Protein AF-0000000084647298 (afdb_homodimer)

Sequence (2130 aa):
MEESSQKPVLPVHSSIVDPEFYLCLYPDLKLNGVRTLEAAEHHYREYGEKEGRYPSLRMWAARNLLPFEVLPHQFSLRDVLRRCAAKGVEIEPEGVLRTLRGTEVSALALGATPEATHAAYLRLGQHYMGCQQRREGRALLEASLLFTPNPQALELLGNSYLDEGHYGIALTYYNAALELPKSPKWLFFNRANCLLALQRHTEALLTLSEGIAVNPTFRQQHDKLEEVAEQCWQATQAALMGWVDANEREKLVAAAKQFATTLYRAYLPMFGGPGPERDLRGQGNPSLLELPPLGKINTDRILIVGDYHVAQCERYRINQKIEQLEAVGKQATAIDWTELEQHSNALALHDIVIFYRVPAVPKVIKAIAQVNATGKLGLYEIDDLIFDPAYPPGIESYGGYVSLETYRGLTRGMALFNAAASLCRQGIASTEPLRKYLAKLVRDGQCLVHRNGLDHLNQFRPQPERQKDTIDIFYGSGTQAHNSDFIDLALPAVERILEHNPKARLVVVGYLRLPKAFLNRFGDQFKQLPPVKSVQGYWSLLEQADINIAVLHDDEINACKSELKWFEAACFALPSVVSDTANYRDVIRHGEDAYIAATTSDWYTALSELVGSPTKRRAIGQAAMQRVKDEYSLETLGSHLVSQLEASALPSHASSTTTAAETRTRRKIALVNVFFPPQSIGGATRVLADNFKALRKHYGEDIDICVFTADVECRTPHEMMVYNHDGVRVYRATTLWREHMDWHPKDPEMYNLFGEFLELEKPDLIHFHCVQRLTASIVEAARDSQIPYLVTVHDAWWISDFQFLVDHNGKVYPDGHPDPYQNIELPPNIDLAASIERRRDLKSLLGSAQEVLTVSEAFAAIYRKNGIHNIRVIRNGISDDMPWAPKDTSYTDKVVGGHIGGMSEHKGYQLLKQSVMATQPDNMEFLIVDHSREDGYVSHEHWGKVPVTFIGRVSQDKIVDLYRRIDVLFAPSTWPESYGLVTREAAACGCWVVASNMGGIGEDVQDGVGGYVIEPDQPALEGVIRKVNSSVRAYKAPVPIQNISFAKTQTDTLASEYLSTCQNSMEESSQKPVLPVHSSIVDPEFYLCLYPDLKLNGVRTLEAAEHHYREYGEKEGRYPSLRMWAARNLLPFEVLPHQFSLRDVLRRCAAKGVEIEPEGVLRTLRGTEVSALALGATPEATHAAYLRLGQHYMGCQQRREGRALLEASLLFTPNPQALELLGNSYLDEGHYGIALTYYNAALELPKSPKWLFFNRANCLLALQRHTEALLTLSEGIAVNPTFRQQHDKLEEVAEQCWQATQAALMGWVDANEREKLVAAAKQFATTLYRAYLPMFGGPGPERDLRGQGNPSLLELPPLGKINTDRILIVGDYHVAQCERYRINQKIEQLEAVGKQATAIDWTELEQHSNALALHDIVIFYRVPAVPKVIKAIAQVNATGKLGLYEIDDLIFDPAYPPGIESYGGYVSLETYRGLTRGMALFNAAASLCRQGIASTEPLRKYLAKLVRDGQCLVHRNGLDHLNQFRPQPERQKDTIDIFYGSGTQAHNSDFIDLALPAVERILEHNPKARLVVVGYLRLPKAFLNRFGDQFKQLPPVKSVQGYWSLLEQADINIAVLHDDEINACKSELKWFEAACFALPSVVSDTANYRDVIRHGEDAYIAATTSDWYTALSELVGSPTKRRAIGQAAMQRVKDEYSLETLGSHLVSQLEASALPSHASSTTTAAETRTRRKIALVNVFFPPQSIGGATRVLADNFKALRKHYGEDIDICVFTADVECRTPHEMMVYNHDGVRVYRATTLWREHMDWHPKDPEMYNLFGEFLELEKPDLIHFHCVQRLTASIVEAARDSQIPYLVTVHDAWWISDFQFLVDHNGKVYPDGHPDPYQNIELPPNIDLAASIERRRDLKSLLGSAQEVLTVSEAFAAIYRKNGIHNIRVIRNGISDDMPWAPKDTSYTDKVVGGHIGGMSEHKGYQLLKQSVMATQPDNMEFLIVDHSREDGYVSHEHWGKVPVTFIGRVSQDKIVDLYRRIDVLFAPSTWPESYGLVTREAAACGCWVVASNMGGIGEDVQDGVGGYVIEPDQPALEGVIRKVNSSVRAYKAPVPIQNISFAKTQTDTLASEYLSTCQNS

Structure (mmCIF, N/CA/C/O backbone):
data_AF-0000000084647298-model_v1
#
loop_
_entity.id
_entity.type
_entity.pdbx_description
1 polymer 'Uncharacterized protein'
#
loop_
_atom_site.group_PDB
_atom_site.id
_atom_site.type_symbol
_atom_site.label_atom_id
_atom_site.label_alt_id
_atom_site.label_comp_id
_atom_site.label_asym_id
_atom_site.label_entity_id
_atom_site.label_seq_id
_atom_site.pdbx_PDB_ins_code
_atom_site.Cartn_x
_atom_site.Cartn_y
_atom_site.Cartn_z
_atom_site.occupancy
_atom_site.B_iso_or_equiv
_atom_site.auth_seq_id
_atom_site.auth_comp_id
_atom_site.auth_asym_id
_atom_site.auth_atom_id
_atom_site.pdbx_PDB_model_num
ATOM 1 N N . MET A 1 1 ? 41.75 -87.75 3.672 1 23.48 1 MET A N 1
ATOM 2 C CA . MET A 1 1 ? 41.906 -86.812 2.566 1 23.48 1 MET A CA 1
ATOM 3 C C . MET A 1 1 ? 41.25 -85.438 2.904 1 23.48 1 MET A C 1
ATOM 5 O O . MET A 1 1 ? 40.031 -85.375 3.088 1 23.48 1 MET A O 1
ATOM 9 N N . GLU A 1 2 ? 41.969 -84.625 3.764 1 26.05 2 GLU A N 1
ATOM 10 C CA . GLU A 1 2 ? 41.812 -83.375 4.523 1 26.05 2 GLU A CA 1
ATOM 11 C C . GLU A 1 2 ? 41.5 -82.188 3.602 1 26.05 2 GLU A C 1
ATOM 13 O O . GLU A 1 2 ? 42.25 -81.938 2.672 1 26.05 2 GLU A O 1
ATOM 18 N N . GLU A 1 3 ? 40.188 -82.125 3.258 1 25.52 3 GLU A N 1
ATOM 19 C CA . GLU A 1 3 ? 39.531 -81.188 2.34 1 25.52 3 GLU A CA 1
ATOM 20 C C . GLU A 1 3 ? 39.938 -79.75 2.613 1 25.52 3 GLU A C 1
ATOM 22 O O . GLU A 1 3 ? 39.781 -79.25 3.73 1 25.52 3 GLU A O 1
ATOM 27 N N . SER A 1 4 ? 41.094 -79.375 2.01 1 26.88 4 SER A N 1
ATOM 28 C CA . SER A 1 4 ? 41.781 -78.062 1.864 1 26.88 4 SER A CA 1
ATOM 29 C C . SER A 1 4 ? 40.844 -76.938 1.433 1 26.88 4 SER A C 1
ATOM 31 O O . SER A 1 4 ? 40.312 -77 0.324 1 26.88 4 SER A O 1
ATOM 33 N N . SER A 1 5 ? 39.906 -76.625 2.299 1 28.14 5 SER A N 1
ATOM 34 C CA . SER A 1 5 ? 38.844 -75.688 2.146 1 28.14 5 SER A CA 1
ATOM 35 C C . SER A 1 5 ? 39.375 -74.312 1.706 1 28.14 5 SER A C 1
ATOM 37 O O . SER A 1 5 ? 40.094 -73.625 2.449 1 28.14 5 SER A O 1
ATOM 39 N N . GLN A 1 6 ? 39.844 -74.188 0.465 1 24.56 6 GLN A N 1
ATOM 40 C CA . GLN A 1 6 ? 40.438 -73 -0.107 1 24.56 6 GLN A CA 1
ATOM 41 C C . GLN A 1 6 ? 39.531 -71.812 0.126 1 24.56 6 GLN A C 1
ATOM 43 O O . GLN A 1 6 ? 38.344 -71.812 -0.184 1 24.56 6 GLN A O 1
ATOM 48 N N . LYS A 1 7 ? 39.938 -71.062 1.068 1 33.81 7 LYS A N 1
ATOM 49 C CA . LYS A 1 7 ? 39.375 -69.75 1.496 1 33.81 7 LYS A CA 1
ATOM 50 C C . LYS A 1 7 ? 39.094 -68.875 0.3 1 33.81 7 LYS A C 1
ATOM 52 O O . LYS A 1 7 ? 39.969 -68.688 -0.552 1 33.81 7 LYS A O 1
ATOM 57 N N . PRO A 1 8 ? 37.875 -68.562 -0.074 1 30.84 8 PRO A N 1
ATOM 58 C CA . PRO A 1 8 ? 37.5 -67.75 -1.229 1 30.84 8 PRO A CA 1
ATOM 59 C C . PRO A 1 8 ? 38.312 -66.438 -1.293 1 30.84 8 PRO A C 1
ATOM 61 O O . PRO A 1 8 ? 38.656 -65.875 -0.255 1 30.84 8 PRO A O 1
ATOM 64 N N . VAL A 1 9 ? 39.219 -66.188 -2.385 1 32.72 9 VAL A N 1
ATOM 65 C CA . VAL A 1 9 ? 39.969 -65 -2.732 1 32.72 9 VAL A CA 1
ATOM 66 C C . VAL A 1 9 ? 39.062 -63.781 -2.715 1 32.72 9 VAL A C 1
ATOM 68 O O . VAL A 1 9 ? 37.969 -63.812 -3.293 1 32.72 9 VAL A O 1
ATOM 71 N N . LEU A 1 10 ? 39.25 -63 -1.666 1 30.38 10 LEU A N 1
ATOM 72 C CA . LEU A 1 10 ? 38.594 -61.719 -1.448 1 30.38 10 LEU A CA 1
ATOM 73 C C . LEU A 1 10 ? 38.5 -60.938 -2.748 1 30.38 10 LEU A C 1
ATOM 75 O O . LEU A 1 10 ? 39.375 -61.062 -3.611 1 30.38 10 LEU A O 1
ATOM 79 N N . PRO A 1 11 ? 37.344 -60.438 -3.055 1 32 11 PRO A N 1
ATOM 80 C CA . PRO A 1 11 ? 36.906 -59.531 -4.133 1 32 11 PRO A CA 1
ATOM 81 C C . PRO A 1 11 ? 37.969 -58.5 -4.5 1 32 11 PRO A C 1
ATOM 83 O O . PRO A 1 11 ? 38.875 -58.219 -3.715 1 32 11 PRO A O 1
ATOM 86 N N . VAL A 1 12 ? 38.125 -58.156 -5.828 1 34.19 12 VAL A N 1
ATOM 87 C CA . VAL A 1 12 ? 38.812 -57 -6.418 1 34.19 12 VAL A CA 1
ATOM 88 C C . VAL A 1 12 ? 38.688 -55.812 -5.473 1 34.19 12 VAL A C 1
ATOM 90 O O . VAL A 1 12 ? 37.594 -55.375 -5.125 1 34.19 12 VAL A O 1
ATOM 93 N N . HIS A 1 13 ? 39.531 -55.594 -4.59 1 36.53 13 HIS A N 1
ATOM 94 C CA . HIS A 1 13 ? 39.75 -54.5 -3.67 1 36.53 13 HIS A CA 1
ATOM 95 C C . HIS A 1 13 ? 39.562 -53.156 -4.383 1 36.53 13 HIS A C 1
ATOM 97 O O . HIS A 1 13 ? 40.375 -52.781 -5.234 1 36.53 13 HIS A O 1
ATOM 103 N N . SER A 1 14 ? 38.438 -52.75 -4.91 1 45.72 14 SER A N 1
ATOM 104 C CA . SER A 1 14 ? 38.188 -51.375 -5.359 1 45.72 14 SER A CA 1
ATOM 105 C C . SER A 1 14 ? 39.062 -50.375 -4.582 1 45.72 14 SER A C 1
ATOM 107 O O . SER A 1 14 ? 39.031 -50.344 -3.352 1 45.72 14 SER A O 1
ATOM 109 N N . SER A 1 15 ? 40.219 -50.062 -5.035 1 60.28 15 SER A N 1
ATOM 110 C CA . SER A 1 15 ? 41.219 -49.188 -4.453 1 60.28 15 SER A CA 1
ATOM 111 C C . SER A 1 15 ? 40.562 -47.969 -3.814 1 60.28 15 SER A C 1
ATOM 113 O O . SER A 1 15 ? 39.656 -47.344 -4.402 1 60.28 15 SER A O 1
ATOM 115 N N . ILE A 1 16 ? 40.5 -47.844 -2.564 1 76.38 16 ILE A N 1
ATOM 116 C CA . ILE A 1 16 ? 39.969 -46.781 -1.718 1 76.38 16 ILE A CA 1
ATOM 117 C C . ILE A 1 16 ? 40.531 -45.438 -2.182 1 76.38 16 ILE A C 1
ATOM 119 O O . ILE A 1 16 ? 39.906 -44.406 -1.995 1 76.38 16 ILE A O 1
ATOM 123 N N . VAL A 1 17 ? 41.688 -45.531 -2.928 1 87.19 17 VAL A N 1
ATOM 124 C CA . VAL A 1 17 ? 42.344 -44.281 -3.303 1 87.19 17 VAL A CA 1
ATOM 125 C C . VAL A 1 17 ? 42 -43.938 -4.746 1 87.19 17 VAL A C 1
ATOM 127 O O . VAL A 1 17 ? 42.062 -44.781 -5.637 1 87.19 17 VAL A O 1
ATOM 130 N N . ASP A 1 18 ? 41.438 -42.812 -5.047 1 88.88 18 ASP A N 1
ATOM 131 C CA . ASP A 1 18 ? 41.344 -42.188 -6.359 1 88.88 18 ASP A CA 1
ATOM 132 C C . ASP A 1 18 ? 42.594 -41.375 -6.664 1 88.88 18 ASP A C 1
ATOM 134 O O . ASP A 1 18 ? 42.688 -40.219 -6.25 1 88.88 18 ASP A O 1
ATOM 138 N N . PRO A 1 19 ? 43.5 -41.969 -7.332 1 87.88 19 PRO A N 1
ATOM 139 C CA . PRO A 1 19 ? 44.812 -41.344 -7.488 1 87.88 19 PRO A CA 1
ATOM 140 C C . PRO A 1 19 ? 44.75 -39.938 -8.125 1 87.88 19 PRO A C 1
ATOM 142 O O . PRO A 1 19 ? 45.531 -39.062 -7.773 1 87.88 19 PRO A O 1
ATOM 145 N N . GLU A 1 20 ? 43.844 -39.75 -9.055 1 87.62 20 GLU A N 1
ATOM 146 C CA . GLU A 1 20 ? 43.719 -38.469 -9.688 1 87.62 20 GLU A CA 1
ATOM 147 C C . GLU A 1 20 ? 43.281 -37.375 -8.68 1 87.62 20 GLU A C 1
ATOM 149 O O . GLU A 1 20 ? 43.844 -36.281 -8.672 1 87.62 20 GLU A O 1
ATOM 154 N N . PHE A 1 21 ? 42.344 -37.688 -7.914 1 92.44 21 PHE A N 1
ATOM 155 C CA . PHE A 1 21 ? 41.906 -36.781 -6.875 1 92.44 21 PHE A CA 1
ATOM 156 C C . PHE A 1 21 ? 43 -36.5 -5.855 1 92.44 21 PHE A C 1
ATOM 158 O O . PHE A 1 21 ? 43.25 -35.375 -5.48 1 92.44 21 PHE A O 1
ATOM 165 N N . TYR A 1 22 ? 43.688 -37.562 -5.434 1 92.81 22 TYR A N 1
ATOM 166 C CA . TYR A 1 22 ? 44.688 -37.469 -4.398 1 92.81 22 TYR A CA 1
ATOM 167 C C . TYR A 1 22 ? 45.875 -36.625 -4.855 1 92.81 22 TYR A C 1
ATOM 169 O O . TYR A 1 22 ? 46.344 -35.75 -4.109 1 92.81 22 TYR A O 1
ATOM 177 N N . LEU A 1 23 ? 46.281 -36.781 -6.078 1 90.69 23 LEU A N 1
ATOM 178 C CA . LEU A 1 23 ? 47.406 -36 -6.605 1 90.69 23 LEU A CA 1
ATOM 179 C C . LEU A 1 23 ? 47 -34.562 -6.844 1 90.69 23 LEU A C 1
ATOM 181 O O . LEU A 1 23 ? 47.844 -33.656 -6.723 1 90.69 23 LEU A O 1
ATOM 185 N N . CYS A 1 24 ? 45.781 -34.375 -7.16 1 90.69 24 CYS A N 1
ATOM 186 C CA . CYS A 1 24 ? 45.312 -33.031 -7.434 1 90.69 24 CYS A CA 1
ATOM 187 C C . CYS A 1 24 ? 45.125 -32.25 -6.141 1 90.69 24 CYS A C 1
ATOM 189 O O . CYS A 1 24 ? 45.438 -31.047 -6.082 1 90.69 24 CYS A O 1
ATOM 191 N N . LEU A 1 25 ? 44.562 -32.844 -5.164 1 92.38 25 LEU A N 1
ATOM 192 C CA . LEU A 1 25 ? 44.281 -32.188 -3.902 1 92.38 25 LEU A CA 1
ATOM 193 C C . LEU A 1 25 ? 45.531 -31.812 -3.156 1 92.38 25 LEU A C 1
ATOM 195 O O . LEU A 1 25 ? 45.594 -30.797 -2.451 1 92.38 25 LEU A O 1
ATOM 199 N N . TYR A 1 26 ? 46.5 -32.656 -3.309 1 91.5 26 TYR A N 1
ATOM 200 C CA . TYR A 1 26 ? 47.75 -32.438 -2.582 1 91.5 26 TYR A CA 1
ATOM 201 C C . TYR A 1 26 ? 48.906 -32.219 -3.543 1 91.5 26 TYR A C 1
ATOM 203 O O . TYR A 1 26 ? 49.719 -33.125 -3.805 1 91.5 26 TYR A O 1
ATOM 211 N N . PRO A 1 27 ? 49 -30.969 -3.959 1 84.06 27 PRO A N 1
ATOM 212 C CA . PRO A 1 27 ? 50.031 -30.641 -4.953 1 84.06 27 PRO A CA 1
ATOM 213 C C . PRO A 1 27 ? 51.469 -30.891 -4.434 1 84.06 27 PRO A C 1
ATOM 215 O O . PRO A 1 27 ? 52.406 -31.016 -5.227 1 84.06 27 PRO A O 1
ATOM 218 N N . ASP A 1 28 ? 51.656 -30.953 -3.178 1 85.19 28 ASP A N 1
ATOM 219 C CA . ASP A 1 28 ? 52.969 -31.188 -2.588 1 85.19 28 ASP A CA 1
ATOM 220 C C . ASP A 1 28 ? 53.5 -32.562 -2.977 1 85.19 28 ASP A C 1
ATOM 222 O O . ASP A 1 28 ? 54.719 -32.781 -3.008 1 85.19 28 ASP A O 1
ATOM 226 N N . LEU A 1 29 ? 52.656 -33.531 -3.297 1 88.56 29 LEU A N 1
ATOM 227 C CA . LEU A 1 29 ? 53.031 -34.875 -3.654 1 88.56 29 LEU A CA 1
ATOM 228 C C . LEU A 1 29 ? 53.844 -34.875 -4.957 1 88.56 29 LEU A C 1
ATOM 230 O O . LEU A 1 29 ? 54.875 -35.562 -5.055 1 88.56 29 LEU A O 1
ATOM 234 N N . LYS A 1 30 ? 53.312 -34.125 -5.895 1 82.12 30 LYS A N 1
ATOM 235 C CA . LYS A 1 30 ? 54 -34.062 -7.172 1 82.12 30 LYS A CA 1
ATOM 236 C C . LYS A 1 30 ? 55.375 -33.438 -6.996 1 82.12 30 LYS A C 1
ATOM 238 O O . LYS A 1 30 ? 56.344 -33.844 -7.641 1 82.12 30 LYS A O 1
ATOM 243 N N . LEU A 1 31 ? 55.438 -32.5 -6.109 1 83.5 31 LEU A N 1
ATOM 244 C CA . LEU A 1 31 ? 56.719 -31.812 -5.844 1 83.5 31 LEU A CA 1
ATOM 245 C C . LEU A 1 31 ? 57.719 -32.75 -5.195 1 83.5 31 LEU A C 1
ATOM 247 O O . LEU A 1 31 ? 58.938 -32.594 -5.375 1 83.5 31 LEU A O 1
ATOM 251 N N . ASN A 1 32 ? 57.188 -33.75 -4.527 1 82.94 32 ASN A N 1
ATOM 252 C CA . ASN A 1 32 ? 58.062 -34.688 -3.826 1 82.94 32 ASN A CA 1
ATOM 253 C C . ASN A 1 32 ? 58.219 -36 -4.594 1 82.94 32 ASN A C 1
ATOM 255 O O . ASN A 1 32 ? 58.5 -37.062 -4.004 1 82.94 32 ASN A O 1
ATOM 259 N N . GLY A 1 33 ? 57.812 -35.938 -5.926 1 80.25 33 GLY A N 1
ATOM 260 C CA . GLY A 1 33 ? 58.156 -37.031 -6.828 1 80.25 33 GLY A CA 1
ATOM 261 C C . GLY A 1 33 ? 57.031 -38.062 -6.973 1 80.25 33 GLY A C 1
ATOM 262 O O . GLY A 1 33 ? 57.188 -39.062 -7.656 1 80.25 33 GLY A O 1
ATOM 263 N N . VAL A 1 34 ? 55.969 -38 -6.254 1 86.38 34 VAL A N 1
ATOM 264 C CA . VAL A 1 34 ? 54.844 -38.906 -6.414 1 86.38 34 VAL A CA 1
ATOM 265 C C . VAL A 1 34 ? 54.031 -38.5 -7.645 1 86.38 34 VAL A C 1
ATOM 267 O O . VAL A 1 34 ? 53.188 -37.594 -7.578 1 86.38 34 VAL A O 1
ATOM 270 N N . ARG A 1 35 ? 54.25 -39.062 -8.797 1 82.31 35 ARG A N 1
ATOM 271 C CA . ARG A 1 35 ? 53.656 -38.562 -10.031 1 82.31 35 ARG A CA 1
ATOM 272 C C . ARG A 1 35 ? 52.812 -39.625 -10.695 1 82.31 35 ARG A C 1
ATOM 274 O O . ARG A 1 35 ? 51.969 -39.312 -11.57 1 82.31 35 ARG A O 1
ATOM 281 N N . THR A 1 36 ? 52.969 -40.875 -10.305 1 82.12 36 THR A N 1
ATOM 282 C CA . THR A 1 36 ? 52.219 -41.938 -10.961 1 82.12 36 THR A CA 1
ATOM 283 C C . THR A 1 36 ? 51.031 -42.406 -10.086 1 82.12 36 THR A C 1
ATOM 285 O O . THR A 1 36 ? 51.031 -42.156 -8.875 1 82.12 36 THR A O 1
ATOM 288 N N . LEU A 1 37 ? 50.031 -43.031 -10.672 1 82.69 37 LEU A N 1
ATOM 289 C CA . LEU A 1 37 ? 48.844 -43.5 -9.977 1 82.69 37 LEU A CA 1
ATOM 290 C C . LEU A 1 37 ? 49.219 -44.562 -8.938 1 82.69 37 LEU A C 1
ATOM 292 O O . LEU A 1 37 ? 48.656 -44.562 -7.836 1 82.69 37 LEU A O 1
ATOM 296 N N . GLU A 1 38 ? 50.219 -45.375 -9.312 1 82.44 38 GLU A N 1
ATOM 297 C CA . GLU A 1 38 ? 50.656 -46.406 -8.391 1 82.44 38 GLU A CA 1
ATOM 298 C C . GLU A 1 38 ? 51.406 -45.812 -7.199 1 82.44 38 GLU A C 1
ATOM 300 O O . GLU A 1 38 ? 51.219 -46.281 -6.062 1 82.44 38 GLU A O 1
ATOM 305 N N . ALA A 1 39 ? 52.156 -44.781 -7.543 1 89.19 39 ALA A N 1
ATOM 306 C CA . ALA A 1 39 ? 52.906 -44.125 -6.48 1 89.19 39 ALA A CA 1
ATOM 307 C C . ALA A 1 39 ? 51.969 -43.406 -5.516 1 89.19 39 ALA A C 1
ATOM 309 O O . ALA A 1 39 ? 52.25 -43.312 -4.32 1 89.19 39 ALA A O 1
ATOM 310 N N . ALA A 1 40 ? 50.844 -42.906 -6.035 1 91 40 ALA A N 1
ATOM 311 C CA . ALA A 1 40 ? 49.875 -42.219 -5.215 1 91 40 ALA A CA 1
ATOM 312 C C . ALA A 1 40 ? 49.219 -43.156 -4.223 1 91 40 ALA A C 1
ATOM 314 O O . ALA A 1 40 ? 49.031 -42.844 -3.049 1 91 40 ALA A O 1
ATOM 315 N N . GLU A 1 41 ? 48.812 -44.344 -4.715 1 89.06 41 GLU A N 1
ATOM 316 C CA . GLU A 1 41 ? 48.219 -45.344 -3.852 1 89.06 41 GLU A CA 1
ATOM 317 C C . GLU A 1 41 ? 49.188 -45.781 -2.758 1 89.06 41 GLU A C 1
ATOM 319 O O . GLU A 1 41 ? 48.781 -45.969 -1.603 1 89.06 41 GLU A O 1
ATOM 324 N N . HIS A 1 42 ? 50.438 -45.969 -3.195 1 87.62 42 HIS A N 1
ATOM 325 C CA . HIS A 1 42 ? 51.438 -46.375 -2.238 1 87.62 42 HIS A CA 1
ATOM 326 C C . HIS A 1 42 ? 51.688 -45.281 -1.186 1 87.62 42 HIS A C 1
ATOM 328 O O . HIS A 1 42 ? 51.781 -45.594 0.005 1 87.62 42 HIS A O 1
ATOM 334 N N . HIS A 1 43 ? 51.75 -44.062 -1.64 1 92.06 43 HIS A N 1
ATOM 335 C CA . HIS A 1 43 ? 52 -42.938 -0.725 1 92.06 43 HIS A CA 1
ATOM 336 C C . HIS A 1 43 ? 50.875 -42.844 0.317 1 92.06 43 HIS A C 1
ATOM 338 O O . HIS A 1 43 ? 51.156 -42.594 1.494 1 92.06 43 HIS A O 1
ATOM 344 N N . TYR A 1 44 ? 49.625 -42.938 -0.086 1 92.12 44 TYR A N 1
ATOM 345 C CA . TYR A 1 44 ? 48.5 -42.844 0.853 1 92.12 44 TYR A CA 1
ATOM 346 C C . TYR A 1 44 ? 48.594 -43.906 1.927 1 92.12 44 TYR A C 1
ATOM 348 O O . TYR A 1 44 ? 48.406 -43.625 3.113 1 92.12 44 TYR A O 1
ATOM 356 N N . ARG A 1 45 ? 48.906 -45.125 1.534 1 88.75 45 ARG A N 1
ATOM 357 C CA . ARG A 1 45 ? 48.938 -46.25 2.453 1 88.75 45 ARG A CA 1
ATOM 358 C C . ARG A 1 45 ? 50.062 -46.094 3.473 1 88.75 45 ARG A C 1
ATOM 360 O O . ARG A 1 45 ? 49.906 -46.438 4.641 1 88.75 45 ARG A O 1
ATOM 367 N N . GLU A 1 46 ? 51.094 -45.469 2.98 1 88.69 46 GLU A N 1
ATOM 368 C CA . GLU A 1 46 ? 52.281 -45.375 3.842 1 88.69 46 GLU A CA 1
ATOM 369 C C . GLU A 1 46 ? 52.219 -44.125 4.699 1 88.69 46 GLU A C 1
ATOM 371 O O . GLU A 1 46 ? 52.625 -44.125 5.871 1 88.69 46 GLU A O 1
ATOM 376 N N . TYR A 1 47 ? 51.75 -43.031 4.16 1 90.62 47 TYR A N 1
ATOM 377 C CA . TYR A 1 47 ? 51.844 -41.75 4.836 1 90.62 47 TYR A CA 1
ATOM 378 C C . TYR A 1 47 ? 50.5 -41.062 4.926 1 90.62 47 TYR A C 1
ATOM 380 O O . TYR A 1 47 ? 50.125 -40.562 5.988 1 90.62 47 TYR A O 1
ATOM 388 N N . GLY A 1 48 ? 49.781 -41.062 3.834 1 89.88 48 GLY A N 1
ATOM 389 C CA . GLY A 1 48 ? 48.562 -40.25 3.693 1 89.88 48 GLY A CA 1
ATOM 390 C C . GLY A 1 48 ? 47.531 -40.562 4.75 1 89.88 48 GLY A C 1
ATOM 391 O O . GLY A 1 48 ? 46.906 -39.656 5.316 1 89.88 48 GLY A O 1
ATOM 392 N N . GLU A 1 49 ? 47.344 -41.781 5.027 1 88 49 GLU A N 1
ATOM 393 C CA . GLU A 1 49 ? 46.344 -42.188 6.02 1 88 49 GLU A CA 1
ATOM 394 C C . GLU A 1 49 ? 46.719 -41.688 7.406 1 88 49 GLU A C 1
ATOM 396 O O . GLU A 1 49 ? 45.844 -41.188 8.133 1 88 49 GLU A O 1
ATOM 401 N N . LYS A 1 50 ? 48 -41.656 7.789 1 87.5 50 LYS A N 1
ATOM 402 C CA . LYS A 1 50 ? 48.469 -41.219 9.094 1 87.5 50 LYS A CA 1
ATOM 403 C C . LYS A 1 50 ? 48.375 -39.688 9.195 1 87.5 50 LYS A C 1
ATOM 405 O O . LYS A 1 50 ? 48.156 -39.156 10.281 1 87.5 50 LYS A O 1
ATOM 410 N N . GLU A 1 51 ? 48.5 -39.031 8.023 1 91.25 51 GLU A N 1
ATOM 411 C CA . GLU A 1 51 ? 48.5 -37.562 7.992 1 91.25 51 GLU A CA 1
ATOM 412 C C . GLU A 1 51 ? 47.062 -37.031 7.918 1 91.25 51 GLU A C 1
ATOM 414 O O . GLU A 1 51 ? 46.844 -35.812 7.988 1 91.25 51 GLU A O 1
ATOM 419 N N . GLY A 1 52 ? 46.125 -38 7.805 1 89.44 52 GLY A N 1
ATOM 420 C CA . GLY A 1 52 ? 44.719 -37.594 7.754 1 89.44 52 GLY A CA 1
ATOM 421 C C . GLY A 1 52 ? 44.281 -37.062 6.395 1 89.44 52 GLY A C 1
ATOM 422 O O . GLY A 1 52 ? 43.344 -36.312 6.285 1 89.44 52 GLY A O 1
ATOM 423 N N . ARG A 1 53 ? 45 -37.344 5.262 1 92.62 53 ARG A N 1
ATOM 424 C CA . ARG A 1 53 ? 44.688 -36.906 3.914 1 92.62 53 ARG A CA 1
ATOM 425 C C . ARG A 1 53 ? 43.5 -37.656 3.328 1 92.62 53 ARG A C 1
ATOM 427 O O . ARG A 1 53 ? 43.25 -38.812 3.719 1 92.62 53 ARG A O 1
ATOM 434 N N . TYR A 1 54 ? 42.812 -37 2.469 1 92.81 54 TYR A N 1
ATOM 435 C CA . TYR A 1 54 ? 41.656 -37.656 1.835 1 92.81 54 TYR A CA 1
ATOM 436 C C . TYR A 1 54 ? 42.094 -38.406 0.584 1 92.81 54 TYR A C 1
ATOM 438 O O . TYR A 1 54 ? 42.625 -37.812 -0.363 1 92.81 54 TYR A O 1
ATOM 446 N N . PRO A 1 55 ? 41.875 -39.688 0.564 1 91.06 55 PRO A N 1
ATOM 447 C CA . PRO A 1 55 ? 42.344 -40.5 -0.586 1 91.06 55 PRO A CA 1
ATOM 448 C C . PRO A 1 55 ? 41.438 -40.312 -1.805 1 91.06 55 PRO A C 1
ATOM 450 O O . PRO A 1 55 ? 41.844 -40.594 -2.932 1 91.06 55 PRO A O 1
ATOM 453 N N . SER A 1 56 ? 40.188 -40.062 -1.562 1 90.31 56 SER A N 1
ATOM 454 C CA . SER A 1 56 ? 39.188 -39.906 -2.639 1 90.31 56 SER A CA 1
ATOM 455 C C . SER A 1 56 ? 38.125 -38.875 -2.297 1 90.31 56 SER A C 1
ATOM 457 O O . SER A 1 56 ? 38 -38.5 -1.134 1 90.31 56 SER A O 1
ATOM 459 N N . LEU A 1 57 ? 37.469 -38.375 -3.408 1 90.88 57 LEU A N 1
ATOM 460 C CA . LEU A 1 57 ? 36.375 -37.406 -3.215 1 90.88 57 LEU A CA 1
ATOM 461 C C . LEU A 1 57 ? 35.25 -38.031 -2.375 1 90.88 57 LEU A C 1
ATOM 463 O O . LEU A 1 57 ? 34.625 -37.344 -1.572 1 90.88 57 LEU A O 1
ATOM 467 N N . ARG A 1 58 ? 35 -39.281 -2.572 1 88.62 58 ARG A N 1
ATOM 468 C CA . ARG A 1 58 ? 33.938 -39.969 -1.838 1 88.62 58 ARG A CA 1
ATOM 469 C C . ARG A 1 58 ? 34.25 -40 -0.341 1 88.62 58 ARG A C 1
ATOM 471 O O . ARG A 1 58 ? 33.344 -39.781 0.473 1 88.62 58 ARG A O 1
ATOM 478 N N . MET A 1 59 ? 35.469 -40.281 -0.005 1 91.31 59 MET A N 1
ATOM 479 C CA . MET A 1 59 ? 35.812 -40.281 1.408 1 91.31 59 MET A CA 1
ATOM 480 C C . MET A 1 59 ? 35.75 -38.875 1.995 1 91.31 59 MET A C 1
ATOM 482 O O . MET A 1 59 ? 35.406 -38.719 3.16 1 91.31 59 MET A O 1
ATOM 486 N N . TRP A 1 60 ? 36.188 -37.969 1.154 1 93.44 60 TRP A N 1
ATOM 487 C CA . TRP A 1 60 ? 36.062 -36.594 1.611 1 93.44 60 TRP A CA 1
ATOM 488 C C . TRP A 1 60 ? 34.625 -36.25 1.896 1 93.44 60 TRP A C 1
ATOM 490 O O . TRP A 1 60 ? 34.312 -35.656 2.939 1 93.44 60 TRP A O 1
ATOM 500 N N . ALA A 1 61 ? 33.719 -36.5 1.022 1 92.94 61 ALA A N 1
ATOM 501 C CA . ALA A 1 61 ? 32.281 -36.219 1.161 1 92.94 61 ALA A CA 1
ATOM 502 C C . ALA A 1 61 ? 31.703 -36.906 2.393 1 92.94 61 ALA A C 1
ATOM 504 O O . ALA A 1 61 ? 30.938 -36.281 3.143 1 92.94 61 ALA A O 1
ATOM 505 N N . ALA A 1 62 ? 32.094 -38.094 2.594 1 90.25 62 ALA A N 1
ATOM 506 C CA . ALA A 1 62 ? 31.594 -38.844 3.734 1 90.25 62 ALA A CA 1
ATOM 507 C C . ALA A 1 62 ? 32.031 -38.219 5.051 1 90.25 62 ALA A C 1
ATOM 509 O O . ALA A 1 62 ? 31.25 -38.125 5.992 1 90.25 62 ALA A O 1
ATOM 510 N N . ARG A 1 63 ? 33.219 -37.875 5.086 1 91.31 63 ARG A N 1
ATOM 511 C CA . ARG A 1 63 ? 33.75 -37.281 6.309 1 91.31 63 ARG A CA 1
ATOM 512 C C . ARG A 1 63 ? 33.062 -35.938 6.59 1 91.31 63 ARG A C 1
ATOM 514 O O . ARG A 1 63 ? 33.031 -35.5 7.742 1 91.31 63 ARG A O 1
ATOM 521 N N . ASN A 1 64 ? 32.719 -35.312 5.562 1 90.94 64 ASN A N 1
ATOM 522 C CA . ASN A 1 64 ? 32.062 -34 5.723 1 90.94 64 ASN A CA 1
ATOM 523 C C . ASN A 1 64 ? 30.547 -34.094 5.684 1 90.94 64 ASN A C 1
ATOM 525 O O . ASN A 1 64 ? 29.859 -33.094 5.535 1 90.94 64 ASN A O 1
ATOM 529 N N . LEU A 1 65 ? 30.016 -35.312 5.746 1 88.19 65 LEU A N 1
ATOM 530 C CA . LEU A 1 65 ? 28.594 -35.625 5.828 1 88.19 65 LEU A CA 1
ATOM 531 C C . LEU A 1 65 ? 27.844 -35.062 4.621 1 88.19 65 LEU A C 1
ATOM 533 O O . LEU A 1 65 ? 26.75 -34.5 4.762 1 88.19 65 LEU A O 1
ATOM 537 N N . LEU A 1 66 ? 28.5 -35.062 3.498 1 91.25 66 LEU A N 1
ATOM 538 C CA . LEU A 1 66 ? 27.906 -34.656 2.232 1 91.25 66 LEU A CA 1
ATOM 539 C C . LEU A 1 66 ? 27.562 -35.875 1.376 1 91.25 66 LEU A C 1
ATOM 541 O O . LEU A 1 66 ? 28.453 -36.625 0.992 1 91.25 66 LEU A O 1
ATOM 545 N N . PRO A 1 67 ? 26.281 -36.094 1.208 1 87.81 67 PRO A N 1
ATOM 546 C CA . PRO A 1 67 ? 25.953 -37.188 0.331 1 87.81 67 PRO A CA 1
ATOM 547 C C . PRO A 1 67 ? 26.578 -37.094 -1.054 1 87.81 67 PRO A C 1
ATOM 549 O O . PRO A 1 67 ? 26.562 -36 -1.649 1 87.81 67 PRO A O 1
ATOM 552 N N . PHE A 1 68 ? 27.172 -38.125 -1.476 1 85.56 68 PHE A N 1
ATOM 553 C CA . PHE A 1 68 ? 27.938 -38.094 -2.721 1 85.56 68 PHE A CA 1
ATOM 554 C C . PHE A 1 68 ? 27.031 -37.75 -3.898 1 85.56 68 PHE A C 1
ATOM 556 O O . PHE A 1 68 ? 27.484 -37.156 -4.875 1 85.56 68 PHE A O 1
ATOM 563 N N . GLU A 1 69 ? 25.688 -38.031 -3.723 1 78.31 69 GLU A N 1
ATOM 564 C CA . GLU A 1 69 ? 24.719 -37.781 -4.789 1 78.31 69 GLU A CA 1
ATOM 565 C C . GLU A 1 69 ? 24.469 -36.312 -5.004 1 78.31 69 GLU A C 1
ATOM 567 O O . GLU A 1 69 ? 23.984 -35.875 -6.059 1 78.31 69 GLU A O 1
ATOM 572 N N . VAL A 1 70 ? 24.859 -35.562 -4.059 1 87 70 VAL A N 1
ATOM 573 C CA . VAL A 1 70 ? 24.609 -34.125 -4.125 1 87 70 VAL A CA 1
ATOM 574 C C . VAL A 1 70 ? 25.719 -33.438 -4.941 1 87 70 VAL A C 1
ATOM 576 O O . VAL A 1 70 ? 25.531 -32.344 -5.457 1 87 70 VAL A O 1
ATOM 579 N N . LEU A 1 71 ? 26.781 -34.094 -5.062 1 86.19 71 LEU A N 1
ATOM 580 C CA . LEU A 1 71 ? 27.906 -33.531 -5.809 1 86.19 71 LEU A CA 1
ATOM 581 C C . LEU A 1 71 ? 27.625 -33.562 -7.309 1 86.19 71 LEU A C 1
ATOM 583 O O . LEU A 1 71 ? 26.812 -34.344 -7.777 1 86.19 71 LEU A O 1
ATOM 587 N N . PRO A 1 72 ? 28.297 -32.594 -8.016 1 80.25 72 PRO A N 1
ATOM 588 C CA . PRO A 1 72 ? 28.047 -32.594 -9.461 1 80.25 72 PRO A CA 1
ATOM 589 C C . PRO A 1 72 ? 28.391 -33.906 -10.125 1 80.25 72 PRO A C 1
ATOM 591 O O . PRO A 1 72 ? 29.328 -34.594 -9.703 1 80.25 72 PRO A O 1
ATOM 594 N N . HIS A 1 73 ? 27.672 -34.125 -11.148 1 66.31 73 HIS A N 1
ATOM 595 C CA . HIS A 1 73 ? 27.891 -35.375 -11.898 1 66.31 73 HIS A CA 1
ATOM 596 C C . HIS A 1 73 ? 29.266 -35.375 -12.555 1 66.31 73 HIS A C 1
ATOM 598 O O . HIS A 1 73 ? 29.672 -34.375 -13.164 1 66.31 73 HIS A O 1
ATOM 604 N N . GLN A 1 74 ? 29.953 -36.469 -12.5 1 71.06 74 GLN A N 1
ATOM 605 C CA . GLN A 1 74 ? 31.281 -36.625 -13.078 1 71.06 74 GLN A CA 1
ATOM 606 C C . GLN A 1 74 ? 32.219 -35.531 -12.594 1 71.06 74 GLN A C 1
ATOM 608 O O . GLN A 1 74 ? 32.938 -34.906 -13.406 1 71.06 74 GLN A O 1
ATOM 613 N N . PHE A 1 75 ? 32.062 -35.344 -11.391 1 85.25 75 PHE A N 1
ATOM 614 C CA . PHE A 1 75 ? 32.906 -34.312 -10.797 1 85.25 75 PHE A CA 1
ATOM 615 C C . PHE A 1 75 ? 34.375 -34.719 -10.859 1 85.25 75 PHE A C 1
ATOM 617 O O . PHE A 1 75 ? 34.719 -35.844 -10.5 1 85.25 75 PHE A O 1
ATOM 624 N N . SER A 1 76 ? 35.094 -33.938 -11.43 1 88.31 76 SER A N 1
ATOM 625 C CA . SER A 1 76 ? 36.562 -34.062 -11.438 1 88.31 76 SER A CA 1
ATOM 626 C C . SER A 1 76 ? 37.219 -32.781 -10.93 1 88.31 76 SER A C 1
ATOM 628 O O . SER A 1 76 ? 37.031 -31.703 -11.516 1 88.31 76 SER A O 1
ATOM 630 N N . LEU A 1 77 ? 37.938 -32.969 -9.812 1 92.62 77 LEU A N 1
ATOM 631 C CA . LEU A 1 77 ? 38.594 -31.797 -9.227 1 92.62 77 LEU A CA 1
ATOM 632 C C . LEU A 1 77 ? 39.531 -31.156 -10.242 1 92.62 77 LEU A C 1
ATOM 634 O O . LEU A 1 77 ? 39.594 -29.922 -10.336 1 92.62 77 LEU A O 1
ATOM 638 N N . ARG A 1 78 ? 40.188 -31.938 -10.984 1 89.25 78 ARG A N 1
ATOM 639 C CA . ARG A 1 78 ? 41.125 -31.453 -12 1 89.25 78 ARG A CA 1
ATOM 640 C C . ARG A 1 78 ? 40.375 -30.672 -13.086 1 89.25 78 ARG A C 1
ATOM 642 O O . ARG A 1 78 ? 40.844 -29.609 -13.5 1 89.25 78 ARG A O 1
ATOM 649 N N . ASP A 1 79 ? 39.281 -31.188 -13.477 1 90.44 79 ASP A N 1
ATOM 650 C CA . ASP A 1 79 ? 38.5 -30.547 -14.539 1 90.44 79 ASP A CA 1
ATOM 651 C C . ASP A 1 79 ? 37.969 -29.188 -14.07 1 90.44 79 ASP A C 1
ATOM 653 O O . ASP A 1 79 ? 37.938 -28.234 -14.844 1 90.44 79 ASP A O 1
ATOM 657 N N . VAL A 1 80 ? 37.531 -29.125 -12.867 1 92.88 80 VAL A N 1
ATOM 658 C CA . VAL A 1 80 ? 37.031 -27.875 -12.328 1 92.88 80 VAL A CA 1
ATOM 659 C C . VAL A 1 80 ? 38.125 -26.828 -12.273 1 92.88 80 VAL A C 1
ATOM 661 O O . VAL A 1 80 ? 37.906 -25.688 -12.664 1 92.88 80 VAL A O 1
ATOM 664 N N . LEU A 1 81 ? 39.281 -27.234 -11.797 1 91 81 LEU A N 1
ATOM 665 C CA . LEU A 1 81 ? 40.438 -26.328 -11.727 1 91 81 LEU A CA 1
ATOM 666 C C . LEU A 1 81 ? 40.812 -25.828 -13.117 1 91 81 LEU A C 1
ATOM 668 O O . LEU A 1 81 ? 41.125 -24.656 -13.297 1 91 81 LEU A O 1
ATOM 672 N N . ARG A 1 82 ? 40.781 -26.688 -14.016 1 88.38 82 ARG A N 1
ATOM 673 C CA . ARG A 1 82 ? 41.125 -26.328 -15.391 1 88.38 82 ARG A CA 1
ATOM 674 C C . ARG A 1 82 ? 40.094 -25.344 -15.961 1 88.38 82 ARG A C 1
ATOM 676 O O . ARG A 1 82 ? 40.469 -24.359 -16.609 1 88.38 82 ARG A O 1
ATOM 683 N N . ARG A 1 83 ? 38.844 -25.625 -15.781 1 88.75 83 ARG A N 1
ATOM 684 C CA . ARG A 1 83 ? 37.812 -24.75 -16.281 1 88.75 83 ARG A CA 1
ATOM 685 C C . ARG A 1 83 ? 37.906 -23.359 -15.664 1 88.75 83 ARG A C 1
ATOM 687 O O . ARG A 1 83 ? 37.719 -22.359 -16.344 1 88.75 83 ARG A O 1
ATOM 694 N N . CYS A 1 84 ? 38.156 -23.328 -14.398 1 87.5 84 CYS A N 1
ATOM 695 C CA . CYS A 1 84 ? 38.25 -22.047 -13.703 1 87.5 84 CYS A CA 1
ATOM 696 C C . CYS A 1 84 ? 39.469 -21.281 -14.172 1 87.5 84 CYS A C 1
ATOM 698 O O . CYS A 1 84 ? 39.406 -20.062 -14.383 1 87.5 84 CYS A O 1
ATOM 700 N N . ALA A 1 85 ? 40.5 -22.016 -14.359 1 81 85 ALA A N 1
ATOM 701 C CA . ALA A 1 85 ? 41.719 -21.391 -14.859 1 81 85 ALA A CA 1
ATOM 702 C C . ALA A 1 85 ? 41.5 -20.812 -16.266 1 81 85 ALA A C 1
ATOM 704 O O . ALA A 1 85 ? 42.031 -19.75 -16.594 1 81 85 ALA A O 1
ATOM 705 N N . ALA A 1 86 ? 40.812 -21.547 -16.953 1 78.88 86 ALA A N 1
ATOM 706 C CA . ALA A 1 86 ? 40.531 -21.109 -18.312 1 78.88 86 ALA A CA 1
ATOM 707 C C . ALA A 1 86 ? 39.719 -19.812 -18.328 1 78.88 86 ALA A C 1
ATOM 709 O O . ALA A 1 86 ? 39.812 -19.031 -19.281 1 78.88 86 ALA A O 1
ATOM 710 N N . LYS A 1 87 ? 39.062 -19.625 -17.281 1 77.62 87 LYS A N 1
ATOM 711 C CA . LYS A 1 87 ? 38.25 -18.406 -17.172 1 77.62 87 LYS A CA 1
ATOM 712 C C . LYS A 1 87 ? 39 -17.328 -16.375 1 77.62 87 LYS A C 1
ATOM 714 O O . LYS A 1 87 ? 38.406 -16.328 -15.977 1 77.62 87 LYS A O 1
ATOM 719 N N . GLY A 1 88 ? 40.219 -17.672 -15.961 1 70.62 88 GLY A N 1
ATOM 720 C CA . GLY A 1 88 ? 41.062 -16.688 -15.312 1 70.62 88 GLY A CA 1
ATOM 721 C C . GLY A 1 88 ? 40.969 -16.719 -13.805 1 70.62 88 GLY A C 1
ATOM 722 O O . GLY A 1 88 ? 41.375 -15.766 -13.133 1 70.62 88 GLY A O 1
ATOM 723 N N . VAL A 1 89 ? 40.281 -17.734 -13.289 1 77.56 89 VAL A N 1
ATOM 724 C CA . VAL A 1 89 ? 40.125 -17.844 -11.844 1 77.56 89 VAL A CA 1
ATOM 725 C C . VAL A 1 89 ? 41.062 -18.938 -11.32 1 77.56 89 VAL A C 1
ATOM 727 O O . VAL A 1 89 ? 40.938 -20.109 -11.656 1 77.56 89 VAL A O 1
ATOM 730 N N . GLU A 1 90 ? 42.062 -18.5 -10.602 1 74.31 90 GLU A N 1
ATOM 731 C CA . GLU A 1 90 ? 42.938 -19.484 -10 1 74.31 90 GLU A CA 1
ATOM 732 C C . GLU A 1 90 ? 42.531 -19.781 -8.555 1 74.31 90 GLU A C 1
ATOM 734 O O . GLU A 1 90 ? 42.531 -18.875 -7.719 1 74.31 90 GLU A O 1
ATOM 739 N N . ILE A 1 91 ? 42.188 -20.938 -8.352 1 82.56 91 ILE A N 1
ATOM 740 C CA . ILE A 1 91 ? 41.75 -21.359 -7.027 1 82.56 91 ILE A CA 1
ATOM 741 C C . ILE A 1 91 ? 42.5 -22.625 -6.609 1 82.56 91 ILE A C 1
ATOM 743 O O . ILE A 1 91 ? 42.812 -23.453 -7.453 1 82.56 91 ILE A O 1
ATOM 747 N N . GLU A 1 92 ? 42.844 -22.609 -5.355 1 86.62 92 GLU A N 1
ATOM 748 C CA . GLU A 1 92 ? 43.469 -23.812 -4.805 1 86.62 92 GLU A CA 1
ATOM 749 C C . GLU A 1 92 ? 42.469 -24.953 -4.719 1 86.62 92 GLU A C 1
ATOM 751 O O . GLU A 1 92 ? 41.25 -24.719 -4.562 1 86.62 92 GLU A O 1
ATOM 756 N N . PRO A 1 93 ? 42.938 -26.172 -4.926 1 91.56 93 PRO A N 1
ATOM 757 C CA . PRO A 1 93 ? 42.031 -27.312 -4.859 1 91.56 93 PRO A CA 1
ATOM 758 C C . PRO A 1 93 ? 41.188 -27.328 -3.582 1 91.56 93 PRO A C 1
ATOM 760 O O . PRO A 1 93 ? 40 -27.672 -3.619 1 91.56 93 PRO A O 1
ATOM 763 N N . GLU A 1 94 ? 41.781 -26.922 -2.533 1 90.69 94 GLU A N 1
ATOM 764 C CA . GLU A 1 94 ? 41.031 -26.875 -1.282 1 90.69 94 GLU A CA 1
ATOM 765 C C . GLU A 1 94 ? 39.875 -25.859 -1.356 1 90.69 94 GLU A C 1
ATOM 767 O O . GLU A 1 94 ? 38.875 -26.016 -0.675 1 90.69 94 GLU A O 1
ATOM 772 N N . GLY A 1 95 ? 40.125 -24.812 -2.115 1 90.75 95 GLY A N 1
ATOM 773 C CA . GLY A 1 95 ? 39.094 -23.812 -2.293 1 90.75 95 GLY A CA 1
ATOM 774 C C . GLY A 1 95 ? 37.844 -24.359 -2.943 1 90.75 95 GLY A C 1
ATOM 775 O O . GLY A 1 95 ? 36.719 -23.938 -2.607 1 90.75 95 GLY A O 1
ATOM 776 N N . VAL A 1 96 ? 38.031 -25.266 -3.832 1 93.12 96 VAL A N 1
ATOM 777 C CA . VAL A 1 96 ? 36.875 -25.922 -4.484 1 93.12 96 VAL A CA 1
ATOM 778 C C . VAL A 1 96 ? 36.094 -26.719 -3.455 1 93.12 96 VAL A C 1
ATOM 780 O O . VAL A 1 96 ? 34.844 -26.672 -3.439 1 93.12 96 VAL A O 1
ATOM 783 N N . LEU A 1 97 ? 36.844 -27.391 -2.604 1 93.88 97 LEU A N 1
ATOM 784 C CA . LEU A 1 97 ? 36.188 -28.219 -1.6 1 93.88 97 LEU A CA 1
ATOM 785 C C . LEU A 1 97 ? 35.438 -27.359 -0.578 1 93.88 97 LEU A C 1
ATOM 787 O O . LEU A 1 97 ? 34.375 -27.719 -0.113 1 93.88 97 LEU A O 1
ATOM 791 N N . ARG A 1 98 ? 36.031 -26.25 -0.242 1 93 98 ARG A N 1
ATOM 792 C CA . ARG A 1 98 ? 35.344 -25.312 0.661 1 93 98 ARG A CA 1
ATOM 793 C C . ARG A 1 98 ? 34.062 -24.781 0.036 1 93 98 ARG A C 1
ATOM 795 O O . ARG A 1 98 ? 33.062 -24.547 0.735 1 93 98 ARG A O 1
ATOM 802 N N . THR A 1 99 ? 34.094 -24.547 -1.241 1 93.19 99 THR A N 1
ATOM 803 C CA . THR A 1 99 ? 32.906 -24.109 -1.963 1 93.19 99 THR A CA 1
ATOM 804 C C . THR A 1 99 ? 31.812 -25.156 -1.905 1 93.19 99 THR A C 1
ATOM 806 O O . THR A 1 99 ? 30.641 -24.844 -1.676 1 93.19 99 THR A O 1
ATOM 809 N N . LEU A 1 100 ? 32.219 -26.359 -2.061 1 94.06 100 LEU A N 1
ATOM 810 C CA . LEU A 1 100 ? 31.25 -27.438 -2.018 1 94.06 100 LEU A CA 1
ATOM 811 C C . LEU A 1 100 ? 30.625 -27.562 -0.628 1 94.06 100 LEU A C 1
ATOM 813 O O . LEU A 1 100 ? 29.484 -28.016 -0.488 1 94.06 100 LEU A O 1
ATOM 817 N N . ARG A 1 101 ? 31.359 -27.109 0.35 1 92.81 101 ARG A N 1
ATOM 818 C CA . ARG A 1 101 ? 30.875 -27.172 1.724 1 92.81 101 ARG A CA 1
ATOM 819 C C . ARG A 1 101 ? 30.062 -25.922 2.066 1 92.81 101 ARG A C 1
ATOM 821 O O . ARG A 1 101 ? 29.406 -25.875 3.115 1 92.81 101 ARG A O 1
ATOM 828 N N . GLY A 1 102 ? 30.078 -24.938 1.204 1 90.12 102 GLY A N 1
ATOM 829 C CA . GLY A 1 102 ? 29.297 -23.734 1.426 1 90.12 102 GLY A CA 1
ATOM 830 C C . GLY A 1 102 ? 29.938 -22.781 2.426 1 90.12 102 GLY A C 1
ATOM 831 O O . GLY A 1 102 ? 29.344 -21.781 2.812 1 90.12 102 GLY A O 1
ATOM 832 N N . THR A 1 103 ? 31.094 -23.016 2.994 1 88.38 103 THR A N 1
ATOM 833 C CA . THR A 1 103 ? 31.719 -22.219 4.035 1 88.38 103 THR A CA 1
ATOM 834 C C . THR A 1 103 ? 32.406 -21 3.436 1 88.38 103 THR A C 1
ATOM 836 O O . THR A 1 103 ? 32.344 -19.906 4.004 1 88.38 103 THR A O 1
ATOM 839 N N . GLU A 1 104 ? 33.062 -21.141 2.398 1 89.06 104 GLU A N 1
ATOM 840 C CA . GLU A 1 104 ? 33.656 -20.078 1.604 1 89.06 104 GLU A CA 1
ATOM 841 C C . GLU A 1 104 ? 33.375 -20.281 0.115 1 89.06 104 GLU A C 1
ATOM 843 O O . GLU A 1 104 ? 34.25 -20.797 -0.603 1 89.06 104 GLU A O 1
ATOM 848 N N . VAL A 1 105 ? 32.312 -19.719 -0.205 1 90.88 105 VAL A N 1
ATOM 849 C CA . VAL A 1 105 ? 31.812 -20.031 -1.54 1 90.88 105 VAL A CA 1
ATOM 850 C C . VAL A 1 105 ? 32.406 -19.062 -2.555 1 90.88 105 VAL A C 1
ATOM 852 O O . VAL A 1 105 ? 32.312 -17.844 -2.369 1 90.88 105 VAL A O 1
ATOM 855 N N . SER A 1 106 ? 33.062 -19.609 -3.492 1 89.12 106 SER A N 1
ATOM 856 C CA . SER A 1 106 ? 33.5 -18.859 -4.66 1 89.12 106 SER A CA 1
ATOM 857 C C . SER A 1 106 ? 32.719 -19.234 -5.902 1 89.12 106 SER A C 1
ATOM 859 O O . SER A 1 106 ? 32.156 -20.328 -5.992 1 89.12 106 SER A O 1
ATOM 861 N N . ALA A 1 107 ? 32.562 -18.312 -6.727 1 88.31 107 ALA A N 1
ATOM 862 C CA . ALA A 1 107 ? 31.812 -18.562 -7.953 1 88.31 107 ALA A CA 1
ATOM 863 C C . ALA A 1 107 ? 32.625 -19.359 -8.953 1 88.31 107 ALA A C 1
ATOM 865 O O . ALA A 1 107 ? 33.25 -18.781 -9.852 1 88.31 107 ALA A O 1
ATOM 866 N N . LEU A 1 108 ? 32.562 -20.625 -8.805 1 91.94 108 LEU A N 1
ATOM 867 C CA . LEU A 1 108 ? 33.375 -21.516 -9.617 1 91.94 108 LEU A CA 1
ATOM 868 C C . LEU A 1 108 ? 32.562 -22.203 -10.695 1 91.94 108 LEU A C 1
ATOM 870 O O . LEU A 1 108 ? 31.359 -22.453 -10.492 1 91.94 108 LEU A O 1
ATOM 874 N N . ALA A 1 109 ? 33.156 -22.438 -11.836 1 90.06 109 ALA A N 1
ATOM 875 C CA . ALA A 1 109 ? 32.5 -23.234 -12.867 1 90.06 109 ALA A CA 1
ATOM 876 C C . ALA A 1 109 ? 32.531 -24.719 -12.516 1 90.06 109 ALA A C 1
ATOM 878 O O . ALA A 1 109 ? 33.406 -25.469 -13 1 90.06 109 ALA A O 1
ATOM 879 N N . LEU A 1 110 ? 31.625 -25.172 -11.781 1 91.62 110 LEU A N 1
ATOM 880 C CA . LEU A 1 110 ? 31.562 -26.547 -11.297 1 91.62 110 LEU A CA 1
ATOM 881 C C . LEU A 1 110 ? 31.172 -27.5 -12.422 1 91.62 110 LEU A C 1
ATOM 883 O O . LEU A 1 110 ? 31.469 -28.703 -12.352 1 91.62 110 LEU A O 1
ATOM 887 N N . GLY A 1 111 ? 30.453 -26.969 -13.383 1 87.06 111 GLY A N 1
ATOM 888 C CA . GLY A 1 111 ? 30.062 -27.75 -14.531 1 87.06 111 GLY A CA 1
ATOM 889 C C . GLY A 1 111 ? 30.609 -27.203 -15.844 1 87.06 111 GLY A C 1
ATOM 890 O O . GLY A 1 111 ? 31.297 -26.188 -15.859 1 87.06 111 GLY A O 1
ATOM 891 N N . ALA A 1 112 ? 30.266 -27.969 -16.938 1 83.81 112 ALA A N 1
ATOM 892 C CA . ALA A 1 112 ? 30.781 -27.625 -18.266 1 83.81 112 ALA A CA 1
ATOM 893 C C . ALA A 1 112 ? 30.047 -26.406 -18.828 1 83.81 112 ALA A C 1
ATOM 895 O O . ALA A 1 112 ? 30.594 -25.672 -19.656 1 83.81 112 ALA A O 1
ATOM 896 N N . THR A 1 113 ? 28.797 -26.312 -18.453 1 85.94 113 THR A N 1
ATOM 897 C CA . THR A 1 113 ? 27.969 -25.188 -18.891 1 85.94 113 THR A CA 1
ATOM 898 C C . THR A 1 113 ? 27.469 -24.391 -17.688 1 85.94 113 THR A C 1
ATOM 900 O O . THR A 1 113 ? 27.5 -24.875 -16.562 1 85.94 113 THR A O 1
ATOM 903 N N . PRO A 1 114 ? 27.109 -23.156 -17.953 1 87.94 114 PRO A N 1
ATOM 904 C CA . PRO A 1 114 ? 26.516 -22.391 -16.859 1 87.94 114 PRO A CA 1
ATOM 905 C C . PRO A 1 114 ? 25.297 -23.062 -16.234 1 87.94 114 PRO A C 1
ATOM 907 O O . PRO A 1 114 ? 25.094 -22.984 -15.023 1 87.94 114 PRO A O 1
ATOM 910 N N . GLU A 1 115 ? 24.531 -23.719 -17.031 1 86.06 115 GLU A N 1
ATOM 911 C CA . GLU A 1 115 ? 23.344 -24.422 -16.531 1 86.06 115 GLU A CA 1
ATOM 912 C C . GLU A 1 115 ? 23.734 -25.594 -15.625 1 86.06 115 GLU A C 1
ATOM 914 O O . GLU A 1 115 ? 23.094 -25.812 -14.594 1 86.06 115 GLU A O 1
ATOM 919 N N . ALA A 1 116 ? 24.734 -26.266 -16.094 1 86.5 116 ALA A N 1
ATOM 920 C CA . ALA A 1 116 ? 25.203 -27.391 -15.289 1 86.5 116 ALA A CA 1
ATOM 921 C C . ALA A 1 116 ? 25.797 -26.891 -13.969 1 86.5 116 ALA A C 1
ATOM 923 O O . ALA A 1 116 ? 25.625 -27.531 -12.93 1 86.5 116 ALA A O 1
ATOM 924 N N . THR A 1 117 ? 26.516 -25.812 -14.094 1 91.5 117 THR A N 1
ATOM 925 C CA . THR A 1 117 ? 27.078 -25.219 -12.883 1 91.5 117 THR A CA 1
ATOM 926 C C . THR A 1 117 ? 25.969 -24.781 -11.93 1 91.5 117 THR A C 1
ATOM 928 O O . THR A 1 117 ? 26.047 -25.047 -10.727 1 91.5 117 THR A O 1
ATOM 931 N N . HIS A 1 118 ? 25.016 -24.125 -12.469 1 91.62 118 HIS A N 1
ATOM 932 C CA . HIS A 1 118 ? 23.875 -23.703 -11.664 1 91.62 118 HIS A CA 1
ATOM 933 C C . HIS A 1 118 ? 23.219 -24.906 -10.969 1 91.62 118 HIS A C 1
ATOM 935 O O . HIS A 1 118 ? 22.938 -24.844 -9.773 1 91.62 118 HIS A O 1
ATOM 941 N N . ALA A 1 119 ? 22.984 -25.922 -11.719 1 88.75 119 ALA A N 1
ATOM 942 C CA . ALA A 1 119 ? 22.328 -27.109 -11.188 1 88.75 119 ALA A CA 1
ATOM 943 C C . ALA A 1 119 ? 23.125 -27.703 -10.023 1 88.75 119 ALA A C 1
ATOM 945 O O . ALA A 1 119 ? 22.547 -28.188 -9.047 1 88.75 119 ALA A O 1
ATOM 946 N N . ALA A 1 120 ? 24.391 -27.703 -10.188 1 91.94 120 ALA A N 1
ATOM 947 C CA . ALA A 1 120 ? 25.25 -28.219 -9.133 1 91.94 120 ALA A CA 1
ATOM 948 C C . ALA A 1 120 ? 25.109 -27.406 -7.855 1 91.94 120 ALA A C 1
ATOM 950 O O . ALA A 1 120 ? 24.906 -27.969 -6.773 1 91.94 120 ALA A O 1
ATOM 951 N N . TYR A 1 121 ? 25.234 -26.094 -8.047 1 94.38 121 TYR A N 1
ATOM 952 C CA . TYR A 1 121 ? 25.094 -25.219 -6.898 1 94.38 121 TYR A CA 1
ATOM 953 C C . TYR A 1 121 ? 23.703 -25.375 -6.266 1 94.38 121 TYR A C 1
ATOM 955 O O . TYR A 1 121 ? 23.578 -25.359 -5.039 1 94.38 121 TYR A O 1
ATOM 963 N N . LEU A 1 122 ? 22.688 -25.406 -7.059 1 93.56 122 LEU A N 1
ATOM 964 C CA . LEU A 1 122 ? 21.312 -25.516 -6.578 1 93.56 122 LEU A CA 1
ATOM 965 C C . LEU A 1 122 ? 21.141 -26.766 -5.73 1 93.56 122 LEU A C 1
ATOM 967 O O . LEU A 1 122 ? 20.531 -26.719 -4.652 1 93.56 122 LEU A O 1
ATOM 971 N N . ARG A 1 123 ? 21.641 -27.891 -6.191 1 91.38 123 ARG A N 1
ATOM 972 C CA . ARG A 1 123 ? 21.547 -29.141 -5.461 1 91.38 123 ARG A CA 1
ATOM 973 C C . ARG A 1 123 ? 22.25 -29.062 -4.113 1 91.38 123 ARG A C 1
ATOM 975 O O . ARG A 1 123 ? 21.734 -29.531 -3.1 1 91.38 123 ARG A O 1
ATOM 982 N N . LEU A 1 124 ? 23.422 -28.516 -4.18 1 94.31 124 LEU A N 1
ATOM 983 C CA . LEU A 1 124 ? 24.156 -28.312 -2.941 1 94.31 124 LEU A CA 1
ATOM 984 C C . LEU A 1 124 ? 23.406 -27.422 -1.979 1 94.31 124 LEU A C 1
ATOM 986 O O . LEU A 1 124 ? 23.281 -27.719 -0.791 1 94.31 124 LEU A O 1
ATOM 990 N N . GLY A 1 125 ? 22.922 -26.281 -2.545 1 94.56 125 GLY A N 1
ATOM 991 C CA . GLY A 1 125 ? 22.156 -25.359 -1.727 1 94.56 125 GLY A CA 1
ATOM 992 C C . GLY A 1 125 ? 20.922 -26.016 -1.103 1 94.56 125 GLY A C 1
ATOM 993 O O . GLY A 1 125 ? 20.641 -25.812 0.081 1 94.56 125 GLY A O 1
ATOM 994 N N . GLN A 1 126 ? 20.188 -26.812 -1.866 1 92.69 126 GLN A N 1
ATOM 995 C CA . GLN A 1 126 ? 19 -27.516 -1.39 1 92.69 126 GLN A CA 1
ATOM 996 C C . GLN A 1 126 ? 19.344 -28.453 -0.244 1 92.69 126 GLN A C 1
ATOM 998 O O . GLN A 1 126 ? 18.609 -28.562 0.732 1 92.69 126 GLN A O 1
ATOM 1003 N N . HIS A 1 127 ? 20.438 -29.125 -0.427 1 92.19 127 HIS A N 1
ATOM 1004 C CA . HIS A 1 127 ? 20.891 -30.062 0.6 1 92.19 127 HIS A CA 1
ATOM 1005 C C . HIS A 1 127 ? 21.141 -29.344 1.925 1 92.19 127 HIS A C 1
ATOM 1007 O O . HIS A 1 127 ? 20.594 -29.75 2.961 1 92.19 127 HIS A O 1
ATOM 1013 N N . TYR A 1 128 ? 21.891 -28.328 1.836 1 94.19 128 TYR A N 1
ATOM 1014 C CA . TYR A 1 128 ? 22.234 -27.625 3.068 1 94.19 128 TYR A CA 1
ATOM 1015 C C . TYR A 1 128 ? 21.016 -26.938 3.668 1 94.19 128 TYR A C 1
ATOM 1017 O O . TYR A 1 128 ? 20.875 -26.859 4.891 1 94.19 128 TYR A O 1
ATOM 1025 N N . MET A 1 129 ? 20.156 -26.422 2.811 1 93.31 129 MET A N 1
ATOM 1026 C CA . MET A 1 129 ? 18.906 -25.844 3.309 1 93.31 129 MET A CA 1
ATOM 1027 C C . MET A 1 129 ? 18.094 -26.891 4.043 1 93.31 129 MET A C 1
ATOM 1029 O O . MET A 1 129 ? 17.5 -26.609 5.086 1 93.31 129 MET A O 1
ATOM 1033 N N . GLY A 1 130 ? 18.062 -28.094 3.529 1 90.12 130 GLY A N 1
ATOM 1034 C CA . GLY A 1 130 ? 17.344 -29.203 4.152 1 90.12 130 GLY A CA 1
ATOM 1035 C C . GLY A 1 130 ? 17.906 -29.578 5.504 1 90.12 130 GLY A C 1
ATOM 1036 O O . GLY A 1 130 ? 17.172 -29.984 6.402 1 90.12 130 GLY A O 1
ATOM 1037 N N . CYS A 1 131 ? 19.219 -29.375 5.648 1 91.75 131 CYS A N 1
ATOM 1038 C CA . CYS A 1 131 ? 19.891 -29.703 6.902 1 91.75 131 CYS A CA 1
ATOM 1039 C C . CYS A 1 131 ? 19.828 -28.516 7.867 1 91.75 131 CYS A C 1
ATOM 1041 O O . CYS A 1 131 ? 20.5 -28.531 8.906 1 91.75 131 CYS A O 1
ATOM 1043 N N . GLN A 1 132 ? 19.188 -27.438 7.551 1 90 132 GLN A N 1
ATOM 1044 C CA . GLN A 1 132 ? 18.969 -26.25 8.359 1 90 132 GLN A CA 1
ATOM 1045 C C . GLN A 1 132 ? 20.266 -25.469 8.539 1 90 132 GLN A C 1
ATOM 1047 O O . GLN A 1 132 ? 20.484 -24.828 9.57 1 90 132 GLN A O 1
ATOM 1052 N N . GLN A 1 133 ? 21.188 -25.781 7.668 1 92.94 133 GLN A N 1
ATOM 1053 C CA . GLN A 1 133 ? 22.375 -24.938 7.59 1 92.94 133 GLN A CA 1
ATOM 1054 C C . GLN A 1 133 ? 22.156 -23.781 6.598 1 92.94 133 GLN A C 1
ATOM 1056 O O . GLN A 1 133 ? 22.656 -23.844 5.469 1 92.94 133 GLN A O 1
ATOM 1061 N N . ARG A 1 134 ? 21.531 -22.781 7.059 1 92.25 134 ARG A N 1
ATOM 1062 C CA . ARG A 1 134 ? 20.969 -21.734 6.215 1 92.25 134 ARG A CA 1
ATOM 1063 C C . ARG A 1 134 ? 22.078 -20.844 5.645 1 92.25 134 ARG A C 1
ATOM 1065 O O . ARG A 1 134 ? 21.984 -20.375 4.508 1 92.25 134 ARG A O 1
ATOM 1072 N N . ARG A 1 135 ? 23.109 -20.594 6.41 1 91.94 135 ARG A N 1
ATOM 1073 C CA . ARG A 1 135 ? 24.188 -19.734 5.934 1 91.94 135 ARG A CA 1
ATOM 1074 C C . ARG A 1 135 ? 24.875 -20.344 4.719 1 91.94 135 ARG A C 1
ATOM 1076 O O . ARG A 1 135 ? 25.062 -19.672 3.703 1 91.94 135 ARG A O 1
ATOM 1083 N N . GLU A 1 136 ? 25.234 -21.609 4.812 1 93.88 136 GLU A N 1
ATOM 1084 C CA . GLU A 1 136 ? 25.875 -22.328 3.715 1 93.88 136 GLU A CA 1
ATOM 1085 C C . GLU A 1 136 ? 24.922 -22.469 2.52 1 93.88 136 GLU A C 1
ATOM 1087 O O . GLU A 1 136 ? 25.328 -22.25 1.376 1 93.88 136 GLU A O 1
ATOM 1092 N N . GLY A 1 137 ? 23.703 -22.812 2.871 1 95.06 137 GLY A N 1
ATOM 1093 C CA . GLY A 1 137 ? 22.734 -22.953 1.808 1 95.06 137 GLY A CA 1
ATOM 1094 C C . GLY A 1 137 ? 22.5 -21.672 1.024 1 95.06 137 GLY A C 1
ATOM 1095 O O . GLY A 1 137 ? 22.453 -21.703 -0.207 1 95.06 137 GLY A O 1
ATOM 1096 N N . ARG A 1 138 ? 22.359 -20.562 1.767 1 94.06 138 ARG A N 1
ATOM 1097 C CA . ARG A 1 138 ? 22.141 -19.266 1.12 1 94.06 138 ARG A CA 1
ATOM 1098 C C . ARG A 1 138 ? 23.312 -18.906 0.205 1 94.06 138 ARG A C 1
ATOM 1100 O O . ARG A 1 138 ? 23.109 -18.484 -0.933 1 94.06 138 ARG A O 1
ATOM 1107 N N . ALA A 1 139 ? 24.516 -19.062 0.703 1 93.5 139 ALA A N 1
ATOM 1108 C CA . ALA A 1 139 ? 25.703 -18.719 -0.076 1 93.5 139 ALA A CA 1
ATOM 1109 C C . ALA A 1 139 ? 25.75 -19.5 -1.385 1 93.5 139 ALA A C 1
ATOM 1111 O O . ALA A 1 139 ? 26.094 -18.953 -2.434 1 93.5 139 ALA A O 1
ATOM 1112 N N . LEU A 1 140 ? 25.453 -20.719 -1.285 1 95.38 140 LEU A N 1
ATOM 1113 C CA . LEU A 1 140 ? 25.469 -21.594 -2.461 1 95.38 140 LEU A CA 1
ATOM 1114 C C . LEU A 1 140 ? 24.359 -21.219 -3.432 1 95.38 140 LEU A C 1
ATOM 1116 O O . LEU A 1 140 ? 24.562 -21.203 -4.648 1 95.38 140 LEU A O 1
ATOM 1120 N N . LEU A 1 141 ? 23.188 -20.953 -2.904 1 95.19 141 LEU A N 1
ATOM 1121 C CA . LEU A 1 141 ? 22.078 -20.547 -3.756 1 95.19 141 LEU A CA 1
ATOM 1122 C C . LEU A 1 141 ? 22.375 -19.203 -4.438 1 95.19 141 LEU A C 1
ATOM 1124 O O . LEU A 1 141 ? 22.047 -19.031 -5.613 1 95.19 141 LEU A O 1
ATOM 1128 N N . GLU A 1 142 ? 22.969 -18.359 -3.701 1 92.88 142 GLU A N 1
ATOM 1129 C CA . GLU A 1 142 ? 23.359 -17.078 -4.273 1 92.88 142 GLU A CA 1
ATOM 1130 C C . GLU A 1 142 ? 24.344 -17.266 -5.418 1 92.88 142 GLU A C 1
ATOM 1132 O O . GLU A 1 142 ? 24.25 -16.594 -6.449 1 92.88 142 GLU A O 1
ATOM 1137 N N . ALA A 1 143 ? 25.312 -18.109 -5.254 1 92.75 143 ALA A N 1
ATOM 1138 C CA . ALA A 1 143 ? 26.281 -18.406 -6.301 1 92.75 143 ALA A CA 1
ATOM 1139 C C . ALA A 1 143 ? 25.594 -19 -7.531 1 92.75 143 ALA A C 1
ATOM 1141 O O . ALA A 1 143 ? 25.984 -18.703 -8.664 1 92.75 143 ALA A O 1
ATOM 1142 N N . SER A 1 144 ? 24.625 -19.859 -7.254 1 93.31 144 SER A N 1
ATOM 1143 C CA . SER A 1 144 ? 23.906 -20.484 -8.359 1 93.31 144 SER A CA 1
ATOM 1144 C C . SER A 1 144 ? 23.281 -19.422 -9.273 1 93.31 144 SER A C 1
ATOM 1146 O O . SER A 1 144 ? 23.266 -19.594 -10.492 1 93.31 144 SER A O 1
ATOM 1148 N N . LEU A 1 145 ? 22.781 -18.406 -8.719 1 92 145 LEU A N 1
ATOM 1149 C CA . LEU A 1 145 ? 22.016 -17.391 -9.438 1 92 145 LEU A CA 1
ATOM 1150 C C . LEU A 1 145 ? 22.938 -16.547 -10.297 1 92 145 LEU A C 1
ATOM 1152 O O . LEU A 1 145 ? 22.484 -15.852 -11.211 1 92 145 LEU A O 1
ATOM 1156 N N . LEU A 1 146 ? 24.25 -16.547 -10.039 1 88.88 146 LEU A N 1
ATOM 1157 C CA . LEU A 1 146 ? 25.203 -15.82 -10.859 1 88.88 146 LEU A CA 1
ATOM 1158 C C . LEU A 1 146 ? 25.328 -16.453 -12.242 1 88.88 146 LEU A C 1
ATOM 1160 O O . LEU A 1 146 ? 25.672 -15.766 -13.211 1 88.88 146 LEU A O 1
ATOM 1164 N N . PHE A 1 147 ? 25.047 -17.719 -12.227 1 89.69 147 PHE A N 1
ATOM 1165 C CA . PHE A 1 147 ? 25.25 -18.453 -13.469 1 89.69 147 PHE A CA 1
ATOM 1166 C C . PHE A 1 147 ? 23.953 -18.5 -14.281 1 89.69 147 PHE A C 1
ATOM 1168 O O . PHE A 1 147 ? 23.984 -18.391 -15.508 1 89.69 147 PHE A O 1
ATOM 1175 N N . THR A 1 148 ? 22.797 -18.734 -13.617 1 88.38 148 THR A N 1
ATOM 1176 C CA . THR A 1 148 ? 21.5 -18.734 -14.289 1 88.38 148 THR A CA 1
ATOM 1177 C C . THR A 1 148 ? 20.406 -18.25 -13.344 1 88.38 148 THR A C 1
ATOM 1179 O O . THR A 1 148 ? 20.266 -18.766 -12.234 1 88.38 148 THR A O 1
ATOM 1182 N N . PRO A 1 149 ? 19.609 -17.297 -13.891 1 88 149 PRO A N 1
ATOM 1183 C CA . PRO A 1 149 ? 18.438 -16.984 -13.086 1 88 149 PRO A CA 1
ATOM 1184 C C . PRO A 1 149 ? 17.484 -18.172 -12.961 1 88 149 PRO A C 1
ATOM 1186 O O . PRO A 1 149 ? 17.297 -18.938 -13.922 1 88 149 PRO A O 1
ATOM 1189 N N . ASN A 1 150 ? 17 -18.469 -11.844 1 90.94 150 ASN A N 1
ATOM 1190 C CA . ASN A 1 150 ? 16.156 -19.641 -11.586 1 90.94 150 ASN A CA 1
ATOM 1191 C C . ASN A 1 150 ? 15.125 -19.344 -10.492 1 90.94 150 ASN A C 1
ATOM 1193 O O . ASN A 1 150 ? 15.492 -18.984 -9.375 1 90.94 150 ASN A O 1
ATOM 1197 N N . PRO A 1 151 ? 13.867 -19.484 -10.742 1 91.06 151 PRO A N 1
ATOM 1198 C CA . PRO A 1 151 ? 12.836 -19.172 -9.75 1 91.06 151 PRO A CA 1
ATOM 1199 C C . PRO A 1 151 ? 12.891 -20.078 -8.531 1 91.06 151 PRO A C 1
ATOM 1201 O O . PRO A 1 151 ? 12.555 -19.656 -7.422 1 91.06 151 PRO A O 1
ATOM 1204 N N . GLN A 1 152 ? 13.32 -21.266 -8.695 1 91.81 152 GLN A N 1
ATOM 1205 C CA . GLN A 1 152 ? 13.391 -22.188 -7.562 1 91.81 152 GLN A CA 1
ATOM 1206 C C . GLN A 1 152 ? 14.453 -21.734 -6.555 1 91.81 152 GLN A C 1
ATOM 1208 O O . GLN A 1 152 ? 14.219 -21.797 -5.344 1 91.81 152 GLN A O 1
ATOM 1213 N N . ALA A 1 153 ? 15.625 -21.406 -7.098 1 94.12 153 ALA A N 1
ATOM 1214 C CA . ALA A 1 153 ? 16.672 -20.891 -6.219 1 94.12 153 ALA A CA 1
ATOM 1215 C C . ALA A 1 153 ? 16.203 -19.672 -5.453 1 94.12 153 ALA A C 1
ATOM 1217 O O . ALA A 1 153 ? 16.438 -19.547 -4.25 1 94.12 153 ALA A O 1
ATOM 1218 N N . LEU A 1 154 ? 15.523 -18.766 -6.113 1 94.25 154 LEU A N 1
ATOM 1219 C CA . LEU A 1 154 ? 14.992 -17.547 -5.488 1 94.25 154 LEU A CA 1
ATOM 1220 C C . LEU A 1 154 ? 13.938 -17.891 -4.445 1 94.25 154 LEU A C 1
ATOM 1222 O O . LEU A 1 154 ? 13.898 -17.281 -3.373 1 94.25 154 LEU A O 1
ATOM 1226 N N . GLU A 1 155 ? 13.078 -18.844 -4.75 1 94.62 155 GLU A N 1
ATOM 1227 C CA . GLU A 1 155 ? 12.062 -19.281 -3.793 1 94.62 155 GLU A CA 1
ATOM 1228 C C . GLU A 1 155 ? 12.711 -19.844 -2.531 1 94.62 155 GLU A C 1
ATOM 1230 O O . GLU A 1 155 ? 12.273 -19.547 -1.417 1 94.62 155 GLU A O 1
ATOM 1235 N N . LEU A 1 156 ? 13.719 -20.656 -2.734 1 94.62 156 LEU A N 1
ATOM 1236 C CA . LEU A 1 156 ? 14.391 -21.281 -1.596 1 94.62 156 LEU A CA 1
ATOM 1237 C C . LEU A 1 156 ? 15.055 -20.219 -0.716 1 94.62 156 LEU A C 1
ATOM 1239 O O . LEU A 1 156 ? 15.031 -20.328 0.512 1 94.62 156 LEU A O 1
ATOM 1243 N N . LEU A 1 157 ? 15.656 -19.25 -1.386 1 95.06 157 LEU A N 1
ATOM 1244 C CA . LEU A 1 157 ? 16.203 -18.141 -0.619 1 95.06 157 LEU A CA 1
ATOM 1245 C C . LEU A 1 157 ? 15.102 -17.422 0.169 1 95.06 157 LEU A C 1
ATOM 1247 O O . LEU A 1 157 ? 15.266 -17.156 1.361 1 95.06 157 LEU A O 1
ATOM 1251 N N . GLY A 1 158 ? 13.969 -17.109 -0.466 1 94.69 158 GLY A N 1
ATOM 1252 C CA . GLY A 1 158 ? 12.836 -16.516 0.226 1 94.69 158 GLY A CA 1
ATOM 1253 C C . GLY A 1 158 ? 12.352 -17.359 1.399 1 94.69 158 GLY A C 1
ATOM 1254 O O . GLY A 1 158 ? 12.094 -16.812 2.479 1 94.69 158 GLY A O 1
ATOM 1255 N N . ASN A 1 159 ? 12.297 -18.688 1.187 1 95.12 159 ASN A N 1
ATOM 1256 C CA . ASN A 1 159 ? 11.859 -19.594 2.242 1 95.12 159 ASN A CA 1
ATOM 1257 C C . ASN A 1 159 ? 12.766 -19.516 3.465 1 95.12 159 ASN A C 1
ATOM 1259 O O . ASN A 1 159 ? 12.297 -19.578 4.602 1 95.12 159 ASN A O 1
ATOM 1263 N N . SER A 1 160 ? 14.07 -19.453 3.221 1 94.69 160 SER A N 1
ATOM 1264 C CA . SER A 1 160 ? 15.031 -19.406 4.316 1 94.69 160 SER A CA 1
ATOM 1265 C C . SER A 1 160 ? 14.805 -18.172 5.191 1 94.69 160 SER A C 1
ATOM 1267 O O . SER A 1 160 ? 14.93 -18.25 6.414 1 94.69 160 SER A O 1
ATOM 1269 N N . TYR A 1 161 ? 14.453 -17.047 4.582 1 93.19 161 TYR A N 1
ATOM 1270 C CA . TYR A 1 161 ? 14.195 -15.828 5.336 1 93.19 161 TYR A CA 1
ATOM 1271 C C . TYR A 1 161 ? 12.805 -15.859 5.961 1 93.19 161 TYR A C 1
ATOM 1273 O O . TYR A 1 161 ? 12.602 -15.344 7.062 1 93.19 161 TYR A O 1
ATOM 1281 N N . LEU A 1 162 ? 11.797 -16.438 5.254 1 94.12 162 LEU A N 1
ATOM 1282 C CA . LEU A 1 162 ? 10.453 -16.625 5.801 1 94.12 162 LEU A CA 1
ATOM 1283 C C . LEU A 1 162 ? 10.5 -17.406 7.109 1 94.12 162 LEU A C 1
ATOM 1285 O O . LEU A 1 162 ? 9.867 -17.016 8.094 1 94.12 162 LEU A O 1
ATOM 1289 N N . ASP A 1 163 ? 11.273 -18.469 7.141 1 92.62 163 ASP A N 1
ATOM 1290 C CA . ASP A 1 163 ? 11.391 -19.328 8.305 1 92.62 163 ASP A CA 1
ATOM 1291 C C . ASP A 1 163 ? 11.977 -18.578 9.5 1 92.62 163 ASP A C 1
ATOM 1293 O O . ASP A 1 163 ? 11.695 -18.922 10.656 1 92.62 163 ASP A O 1
ATOM 1297 N N . GLU A 1 164 ? 12.781 -17.578 9.227 1 92.25 164 GLU A N 1
ATOM 1298 C CA . GLU A 1 164 ? 13.414 -16.797 10.289 1 92.25 164 GLU A CA 1
ATOM 1299 C C . GLU A 1 164 ? 12.578 -15.578 10.641 1 92.25 164 GLU A C 1
ATOM 1301 O O . GLU A 1 164 ? 12.977 -14.766 11.484 1 92.25 164 GLU A O 1
ATOM 1306 N N . GLY A 1 165 ? 11.484 -15.367 9.984 1 90.44 165 GLY A N 1
ATOM 1307 C CA . GLY A 1 165 ? 10.57 -14.281 10.305 1 90.44 165 GLY A CA 1
ATOM 1308 C C . GLY A 1 165 ? 10.93 -12.977 9.609 1 90.44 165 GLY A C 1
ATOM 1309 O O . GLY A 1 165 ? 10.414 -11.922 9.969 1 90.44 165 GLY A O 1
ATOM 1310 N N . HIS A 1 166 ? 11.914 -12.977 8.672 1 89.88 166 HIS A N 1
ATOM 1311 C CA . HIS A 1 166 ? 12.25 -11.781 7.898 1 89.88 166 HIS A CA 1
ATOM 1312 C C . HIS A 1 166 ? 11.359 -11.664 6.664 1 89.88 166 HIS A C 1
ATOM 1314 O O . HIS A 1 166 ? 11.828 -11.844 5.539 1 89.88 166 HIS A O 1
ATOM 1320 N N . TYR A 1 167 ? 10.109 -11.281 6.844 1 92.31 167 TYR A N 1
ATOM 1321 C CA . TYR A 1 167 ? 9.055 -11.344 5.84 1 92.31 167 TYR A CA 1
ATOM 1322 C C . TYR A 1 167 ? 9.328 -10.367 4.703 1 92.31 167 TYR A C 1
ATOM 1324 O O . TYR A 1 167 ? 9.062 -10.672 3.537 1 92.31 167 TYR A O 1
ATOM 1332 N N . GLY A 1 168 ? 9.875 -9.25 4.996 1 87 168 GLY A N 1
ATOM 1333 C CA . GLY A 1 168 ? 10.172 -8.273 3.965 1 87 168 GLY A CA 1
ATOM 1334 C C . GLY A 1 168 ? 11.219 -8.75 2.975 1 87 168 GLY A C 1
ATOM 1335 O O . GLY A 1 168 ? 11.055 -8.578 1.764 1 87 168 GLY A O 1
ATOM 1336 N N . ILE A 1 169 ? 12.273 -9.359 3.475 1 89.19 169 ILE A N 1
ATOM 1337 C CA . ILE A 1 169 ? 13.336 -9.875 2.623 1 89.19 169 ILE A CA 1
ATOM 1338 C C . ILE A 1 169 ? 12.82 -11.055 1.804 1 89.19 169 ILE A C 1
ATOM 1340 O O . ILE A 1 169 ? 13.078 -11.141 0.601 1 89.19 169 ILE A O 1
ATOM 1344 N N . ALA A 1 170 ? 12.133 -11.906 2.518 1 94.62 170 ALA A N 1
ATOM 1345 C CA . ALA A 1 170 ? 11.539 -13.047 1.822 1 94.62 170 ALA A CA 1
ATOM 1346 C C . ALA A 1 170 ? 10.672 -12.586 0.656 1 94.62 170 ALA A C 1
ATOM 1348 O O . ALA A 1 170 ? 10.742 -13.148 -0.439 1 94.62 170 ALA A O 1
ATOM 1349 N N . LEU A 1 171 ? 9.875 -11.586 0.951 1 92.75 171 LEU A N 1
ATOM 1350 C CA . LEU A 1 171 ? 8.977 -11.047 -0.064 1 92.75 171 LEU A CA 1
ATOM 1351 C C . LEU A 1 171 ? 9.758 -10.578 -1.289 1 92.75 171 LEU A C 1
ATOM 1353 O O . LEU A 1 171 ? 9.312 -10.758 -2.422 1 92.75 171 LEU A O 1
ATOM 1357 N N . THR A 1 172 ? 10.891 -10.023 -1.146 1 89.56 172 THR A N 1
ATOM 1358 C CA . THR A 1 172 ? 11.711 -9.555 -2.254 1 89.56 172 THR A CA 1
ATOM 1359 C C . THR A 1 172 ? 12.141 -10.711 -3.146 1 89.56 172 THR A C 1
ATOM 1361 O O . THR A 1 172 ? 12.109 -10.602 -4.375 1 89.56 172 THR A O 1
ATOM 1364 N N . TYR A 1 173 ? 12.547 -11.766 -2.535 1 94.12 173 TYR A N 1
ATOM 1365 C CA . TYR A 1 173 ? 12.945 -12.938 -3.301 1 94.12 173 TYR A CA 1
ATOM 1366 C C . TYR A 1 173 ? 11.75 -13.547 -4.031 1 94.12 173 TYR A C 1
ATOM 1368 O O . TYR A 1 173 ? 11.867 -13.961 -5.184 1 94.12 173 TYR A O 1
ATOM 1376 N N . TYR A 1 174 ? 10.602 -13.617 -3.363 1 95.12 174 TYR A N 1
ATOM 1377 C CA . TYR A 1 174 ? 9.414 -14.141 -4.02 1 95.12 174 TYR A CA 1
ATOM 1378 C C . TYR A 1 174 ? 9.008 -13.266 -5.199 1 95.12 174 TYR A C 1
ATOM 1380 O O . TYR A 1 174 ? 8.609 -13.773 -6.246 1 95.12 174 TYR A O 1
ATOM 1388 N N . ASN A 1 175 ? 9.086 -11.969 -5.004 1 90.69 175 ASN A N 1
ATOM 1389 C CA . ASN A 1 175 ? 8.773 -11.055 -6.094 1 90.69 175 ASN A CA 1
ATOM 1390 C C . ASN A 1 175 ? 9.703 -11.266 -7.289 1 90.69 175 ASN A C 1
ATOM 1392 O O . ASN A 1 175 ? 9.258 -11.234 -8.438 1 90.69 175 ASN A O 1
ATOM 1396 N N . ALA A 1 176 ? 11 -11.453 -7.039 1 90.19 176 ALA A N 1
ATOM 1397 C CA . ALA A 1 176 ? 11.969 -11.711 -8.109 1 90.19 176 ALA A CA 1
ATOM 1398 C C . ALA A 1 176 ? 11.664 -13.023 -8.82 1 90.19 176 ALA A C 1
ATOM 1400 O O . ALA A 1 176 ? 11.773 -13.117 -10.039 1 90.19 176 ALA A O 1
ATOM 1401 N N . ALA A 1 177 ? 11.297 -14.023 -8.039 1 92.44 177 ALA A N 1
ATOM 1402 C CA . ALA A 1 177 ? 10.969 -15.328 -8.609 1 92.44 177 ALA A CA 1
ATOM 1403 C C . ALA A 1 177 ? 9.758 -15.234 -9.531 1 92.44 177 ALA A C 1
ATOM 1405 O O . ALA A 1 177 ? 9.711 -15.898 -10.57 1 92.44 177 ALA A O 1
ATOM 1406 N N . LEU A 1 178 ? 8.812 -14.43 -9.211 1 88.44 178 LEU A N 1
ATOM 1407 C CA . LEU A 1 178 ? 7.574 -14.281 -9.969 1 88.44 178 LEU A CA 1
ATOM 1408 C C . LEU A 1 178 ? 7.848 -13.672 -11.336 1 88.44 178 LEU A C 1
ATOM 1410 O O . LEU A 1 178 ? 7.043 -13.82 -12.258 1 88.44 178 LEU A O 1
ATOM 1414 N N . GLU A 1 179 ? 8.953 -13.008 -11.508 1 83.75 179 GLU A N 1
ATOM 1415 C CA . GLU A 1 179 ? 9.289 -12.367 -12.773 1 83.75 179 GLU A CA 1
ATOM 1416 C C . GLU A 1 179 ? 9.852 -13.375 -13.766 1 83.75 179 GLU A C 1
ATOM 1418 O O . GLU A 1 179 ? 9.961 -13.086 -14.961 1 83.75 179 GLU A O 1
ATOM 1423 N N . LEU A 1 180 ? 10.18 -14.477 -13.25 1 85.62 180 LEU A N 1
ATOM 1424 C CA . LEU A 1 180 ? 10.734 -15.523 -14.102 1 85.62 180 LEU A CA 1
ATOM 1425 C C . LEU A 1 180 ? 9.648 -16.516 -14.508 1 85.62 180 LEU A C 1
ATOM 1427 O O . LEU A 1 180 ? 8.656 -16.688 -13.797 1 85.62 180 LEU A O 1
ATOM 1431 N N . PRO A 1 181 ? 9.766 -17.094 -15.594 1 82.06 181 PRO A N 1
ATOM 1432 C CA . PRO A 1 181 ? 8.781 -18.078 -16.031 1 82.06 181 PRO A CA 1
ATOM 1433 C C . PRO A 1 181 ? 8.797 -19.344 -15.18 1 82.06 181 PRO A C 1
ATOM 1435 O O . PRO A 1 181 ? 9.805 -19.641 -14.531 1 82.06 181 PRO A O 1
ATOM 1438 N N . LYS A 1 182 ? 7.664 -20.047 -15.078 1 77.81 182 LYS A N 1
ATOM 1439 C CA . LYS A 1 182 ? 7.488 -21.344 -14.43 1 77.81 182 LYS A CA 1
ATOM 1440 C C . LYS A 1 182 ? 7.734 -21.25 -12.93 1 77.81 182 LYS A C 1
ATOM 1442 O O . LYS A 1 182 ? 8.531 -22.016 -12.375 1 77.81 182 LYS A O 1
ATOM 1447 N N . SER A 1 183 ? 6.969 -20.484 -12.328 1 81.38 183 SER A N 1
ATOM 1448 C CA . SER A 1 183 ? 7.086 -20.297 -10.891 1 81.38 183 SER A CA 1
ATOM 1449 C C . SER A 1 183 ? 6.586 -21.516 -10.125 1 81.38 183 SER A C 1
ATOM 1451 O O . SER A 1 183 ? 5.59 -22.141 -10.516 1 81.38 183 SER A O 1
ATOM 1453 N N . PRO A 1 184 ? 7.312 -21.891 -9.078 1 84.19 184 PRO A N 1
ATOM 1454 C CA . PRO A 1 184 ? 6.863 -23.016 -8.258 1 84.19 184 PRO A CA 1
ATOM 1455 C C . PRO A 1 184 ? 5.492 -22.781 -7.625 1 84.19 184 PRO A C 1
ATOM 1457 O O . PRO A 1 184 ? 5.105 -21.641 -7.387 1 84.19 184 PRO A O 1
ATOM 1460 N N . LYS A 1 185 ? 4.766 -23.828 -7.332 1 83.75 185 LYS A N 1
ATOM 1461 C CA . LYS A 1 185 ? 3.381 -23.734 -6.879 1 83.75 185 LYS A CA 1
ATOM 1462 C C . LYS A 1 185 ? 3.299 -23.109 -5.488 1 83.75 185 LYS A C 1
ATOM 1464 O O . LYS A 1 185 ? 2.318 -22.438 -5.156 1 83.75 185 LYS A O 1
ATOM 1469 N N . TRP A 1 186 ? 4.363 -23.359 -4.668 1 92.25 186 TRP A N 1
ATOM 1470 C CA . TRP A 1 186 ? 4.309 -22.875 -3.291 1 92.25 186 TRP A CA 1
ATOM 1471 C C . TRP A 1 186 ? 4.652 -21.391 -3.217 1 92.25 186 TRP A C 1
ATOM 1473 O O . TRP A 1 186 ? 4.473 -20.75 -2.176 1 92.25 186 TRP A O 1
ATOM 1483 N N . LEU A 1 187 ? 5.184 -20.906 -4.301 1 93.56 187 LEU A N 1
ATOM 1484 C CA . LEU A 1 187 ? 5.652 -19.531 -4.328 1 93.56 187 LEU A CA 1
ATOM 1485 C C . LEU A 1 187 ? 4.539 -18.562 -3.93 1 93.56 187 LEU A C 1
ATOM 1487 O O . LEU A 1 187 ? 4.723 -17.719 -3.047 1 93.56 187 LEU A O 1
ATOM 1491 N N . PHE A 1 188 ? 3.334 -18.688 -4.48 1 94 188 PHE A N 1
ATOM 1492 C CA . PHE A 1 188 ? 2.207 -17.797 -4.219 1 94 188 PHE A CA 1
ATOM 1493 C C . PHE A 1 188 ? 1.719 -17.953 -2.785 1 94 188 PHE A C 1
ATOM 1495 O O . PHE A 1 188 ? 1.4 -16.953 -2.127 1 94 188 PHE A O 1
ATOM 1502 N N . PHE A 1 189 ? 1.699 -19.172 -2.371 1 95.69 189 PHE A N 1
ATOM 1503 C CA . PHE A 1 189 ? 1.26 -19.469 -1.014 1 95.69 189 PHE A CA 1
ATOM 1504 C C . PHE A 1 189 ? 2.178 -18.812 0.009 1 95.69 189 PHE A C 1
ATOM 1506 O O . PHE A 1 189 ? 1.709 -18.141 0.927 1 95.69 189 PHE A O 1
ATOM 1513 N N . ASN A 1 190 ? 3.475 -18.953 -0.183 1 95.88 190 ASN A N 1
ATOM 1514 C CA . ASN A 1 190 ? 4.457 -18.391 0.741 1 95.88 190 ASN A CA 1
ATOM 1515 C C . ASN A 1 190 ? 4.508 -16.859 0.651 1 95.88 190 ASN A C 1
ATOM 1517 O O . ASN A 1 190 ? 4.676 -16.188 1.665 1 95.88 190 ASN A O 1
ATOM 1521 N N . ARG A 1 191 ? 4.43 -16.375 -0.535 1 95.31 191 ARG A N 1
ATOM 1522 C CA . ARG A 1 191 ? 4.359 -14.922 -0.706 1 95.31 191 ARG A CA 1
ATOM 1523 C C . ARG A 1 191 ? 3.178 -14.336 0.058 1 95.31 191 ARG A C 1
ATOM 1525 O O . ARG A 1 191 ? 3.314 -13.32 0.74 1 95.31 191 ARG A O 1
ATOM 1532 N N . ALA A 1 192 ? 1.996 -14.961 -0.041 1 95.5 192 ALA A N 1
ATOM 1533 C CA . ALA A 1 192 ? 0.802 -14.508 0.666 1 95.5 192 ALA A CA 1
ATOM 1534 C C . ALA A 1 192 ? 1.019 -14.523 2.176 1 95.5 192 ALA A C 1
ATOM 1536 O O . ALA A 1 192 ? 0.59 -13.609 2.881 1 95.5 192 ALA A O 1
ATOM 1537 N N . ASN A 1 193 ? 1.682 -15.508 2.635 1 95.38 193 ASN A N 1
ATOM 1538 C CA . ASN A 1 193 ? 1.973 -15.594 4.062 1 95.38 193 ASN A CA 1
ATOM 1539 C C . ASN A 1 193 ? 2.84 -14.43 4.531 1 95.38 193 ASN A C 1
ATOM 1541 O O . ASN A 1 193 ? 2.623 -13.883 5.613 1 95.38 193 ASN A O 1
ATOM 1545 N N . CYS A 1 194 ? 3.861 -14.094 3.729 1 94.44 194 CYS A N 1
ATOM 1546 C CA . CYS A 1 194 ? 4.699 -12.945 4.051 1 94.44 194 CYS A CA 1
ATOM 1547 C C . CYS A 1 194 ? 3.869 -11.664 4.105 1 94.44 194 CYS A C 1
ATOM 1549 O O . CYS A 1 194 ? 3.994 -10.875 5.047 1 94.44 194 CYS A O 1
ATOM 1551 N N . LEU A 1 195 ? 3.037 -11.5 3.17 1 92.44 195 LEU A N 1
ATOM 1552 C CA . LEU A 1 195 ? 2.203 -10.305 3.078 1 92.44 195 LEU A CA 1
ATOM 1553 C C . LEU A 1 195 ? 1.254 -10.211 4.27 1 92.44 195 LEU A C 1
ATOM 1555 O O . LEU A 1 195 ? 1.035 -9.125 4.809 1 92.44 195 LEU A O 1
ATOM 1559 N N . LEU A 1 196 ? 0.694 -11.328 4.656 1 91.94 196 LEU A N 1
ATOM 1560 C CA . LEU A 1 196 ? -0.195 -11.352 5.812 1 91.94 196 LEU A CA 1
ATOM 1561 C C . LEU A 1 196 ? 0.547 -10.93 7.078 1 91.94 196 LEU A C 1
ATOM 1563 O O . LEU A 1 196 ? 0.018 -10.172 7.891 1 91.94 196 LEU A O 1
ATOM 1567 N N . ALA A 1 197 ? 1.776 -11.438 7.184 1 90.19 197 ALA A N 1
ATOM 1568 C CA . ALA A 1 197 ? 2.588 -11.062 8.336 1 90.19 197 ALA A CA 1
ATOM 1569 C C . ALA A 1 197 ? 2.891 -9.57 8.336 1 90.19 197 ALA A C 1
ATOM 1571 O O . ALA A 1 197 ? 3.023 -8.953 9.398 1 90.19 197 ALA A O 1
ATOM 1572 N N . LEU A 1 198 ? 2.973 -9.047 7.129 1 86 198 LEU A N 1
ATOM 1573 C CA . LEU A 1 198 ? 3.23 -7.621 6.98 1 86 198 LEU A CA 1
ATOM 1574 C C . LEU A 1 198 ? 1.927 -6.832 6.961 1 86 198 LEU A C 1
ATOM 1576 O O . LEU A 1 198 ? 1.92 -5.648 6.625 1 86 198 LEU A O 1
ATOM 1580 N N . GLN A 1 199 ? 0.714 -7.5 7.211 1 82.31 199 GLN A N 1
ATOM 1581 C CA . GLN A 1 199 ? -0.624 -6.926 7.324 1 82.31 199 GLN A CA 1
ATOM 1582 C C . GLN A 1 199 ? -1.06 -6.285 6.012 1 82.31 199 GLN A C 1
ATOM 1584 O O . GLN A 1 199 ? -1.705 -5.234 6.012 1 82.31 199 GLN A O 1
ATOM 1589 N N . ARG A 1 200 ? -0.517 -6.805 4.953 1 86.31 200 ARG A N 1
ATOM 1590 C CA . ARG A 1 200 ? -0.949 -6.41 3.617 1 86.31 200 ARG A CA 1
ATOM 1591 C C . ARG A 1 200 ? -1.953 -7.41 3.049 1 86.31 200 ARG A C 1
ATOM 1593 O O . ARG A 1 200 ? -1.658 -8.109 2.08 1 86.31 200 ARG A O 1
ATOM 1600 N N . HIS A 1 201 ? -3.16 -7.426 3.559 1 88.81 201 HIS A N 1
ATOM 1601 C CA . HIS A 1 201 ? -4.184 -8.438 3.346 1 88.81 201 HIS A CA 1
ATOM 1602 C C . HIS A 1 201 ? -4.676 -8.43 1.902 1 88.81 201 HIS A C 1
ATOM 1604 O O . HIS A 1 201 ? -4.855 -9.492 1.297 1 88.81 201 HIS A O 1
ATOM 1610 N N . THR A 1 202 ? -4.906 -7.25 1.321 1 87.69 202 THR A N 1
ATOM 1611 C CA . THR A 1 202 ? -5.441 -7.156 -0.034 1 87.69 202 THR A CA 1
ATOM 1612 C C . THR A 1 202 ? -4.461 -7.75 -1.041 1 87.69 202 THR A C 1
ATOM 1614 O O . THR A 1 202 ? -4.855 -8.516 -1.924 1 87.69 202 THR A O 1
ATOM 1617 N N . GLU A 1 203 ? -3.201 -7.43 -0.891 1 89 203 GLU A N 1
ATOM 1618 C CA . GLU A 1 203 ? -2.184 -7.984 -1.779 1 89 203 GLU A CA 1
ATOM 1619 C C . GLU A 1 203 ? -2.068 -9.5 -1.609 1 89 203 GLU A C 1
ATOM 1621 O O . GLU A 1 203 ? -1.816 -10.219 -2.576 1 89 203 GLU A O 1
ATOM 1626 N N . ALA A 1 204 ? -2.145 -9.961 -0.334 1 93.62 204 ALA A N 1
ATOM 1627 C CA . ALA A 1 204 ? -2.115 -11.398 -0.072 1 93.62 204 ALA A CA 1
ATOM 1628 C C . ALA A 1 204 ? -3.26 -12.109 -0.789 1 93.62 204 ALA A C 1
ATOM 1630 O O . ALA A 1 204 ? -3.057 -13.156 -1.406 1 93.62 204 ALA A O 1
ATOM 1631 N N . LEU A 1 205 ? -4.426 -11.492 -0.696 1 94.06 205 LEU A N 1
ATOM 1632 C CA . LEU A 1 205 ? -5.609 -12.039 -1.344 1 94.06 205 LEU A CA 1
ATOM 1633 C C . LEU A 1 205 ? -5.398 -12.164 -2.85 1 94.06 205 LEU A C 1
ATOM 1635 O O . LEU A 1 205 ? -5.68 -13.211 -3.436 1 94.06 205 LEU A O 1
ATOM 1639 N N . LEU A 1 206 ? -4.93 -11.18 -3.467 1 92.56 206 LEU A N 1
ATOM 1640 C CA . LEU A 1 206 ? -4.734 -11.164 -4.914 1 92.56 206 LEU A CA 1
ATOM 1641 C C . LEU A 1 206 ? -3.613 -12.109 -5.32 1 92.56 206 LEU A C 1
ATOM 1643 O O . LEU A 1 206 ? -3.666 -12.719 -6.395 1 92.56 206 LEU A O 1
ATOM 1647 N N . THR A 1 207 ? -2.566 -12.227 -4.434 1 93.44 207 THR A N 1
ATOM 1648 C CA . THR A 1 207 ? -1.49 -13.18 -4.68 1 93.44 207 THR A CA 1
ATOM 1649 C C . THR A 1 207 ? -2.033 -14.609 -4.738 1 93.44 207 THR A C 1
ATOM 1651 O O . THR A 1 207 ? -1.687 -15.375 -5.641 1 93.44 207 THR A O 1
ATOM 1654 N N . LEU A 1 208 ? -2.852 -14.969 -3.82 1 95.62 208 LEU A N 1
ATOM 1655 C CA . LEU A 1 208 ? -3.445 -16.297 -3.797 1 95.62 208 LEU A CA 1
ATOM 1656 C C . LEU A 1 208 ? -4.328 -16.516 -5.02 1 95.62 208 LEU A C 1
ATOM 1658 O O . LEU A 1 208 ? -4.32 -17.609 -5.609 1 95.62 208 LEU A O 1
ATOM 1662 N N . SER A 1 209 ? -5.105 -15.477 -5.348 1 95.25 209 SER A N 1
ATOM 1663 C CA . SER A 1 209 ? -5.949 -15.555 -6.539 1 95.25 209 SER A CA 1
ATOM 1664 C C . SER A 1 209 ? -5.117 -15.836 -7.785 1 95.25 209 SER A C 1
ATOM 1666 O O . SER A 1 209 ? -5.488 -16.672 -8.609 1 95.25 209 SER A O 1
ATOM 1668 N N . GLU A 1 210 ? -4.02 -15.156 -7.93 1 92.75 210 GLU A N 1
ATOM 1669 C CA . GLU A 1 210 ? -3.105 -15.398 -9.047 1 92.75 210 GLU A CA 1
ATOM 1670 C C . GLU A 1 210 ? -2.572 -16.828 -9.016 1 92.75 210 GLU A C 1
ATOM 1672 O O . GLU A 1 210 ? -2.463 -17.484 -10.055 1 92.75 210 GLU A O 1
ATOM 1677 N N . GLY A 1 211 ? -2.17 -17.25 -7.836 1 93.31 211 GLY A N 1
ATOM 1678 C CA . GLY A 1 211 ? -1.699 -18.609 -7.68 1 93.31 211 GLY A CA 1
ATOM 1679 C C . GLY A 1 211 ? -2.719 -19.641 -8.117 1 93.31 211 GLY A C 1
ATOM 1680 O O . GLY A 1 211 ? -2.363 -20.656 -8.734 1 93.31 211 GLY A O 1
ATOM 1681 N N . ILE A 1 212 ? -3.99 -19.391 -7.816 1 94.88 212 ILE A N 1
ATOM 1682 C CA . ILE A 1 212 ? -5.066 -20.297 -8.172 1 94.88 212 ILE A CA 1
ATOM 1683 C C . ILE A 1 212 ? -5.246 -20.312 -9.695 1 94.88 212 ILE A C 1
ATOM 1685 O O . ILE A 1 212 ? -5.488 -21.375 -10.281 1 94.88 212 ILE A O 1
ATOM 1689 N N . ALA A 1 213 ? -5.125 -19.203 -10.312 1 92.31 213 ALA A N 1
ATOM 1690 C CA . ALA A 1 213 ? -5.234 -19.125 -11.766 1 92.31 213 ALA A CA 1
ATOM 1691 C C . ALA A 1 213 ? -4.125 -19.922 -12.445 1 92.31 213 ALA A C 1
ATOM 1693 O O . ALA A 1 213 ? -4.363 -20.578 -13.461 1 92.31 213 ALA A O 1
ATOM 1694 N N . VAL A 1 214 ? -2.902 -19.875 -11.812 1 89.12 214 VAL A N 1
ATOM 1695 C CA . VAL A 1 214 ? -1.739 -20.531 -12.398 1 89.12 214 VAL A CA 1
ATOM 1696 C C . VAL A 1 214 ? -1.742 -22.016 -12.031 1 89.12 214 VAL A C 1
ATOM 1698 O O . VAL A 1 214 ? -1.384 -22.875 -12.852 1 89.12 214 VAL A O 1
ATOM 1701 N N . ASN A 1 215 ? -2.117 -22.312 -10.82 1 89.56 215 ASN A N 1
ATOM 1702 C CA . ASN A 1 215 ? -2.156 -23.688 -10.305 1 89.56 215 ASN A CA 1
ATOM 1703 C C . ASN A 1 215 ? -3.527 -24.016 -9.727 1 89.56 215 ASN A C 1
ATOM 1705 O O . ASN A 1 215 ? -3.664 -24.203 -8.516 1 89.56 215 ASN A O 1
ATOM 1709 N N . PRO A 1 216 ? -4.465 -24.234 -10.57 1 89.75 216 PRO A N 1
ATOM 1710 C CA . PRO A 1 216 ? -5.844 -24.406 -10.109 1 89.75 216 PRO A CA 1
ATOM 1711 C C . PRO A 1 216 ? -6.043 -25.672 -9.289 1 89.75 216 PRO A C 1
ATOM 1713 O O . PRO A 1 216 ? -7.02 -25.797 -8.539 1 89.75 216 PRO A O 1
ATOM 1716 N N . THR A 1 217 ? -5.168 -26.688 -9.352 1 88.25 217 THR A N 1
ATOM 1717 C CA . THR A 1 217 ? -5.359 -27.953 -8.664 1 88.25 217 THR A CA 1
ATOM 1718 C C . THR A 1 217 ? -4.719 -27.922 -7.281 1 88.25 217 THR A C 1
ATOM 1720 O O . THR A 1 217 ? -4.828 -28.891 -6.52 1 88.25 217 THR A O 1
ATOM 1723 N N . PHE A 1 218 ? -3.994 -26.859 -6.953 1 90.06 218 PHE A N 1
ATOM 1724 C CA . PHE A 1 218 ? -3.387 -26.734 -5.637 1 90.06 218 PHE A CA 1
ATOM 1725 C C . PHE A 1 218 ? -4.402 -26.219 -4.621 1 90.06 218 PHE A C 1
ATOM 1727 O O . PHE A 1 218 ? -4.457 -25.016 -4.348 1 90.06 218 PHE A O 1
ATOM 1734 N N . ARG A 1 219 ? -5.113 -27.078 -3.949 1 89.31 219 ARG A N 1
ATOM 1735 C CA . ARG A 1 219 ? -6.312 -26.766 -3.174 1 89.31 219 ARG A CA 1
ATOM 1736 C C . ARG A 1 219 ? -5.957 -26 -1.905 1 89.31 219 ARG A C 1
ATOM 1738 O O . ARG A 1 219 ? -6.797 -25.281 -1.347 1 89.31 219 ARG A O 1
ATOM 1745 N N . GLN A 1 220 ? -4.758 -26.172 -1.414 1 91.31 220 GLN A N 1
ATOM 1746 C CA . GLN A 1 220 ? -4.344 -25.438 -0.223 1 91.31 220 GLN A CA 1
ATOM 1747 C C . GLN A 1 220 ? -4.492 -23.938 -0.426 1 91.31 220 GLN A C 1
ATOM 1749 O O . GLN A 1 220 ? -4.797 -23.203 0.517 1 91.31 220 GLN A O 1
ATOM 1754 N N . GLN A 1 221 ? -4.309 -23.531 -1.626 1 93.44 221 GLN A N 1
ATOM 1755 C CA . GLN A 1 221 ? -4.449 -22.109 -1.925 1 93.44 221 GLN A CA 1
ATOM 1756 C C . GLN A 1 221 ? -5.906 -21.672 -1.836 1 93.44 221 GLN A C 1
ATOM 1758 O O . GLN A 1 221 ? -6.195 -20.516 -1.483 1 93.44 221 GLN A O 1
ATOM 1763 N N . HIS A 1 222 ? -6.844 -22.516 -2.152 1 93.19 222 HIS A N 1
ATOM 1764 C CA . HIS A 1 222 ? -8.266 -22.203 -2.057 1 93.19 222 HIS A CA 1
ATOM 1765 C C . HIS A 1 222 ? -8.688 -21.984 -0.608 1 93.19 222 HIS A C 1
ATOM 1767 O O . HIS A 1 222 ? -9.367 -21 -0.299 1 93.19 222 HIS A O 1
ATOM 1773 N N . ASP A 1 223 ? -8.211 -22.891 0.192 1 94.5 223 ASP A N 1
ATOM 1774 C CA . ASP A 1 223 ? -8.523 -22.797 1.614 1 94.5 223 ASP A CA 1
ATOM 1775 C C . ASP A 1 223 ? -7.941 -21.516 2.215 1 94.5 223 ASP A C 1
ATOM 1777 O O . ASP A 1 223 ? -8.609 -20.828 2.992 1 94.5 223 ASP A O 1
ATOM 1781 N N . LYS A 1 224 ? -6.707 -21.312 1.816 1 96 224 LYS A N 1
ATOM 1782 C CA . LYS A 1 224 ? -6.039 -20.109 2.34 1 96 224 LYS A CA 1
ATOM 1783 C C . LYS A 1 224 ? -6.746 -18.844 1.879 1 96 224 LYS A C 1
ATOM 1785 O O . LYS A 1 224 ? -6.832 -17.875 2.629 1 96 224 LYS A O 1
ATOM 1790 N N . LEU A 1 225 ? -7.172 -18.812 0.667 1 96.62 225 LEU A N 1
ATOM 1791 C CA . LEU A 1 225 ? -7.883 -17.656 0.141 1 96.62 225 LEU A CA 1
ATOM 1792 C C . LEU A 1 225 ? -9.133 -17.359 0.971 1 96.62 225 LEU A C 1
ATOM 1794 O O . LEU A 1 225 ? -9.414 -16.203 1.278 1 96.62 225 LEU A O 1
ATOM 1798 N N . GLU A 1 226 ? -9.859 -18.375 1.362 1 96.06 226 GLU A N 1
ATOM 1799 C CA . GLU A 1 226 ? -11.062 -18.219 2.178 1 96.06 226 GLU A CA 1
ATOM 1800 C C . GLU A 1 226 ? -10.719 -17.625 3.547 1 96.06 226 GLU A C 1
ATOM 1802 O O . GLU A 1 226 ? -11.422 -16.75 4.043 1 96.06 226 GLU A O 1
ATOM 1807 N N . GLU A 1 227 ? -9.695 -18.141 4.074 1 96.19 227 GLU A N 1
ATOM 1808 C CA . GLU A 1 227 ? -9.234 -17.641 5.367 1 96.19 227 GLU A CA 1
ATOM 1809 C C . GLU A 1 227 ? -8.883 -16.156 5.285 1 96.19 227 GLU A C 1
ATOM 1811 O O . GLU A 1 227 ? -9.289 -15.367 6.141 1 96.19 227 GLU A O 1
ATOM 1816 N N . VAL A 1 228 ? -8.086 -15.836 4.297 1 96.19 228 VAL A N 1
ATOM 1817 C CA . VAL A 1 228 ? -7.629 -14.461 4.125 1 96.19 228 VAL A CA 1
ATOM 1818 C C . VAL A 1 228 ? -8.82 -13.555 3.82 1 96.19 228 VAL A C 1
ATOM 1820 O O . VAL A 1 228 ? -8.859 -12.398 4.25 1 96.19 228 VAL A O 1
ATOM 1823 N N . ALA A 1 229 ? -9.805 -14.031 3.023 1 96.75 229 ALA A N 1
ATOM 1824 C CA . ALA A 1 229 ? -11.023 -13.273 2.734 1 96.75 229 ALA A CA 1
ATOM 1825 C C . ALA A 1 229 ? -11.734 -12.867 4.02 1 96.75 229 ALA A C 1
ATOM 1827 O O . ALA A 1 229 ? -12.172 -11.727 4.168 1 96.75 229 ALA A O 1
ATOM 1828 N N . GLU A 1 230 ? -11.828 -13.781 4.965 1 96.12 230 GLU A N 1
ATOM 1829 C CA . GLU A 1 230 ? -12.484 -13.492 6.238 1 96.12 230 GLU A CA 1
ATOM 1830 C C . GLU A 1 230 ? -11.695 -12.461 7.043 1 96.12 230 GLU A C 1
ATOM 1832 O O . GLU A 1 230 ? -12.281 -11.609 7.711 1 96.12 230 GLU A O 1
ATOM 1837 N N . GLN A 1 231 ? -10.406 -12.555 6.996 1 92.62 231 GLN A N 1
ATOM 1838 C CA . GLN A 1 231 ? -9.57 -11.57 7.68 1 92.62 231 GLN A CA 1
ATOM 1839 C C . GLN A 1 231 ? -9.75 -10.188 7.074 1 92.62 231 GLN A C 1
ATOM 1841 O O . GLN A 1 231 ? -9.82 -9.188 7.797 1 92.62 231 GLN A O 1
ATOM 1846 N N . CYS A 1 232 ? -9.766 -10.156 5.793 1 92.44 232 CYS A N 1
ATOM 1847 C CA . CYS A 1 232 ? -10.008 -8.898 5.102 1 92.44 232 CYS A CA 1
ATOM 1848 C C . CYS A 1 232 ? -11.352 -8.312 5.496 1 92.44 232 CYS A C 1
ATOM 1850 O O . CYS A 1 232 ? -11.469 -7.102 5.707 1 92.44 232 CYS A O 1
ATOM 1852 N N . TRP A 1 233 ? -12.328 -9.195 5.57 1 95.25 233 TRP A N 1
ATOM 1853 C CA . TRP A 1 233 ? -13.672 -8.75 5.938 1 95.25 233 TRP A CA 1
ATOM 1854 C C . TRP A 1 233 ? -13.68 -8.164 7.344 1 95.25 233 TRP A C 1
ATOM 1856 O O . TRP A 1 233 ? -14.266 -7.102 7.574 1 95.25 233 TRP A O 1
ATOM 1866 N N . GLN A 1 234 ? -13.078 -8.758 8.297 1 91.38 234 GLN A N 1
ATOM 1867 C CA . GLN A 1 234 ? -13.016 -8.266 9.664 1 91.38 234 GLN A CA 1
ATOM 1868 C C . GLN A 1 234 ? -12.367 -6.887 9.727 1 91.38 234 GLN A C 1
ATOM 1870 O O . GLN A 1 234 ? -12.859 -5.988 10.406 1 91.38 234 GLN A O 1
ATOM 1875 N N . ALA A 1 235 ? -11.297 -6.75 9.016 1 85.88 235 ALA A N 1
ATOM 1876 C CA . ALA A 1 235 ? -10.609 -5.461 8.969 1 85.88 235 ALA A CA 1
ATOM 1877 C C . ALA A 1 235 ? -11.477 -4.398 8.305 1 85.88 235 ALA A C 1
ATOM 1879 O O . ALA A 1 235 ? -11.539 -3.26 8.773 1 85.88 235 ALA A O 1
ATOM 1880 N N . THR A 1 236 ? -12.148 -4.754 7.246 1 89.38 236 THR A N 1
ATOM 1881 C CA . THR A 1 236 ? -12.977 -3.822 6.492 1 89.38 236 THR A CA 1
ATOM 1882 C C . THR A 1 236 ? -14.195 -3.396 7.312 1 89.38 236 THR A C 1
ATOM 1884 O O . THR A 1 236 ? -14.594 -2.23 7.281 1 89.38 236 THR A O 1
ATOM 1887 N N . GLN A 1 237 ? -14.797 -4.363 7.953 1 91.38 237 GLN A N 1
ATOM 1888 C CA . GLN A 1 237 ? -15.961 -4.055 8.773 1 91.38 237 GLN A CA 1
ATOM 1889 C C . GLN A 1 237 ? -15.648 -2.943 9.773 1 91.38 237 GLN A C 1
ATOM 1891 O O . GLN A 1 237 ? -16.438 -2.012 9.945 1 91.38 237 GLN A O 1
ATOM 1896 N N . ALA A 1 238 ? -14.562 -3.039 10.406 1 85.88 238 ALA A N 1
ATOM 1897 C CA . ALA A 1 238 ? -14.141 -2.037 11.375 1 85.88 238 ALA A CA 1
ATOM 1898 C C . ALA A 1 238 ? -13.852 -0.701 10.703 1 85.88 238 ALA A C 1
ATOM 1900 O O . ALA A 1 238 ? -14.227 0.356 11.219 1 85.88 238 ALA A O 1
ATOM 1901 N N . ALA A 1 239 ? -13.219 -0.766 9.586 1 85.69 239 ALA A N 1
ATOM 1902 C CA . ALA A 1 239 ? -12.875 0.447 8.852 1 85.69 239 ALA A CA 1
ATOM 1903 C C . ALA A 1 239 ? -14.133 1.171 8.375 1 85.69 239 ALA A C 1
ATOM 1905 O O . ALA A 1 239 ? -14.172 2.402 8.352 1 85.69 239 ALA A O 1
ATOM 1906 N N . LEU A 1 240 ? -15.102 0.437 7.953 1 92.94 240 LEU A N 1
ATOM 1907 C CA . LEU A 1 240 ? -16.344 1.028 7.484 1 92.94 240 LEU A CA 1
ATOM 1908 C C . LEU A 1 240 ? -17.016 1.831 8.594 1 92.94 240 LEU A C 1
ATOM 1910 O O . LEU A 1 240 ? -17.609 2.879 8.336 1 92.94 240 LEU A O 1
ATOM 1914 N N . MET A 1 241 ? -16.875 1.353 9.789 1 91.06 241 MET A N 1
ATOM 1915 C CA . MET A 1 241 ? -17.5 2.066 10.898 1 91.06 241 MET A CA 1
ATOM 1916 C C . MET A 1 241 ? -16.844 3.426 11.109 1 91.06 241 MET A C 1
ATOM 1918 O O . MET A 1 241 ? -17.484 4.379 11.539 1 91.06 241 MET A O 1
ATOM 1922 N N . GLY A 1 242 ? -15.586 3.484 10.805 1 86.88 242 GLY A N 1
ATOM 1923 C CA . GLY A 1 242 ? -14.938 4.785 10.859 1 86.88 242 GLY A CA 1
ATOM 1924 C C . GLY A 1 242 ? -15.578 5.805 9.93 1 86.88 242 GLY A C 1
ATOM 1925 O O . GLY A 1 242 ? -15.773 6.961 10.312 1 86.88 242 GLY A O 1
ATOM 1926 N N . TRP A 1 243 ? -15.914 5.375 8.781 1 90.56 243 TRP A N 1
ATOM 1927 C CA . TRP A 1 243 ? -16.547 6.266 7.816 1 90.56 243 TRP A CA 1
ATOM 1928 C C . TRP A 1 243 ? -17.984 6.59 8.234 1 90.56 243 TRP A C 1
ATOM 1930 O O . TRP A 1 243 ? -18.469 7.691 7.984 1 90.56 243 TRP A O 1
ATOM 1940 N N . VAL A 1 244 ? -18.609 5.578 8.828 1 93.06 244 VAL A N 1
ATOM 1941 C CA . VAL A 1 244 ? -19.938 5.801 9.359 1 93.06 244 VAL A CA 1
ATOM 1942 C C . VAL A 1 244 ? -19.906 6.93 10.391 1 93.06 244 VAL A C 1
ATOM 1944 O O . VAL A 1 244 ? -20.703 7.875 10.305 1 93.06 244 VAL A O 1
ATOM 1947 N N . ASP A 1 245 ? -18.969 6.797 11.211 1 88.31 245 ASP A N 1
ATOM 1948 C CA . ASP A 1 245 ? -18.859 7.77 12.297 1 88.31 245 ASP A CA 1
ATOM 1949 C C . ASP A 1 245 ? -18.453 9.141 11.766 1 88.31 245 ASP A C 1
ATOM 1951 O O . ASP A 1 245 ? -18.859 10.172 12.312 1 88.31 245 ASP A O 1
ATOM 1955 N N . ALA A 1 246 ? -17.734 9.148 10.711 1 85.88 246 ALA A N 1
ATOM 1956 C CA . ALA A 1 246 ? -17.297 10.406 10.102 1 85.88 246 ALA A CA 1
ATOM 1957 C C . ALA A 1 246 ? -18.406 11.008 9.25 1 85.88 246 ALA A C 1
ATOM 1959 O O . ALA A 1 246 ? -18.297 12.141 8.766 1 85.88 246 ALA A O 1
ATOM 1960 N N . ASN A 1 247 ? -19.453 10.297 9.07 1 87.56 247 ASN A N 1
ATOM 1961 C CA . ASN A 1 247 ? -20.594 10.695 8.258 1 87.56 247 ASN A CA 1
ATOM 1962 C C . ASN A 1 247 ? -20.188 11 6.82 1 87.56 247 ASN A C 1
ATOM 1964 O O . ASN A 1 247 ? -20.641 11.977 6.23 1 87.56 247 ASN A O 1
ATOM 1968 N N . GLU A 1 248 ? -19.188 10.258 6.348 1 89.06 248 GLU A N 1
ATOM 1969 C CA . GLU A 1 248 ? -18.766 10.312 4.953 1 89.06 248 GLU A CA 1
ATOM 1970 C C . GLU A 1 248 ? -19.359 9.164 4.148 1 89.06 248 GLU A C 1
ATOM 1972 O O . GLU A 1 248 ? -18.656 8.203 3.822 1 89.06 248 GLU A O 1
ATOM 1977 N N . ARG A 1 249 ? -20.578 9.383 3.732 1 93.12 249 ARG A N 1
ATOM 1978 C CA . ARG A 1 249 ? -21.375 8.281 3.184 1 93.12 249 ARG A CA 1
ATOM 1979 C C . ARG A 1 249 ? -20.859 7.879 1.805 1 93.12 249 ARG A C 1
ATOM 1981 O O . ARG A 1 249 ? -20.875 6.695 1.456 1 93.12 249 ARG A O 1
ATOM 1988 N N . GLU A 1 250 ? -20.438 8.859 0.975 1 93.31 250 GLU A N 1
ATOM 1989 C CA . GLU A 1 250 ? -19.906 8.539 -0.345 1 93.31 250 GLU A CA 1
ATOM 1990 C C . GLU A 1 250 ? -18.625 7.711 -0.235 1 93.31 250 GLU A C 1
ATOM 1992 O O . GLU A 1 250 ? -18.438 6.746 -0.983 1 93.31 250 GLU A O 1
ATOM 1997 N N . LYS A 1 251 ? -17.812 8.016 0.718 1 90.81 251 LYS A N 1
ATOM 1998 C CA . LYS A 1 251 ? -16.578 7.27 0.928 1 90.81 251 LYS A CA 1
ATOM 1999 C C . LYS A 1 251 ? -16.859 5.891 1.523 1 90.81 251 LYS A C 1
ATOM 2001 O O . LYS A 1 251 ? -16.141 4.93 1.245 1 90.81 251 LYS A O 1
ATOM 2006 N N . LEU A 1 252 ? -17.859 5.941 2.398 1 94.25 252 LEU A N 1
ATOM 2007 C CA . LEU A 1 252 ? -18.297 4.668 2.957 1 94.25 252 LEU A CA 1
ATOM 2008 C C . LEU A 1 252 ? -18.703 3.699 1.85 1 94.25 252 LEU A C 1
ATOM 2010 O O . LEU A 1 252 ? -18.234 2.555 1.822 1 94.25 252 LEU A O 1
ATOM 2014 N N . VAL A 1 253 ? -19.516 4.176 0.865 1 96.81 253 VAL A N 1
ATOM 2015 C CA . VAL A 1 253 ? -19.984 3.355 -0.249 1 96.81 253 VAL A CA 1
ATOM 2016 C C . VAL A 1 253 ? -18.797 2.953 -1.12 1 96.81 253 VAL A C 1
ATOM 2018 O O . VAL A 1 253 ? -18.672 1.792 -1.521 1 96.81 253 VAL A O 1
ATOM 2021 N N . ALA A 1 254 ? -17.938 3.871 -1.363 1 94.38 254 ALA A N 1
ATOM 2022 C CA . ALA A 1 254 ? -16.75 3.594 -2.182 1 94.38 254 ALA A CA 1
ATOM 2023 C C . ALA A 1 254 ? -15.883 2.523 -1.538 1 94.38 254 ALA A C 1
ATOM 2025 O O . ALA A 1 254 ? -15.367 1.637 -2.225 1 94.38 254 ALA A O 1
ATOM 2026 N N . ALA A 1 255 ? -15.711 2.576 -0.243 1 92.38 255 ALA A N 1
ATOM 2027 C CA . ALA A 1 255 ? -14.883 1.615 0.482 1 92.38 255 ALA A CA 1
ATOM 2028 C C . ALA A 1 255 ? -15.5 0.22 0.441 1 92.38 255 ALA A C 1
ATOM 2030 O O . ALA A 1 255 ? -14.797 -0.771 0.236 1 92.38 255 ALA A O 1
ATOM 2031 N N . ALA A 1 256 ? -16.766 0.167 0.669 1 96.25 256 ALA A N 1
ATOM 2032 C CA . ALA A 1 256 ? -17.469 -1.116 0.611 1 96.25 256 ALA A CA 1
ATOM 2033 C C . ALA A 1 256 ? -17.375 -1.73 -0.782 1 96.25 256 ALA A C 1
ATOM 2035 O O . ALA A 1 256 ? -17.125 -2.932 -0.922 1 96.25 256 ALA A O 1
ATOM 2036 N N . LYS A 1 257 ? -17.578 -0.894 -1.782 1 96 257 LYS A N 1
ATOM 2037 C CA . LYS A 1 257 ? -17.484 -1.355 -3.164 1 96 257 LYS A CA 1
ATOM 2038 C C . LYS A 1 257 ? -16.062 -1.841 -3.488 1 96 257 LYS A C 1
ATOM 2040 O O . LYS A 1 257 ? -15.898 -2.834 -4.199 1 96 257 LYS A O 1
ATOM 2045 N N . GLN A 1 258 ? -15.117 -1.146 -3.041 1 92.88 258 GLN A N 1
ATOM 2046 C CA . GLN A 1 258 ? -13.734 -1.54 -3.289 1 92.88 258 GLN A CA 1
ATOM 2047 C C . GLN A 1 258 ? -13.438 -2.914 -2.693 1 92.88 258 GLN A C 1
ATOM 2049 O O . GLN A 1 258 ? -12.82 -3.758 -3.344 1 92.88 258 GLN A O 1
ATOM 2054 N N . PHE A 1 259 ? -13.812 -3.035 -1.492 1 94.44 259 PHE A N 1
ATOM 2055 C CA . PHE A 1 259 ? -13.641 -4.332 -0.846 1 94.44 259 PHE A CA 1
ATOM 2056 C C . PHE A 1 259 ? -14.336 -5.43 -1.639 1 94.44 259 PHE A C 1
ATOM 2058 O O . PHE A 1 259 ? -13.734 -6.461 -1.943 1 94.44 259 PHE A O 1
ATOM 2065 N N . ALA A 1 260 ? -15.617 -5.215 -1.923 1 97.12 260 ALA A N 1
ATOM 2066 C CA . ALA A 1 260 ? -16.422 -6.219 -2.617 1 97.12 260 ALA A CA 1
ATOM 2067 C C . ALA A 1 260 ? -15.812 -6.555 -3.98 1 97.12 260 ALA A C 1
ATOM 2069 O O . ALA A 1 260 ? -15.719 -7.727 -4.352 1 97.12 260 ALA A O 1
ATOM 2070 N N . THR A 1 261 ? -15.445 -5.547 -4.719 1 95.56 261 THR A N 1
ATOM 2071 C CA . THR A 1 261 ? -14.867 -5.742 -6.043 1 95.56 261 THR A CA 1
ATOM 2072 C C . THR A 1 261 ? -13.57 -6.539 -5.953 1 95.56 261 THR A C 1
ATOM 2074 O O . THR A 1 261 ? -13.336 -7.441 -6.758 1 95.56 261 THR A O 1
ATOM 2077 N N . THR A 1 262 ? -12.734 -6.215 -4.992 1 94.06 262 THR A N 1
ATOM 2078 C CA . THR A 1 262 ? -11.461 -6.902 -4.82 1 94.06 262 THR A CA 1
ATOM 2079 C C . THR A 1 262 ? -11.68 -8.383 -4.52 1 94.06 262 THR A C 1
ATOM 2081 O O . THR A 1 262 ? -11.047 -9.242 -5.129 1 94.06 262 THR A O 1
ATOM 2084 N N . LEU A 1 263 ? -12.516 -8.633 -3.58 1 96 263 LEU A N 1
ATOM 2085 C CA . LEU A 1 263 ? -12.781 -10.016 -3.195 1 96 263 LEU A CA 1
ATOM 2086 C C . LEU A 1 263 ? -13.461 -10.773 -4.332 1 96 263 LEU A C 1
ATOM 2088 O O . LEU A 1 263 ? -13.148 -11.945 -4.578 1 96 263 LEU A O 1
ATOM 2092 N N . TYR A 1 264 ? -14.438 -10.102 -5.035 1 96.69 264 TYR A N 1
ATOM 2093 C CA . TYR A 1 264 ? -15.094 -10.672 -6.207 1 96.69 264 TYR A CA 1
ATOM 2094 C C . TYR A 1 264 ? -14.07 -11.102 -7.25 1 96.69 264 TYR A C 1
ATOM 2096 O O . TYR A 1 264 ? -14.117 -12.234 -7.75 1 96.69 264 TYR A O 1
ATOM 2104 N N . ARG A 1 265 ? -13.125 -10.281 -7.512 1 94.75 265 ARG A N 1
ATOM 2105 C CA . ARG A 1 265 ? -12.07 -10.57 -8.477 1 94.75 265 ARG A CA 1
ATOM 2106 C C . ARG A 1 265 ? -11.195 -11.727 -7.992 1 94.75 265 ARG A C 1
ATOM 2108 O O . ARG A 1 265 ? -10.719 -12.531 -8.797 1 94.75 265 ARG A O 1
ATOM 2115 N N . ALA A 1 266 ? -10.953 -11.719 -6.754 1 95.5 266 ALA A N 1
ATOM 2116 C CA . ALA A 1 266 ? -10.094 -12.75 -6.176 1 95.5 266 ALA A CA 1
ATOM 2117 C C . ALA A 1 266 ? -10.734 -14.133 -6.297 1 95.5 266 ALA A C 1
ATOM 2119 O O . ALA A 1 266 ? -10.031 -15.141 -6.441 1 95.5 266 ALA A O 1
ATOM 2120 N N . TYR A 1 267 ? -12.055 -14.195 -6.262 1 96.69 267 TYR A N 1
ATOM 2121 C CA . TYR A 1 267 ? -12.75 -15.477 -6.285 1 96.69 267 TYR A CA 1
ATOM 2122 C C . TYR A 1 267 ? -12.906 -15.992 -7.711 1 96.69 267 TYR A C 1
ATOM 2124 O O . TYR A 1 267 ? -13.156 -17.172 -7.926 1 96.69 267 TYR A O 1
ATOM 2132 N N . LEU A 1 268 ? -12.828 -15.203 -8.719 1 95.88 268 LEU A N 1
ATOM 2133 C CA . LEU A 1 268 ? -13.18 -15.539 -10.094 1 95.88 268 LEU A CA 1
ATOM 2134 C C . LEU A 1 268 ? -12.383 -16.75 -10.578 1 95.88 268 LEU A C 1
ATOM 2136 O O . LEU A 1 268 ? -12.953 -17.672 -11.156 1 95.88 268 LEU A O 1
ATOM 2140 N N . PRO A 1 269 ? -11.047 -16.797 -10.305 1 95.44 269 PRO A N 1
ATOM 2141 C CA . PRO A 1 269 ? -10.297 -17.938 -10.836 1 95.44 269 PRO A CA 1
ATOM 2142 C C . PRO A 1 269 ? -10.75 -19.266 -10.25 1 95.44 269 PRO A C 1
ATOM 2144 O O . PRO A 1 269 ? -10.586 -20.312 -10.883 1 95.44 269 PRO A O 1
ATOM 2147 N N . MET A 1 270 ? -11.344 -19.266 -9.125 1 94.88 270 MET A N 1
ATOM 2148 C CA . MET A 1 270 ? -11.859 -20.484 -8.5 1 94.88 270 MET A CA 1
ATOM 2149 C C . MET A 1 270 ? -12.961 -21.109 -9.352 1 94.88 270 MET A C 1
ATOM 2151 O O . MET A 1 270 ? -13.195 -22.312 -9.281 1 94.88 270 MET A O 1
ATOM 2155 N N . PHE A 1 271 ? -13.547 -20.234 -10.18 1 96.44 271 PHE A N 1
ATOM 2156 C CA . PHE A 1 271 ? -14.695 -20.688 -10.953 1 96.44 271 PHE A CA 1
ATOM 2157 C C . PHE A 1 271 ? -14.438 -20.562 -12.445 1 96.44 271 PHE A C 1
ATOM 2159 O O . PHE A 1 271 ? -15.367 -20.422 -13.234 1 96.44 271 PHE A O 1
ATOM 2166 N N . GLY A 1 272 ? -13.195 -20.562 -12.766 1 93.94 272 GLY A N 1
ATOM 2167 C CA . GLY A 1 272 ? -12.812 -20.562 -14.172 1 93.94 272 GLY A CA 1
ATOM 2168 C C . GLY A 1 272 ? -12.75 -19.188 -14.789 1 93.94 272 GLY A C 1
ATOM 2169 O O . GLY A 1 272 ? -12.617 -19.047 -16 1 93.94 272 GLY A O 1
ATOM 2170 N N . GLY A 1 273 ? -12.875 -18.156 -13.953 1 91.88 273 GLY A N 1
ATOM 2171 C CA . GLY A 1 273 ? -12.727 -16.781 -14.43 1 91.88 273 GLY A CA 1
ATOM 2172 C C . GLY A 1 273 ? -11.273 -16.344 -14.516 1 91.88 273 GLY A C 1
ATOM 2173 O O . GLY A 1 273 ? -10.367 -17.094 -14.172 1 91.88 273 GLY A O 1
ATOM 2174 N N . PRO A 1 274 ? -11.117 -15.164 -15.039 1 89.44 274 PRO A N 1
ATOM 2175 C CA . PRO A 1 274 ? -9.758 -14.656 -15.211 1 89.44 274 PRO A CA 1
ATOM 2176 C C . PRO A 1 274 ? -9.086 -14.305 -13.883 1 89.44 274 PRO A C 1
ATOM 2178 O O . PRO A 1 274 ? -9.758 -13.875 -12.945 1 89.44 274 PRO A O 1
ATOM 2181 N N . GLY A 1 275 ? -7.781 -14.5 -13.828 1 85.75 275 GLY A N 1
ATOM 2182 C CA . GLY A 1 275 ? -7.004 -14.078 -12.672 1 85.75 275 GLY A CA 1
ATOM 2183 C C . GLY A 1 275 ? -6.723 -12.586 -12.656 1 85.75 275 GLY A C 1
ATOM 2184 O O . GLY A 1 275 ? -6.973 -11.891 -13.641 1 85.75 275 GLY A O 1
ATOM 2185 N N . PRO A 1 276 ? -6.223 -12.188 -11.453 1 81.94 276 PRO A N 1
ATOM 2186 C CA . PRO A 1 276 ? -5.879 -10.766 -11.383 1 81.94 276 PRO A CA 1
ATOM 2187 C C . PRO A 1 276 ? -4.66 -10.406 -12.227 1 81.94 276 PRO A C 1
ATOM 2189 O O . PRO A 1 276 ? -3.766 -11.242 -12.406 1 81.94 276 PRO A O 1
ATOM 2192 N N . GLU A 1 277 ? -4.699 -9.211 -12.914 1 71.06 277 GLU A N 1
ATOM 2193 C CA . GLU A 1 277 ? -3.535 -8.727 -13.648 1 71.06 277 GLU A CA 1
ATOM 2194 C C . GLU A 1 277 ? -2.402 -8.352 -12.695 1 71.06 277 GLU A C 1
ATOM 2196 O O . GLU A 1 277 ? -2.648 -7.875 -11.586 1 71.06 277 GLU A O 1
ATOM 2201 N N . ARG A 1 278 ? -1.238 -8.734 -13.023 1 60.62 278 ARG A N 1
ATOM 2202 C CA . ARG A 1 278 ? -0.065 -8.523 -12.18 1 60.62 278 ARG A CA 1
ATOM 2203 C C . ARG A 1 278 ? 0.088 -7.055 -11.812 1 60.62 278 ARG A C 1
ATOM 2205 O O . ARG A 1 278 ? 0.531 -6.727 -10.703 1 60.62 278 ARG A O 1
ATOM 2212 N N . ASP A 1 279 ? -0.162 -6.215 -12.648 1 52.78 279 ASP A N 1
ATOM 2213 C CA . ASP A 1 279 ? 0.09 -4.801 -12.391 1 52.78 279 ASP A CA 1
ATOM 2214 C C . ASP A 1 279 ? -0.858 -4.262 -11.32 1 52.78 279 ASP A C 1
ATOM 2216 O O . ASP A 1 279 ? -0.698 -3.135 -10.852 1 52.78 279 ASP A O 1
ATOM 2220 N N . LEU A 1 280 ? -1.897 -5.043 -10.961 1 52.72 280 LEU A N 1
ATOM 2221 C CA . LEU A 1 280 ? -2.859 -4.562 -9.969 1 52.72 280 LEU A CA 1
ATOM 2222 C C . LEU A 1 280 ? -2.234 -4.516 -8.578 1 52.72 280 LEU A C 1
ATOM 2224 O O . LEU A 1 280 ? -2.773 -3.881 -7.672 1 52.72 280 LEU A O 1
ATOM 2228 N N . ARG A 1 281 ? -1.256 -5.363 -8.266 1 48.12 281 ARG A N 1
ATOM 2229 C CA . ARG A 1 281 ? -0.682 -5.5 -6.934 1 48.12 281 ARG A CA 1
ATOM 2230 C C . ARG A 1 281 ? -0.287 -4.145 -6.359 1 48.12 281 ARG A C 1
ATOM 2232 O O . ARG A 1 281 ? -0.343 -3.934 -5.148 1 48.12 281 ARG A O 1
ATOM 2239 N N . GLY A 1 282 ? 0.298 -3.35 -7.191 1 46.66 282 GLY A N 1
ATOM 2240 C CA . GLY A 1 282 ? 0.755 -2.062 -6.695 1 46.66 282 GLY A CA 1
ATOM 2241 C C . GLY A 1 282 ? -0.188 -0.923 -7.031 1 46.66 282 GLY A C 1
ATOM 2242 O O . GLY A 1 282 ? -0.039 0.187 -6.516 1 46.66 282 GLY A O 1
ATOM 2243 N N . GLN A 1 283 ? -0.992 -1.246 -8.117 1 47.03 283 GLN A N 1
ATOM 2244 C CA . GLN A 1 283 ? -1.78 -0.13 -8.625 1 47.03 283 GLN A CA 1
ATOM 2245 C C . GLN A 1 283 ? -3.209 -0.174 -8.086 1 47.03 283 GLN A C 1
ATOM 2247 O O . GLN A 1 283 ? -3.684 -1.228 -7.656 1 47.03 283 GLN A O 1
ATOM 2252 N N . GLY A 1 284 ? -3.93 1.059 -7.832 1 55.16 284 GLY A N 1
ATOM 2253 C CA . GLY A 1 284 ? -5.27 1.569 -7.59 1 55.16 284 GLY A CA 1
ATOM 2254 C C . GLY A 1 284 ? -6.297 0.473 -7.367 1 55.16 284 GLY A C 1
ATOM 2255 O O . GLY A 1 284 ? -5.941 -0.704 -7.273 1 55.16 284 GLY A O 1
ATOM 2256 N N . ASN A 1 285 ? -7.551 0.518 -7.121 1 61.22 285 ASN A N 1
ATOM 2257 C CA . ASN A 1 285 ? -8.773 -0.248 -6.918 1 61.22 285 ASN A CA 1
ATOM 2258 C C . ASN A 1 285 ? -9.133 -1.068 -8.156 1 61.22 285 ASN A C 1
ATOM 2260 O O . ASN A 1 285 ? -9.242 -0.525 -9.258 1 61.22 285 ASN A O 1
ATOM 2264 N N . PRO A 1 286 ? -8.938 -2.623 -7.988 1 68.88 286 PRO A N 1
ATOM 2265 C CA . PRO A 1 286 ? -9.359 -3.438 -9.133 1 68.88 286 PRO A CA 1
ATOM 2266 C C . PRO A 1 286 ? -10.695 -2.994 -9.711 1 68.88 286 PRO A C 1
ATOM 2268 O O . PRO A 1 286 ? -11.57 -2.531 -8.977 1 68.88 286 PRO A O 1
ATOM 2271 N N . SER A 1 287 ? -10.758 -2.977 -11.016 1 79 287 SER A N 1
ATOM 2272 C CA . SER A 1 287 ? -12 -2.686 -11.719 1 79 287 SER A CA 1
ATOM 2273 C C . SER A 1 287 ? -12.773 -3.963 -12.023 1 79 287 SER A C 1
ATOM 2275 O O . SER A 1 287 ? -12.203 -5.055 -12.031 1 79 287 SER A O 1
ATOM 2277 N N . LEU A 1 288 ? -14.016 -3.914 -12.117 1 87.44 288 LEU A N 1
ATOM 2278 C CA . LEU A 1 288 ? -14.859 -5.043 -12.492 1 87.44 288 LEU A CA 1
ATOM 2279 C C . LEU A 1 288 ? -14.656 -5.414 -13.961 1 87.44 288 LEU A C 1
ATOM 2281 O O . LEU A 1 288 ? -14.539 -4.531 -14.812 1 87.44 288 LEU A O 1
ATOM 2285 N N . LEU A 1 289 ? -14.531 -6.602 -14.25 1 85.69 289 LEU A N 1
ATOM 2286 C CA . LEU A 1 289 ? -14.367 -7.125 -15.602 1 85.69 289 LEU A CA 1
ATOM 2287 C C . LEU A 1 289 ? -15.719 -7.32 -16.281 1 85.69 289 LEU A C 1
ATOM 2289 O O . LEU A 1 289 ? -16.75 -7.348 -15.609 1 85.69 289 LEU A O 1
ATOM 2293 N N . GLU A 1 290 ? -15.617 -7.422 -17.594 1 90.5 290 GLU A N 1
ATOM 2294 C CA . GLU A 1 290 ? -16.828 -7.738 -18.344 1 90.5 290 GLU A CA 1
ATOM 2295 C C . GLU A 1 290 ? -17.375 -9.109 -17.969 1 90.5 290 GLU A C 1
ATOM 2297 O O . GLU A 1 290 ? -16.609 -10.039 -17.703 1 90.5 290 GLU A O 1
ATOM 2302 N N . LEU A 1 291 ? -18.672 -9.227 -17.938 1 92.81 291 LEU A N 1
ATOM 2303 C CA . LEU A 1 291 ? -19.312 -10.492 -17.594 1 92.81 291 LEU A CA 1
ATOM 2304 C C . LEU A 1 291 ? -19.312 -11.453 -18.781 1 92.81 291 LEU A C 1
ATOM 2306 O O . LEU A 1 291 ? -19.469 -11.023 -19.922 1 92.81 291 LEU A O 1
ATOM 2310 N N . PRO A 1 292 ? -19.109 -12.719 -18.516 1 92.5 292 PRO A N 1
ATOM 2311 C CA . PRO A 1 292 ? -19.25 -13.695 -19.594 1 92.5 292 PRO A CA 1
ATOM 2312 C C . PRO A 1 292 ? -20.688 -13.773 -20.125 1 92.5 292 PRO A C 1
ATOM 2314 O O . PRO A 1 292 ? -21.625 -13.406 -19.422 1 92.5 292 PRO A O 1
ATOM 2317 N N . PRO A 1 293 ? -20.844 -14.219 -21.344 1 91.38 293 PRO A N 1
ATOM 2318 C CA . PRO A 1 293 ? -22.203 -14.383 -21.859 1 91.38 293 PRO A CA 1
ATOM 2319 C C . PRO A 1 293 ? -23.016 -15.422 -21.094 1 91.38 293 PRO A C 1
ATOM 2321 O O . PRO A 1 293 ? -22.438 -16.359 -20.516 1 91.38 293 PRO A O 1
ATOM 2324 N N . LEU A 1 294 ? -24.266 -15.25 -21.125 1 93.31 294 LEU A N 1
ATOM 2325 C CA . LEU A 1 294 ? -25.141 -16.234 -20.484 1 93.31 294 LEU A CA 1
ATOM 2326 C C . LEU A 1 294 ? -25.172 -17.531 -21.281 1 93.31 294 LEU A C 1
ATOM 2328 O O . LEU A 1 294 ? -25.156 -17.516 -22.516 1 93.31 294 LEU A O 1
ATOM 2332 N N . GLY A 1 295 ? -25.125 -18.578 -20.578 1 87.88 295 GLY A N 1
ATOM 2333 C CA . GLY A 1 295 ? -25.375 -19.875 -21.219 1 87.88 295 GLY A CA 1
ATOM 2334 C C . GLY A 1 295 ? -26.859 -20.172 -21.375 1 87.88 295 GLY A C 1
ATOM 2335 O O . GLY A 1 295 ? -27.703 -19.266 -21.25 1 87.88 295 GLY A O 1
ATOM 2336 N N . LYS A 1 296 ? -27.141 -21.359 -21.766 1 88.94 296 LYS A N 1
ATOM 2337 C CA . LYS A 1 296 ? -28.547 -21.766 -21.766 1 88.94 296 LYS A CA 1
ATOM 2338 C C . LYS A 1 296 ? -29.109 -21.75 -20.344 1 88.94 296 LYS A C 1
ATOM 2340 O O . LYS A 1 296 ? -28.578 -22.391 -19.453 1 88.94 296 LYS A O 1
ATOM 2345 N N . ILE A 1 297 ? -30.188 -21.031 -20.219 1 94.5 297 ILE A N 1
ATOM 2346 C CA . ILE A 1 297 ? -30.719 -20.812 -18.875 1 94.5 297 ILE A CA 1
ATOM 2347 C C . ILE A 1 297 ? -32.031 -21.594 -18.703 1 94.5 297 ILE A C 1
ATOM 2349 O O . ILE A 1 297 ? -32.938 -21.484 -19.5 1 94.5 297 ILE A O 1
ATOM 2353 N N . ASN A 1 298 ? -32 -22.438 -17.703 1 94.56 298 ASN A N 1
ATOM 2354 C CA . ASN A 1 298 ? -33.219 -23.109 -17.281 1 94.56 298 ASN A CA 1
ATOM 2355 C C . ASN A 1 298 ? -34.094 -22.219 -16.422 1 94.56 298 ASN A C 1
ATOM 2357 O O . ASN A 1 298 ? -33.719 -21.828 -15.32 1 94.56 298 ASN A O 1
ATOM 2361 N N . THR A 1 299 ? -35.344 -21.906 -16.891 1 94.19 299 THR A N 1
ATOM 2362 C CA . THR A 1 299 ? -36.219 -20.984 -16.188 1 94.19 299 THR A CA 1
ATOM 2363 C C . THR A 1 299 ? -37.25 -21.734 -15.336 1 94.19 299 THR A C 1
ATOM 2365 O O . THR A 1 299 ? -38.125 -21.125 -14.75 1 94.19 299 THR A O 1
ATOM 2368 N N . ASP A 1 300 ? -37.094 -23.047 -15.273 1 94.5 300 ASP A N 1
ATOM 2369 C CA . ASP A 1 300 ? -38.094 -23.844 -14.547 1 94.5 300 ASP A CA 1
ATOM 2370 C C . ASP A 1 300 ? -37.781 -23.859 -13.055 1 94.5 300 ASP A C 1
ATOM 2372 O O . ASP A 1 300 ? -38.656 -24.156 -12.242 1 94.5 300 ASP A O 1
ATOM 2376 N N . ARG A 1 301 ? -36.625 -23.672 -12.727 1 94.69 301 ARG A N 1
ATOM 2377 C CA . ARG A 1 301 ? -36.219 -23.625 -11.328 1 94.69 301 ARG A CA 1
ATOM 2378 C C . ARG A 1 301 ? -35.5 -22.312 -11 1 94.69 301 ARG A C 1
ATOM 2380 O O . ARG A 1 301 ? -34.562 -21.922 -11.68 1 94.69 301 ARG A O 1
ATOM 2387 N N . ILE A 1 302 ? -35.969 -21.688 -9.977 1 97.44 302 ILE A N 1
ATOM 2388 C CA . ILE A 1 302 ? -35.406 -20.406 -9.57 1 97.44 302 ILE A CA 1
ATOM 2389 C C . ILE A 1 302 ? -34.969 -20.469 -8.117 1 97.44 302 ILE A C 1
ATOM 2391 O O . ILE A 1 302 ? -35.656 -21 -7.258 1 97.44 302 ILE A O 1
ATOM 2395 N N . LEU A 1 303 ? -33.75 -20.016 -7.844 1 98.06 303 LEU A N 1
ATOM 2396 C CA . LEU A 1 303 ? -33.219 -19.984 -6.484 1 98.06 303 LEU A CA 1
ATOM 2397 C C . LEU A 1 303 ? -33.312 -18.562 -5.918 1 98.06 303 LEU A C 1
ATOM 2399 O O . LEU A 1 303 ? -32.938 -17.594 -6.586 1 98.06 303 LEU A O 1
ATOM 2403 N N . ILE A 1 304 ? -33.812 -18.422 -4.734 1 98.31 304 ILE A N 1
ATOM 2404 C CA . ILE A 1 304 ? -33.844 -17.172 -4.008 1 98.31 304 ILE A CA 1
ATOM 2405 C C . ILE A 1 304 ? -32.938 -17.25 -2.795 1 98.31 304 ILE A C 1
ATOM 2407 O O . ILE A 1 304 ? -33.125 -18.078 -1.906 1 98.31 304 ILE A O 1
ATOM 2411 N N . VAL A 1 305 ? -31.875 -16.516 -2.797 1 98.19 305 VAL A N 1
ATOM 2412 C CA . VAL A 1 305 ? -31.016 -16.328 -1.633 1 98.19 305 VAL A CA 1
ATOM 2413 C C . VAL A 1 305 ? -31.375 -15.008 -0.94 1 98.19 305 VAL A C 1
ATOM 2415 O O . VAL A 1 305 ? -31.016 -13.93 -1.418 1 98.19 305 VAL A O 1
ATOM 2418 N N . GLY A 1 306 ? -32.031 -15.086 0.182 1 97.25 306 GLY A N 1
ATOM 2419 C CA . GLY A 1 306 ? -32.625 -13.867 0.715 1 97.25 306 GLY A CA 1
ATOM 2420 C C . GLY A 1 306 ? -32.312 -13.648 2.184 1 97.25 306 GLY A C 1
ATOM 2421 O O . GLY A 1 306 ? -31.688 -14.5 2.826 1 97.25 306 GLY A O 1
ATOM 2422 N N . ASP A 1 307 ? -32.625 -12.469 2.588 1 95.88 307 ASP A N 1
ATOM 2423 C CA . ASP A 1 307 ? -32.531 -12.078 3.99 1 95.88 307 ASP A CA 1
ATOM 2424 C C . ASP A 1 307 ? -33.812 -12.445 4.758 1 95.88 307 ASP A C 1
ATOM 2426 O O . ASP A 1 307 ? -34.906 -12.164 4.301 1 95.88 307 ASP A O 1
ATOM 2430 N N . TYR A 1 308 ? -33.688 -13.008 5.941 1 93.94 308 TYR A N 1
ATOM 2431 C CA . TYR A 1 308 ? -34.812 -13.5 6.707 1 93.94 308 TYR A CA 1
ATOM 2432 C C . TYR A 1 308 ? -34.969 -12.734 8.023 1 93.94 308 TYR A C 1
ATOM 2434 O O . TYR A 1 308 ? -35.688 -13.172 8.93 1 93.94 308 TYR A O 1
ATOM 2442 N N . HIS A 1 309 ? -34.406 -11.617 8.18 1 88.5 309 HIS A N 1
ATOM 2443 C CA . HIS A 1 309 ? -34.375 -10.898 9.445 1 88.5 309 HIS A CA 1
ATOM 2444 C C . HIS A 1 309 ? -35.656 -10.117 9.672 1 88.5 309 HIS A C 1
ATOM 2446 O O . HIS A 1 309 ? -36.031 -9.812 10.805 1 88.5 309 HIS A O 1
ATOM 2452 N N . VAL A 1 310 ? -36.344 -9.688 8.609 1 87.56 310 VAL A N 1
ATOM 2453 C CA . VAL A 1 310 ? -37.594 -8.914 8.695 1 87.56 310 VAL A CA 1
ATOM 2454 C C . VAL A 1 310 ? -38.75 -9.75 8.18 1 87.56 310 VAL A C 1
ATOM 2456 O O . VAL A 1 310 ? -38.844 -10.008 6.977 1 87.56 310 VAL A O 1
ATOM 2459 N N . ALA A 1 311 ? -39.594 -10.062 9 1 85.56 311 ALA A N 1
ATOM 2460 C CA . ALA A 1 311 ? -40.688 -10.984 8.703 1 85.56 311 ALA A CA 1
ATOM 2461 C C . ALA A 1 311 ? -41.562 -10.453 7.555 1 85.56 311 ALA A C 1
ATOM 2463 O O . ALA A 1 311 ? -42 -11.227 6.695 1 85.56 311 ALA A O 1
ATOM 2464 N N . GLN A 1 312 ? -41.875 -9.219 7.559 1 85.06 312 GLN A N 1
ATOM 2465 C CA . GLN A 1 312 ? -42.688 -8.633 6.508 1 85.06 312 GLN A CA 1
ATOM 2466 C C . GLN A 1 312 ? -42.031 -8.75 5.145 1 85.06 312 GLN A C 1
ATOM 2468 O O . GLN A 1 312 ? -42.688 -9.016 4.141 1 85.06 312 GLN A O 1
ATOM 2473 N N . CYS A 1 313 ? -40.781 -8.555 5.148 1 90.19 313 CYS A N 1
ATOM 2474 C CA . CYS A 1 313 ? -40 -8.664 3.906 1 90.19 313 CYS A CA 1
ATOM 2475 C C . CYS A 1 313 ? -39.938 -10.109 3.43 1 90.19 313 CYS A C 1
ATOM 2477 O O . CYS A 1 313 ? -40.031 -10.375 2.23 1 90.19 313 CYS A O 1
ATOM 2479 N N . GLU A 1 314 ? -39.781 -11.023 4.359 1 93.06 314 GLU A N 1
ATOM 2480 C CA . GLU A 1 314 ? -39.781 -12.438 4.008 1 93.06 314 GLU A CA 1
ATOM 2481 C C . GLU A 1 314 ? -41.094 -12.828 3.332 1 93.06 314 GLU A C 1
ATOM 2483 O O . GLU A 1 314 ? -41.094 -13.531 2.32 1 93.06 314 GLU A O 1
ATOM 2488 N N . ARG A 1 315 ? -42.156 -12.383 3.834 1 92.5 315 ARG A N 1
ATOM 2489 C CA . ARG A 1 315 ? -43.469 -12.727 3.295 1 92.5 315 ARG A CA 1
ATOM 2490 C C . ARG A 1 315 ? -43.625 -12.188 1.879 1 92.5 315 ARG A C 1
ATOM 2492 O O . ARG A 1 315 ? -43.906 -12.945 0.949 1 92.5 315 ARG A O 1
ATOM 2499 N N . TYR A 1 316 ? -43.406 -10.93 1.716 1 92.31 316 TYR A N 1
ATOM 2500 C CA . TYR A 1 316 ? -43.781 -10.266 0.472 1 92.31 316 TYR A CA 1
ATOM 2501 C C . TYR A 1 316 ? -42.75 -10.555 -0.625 1 92.31 316 TYR A C 1
ATOM 2503 O O . TYR A 1 316 ? -43.094 -10.617 -1.807 1 92.31 316 TYR A O 1
ATOM 2511 N N . ARG A 1 317 ? -41.5 -10.773 -0.232 1 96 317 ARG A N 1
ATOM 2512 C CA . ARG A 1 317 ? -40.469 -10.828 -1.279 1 96 317 ARG A CA 1
ATOM 2513 C C . ARG A 1 317 ? -39.938 -12.25 -1.463 1 96 317 ARG A C 1
ATOM 2515 O O . ARG A 1 317 ? -39.312 -12.555 -2.473 1 96 317 ARG A O 1
ATOM 2522 N N . ILE A 1 318 ? -40.188 -13.141 -0.544 1 96.94 318 ILE A N 1
ATOM 2523 C CA . ILE A 1 318 ? -39.719 -14.516 -0.669 1 96.94 318 ILE A CA 1
ATOM 2524 C C . ILE A 1 318 ? -40.906 -15.469 -0.764 1 96.94 318 ILE A C 1
ATOM 2526 O O . ILE A 1 318 ? -41.188 -16.016 -1.831 1 96.94 318 ILE A O 1
ATOM 2530 N N . ASN A 1 319 ? -41.75 -15.484 0.242 1 95.69 319 ASN A N 1
ATOM 2531 C CA . ASN A 1 319 ? -42.875 -16.438 0.28 1 95.69 319 ASN A CA 1
ATOM 2532 C C . ASN A 1 319 ? -43.875 -16.172 -0.844 1 95.69 319 ASN A C 1
ATOM 2534 O O . ASN A 1 319 ? -44.312 -17.109 -1.521 1 95.69 319 ASN A O 1
ATOM 2538 N N . GLN A 1 320 ? -44.281 -14.945 -0.931 1 95.44 320 GLN A N 1
ATOM 2539 C CA . GLN A 1 320 ? -45.188 -14.578 -1.99 1 95.44 320 GLN A CA 1
ATOM 2540 C C . GLN A 1 320 ? -44.656 -14.93 -3.365 1 95.44 320 GLN A C 1
ATOM 2542 O O . GLN A 1 320 ? -45.375 -15.414 -4.234 1 95.44 320 GLN A O 1
ATOM 2547 N N . LYS A 1 321 ? -43.438 -14.656 -3.578 1 96.25 321 LYS A N 1
ATOM 2548 C CA . LYS A 1 321 ? -42.781 -14.961 -4.852 1 96.25 321 LYS A CA 1
ATOM 2549 C C . LYS A 1 321 ? -42.781 -16.469 -5.117 1 96.25 321 LYS A C 1
ATOM 2551 O O . LYS A 1 321 ? -42.969 -16.906 -6.254 1 96.25 321 LYS A O 1
ATOM 2556 N N . ILE A 1 322 ? -42.5 -17.266 -4.094 1 97.12 322 ILE A N 1
ATOM 2557 C CA . ILE A 1 322 ? -42.531 -18.719 -4.219 1 97.12 322 ILE A CA 1
ATOM 2558 C C . ILE A 1 322 ? -43.938 -19.156 -4.672 1 97.12 322 ILE A C 1
ATOM 2560 O O . ILE A 1 322 ? -44.062 -19.938 -5.617 1 97.12 322 ILE A O 1
ATOM 2564 N N . GLU A 1 323 ? -44.938 -18.594 -4.059 1 96.75 323 GLU A N 1
ATOM 2565 C CA . GLU A 1 323 ? -46.312 -18.922 -4.41 1 96.75 323 GLU A CA 1
ATOM 2566 C C . GLU A 1 323 ? -46.625 -18.516 -5.844 1 96.75 323 GLU A C 1
ATOM 2568 O O . GLU A 1 323 ? -47.312 -19.25 -6.562 1 96.75 323 GLU A O 1
ATOM 2573 N N . GLN A 1 324 ? -46.219 -17.391 -6.211 1 96.88 324 GLN A N 1
ATOM 2574 C CA . GLN A 1 324 ? -46.438 -16.875 -7.559 1 96.88 324 GLN A CA 1
ATOM 2575 C C . GLN A 1 324 ? -45.781 -17.781 -8.609 1 96.88 324 GLN A C 1
ATOM 2577 O O . GLN A 1 324 ? -46.438 -18.141 -9.602 1 96.88 324 GLN A O 1
ATOM 2582 N N . LEU A 1 325 ? -44.594 -18.125 -8.406 1 97.25 325 LEU A N 1
ATOM 2583 C CA . LEU A 1 325 ? -43.844 -18.969 -9.344 1 97.25 325 LEU A CA 1
ATOM 2584 C C . LEU A 1 325 ? -44.5 -20.359 -9.422 1 97.25 325 LEU A C 1
ATOM 2586 O O . LEU A 1 325 ? -44.688 -20.891 -10.516 1 97.25 325 LEU A O 1
ATOM 2590 N N . GLU A 1 326 ? -44.844 -20.875 -8.266 1 96.62 326 GLU A N 1
ATOM 2591 C CA . GLU A 1 326 ? -45.5 -22.188 -8.234 1 96.62 326 GLU A CA 1
ATOM 2592 C C . GLU A 1 326 ? -46.844 -22.156 -8.93 1 96.62 326 GLU A C 1
ATOM 2594 O O . GLU A 1 326 ? -47.25 -23.141 -9.57 1 96.62 326 GLU A O 1
ATOM 2599 N N . ALA A 1 327 ? -47.531 -21.078 -8.82 1 96 327 ALA A N 1
ATOM 2600 C CA . ALA A 1 327 ? -48.844 -20.922 -9.43 1 96 327 ALA A CA 1
ATOM 2601 C C . ALA A 1 327 ? -48.75 -21.031 -10.953 1 96 327 ALA A C 1
ATOM 2603 O O . ALA A 1 327 ? -49.75 -21.375 -11.609 1 96 327 ALA A O 1
ATOM 2604 N N . VAL A 1 328 ? -47.656 -20.719 -11.469 1 96.38 328 VAL A N 1
ATOM 2605 C CA . VAL A 1 328 ? -47.5 -20.766 -12.922 1 96.38 328 VAL A CA 1
ATOM 2606 C C . VAL A 1 328 ? -46.625 -21.938 -13.32 1 96.38 328 VAL A C 1
ATOM 2608 O O . VAL A 1 328 ? -46 -21.906 -14.383 1 96.38 328 VAL A O 1
ATOM 2611 N N . GLY A 1 329 ? -46.375 -22.828 -12.445 1 95.38 329 GLY A N 1
ATOM 2612 C CA . GLY A 1 329 ? -45.75 -24.109 -12.766 1 95.38 329 GLY A CA 1
ATOM 2613 C C . GLY A 1 329 ? -44.25 -24.109 -12.617 1 95.38 329 GLY A C 1
ATOM 2614 O O . GLY A 1 329 ? -43.562 -24.984 -13.148 1 95.38 329 GLY A O 1
ATOM 2615 N N . LYS A 1 330 ? -43.688 -23.141 -12.047 1 96.94 330 LYS A N 1
ATOM 2616 C CA . LYS A 1 330 ? -42.25 -23.094 -11.836 1 96.94 330 LYS A CA 1
ATOM 2617 C C . LYS A 1 330 ? -41.875 -23.547 -10.422 1 96.94 330 LYS A C 1
ATOM 2619 O O . LYS A 1 330 ? -42.719 -23.531 -9.523 1 96.94 330 LYS A O 1
ATOM 2624 N N . GLN A 1 331 ? -40.688 -24.016 -10.281 1 96.06 331 GLN A N 1
ATOM 2625 C CA . GLN A 1 331 ? -40.188 -24.422 -8.969 1 96.06 331 GLN A CA 1
ATOM 2626 C C . GLN A 1 331 ? -39.281 -23.344 -8.375 1 96.06 331 GLN A C 1
ATOM 2628 O O . GLN 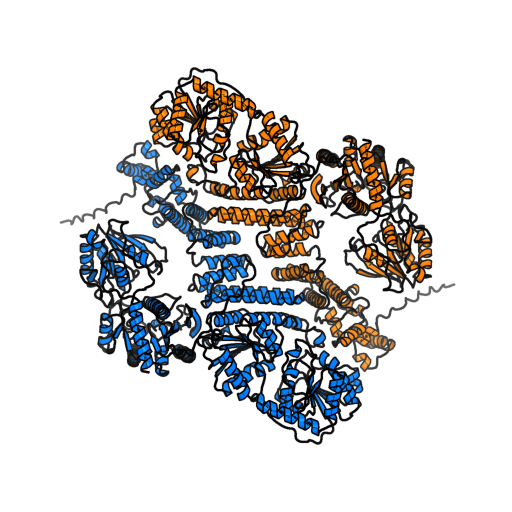A 1 331 ? -38.5 -22.734 -9.086 1 96.06 331 GLN A O 1
ATOM 2633 N N . ALA A 1 332 ? -39.5 -23.094 -7.094 1 96.44 332 ALA A N 1
ATOM 2634 C CA . ALA A 1 332 ? -38.688 -22.078 -6.418 1 96.44 332 ALA A CA 1
ATOM 2635 C C . ALA A 1 332 ? -38.031 -22.656 -5.156 1 96.44 332 ALA A C 1
ATOM 2637 O O . ALA A 1 332 ? -38.719 -23.359 -4.383 1 96.44 332 ALA A O 1
ATOM 2638 N N . THR A 1 333 ? -36.781 -22.531 -5.004 1 96.56 333 THR A N 1
ATOM 2639 C CA . THR A 1 333 ? -36 -22.844 -3.797 1 96.56 333 THR A CA 1
ATOM 2640 C C . THR A 1 333 ? -35.531 -21.578 -3.107 1 96.56 333 THR A C 1
ATOM 2642 O O . THR A 1 333 ? -35.094 -20.641 -3.77 1 96.56 333 THR A O 1
ATOM 2645 N N . ALA A 1 334 ? -35.719 -21.469 -1.761 1 97.19 334 ALA A N 1
ATOM 2646 C CA . ALA A 1 334 ? -35.281 -20.281 -1.027 1 97.19 334 ALA A CA 1
ATOM 2647 C C . ALA A 1 334 ? -34.312 -20.656 0.11 1 97.19 334 ALA A C 1
ATOM 2649 O O . ALA A 1 334 ? -34.562 -21.641 0.812 1 97.19 334 ALA A O 1
ATOM 2650 N N . ILE A 1 335 ? -33.25 -19.953 0.229 1 96.69 335 ILE A N 1
ATOM 2651 C CA . ILE A 1 335 ? -32.25 -20.188 1.265 1 96.69 335 ILE A CA 1
ATOM 2652 C C . ILE A 1 335 ? -31.922 -18.875 1.965 1 96.69 335 ILE A C 1
ATOM 2654 O O . ILE A 1 335 ? -31.906 -17.812 1.333 1 96.69 335 ILE A O 1
ATOM 2658 N N . ASP A 1 336 ? -31.688 -18.953 3.268 1 97 336 ASP A N 1
ATOM 2659 C CA . ASP A 1 336 ? -31.125 -17.828 4.012 1 97 336 ASP A CA 1
ATOM 2660 C C . ASP A 1 336 ? -29.672 -17.594 3.641 1 97 336 ASP A C 1
ATOM 2662 O O . ASP A 1 336 ? -28.859 -18.516 3.66 1 97 336 ASP A O 1
ATOM 2666 N N . TRP A 1 337 ? -29.328 -16.344 3.34 1 96.25 337 TRP A N 1
ATOM 2667 C CA . TRP A 1 337 ? -27.969 -16.078 2.895 1 96.25 337 TRP A CA 1
ATOM 2668 C C . TRP A 1 337 ? -26.969 -16.438 3.984 1 96.25 337 TRP A C 1
ATOM 2670 O O . TRP A 1 337 ? -25.812 -16.75 3.689 1 96.25 337 TRP A O 1
ATOM 2680 N N . THR A 1 338 ? -27.328 -16.438 5.246 1 95.69 338 THR A N 1
ATOM 2681 C CA . THR A 1 338 ? -26.438 -16.781 6.355 1 95.69 338 THR A CA 1
ATOM 2682 C C . THR A 1 338 ? -26.094 -18.266 6.324 1 95.69 338 THR A C 1
ATOM 2684 O O . THR A 1 338 ? -25.125 -18.688 6.965 1 95.69 338 THR A O 1
ATOM 2687 N N . GLU A 1 339 ? -26.844 -19.062 5.523 1 94.69 339 GLU A N 1
ATOM 2688 C CA . GLU A 1 339 ? -26.625 -20.5 5.453 1 94.69 339 GLU A CA 1
ATOM 2689 C C . GLU A 1 339 ? -26.125 -20.922 4.07 1 94.69 339 GLU A C 1
ATOM 2691 O O . GLU A 1 339 ? -26.203 -22.094 3.703 1 94.69 339 GLU A O 1
ATOM 2696 N N . LEU A 1 340 ? -25.719 -20.031 3.355 1 93.44 340 LEU A N 1
ATOM 2697 C CA . LEU A 1 340 ? -25.328 -20.266 1.974 1 93.44 340 LEU A CA 1
ATOM 2698 C C . LEU A 1 340 ? -24.266 -21.375 1.893 1 93.44 340 LEU A C 1
ATOM 2700 O O . LEU A 1 340 ? -24.281 -22.172 0.955 1 93.44 340 LEU A O 1
ATOM 2704 N N . GLU A 1 341 ? -23.375 -21.469 2.844 1 88.56 341 GLU A N 1
ATOM 2705 C CA . GLU A 1 341 ? -22.281 -22.438 2.832 1 88.56 341 GLU A CA 1
ATOM 2706 C C . GLU A 1 341 ? -22.797 -23.859 2.99 1 88.56 341 GLU A C 1
ATOM 2708 O O . GLU A 1 341 ? -22.188 -24.812 2.486 1 88.56 341 GLU A O 1
ATOM 2713 N N . GLN A 1 342 ? -23.984 -23.984 3.572 1 90.56 342 GLN A N 1
ATOM 2714 C CA . GLN A 1 342 ? -24.578 -25.297 3.795 1 90.56 342 GLN A CA 1
ATOM 2715 C C . GLN A 1 342 ? -25.422 -25.719 2.6 1 90.56 342 GLN A C 1
ATOM 2717 O O . GLN A 1 342 ? -25.844 -26.875 2.514 1 90.56 342 GLN A O 1
ATOM 2722 N N . HIS A 1 343 ? -25.578 -24.844 1.65 1 92.44 343 HIS A N 1
ATOM 2723 C CA . HIS A 1 343 ? -26.453 -25.141 0.518 1 92.44 343 HIS A CA 1
ATOM 2724 C C . HIS A 1 343 ? -25.734 -24.875 -0.806 1 92.44 343 HIS A C 1
ATOM 2726 O O . HIS A 1 343 ? -26.297 -24.25 -1.701 1 92.44 343 HIS A O 1
ATOM 2732 N N . SER A 1 344 ? -24.594 -25.297 -0.903 1 89.81 344 SER A N 1
ATOM 2733 C CA . SER A 1 344 ? -23.797 -25.062 -2.098 1 89.81 344 SER A CA 1
ATOM 2734 C C . SER A 1 344 ? -24.422 -25.719 -3.324 1 89.81 344 SER A C 1
ATOM 2736 O O . SER A 1 344 ? -24.328 -25.188 -4.434 1 89.81 344 SER A O 1
ATOM 2738 N N . ASN A 1 345 ? -25.047 -26.859 -3.201 1 95.62 345 ASN A N 1
ATOM 2739 C CA . ASN A 1 345 ? -25.672 -27.578 -4.309 1 95.62 345 ASN A CA 1
ATOM 2740 C C . ASN A 1 345 ? -26.781 -26.75 -4.961 1 95.62 345 ASN A C 1
ATOM 2742 O O . ASN A 1 345 ? -26.938 -26.797 -6.18 1 95.62 345 ASN A O 1
ATOM 2746 N N . ALA A 1 346 ? -27.484 -26.031 -4.109 1 95.38 346 ALA A N 1
ATOM 2747 C CA . ALA A 1 346 ? -28.562 -25.203 -4.645 1 95.38 346 ALA A CA 1
ATOM 2748 C C . ALA A 1 346 ? -28.016 -24.156 -5.609 1 95.38 346 ALA A C 1
ATOM 2750 O O . ALA A 1 346 ? -28.594 -23.906 -6.664 1 95.38 346 ALA A O 1
ATOM 2751 N N . LEU A 1 347 ? -26.953 -23.609 -5.246 1 93.94 347 LEU A N 1
ATOM 2752 C CA . LEU A 1 347 ? -26.328 -22.594 -6.082 1 93.94 347 LEU A CA 1
ATOM 2753 C C . LEU A 1 347 ? -25.859 -23.188 -7.406 1 93.94 347 LEU A C 1
ATOM 2755 O O . LEU A 1 347 ? -25.969 -22.547 -8.453 1 93.94 347 LEU A O 1
ATOM 2759 N N . ALA A 1 348 ? -25.312 -24.328 -7.32 1 94.75 348 ALA A N 1
ATOM 2760 C CA . ALA A 1 348 ? -24.781 -25.016 -8.508 1 94.75 348 ALA A CA 1
ATOM 2761 C C . ALA A 1 348 ? -25.922 -25.469 -9.414 1 94.75 348 ALA A C 1
ATOM 2763 O O . ALA A 1 348 ? -25.781 -25.484 -10.641 1 94.75 348 ALA A O 1
ATOM 2764 N N . LEU A 1 349 ? -27.062 -25.812 -8.82 1 96.06 349 LEU A N 1
ATOM 2765 C CA . LEU A 1 349 ? -28.094 -26.547 -9.555 1 96.06 349 LEU A CA 1
ATOM 2766 C C . LEU A 1 349 ? -29.266 -25.609 -9.914 1 96.06 349 LEU A C 1
ATOM 2768 O O . LEU A 1 349 ? -30.406 -26.062 -10.047 1 96.06 349 LEU A O 1
ATOM 2772 N N . HIS A 1 350 ? -29.062 -24.359 -9.953 1 97.5 350 HIS A N 1
ATOM 2773 C CA . HIS A 1 350 ? -30 -23.375 -10.453 1 97.5 350 HIS A CA 1
ATOM 2774 C C . HIS A 1 350 ? -29.312 -22.422 -11.438 1 97.5 350 HIS A C 1
ATOM 2776 O O . HIS A 1 350 ? -28.172 -22 -11.219 1 97.5 350 HIS A O 1
ATOM 2782 N N . ASP A 1 351 ? -30 -22.062 -12.5 1 97.06 351 ASP A N 1
ATOM 2783 C CA . ASP A 1 351 ? -29.422 -21.172 -13.5 1 97.06 351 ASP A CA 1
ATOM 2784 C C . ASP A 1 351 ? -29.859 -19.719 -13.25 1 97.06 351 ASP A C 1
ATOM 2786 O O . ASP A 1 351 ? -29.25 -18.797 -13.789 1 97.06 351 ASP A O 1
ATOM 2790 N N . ILE A 1 352 ? -30.938 -19.547 -12.555 1 97.75 352 ILE A N 1
ATOM 2791 C CA . ILE A 1 352 ? -31.391 -18.234 -12.141 1 97.75 352 ILE A CA 1
ATOM 2792 C C . ILE A 1 352 ? -31.297 -18.094 -10.625 1 97.75 352 ILE A C 1
ATOM 2794 O O . ILE A 1 352 ? -31.891 -18.891 -9.891 1 97.75 352 ILE A O 1
ATOM 2798 N N . VAL A 1 353 ? -30.578 -17.141 -10.195 1 98.25 353 VAL A N 1
ATOM 2799 C CA . VAL A 1 353 ? -30.406 -16.906 -8.766 1 98.25 353 VAL A CA 1
ATOM 2800 C C . VAL A 1 353 ? -30.797 -15.477 -8.422 1 98.25 353 VAL A C 1
ATOM 2802 O O . VAL A 1 353 ? -30.219 -14.523 -8.961 1 98.25 353 VAL A O 1
ATOM 2805 N N . ILE A 1 354 ? -31.75 -15.32 -7.574 1 98.56 354 ILE A N 1
ATOM 2806 C CA . ILE A 1 354 ? -32.156 -14.008 -7.078 1 98.56 354 ILE A CA 1
ATOM 2807 C C . ILE A 1 354 ? -31.562 -13.766 -5.695 1 98.56 354 ILE A C 1
ATOM 2809 O O . ILE A 1 354 ? -31.844 -14.5 -4.75 1 98.56 354 ILE A O 1
ATOM 2813 N N . PHE A 1 355 ? -30.734 -12.781 -5.594 1 98.69 355 PHE A N 1
ATOM 2814 C CA . PHE A 1 355 ? -30.188 -12.344 -4.312 1 98.69 355 PHE A CA 1
ATOM 2815 C C . PHE A 1 355 ? -31.031 -11.219 -3.719 1 98.69 355 PHE A C 1
ATOM 2817 O O . PHE A 1 355 ? -30.938 -10.07 -4.152 1 98.69 355 PHE A O 1
ATOM 2824 N N . TYR A 1 356 ? -31.812 -11.5 -2.729 1 98.25 356 TYR A N 1
ATOM 2825 C CA . TYR A 1 356 ? -32.719 -10.523 -2.168 1 98.25 356 TYR A CA 1
ATOM 2826 C C . TYR A 1 356 ? -32.156 -9.914 -0.89 1 98.25 356 TYR A C 1
ATOM 2828 O O . TYR A 1 356 ? -32.031 -10.602 0.123 1 98.25 356 TYR A O 1
ATOM 2836 N N . ARG A 1 357 ? -31.859 -8.656 -0.903 1 97.38 357 ARG A N 1
ATOM 2837 C CA . ARG A 1 357 ? -31.469 -7.859 0.254 1 97.38 357 ARG A CA 1
ATOM 2838 C C . ARG A 1 357 ? -30.281 -8.484 0.982 1 97.38 357 ARG A C 1
ATOM 2840 O O . ARG A 1 357 ? -30.328 -8.672 2.201 1 97.38 357 ARG A O 1
ATOM 2847 N N . VAL A 1 358 ? -29.312 -8.914 0.252 1 98.06 358 VAL A N 1
ATOM 2848 C CA . VAL A 1 358 ? -28.125 -9.539 0.836 1 98.06 358 VAL A CA 1
ATOM 2849 C C . VAL A 1 358 ? -26.984 -8.531 0.891 1 98.06 358 VAL A C 1
ATOM 2851 O O . VAL A 1 358 ? -26.828 -7.719 -0.02 1 98.06 358 VAL A O 1
ATOM 2854 N N . PRO A 1 359 ? -26.203 -8.531 1.955 1 97.88 359 PRO A N 1
ATOM 2855 C CA . PRO A 1 359 ? -25.047 -7.648 2.062 1 97.88 359 PRO A CA 1
ATOM 2856 C C . PRO A 1 359 ? -23.797 -8.227 1.396 1 97.88 359 PRO A C 1
ATOM 2858 O O . PRO A 1 359 ? -23.688 -9.445 1.223 1 97.88 359 PRO A O 1
ATOM 2861 N N . ALA A 1 360 ? -22.859 -7.395 0.956 1 98.12 360 ALA A N 1
ATOM 2862 C CA . ALA A 1 360 ? -21.594 -7.82 0.347 1 98.12 360 ALA A CA 1
ATOM 2863 C C . ALA A 1 360 ? -20.641 -8.367 1.398 1 98.12 360 ALA A C 1
ATOM 2865 O O . ALA A 1 360 ? -19.672 -7.703 1.775 1 98.12 360 ALA A O 1
ATOM 2866 N N . VAL A 1 361 ? -20.844 -9.539 1.853 1 97.44 361 VAL A N 1
ATOM 2867 C CA . VAL A 1 361 ? -19.953 -10.273 2.744 1 97.44 361 VAL A CA 1
ATOM 2868 C C . VAL A 1 361 ? -19.297 -11.422 1.983 1 97.44 361 VAL A C 1
ATOM 2870 O O . VAL A 1 361 ? -19.719 -11.773 0.882 1 97.44 361 VAL A O 1
ATOM 2873 N N . PRO A 1 362 ? -18.25 -12.039 2.457 1 97.38 362 PRO A N 1
ATOM 2874 C CA . PRO A 1 362 ? -17.438 -12.984 1.689 1 97.38 362 PRO A CA 1
ATOM 2875 C C . PRO A 1 362 ? -18.266 -14.117 1.076 1 97.38 362 PRO A C 1
ATOM 2877 O O . PRO A 1 362 ? -18.156 -14.383 -0.123 1 97.38 362 PRO A O 1
ATOM 2880 N N . LYS A 1 363 ? -19.109 -14.766 1.85 1 97.06 363 LYS A N 1
ATOM 2881 C CA . LYS A 1 363 ? -19.859 -15.906 1.332 1 97.06 363 LYS A CA 1
ATOM 2882 C C . LYS A 1 363 ? -20.812 -15.477 0.214 1 97.06 363 LYS A C 1
ATOM 2884 O O . LYS A 1 363 ? -21.016 -16.219 -0.75 1 97.06 363 LYS A O 1
ATOM 2889 N N . VAL A 1 364 ? -21.422 -14.281 0.338 1 98.25 364 VAL A N 1
ATOM 2890 C CA . VAL A 1 364 ? -22.328 -13.773 -0.678 1 98.25 364 VAL A CA 1
ATOM 2891 C C . VAL A 1 364 ? -21.547 -13.375 -1.929 1 98.25 364 VAL A C 1
ATOM 2893 O O . VAL A 1 364 ? -21.938 -13.719 -3.047 1 98.25 364 VAL A O 1
ATOM 2896 N N . ILE A 1 365 ? -20.453 -12.688 -1.717 1 98.12 365 ILE A N 1
ATOM 2897 C CA . ILE A 1 365 ? -19.609 -12.266 -2.834 1 98.12 365 ILE A CA 1
ATOM 2898 C C . ILE A 1 365 ? -19.125 -13.492 -3.605 1 98.12 365 ILE A C 1
ATOM 2900 O O . ILE A 1 365 ? -19.109 -13.492 -4.84 1 98.12 365 ILE A O 1
ATOM 2904 N N . LYS A 1 366 ? -18.719 -14.492 -2.873 1 97.5 366 LYS A N 1
ATOM 2905 C CA . LYS A 1 366 ? -18.281 -15.742 -3.49 1 97.5 366 LYS A CA 1
ATOM 2906 C C . LYS A 1 366 ? -19.391 -16.344 -4.355 1 97.5 366 LYS A C 1
ATOM 2908 O O . LYS A 1 366 ? -19.125 -16.766 -5.484 1 97.5 366 LYS A O 1
ATOM 2913 N N . ALA A 1 367 ? -20.578 -16.406 -3.844 1 98 367 ALA A N 1
ATOM 2914 C CA . ALA A 1 367 ? -21.719 -16.953 -4.574 1 98 367 ALA A CA 1
ATOM 2915 C C . ALA A 1 367 ? -21.984 -16.172 -5.855 1 98 367 ALA A C 1
ATOM 2917 O O . ALA A 1 367 ? -22.203 -16.75 -6.918 1 98 367 ALA A O 1
ATOM 2918 N N . ILE A 1 368 ? -21.969 -14.836 -5.73 1 98.25 368 ILE A N 1
ATOM 2919 C CA . ILE A 1 368 ? -22.203 -13.992 -6.895 1 98.25 368 ILE A CA 1
ATOM 2920 C C . ILE A 1 368 ? -21.109 -14.227 -7.938 1 98.25 368 ILE A C 1
ATOM 2922 O O . ILE A 1 368 ? -21.391 -14.297 -9.133 1 98.25 368 ILE A O 1
ATOM 2926 N N . ALA A 1 369 ? -19.891 -14.352 -7.473 1 97.31 369 ALA A N 1
ATOM 2927 C CA . ALA A 1 369 ? -18.781 -14.609 -8.375 1 97.31 369 ALA A CA 1
ATOM 2928 C C . ALA A 1 369 ? -18.984 -15.914 -9.141 1 97.31 369 ALA A C 1
ATOM 2930 O O . ALA A 1 369 ? -18.734 -15.977 -10.344 1 97.31 369 ALA A O 1
ATOM 2931 N N . GLN A 1 370 ? -19.375 -16.922 -8.453 1 97.19 370 GLN A N 1
ATOM 2932 C CA . GLN A 1 370 ? -19.625 -18.219 -9.094 1 97.19 370 GLN A CA 1
ATOM 2933 C C . GLN A 1 370 ? -20.703 -18.109 -10.164 1 97.19 370 GLN A C 1
ATOM 2935 O O . GLN A 1 370 ? -20.531 -18.594 -11.281 1 97.19 370 GLN A O 1
ATOM 2940 N N . VAL A 1 371 ? -21.797 -17.484 -9.797 1 97.56 371 VAL A N 1
ATOM 2941 C CA . VAL A 1 371 ? -22.938 -17.344 -10.695 1 97.56 371 VAL A CA 1
ATOM 2942 C C . VAL A 1 371 ? -22.516 -16.594 -11.953 1 97.56 371 VAL A C 1
ATOM 2944 O O . VAL A 1 371 ? -22.766 -17.047 -13.078 1 97.56 371 VAL A O 1
ATOM 2947 N N . ASN A 1 372 ? -21.812 -15.5 -11.75 1 96.75 372 ASN A N 1
ATOM 2948 C CA . ASN A 1 372 ? -21.375 -14.672 -12.875 1 96.75 372 ASN A CA 1
ATOM 2949 C C . ASN A 1 372 ? -20.359 -15.398 -13.742 1 96.75 372 ASN A C 1
ATOM 2951 O O . ASN A 1 372 ? -20.453 -15.391 -14.969 1 96.75 372 ASN A O 1
ATOM 2955 N N . ALA A 1 373 ? -19.422 -16.062 -13.125 1 95.94 373 ALA A N 1
ATOM 2956 C CA . ALA A 1 373 ? -18.328 -16.703 -13.844 1 95.94 373 ALA A CA 1
ATOM 2957 C C . ALA A 1 373 ? -18.828 -17.859 -14.703 1 95.94 373 ALA A C 1
ATOM 2959 O O . ALA A 1 373 ? -18.219 -18.203 -15.719 1 95.94 373 ALA A O 1
ATOM 2960 N N . THR A 1 374 ? -19.953 -18.453 -14.383 1 96.38 374 THR A N 1
ATOM 2961 C CA . THR A 1 374 ? -20.422 -19.656 -15.047 1 96.38 374 THR A CA 1
ATOM 2962 C C . THR A 1 374 ? -21.562 -19.328 -16.016 1 96.38 374 THR A C 1
ATOM 2964 O O . THR A 1 374 ? -22.266 -20.234 -16.484 1 96.38 374 THR A O 1
ATOM 2967 N N . GLY A 1 375 ? -21.812 -18.109 -16.219 1 94.44 375 GLY A N 1
ATOM 2968 C CA . GLY A 1 375 ? -22.781 -17.688 -17.203 1 94.44 375 GLY A CA 1
ATOM 2969 C C . GLY A 1 375 ? -24.219 -17.906 -16.75 1 94.44 375 GLY A C 1
ATOM 2970 O O . GLY A 1 375 ? -25.109 -18.141 -17.578 1 94.44 375 GLY A O 1
ATOM 2971 N N . LYS A 1 376 ? -24.484 -17.984 -15.523 1 96.31 376 LYS A N 1
ATOM 2972 C CA . LYS A 1 376 ? -25.828 -18.031 -14.953 1 96.31 376 LYS A CA 1
ATOM 2973 C C . LYS A 1 376 ? -26.391 -16.625 -14.719 1 96.31 376 LYS A C 1
ATOM 2975 O O . LYS A 1 376 ? -25.641 -15.648 -14.797 1 96.31 376 LYS A O 1
ATOM 2980 N N . LEU A 1 377 ? -27.656 -16.547 -14.531 1 97.06 377 LEU A N 1
ATOM 2981 C CA . LEU A 1 377 ? -28.281 -15.242 -14.383 1 97.06 377 LEU A CA 1
ATOM 2982 C C . LEU A 1 377 ? -28.453 -14.883 -12.906 1 97.06 377 LEU A C 1
ATOM 2984 O O . LEU A 1 377 ? -29.281 -15.477 -12.211 1 97.06 377 LEU A O 1
ATOM 2988 N N . GLY A 1 378 ? -27.656 -13.984 -12.438 1 97.62 378 GLY A N 1
ATOM 2989 C CA . GLY A 1 378 ? -27.766 -13.453 -11.094 1 97.62 378 GLY A CA 1
ATOM 2990 C C . GLY A 1 378 ? -28.469 -12.117 -11.031 1 97.62 378 GLY A C 1
ATOM 2991 O O . GLY A 1 378 ? -28.062 -11.164 -11.688 1 97.62 378 GLY A O 1
ATOM 2992 N N . LEU A 1 379 ? -29.531 -12.008 -10.203 1 98.44 379 LEU A N 1
ATOM 2993 C CA . LEU A 1 379 ? -30.297 -10.781 -10.047 1 98.44 379 LEU A CA 1
ATOM 2994 C C . LEU A 1 379 ? -30.281 -10.305 -8.602 1 98.44 379 LEU A C 1
ATOM 2996 O O . LEU A 1 379 ? -30.438 -11.102 -7.68 1 98.44 379 LEU A O 1
ATOM 3000 N N . TYR A 1 380 ? -30.047 -9.039 -8.406 1 98.69 380 TYR A N 1
ATOM 3001 C CA . TYR A 1 380 ? -30.156 -8.453 -7.07 1 98.69 380 TYR A CA 1
ATOM 3002 C C . TYR A 1 380 ? -31.531 -7.844 -6.855 1 98.69 380 TYR A C 1
ATOM 3004 O O . TYR A 1 380 ? -32 -7.035 -7.664 1 98.69 380 TYR A O 1
ATOM 3012 N N . GLU A 1 381 ? -32.156 -8.234 -5.805 1 98.44 381 GLU A N 1
ATOM 3013 C CA . GLU A 1 381 ? -33.469 -7.691 -5.488 1 98.44 381 GLU A CA 1
ATOM 3014 C C . GLU A 1 381 ? -33.469 -6.965 -4.148 1 98.44 381 GLU A C 1
ATOM 3016 O O . GLU A 1 381 ? -32.812 -7.402 -3.201 1 98.44 381 GLU A O 1
ATOM 3021 N N . ILE A 1 382 ? -34.188 -5.863 -4.129 1 95.69 382 ILE A N 1
ATOM 3022 C CA . ILE A 1 382 ? -34.344 -5.086 -2.906 1 95.69 382 ILE A CA 1
ATOM 3023 C C . ILE A 1 382 ? -35.688 -4.316 -2.951 1 95.69 382 ILE A C 1
ATOM 3025 O O . ILE A 1 382 ? -36.219 -4.051 -4.031 1 95.69 382 ILE A O 1
ATOM 3029 N N . ASP A 1 383 ? -36.281 -3.992 -1.807 1 93.88 383 ASP A N 1
ATOM 3030 C CA . ASP A 1 383 ? -37.656 -3.506 -1.801 1 93.88 383 ASP A CA 1
ATOM 3031 C C . ASP A 1 383 ? -37.719 -2.074 -1.273 1 93.88 383 ASP A C 1
ATOM 3033 O O . ASP A 1 383 ? -38.812 -1.494 -1.189 1 93.88 383 ASP A O 1
ATOM 3037 N N . ASP A 1 384 ? -36.625 -1.499 -0.86 1 94.06 384 ASP A N 1
ATOM 3038 C CA . ASP A 1 384 ? -36.562 -0.109 -0.421 1 94.06 384 ASP A CA 1
ATOM 3039 C C . ASP A 1 384 ? -35.25 0.542 -0.873 1 94.06 384 ASP A C 1
ATOM 3041 O O . ASP A 1 384 ? -34.312 -0.152 -1.257 1 94.06 384 ASP A O 1
ATOM 3045 N N . LEU A 1 385 ? -35.281 1.858 -0.897 1 95.94 385 LEU A N 1
ATOM 3046 C CA . LEU A 1 385 ? -34.031 2.564 -1.234 1 95.94 385 LEU A CA 1
ATOM 3047 C C . LEU A 1 385 ? -33.094 2.604 -0.04 1 95.94 385 LEU A C 1
ATOM 3049 O O . LEU A 1 385 ? -32.812 3.676 0.509 1 95.94 385 LEU A O 1
ATOM 3053 N N . ILE A 1 386 ? -32.594 1.516 0.35 1 96.12 386 ILE A N 1
ATOM 3054 C CA . ILE A 1 386 ? -31.734 1.411 1.526 1 96.12 386 ILE A CA 1
ATOM 3055 C C . ILE A 1 386 ? -30.297 1.137 1.096 1 96.12 386 ILE A C 1
ATOM 3057 O O . ILE A 1 386 ? -29.484 0.672 1.895 1 96.12 386 ILE A O 1
ATOM 3061 N N . PHE A 1 387 ? -29.938 1.286 -0.229 1 97.38 387 PHE A N 1
ATOM 3062 C CA . PHE A 1 387 ? -28.609 1.025 -0.746 1 97.38 387 PHE A CA 1
ATOM 3063 C C . PHE A 1 387 ? -27.984 2.299 -1.306 1 97.38 387 PHE A C 1
ATOM 3065 O O . PHE A 1 387 ? -26.906 2.26 -1.895 1 97.38 387 PHE A O 1
ATOM 3072 N N . ASP A 1 388 ? -28.656 3.393 -1.127 1 96.44 388 ASP A N 1
ATOM 3073 C CA . ASP A 1 388 ? -28.203 4.695 -1.606 1 96.44 388 ASP A CA 1
ATOM 3074 C C . ASP A 1 388 ? -27.734 5.574 -0.449 1 96.44 388 ASP A C 1
ATOM 3076 O O . ASP A 1 388 ? -28.281 5.512 0.649 1 96.44 388 ASP A O 1
ATOM 3080 N N . PRO A 1 389 ? -26.703 6.461 -0.7 1 94.44 389 PRO A N 1
ATOM 3081 C CA . PRO A 1 389 ? -26.141 7.297 0.368 1 94.44 389 PRO A CA 1
ATOM 3082 C C . PRO A 1 389 ? -27.188 8.195 1.017 1 94.44 389 PRO A C 1
ATOM 3084 O O . PRO A 1 389 ? -26.969 8.742 2.102 1 94.44 389 PRO A O 1
ATOM 3087 N N . ALA A 1 390 ? -28.328 8.375 0.386 1 93.25 390 ALA A N 1
ATOM 3088 C CA . ALA A 1 390 ? -29.391 9.164 0.985 1 93.25 390 ALA A CA 1
ATOM 3089 C C . ALA A 1 390 ? -29.984 8.453 2.205 1 93.25 390 ALA A C 1
ATOM 3091 O O . ALA A 1 390 ? -30.609 9.094 3.059 1 93.25 390 ALA A O 1
ATOM 3092 N N . TYR A 1 391 ? -29.844 7.168 2.27 1 94 391 TYR A N 1
ATOM 3093 C CA . TYR A 1 391 ? -30.344 6.359 3.379 1 94 391 TYR A CA 1
ATOM 3094 C C . TYR A 1 391 ? -29.25 6.117 4.406 1 94 391 TYR A C 1
ATOM 3096 O O . TYR A 1 391 ? -28.078 5.906 4.047 1 94 391 TYR A O 1
ATOM 3104 N N . PRO A 1 392 ? -29.547 6.137 5.707 1 92.38 392 PRO A N 1
ATOM 3105 C CA . PRO A 1 392 ? -30.828 6.465 6.32 1 92.38 392 PRO A CA 1
ATOM 3106 C C . PRO A 1 392 ? -31.047 7.969 6.484 1 92.38 392 PRO A C 1
ATOM 3108 O O . PRO A 1 392 ? -30.078 8.734 6.477 1 92.38 392 PRO A O 1
ATOM 3111 N N . PRO A 1 393 ? -32.25 8.336 6.535 1 89.38 393 PRO A N 1
ATOM 3112 C CA . PRO A 1 393 ? -32.5 9.75 6.836 1 89.38 393 PRO A CA 1
ATOM 3113 C C . PRO A 1 393 ? -32 10.148 8.227 1 89.38 393 PRO A C 1
ATOM 3115 O O . PRO A 1 393 ? -31.531 9.297 8.984 1 89.38 393 PRO A O 1
ATOM 3118 N N . GLY A 1 394 ? -32.062 11.43 8.477 1 84.19 394 GLY A N 1
ATOM 3119 C CA . GLY A 1 394 ? -31.578 11.898 9.766 1 84.19 394 GLY A CA 1
ATOM 3120 C C . GLY A 1 394 ? -32.188 11.156 10.938 1 84.19 394 GLY A C 1
ATOM 3121 O O . GLY A 1 394 ? -33.375 10.773 10.883 1 84.19 394 GLY A O 1
ATOM 3122 N N . ILE A 1 395 ? -31.453 10.883 11.922 1 83.81 395 ILE A N 1
ATOM 3123 C CA . ILE A 1 395 ? -31.875 10.039 13.031 1 83.81 395 ILE A CA 1
ATOM 3124 C C . ILE A 1 395 ? -33.125 10.641 13.695 1 83.81 395 ILE A C 1
ATOM 3126 O O . ILE A 1 395 ? -33.938 9.914 14.258 1 83.81 395 ILE A O 1
ATOM 3130 N N . GLU A 1 396 ? -33.312 11.969 13.602 1 76.88 396 GLU A N 1
ATOM 3131 C CA . GLU A 1 396 ? -34.438 12.664 14.211 1 76.88 396 GLU A CA 1
ATOM 3132 C C . GLU A 1 396 ? -35.781 12.234 13.562 1 76.88 396 GLU A C 1
ATOM 3134 O O . GLU A 1 396 ? -36.812 12.266 14.203 1 76.88 396 GLU A O 1
ATOM 3139 N N . SER A 1 397 ? -35.625 11.797 12.383 1 78.19 397 SER A N 1
ATOM 3140 C CA . SER A 1 397 ? -36.812 11.422 11.641 1 78.19 397 SER A CA 1
ATOM 3141 C C . SER A 1 397 ? -37.469 10.172 12.227 1 78.19 397 SER A C 1
ATOM 3143 O O . SER A 1 397 ? -38.625 9.875 11.945 1 78.19 397 SER A O 1
ATOM 3145 N N . TYR A 1 398 ? -36.719 9.5 13.062 1 79.5 398 TYR A N 1
ATOM 3146 C CA . TYR A 1 398 ? -37.219 8.25 13.625 1 79.5 398 TYR A CA 1
ATOM 3147 C C . TYR A 1 398 ? -37.938 8.484 14.945 1 79.5 398 TYR A C 1
ATOM 3149 O O . TYR A 1 398 ? -38.438 7.547 15.562 1 79.5 398 TYR A O 1
ATOM 3157 N N . GLY A 1 399 ? -38.031 9.664 15.328 1 71.75 399 GLY A N 1
ATOM 3158 C CA . GLY A 1 399 ? -38.812 10.039 16.5 1 71.75 399 GLY A CA 1
ATOM 3159 C C . GLY A 1 399 ? -38.312 9.414 17.781 1 71.75 399 GLY A C 1
ATOM 3160 O O . GLY A 1 399 ? -39.094 9.141 18.688 1 71.75 399 GLY A O 1
ATOM 3161 N N . GLY A 1 400 ? -36.969 8.984 17.734 1 74.06 400 GLY A N 1
ATOM 3162 C CA . GLY A 1 400 ? -36.375 8.422 18.938 1 74.06 400 GLY A CA 1
ATOM 3163 C C . GLY A 1 400 ? -36.5 6.914 19.031 1 74.06 400 GLY A C 1
ATOM 3164 O O . GLY A 1 400 ? -36 6.293 19.969 1 74.06 400 GLY A O 1
ATOM 3165 N N . TYR A 1 401 ? -37.156 6.273 18.094 1 75 401 TYR A N 1
ATOM 3166 C CA . TYR A 1 401 ? -37.375 4.832 18.109 1 75 401 TYR A CA 1
ATOM 3167 C C . TYR A 1 401 ? -36.094 4.074 17.75 1 75 401 TYR A C 1
ATOM 3169 O O . TYR A 1 401 ? -36 2.871 18.016 1 75 401 TYR A O 1
ATOM 3177 N N . VAL A 1 402 ? -35.156 4.719 17.141 1 83.75 402 VAL A N 1
ATOM 3178 C CA . VAL A 1 402 ? -33.938 4.055 16.672 1 83.75 402 VAL A CA 1
ATOM 3179 C C . VAL A 1 402 ? -32.75 4.5 17.531 1 83.75 402 VAL A C 1
ATOM 3181 O O . VAL A 1 402 ? -32.531 5.699 17.719 1 83.75 402 VAL A O 1
ATOM 3184 N N . SER A 1 403 ? -32.094 3.539 18.094 1 84.81 403 SER A N 1
ATOM 3185 C CA . SER A 1 403 ? -30.906 3.842 18.875 1 84.81 403 SER A CA 1
ATOM 3186 C C . SER A 1 403 ? -29.766 4.297 17.969 1 84.81 403 SER A C 1
ATOM 3188 O O . SER A 1 403 ? -29.812 4.117 16.766 1 84.81 403 SER A O 1
ATOM 3190 N N . LEU A 1 404 ? -28.812 4.926 18.547 1 85.19 404 LEU A N 1
ATOM 3191 C CA . LEU A 1 404 ? -27.641 5.355 17.797 1 85.19 404 LEU A CA 1
ATOM 3192 C C . LEU A 1 404 ? -26.922 4.164 17.172 1 85.19 404 LEU A C 1
ATOM 3194 O O . LEU A 1 404 ? -26.484 4.234 16.016 1 85.19 404 LEU A O 1
ATOM 3198 N N . GLU A 1 405 ? -26.766 3.119 17.891 1 86.69 405 GLU A N 1
ATOM 3199 C CA . GLU A 1 405 ? -26.109 1.912 17.406 1 86.69 405 GLU A CA 1
ATOM 3200 C C . GLU A 1 405 ? -26.828 1.34 16.188 1 86.69 405 GLU A C 1
ATOM 3202 O O . GLU A 1 405 ? -26.188 0.974 15.203 1 86.69 405 GLU A O 1
ATOM 3207 N N . THR A 1 406 ? -28.094 1.296 16.328 1 90.69 406 THR A N 1
ATOM 3208 C CA . THR A 1 406 ? -28.891 0.78 15.219 1 90.69 406 THR A CA 1
ATOM 3209 C C . THR A 1 406 ? -28.766 1.68 13.992 1 90.69 406 THR A C 1
ATOM 3211 O O . THR A 1 406 ? -28.672 1.191 12.867 1 90.69 406 THR A O 1
ATOM 3214 N N . TYR A 1 407 ? -28.781 2.92 14.266 1 91.75 407 TYR A N 1
ATOM 3215 C CA . TYR A 1 407 ? -28.656 3.881 13.18 1 91.75 407 TYR A CA 1
ATOM 3216 C C . TYR A 1 407 ? -27.328 3.707 12.445 1 91.75 407 TYR A C 1
ATOM 3218 O O . TYR A 1 407 ? -27.281 3.729 11.219 1 91.75 407 TYR A O 1
ATOM 3226 N N . ARG A 1 408 ? -26.281 3.521 13.172 1 91.94 408 ARG A N 1
ATOM 3227 C CA . ARG A 1 408 ? -24.953 3.283 12.617 1 91.94 408 ARG A CA 1
ATOM 3228 C C . ARG A 1 408 ? -24.938 1.997 11.797 1 91.94 408 ARG A C 1
ATOM 3230 O O . ARG A 1 408 ? -24.344 1.953 10.719 1 91.94 408 ARG A O 1
ATOM 3237 N N . GLY A 1 409 ? -25.609 0.996 12.273 1 93.69 409 GLY A N 1
ATOM 3238 C CA . GLY A 1 409 ? -25.703 -0.27 11.562 1 93.69 409 GLY A CA 1
ATOM 3239 C C . GLY A 1 409 ? -26.469 -0.159 10.25 1 93.69 409 GLY A C 1
ATOM 3240 O O . GLY A 1 409 ? -26.078 -0.784 9.258 1 93.69 409 GLY A O 1
ATOM 3241 N N . LEU A 1 410 ? -27.5 0.646 10.289 1 94.69 410 LEU A N 1
ATOM 3242 C CA . LEU A 1 410 ? -28.266 0.876 9.07 1 94.69 410 LEU A CA 1
ATOM 3243 C C . LEU A 1 410 ? -27.406 1.558 8.008 1 94.69 410 LEU A C 1
ATOM 3245 O O . LEU A 1 410 ? -27.484 1.207 6.824 1 94.69 410 LEU A O 1
ATOM 3249 N N . THR A 1 411 ? -26.594 2.457 8.461 1 95.56 411 THR A N 1
ATOM 3250 C CA . THR A 1 411 ? -25.75 3.197 7.539 1 95.56 411 THR A CA 1
ATOM 3251 C C . THR A 1 411 ? -24.719 2.271 6.898 1 95.56 411 THR A C 1
ATOM 3253 O O . THR A 1 411 ? -24.5 2.309 5.684 1 95.56 411 THR A O 1
ATOM 3256 N N . ARG A 1 412 ? -24.078 1.471 7.672 1 95.81 412 ARG A N 1
ATOM 3257 C CA . ARG A 1 412 ? -23.125 0.496 7.148 1 95.81 412 ARG A CA 1
ATOM 3258 C C . ARG A 1 412 ? -23.812 -0.469 6.184 1 95.81 412 ARG A C 1
ATOM 3260 O O . ARG A 1 412 ? -23.25 -0.785 5.125 1 95.81 412 ARG A O 1
ATOM 3267 N N . GLY A 1 413 ? -25.016 -0.965 6.613 1 97.19 413 GLY A N 1
ATOM 3268 C CA . GLY A 1 413 ? -25.766 -1.891 5.773 1 97.19 413 GLY A CA 1
ATOM 3269 C C . GLY A 1 413 ? -26.078 -1.33 4.398 1 97.19 413 GLY A C 1
ATOM 3270 O O . GLY A 1 413 ? -26 -2.045 3.398 1 97.19 413 GLY A O 1
ATOM 3271 N N . MET A 1 414 ? -26.391 -0.081 4.438 1 97.31 414 MET A N 1
ATOM 3272 C CA . MET A 1 414 ? -26.672 0.604 3.182 1 97.31 414 MET A CA 1
ATOM 3273 C C . MET A 1 414 ? -25.516 0.46 2.203 1 97.31 414 MET A C 1
ATOM 3275 O O . MET A 1 414 ? -25.719 0.125 1.034 1 97.31 414 MET A O 1
ATOM 3279 N N . ALA A 1 415 ? -24.297 0.647 2.643 1 97.88 415 ALA A N 1
ATOM 3280 C CA . ALA A 1 415 ? -23.109 0.555 1.79 1 97.88 415 ALA A CA 1
ATOM 3281 C C . ALA A 1 415 ? -22.891 -0.879 1.317 1 97.88 415 ALA A C 1
ATOM 3283 O O . ALA A 1 415 ? -22.484 -1.106 0.174 1 97.88 415 ALA A O 1
ATOM 3284 N N . LEU A 1 416 ? -23.156 -1.847 2.139 1 98.06 416 LEU A N 1
ATOM 3285 C CA . LEU A 1 416 ? -22.938 -3.252 1.808 1 98.06 416 LEU A CA 1
ATOM 3286 C C . LEU A 1 416 ? -23.969 -3.732 0.787 1 98.06 416 LEU A C 1
ATOM 3288 O O . LEU A 1 416 ? -23.656 -4.551 -0.078 1 98.06 416 LEU A O 1
ATOM 3292 N N . PHE A 1 417 ? -25.203 -3.254 0.919 1 98.44 417 PHE A N 1
ATOM 3293 C CA . PHE A 1 417 ? -26.219 -3.58 -0.075 1 98.44 417 PHE A CA 1
ATOM 3294 C C . PHE A 1 417 ? -25.859 -2.998 -1.435 1 98.44 417 PHE A C 1
ATOM 3296 O O . PHE A 1 417 ? -26 -3.664 -2.461 1 98.44 417 PHE A O 1
ATOM 3303 N N . ASN A 1 418 ? -25.391 -1.739 -1.345 1 98.38 418 ASN A N 1
ATOM 3304 C CA . ASN A 1 418 ? -24.953 -1.089 -2.572 1 98.38 418 ASN A CA 1
ATOM 3305 C C . ASN A 1 418 ? -23.875 -1.904 -3.279 1 98.38 418 ASN A C 1
ATOM 3307 O O . ASN A 1 418 ? -23.953 -2.148 -4.484 1 98.38 418 ASN A O 1
ATOM 3311 N N . ALA A 1 419 ? -22.906 -2.357 -2.535 1 98 419 ALA A N 1
ATOM 3312 C CA . ALA A 1 419 ? -21.781 -3.104 -3.072 1 98 419 ALA A CA 1
ATOM 3313 C C . ALA A 1 419 ? -22.234 -4.441 -3.656 1 98 419 ALA A C 1
ATOM 3315 O O . ALA A 1 419 ? -21.781 -4.836 -4.734 1 98 419 ALA A O 1
ATOM 3316 N N . ALA A 1 420 ? -23.078 -5.168 -2.992 1 98.5 420 ALA A N 1
ATOM 3317 C CA . ALA A 1 420 ? -23.562 -6.461 -3.467 1 98.5 420 ALA A CA 1
ATOM 3318 C C . ALA A 1 420 ? -24.328 -6.309 -4.773 1 98.5 420 ALA A C 1
ATOM 3320 O O . ALA A 1 420 ? -24.125 -7.074 -5.719 1 98.5 420 ALA A O 1
ATOM 3321 N N . ALA A 1 421 ? -25.188 -5.316 -4.797 1 98.38 421 ALA A N 1
ATOM 3322 C CA . ALA A 1 421 ? -25.984 -5.062 -5.992 1 98.38 421 ALA A CA 1
ATOM 3323 C C . ALA A 1 421 ? -25.094 -4.77 -7.199 1 98.38 421 ALA A C 1
ATOM 3325 O O . ALA A 1 421 ? -25.375 -5.223 -8.312 1 98.38 421 ALA A O 1
ATOM 3326 N N . SER A 1 422 ? -24.047 -4.082 -6.945 1 97.81 422 SER A N 1
ATOM 3327 C CA . SER A 1 422 ? -23.156 -3.658 -8.023 1 97.81 422 SER A CA 1
ATOM 3328 C C . SER A 1 422 ? -22.453 -4.852 -8.656 1 97.81 422 SER A C 1
ATOM 3330 O O . SER A 1 422 ? -21.891 -4.742 -9.75 1 97.81 422 SER A O 1
ATOM 3332 N N . LEU A 1 423 ? -22.453 -6.004 -8 1 97.88 423 LEU A N 1
ATOM 3333 C CA . LEU A 1 423 ? -21.781 -7.195 -8.508 1 97.88 423 LEU A CA 1
ATOM 3334 C C . LEU A 1 423 ? -22.719 -8.023 -9.375 1 97.88 423 LEU A C 1
ATOM 3336 O O . LEU A 1 423 ? -22.266 -8.859 -10.164 1 97.88 423 LEU A O 1
ATOM 3340 N N . CYS A 1 424 ? -23.984 -7.895 -9.188 1 98.19 424 CYS A N 1
ATOM 3341 C CA . CYS A 1 424 ? -24.953 -8.734 -9.867 1 98.19 424 CYS A CA 1
ATOM 3342 C C . CYS A 1 424 ? -25.203 -8.258 -11.289 1 98.19 424 CYS A C 1
ATOM 3344 O O . CYS A 1 424 ? -25.078 -7.066 -11.578 1 98.19 424 CYS A O 1
ATOM 3346 N N . ARG A 1 425 ? -25.609 -9.125 -12.141 1 96.94 425 ARG A N 1
ATOM 3347 C CA . ARG A 1 425 ? -25.797 -8.852 -13.562 1 96.94 425 ARG A CA 1
ATOM 3348 C C . ARG A 1 425 ? -26.984 -7.922 -13.789 1 96.94 425 ARG A C 1
ATOM 3350 O O . ARG A 1 425 ? -26.875 -6.914 -14.484 1 96.94 425 ARG A O 1
ATOM 3357 N N . GLN A 1 426 ? -28.141 -8.234 -13.164 1 97.75 426 GLN A N 1
ATOM 3358 C CA . GLN A 1 426 ? -29.375 -7.461 -13.297 1 97.75 426 GLN A CA 1
ATOM 3359 C C . GLN A 1 426 ? -30.062 -7.277 -11.938 1 97.75 426 GLN A C 1
ATOM 3361 O O . GLN A 1 426 ? -29.547 -7.738 -10.914 1 97.75 426 GLN A O 1
ATOM 3366 N N . GLY A 1 427 ? -31.219 -6.465 -11.969 1 98.06 427 GLY A N 1
ATOM 3367 C CA . GLY A 1 427 ? -31.906 -6.207 -10.711 1 98.06 427 GLY A CA 1
ATOM 3368 C C . GLY A 1 427 ? -33.406 -6.484 -10.781 1 98.06 427 GLY A C 1
ATOM 3369 O O . GLY A 1 427 ? -33.938 -6.691 -11.867 1 98.06 427 GLY A O 1
ATOM 3370 N N . ILE A 1 428 ? -34 -6.648 -9.672 1 98.31 428 ILE A N 1
ATOM 3371 C CA . ILE A 1 428 ? -35.469 -6.699 -9.484 1 98.31 428 ILE A CA 1
ATOM 3372 C C . ILE A 1 428 ? -35.875 -5.676 -8.43 1 98.31 428 ILE A C 1
ATOM 3374 O O . ILE A 1 428 ? -35.344 -5.66 -7.32 1 98.31 428 ILE A O 1
ATOM 3378 N N . ALA A 1 429 ? -36.75 -4.816 -8.781 1 97.56 429 ALA A N 1
ATOM 3379 C CA . ALA A 1 429 ? -37.25 -3.809 -7.848 1 97.56 429 ALA A CA 1
ATOM 3380 C C . ALA A 1 429 ? -38.75 -3.975 -7.617 1 97.56 429 ALA A C 1
ATOM 3382 O O . ALA A 1 429 ? -39.469 -4.504 -8.477 1 97.56 429 ALA A O 1
ATOM 3383 N N . SER A 1 430 ? -39.219 -3.492 -6.508 1 96 430 SER A N 1
ATOM 3384 C CA . SER A 1 430 ? -40.625 -3.617 -6.156 1 96 430 SER A CA 1
ATOM 3385 C C . SER A 1 430 ? -41.438 -2.479 -6.754 1 96 430 SER A C 1
ATOM 3387 O O . SER A 1 430 ? -42.688 -2.564 -6.832 1 96 430 SER A O 1
ATOM 3389 N N . THR A 1 431 ? -40.781 -1.318 -7.121 1 96.94 431 THR A N 1
ATOM 3390 C CA . THR A 1 431 ? -41.469 -0.144 -7.648 1 96.94 431 THR A CA 1
ATOM 3391 C C . THR A 1 431 ? -40.688 0.461 -8.812 1 96.94 431 THR A C 1
ATOM 3393 O O . THR A 1 431 ? -39.531 0.155 -9.008 1 96.94 431 THR A O 1
ATOM 3396 N N . GLU A 1 432 ? -41.344 1.256 -9.562 1 96.31 432 GLU A N 1
ATOM 3397 C CA . GLU A 1 432 ? -40.719 1.874 -10.727 1 96.31 432 GLU A CA 1
ATOM 3398 C C . GLU A 1 432 ? -39.625 2.865 -10.312 1 96.31 432 GLU A C 1
ATOM 3400 O O . GLU A 1 432 ? -38.562 2.895 -10.906 1 96.31 432 GLU A O 1
ATOM 3405 N N . PRO A 1 433 ? -39.875 3.699 -9.32 1 96.69 433 PRO A N 1
ATOM 3406 C CA . PRO A 1 433 ? -38.812 4.594 -8.898 1 96.69 433 PRO A CA 1
ATOM 3407 C C . PRO A 1 433 ? -37.562 3.836 -8.406 1 96.69 433 PRO A C 1
ATOM 3409 O O . PRO A 1 433 ? -36.438 4.25 -8.68 1 96.69 433 PRO A O 1
ATOM 3412 N N . LEU A 1 434 ? -37.812 2.803 -7.711 1 97.25 434 LEU A N 1
ATOM 3413 C CA . LEU A 1 434 ? -36.688 1.991 -7.199 1 97.25 434 LEU A CA 1
ATOM 3414 C C . LEU A 1 434 ? -35.938 1.333 -8.344 1 97.25 434 LEU A C 1
ATOM 3416 O O . LEU A 1 434 ? -34.719 1.18 -8.273 1 97.25 434 LEU A O 1
ATOM 3420 N N . ARG A 1 435 ? -36.594 0.897 -9.367 1 97.38 435 ARG A N 1
ATOM 3421 C CA . ARG A 1 435 ? -36 0.281 -10.539 1 97.38 435 ARG A CA 1
ATOM 3422 C C . ARG A 1 435 ? -34.938 1.195 -11.156 1 97.38 435 ARG A C 1
ATOM 3424 O O . ARG A 1 435 ? -33.875 0.73 -11.594 1 97.38 435 ARG A O 1
ATOM 3431 N N . LYS A 1 436 ? -35.188 2.486 -11.195 1 96.62 436 LYS A N 1
ATOM 3432 C CA . LYS A 1 436 ? -34.281 3.447 -11.805 1 96.62 436 LYS A CA 1
ATOM 3433 C C . LYS A 1 436 ? -32.938 3.512 -11.039 1 96.62 436 LYS A C 1
ATOM 3435 O O . LYS A 1 436 ? -31.875 3.572 -11.648 1 96.62 436 LYS A O 1
ATOM 3440 N N . TYR A 1 437 ? -33.062 3.482 -9.727 1 97 437 TYR A N 1
ATOM 3441 C CA . TYR A 1 437 ? -31.859 3.508 -8.906 1 97 437 TYR A CA 1
ATOM 3442 C C . TYR A 1 437 ? -31.078 2.215 -9.062 1 97 437 TYR A C 1
ATOM 3444 O O . TYR A 1 437 ? -29.859 2.244 -9.242 1 97 437 TYR A O 1
ATOM 3452 N N . LEU A 1 438 ? -31.75 1.08 -9.023 1 97.56 438 LEU A N 1
ATOM 3453 C CA . LEU A 1 438 ? -31.094 -0.224 -9.062 1 97.56 438 LEU A CA 1
ATOM 3454 C C . LEU A 1 438 ? -30.516 -0.504 -10.445 1 97.56 438 LEU A C 1
ATOM 3456 O O . LEU A 1 438 ? -29.453 -1.114 -10.562 1 97.56 438 LEU A O 1
ATOM 3460 N N . ALA A 1 439 ? -31.188 -0.063 -11.5 1 97.69 439 ALA A N 1
ATOM 3461 C CA . ALA A 1 439 ? -30.719 -0.255 -12.875 1 97.69 439 ALA A CA 1
ATOM 3462 C C . ALA A 1 439 ? -29.359 0.4 -13.094 1 97.69 439 ALA A C 1
ATOM 3464 O O . ALA A 1 439 ? -28.516 -0.141 -13.805 1 97.69 439 ALA A O 1
ATOM 3465 N N . LYS A 1 440 ? -29.156 1.524 -12.453 1 96.31 440 LYS A N 1
ATOM 3466 C CA . LYS A 1 440 ? -27.891 2.248 -12.586 1 96.31 440 LYS A CA 1
ATOM 3467 C C . LYS A 1 440 ? -26.766 1.534 -11.852 1 96.31 440 LYS A C 1
ATOM 3469 O O . LYS A 1 440 ? -25.578 1.732 -12.164 1 96.31 440 LYS A O 1
ATOM 3474 N N . LEU A 1 441 ? -27.141 0.765 -10.922 1 96.62 441 LEU A N 1
ATOM 3475 C CA . LEU A 1 441 ? -26.156 0.177 -10.031 1 96.62 441 LEU A CA 1
ATOM 3476 C C . LEU A 1 441 ? -25.703 -1.186 -10.539 1 96.62 441 LEU A C 1
ATOM 3478 O O . LEU A 1 441 ? -24.516 -1.525 -10.453 1 96.62 441 LEU A O 1
ATOM 3482 N N . VAL A 1 442 ? -26.547 -2.062 -11.102 1 97.56 442 VAL A N 1
ATOM 3483 C CA . VAL A 1 442 ? -26.219 -3.424 -11.523 1 97.56 442 VAL A CA 1
ATOM 3484 C C . VAL A 1 442 ? -25.391 -3.393 -12.805 1 97.56 442 VAL A C 1
ATOM 3486 O O . VAL A 1 442 ? -25.297 -2.352 -13.461 1 97.56 442 VAL A O 1
ATOM 3489 N N . ARG A 1 443 ? -24.891 -4.438 -13.227 1 95.69 443 ARG A N 1
ATOM 3490 C CA . ARG A 1 443 ? -23.828 -4.52 -14.234 1 95.69 443 ARG A CA 1
ATOM 3491 C C . ARG A 1 443 ? -24.375 -4.242 -15.625 1 95.69 443 ARG A C 1
ATOM 3493 O O . ARG A 1 443 ? -23.766 -3.514 -16.406 1 95.69 443 ARG A O 1
ATOM 3500 N N . ASP A 1 444 ? -25.609 -4.73 -15.969 1 94.06 444 ASP A N 1
ATOM 3501 C CA . ASP A 1 444 ? -26.172 -4.621 -17.312 1 94.06 444 ASP A CA 1
ATOM 3502 C C . ASP A 1 444 ? -27.016 -3.354 -17.469 1 94.06 444 ASP A C 1
ATOM 3504 O O . ASP A 1 444 ? -27.531 -3.068 -18.547 1 94.06 444 ASP A O 1
ATOM 3508 N N . GLY A 1 445 ? -27.234 -2.699 -16.344 1 94.44 445 GLY A N 1
ATOM 3509 C CA . GLY A 1 445 ? -28.094 -1.525 -16.391 1 94.44 445 GLY A CA 1
ATOM 3510 C C . GLY A 1 445 ? -29.562 -1.864 -16.578 1 94.44 445 GLY A C 1
ATOM 3511 O O . GLY A 1 445 ? -30.344 -1.016 -16.984 1 94.44 445 GLY A O 1
ATOM 3512 N N . GLN A 1 446 ? -29.891 -3.1 -16.344 1 94.88 446 GLN A N 1
ATOM 3513 C CA . GLN A 1 446 ? -31.266 -3.562 -16.5 1 94.88 446 GLN A CA 1
ATOM 3514 C C . GLN A 1 446 ? -31.844 -4.023 -15.164 1 94.88 446 GLN A C 1
ATOM 3516 O O . GLN A 1 446 ? -31.172 -4.711 -14.398 1 94.88 446 GLN A O 1
ATOM 3521 N N . CYS A 1 447 ? -33.031 -3.633 -14.898 1 97.62 447 CYS A N 1
ATOM 3522 C CA . CYS A 1 447 ? -33.75 -3.979 -13.672 1 97.62 447 CYS A CA 1
ATOM 3523 C C . CYS A 1 447 ? -35.219 -4.23 -13.938 1 97.62 447 CYS A C 1
ATOM 3525 O O . CYS A 1 447 ? -35.875 -3.438 -14.609 1 97.62 447 CYS A O 1
ATOM 3527 N N . LEU A 1 448 ? -35.719 -5.312 -13.461 1 97.31 448 LEU A N 1
ATOM 3528 C CA . LEU A 1 448 ? -37.125 -5.684 -13.586 1 97.31 448 LEU A CA 1
ATOM 3529 C C . LEU A 1 448 ? -37.938 -5.059 -12.469 1 97.31 448 LEU A C 1
ATOM 3531 O O . LEU A 1 448 ? -37.406 -4.723 -11.406 1 97.31 448 LEU A O 1
ATOM 3535 N N . VAL A 1 449 ? -39.188 -4.871 -12.773 1 97 449 VAL A N 1
ATOM 3536 C CA . VAL A 1 449 ? -40.125 -4.449 -11.727 1 97 449 VAL A CA 1
ATOM 3537 C C . VAL A 1 449 ? -41.062 -5.598 -11.383 1 97 449 VAL A C 1
ATOM 3539 O O . VAL A 1 449 ? -41.719 -6.137 -12.266 1 97 449 VAL A O 1
ATOM 3542 N N . HIS A 1 450 ? -41 -5.996 -10.258 1 97.06 450 HIS A N 1
ATOM 3543 C CA . HIS A 1 450 ? -41.938 -6.996 -9.734 1 97.06 450 HIS A CA 1
ATOM 3544 C C . HIS A 1 450 ? -42.594 -6.508 -8.461 1 97.06 450 HIS A C 1
ATOM 3546 O O . HIS A 1 450 ? -42 -6.57 -7.375 1 97.06 450 HIS A O 1
ATOM 3552 N N . ARG A 1 451 ? -43.812 -6.141 -8.531 1 95.88 451 ARG A N 1
ATOM 3553 C CA . ARG A 1 451 ? -44.562 -5.527 -7.426 1 95.88 451 ARG A CA 1
ATOM 3554 C C . ARG A 1 451 ? -45.031 -6.578 -6.426 1 95.88 451 ARG A C 1
ATOM 3556 O O . ARG A 1 451 ? -45.094 -7.766 -6.746 1 95.88 451 ARG A O 1
ATOM 3563 N N . ASN A 1 452 ? -45.312 -6.109 -5.18 1 94.75 452 ASN A N 1
ATOM 3564 C CA . ASN A 1 452 ? -45.938 -6.984 -4.195 1 94.75 452 ASN A CA 1
ATOM 3565 C C . ASN A 1 452 ? -47.375 -7.328 -4.594 1 94.75 452 ASN A C 1
ATOM 3567 O O . ASN A 1 452 ? -48 -6.598 -5.359 1 94.75 452 ASN A O 1
ATOM 3571 N N . GLY A 1 453 ? -47.938 -8.453 -4.105 1 93.06 453 GLY A N 1
ATOM 3572 C CA . GLY A 1 453 ? -49.25 -8.867 -4.516 1 93.06 453 GLY A CA 1
ATOM 3573 C C . GLY A 1 453 ? -49.969 -9.695 -3.469 1 93.06 453 GLY A C 1
ATOM 3574 O O . GLY A 1 453 ? -49.688 -9.594 -2.277 1 93.06 453 GLY A O 1
ATOM 3575 N N . LEU A 1 454 ? -50.938 -10.391 -4.035 1 92.5 454 LEU A N 1
ATOM 3576 C CA . LEU A 1 454 ? -51.781 -11.234 -3.182 1 92.5 454 LEU A CA 1
ATOM 3577 C C . LEU A 1 454 ? -51.062 -12.547 -2.857 1 92.5 454 LEU A C 1
ATOM 3579 O O . LEU A 1 454 ? -50.188 -12.984 -3.611 1 92.5 454 LEU A O 1
ATOM 3583 N N . ASP A 1 455 ? -51.344 -13.109 -1.73 1 91.69 455 ASP A N 1
ATOM 3584 C CA . ASP A 1 455 ? -50.906 -14.445 -1.36 1 91.69 455 ASP A CA 1
ATOM 3585 C C . ASP A 1 455 ? -52 -15.242 -0.697 1 91.69 455 ASP A C 1
ATOM 3587 O O . ASP A 1 455 ? -53.188 -14.852 -0.763 1 91.69 455 ASP A O 1
ATOM 3591 N N . HIS A 1 456 ? -51.656 -16.359 -0.127 1 90 456 HIS A N 1
ATOM 3592 C CA . HIS A 1 456 ? -52.656 -17.266 0.382 1 90 456 HIS A CA 1
ATOM 3593 C C . HIS A 1 456 ? -53.375 -16.688 1.607 1 90 456 HIS A C 1
ATOM 3595 O O . HIS A 1 456 ? -54.438 -17.141 1.987 1 90 456 HIS A O 1
ATOM 3601 N N . LEU A 1 457 ? -52.781 -15.648 2.221 1 87.75 457 LEU A N 1
ATOM 3602 C CA . LEU A 1 457 ? -53.344 -15.086 3.445 1 87.75 457 LEU A CA 1
ATOM 3603 C C . LEU A 1 457 ? -54.438 -14.055 3.125 1 87.75 457 LEU A C 1
ATOM 3605 O O . LEU A 1 457 ? -55.281 -13.766 3.965 1 87.75 457 LEU A O 1
ATOM 3609 N N . ASN A 1 458 ? -54.375 -13.516 1.939 1 89.88 458 ASN A N 1
ATOM 3610 C CA . ASN A 1 458 ? -55.281 -12.43 1.597 1 89.88 458 ASN A CA 1
ATOM 3611 C C . ASN A 1 458 ? -56.719 -12.945 1.389 1 89.88 458 ASN A C 1
ATOM 3613 O O . ASN A 1 458 ? -56.906 -14.016 0.806 1 89.88 458 ASN A O 1
ATOM 3617 N N . GLN A 1 459 ? -57.656 -12.195 1.981 1 87.81 459 GLN A N 1
ATOM 3618 C CA . GLN A 1 459 ? -59.094 -12.461 1.796 1 87.81 459 GLN A CA 1
ATOM 3619 C C . GLN A 1 459 ? -59.844 -11.188 1.415 1 87.81 459 GLN A C 1
ATOM 3621 O O . GLN A 1 459 ? -59.5 -10.102 1.894 1 87.81 459 GLN A O 1
ATOM 3626 N N . PHE A 1 460 ? -60.781 -11.375 0.508 1 92 460 PHE A N 1
ATOM 3627 C CA . PHE A 1 460 ? -61.625 -10.25 0.128 1 92 460 PHE A CA 1
ATOM 3628 C C . PHE A 1 460 ? -62.906 -10.25 0.939 1 92 460 PHE A C 1
ATOM 3630 O O . PHE A 1 460 ? -63.719 -11.188 0.855 1 92 460 PHE A O 1
ATOM 3637 N N . ARG A 1 461 ? -63.031 -9.211 1.77 1 88.75 461 ARG A N 1
ATOM 3638 C CA . ARG A 1 461 ? -64.188 -9.078 2.621 1 88.75 461 ARG A CA 1
ATOM 3639 C C . ARG A 1 461 ? -64.75 -7.66 2.572 1 88.75 461 ARG A C 1
ATOM 3641 O O . ARG A 1 461 ? -64.438 -6.828 3.416 1 88.75 461 ARG A O 1
ATOM 3648 N N . PRO A 1 462 ? -65.625 -7.465 1.535 1 83.25 462 PRO A N 1
ATOM 3649 C CA . PRO A 1 462 ? -66.188 -6.133 1.503 1 83.25 462 PRO A CA 1
ATOM 3650 C C . PRO A 1 462 ? -67.125 -5.883 2.686 1 83.25 462 PRO A C 1
ATOM 3652 O O . PRO A 1 462 ? -67.812 -6.797 3.133 1 83.25 462 PRO A O 1
ATOM 3655 N N . GLN A 1 463 ? -67 -4.871 3.525 1 72.31 463 GLN A N 1
ATOM 3656 C CA . GLN A 1 463 ? -67.75 -4.621 4.734 1 72.31 463 GLN A CA 1
ATOM 3657 C C . GLN A 1 463 ? -69.188 -4.254 4.402 1 72.31 463 GLN A C 1
ATOM 3659 O O . GLN A 1 463 ? -69.438 -3.395 3.551 1 72.31 463 GLN A O 1
ATOM 3664 N N . PRO A 1 464 ? -70.062 -5.098 4.945 1 66.62 464 PRO A N 1
ATOM 3665 C CA . PRO A 1 464 ? -71.438 -4.672 4.801 1 66.62 464 PRO A CA 1
ATOM 3666 C C . PRO A 1 464 ? -71.75 -3.344 5.504 1 66.62 464 PRO A C 1
ATOM 3668 O O . PRO A 1 464 ? -71 -2.922 6.367 1 66.62 464 PRO A O 1
ATOM 3671 N N . GLU A 1 465 ? -72.75 -2.539 5.051 1 63.81 465 GLU A N 1
ATOM 3672 C CA . GLU A 1 465 ? -73.125 -1.288 5.68 1 63.81 465 GLU A CA 1
ATOM 3673 C C . GLU A 1 465 ? -73.438 -1.483 7.168 1 63.81 465 GLU A C 1
ATOM 3675 O O . GLU A 1 465 ? -74.375 -2.191 7.543 1 63.81 465 GLU A O 1
ATOM 3680 N N . ARG A 1 466 ? -72.438 -1.508 7.98 1 58.38 466 ARG A N 1
ATOM 3681 C CA . ARG A 1 466 ? -72.688 -1.615 9.422 1 58.38 466 ARG A CA 1
ATOM 3682 C C . ARG A 1 466 ? -73.125 -0.268 10.016 1 58.38 466 ARG A C 1
ATOM 3684 O O . ARG A 1 466 ? -72.625 0.779 9.562 1 58.38 466 ARG A O 1
ATOM 3691 N N . GLN A 1 467 ? -74.062 -0.173 10.773 1 66.12 467 GLN A N 1
ATOM 3692 C CA . GLN A 1 467 ? -74.5 1.002 11.516 1 66.12 467 GLN A CA 1
ATOM 3693 C C . GLN A 1 467 ? -73.562 1.309 12.672 1 66.12 467 GLN A C 1
ATOM 3695 O O . GLN A 1 467 ? -73.625 0.653 13.711 1 66.12 467 GLN A O 1
ATOM 3700 N N . LYS A 1 468 ? -72.25 2.014 12.383 1 78.06 468 LYS A N 1
ATOM 3701 C CA . LYS A 1 468 ? -71.312 2.465 13.406 1 78.06 468 LYS A CA 1
ATOM 3702 C C . LYS A 1 468 ? -71.625 3.912 13.797 1 78.06 468 LYS A C 1
ATOM 3704 O O . LYS A 1 468 ? -72.125 4.691 13 1 78.06 468 LYS A O 1
ATOM 3709 N N . ASP A 1 469 ? -71.312 4.125 15.055 1 85.44 469 ASP A N 1
ATOM 3710 C CA . ASP A 1 469 ? -71.5 5.473 15.594 1 85.44 469 ASP A CA 1
ATOM 3711 C C . ASP A 1 469 ? -70.375 6.387 15.188 1 85.44 469 ASP A C 1
ATOM 3713 O O . ASP A 1 469 ? -70.5 7.613 15.234 1 85.44 469 ASP A O 1
ATOM 3717 N N . THR A 1 470 ? -69.188 5.742 14.719 1 92.56 470 THR A N 1
ATOM 3718 C CA . THR A 1 470 ? -68 6.543 14.406 1 92.56 470 THR A CA 1
ATOM 3719 C C . THR A 1 470 ? -67.562 6.309 12.969 1 92.56 470 THR A C 1
ATOM 3721 O O . THR A 1 470 ? -67.938 5.293 12.367 1 92.56 470 THR A O 1
ATOM 3724 N N . ILE A 1 471 ? -66.938 7.281 12.359 1 94.69 471 ILE A N 1
ATOM 3725 C CA . ILE A 1 471 ? -66.188 7.168 11.109 1 94.69 471 ILE A CA 1
ATOM 3726 C C . ILE A 1 471 ? -64.688 7.102 11.398 1 94.69 471 ILE A C 1
ATOM 3728 O O . ILE A 1 471 ? -64.062 8.117 11.719 1 94.69 471 ILE A O 1
ATOM 3732 N N . ASP A 1 472 ? -64.125 5.949 11.281 1 95 472 ASP A N 1
ATOM 3733 C CA . ASP A 1 472 ? -62.781 5.684 11.719 1 95 472 ASP A CA 1
ATOM 3734 C C . ASP A 1 472 ? -61.781 5.938 10.602 1 95 472 ASP A C 1
ATOM 3736 O O . ASP A 1 472 ? -61.812 5.273 9.562 1 95 472 ASP A O 1
ATOM 3740 N N . ILE A 1 473 ? -60.906 6.906 10.773 1 96.06 473 ILE A N 1
ATOM 3741 C CA . ILE A 1 473 ? -59.75 7.133 9.93 1 96.06 473 ILE A CA 1
ATOM 3742 C C . ILE A 1 473 ? -58.562 6.316 10.445 1 96.06 473 ILE A C 1
ATOM 3744 O O . ILE A 1 473 ? -58.062 6.562 11.547 1 96.06 473 ILE A O 1
ATOM 3748 N N . PHE A 1 474 ? -58.094 5.422 9.656 1 95.31 474 PHE A N 1
ATOM 3749 C CA . PHE A 1 474 ? -57.156 4.398 10.102 1 95.31 474 PHE A CA 1
ATOM 3750 C C . PHE A 1 474 ? -55.75 4.68 9.586 1 95.31 474 PHE A C 1
ATOM 3752 O O . PHE A 1 474 ? -55.562 4.898 8.383 1 95.31 474 PHE A O 1
ATOM 3759 N N . TYR A 1 475 ? -54.75 4.66 10.43 1 94 475 TYR A N 1
ATOM 3760 C CA . TYR A 1 475 ? -53.344 4.754 10.086 1 94 475 TYR A CA 1
ATOM 3761 C C . TYR A 1 475 ? -52.562 3.584 10.664 1 94 475 TYR A C 1
ATOM 3763 O O . TYR A 1 475 ? -52.375 3.506 11.875 1 94 475 TYR A O 1
ATOM 3771 N N . GLY A 1 476 ? -52.125 2.727 9.805 1 89.56 476 GLY A N 1
ATOM 3772 C CA . GLY A 1 476 ? -51.281 1.605 10.211 1 89.56 476 GLY A CA 1
ATOM 3773 C C . GLY A 1 476 ? -49.812 1.859 10.023 1 89.56 476 GLY A C 1
ATOM 3774 O O . GLY A 1 476 ? -49.344 2.131 8.906 1 89.56 476 GLY A O 1
ATOM 3775 N N . SER A 1 477 ? -49 1.821 11.086 1 81 477 SER A N 1
ATOM 3776 C CA . SER A 1 477 ? -47.562 2.061 10.984 1 81 477 SER A CA 1
ATOM 3777 C C . SER A 1 477 ? -46.781 0.856 11.477 1 81 477 SER A C 1
ATOM 3779 O O . SER A 1 477 ? -46.781 0.545 12.672 1 81 477 SER A O 1
ATOM 3781 N N . GLY A 1 478 ? -46.125 0.193 10.609 1 69.19 478 GLY A N 1
ATOM 3782 C CA . GLY A 1 478 ? -45.312 -0.963 10.961 1 69.19 478 GLY A CA 1
ATOM 3783 C C . GLY A 1 478 ? -43.844 -0.627 11.164 1 69.19 478 GLY A C 1
ATOM 3784 O O . GLY A 1 478 ? -43.062 -1.461 11.641 1 69.19 478 GLY A O 1
ATOM 3785 N N . THR A 1 479 ? -43.438 0.561 10.758 1 70.38 479 THR A N 1
ATOM 3786 C CA . THR A 1 479 ? -42.031 0.939 10.883 1 70.38 479 THR A CA 1
ATOM 3787 C C . THR A 1 479 ? -41.906 2.197 11.734 1 70.38 479 THR A C 1
ATOM 3789 O O . THR A 1 479 ? -42.844 2.969 11.883 1 70.38 479 THR A O 1
ATOM 3792 N N . GLN A 1 480 ? -40.719 2.365 12.195 1 73.19 480 GLN A N 1
ATOM 3793 C CA . GLN A 1 480 ? -40.406 3.461 13.117 1 73.19 480 GLN A CA 1
ATOM 3794 C C . GLN A 1 480 ? -40 4.715 12.359 1 73.19 480 GLN A C 1
ATOM 3796 O O . GLN A 1 480 ? -39.781 5.77 12.961 1 73.19 480 GLN A O 1
ATOM 3801 N N . ALA A 1 481 ? -39.875 4.828 11.031 1 70.44 481 ALA A N 1
ATOM 3802 C CA . ALA A 1 481 ? -39.125 5.828 10.266 1 70.44 481 ALA A CA 1
ATOM 3803 C C . ALA A 1 481 ? -40.062 6.977 9.844 1 70.44 481 ALA A C 1
ATOM 3805 O O . ALA A 1 481 ? -39.562 8.016 9.383 1 70.44 481 ALA A O 1
ATOM 3806 N N . HIS A 1 482 ? -41.469 7.098 10.141 1 76.31 482 HIS A N 1
ATOM 3807 C CA . HIS A 1 482 ? -42.375 8.031 9.461 1 76.31 482 HIS A CA 1
ATOM 3808 C C . HIS A 1 482 ? -43.156 8.883 10.461 1 76.31 482 HIS A C 1
ATOM 3810 O O . HIS A 1 482 ? -44.25 9.32 10.172 1 76.31 482 HIS A O 1
ATOM 3816 N N . ASN A 1 483 ? -42.531 9.141 11.453 1 78.31 483 ASN A N 1
ATOM 3817 C CA . ASN A 1 483 ? -43.25 9.945 12.445 1 78.31 483 ASN A CA 1
ATOM 3818 C C . ASN A 1 483 ? -43.406 11.391 12 1 78.31 483 ASN A C 1
ATOM 3820 O O . ASN A 1 483 ? -44.5 11.945 12.023 1 78.31 483 ASN A O 1
ATOM 3824 N N . SER A 1 484 ? -42.344 11.977 11.492 1 79.31 484 SER A N 1
ATOM 3825 C CA . SER A 1 484 ? -42.344 13.367 11.078 1 79.31 484 SER A CA 1
ATOM 3826 C C . SER A 1 484 ? -43.281 13.578 9.867 1 79.31 484 SER A C 1
ATOM 3828 O O . SER A 1 484 ? -43.906 14.633 9.727 1 79.31 484 SER A O 1
ATOM 3830 N N . ASP A 1 485 ? -43.406 12.609 9.102 1 86.31 485 ASP A N 1
ATOM 3831 C CA . ASP A 1 485 ? -44.25 12.703 7.926 1 86.31 485 ASP A CA 1
ATOM 3832 C C . ASP A 1 485 ? -45.719 12.945 8.32 1 86.31 485 ASP A C 1
ATOM 3834 O O . ASP A 1 485 ? -46.375 13.836 7.781 1 86.31 485 ASP A O 1
ATOM 3838 N N . PHE A 1 486 ? -46.125 12.164 9.219 1 88.94 486 PHE A N 1
ATOM 3839 C CA . PHE A 1 486 ? -47.5 12.242 9.656 1 88.94 486 PHE A CA 1
ATOM 3840 C C . PHE A 1 486 ? -47.781 13.594 10.32 1 88.94 486 PHE A C 1
ATOM 3842 O O . PHE A 1 486 ? -48.812 14.234 10.023 1 88.94 486 PHE A O 1
ATOM 3849 N N . ILE A 1 487 ? -46.875 14.031 11.172 1 84.94 487 ILE A N 1
ATOM 3850 C CA . ILE A 1 487 ? -47.062 15.234 11.961 1 84.94 487 ILE A CA 1
ATOM 3851 C C . ILE A 1 487 ? -47.094 16.453 11.047 1 84.94 487 ILE A C 1
ATOM 3853 O O . ILE A 1 487 ? -47.906 17.359 11.234 1 84.94 487 ILE A O 1
ATOM 3857 N N . ASP A 1 488 ? -46.344 16.406 10.039 1 84.94 488 ASP A N 1
ATOM 3858 C CA . ASP A 1 488 ? -46.188 17.578 9.188 1 84.94 488 ASP A CA 1
ATOM 3859 C C . ASP A 1 488 ? -47.281 17.641 8.125 1 84.94 488 ASP A C 1
ATOM 3861 O O . ASP A 1 488 ? -47.812 18.719 7.812 1 84.94 488 ASP A O 1
ATOM 3865 N N . LEU A 1 489 ? -47.656 16.484 7.668 1 89.75 489 LEU A N 1
ATOM 3866 C CA . LEU A 1 489 ? -48.469 16.484 6.461 1 89.75 489 LEU A CA 1
ATOM 3867 C C . LEU A 1 489 ? -49.938 16.234 6.793 1 89.75 489 LEU A C 1
ATOM 3869 O O . LEU A 1 489 ? -50.844 16.906 6.27 1 89.75 489 LEU A O 1
ATOM 3873 N N . ALA A 1 490 ? -50.188 15.273 7.625 1 92.06 490 ALA A N 1
ATOM 3874 C CA . ALA A 1 490 ? -51.562 14.781 7.773 1 92.06 490 ALA A CA 1
ATOM 3875 C C . ALA A 1 490 ? -52.188 15.305 9.055 1 92.06 490 ALA A C 1
ATOM 3877 O O . ALA A 1 490 ? -53.406 15.547 9.102 1 92.06 490 ALA A O 1
ATOM 3878 N N . LEU A 1 491 ? -51.406 15.5 10.055 1 91.44 491 LEU A N 1
ATOM 3879 C CA . LEU A 1 491 ? -51.938 15.789 11.375 1 91.44 491 LEU A CA 1
ATOM 3880 C C . LEU A 1 491 ? -52.75 17.078 11.359 1 91.44 491 LEU A C 1
ATOM 3882 O O . LEU A 1 491 ? -53.875 17.141 11.898 1 91.44 491 LEU A O 1
ATOM 3886 N N . PRO A 1 492 ? -52.25 18.141 10.719 1 92.19 492 PRO A N 1
ATOM 3887 C CA . PRO A 1 492 ? -53.031 19.359 10.703 1 92.19 492 PRO A CA 1
ATOM 3888 C C . PRO A 1 492 ? -54.406 19.172 10.055 1 92.19 492 PRO A C 1
ATOM 3890 O O . PRO A 1 492 ? -55.406 19.734 10.508 1 92.19 492 PRO A O 1
ATOM 3893 N N . ALA A 1 493 ? -54.469 18.438 9.016 1 94.5 493 ALA A N 1
ATOM 3894 C CA . ALA A 1 493 ? -55.75 18.141 8.336 1 94.5 493 ALA A CA 1
ATOM 3895 C C . ALA A 1 493 ? -56.656 17.297 9.219 1 94.5 493 ALA A C 1
ATOM 3897 O O . ALA A 1 493 ? -57.844 17.547 9.297 1 94.5 493 ALA A O 1
ATOM 3898 N N . VAL A 1 494 ? -56.094 16.281 9.82 1 95.25 494 VAL A N 1
ATOM 3899 C CA . VAL A 1 494 ? -56.844 15.406 10.703 1 95.25 494 VAL A CA 1
ATOM 3900 C C . VAL A 1 494 ? -57.438 16.203 11.852 1 95.25 494 VAL A C 1
ATOM 3902 O O . VAL A 1 494 ? -58.594 15.984 12.234 1 95.25 494 VAL A O 1
ATOM 3905 N N . GLU A 1 495 ? -56.656 17.094 12.406 1 94.38 495 GLU A N 1
ATOM 3906 C CA . GLU A 1 495 ? -57.156 17.953 13.484 1 94.38 495 GLU A CA 1
ATOM 3907 C C . GLU A 1 495 ? -58.375 18.75 13.047 1 94.38 495 GLU A C 1
ATOM 3909 O O . GLU A 1 495 ? -59.344 18.828 13.781 1 94.38 495 GLU A O 1
ATOM 3914 N N . ARG A 1 496 ? -58.312 19.297 11.883 1 94.38 496 ARG A N 1
ATOM 3915 C CA . ARG A 1 496 ? -59.438 20.062 11.352 1 94.38 496 ARG A CA 1
ATOM 3916 C C . ARG A 1 496 ? -60.656 19.188 11.133 1 94.38 496 ARG A C 1
ATOM 3918 O O . ARG A 1 496 ? -61.781 19.609 11.406 1 94.38 496 ARG A O 1
ATOM 3925 N N . ILE A 1 497 ? -60.5 18.031 10.633 1 96.25 497 ILE A N 1
ATOM 3926 C CA . ILE A 1 497 ? -61.594 17.078 10.398 1 96.25 497 ILE A CA 1
ATOM 3927 C C . ILE A 1 497 ? -62.25 16.719 11.727 1 96.25 497 ILE A C 1
ATOM 3929 O O . ILE A 1 497 ? -63.469 16.688 11.82 1 96.25 497 ILE A O 1
ATOM 3933 N N . LEU A 1 498 ? -61.438 16.359 12.711 1 95.75 498 LEU A N 1
ATOM 3934 C CA . LEU A 1 498 ? -61.938 15.953 14.016 1 95.75 498 LEU A CA 1
ATOM 3935 C C . LEU A 1 498 ? -62.688 17.109 14.68 1 95.75 498 LEU A C 1
ATOM 3937 O O . LEU A 1 498 ? -63.656 16.891 15.422 1 95.75 498 LEU A O 1
ATOM 3941 N N . GLU A 1 499 ? -62.219 18.312 14.438 1 93.94 499 GLU A N 1
ATOM 3942 C CA . GLU A 1 499 ? -62.875 19.484 14.992 1 93.94 499 GLU A CA 1
ATOM 3943 C C . GLU A 1 499 ? -64.25 19.688 14.398 1 93.94 499 GLU A C 1
ATOM 3945 O O . GLU A 1 499 ? -65.188 20.016 15.109 1 93.94 499 GLU A O 1
ATOM 3950 N N . HIS A 1 500 ? -64.5 19.406 13.109 1 94.31 500 HIS A N 1
ATOM 3951 C CA . HIS A 1 500 ? -65.688 19.719 12.398 1 94.31 500 HIS A CA 1
ATOM 3952 C C . HIS A 1 500 ? -66.625 18.516 12.391 1 94.31 500 HIS A C 1
ATOM 3954 O O . HIS A 1 500 ? -67.812 18.656 12.102 1 94.31 500 HIS A O 1
ATOM 3960 N N . ASN A 1 501 ? -66.125 17.391 12.703 1 94.44 501 ASN A N 1
ATOM 3961 C CA . ASN A 1 501 ? -66.938 16.172 12.664 1 94.44 501 ASN A CA 1
ATOM 3962 C C . ASN A 1 501 ? -66.812 15.375 13.961 1 94.44 501 ASN A C 1
ATOM 3964 O O . ASN A 1 501 ? -65.938 14.5 14.078 1 94.44 501 ASN A O 1
ATOM 3968 N N . PRO A 1 502 ? -67.75 15.445 14.82 1 91.5 502 PRO A N 1
ATOM 3969 C CA . PRO A 1 502 ? -67.688 14.797 16.125 1 91.5 502 PRO A CA 1
ATOM 3970 C C . PRO A 1 502 ? -67.688 13.273 16.031 1 91.5 502 PRO A C 1
ATOM 3972 O O . PRO A 1 502 ? -67.25 12.578 16.953 1 91.5 502 PRO A O 1
ATOM 3975 N N . LYS A 1 503 ? -68.125 12.781 14.922 1 92.94 503 LYS A N 1
ATOM 3976 C CA . LYS A 1 503 ? -68.25 11.328 14.773 1 92.94 503 LYS A CA 1
ATOM 3977 C C . LYS A 1 503 ? -66.938 10.758 14.195 1 92.94 503 LYS A C 1
ATOM 3979 O O . LYS A 1 503 ? -66.75 9.539 14.18 1 92.94 503 LYS A O 1
ATOM 3984 N N . ALA A 1 504 ? -66.125 11.602 13.711 1 95.25 504 ALA A N 1
ATOM 3985 C CA . ALA A 1 504 ? -64.875 11.148 13.125 1 95.25 504 ALA A CA 1
ATOM 3986 C C . ALA A 1 504 ? -63.875 10.797 14.203 1 95.25 504 ALA A C 1
ATOM 3988 O O . ALA A 1 504 ? -63.781 11.492 15.227 1 95.25 504 ALA A O 1
ATOM 3989 N N . ARG A 1 505 ? -63.094 9.695 14.031 1 95.38 505 ARG A N 1
ATOM 3990 C CA . ARG A 1 505 ? -62.094 9.227 14.984 1 95.38 505 ARG A CA 1
ATOM 3991 C C . ARG A 1 505 ? -60.812 8.789 14.258 1 95.38 505 ARG A C 1
ATOM 3993 O O . ARG A 1 505 ? -60.875 8.141 13.211 1 95.38 505 ARG A O 1
ATOM 4000 N N . LEU A 1 506 ? -59.656 9.188 14.805 1 95.19 506 LEU A N 1
ATOM 4001 C CA . LEU A 1 506 ? -58.375 8.711 14.305 1 95.19 506 LEU A CA 1
ATOM 4002 C C . LEU A 1 506 ? -57.938 7.438 15.031 1 95.19 506 LEU A C 1
ATOM 4004 O O . LEU A 1 506 ? -57.875 7.414 16.266 1 95.19 506 LEU A O 1
ATOM 4008 N N . VAL A 1 507 ? -57.719 6.406 14.344 1 94 507 VAL A N 1
ATOM 4009 C CA . VAL A 1 507 ? -57.281 5.133 14.891 1 94 507 VAL A CA 1
ATOM 4010 C C . VAL A 1 507 ? -55.875 4.812 14.375 1 94 507 VAL A C 1
ATOM 4012 O O . VAL A 1 507 ? -55.656 4.684 13.164 1 94 507 VAL A O 1
ATOM 4015 N N . VAL A 1 508 ? -54.938 4.73 15.258 1 92.69 508 VAL A N 1
ATOM 4016 C CA . VAL A 1 508 ? -53.562 4.426 14.898 1 92.69 508 VAL A CA 1
ATOM 4017 C C . VAL A 1 508 ? -53.188 3.039 15.414 1 92.69 508 VAL A C 1
ATOM 4019 O O . VAL A 1 508 ? -53.406 2.727 16.594 1 92.69 508 VAL A O 1
ATOM 4022 N N . VAL A 1 509 ? -52.688 2.275 14.617 1 90.75 509 VAL A N 1
ATOM 4023 C CA . VAL A 1 509 ? -52.188 0.972 15.016 1 90.75 509 VAL A CA 1
ATOM 4024 C C . VAL A 1 509 ? -50.688 0.92 14.75 1 90.75 509 VAL A C 1
ATOM 4026 O O . VAL A 1 509 ? -50.25 0.885 13.602 1 90.75 509 VAL A O 1
ATOM 4029 N N . GLY A 1 510 ? -49.906 0.838 15.781 1 87.75 510 GLY A N 1
ATOM 4030 C CA . GLY A 1 510 ? -48.469 0.793 15.641 1 87.75 510 GLY A CA 1
ATOM 4031 C C . GLY A 1 510 ? -47.781 2.043 16.141 1 87.75 510 GLY A C 1
ATOM 4032 O O . GLY A 1 510 ? -48.156 2.59 17.188 1 87.75 510 GLY A O 1
ATOM 4033 N N . TYR A 1 511 ? -46.719 2.422 15.367 1 81.69 511 TYR A N 1
ATOM 4034 C CA . TYR A 1 511 ? -45.844 3.451 15.867 1 81.69 511 TYR A CA 1
ATOM 4035 C C . TYR A 1 511 ? -46.219 4.828 15.352 1 81.69 511 TYR A C 1
ATOM 4037 O O . TYR A 1 511 ? -46.188 5.09 14.148 1 81.69 511 TYR A O 1
ATOM 4045 N N . LEU A 1 512 ? -46.625 5.715 16.156 1 84.88 512 LEU A N 1
ATOM 4046 C CA . LEU A 1 512 ? -46.875 7.125 15.883 1 84.88 512 LEU A CA 1
ATOM 4047 C C . LEU A 1 512 ? -46.938 7.934 17.172 1 84.88 512 LEU A C 1
ATOM 4049 O O . LEU A 1 512 ? -47.75 7.668 18.047 1 84.88 512 LEU A O 1
ATOM 4053 N N . ARG A 1 513 ? -46.031 8.742 17.281 1 78.88 513 ARG A N 1
ATOM 4054 C CA . ARG A 1 513 ? -46 9.609 18.453 1 78.88 513 ARG A CA 1
ATOM 4055 C C . ARG A 1 513 ? -46.594 10.984 18.125 1 78.88 513 ARG A C 1
ATOM 4057 O O . ARG A 1 513 ? -45.969 11.766 17.406 1 78.88 513 ARG A O 1
ATOM 4064 N N . LEU A 1 514 ? -47.719 11.242 18.75 1 85.25 514 LEU A N 1
ATOM 4065 C CA . LEU A 1 514 ? -48.406 12.5 18.484 1 85.25 514 LEU A CA 1
ATOM 4066 C C . LEU A 1 514 ? -48.094 13.539 19.547 1 85.25 514 LEU A C 1
ATOM 4068 O O . LEU A 1 514 ? -47.75 13.188 20.672 1 85.25 514 LEU A O 1
ATOM 4072 N N . PRO A 1 515 ? -48.188 14.859 19.203 1 78.38 515 PRO A N 1
ATOM 4073 C CA . PRO A 1 515 ? -47.969 15.93 20.172 1 78.38 515 PRO A CA 1
ATOM 4074 C C . PRO A 1 515 ? -48.969 15.891 21.328 1 78.38 515 PRO A C 1
ATOM 4076 O O . PRO A 1 515 ? -50.125 15.555 21.125 1 78.38 515 PRO A O 1
ATOM 4079 N N . LYS A 1 516 ? -48.531 16.25 22.5 1 77.94 516 LYS A N 1
ATOM 4080 C CA . LYS A 1 516 ? -49.375 16.266 23.688 1 77.94 516 LYS A CA 1
ATOM 4081 C C . LYS A 1 516 ? -50.562 17.188 23.5 1 77.94 516 LYS A C 1
ATOM 4083 O O . LYS A 1 516 ? -51.656 16.906 23.984 1 77.94 516 LYS A O 1
ATOM 4088 N N . ALA A 1 517 ? -50.406 18.234 22.828 1 79.81 517 ALA A N 1
ATOM 4089 C CA . ALA A 1 517 ? -51.469 19.188 22.562 1 79.81 517 ALA A CA 1
ATOM 4090 C C . ALA A 1 517 ? -52.625 18.516 21.812 1 79.81 517 ALA A C 1
ATOM 4092 O O . ALA A 1 517 ? -53.812 18.797 22.094 1 79.81 517 ALA A O 1
ATOM 4093 N N . PHE A 1 518 ? -52.344 17.672 20.922 1 87.06 518 PHE A N 1
ATOM 4094 C CA . PHE A 1 518 ? -53.344 16.922 20.188 1 87.06 518 PHE A CA 1
ATOM 4095 C C . PHE A 1 518 ? -54.125 15.961 21.094 1 87.06 518 PHE A C 1
ATOM 4097 O O . PHE A 1 518 ? -55.344 15.883 21.047 1 87.06 518 PHE A O 1
ATOM 4104 N N . LEU A 1 519 ? -53.375 15.297 21.906 1 86.62 519 LEU A N 1
ATOM 4105 C CA . LEU A 1 519 ? -53.969 14.305 22.781 1 86.62 519 LEU A CA 1
ATOM 4106 C C . LEU A 1 519 ? -54.906 14.961 23.781 1 86.62 519 LEU A C 1
ATOM 4108 O O . LEU A 1 519 ? -55.938 14.391 24.141 1 86.62 519 LEU A O 1
ATOM 4112 N N . ASN A 1 520 ? -54.531 16.141 24.188 1 84.81 520 ASN A N 1
ATOM 4113 C CA . ASN A 1 520 ? -55.375 16.859 25.141 1 84.81 520 ASN A CA 1
ATOM 4114 C C . ASN A 1 520 ? -56.656 17.344 24.5 1 84.81 520 ASN A C 1
ATOM 4116 O O . ASN A 1 520 ? -57.719 17.328 25.125 1 84.81 520 ASN A O 1
ATOM 4120 N N . ARG A 1 521 ? -56.656 17.688 23.328 1 89.81 521 ARG A N 1
ATOM 4121 C CA . ARG A 1 521 ? -57.781 18.297 22.641 1 89.81 521 ARG A CA 1
ATOM 4122 C C . ARG A 1 521 ? -58.688 17.219 22.047 1 89.81 521 ARG A C 1
ATOM 4124 O O . ARG A 1 521 ? -59.938 17.375 22.078 1 89.81 521 ARG A O 1
ATOM 4131 N N . PHE A 1 522 ? -58.125 16.156 21.531 1 92.5 522 PHE A N 1
ATOM 4132 C CA . PHE A 1 522 ? -58.906 15.211 20.766 1 92.5 522 PHE A CA 1
ATOM 4133 C C . PHE A 1 522 ? -58.812 13.812 21.375 1 92.5 522 PHE A C 1
ATOM 4135 O O . PHE A 1 522 ? -58.969 12.812 20.672 1 92.5 522 PHE A O 1
ATOM 4142 N N . GLY A 1 523 ? -58.531 13.664 22.578 1 89.25 523 GLY A N 1
ATOM 4143 C CA . GLY A 1 523 ? -58.375 12.398 23.281 1 89.25 523 GLY A CA 1
ATOM 4144 C C . GLY A 1 523 ? -59.562 11.461 23.094 1 89.25 523 GLY A C 1
ATOM 4145 O O . GLY A 1 523 ? -59.375 10.25 22.953 1 89.25 523 GLY A O 1
ATOM 4146 N N . ASP A 1 524 ? -60.781 11.984 22.969 1 89.12 524 ASP A N 1
ATOM 4147 C CA . ASP A 1 524 ? -61.969 11.18 22.844 1 89.12 524 ASP A CA 1
ATOM 4148 C C . ASP A 1 524 ? -62.156 10.68 21.406 1 89.12 524 ASP A C 1
ATOM 4150 O O . ASP A 1 524 ? -62.875 9.711 21.156 1 89.12 524 ASP A O 1
ATOM 4154 N N . GLN A 1 525 ? -61.562 11.336 20.484 1 94.56 525 GLN A N 1
ATOM 4155 C CA . GLN A 1 525 ? -61.688 10.977 19.078 1 94.56 525 GLN A CA 1
ATOM 4156 C C . GLN A 1 525 ? -60.406 10.305 18.578 1 94.56 525 GLN A C 1
ATOM 4158 O O . GLN A 1 525 ? -60.094 10.328 17.391 1 94.56 525 GLN A O 1
ATOM 4163 N N . PHE A 1 526 ? -59.562 9.789 19.469 1 92.5 526 PHE A N 1
ATOM 4164 C CA . PHE A 1 526 ? -58.281 9.188 19.109 1 92.5 526 PHE A CA 1
ATOM 4165 C C . PHE A 1 526 ? -58.094 7.855 19.812 1 92.5 526 PHE A C 1
ATOM 4167 O O . PHE A 1 526 ? -58.375 7.734 21 1 92.5 526 PHE A O 1
ATOM 4174 N N . LYS A 1 527 ? -57.656 6.84 19.125 1 92.12 527 LYS A N 1
ATOM 4175 C CA . LYS A 1 527 ? -57.312 5.535 19.656 1 92.12 527 LYS A CA 1
ATOM 4176 C C . LYS A 1 527 ? -56 5.035 19.062 1 92.12 527 LYS A C 1
ATOM 4178 O O . LYS A 1 527 ? -55.781 5.102 17.844 1 92.12 527 LYS A O 1
ATOM 4183 N N . GLN A 1 528 ? -55.156 4.629 19.844 1 90.94 528 GLN A N 1
ATOM 4184 C CA . GLN A 1 528 ? -53.906 4.047 19.359 1 90.94 528 GLN A CA 1
ATOM 4185 C C . GLN A 1 528 ? -53.688 2.652 19.938 1 90.94 528 GLN A C 1
ATOM 4187 O O . GLN A 1 528 ? -53.781 2.455 21.156 1 90.94 528 GLN A O 1
ATOM 4192 N N . LEU A 1 529 ? -53.469 1.759 19.109 1 88.62 529 LEU A N 1
ATOM 4193 C CA . LEU A 1 529 ? -53.156 0.386 19.5 1 88.62 529 LEU A CA 1
ATOM 4194 C C . LEU A 1 529 ? -51.688 0.064 19.234 1 88.62 529 LEU A C 1
ATOM 4196 O O . LEU A 1 529 ? -51.062 0.663 18.359 1 88.62 529 LEU A O 1
ATOM 4200 N N . PRO A 1 530 ? -51.156 -0.775 20.047 1 85.81 530 PRO A N 1
ATOM 4201 C CA . PRO A 1 530 ? -49.75 -1.177 19.812 1 85.81 530 PRO A CA 1
ATOM 4202 C C . PRO A 1 530 ? -49.562 -1.925 18.5 1 85.81 530 PRO A C 1
ATOM 4204 O O . PRO A 1 530 ? -50.562 -2.363 17.891 1 85.81 530 PRO A O 1
ATOM 4207 N N . PRO A 1 531 ? -48.375 -1.972 18.078 1 84.19 531 PRO A N 1
ATOM 4208 C CA . PRO A 1 531 ? -48.125 -2.709 16.844 1 84.19 531 PRO A CA 1
ATOM 4209 C C . PRO A 1 531 ? -48.562 -4.172 16.922 1 84.19 531 PRO A C 1
ATOM 4211 O O . PRO A 1 531 ? -48.375 -4.812 17.969 1 84.19 531 PRO A O 1
ATOM 4214 N N . VAL A 1 532 ? -49.156 -4.586 15.922 1 80.44 532 VAL A N 1
ATOM 4215 C CA . VAL A 1 532 ? -49.656 -5.965 15.844 1 80.44 532 VAL A CA 1
ATOM 4216 C C . VAL A 1 532 ? -48.719 -6.781 14.945 1 80.44 532 VAL A C 1
ATOM 4218 O O . VAL A 1 532 ? -48.562 -6.477 13.758 1 80.44 532 VAL A O 1
ATOM 4221 N N . LYS A 1 533 ? -48.125 -7.781 15.562 1 77.38 533 LYS A N 1
ATOM 4222 C CA . LYS A 1 533 ? -47.156 -8.586 14.844 1 77.38 533 LYS A CA 1
ATOM 4223 C C . LYS A 1 533 ? -47.844 -9.539 13.859 1 77.38 533 LYS A C 1
ATOM 4225 O O . LYS A 1 533 ? -47.312 -9.805 12.773 1 77.38 533 LYS A O 1
ATOM 4230 N N . SER A 1 534 ? -49.062 -9.914 14.227 1 82.25 534 SER A N 1
ATOM 4231 C CA . SER A 1 534 ? -49.812 -10.844 13.359 1 82.25 534 SER A CA 1
ATOM 4232 C C . SER A 1 534 ? -50.5 -10.102 12.227 1 82.25 534 SER A C 1
ATOM 4234 O O . SER A 1 534 ? -51.219 -9.125 12.469 1 82.25 534 SER A O 1
ATOM 4236 N N . VAL A 1 535 ? -50.281 -10.594 11.039 1 85.5 535 VAL A N 1
ATOM 4237 C CA . VAL A 1 535 ? -50.875 -9.961 9.859 1 85.5 535 VAL A CA 1
ATOM 4238 C C . VAL A 1 535 ? -52.375 -10.047 9.914 1 85.5 535 VAL A C 1
ATOM 4240 O O . VAL A 1 535 ? -53.094 -9.07 9.625 1 85.5 535 VAL A O 1
ATOM 4243 N N . GLN A 1 536 ? -52.875 -11.141 10.32 1 85 536 GLN A N 1
ATOM 4244 C CA . GLN A 1 536 ? -54.312 -11.312 10.414 1 85 536 GLN A CA 1
ATOM 4245 C C . GLN A 1 536 ? -54.906 -10.406 11.492 1 85 536 GLN A C 1
ATOM 4247 O O . GLN A 1 536 ? -56 -9.859 11.32 1 85 536 GLN A O 1
ATOM 4252 N N . GLY A 1 537 ? -54.156 -10.398 12.562 1 84.38 537 GLY A N 1
ATOM 4253 C CA . GLY A 1 537 ? -54.594 -9.484 13.602 1 84.38 537 GLY A CA 1
ATOM 4254 C C . GLY A 1 537 ? -54.656 -8.039 13.148 1 84.38 537 GLY A C 1
ATOM 4255 O O . GLY A 1 537 ? -55.625 -7.332 13.422 1 84.38 537 GLY A O 1
ATOM 4256 N N . TYR A 1 538 ? -53.625 -7.664 12.43 1 89.56 538 TYR A N 1
ATOM 4257 C CA . TYR A 1 538 ? -53.562 -6.305 11.898 1 89.56 538 TYR A CA 1
ATOM 4258 C C . TYR A 1 538 ? -54.719 -6.051 10.938 1 89.56 538 TYR A C 1
ATOM 4260 O O . TYR A 1 538 ? -55.375 -5.008 11 1 89.56 538 TYR A O 1
ATOM 4268 N N . TRP A 1 539 ? -55.062 -6.973 10.055 1 89.81 539 TRP A N 1
ATOM 4269 C CA . TRP A 1 539 ? -56.094 -6.836 9.055 1 89.81 539 TRP A CA 1
ATOM 4270 C C . TRP A 1 539 ? -57.469 -6.816 9.711 1 89.81 539 TRP A C 1
ATOM 4272 O O . TRP A 1 539 ? -58.406 -6.156 9.219 1 89.81 539 TRP A O 1
ATOM 4282 N N . SER A 1 540 ? -57.562 -7.531 10.805 1 87.56 540 SER A N 1
ATOM 4283 C CA . SER A 1 540 ? -58.812 -7.531 11.523 1 87.56 540 SER A CA 1
ATOM 4284 C C . SER A 1 540 ? -59.156 -6.141 12.055 1 87.56 540 SER A C 1
ATOM 4286 O O . SER A 1 540 ? -60.344 -5.773 12.156 1 87.56 540 SER A O 1
ATOM 4288 N N . LEU A 1 541 ? -58.156 -5.457 12.336 1 89.75 541 LEU A N 1
ATOM 4289 C CA . LEU A 1 541 ? -58.344 -4.082 12.789 1 89.75 541 LEU A CA 1
ATOM 4290 C C . LEU A 1 541 ? -58.625 -3.156 11.602 1 89.75 541 LEU A C 1
ATOM 4292 O O . LEU A 1 541 ? -59.5 -2.291 11.672 1 89.75 541 LEU A O 1
ATOM 4296 N N . LEU A 1 542 ? -57.906 -3.398 10.586 1 92.25 542 LEU A N 1
ATOM 4297 C CA . LEU A 1 542 ? -58.031 -2.598 9.375 1 92.25 542 LEU A CA 1
ATOM 4298 C C . LEU A 1 542 ? -59.469 -2.729 8.805 1 92.25 542 LEU A C 1
ATOM 4300 O O . LEU A 1 542 ? -60.031 -1.739 8.359 1 92.25 542 LEU A O 1
ATOM 4304 N N . GLU A 1 543 ? -59.938 -3.871 8.883 1 90.12 543 GLU A N 1
ATOM 4305 C CA . GLU A 1 543 ? -61.25 -4.164 8.328 1 90.12 543 GLU A CA 1
ATOM 4306 C C . GLU A 1 543 ? -62.344 -3.34 9.016 1 90.12 543 GLU A C 1
ATOM 4308 O O . GLU A 1 543 ? -63.375 -3.084 8.43 1 90.12 543 GLU A O 1
ATOM 4313 N N . GLN A 1 544 ? -62.031 -2.938 10.172 1 88.56 544 GLN A N 1
ATOM 4314 C CA . GLN A 1 544 ? -63.031 -2.191 10.945 1 88.56 544 GLN A CA 1
ATOM 4315 C C . GLN A 1 544 ? -63 -0.708 10.586 1 88.56 544 GLN A C 1
ATOM 4317 O O . GLN A 1 544 ? -63.875 0.046 10.961 1 88.56 544 GLN A O 1
ATOM 4322 N N . ALA A 1 545 ? -62.094 -0.298 9.812 1 93.81 545 ALA A N 1
ATOM 4323 C CA . ALA A 1 545 ? -61.906 1.115 9.492 1 93.81 545 ALA A CA 1
ATOM 4324 C C . ALA A 1 545 ? -62.875 1.553 8.391 1 93.81 545 ALA A C 1
ATOM 4326 O O . ALA A 1 545 ? -63.562 0.723 7.801 1 93.81 545 ALA A O 1
ATOM 4327 N N . ASP A 1 546 ? -63 2.834 8.25 1 94.31 546 ASP A N 1
ATOM 4328 C CA . ASP A 1 546 ? -63.844 3.385 7.195 1 94.31 546 ASP A CA 1
ATOM 4329 C C . ASP A 1 546 ? -63 4.051 6.113 1 94.31 546 ASP A C 1
ATOM 4331 O O . ASP A 1 546 ? -63.406 4.117 4.949 1 94.31 546 ASP A O 1
ATOM 4335 N N . ILE A 1 547 ? -62 4.625 6.5 1 96.38 547 ILE A N 1
ATOM 4336 C CA . ILE A 1 547 ? -61.062 5.293 5.609 1 96.38 547 ILE A CA 1
ATOM 4337 C C . ILE A 1 547 ? -59.625 4.914 5.996 1 96.38 547 ILE A C 1
ATOM 4339 O O . ILE A 1 547 ? -59.25 4.977 7.172 1 96.38 547 ILE A O 1
ATOM 4343 N N . ASN A 1 548 ? -58.844 4.445 5.07 1 97 548 ASN A N 1
ATOM 4344 C CA . ASN A 1 548 ? -57.438 4.156 5.281 1 97 548 ASN A CA 1
ATOM 4345 C C . ASN A 1 548 ? -56.531 5.305 4.805 1 97 548 ASN A C 1
ATOM 4347 O O . ASN A 1 548 ? -56.812 5.906 3.762 1 97 548 ASN A O 1
ATOM 4351 N N . ILE A 1 549 ? -55.469 5.621 5.543 1 96.06 549 ILE A N 1
ATOM 4352 C CA . ILE A 1 549 ? -54.562 6.676 5.078 1 96.06 549 ILE A CA 1
ATOM 4353 C C . ILE A 1 549 ? -53.125 6.164 5.066 1 96.06 549 ILE A C 1
ATOM 4355 O O . ILE A 1 549 ? -52.781 5.316 5.883 1 96.06 549 ILE A O 1
ATOM 4359 N N . ALA A 1 550 ? -52.312 6.555 4.195 1 95.12 550 ALA A N 1
ATOM 4360 C CA . ALA A 1 550 ? -50.875 6.32 4.07 1 95.12 550 ALA A CA 1
ATOM 4361 C C . ALA A 1 550 ? -50.125 7.629 3.873 1 95.12 550 ALA A C 1
ATOM 4363 O O . ALA A 1 550 ? -50.188 8.242 2.805 1 95.12 550 ALA A O 1
ATOM 4364 N N . VAL A 1 551 ? -49.312 8.008 4.859 1 93.88 551 VAL A N 1
ATOM 4365 C CA . VAL A 1 551 ? -48.719 9.336 4.895 1 93.88 551 VAL A CA 1
ATOM 4366 C C . VAL A 1 551 ? -47.219 9.234 4.738 1 93.88 551 VAL A C 1
ATOM 4368 O O . VAL A 1 551 ? -46.531 8.641 5.582 1 93.88 551 VAL A O 1
ATOM 4371 N N . LEU A 1 552 ? -46.688 9.82 3.715 1 92.38 552 LEU A N 1
ATOM 4372 C CA . LEU A 1 552 ? -45.25 9.852 3.424 1 92.38 552 LEU A CA 1
ATOM 4373 C C . LEU A 1 552 ? -44.844 11.203 2.834 1 92.38 552 LEU A C 1
ATOM 4375 O O . LEU A 1 552 ? -45.562 11.766 2.008 1 92.38 552 LEU A O 1
ATOM 4379 N N . HIS A 1 553 ? -43.688 11.734 3.268 1 89.88 553 HIS A N 1
ATOM 4380 C CA . HIS A 1 553 ? -43.125 12.898 2.594 1 89.88 553 HIS A CA 1
ATOM 4381 C C . HIS A 1 553 ? -42.688 12.555 1.179 1 89.88 553 HIS A C 1
ATOM 4383 O O . HIS A 1 553 ? -42.281 11.422 0.911 1 89.88 553 HIS A O 1
ATOM 4389 N N . ASP A 1 554 ? -42.812 13.5 0.329 1 91.19 554 ASP A N 1
ATOM 4390 C CA . ASP A 1 554 ? -42.344 13.266 -1.034 1 91.19 554 ASP A CA 1
ATOM 4391 C C . ASP A 1 554 ? -40.844 13.43 -1.132 1 91.19 554 ASP A C 1
ATOM 4393 O O . ASP A 1 554 ? -40.344 14.484 -1.544 1 91.19 554 ASP A O 1
ATOM 4397 N N . ASP A 1 555 ? -40.062 12.508 -0.746 1 90.5 555 ASP A N 1
ATOM 4398 C CA . ASP A 1 555 ? -38.625 12.5 -0.879 1 90.5 555 ASP A CA 1
ATOM 4399 C C . ASP A 1 555 ? -38.125 11.266 -1.642 1 90.5 555 ASP A C 1
ATOM 4401 O O . ASP A 1 555 ? -38.938 10.453 -2.078 1 90.5 555 ASP A O 1
ATOM 4405 N N . GLU A 1 556 ? -36.875 11.133 -1.849 1 91.69 556 GLU A N 1
ATOM 4406 C CA . GLU A 1 556 ? -36.281 10.086 -2.682 1 91.69 556 GLU A CA 1
ATOM 4407 C C . GLU A 1 556 ? -36.5 8.711 -2.064 1 91.69 556 GLU A C 1
ATOM 4409 O O . GLU A 1 556 ? -36.75 7.738 -2.777 1 91.69 556 GLU A O 1
ATOM 4414 N N . ILE A 1 557 ? -36.438 8.586 -0.809 1 92.38 557 ILE A N 1
ATOM 4415 C CA . ILE A 1 557 ? -36.562 7.316 -0.108 1 92.38 557 ILE A CA 1
ATOM 4416 C C . ILE A 1 557 ? -38 6.859 -0.124 1 92.38 557 ILE A C 1
ATOM 4418 O O . ILE A 1 557 ? -38.312 5.723 -0.497 1 92.38 557 ILE A O 1
ATOM 4422 N N . ASN A 1 558 ? -38.906 7.746 0.208 1 93 558 ASN A N 1
ATOM 4423 C CA . ASN A 1 558 ? -40.344 7.426 0.289 1 93 558 ASN A CA 1
ATOM 4424 C C . ASN A 1 558 ? -40.938 7.234 -1.097 1 93 558 ASN A C 1
ATOM 4426 O O . ASN A 1 558 ? -41.969 6.535 -1.244 1 93 558 ASN A O 1
ATOM 4430 N N . ALA A 1 559 ? -40.344 7.863 -2.033 1 94.19 559 ALA A N 1
ATOM 4431 C CA . ALA A 1 559 ? -40.812 7.699 -3.412 1 94.19 559 ALA A CA 1
ATOM 4432 C C . ALA A 1 559 ? -40.75 6.238 -3.84 1 94.19 559 ALA A C 1
ATOM 4434 O O . ALA A 1 559 ? -41.5 5.805 -4.707 1 94.19 559 ALA A O 1
ATOM 4435 N N . CYS A 1 560 ? -39.844 5.508 -3.219 1 94.75 560 CYS A N 1
ATOM 4436 C CA . CYS A 1 560 ? -39.562 4.137 -3.641 1 94.75 560 CYS A CA 1
ATOM 4437 C C . CYS A 1 560 ? -40.375 3.143 -2.828 1 94.75 560 CYS A C 1
ATOM 4439 O O . CYS A 1 560 ? -40.344 1.94 -3.096 1 94.75 560 CYS A O 1
ATOM 4441 N N . LYS A 1 561 ? -41.094 3.564 -1.873 1 93.69 561 LYS A N 1
ATOM 4442 C CA . LYS A 1 561 ? -41.906 2.66 -1.05 1 93.69 561 LYS A CA 1
ATOM 4443 C C . LYS A 1 561 ? -43.094 2.141 -1.819 1 93.69 561 LYS A C 1
ATOM 4445 O O . LYS A 1 561 ? -43.688 2.869 -2.613 1 93.69 561 LYS A O 1
ATOM 4450 N N . SER A 1 562 ? -43.5 0.958 -1.523 1 94 562 SER A N 1
ATOM 4451 C CA . SER A 1 562 ? -44.562 0.277 -2.273 1 94 562 SER A CA 1
ATOM 4452 C C . SER A 1 562 ? -45.938 0.706 -1.801 1 94 562 SER A C 1
ATOM 4454 O O . SER A 1 562 ? -46.062 1.483 -0.852 1 94 562 SER A O 1
ATOM 4456 N N . GLU A 1 563 ? -46.969 0.255 -2.525 1 94.5 563 GLU A N 1
ATOM 4457 C CA . GLU A 1 563 ? -48.344 0.63 -2.273 1 94.5 563 GLU A CA 1
ATOM 4458 C C . GLU A 1 563 ? -49.062 -0.411 -1.409 1 94.5 563 GLU A C 1
ATOM 4460 O O . GLU A 1 563 ? -50.25 -0.644 -1.564 1 94.5 563 GLU A O 1
ATOM 4465 N N . LEU A 1 564 ? -48.344 -1.003 -0.506 1 92.38 564 LEU A N 1
ATOM 4466 C CA . LEU A 1 564 ? -48.875 -2.086 0.318 1 92.38 564 LEU A CA 1
ATOM 4467 C C . LEU A 1 564 ? -50.094 -1.618 1.124 1 92.38 564 LEU A C 1
ATOM 4469 O O . LEU A 1 564 ? -51.062 -2.348 1.251 1 92.38 564 LEU A O 1
ATOM 4473 N N . LYS A 1 565 ? -50.031 -0.41 1.718 1 93.31 565 LYS A N 1
ATOM 4474 C CA . LYS A 1 565 ? -51.094 0.091 2.553 1 93.31 565 LYS A CA 1
ATOM 4475 C C . LYS A 1 565 ? -52.406 0.251 1.746 1 93.31 565 LYS A C 1
ATOM 4477 O O . LYS A 1 565 ? -53.5 -0.03 2.244 1 93.31 565 LYS A O 1
ATOM 4482 N N . TRP A 1 566 ? -52.281 0.731 0.557 1 95.12 566 TRP A N 1
ATOM 4483 C CA . TRP A 1 566 ? -53.406 0.849 -0.333 1 95.12 566 TRP A CA 1
ATOM 4484 C C . TRP A 1 566 ? -53.969 -0.526 -0.712 1 95.12 566 TRP A C 1
ATOM 4486 O O . TRP A 1 566 ? -55.156 -0.761 -0.666 1 95.12 566 TRP A O 1
ATOM 4496 N N . PHE A 1 567 ? -53.031 -1.385 -1.061 1 93.12 567 PHE A N 1
ATOM 4497 C CA . PHE A 1 567 ? -53.312 -2.75 -1.483 1 93.12 567 PHE A CA 1
ATOM 4498 C C . PHE A 1 567 ? -54.062 -3.508 -0.389 1 93.12 567 PHE A C 1
ATOM 4500 O O . PHE A 1 567 ? -55.062 -4.16 -0.655 1 93.12 567 PHE A O 1
ATOM 4507 N N . GLU A 1 568 ? -53.656 -3.455 0.757 1 92.38 568 GLU A N 1
ATOM 4508 C CA . GLU A 1 568 ? -54.25 -4.176 1.879 1 92.38 568 GLU A CA 1
ATOM 4509 C C . GLU A 1 568 ? -55.656 -3.637 2.201 1 92.38 568 GLU A C 1
ATOM 4511 O O . GLU A 1 568 ? -56.562 -4.41 2.488 1 92.38 568 GLU A O 1
ATOM 4516 N N . ALA A 1 569 ? -55.75 -2.359 2.166 1 95.19 569 ALA A N 1
ATOM 4517 C CA . ALA A 1 569 ? -57.062 -1.742 2.396 1 95.19 569 ALA A CA 1
ATOM 4518 C C . ALA A 1 569 ? -58.062 -2.125 1.302 1 95.19 569 ALA A C 1
ATOM 4520 O O . ALA A 1 569 ? -59.25 -2.34 1.573 1 95.19 569 ALA A O 1
ATOM 4521 N N . ALA A 1 570 ? -57.562 -2.178 0.109 1 95.69 570 ALA A N 1
ATOM 4522 C CA . ALA A 1 570 ? -58.406 -2.516 -1.043 1 95.69 570 ALA A CA 1
ATOM 4523 C C . ALA A 1 570 ? -59 -3.906 -0.891 1 95.69 570 ALA A C 1
ATOM 4525 O O . ALA A 1 570 ? -60.094 -4.164 -1.383 1 95.69 570 ALA A O 1
ATOM 4526 N N . CYS A 1 571 ? -58.375 -4.805 -0.234 1 94.62 571 CYS A N 1
ATOM 4527 C CA . CYS A 1 571 ? -58.875 -6.156 -0.018 1 94.62 571 CYS A CA 1
ATOM 4528 C C . CYS A 1 571 ? -60.188 -6.133 0.769 1 94.62 571 CYS A C 1
ATOM 4530 O O . CYS A 1 571 ? -60.969 -7.059 0.668 1 94.62 571 CYS A O 1
ATOM 4532 N N . PHE A 1 572 ? -60.406 -5.059 1.488 1 93.81 572 PHE A N 1
ATOM 4533 C CA . PHE A 1 572 ? -61.625 -4.93 2.303 1 93.81 572 PHE A CA 1
ATOM 4534 C C . PHE A 1 572 ? -62.531 -3.842 1.754 1 93.81 572 PHE A C 1
ATOM 4536 O O . PHE A 1 572 ? -63.406 -3.348 2.461 1 93.81 572 PHE A O 1
ATOM 4543 N N . ALA A 1 573 ? -62.25 -3.391 0.624 1 95.06 573 ALA A N 1
ATOM 4544 C CA . ALA A 1 573 ? -63 -2.355 -0.076 1 95.06 573 ALA A CA 1
ATOM 4545 C C . ALA A 1 573 ? -63.031 -1.058 0.726 1 95.06 573 ALA A C 1
ATOM 4547 O O . ALA A 1 573 ? -64.062 -0.392 0.809 1 95.06 573 ALA A O 1
ATOM 4548 N N . LEU A 1 574 ? -61.938 -0.769 1.331 1 95.25 574 LEU A N 1
ATOM 4549 C CA . LEU A 1 574 ? -61.781 0.484 2.061 1 95.25 574 LEU A CA 1
ATOM 4550 C C . LEU A 1 574 ? -61.156 1.547 1.179 1 95.25 574 LEU A C 1
ATOM 4552 O O . LEU A 1 574 ? -60.125 1.282 0.516 1 95.25 574 LEU A O 1
ATOM 4556 N N . PRO A 1 575 ? -61.75 2.725 1.122 1 96.44 575 PRO A N 1
ATOM 4557 C CA . PRO A 1 575 ? -61.062 3.797 0.402 1 96.44 575 PRO A CA 1
ATOM 4558 C C . PRO A 1 575 ? -59.781 4.273 1.117 1 96.44 575 PRO A C 1
ATOM 4560 O O . PRO A 1 575 ? -59.75 4.262 2.35 1 96.44 575 PRO A O 1
ATOM 4563 N N . SER A 1 576 ? -58.844 4.691 0.348 1 97.94 576 SER A N 1
ATOM 4564 C CA . SER A 1 576 ? -57.594 5.172 0.913 1 97.94 576 SER A CA 1
ATOM 4565 C C . SER A 1 576 ? -57.312 6.602 0.468 1 97.94 576 SER A C 1
ATOM 4567 O O . SER A 1 576 ? -57.688 7.008 -0.628 1 97.94 576 SER A O 1
ATOM 4569 N N . VAL A 1 577 ? -56.75 7.355 1.343 1 97.62 577 VAL A N 1
ATOM 4570 C CA . VAL A 1 577 ? -56.062 8.602 1.01 1 97.62 577 VAL A CA 1
ATOM 4571 C C . VAL A 1 577 ? -54.531 8.422 1.19 1 97.62 577 VAL A C 1
ATOM 4573 O O . VAL A 1 577 ? -54.094 8.086 2.281 1 97.62 577 VAL A O 1
ATOM 4576 N N . VAL A 1 578 ? -53.812 8.602 0.148 1 97.12 578 VAL A N 1
ATOM 4577 C CA . VAL A 1 578 ? -52.375 8.336 0.193 1 97.12 578 VAL A CA 1
ATOM 4578 C C . VAL A 1 578 ? -51.594 9.602 -0.187 1 97.12 578 VAL A C 1
ATOM 4580 O O . VAL A 1 578 ? -52.156 10.508 -0.807 1 97.12 578 VAL A O 1
ATOM 4583 N N . SER A 1 579 ? -50.344 9.688 0.177 1 95.56 579 SER A N 1
ATOM 4584 C CA . SER A 1 579 ? -49.5 10.828 -0.102 1 95.56 579 SER A CA 1
ATOM 4585 C C . SER A 1 579 ? -49.125 10.898 -1.582 1 95.56 579 SER A C 1
ATOM 4587 O O . SER A 1 579 ? -49.281 9.914 -2.309 1 95.56 579 SER A O 1
ATOM 4589 N N . ASP A 1 580 ? -48.656 12.023 -1.979 1 95.44 580 ASP A N 1
ATOM 4590 C CA . ASP A 1 580 ? -48.25 12.273 -3.361 1 95.44 580 ASP A CA 1
ATOM 4591 C C . ASP A 1 580 ? -46.812 11.891 -3.596 1 95.44 580 ASP A C 1
ATOM 4593 O O . ASP A 1 580 ? -46 12.727 -3.996 1 95.44 580 ASP A O 1
ATOM 4597 N N . THR A 1 581 ? -46.438 10.68 -3.424 1 95.56 581 THR A N 1
ATOM 4598 C CA . THR A 1 581 ? -45.125 10.172 -3.725 1 95.56 581 THR A CA 1
ATOM 4599 C C . THR A 1 581 ? -45.062 9.609 -5.145 1 95.56 581 THR A C 1
ATOM 4601 O O . THR A 1 581 ? -46.094 9.328 -5.75 1 95.56 581 THR A O 1
ATOM 4604 N N . ALA A 1 582 ? -43.875 9.453 -5.672 1 95.38 582 ALA A N 1
ATOM 4605 C CA . ALA A 1 582 ? -43.688 9.023 -7.051 1 95.38 582 ALA A CA 1
ATOM 4606 C C . ALA A 1 582 ? -44.375 7.676 -7.301 1 95.38 582 ALA A C 1
ATOM 4608 O O . ALA A 1 582 ? -45 7.48 -8.336 1 95.38 582 ALA A O 1
ATOM 4609 N N . ASN A 1 583 ? -44.25 6.711 -6.434 1 96.5 583 ASN A N 1
ATOM 4610 C CA . ASN A 1 583 ? -44.844 5.395 -6.633 1 96.5 583 ASN A CA 1
ATOM 4611 C C . ASN A 1 583 ? -46.375 5.465 -6.609 1 96.5 583 ASN A C 1
ATOM 4613 O O . ASN A 1 583 ? -47.031 4.809 -7.414 1 96.5 583 ASN A O 1
ATOM 4617 N N . TYR A 1 584 ? -46.969 6.164 -5.695 1 96.25 584 TYR A N 1
ATOM 4618 C CA . TYR A 1 584 ? -48.406 6.289 -5.645 1 96.25 584 TYR A CA 1
ATOM 4619 C C . TYR A 1 584 ? -48.938 6.953 -6.906 1 96.25 584 TYR A C 1
ATOM 4621 O O . TYR A 1 584 ? -50.031 6.586 -7.398 1 96.25 584 TYR A O 1
ATOM 4629 N N . ARG A 1 585 ? -48.156 7.906 -7.426 1 96 585 ARG A N 1
ATOM 4630 C CA . ARG A 1 585 ? -48.562 8.531 -8.688 1 96 585 ARG A CA 1
ATOM 4631 C C . ARG A 1 585 ? -48.562 7.512 -9.82 1 96 585 ARG A C 1
ATOM 4633 O O . ARG A 1 585 ? -49.375 7.598 -10.742 1 96 585 ARG A O 1
ATOM 4640 N N . ASP A 1 586 ? -47.625 6.633 -9.719 1 95.44 586 ASP A N 1
ATOM 4641 C CA . ASP A 1 586 ? -47.5 5.613 -10.75 1 95.44 586 ASP A CA 1
ATOM 4642 C C . ASP A 1 586 ? -48.625 4.609 -10.695 1 95.44 586 ASP A C 1
ATOM 4644 O O . ASP A 1 586 ? -49.031 4.043 -11.719 1 95.44 586 ASP A O 1
ATOM 4648 N N . VAL A 1 587 ? -49.219 4.281 -9.516 1 96.31 587 VAL A N 1
ATOM 4649 C CA . VAL A 1 587 ? -50.094 3.143 -9.312 1 96.31 587 VAL A CA 1
ATOM 4650 C C . VAL A 1 587 ? -51.531 3.629 -9.195 1 96.31 587 VAL A C 1
ATOM 4652 O O . VAL A 1 587 ? -52.469 3.043 -9.789 1 96.31 587 VAL A O 1
ATOM 4655 N N . ILE A 1 588 ? -51.781 4.719 -8.422 1 96.88 588 ILE A N 1
ATOM 4656 C CA . ILE A 1 588 ? -53.094 5.113 -7.992 1 96.88 588 ILE A CA 1
ATOM 4657 C C . ILE A 1 588 ? -53.781 5.922 -9.094 1 96.88 588 ILE A C 1
ATOM 4659 O O . ILE A 1 588 ? -53.156 6.77 -9.727 1 96.88 588 ILE A O 1
ATOM 4663 N N . ARG A 1 589 ? -55 5.602 -9.297 1 96.38 589 ARG A N 1
ATOM 4664 C CA . ARG A 1 589 ? -55.875 6.43 -10.109 1 96.38 589 ARG A CA 1
ATOM 4665 C C . ARG A 1 589 ? -56.688 7.375 -9.234 1 96.38 589 ARG A C 1
ATOM 4667 O O . ARG A 1 589 ? -57.75 6.988 -8.703 1 96.38 589 ARG A O 1
ATOM 4674 N N . HIS A 1 590 ? -56.25 8.562 -9.188 1 96.5 590 HIS A N 1
ATOM 4675 C CA . HIS A 1 590 ? -56.781 9.555 -8.273 1 96.5 590 HIS A CA 1
ATOM 4676 C C . HIS A 1 590 ? -58.281 9.742 -8.492 1 96.5 590 HIS A C 1
ATOM 4678 O O . HIS A 1 590 ? -58.75 9.969 -9.617 1 96.5 590 HIS A O 1
ATOM 4684 N N . GLY A 1 591 ? -59.031 9.609 -7.473 1 94.81 591 GLY A N 1
ATOM 4685 C CA . GLY A 1 591 ? -60.469 9.836 -7.52 1 94.81 591 GLY A CA 1
ATOM 4686 C C . GLY A 1 591 ? -61.25 8.586 -7.859 1 94.81 591 GLY A C 1
ATOM 4687 O O . GLY A 1 591 ? -62.469 8.539 -7.648 1 94.81 591 GLY A O 1
ATOM 4688 N N . GLU A 1 592 ? -60.625 7.637 -8.305 1 95.88 592 GLU A N 1
ATOM 4689 C CA . GLU A 1 592 ? -61.312 6.402 -8.711 1 95.88 592 GLU A CA 1
ATOM 4690 C C . GLU A 1 592 ? -61.094 5.297 -7.68 1 95.88 592 GLU A C 1
ATOM 4692 O O . GLU A 1 592 ? -62.062 4.734 -7.152 1 95.88 592 GLU A O 1
ATOM 4697 N N . ASP A 1 593 ? -59.875 5 -7.387 1 96.5 593 ASP A N 1
ATOM 4698 C CA . ASP A 1 593 ? -59.625 3.885 -6.477 1 96.5 593 ASP A CA 1
ATOM 4699 C C . ASP A 1 593 ? -58.938 4.355 -5.211 1 96.5 593 ASP A C 1
ATOM 4701 O O . ASP A 1 593 ? -58.688 3.568 -4.293 1 96.5 593 ASP A O 1
ATOM 4705 N N . ALA A 1 594 ? -58.531 5.594 -5.102 1 97.62 594 ALA A N 1
ATOM 4706 C CA . ALA A 1 594 ? -58 6.262 -3.918 1 97.62 594 ALA A CA 1
ATOM 4707 C C . ALA A 1 594 ? -57.812 7.762 -4.164 1 97.62 594 ALA A C 1
ATOM 4709 O O . ALA A 1 594 ? -58.031 8.234 -5.285 1 97.62 594 ALA A O 1
ATOM 4710 N N . TYR A 1 595 ? -57.562 8.508 -3.154 1 97.62 595 TYR A N 1
ATOM 4711 C CA . TYR A 1 595 ? -57.188 9.914 -3.291 1 97.62 595 TYR A CA 1
ATOM 4712 C C . TYR A 1 595 ? -55.688 10.109 -3.027 1 97.62 595 TYR A C 1
ATOM 4714 O O . TYR A 1 595 ? -55.125 9.492 -2.121 1 97.62 595 TYR A O 1
ATOM 4722 N N . ILE A 1 596 ? -55.094 10.898 -3.859 1 97.5 596 ILE A N 1
ATOM 4723 C CA . ILE A 1 596 ? -53.688 11.312 -3.646 1 97.5 596 ILE A CA 1
ATOM 4724 C C . ILE A 1 596 ? -53.656 12.727 -3.07 1 97.5 596 ILE A C 1
ATOM 4726 O O . ILE A 1 596 ? -54.312 13.633 -3.596 1 97.5 596 ILE A O 1
ATOM 4730 N N . ALA A 1 597 ? -52.969 12.93 -1.962 1 97.12 597 ALA A N 1
ATOM 4731 C CA . ALA A 1 597 ? -52.875 14.227 -1.3 1 97.12 597 ALA A CA 1
ATOM 4732 C C . ALA A 1 597 ? -51.438 14.695 -1.204 1 97.12 597 ALA A C 1
ATOM 4734 O O . ALA A 1 597 ? -50.562 14 -0.646 1 97.12 597 ALA A O 1
ATOM 4735 N N . ALA A 1 598 ? -51.094 15.906 -1.716 1 93.69 598 ALA A N 1
ATOM 4736 C CA . ALA A 1 598 ? -49.719 16.453 -1.724 1 93.69 598 ALA A CA 1
ATOM 4737 C C . ALA A 1 598 ? -49.531 17.438 -0.575 1 93.69 598 ALA A C 1
ATOM 4739 O O . ALA A 1 598 ? -48.438 17.516 -0.003 1 93.69 598 ALA A O 1
ATOM 4740 N N . THR A 1 599 ? -50.594 18.172 -0.288 1 93.62 599 THR A N 1
ATOM 4741 C CA . THR A 1 599 ? -50.5 19.219 0.722 1 93.62 599 THR A CA 1
ATOM 4742 C C . THR A 1 599 ? -51.5 18.969 1.85 1 93.62 599 THR A C 1
ATOM 4744 O O . THR A 1 599 ? -52.406 18.125 1.715 1 93.62 599 THR A O 1
ATOM 4747 N N . THR A 1 600 ? -51.344 19.688 2.896 1 93.56 600 THR A N 1
ATOM 4748 C CA . THR A 1 600 ? -52.25 19.609 4.023 1 93.56 600 THR A CA 1
ATOM 4749 C C . THR A 1 600 ? -53.688 19.922 3.58 1 93.56 600 THR A C 1
ATOM 4751 O O . THR A 1 600 ? -54.656 19.328 4.066 1 93.56 600 THR A O 1
ATOM 4754 N N . SER A 1 601 ? -53.781 20.812 2.676 1 93.88 601 SER A N 1
ATOM 4755 C CA . SER A 1 601 ? -55.094 21.172 2.148 1 93.88 601 SER A CA 1
ATOM 4756 C C . SER A 1 601 ? -55.719 20.031 1.361 1 93.88 601 SER A C 1
ATOM 4758 O O . SER A 1 601 ? -56.906 19.781 1.463 1 93.88 601 SER A O 1
ATOM 4760 N N . ASP A 1 602 ? -54.938 19.391 0.57 1 95.88 602 ASP A N 1
ATOM 4761 C CA . ASP A 1 602 ? -55.406 18.234 -0.175 1 95.88 602 ASP A CA 1
ATOM 4762 C C . ASP A 1 602 ? -55.875 17.125 0.77 1 95.88 602 ASP A C 1
ATOM 4764 O O . ASP A 1 602 ? -56.906 16.5 0.52 1 95.88 602 ASP A O 1
ATOM 4768 N N . TRP A 1 603 ? -55.094 16.875 1.816 1 96.69 603 TRP A N 1
ATOM 4769 C CA . TRP A 1 603 ? -55.469 15.891 2.824 1 96.69 603 TRP A CA 1
ATOM 4770 C C . TRP A 1 603 ? -56.812 16.219 3.441 1 96.69 603 TRP A C 1
ATOM 4772 O O . TRP A 1 603 ? -57.688 15.336 3.58 1 96.69 603 TRP A O 1
ATOM 4782 N N . TYR A 1 604 ? -57 17.484 3.721 1 96.06 604 TYR A N 1
ATOM 4783 C CA . TYR A 1 604 ? -58.281 17.906 4.32 1 96.06 604 TYR A CA 1
ATOM 4784 C C . TYR A 1 604 ? -59.438 17.703 3.348 1 96.06 604 TYR A C 1
ATOM 4786 O O . TYR A 1 604 ? -60.469 17.188 3.727 1 96.06 604 TYR A O 1
ATOM 4794 N N . THR A 1 605 ? -59.25 18.078 2.145 1 96.31 605 THR A N 1
ATOM 4795 C CA . THR A 1 605 ? -60.281 17.969 1.14 1 96.31 605 THR A CA 1
ATOM 4796 C C . THR A 1 605 ? -60.688 16.516 0.925 1 96.31 605 THR A C 1
ATOM 4798 O O . THR A 1 605 ? -61.875 16.188 0.908 1 96.31 605 THR A O 1
ATOM 4801 N N . ALA A 1 606 ? -59.719 15.688 0.742 1 97.38 606 ALA A N 1
ATOM 4802 C CA . ALA A 1 606 ? -59.969 14.273 0.495 1 97.38 606 ALA A CA 1
ATOM 4803 C C . ALA A 1 606 ? -60.656 13.617 1.686 1 97.38 606 ALA A C 1
ATOM 4805 O O . ALA A 1 606 ? -61.656 12.914 1.517 1 97.38 606 ALA A O 1
ATOM 4806 N N . LEU A 1 607 ? -60.156 13.867 2.875 1 97.06 607 LEU A N 1
ATOM 4807 C CA . LEU A 1 607 ? -60.719 13.281 4.082 1 97.06 607 LEU A CA 1
ATOM 4808 C C . LEU A 1 607 ? -62.125 13.812 4.324 1 97.06 607 LEU A C 1
ATOM 4810 O O . LEU A 1 607 ? -63 13.062 4.742 1 97.06 607 LEU A O 1
ATOM 4814 N N . SER A 1 608 ? -62.312 15.102 4.055 1 96.19 608 SER A N 1
ATOM 4815 C CA . SER A 1 608 ? -63.625 15.711 4.242 1 96.19 608 SER A CA 1
ATOM 4816 C C . SER A 1 608 ? -64.688 15.078 3.318 1 96.19 608 SER A C 1
ATOM 4818 O O . SER A 1 608 ? -65.812 14.82 3.73 1 96.19 608 SER A O 1
ATOM 4820 N N . GLU A 1 609 ? -64.25 14.875 2.135 1 95.81 609 GLU A N 1
ATOM 4821 C CA . GLU A 1 609 ? -65.125 14.25 1.166 1 95.81 609 GLU A CA 1
ATOM 4822 C C . GLU A 1 609 ? -65.5 12.836 1.599 1 95.81 609 GLU A C 1
ATOM 4824 O O . GLU A 1 609 ? -66.688 12.445 1.509 1 95.81 609 GLU A O 1
ATOM 4829 N N . LEU A 1 610 ? -64.625 12.078 2.047 1 96.25 610 LEU A N 1
ATOM 4830 C CA . LEU A 1 610 ? -64.875 10.688 2.41 1 96.25 610 LEU A CA 1
ATOM 4831 C C . LEU A 1 610 ? -65.625 10.594 3.729 1 96.25 610 LEU A C 1
ATOM 4833 O O . LEU A 1 610 ? -66.5 9.719 3.898 1 96.25 610 LEU A O 1
ATOM 4837 N N . VAL A 1 611 ? -65.25 11.453 4.645 1 95.44 611 VAL A N 1
ATOM 4838 C CA . VAL A 1 611 ? -66 11.469 5.922 1 95.44 611 VAL A CA 1
ATOM 4839 C C . VAL A 1 611 ? -67.438 11.875 5.699 1 95.44 611 VAL A C 1
ATOM 4841 O O . VAL A 1 611 ? -68.312 11.352 6.348 1 95.44 611 VAL A O 1
ATOM 4844 N N . GLY A 1 612 ? -67.688 12.68 4.738 1 92.94 612 GLY A N 1
ATOM 4845 C CA . GLY A 1 612 ? -69 13.25 4.516 1 92.94 612 GLY A CA 1
ATOM 4846 C C . GLY A 1 612 ? -69.875 12.375 3.664 1 92.94 612 GLY A C 1
ATOM 4847 O O . GLY A 1 612 ? -71.125 12.516 3.688 1 92.94 612 GLY A O 1
ATOM 4848 N N . SER A 1 613 ? -69.312 11.422 2.893 1 93.69 613 SER A N 1
ATOM 4849 C CA . SER A 1 613 ? -70.125 10.688 1.928 1 93.69 613 SER A CA 1
ATOM 4850 C C . SER A 1 613 ? -69.875 9.188 2.025 1 93.69 613 SER A C 1
ATOM 4852 O O . SER A 1 613 ? -68.875 8.68 1.503 1 93.69 613 SER A O 1
ATOM 4854 N N . PRO A 1 614 ? -70.812 8.422 2.588 1 92 614 PRO A N 1
ATOM 4855 C CA . PRO A 1 614 ? -70.688 6.961 2.605 1 92 614 PRO A CA 1
ATOM 4856 C C . PRO A 1 614 ? -70.688 6.355 1.205 1 92 614 PRO A C 1
ATOM 4858 O O . PRO A 1 614 ? -70 5.34 0.968 1 92 614 PRO A O 1
ATOM 4861 N N . THR A 1 615 ? -71.375 7.004 0.303 1 92.62 615 THR A N 1
ATOM 4862 C CA . THR A 1 615 ? -71.438 6.516 -1.069 1 92.62 615 THR A CA 1
ATOM 4863 C C . THR A 1 615 ? -70.125 6.621 -1.76 1 92.62 615 THR A C 1
ATOM 4865 O O . THR A 1 615 ? -69.688 5.715 -2.494 1 92.62 615 THR A O 1
ATOM 4868 N N . LYS A 1 616 ? -69.438 7.652 -1.529 1 94.81 616 LYS A N 1
ATOM 4869 C CA . LYS A 1 616 ? -68.125 7.836 -2.111 1 94.81 616 LYS A CA 1
ATOM 4870 C C . LYS A 1 616 ? -67.125 6.844 -1.526 1 94.81 616 LYS A C 1
ATOM 4872 O O . LYS A 1 616 ? -66.25 6.324 -2.242 1 94.81 616 LYS A O 1
ATOM 4877 N N . ARG A 1 617 ? -67.188 6.547 -0.239 1 95.31 617 ARG A N 1
ATOM 4878 C CA . ARG A 1 617 ? -66.375 5.559 0.401 1 95.31 617 ARG A CA 1
ATOM 4879 C C . ARG A 1 617 ? -66.5 4.188 -0.244 1 95.31 617 ARG A C 1
ATOM 4881 O O . ARG A 1 617 ? -65.562 3.516 -0.554 1 95.31 617 ARG A O 1
ATOM 4888 N N . ARG A 1 618 ? -67.75 3.83 -0.516 1 94 618 ARG A N 1
ATOM 4889 C CA . ARG A 1 618 ? -68 2.523 -1.1 1 94 618 ARG A CA 1
ATOM 4890 C C . ARG A 1 618 ? -67.562 2.453 -2.547 1 94 618 ARG A C 1
ATOM 4892 O O . ARG A 1 618 ? -67 1.444 -2.971 1 94 618 ARG A O 1
ATOM 4899 N N . ALA A 1 619 ? -67.812 3.502 -3.27 1 95.31 619 ALA A N 1
ATOM 4900 C CA . ALA A 1 619 ? -67.438 3.521 -4.684 1 95.31 619 ALA A CA 1
ATOM 4901 C C . ALA A 1 619 ? -65.938 3.395 -4.859 1 95.31 619 ALA A C 1
ATOM 4903 O O . ALA A 1 619 ? -65.438 2.572 -5.648 1 95.31 619 ALA A O 1
ATOM 4904 N N . ILE A 1 620 ? -65.188 4.145 -4.168 1 96.5 620 ILE A N 1
ATOM 4905 C CA . ILE A 1 620 ? -63.75 4.156 -4.27 1 96.5 620 ILE A CA 1
ATOM 4906 C C . ILE A 1 620 ? -63.188 2.84 -3.738 1 96.5 620 ILE A C 1
ATOM 4908 O O . ILE A 1 620 ? -62.281 2.258 -4.34 1 96.5 620 ILE A O 1
ATOM 4912 N N . GLY A 1 621 ? -63.625 2.34 -2.602 1 96.5 621 GLY A N 1
ATOM 4913 C CA . GLY A 1 621 ? -63.188 1.07 -2.039 1 96.5 621 GLY A CA 1
ATOM 4914 C C . GLY A 1 621 ? -63.438 -0.105 -2.969 1 96.5 621 GLY A C 1
ATOM 4915 O O . GLY A 1 621 ? -62.562 -0.964 -3.125 1 96.5 621 GLY A O 1
ATOM 4916 N N . GLN A 1 622 ? -64.562 -0.109 -3.582 1 95.44 622 GLN A N 1
ATOM 4917 C CA . GLN A 1 622 ? -64.938 -1.193 -4.496 1 95.44 622 GLN A CA 1
ATOM 4918 C C . GLN A 1 622 ? -64.062 -1.151 -5.754 1 95.44 622 GLN A C 1
ATOM 4920 O O . GLN A 1 622 ? -63.656 -2.193 -6.273 1 95.44 622 GLN A O 1
ATOM 4925 N N . ALA A 1 623 ? -63.906 0.017 -6.246 1 96.75 623 ALA A N 1
ATOM 4926 C CA . ALA A 1 623 ? -63.031 0.169 -7.41 1 96.75 623 ALA A CA 1
ATOM 4927 C C . ALA A 1 623 ? -61.625 -0.329 -7.105 1 96.75 623 ALA A C 1
ATOM 4929 O O . ALA A 1 623 ? -61 -1 -7.934 1 96.75 623 ALA A O 1
ATOM 4930 N N . ALA A 1 624 ? -61.094 0.01 -5.941 1 97.19 624 ALA A N 1
ATOM 4931 C CA . ALA A 1 624 ? -59.781 -0.437 -5.52 1 97.19 624 ALA A CA 1
ATOM 4932 C C . ALA A 1 624 ? -59.719 -1.957 -5.406 1 97.19 624 ALA A C 1
ATOM 4934 O O . ALA A 1 624 ? -58.781 -2.586 -5.867 1 97.19 624 ALA A O 1
ATOM 4935 N N . MET A 1 625 ? -60.688 -2.541 -4.793 1 96.44 625 MET A N 1
ATOM 4936 C CA . MET A 1 625 ? -60.75 -3.988 -4.605 1 96.44 625 MET A CA 1
ATOM 4937 C C . MET A 1 625 ? -60.75 -4.707 -5.949 1 96.44 625 MET A C 1
ATOM 4939 O O . MET A 1 625 ? -60.031 -5.707 -6.129 1 96.44 625 MET A O 1
ATOM 4943 N N . GLN A 1 626 ? -61.531 -4.203 -6.891 1 95.62 626 GLN A N 1
ATOM 4944 C CA . GLN A 1 626 ? -61.625 -4.824 -8.211 1 95.62 626 GLN A CA 1
ATOM 4945 C C . GLN A 1 626 ? -60.281 -4.77 -8.922 1 95.62 626 GLN A C 1
ATOM 4947 O O . GLN A 1 626 ? -59.844 -5.746 -9.547 1 95.62 626 GLN A O 1
ATOM 4952 N N . ARG A 1 627 ? -59.625 -3.746 -8.812 1 95.81 627 ARG A N 1
ATOM 4953 C CA . ARG A 1 627 ? -58.312 -3.609 -9.438 1 95.81 627 ARG A CA 1
ATOM 4954 C C . ARG A 1 627 ? -57.312 -4.59 -8.836 1 95.81 627 ARG A C 1
ATOM 4956 O O . ARG A 1 627 ? -56.5 -5.191 -9.555 1 95.81 627 ARG A O 1
ATOM 4963 N N . VAL A 1 628 ? -57.281 -4.711 -7.531 1 95.75 628 VAL A N 1
ATOM 4964 C CA . VAL A 1 628 ? -56.344 -5.605 -6.848 1 95.75 628 VAL A CA 1
ATOM 4965 C C . VAL A 1 628 ? -56.625 -7.051 -7.262 1 95.75 628 VAL A C 1
ATOM 4967 O O . VAL A 1 628 ? -55.688 -7.82 -7.5 1 95.75 628 VAL A O 1
ATOM 4970 N N . LYS A 1 629 ? -57.844 -7.387 -7.391 1 94.81 629 LYS A N 1
ATOM 4971 C CA . LYS A 1 629 ? -58.219 -8.727 -7.828 1 94.81 629 LYS A CA 1
ATOM 4972 C C . LYS A 1 629 ? -57.719 -9.016 -9.234 1 94.81 629 LYS A C 1
ATOM 4974 O O . LYS A 1 629 ? -57.219 -10.117 -9.516 1 94.81 629 LYS A O 1
ATOM 4979 N N . ASP A 1 630 ? -57.75 -8.016 -10.055 1 94.12 630 ASP A N 1
ATOM 4980 C CA . ASP A 1 630 ? -57.406 -8.195 -11.469 1 94.12 630 ASP A CA 1
ATOM 4981 C C . ASP A 1 630 ? -55.906 -8.125 -11.695 1 94.12 630 ASP A C 1
ATOM 4983 O O . ASP A 1 630 ? -55.344 -8.891 -12.484 1 94.12 630 ASP A O 1
ATOM 4987 N N . GLU A 1 631 ? -55.281 -7.25 -10.984 1 95.06 631 GLU A N 1
ATOM 4988 C CA . GLU A 1 631 ? -53.906 -6.891 -11.359 1 95.06 631 GLU A CA 1
ATOM 4989 C C . GLU A 1 631 ? -52.906 -7.496 -10.391 1 95.06 631 GLU A C 1
ATOM 4991 O O . GLU A 1 631 ? -51.719 -7.605 -10.711 1 95.06 631 GLU A O 1
ATOM 4996 N N . TYR A 1 632 ? -53.281 -7.93 -9.188 1 95.94 632 TYR A N 1
ATOM 4997 C CA . TYR A 1 632 ? -52.312 -8.305 -8.164 1 95.94 632 TYR A CA 1
ATOM 4998 C C . TYR A 1 632 ? -52.469 -9.773 -7.785 1 95.94 632 TYR A C 1
ATOM 5000 O O . TYR A 1 632 ? -52 -10.203 -6.727 1 95.94 632 TYR A O 1
ATOM 5008 N N . SER A 1 633 ? -53.062 -10.555 -8.633 1 94.19 633 SER A N 1
ATOM 5009 C CA . SER A 1 633 ? -53.281 -11.969 -8.344 1 94.19 633 SER A CA 1
ATOM 5010 C C . SER A 1 633 ? -52 -12.766 -8.492 1 94.19 633 SER A C 1
ATOM 5012 O O . SER A 1 633 ? -51.031 -12.297 -9.117 1 94.19 633 SER A O 1
ATOM 5014 N N . LEU A 1 634 ? -51.969 -13.938 -7.902 1 94.75 634 LEU A N 1
ATOM 5015 C CA . LEU A 1 634 ? -50.812 -14.82 -7.969 1 94.75 634 LEU A CA 1
ATOM 5016 C C . LEU A 1 634 ? -50.469 -15.18 -9.414 1 94.75 634 LEU A C 1
ATOM 5018 O O . LEU A 1 634 ? -49.312 -15.148 -9.812 1 94.75 634 LEU A O 1
ATOM 5022 N N . GLU A 1 635 ? -51.406 -15.461 -10.211 1 95 635 GLU A N 1
ATOM 5023 C CA . GLU A 1 635 ? -51.188 -15.891 -11.594 1 95 635 GLU A CA 1
ATOM 5024 C C . GLU A 1 635 ? -50.719 -14.734 -12.461 1 95 635 GLU A C 1
ATOM 5026 O O . GLU A 1 635 ? -49.812 -14.914 -13.281 1 95 635 GLU A O 1
ATOM 5031 N N . THR A 1 636 ? -51.375 -13.609 -12.219 1 95.56 636 THR A N 1
ATOM 5032 C CA . THR A 1 636 ? -51 -12.453 -13.031 1 95.56 636 THR A CA 1
ATOM 5033 C C . THR A 1 636 ? -49.594 -12.031 -12.75 1 95.56 636 THR A C 1
ATOM 5035 O O . THR A 1 636 ? -48.781 -11.859 -13.672 1 95.56 636 THR A O 1
ATOM 5038 N N . LEU A 1 637 ? -49.25 -11.898 -11.562 1 96.06 637 LEU A N 1
ATOM 5039 C CA . LEU A 1 637 ? -47.938 -11.445 -11.195 1 96.06 637 LEU A CA 1
ATOM 5040 C C . LEU A 1 637 ? -46.875 -12.531 -11.469 1 96.06 637 LEU A C 1
ATOM 5042 O O . LEU A 1 637 ? -45.75 -12.234 -11.875 1 96.06 637 LEU A O 1
ATOM 5046 N N . GLY A 1 638 ? -47.156 -13.766 -11.219 1 96.5 638 GLY A N 1
ATOM 5047 C CA . GLY A 1 638 ? -46.281 -14.867 -11.531 1 96.5 638 GLY A CA 1
ATOM 5048 C C . GLY A 1 638 ? -45.938 -14.969 -13.008 1 96.5 638 GLY A C 1
ATOM 5049 O O . GLY A 1 638 ? -44.781 -15.133 -13.383 1 96.5 638 GLY A O 1
ATOM 5050 N N . SER A 1 639 ? -46.969 -14.883 -13.781 1 96.69 639 SER A N 1
ATOM 5051 C CA . SER A 1 639 ? -46.781 -14.961 -15.227 1 96.69 639 SER A CA 1
ATOM 5052 C C . SER A 1 639 ? -45.906 -13.805 -15.734 1 96.69 639 SER A C 1
ATOM 5054 O O . SER A 1 639 ? -45.062 -13.992 -16.609 1 96.69 639 SER A O 1
ATOM 5056 N N . HIS A 1 640 ? -46.219 -12.703 -15.172 1 95.88 640 HIS A N 1
ATOM 5057 C CA . HIS A 1 640 ? -45.438 -11.539 -15.562 1 95.88 640 HIS A CA 1
ATOM 5058 C C . HIS A 1 640 ? -43.969 -11.703 -15.172 1 95.88 640 HIS A C 1
ATOM 5060 O O . HIS A 1 640 ? -43.094 -11.375 -15.961 1 95.88 640 HIS A O 1
ATOM 5066 N N . LEU A 1 641 ? -43.719 -12.141 -14.008 1 96.75 641 LEU A N 1
ATOM 5067 C CA . LEU A 1 641 ? -42.344 -12.344 -13.531 1 96.75 641 LEU A CA 1
ATOM 5068 C C . LEU A 1 641 ? -41.625 -13.352 -14.414 1 96.75 641 LEU A C 1
ATOM 5070 O O . LEU A 1 641 ? -40.469 -13.094 -14.828 1 96.75 641 LEU A O 1
ATOM 5074 N N . VAL A 1 642 ? -42.219 -14.461 -14.695 1 96.81 642 VAL A N 1
ATOM 5075 C CA . VAL A 1 642 ? -41.594 -15.523 -15.492 1 96.81 642 VAL A CA 1
ATOM 5076 C C . VAL A 1 642 ? -41.312 -15.008 -16.891 1 96.81 642 VAL A C 1
ATOM 5078 O O . VAL A 1 642 ? -40.25 -15.289 -17.453 1 96.81 642 VAL A O 1
ATOM 5081 N N . SER A 1 643 ? -42.219 -14.273 -17.406 1 96.19 643 SER A N 1
ATOM 5082 C CA . SER A 1 643 ? -42.031 -13.703 -18.734 1 96.19 643 SER A CA 1
ATOM 5083 C C . SER A 1 643 ? -40.812 -12.781 -18.766 1 96.19 643 SER A C 1
ATOM 5085 O O . SER A 1 643 ? -40 -12.82 -19.703 1 96.19 643 SER A O 1
ATOM 5087 N N . GLN A 1 644 ? -40.688 -11.992 -17.75 1 96.06 644 GLN A N 1
ATOM 5088 C CA . GLN A 1 644 ? -39.562 -11.086 -17.656 1 96.06 644 GLN A CA 1
ATOM 5089 C C . GLN A 1 644 ? -38.25 -11.852 -17.469 1 96.06 644 GLN A C 1
ATOM 5091 O O . GLN A 1 644 ? -37.219 -11.492 -18.062 1 96.06 644 GLN A O 1
ATOM 5096 N N . LEU A 1 645 ? -38.25 -12.852 -16.672 1 96.31 645 LEU A N 1
ATOM 5097 C CA . LEU A 1 645 ? -37.062 -13.664 -16.438 1 96.31 645 LEU A CA 1
ATOM 5098 C C . LEU A 1 645 ? -36.625 -14.375 -17.719 1 96.31 645 LEU A C 1
ATOM 5100 O O . LEU A 1 645 ? -35.438 -14.469 -18.016 1 96.31 645 LEU A O 1
ATOM 5104 N N . GLU A 1 646 ? -37.562 -14.875 -18.453 1 94.88 646 GLU A N 1
ATOM 5105 C CA . GLU A 1 646 ? -37.281 -15.531 -19.719 1 94.88 646 GLU A CA 1
ATOM 5106 C C . GLU A 1 646 ? -36.688 -14.555 -20.719 1 94.88 646 GLU A C 1
ATOM 5108 O O . GLU A 1 646 ? -35.75 -14.906 -21.453 1 94.88 646 GLU A O 1
ATOM 5113 N N . ALA A 1 647 ? -37.188 -13.367 -20.656 1 93 647 ALA A N 1
ATOM 5114 C CA . ALA A 1 647 ? -36.625 -12.336 -21.531 1 93 647 ALA A CA 1
ATOM 5115 C C . ALA A 1 647 ? -35.188 -11.969 -21.125 1 93 647 ALA A C 1
ATOM 5117 O O . ALA A 1 647 ? -34.344 -11.727 -21.984 1 93 647 ALA A O 1
ATOM 5118 N N . SER A 1 648 ? -35 -11.906 -19.875 1 91.38 648 SER A N 1
ATOM 5119 C CA . SER A 1 648 ? -33.688 -11.555 -19.328 1 91.38 648 SER A CA 1
ATOM 5120 C C . SER A 1 648 ? -32.656 -12.648 -19.609 1 91.38 648 SER A C 1
ATOM 5122 O O . SER A 1 648 ? -31.453 -12.398 -19.609 1 91.38 648 SER A O 1
ATOM 5124 N N . ALA A 1 649 ? -33.094 -13.836 -19.766 1 89.69 649 ALA A N 1
ATOM 5125 C CA . ALA A 1 649 ? -32.25 -15 -19.953 1 89.69 649 ALA A CA 1
ATOM 5126 C C . ALA A 1 649 ? -31.766 -15.109 -21.391 1 89.69 649 ALA A C 1
ATOM 5128 O O . ALA A 1 649 ? -30.859 -15.891 -21.703 1 89.69 649 ALA A O 1
ATOM 5129 N N . LEU A 1 650 ? -32.312 -14.258 -22.25 1 80.81 650 LEU A N 1
ATOM 5130 C CA . LEU A 1 650 ? -31.938 -14.305 -23.656 1 80.81 650 LEU A CA 1
ATOM 5131 C C . LEU A 1 650 ? -30.641 -13.531 -23.891 1 80.81 650 LEU A C 1
ATOM 5133 O O . LEU A 1 650 ? -30.406 -12.5 -23.25 1 80.81 650 LEU A O 1
ATOM 5137 N N . PRO A 1 651 ? -29.75 -13.945 -24.75 1 67.44 651 PRO A N 1
ATOM 5138 C CA . PRO A 1 651 ? -28.484 -13.25 -25.016 1 67.44 651 PRO A CA 1
ATOM 5139 C C . PRO A 1 651 ? -28.672 -11.898 -25.688 1 67.44 651 PRO A C 1
ATOM 5141 O O . PRO A 1 651 ? -29.641 -11.711 -26.438 1 67.44 651 PRO A O 1
ATOM 5144 N N . SER A 1 652 ? -28.172 -10.656 -25.25 1 57.56 652 SER A N 1
ATOM 5145 C CA . SER A 1 652 ? -28.312 -9.281 -25.719 1 57.56 652 SER A CA 1
ATOM 5146 C C . SER A 1 652 ? -28.125 -9.203 -27.234 1 57.56 652 SER A C 1
ATOM 5148 O O . SER A 1 652 ? -28.609 -8.266 -27.875 1 57.56 652 SER A O 1
ATOM 5150 N N . HIS A 1 653 ? -27.125 -9.727 -27.891 1 47.25 653 HIS A N 1
ATOM 5151 C CA . HIS A 1 653 ? -26.906 -9.414 -29.297 1 47.25 653 HIS A CA 1
ATOM 5152 C C . HIS A 1 653 ? -28.109 -9.789 -30.156 1 47.25 653 HIS A C 1
ATOM 5154 O O . HIS A 1 653 ? -28.031 -9.828 -31.375 1 47.25 653 HIS A O 1
ATOM 5160 N N . ALA A 1 654 ? -29.109 -10.172 -29.625 1 40.81 654 ALA A N 1
ATOM 5161 C CA . ALA A 1 654 ? -30.234 -10.391 -30.531 1 40.81 654 ALA A CA 1
ATOM 5162 C C . ALA A 1 654 ? -30.734 -9.078 -31.109 1 40.81 654 ALA A C 1
ATOM 5164 O O . ALA A 1 654 ? -31.859 -8.648 -30.812 1 40.81 654 ALA A O 1
ATOM 5165 N N . SER A 1 655 ? -30.094 -7.812 -31.125 1 35.56 655 SER A N 1
ATOM 5166 C CA . SER A 1 655 ? -30.703 -6.797 -31.984 1 35.56 655 SER A CA 1
ATOM 5167 C C . SER A 1 655 ? -31.156 -7.391 -33.312 1 35.56 655 SER A C 1
ATOM 5169 O O . SER A 1 655 ? -30.844 -8.539 -33.625 1 35.56 655 SER A O 1
ATOM 5171 N N . SER A 1 656 ? -31.109 -6.254 -34.562 1 34.53 656 SER A N 1
ATOM 5172 C CA . SER A 1 656 ? -31.828 -6.094 -35.844 1 34.53 656 SER A CA 1
ATOM 5173 C C . SER A 1 656 ? -31.672 -7.316 -36.719 1 34.53 656 SER A C 1
ATOM 5175 O O . SER A 1 656 ? -32.656 -7.797 -37.312 1 34.53 656 SER A O 1
ATOM 5177 N N . THR A 1 657 ? -30.547 -7.086 -37.75 1 32.47 657 THR A N 1
ATOM 5178 C CA . THR A 1 657 ? -30.547 -7.484 -39.125 1 32.47 657 THR A CA 1
ATOM 5179 C C . THR A 1 657 ? -30.594 -9.008 -39.25 1 32.47 657 THR A C 1
ATOM 5181 O O . THR A 1 657 ? -30.609 -9.539 -40.375 1 32.47 657 THR A O 1
ATOM 5184 N N . THR A 1 658 ? -29.75 -9.633 -38.656 1 31.69 658 THR A N 1
ATOM 5185 C CA . THR A 1 658 ? -29.688 -10.883 -39.406 1 31.69 658 THR A CA 1
ATOM 5186 C C . THR A 1 658 ? -31.047 -11.586 -39.406 1 31.69 658 THR A C 1
ATOM 5188 O O . THR A 1 658 ? -31.812 -11.469 -38.438 1 31.69 658 THR A O 1
ATOM 5191 N N . THR A 1 659 ? -31.531 -12.008 -40.781 1 32.62 659 THR A N 1
ATOM 5192 C CA . THR A 1 659 ? -32.625 -12.875 -41.25 1 32.62 659 THR A CA 1
ATOM 5193 C C . THR A 1 659 ? -33 -13.891 -40.188 1 32.62 659 THR A C 1
ATOM 5195 O O . THR A 1 659 ? -32.188 -14.195 -39.312 1 32.62 659 THR A O 1
ATOM 5198 N N . ALA A 1 660 ? -34.219 -14.375 -40.25 1 34.84 660 ALA A N 1
ATOM 5199 C CA . ALA A 1 660 ? -34.844 -15.641 -39.844 1 34.84 660 ALA A CA 1
ATOM 5200 C C . ALA A 1 660 ? -33.844 -16.797 -39.969 1 34.84 660 ALA A C 1
ATOM 5202 O O . ALA A 1 660 ? -34 -17.656 -40.844 1 34.84 660 ALA A O 1
ATOM 5203 N N . ALA A 1 661 ? -32.656 -16.484 -40.281 1 35.91 661 ALA A N 1
ATOM 5204 C CA . ALA A 1 661 ? -31.938 -17.75 -40.5 1 35.91 661 ALA A CA 1
ATOM 5205 C C . ALA A 1 661 ? -32.281 -18.75 -39.406 1 35.91 661 ALA A C 1
ATOM 5207 O O . ALA A 1 661 ? -32.469 -18.359 -38.25 1 35.91 661 ALA A O 1
ATOM 5208 N N . GLU A 1 662 ? -32.719 -19.969 -39.688 1 37.91 662 GLU A N 1
ATOM 5209 C CA . GLU A 1 662 ? -33.094 -21.172 -38.969 1 37.91 662 GLU A CA 1
ATOM 5210 C C . GLU A 1 662 ? -32.219 -21.359 -37.719 1 37.91 662 GLU A C 1
ATOM 5212 O O . GLU A 1 662 ? -31.016 -21.5 -37.844 1 37.91 662 GLU A O 1
ATOM 5217 N N . THR A 1 663 ? -32.281 -20.688 -36.656 1 46.12 663 THR A N 1
ATOM 5218 C CA . THR A 1 663 ? -31.688 -21.047 -35.375 1 46.12 663 THR A CA 1
ATOM 5219 C C . THR A 1 663 ? -31.516 -22.562 -35.281 1 46.12 663 THR A C 1
ATOM 5221 O O . THR A 1 663 ? -32.5 -23.281 -35.062 1 46.12 663 THR A O 1
ATOM 5224 N N . ARG A 1 664 ? -30.719 -23.125 -36.062 1 50.97 664 ARG A N 1
ATOM 5225 C CA . ARG A 1 664 ? -30.375 -24.531 -35.969 1 50.97 664 ARG A CA 1
ATOM 5226 C C . ARG A 1 664 ? -30.234 -24.953 -34.5 1 50.97 664 ARG A C 1
ATOM 5228 O O . ARG A 1 664 ? -29.453 -24.375 -33.75 1 50.97 664 ARG A O 1
ATOM 5235 N N . THR A 1 665 ? -31.188 -25.531 -33.844 1 70.25 665 THR A N 1
ATOM 5236 C CA . THR A 1 665 ? -31.297 -26.047 -32.469 1 70.25 665 THR A CA 1
ATOM 5237 C C . THR A 1 665 ? -30.125 -26.984 -32.156 1 70.25 665 THR A C 1
ATOM 5239 O O . THR A 1 665 ? -30 -28.047 -32.781 1 70.25 665 THR A O 1
ATOM 5242 N N . ARG A 1 666 ? -28.984 -26.484 -31.453 1 87.88 666 ARG A N 1
ATOM 5243 C CA . ARG A 1 666 ? -27.859 -27.297 -31.016 1 87.88 666 ARG A CA 1
ATOM 5244 C C . ARG A 1 666 ? -28.297 -28.438 -30.094 1 87.88 666 ARG A C 1
ATOM 5246 O O . ARG A 1 666 ? -29.188 -28.25 -29.266 1 87.88 666 ARG A O 1
ATOM 5253 N N . ARG A 1 667 ? -27.766 -29.609 -30.375 1 93.44 667 ARG A N 1
ATOM 5254 C CA . ARG A 1 667 ? -28.016 -30.734 -29.469 1 93.44 667 ARG A CA 1
ATOM 5255 C C . ARG A 1 667 ? -27.125 -30.641 -28.234 1 93.44 667 ARG A C 1
ATOM 5257 O O . ARG A 1 667 ? -25.922 -30.359 -28.344 1 93.44 667 ARG A O 1
ATOM 5264 N N . LYS A 1 668 ? -27.703 -30.844 -27.156 1 95.31 668 LYS A N 1
ATOM 5265 C CA . LYS A 1 668 ? -26.953 -30.766 -25.906 1 95.31 668 LYS A CA 1
ATOM 5266 C C . LYS A 1 668 ? -26.422 -32.125 -25.484 1 95.31 668 LYS A C 1
ATOM 5268 O O . LYS A 1 668 ? -27.203 -33.062 -25.312 1 95.31 668 LYS A O 1
ATOM 5273 N N . ILE A 1 669 ? -25.125 -32.219 -25.344 1 97.38 669 ILE A N 1
ATOM 5274 C CA . ILE A 1 669 ? -24.469 -33.469 -24.969 1 97.38 669 ILE A CA 1
ATOM 5275 C C . ILE A 1 669 ? -23.781 -33.312 -23.609 1 97.38 669 ILE A C 1
ATOM 5277 O O . ILE A 1 669 ? -23.031 -32.375 -23.391 1 97.38 669 ILE A O 1
ATOM 5281 N N . ALA A 1 670 ? -24.078 -34.219 -22.688 1 98.12 670 ALA A N 1
ATOM 5282 C CA . ALA A 1 670 ? -23.375 -34.25 -21.406 1 98.12 670 ALA A CA 1
ATOM 5283 C C . ALA A 1 670 ? -22.219 -35.219 -21.438 1 98.12 670 ALA A C 1
ATOM 5285 O O . ALA A 1 670 ? -22.422 -36.406 -21.703 1 98.12 670 ALA A O 1
ATOM 5286 N N . LEU A 1 671 ? -21.047 -34.75 -21.234 1 98.25 671 LEU A N 1
ATOM 5287 C CA . LEU A 1 671 ? -19.875 -35.594 -21.094 1 98.25 671 LEU A CA 1
ATOM 5288 C C . LEU A 1 671 ? -19.609 -35.906 -19.609 1 98.25 671 LEU A C 1
ATOM 5290 O O . LEU A 1 671 ? -19.578 -35 -18.781 1 98.25 671 LEU A O 1
ATOM 5294 N N . VAL A 1 672 ? -19.438 -37.156 -19.281 1 98.44 672 VAL A N 1
ATOM 5295 C CA . VAL A 1 672 ? -19.266 -37.531 -17.891 1 98.44 672 VAL A CA 1
ATOM 5296 C C . VAL A 1 672 ? -18 -38.375 -17.75 1 98.44 672 VAL A C 1
ATOM 5298 O O . VAL A 1 672 ? -17.828 -39.375 -18.422 1 98.44 672 VAL A O 1
ATOM 5301 N N . ASN A 1 673 ? -17.125 -37.938 -16.922 1 97.81 673 ASN A N 1
ATOM 5302 C CA . ASN A 1 673 ? -15.883 -38.625 -16.609 1 97.81 673 ASN A CA 1
ATOM 5303 C C . ASN A 1 673 ? -15.43 -38.375 -15.18 1 97.81 673 ASN A C 1
ATOM 5305 O O . ASN A 1 673 ? -15.766 -37.375 -14.586 1 97.81 673 ASN A O 1
ATOM 5309 N N . VAL A 1 674 ? -14.719 -39.312 -14.609 1 96 674 VAL A N 1
ATOM 5310 C CA . VAL A 1 674 ? -14.312 -39.25 -13.203 1 96 674 VAL A CA 1
ATOM 5311 C C . VAL A 1 674 ? -13.508 -38 -12.938 1 96 674 VAL A C 1
ATOM 5313 O O . VAL A 1 674 ? -13.609 -37.375 -11.867 1 96 674 VAL A O 1
ATOM 5316 N N . PHE A 1 675 ? -12.648 -37.594 -13.898 1 95.06 675 PHE A N 1
ATOM 5317 C CA . PHE A 1 675 ? -11.906 -36.375 -13.773 1 95.06 675 PHE A CA 1
ATOM 5318 C C . PHE A 1 675 ? -11.984 -35.562 -15.062 1 95.06 675 PHE A C 1
ATOM 5320 O O . PHE A 1 675 ? -12.289 -36.094 -16.125 1 95.06 675 PHE A O 1
ATOM 5327 N N . PHE A 1 676 ? -11.781 -34.375 -14.914 1 96.06 676 PHE A N 1
ATOM 5328 C CA . PHE A 1 676 ? -11.805 -33.406 -16.016 1 96.06 676 PHE A CA 1
ATOM 5329 C C . PHE A 1 676 ? -10.938 -32.188 -15.703 1 96.06 676 PHE A C 1
ATOM 5331 O O . PHE A 1 676 ? -10.758 -31.844 -14.539 1 96.06 676 PHE A O 1
ATOM 5338 N N . PRO A 1 677 ? -10.414 -31.609 -16.75 1 93.06 677 PRO A N 1
ATOM 5339 C CA . PRO A 1 677 ? -9.617 -30.406 -16.469 1 93.06 677 PRO A CA 1
ATOM 5340 C C . PRO A 1 677 ? -10.328 -29.438 -15.539 1 93.06 677 PRO A C 1
ATOM 5342 O O . PRO A 1 677 ? -11.539 -29.234 -15.664 1 93.06 677 PRO A O 1
ATOM 5345 N N . PRO A 1 678 ? -9.57 -28.891 -14.648 1 91.69 678 PRO A N 1
ATOM 5346 C CA . PRO A 1 678 ? -8.109 -28.812 -14.562 1 91.69 678 PRO A CA 1
ATOM 5347 C C . PRO A 1 678 ? -7.48 -30.047 -13.938 1 91.69 678 PRO A C 1
ATOM 5349 O O . PRO A 1 678 ? -6.254 -30.172 -13.883 1 91.69 678 PRO A O 1
ATOM 5352 N N . GLN A 1 679 ? -8.281 -30.953 -13.477 1 90.94 679 GLN A N 1
ATOM 5353 C CA . GLN A 1 679 ? -7.773 -32.219 -12.984 1 90.94 679 GLN A CA 1
ATOM 5354 C C . GLN A 1 679 ? -7.328 -33.125 -14.141 1 90.94 679 GLN A C 1
ATOM 5356 O O . GLN A 1 679 ? -8.148 -33.562 -14.938 1 90.94 679 GLN A O 1
ATOM 5361 N N . SER A 1 680 ? -6.098 -33.25 -14.297 1 84.94 680 SER A N 1
ATOM 5362 C CA . SER A 1 680 ? -5.574 -34.062 -15.398 1 84.94 680 SER A CA 1
ATOM 5363 C C . SER A 1 680 ? -4.922 -35.344 -14.883 1 84.94 680 SER A C 1
ATOM 5365 O O . SER A 1 680 ? -3.695 -35.438 -14.812 1 84.94 680 SER A O 1
ATOM 5367 N N . ILE A 1 681 ? -5.742 -36.281 -14.641 1 81 681 ILE A N 1
ATOM 5368 C CA . ILE A 1 681 ? -5.273 -37.562 -14.086 1 81 681 ILE A CA 1
ATOM 5369 C C . ILE A 1 681 ? -5.707 -38.719 -14.984 1 81 681 ILE A C 1
ATOM 5371 O O . ILE A 1 681 ? -6.906 -38.906 -15.195 1 81 681 ILE A O 1
ATOM 5375 N N . GLY A 1 682 ? -4.809 -39.344 -15.539 1 79.31 682 GLY A N 1
ATOM 5376 C CA . GLY A 1 682 ? -5.125 -40.531 -16.312 1 79.31 682 GLY A CA 1
ATOM 5377 C C . GLY A 1 682 ? -5.258 -40.25 -17.797 1 79.31 682 GLY A C 1
ATOM 5378 O O . GLY A 1 682 ? -5.551 -39.125 -18.203 1 79.31 682 GLY A O 1
ATOM 5379 N N . GLY A 1 683 ? -5.117 -41.344 -18.516 1 84.44 683 GLY A N 1
ATOM 5380 C CA . GLY A 1 683 ? -5.168 -41.281 -19.969 1 84.44 683 GLY A CA 1
ATOM 5381 C C . GLY A 1 683 ? -6.562 -41 -20.5 1 84.44 683 GLY A C 1
ATOM 5382 O O . GLY A 1 683 ? -6.73 -40.25 -21.469 1 84.44 683 GLY A O 1
ATOM 5383 N N . ALA A 1 684 ? -7.57 -41.625 -19.859 1 89.62 684 ALA A N 1
ATOM 5384 C CA . ALA A 1 684 ? -8.945 -41.406 -20.281 1 89.62 684 ALA A CA 1
ATOM 5385 C C . ALA A 1 684 ? -9.359 -39.969 -20.141 1 89.62 684 ALA A C 1
ATOM 5387 O O . ALA A 1 684 ? -10.102 -39.438 -20.953 1 89.62 684 ALA A O 1
ATOM 5388 N N . THR A 1 685 ? -8.922 -39.375 -19.062 1 92.62 685 THR A N 1
ATOM 5389 C CA . THR A 1 685 ? -9.195 -37.969 -18.828 1 92.62 685 THR A CA 1
ATOM 5390 C C . THR A 1 685 ? -8.562 -37.125 -19.906 1 92.62 685 THR A C 1
ATOM 5392 O O . THR A 1 685 ? -9.188 -36.156 -20.391 1 92.62 685 THR A O 1
ATOM 5395 N N . ARG A 1 686 ? -7.426 -37.438 -20.312 1 91.12 686 ARG A N 1
ATOM 5396 C CA . ARG A 1 686 ? -6.738 -36.688 -21.375 1 91.12 686 ARG A CA 1
ATOM 5397 C C . ARG A 1 686 ? -7.473 -36.812 -22.703 1 91.12 686 ARG A C 1
ATOM 5399 O O . ARG A 1 686 ? -7.586 -35.844 -23.453 1 91.12 686 ARG A O 1
ATOM 5406 N N . VAL A 1 687 ? -7.871 -38 -22.922 1 93.5 687 VAL A N 1
ATOM 5407 C CA . VAL A 1 687 ? -8.602 -38.25 -24.156 1 93.5 687 VAL A CA 1
ATOM 5408 C C . VAL A 1 687 ? -9.891 -37.438 -24.172 1 93.5 687 VAL A C 1
ATOM 5410 O O . VAL A 1 687 ? -10.211 -36.781 -25.188 1 93.5 687 VAL A O 1
ATOM 5413 N N . LEU A 1 688 ? -10.562 -37.531 -23.094 1 95.44 688 LEU A N 1
ATOM 5414 C CA . LEU A 1 688 ? -11.805 -36.75 -23.016 1 95.44 688 LEU A CA 1
ATOM 5415 C C . LEU A 1 688 ? -11.539 -35.281 -23.188 1 95.44 688 LEU A C 1
ATOM 5417 O O . LEU A 1 688 ? -12.305 -34.562 -23.859 1 95.44 688 LEU A O 1
ATOM 5421 N N . ALA A 1 689 ? -10.531 -34.781 -22.547 1 94.56 689 ALA A N 1
ATOM 5422 C CA . ALA A 1 689 ? -10.164 -33.344 -22.672 1 94.56 689 ALA A CA 1
ATOM 5423 C C . ALA A 1 689 ? -9.906 -33 -24.141 1 94.56 689 ALA A C 1
ATOM 5425 O O . ALA A 1 689 ? -10.328 -31.922 -24.594 1 94.56 689 ALA A O 1
ATOM 5426 N N . ASP A 1 690 ? -9.234 -33.844 -24.828 1 94.38 690 ASP A N 1
ATOM 5427 C CA . ASP A 1 690 ? -8.945 -33.625 -26.234 1 94.38 690 ASP A CA 1
ATOM 5428 C C . ASP A 1 690 ? -10.227 -33.656 -27.078 1 94.38 690 ASP A C 1
ATOM 5430 O O . ASP A 1 690 ? -10.391 -32.875 -28.016 1 94.38 690 ASP A O 1
ATOM 5434 N N . ASN A 1 691 ? -11.023 -34.656 -26.734 1 95.31 691 ASN A N 1
ATOM 5435 C CA . ASN A 1 691 ? -12.305 -34.719 -27.422 1 95.31 691 ASN A CA 1
ATOM 5436 C C . ASN A 1 691 ? -13.141 -33.469 -27.188 1 95.31 691 ASN A C 1
ATOM 5438 O O . ASN A 1 691 ? -13.75 -32.938 -28.125 1 95.31 691 ASN A O 1
ATOM 5442 N N . PHE A 1 692 ? -13.164 -33.062 -25.969 1 95.44 692 PHE A N 1
ATOM 5443 C CA . PHE A 1 692 ? -13.875 -31.844 -25.594 1 95.44 692 PHE A CA 1
ATOM 5444 C C . PHE A 1 692 ? -13.406 -30.672 -26.438 1 95.44 692 PHE A C 1
ATOM 5446 O O . PHE A 1 692 ? -14.219 -29.938 -27 1 95.44 692 PHE A O 1
ATOM 5453 N N . LYS A 1 693 ? -12.125 -30.469 -26.516 1 94.5 693 LYS A N 1
ATOM 5454 C CA . LYS A 1 693 ? -11.555 -29.359 -27.266 1 94.5 693 LYS A CA 1
ATOM 5455 C C . LYS A 1 693 ? -11.922 -29.453 -28.75 1 94.5 693 LYS A C 1
ATOM 5457 O O . LYS A 1 693 ? -12.273 -28.453 -29.375 1 94.5 693 LYS A O 1
ATOM 5462 N N . ALA A 1 694 ? -11.844 -30.641 -29.25 1 94.06 694 ALA A N 1
ATOM 5463 C CA . ALA A 1 694 ? -12.148 -30.859 -30.656 1 94.06 694 ALA A CA 1
ATOM 5464 C C . ALA A 1 694 ? -13.625 -30.625 -30.938 1 94.06 694 ALA A C 1
ATOM 5466 O O . ALA A 1 694 ? -13.984 -30.031 -31.969 1 94.06 694 ALA A O 1
ATOM 5467 N N . LEU A 1 695 ? -14.477 -31.125 -30.094 1 95 695 LEU A N 1
ATOM 5468 C CA . LEU A 1 695 ? -15.914 -30.922 -30.25 1 95 695 LEU A CA 1
ATOM 5469 C C . LEU A 1 695 ? -16.266 -29.438 -30.234 1 95 695 LEU A C 1
ATOM 5471 O O . LEU A 1 695 ? -17.062 -28.984 -31.062 1 95 695 LEU A O 1
ATOM 5475 N N . ARG A 1 696 ? -15.641 -28.734 -29.328 1 93.56 696 ARG A N 1
ATOM 5476 C CA . ARG A 1 696 ? -15.898 -27.312 -29.219 1 93.56 696 ARG A CA 1
ATOM 5477 C C . ARG A 1 696 ? -15.406 -26.562 -30.453 1 93.56 696 ARG A C 1
ATOM 5479 O O . ARG A 1 696 ? -16.078 -25.656 -30.953 1 93.56 696 ARG A O 1
ATOM 5486 N N . LYS A 1 697 ? -14.289 -26.969 -30.922 1 92.56 697 LYS A N 1
ATOM 5487 C CA . LYS A 1 697 ? -13.633 -26.281 -32.031 1 92.56 697 LYS A CA 1
ATOM 5488 C C . LYS A 1 697 ? -14.344 -26.562 -33.344 1 92.56 697 LYS A C 1
ATOM 5490 O O . LYS A 1 697 ? -14.555 -25.656 -34.156 1 92.56 697 LYS A O 1
ATOM 5495 N N . HIS A 1 698 ? -14.82 -27.797 -33.562 1 92.69 698 HIS A N 1
ATOM 5496 C CA . HIS A 1 698 ? -15.258 -28.203 -34.906 1 92.69 698 HIS A CA 1
ATOM 5497 C C . HIS A 1 698 ? -16.766 -28.375 -34.969 1 92.69 698 HIS A C 1
ATOM 5499 O O . HIS A 1 698 ? -17.359 -28.344 -36.031 1 92.69 698 HIS A O 1
ATOM 5505 N N . TYR A 1 699 ? -17.391 -28.516 -33.844 1 94.31 699 TYR A N 1
ATOM 5506 C CA . TYR A 1 699 ? -18.828 -28.828 -33.844 1 94.31 699 TYR A CA 1
ATOM 5507 C C . TYR A 1 699 ? -19.594 -27.906 -32.906 1 94.31 699 TYR A C 1
ATOM 5509 O O . TYR A 1 699 ? -20.688 -28.25 -32.438 1 94.31 699 TYR A O 1
ATOM 5517 N N . GLY A 1 700 ? -19.047 -26.812 -32.594 1 90.44 700 GLY A N 1
ATOM 5518 C CA . GLY A 1 700 ? -19.625 -25.875 -31.656 1 90.44 700 GLY A CA 1
ATOM 5519 C C . GLY A 1 700 ? -20.984 -25.344 -32.125 1 90.44 700 GLY A C 1
ATOM 5520 O O . GLY A 1 700 ? -21.812 -24.969 -31.281 1 90.44 700 GLY A O 1
ATOM 5521 N N . GLU A 1 701 ? -21.25 -25.359 -33.344 1 89.94 701 GLU A N 1
ATOM 5522 C CA . GLU A 1 701 ? -22.5 -24.812 -33.875 1 89.94 701 GLU A CA 1
ATOM 5523 C C . GLU A 1 701 ? -23.609 -25.859 -33.812 1 89.94 701 GLU A C 1
ATOM 5525 O O . GLU A 1 701 ? -24.797 -25.516 -33.781 1 89.94 701 GLU A O 1
ATOM 5530 N N . ASP A 1 702 ? -23.219 -27.078 -33.719 1 92.19 702 ASP A N 1
ATOM 5531 C CA . ASP A 1 702 ? -24.203 -28.156 -33.781 1 92.19 702 ASP A CA 1
ATOM 5532 C C . ASP A 1 702 ? -24.406 -28.781 -32.406 1 92.19 702 ASP A C 1
ATOM 5534 O O . ASP A 1 702 ? -25.469 -29.344 -32.125 1 92.19 702 ASP A O 1
ATOM 5538 N N . ILE A 1 703 ? -23.391 -28.672 -31.625 1 94.31 703 ILE A N 1
ATOM 5539 C CA . ILE A 1 703 ? -23.406 -29.406 -30.375 1 94.31 703 ILE A CA 1
ATOM 5540 C C . ILE A 1 703 ? -23.109 -28.453 -29.219 1 94.31 703 ILE A C 1
ATOM 5542 O O . ILE A 1 703 ? -22.156 -27.688 -29.266 1 94.31 703 ILE A O 1
ATOM 5546 N N . ASP A 1 704 ? -24 -28.453 -28.25 1 93.5 704 ASP A N 1
ATOM 5547 C CA . ASP A 1 704 ? -23.75 -27.812 -26.953 1 93.5 704 ASP A CA 1
ATOM 5548 C C . ASP A 1 704 ? -23.297 -28.828 -25.906 1 93.5 704 ASP A C 1
ATOM 5550 O O . ASP A 1 704 ? -23.812 -29.953 -25.859 1 93.5 704 ASP A O 1
ATOM 5554 N N . ILE A 1 705 ? -22.281 -28.453 -25.109 1 96.06 705 ILE A N 1
ATOM 5555 C CA . ILE A 1 705 ? -21.672 -29.438 -24.234 1 96.06 705 ILE A CA 1
ATOM 5556 C C . ILE A 1 705 ? -21.781 -28.969 -22.781 1 96.06 705 ILE A C 1
ATOM 5558 O O . ILE A 1 705 ? -21.719 -27.781 -22.5 1 96.06 705 ILE A O 1
ATOM 5562 N N . CYS A 1 706 ? -22.016 -29.812 -21.891 1 96.38 706 CYS A N 1
ATOM 5563 C CA . CYS A 1 706 ? -21.812 -29.672 -20.453 1 96.38 706 CYS A CA 1
ATOM 5564 C C . CYS A 1 706 ? -21.078 -30.875 -19.891 1 96.38 706 CYS A C 1
ATOM 5566 O O . CYS A 1 706 ? -21.031 -31.938 -20.516 1 96.38 706 CYS A O 1
ATOM 5568 N N . VAL A 1 707 ? -20.406 -30.641 -18.781 1 98.12 707 VAL A N 1
ATOM 5569 C CA . VAL A 1 707 ? -19.562 -31.719 -18.281 1 98.12 707 VAL A CA 1
ATOM 5570 C C . VAL A 1 707 ? -19.906 -31.984 -16.812 1 98.12 707 VAL A C 1
ATOM 5572 O O . VAL A 1 707 ? -20.203 -31.062 -16.047 1 98.12 707 VAL A O 1
ATOM 5575 N N . PHE A 1 708 ? -19.969 -33.188 -16.406 1 98.19 708 PHE A N 1
ATOM 5576 C CA . PHE A 1 708 ? -20.109 -33.656 -15.031 1 98.19 708 PHE A CA 1
ATOM 5577 C C . PHE A 1 708 ? -18.906 -34.469 -14.609 1 98.19 708 PHE A C 1
ATOM 5579 O O . PHE A 1 708 ? -18.5 -35.406 -15.328 1 98.19 708 PHE A O 1
ATOM 5586 N N . THR A 1 709 ? -18.25 -34.156 -13.531 1 97.5 709 THR A N 1
ATOM 5587 C CA . THR A 1 709 ? -17.031 -34.844 -13.117 1 97.5 709 THR A CA 1
ATOM 5588 C C . THR A 1 709 ? -16.953 -34.906 -11.602 1 97.5 709 THR A C 1
ATOM 5590 O O . THR A 1 709 ? -17.844 -34.438 -10.891 1 97.5 709 THR A O 1
ATOM 5593 N N . ALA A 1 710 ? -15.93 -35.625 -11.109 1 96.12 710 ALA A N 1
ATOM 5594 C CA . ALA A 1 710 ? -15.711 -35.781 -9.672 1 96.12 710 ALA A CA 1
ATOM 5595 C C . ALA A 1 710 ? -14.5 -34.969 -9.219 1 96.12 710 ALA A C 1
ATOM 5597 O O . ALA A 1 710 ? -13.633 -34.625 -10.031 1 96.12 710 ALA A O 1
ATOM 5598 N N . ASP A 1 711 ? -14.57 -34.656 -8.008 1 93.69 711 ASP A N 1
ATOM 5599 C CA . ASP A 1 711 ? -13.438 -34 -7.359 1 93.69 711 ASP A CA 1
ATOM 5600 C C . ASP A 1 711 ? -12.43 -35.031 -6.828 1 93.69 711 ASP A C 1
ATOM 5602 O O . ASP A 1 711 ? -12.812 -35.969 -6.133 1 93.69 711 ASP A O 1
ATOM 5606 N N . VAL A 1 712 ? -11.203 -34.812 -7.145 1 89.25 712 VAL A N 1
ATOM 5607 C CA . VAL A 1 712 ? -10.164 -35.781 -6.766 1 89.25 712 VAL A CA 1
ATOM 5608 C C . VAL A 1 712 ? -10.016 -35.812 -5.246 1 89.25 712 VAL A C 1
ATOM 5610 O O . VAL A 1 712 ? -9.695 -36.844 -4.66 1 89.25 712 VAL A O 1
ATOM 5613 N N . GLU A 1 713 ? -10.258 -34.688 -4.664 1 85.56 713 GLU A N 1
ATOM 5614 C CA . GLU A 1 713 ? -10.117 -34.594 -3.213 1 85.56 713 GLU A CA 1
ATOM 5615 C C . GLU A 1 713 ? -11.414 -35 -2.51 1 85.56 713 GLU A C 1
ATOM 5617 O O . GLU A 1 713 ? -12.5 -34.594 -2.941 1 85.56 713 GLU A O 1
ATOM 5622 N N . CYS A 1 714 ? -11.359 -35.812 -1.64 1 77.81 714 CYS A N 1
ATOM 5623 C CA . CYS A 1 714 ? -12.523 -36.25 -0.888 1 77.81 714 CYS A CA 1
ATOM 5624 C C . CYS A 1 714 ? -12.773 -35.375 0.318 1 77.81 714 CYS A C 1
ATOM 5626 O O . CYS A 1 714 ? -12.406 -35.719 1.441 1 77.81 714 CYS A O 1
ATOM 5628 N N . ARG A 1 715 ? -13.359 -34.344 0.074 1 86.56 715 ARG A N 1
ATOM 5629 C CA . ARG A 1 715 ? -13.781 -33.469 1.154 1 86.56 715 ARG A CA 1
ATOM 5630 C C . ARG A 1 715 ? -15.211 -33.781 1.601 1 86.56 715 ARG A C 1
ATOM 5632 O O . ARG A 1 715 ? -15.594 -34.969 1.677 1 86.56 715 ARG A O 1
ATOM 5639 N N . THR A 1 716 ? -16.031 -32.812 2.006 1 90.25 716 THR A N 1
ATOM 5640 C CA . THR A 1 716 ? -17.422 -33.094 2.336 1 90.25 716 THR A CA 1
ATOM 5641 C C . THR A 1 716 ? -18.125 -33.75 1.148 1 90.25 716 THR A C 1
ATOM 5643 O O . THR A 1 716 ? -18.156 -33.188 0.055 1 90.25 716 THR A O 1
ATOM 5646 N N . PRO A 1 717 ? -18.578 -34.938 1.312 1 94.19 717 PRO A N 1
ATOM 5647 C CA . PRO A 1 717 ? -19.109 -35.688 0.168 1 94.19 717 PRO A CA 1
ATOM 5648 C C . PRO A 1 717 ? -20.375 -35.031 -0.412 1 94.19 717 PRO A C 1
ATOM 5650 O O . PRO A 1 717 ? -21.156 -34.438 0.325 1 94.19 717 PRO A O 1
ATOM 5653 N N . HIS A 1 718 ? -20.547 -35.188 -1.67 1 95.5 718 HIS A N 1
ATOM 5654 C CA . HIS A 1 718 ? -21.766 -34.875 -2.42 1 95.5 718 HIS A CA 1
ATOM 5655 C C . HIS A 1 718 ? -22.031 -33.375 -2.459 1 95.5 718 HIS A C 1
ATOM 5657 O O . HIS A 1 718 ? -23.188 -32.969 -2.326 1 95.5 718 HIS A O 1
ATOM 5663 N N . GLU A 1 719 ? -21.016 -32.656 -2.404 1 93.94 719 GLU A N 1
ATOM 5664 C CA . GLU A 1 719 ? -21.078 -31.234 -2.682 1 93.94 719 GLU A CA 1
ATOM 5665 C C . GLU A 1 719 ? -20.703 -30.938 -4.129 1 93.94 719 GLU A C 1
ATOM 5667 O O . GLU A 1 719 ? -19.797 -31.547 -4.684 1 93.94 719 GLU A O 1
ATOM 5672 N N . MET A 1 720 ? -21.469 -30.109 -4.684 1 94.62 720 MET A N 1
ATOM 5673 C CA . MET A 1 720 ? -21.281 -29.797 -6.098 1 94.62 720 MET A CA 1
ATOM 5674 C C . MET A 1 720 ? -20.812 -28.344 -6.277 1 94.62 720 MET A C 1
ATOM 5676 O O . MET A 1 720 ? -21.328 -27.438 -5.617 1 94.62 720 MET A O 1
ATOM 5680 N N . MET A 1 721 ? -19.844 -28.188 -7.098 1 92.81 721 MET A N 1
ATOM 5681 C CA . MET A 1 721 ? -19.391 -26.875 -7.535 1 92.81 721 MET A CA 1
ATOM 5682 C C . MET A 1 721 ? -19.391 -26.766 -9.055 1 92.81 721 MET A C 1
ATOM 5684 O O . MET A 1 721 ? -19.141 -27.75 -9.75 1 92.81 721 MET A O 1
ATOM 5688 N N . VAL A 1 722 ? -19.703 -25.641 -9.562 1 96.5 722 VAL A N 1
ATOM 5689 C CA . VAL A 1 722 ? -19.703 -25.438 -11.008 1 96.5 722 VAL A CA 1
ATOM 5690 C C . VAL A 1 722 ? -18.625 -24.422 -11.383 1 96.5 722 VAL A C 1
ATOM 5692 O O . VAL A 1 722 ? -18.422 -23.422 -10.68 1 96.5 722 VAL A O 1
ATOM 5695 N N . TYR A 1 723 ? -17.891 -24.641 -12.367 1 96.19 723 TYR A N 1
ATOM 5696 C CA . TYR A 1 723 ? -16.922 -23.688 -12.906 1 96.19 723 TYR A CA 1
ATOM 5697 C C . TYR A 1 723 ? -16.984 -23.656 -14.43 1 96.19 723 TYR A C 1
ATOM 5699 O O . TYR A 1 723 ? -17.609 -24.516 -15.055 1 96.19 723 TYR A O 1
ATOM 5707 N N . ASN A 1 724 ? -16.422 -22.641 -14.938 1 96 724 ASN A N 1
ATOM 5708 C CA . ASN A 1 724 ? -16.344 -22.469 -16.391 1 96 724 ASN A CA 1
ATOM 5709 C C . ASN A 1 724 ? -15.008 -22.953 -16.938 1 96 724 ASN A C 1
ATOM 5711 O O . ASN A 1 724 ? -13.945 -22.656 -16.375 1 96 724 ASN A O 1
ATOM 5715 N N . HIS A 1 725 ? -15.078 -23.781 -17.906 1 95.62 725 HIS A N 1
ATOM 5716 C CA . HIS A 1 725 ? -13.891 -24.219 -18.641 1 95.62 725 HIS A CA 1
ATOM 5717 C C . HIS A 1 725 ? -14.062 -23.984 -20.141 1 95.62 725 HIS A C 1
ATOM 5719 O O . HIS A 1 725 ? -14.812 -24.703 -20.812 1 95.62 725 HIS A O 1
ATOM 5725 N N . ASP A 1 726 ? -13.414 -23.047 -20.656 1 92.31 726 ASP A N 1
ATOM 5726 C CA . ASP A 1 726 ? -13.461 -22.688 -22.062 1 92.31 726 ASP A CA 1
ATOM 5727 C C . ASP A 1 726 ? -14.891 -22.406 -22.516 1 92.31 726 ASP A C 1
ATOM 5729 O O . ASP A 1 726 ? -15.336 -22.922 -23.547 1 92.31 726 ASP A O 1
ATOM 5733 N N . GLY A 1 727 ? -15.641 -21.797 -21.656 1 91 727 GLY A N 1
ATOM 5734 C CA . GLY A 1 727 ? -16.984 -21.344 -22 1 91 727 GLY A CA 1
ATOM 5735 C C . GLY A 1 727 ? -18.047 -22.375 -21.703 1 91 727 GLY A C 1
ATOM 5736 O O . GLY A 1 727 ? -19.234 -22.156 -22 1 91 727 GLY A O 1
ATOM 5737 N N . VAL A 1 728 ? -17.641 -23.453 -21.125 1 95.06 728 VAL A N 1
ATOM 5738 C CA . VAL A 1 728 ? -18.562 -24.547 -20.844 1 95.06 728 VAL A CA 1
ATOM 5739 C C . VAL A 1 728 ? -18.672 -24.75 -19.344 1 95.06 728 VAL A C 1
ATOM 5741 O O . VAL A 1 728 ? -17.672 -24.703 -18.625 1 95.06 728 VAL A O 1
ATOM 5744 N N . ARG A 1 729 ? -19.875 -25.047 -18.906 1 96.44 729 ARG A N 1
ATOM 5745 C CA . ARG A 1 729 ? -20.078 -25.312 -17.484 1 96.44 729 ARG A CA 1
ATOM 5746 C C . ARG A 1 729 ? -19.641 -26.719 -17.125 1 96.44 729 ARG A C 1
ATOM 5748 O O . ARG A 1 729 ? -20 -27.688 -17.812 1 96.44 729 ARG A O 1
ATOM 5755 N N . VAL A 1 730 ? -18.859 -26.766 -16.125 1 97.62 730 VAL A N 1
ATOM 5756 C CA . VAL A 1 730 ? -18.391 -28.047 -15.602 1 97.62 730 VAL A CA 1
ATOM 5757 C C . VAL A 1 730 ? -18.891 -28.234 -14.172 1 97.62 730 VAL A C 1
ATOM 5759 O O . VAL A 1 730 ? -18.625 -27.391 -13.297 1 97.62 730 VAL A O 1
ATOM 5762 N N . TYR A 1 731 ? -19.656 -29.25 -13.977 1 97.81 731 TYR A N 1
ATOM 5763 C CA . TYR A 1 731 ? -20.188 -29.594 -12.656 1 97.81 731 TYR A CA 1
ATOM 5764 C C . TYR A 1 731 ? -19.297 -30.609 -11.961 1 97.81 731 TYR A C 1
ATOM 5766 O O . TYR A 1 731 ? -19.172 -31.75 -12.422 1 97.81 731 TYR A O 1
ATOM 5774 N N . ARG A 1 732 ? -18.688 -30.234 -10.914 1 96.5 732 ARG A N 1
ATOM 5775 C CA . ARG A 1 732 ? -17.766 -31.109 -10.188 1 96.5 732 ARG A CA 1
ATOM 5776 C C . ARG A 1 732 ? -18.328 -31.469 -8.82 1 96.5 732 ARG A C 1
ATOM 5778 O O . ARG A 1 732 ? -18.609 -30.594 -8.008 1 96.5 732 ARG A O 1
ATOM 5785 N N . ALA A 1 733 ? -18.422 -32.719 -8.547 1 96.31 733 ALA A N 1
ATOM 5786 C CA . ALA A 1 733 ? -19 -33.219 -7.297 1 96.31 733 ALA A CA 1
ATOM 5787 C C . ALA A 1 733 ? -17.938 -33.906 -6.434 1 96.31 733 ALA A C 1
ATOM 5789 O O . ALA A 1 733 ? -17.094 -34.625 -6.941 1 96.31 733 ALA A O 1
ATOM 5790 N N . THR A 1 734 ? -18.016 -33.656 -5.156 1 94.94 734 THR A N 1
ATOM 5791 C CA . THR A 1 734 ? -17.172 -34.406 -4.227 1 94.94 734 THR A CA 1
ATOM 5792 C C . THR A 1 734 ? -17.75 -35.781 -3.959 1 94.94 734 THR A C 1
ATOM 5794 O O . THR A 1 734 ? -18.969 -36 -4.059 1 94.94 734 THR A O 1
ATOM 5797 N N . THR A 1 735 ? -16.875 -36.656 -3.674 1 94.75 735 THR A N 1
ATOM 5798 C CA . THR A 1 735 ? -17.297 -38.031 -3.537 1 94.75 735 THR A CA 1
ATOM 5799 C C . THR A 1 735 ? -17.078 -38.531 -2.115 1 94.75 735 THR A C 1
ATOM 5801 O O . THR A 1 735 ? -16.297 -37.938 -1.358 1 94.75 735 THR A O 1
ATOM 5804 N N . LEU A 1 736 ? -17.828 -39.531 -1.747 1 93.06 736 LEU A N 1
ATOM 5805 C CA . LEU A 1 736 ? -17.703 -40.188 -0.438 1 93.06 736 LEU A CA 1
ATOM 5806 C C . LEU A 1 736 ? -16.469 -41.062 -0.373 1 93.06 736 LEU A C 1
ATOM 5808 O O . LEU A 1 736 ? -16.297 -41.969 -1.201 1 93.06 736 LEU A O 1
ATOM 5812 N N . TRP A 1 737 ? -15.641 -40.75 0.551 1 91.69 737 TRP A N 1
ATOM 5813 C CA . TRP A 1 737 ? -14.484 -41.625 0.752 1 91.69 737 TRP A CA 1
ATOM 5814 C C . TRP A 1 737 ? -14.898 -42.938 1.418 1 91.69 737 TRP A C 1
ATOM 5816 O O . TRP A 1 737 ? -15.664 -42.938 2.385 1 91.69 737 TRP A O 1
ATOM 5826 N N . ARG A 1 738 ? -14.539 -44.031 0.995 1 91.62 738 ARG A N 1
ATOM 5827 C CA . ARG A 1 738 ? -14.719 -45.375 1.563 1 91.62 738 ARG A CA 1
ATOM 5828 C C . ARG A 1 738 ? -13.641 -46.344 1.07 1 91.62 738 ARG A C 1
ATOM 5830 O O . ARG A 1 738 ? -13 -46.094 0.046 1 91.62 738 ARG A O 1
ATOM 5837 N N . GLU A 1 739 ? -13.422 -47.312 1.884 1 90.62 739 GLU A N 1
ATOM 5838 C CA . GLU A 1 739 ? -12.445 -48.281 1.45 1 90.62 739 GLU A CA 1
ATOM 5839 C C . GLU A 1 739 ? -12.781 -48.844 0.064 1 90.62 739 GLU A C 1
ATOM 5841 O O . GLU A 1 739 ? -13.945 -49.125 -0.223 1 90.62 739 GLU A O 1
ATOM 5846 N N . HIS A 1 740 ? -11.867 -48.875 -0.862 1 90.94 740 HIS A N 1
ATOM 5847 C CA . HIS A 1 740 ? -12.055 -49.344 -2.24 1 90.94 740 HIS A CA 1
ATOM 5848 C C . HIS A 1 740 ? -13.055 -48.438 -2.971 1 90.94 740 HIS A C 1
ATOM 5850 O O . HIS A 1 740 ? -13.977 -48.938 -3.627 1 90.94 740 HIS A O 1
ATOM 5856 N N . MET A 1 741 ? -12.961 -47.156 -2.801 1 90.12 741 MET A N 1
ATOM 5857 C CA . MET A 1 741 ? -13.961 -46.188 -3.271 1 90.12 741 MET A CA 1
ATOM 5858 C C . MET A 1 741 ? -14.164 -46.312 -4.777 1 90.12 741 MET A C 1
ATOM 5860 O O . MET A 1 741 ? -15.242 -46.031 -5.289 1 90.12 741 MET A O 1
ATOM 5864 N N . ASP A 1 742 ? -13.203 -46.906 -5.523 1 92.38 742 ASP A N 1
ATOM 5865 C CA . ASP A 1 742 ? -13.328 -47 -6.973 1 92.38 742 ASP A CA 1
ATOM 5866 C C . ASP A 1 742 ? -14.008 -48.312 -7.359 1 92.38 742 ASP A C 1
ATOM 5868 O O . ASP A 1 742 ? -14.25 -48.594 -8.539 1 92.38 742 ASP A O 1
ATOM 5872 N N . TRP A 1 743 ? -14.297 -49.125 -6.414 1 93.69 743 TRP A N 1
ATOM 5873 C CA . TRP A 1 743 ? -14.922 -50.438 -6.664 1 93.69 743 TRP A CA 1
ATOM 5874 C C . TRP A 1 743 ? -16.438 -50.344 -6.559 1 93.69 743 TRP A C 1
ATOM 5876 O O . TRP A 1 743 ? -17.156 -51 -7.297 1 93.69 743 TRP A O 1
ATOM 5886 N N . HIS A 1 744 ? -16.984 -49.469 -5.766 1 94.44 744 HIS A N 1
ATOM 5887 C CA . HIS A 1 744 ? -18.391 -49.469 -5.395 1 94.44 744 HIS A CA 1
ATOM 5888 C C . HIS A 1 744 ? -19.266 -49.062 -6.578 1 94.44 744 HIS A C 1
ATOM 5890 O O . HIS A 1 744 ? -19.047 -48.031 -7.207 1 94.44 744 HIS A O 1
ATOM 5896 N N . PRO A 1 745 ? -20.297 -49.812 -6.832 1 94.56 745 PRO A N 1
ATOM 5897 C CA . PRO A 1 745 ? -21.156 -49.531 -7.98 1 94.56 745 PRO A CA 1
ATOM 5898 C C . PRO A 1 745 ? -22.297 -48.562 -7.641 1 94.56 745 PRO A C 1
ATOM 5900 O O . PRO A 1 745 ? -22.938 -48 -8.539 1 94.56 745 PRO A O 1
ATOM 5903 N N . LYS A 1 746 ? -22.562 -48.406 -6.371 1 95.06 746 LYS A N 1
ATOM 5904 C CA . LYS A 1 746 ? -23.766 -47.656 -6.008 1 95.06 746 LYS A CA 1
ATOM 5905 C C . LYS A 1 746 ? -23.453 -46.562 -5.008 1 95.06 746 LYS A C 1
ATOM 5907 O O . LYS A 1 746 ? -22.609 -46.719 -4.113 1 95.06 746 LYS A O 1
ATOM 5912 N N . ASP A 1 747 ? -24.062 -45.5 -5.148 1 96.44 747 ASP A N 1
ATOM 5913 C CA . ASP A 1 747 ? -24.109 -44.344 -4.266 1 96.44 747 ASP A CA 1
ATOM 5914 C C . ASP A 1 747 ? -25.422 -43.562 -4.445 1 96.44 747 ASP A C 1
ATOM 5916 O O . ASP A 1 747 ? -25.562 -42.75 -5.371 1 96.44 747 ASP A O 1
ATOM 5920 N N . PRO A 1 748 ? -26.328 -43.781 -3.574 1 96.06 748 PRO A N 1
ATOM 5921 C CA . PRO A 1 748 ? -27.656 -43.188 -3.734 1 96.06 748 PRO A CA 1
ATOM 5922 C C . PRO A 1 748 ? -27.625 -41.656 -3.785 1 96.06 748 PRO A C 1
ATOM 5924 O O . PRO A 1 748 ? -28.438 -41.062 -4.492 1 96.06 748 PRO A O 1
ATOM 5927 N N . GLU A 1 749 ? -26.797 -41.094 -2.988 1 96 749 GLU A N 1
ATOM 5928 C CA . GLU A 1 749 ? -26.719 -39.625 -3 1 96 749 GLU A CA 1
ATOM 5929 C C . GLU A 1 749 ? -26.188 -39.125 -4.336 1 96 749 GLU A C 1
ATOM 5931 O O . GLU A 1 749 ? -26.609 -38.062 -4.812 1 96 749 GLU A O 1
ATOM 5936 N N . MET A 1 750 ? -25.281 -39.812 -4.957 1 96.75 750 MET A N 1
ATOM 5937 C CA . MET A 1 750 ? -24.766 -39.438 -6.273 1 96.75 750 MET A CA 1
ATOM 5938 C C . MET A 1 750 ? -25.844 -39.625 -7.344 1 96.75 750 MET A C 1
ATOM 5940 O O . MET A 1 750 ? -25.906 -38.844 -8.297 1 96.75 750 MET A O 1
ATOM 5944 N N . TYR A 1 751 ? -26.688 -40.688 -7.148 1 97.69 751 TYR A N 1
ATOM 5945 C CA . TYR A 1 751 ? -27.844 -40.875 -8.023 1 97.69 751 TYR A CA 1
ATOM 5946 C C . TYR A 1 751 ? -28.719 -39.625 -8.023 1 97.69 751 TYR A C 1
ATOM 5948 O O . TYR A 1 751 ? -29.078 -39.125 -9.086 1 97.69 751 TYR A O 1
ATOM 5956 N N . ASN A 1 752 ? -28.984 -39.156 -6.859 1 96.75 752 ASN A N 1
ATOM 5957 C CA . ASN A 1 752 ? -29.859 -38 -6.703 1 96.75 752 ASN A CA 1
ATOM 5958 C C . ASN A 1 752 ? -29.219 -36.719 -7.277 1 96.75 752 ASN A C 1
ATOM 5960 O O . ASN A 1 752 ? -29.875 -35.969 -7.969 1 96.75 752 ASN A O 1
ATOM 5964 N N . LEU A 1 753 ? -28 -36.562 -6.922 1 96.19 753 LEU A N 1
ATOM 5965 C CA . LEU A 1 753 ? -27.266 -35.375 -7.367 1 96.19 753 LEU A CA 1
ATOM 5966 C C . LEU A 1 753 ? -27.203 -35.312 -8.891 1 96.19 753 LEU A C 1
ATOM 5968 O O . LEU A 1 753 ? -27.406 -34.25 -9.492 1 96.19 753 LEU A O 1
ATOM 5972 N N . PHE A 1 754 ? -26.859 -36.375 -9.523 1 97.88 754 PHE A N 1
ATOM 5973 C CA . PHE A 1 754 ? -26.797 -36.438 -10.977 1 97.88 754 PHE A CA 1
ATOM 5974 C C . PHE A 1 754 ? -28.172 -36.25 -11.594 1 97.88 754 PHE A C 1
ATOM 5976 O O . PHE A 1 754 ? -28.312 -35.625 -12.648 1 97.88 754 PHE A O 1
ATOM 5983 N N . GLY A 1 755 ? -29.156 -36.812 -10.93 1 97.38 755 GLY A N 1
ATOM 5984 C CA . GLY A 1 755 ? -30.531 -36.594 -11.375 1 97.38 755 GLY A CA 1
ATOM 5985 C C . GLY A 1 755 ? -30.891 -35.125 -11.438 1 97.38 755 GLY A C 1
ATOM 5986 O O . GLY A 1 755 ? -31.531 -34.656 -12.391 1 97.38 755 GLY A O 1
ATOM 5987 N N . GLU A 1 756 ? -30.562 -34.406 -10.445 1 95.88 756 GLU A N 1
ATOM 5988 C CA . GLU A 1 756 ? -30.812 -32.969 -10.406 1 95.88 756 GLU A CA 1
ATOM 5989 C C . GLU A 1 756 ? -30.062 -32.25 -11.531 1 95.88 756 GLU A C 1
ATOM 5991 O O . GLU A 1 756 ? -30.578 -31.297 -12.117 1 95.88 756 GLU A O 1
ATOM 5996 N N . PHE A 1 757 ? -28.906 -32.688 -11.773 1 97.06 757 PHE A N 1
ATOM 5997 C CA . PHE A 1 757 ? -28.109 -32.156 -12.883 1 97.06 757 PHE A CA 1
ATOM 5998 C C . PHE A 1 757 ? -28.828 -32.375 -14.211 1 97.06 757 PHE A C 1
ATOM 6000 O O . PHE A 1 757 ? -28.906 -31.484 -15.039 1 97.06 757 PHE A O 1
ATOM 6007 N N . LEU A 1 758 ? -29.312 -33.531 -14.375 1 97.5 758 LEU A N 1
ATOM 6008 C CA . LEU A 1 758 ? -30.016 -33.875 -15.609 1 97.5 758 LEU A CA 1
ATOM 6009 C C . LEU A 1 758 ? -31.266 -33 -15.758 1 97.5 758 LEU A C 1
ATOM 6011 O O . LEU A 1 758 ? -31.609 -32.594 -16.859 1 97.5 758 LEU A O 1
ATOM 6015 N N . GLU A 1 759 ? -31.906 -32.75 -14.664 1 95.25 759 GLU A N 1
ATOM 6016 C CA . GLU A 1 759 ? -33.094 -31.906 -14.695 1 95.25 759 GLU A CA 1
ATOM 6017 C C . GLU A 1 759 ? -32.75 -30.469 -15.055 1 95.25 759 GLU A C 1
ATOM 6019 O O . GLU A 1 759 ? -33.562 -29.766 -15.672 1 95.25 759 GLU A O 1
ATOM 6024 N N . LEU A 1 760 ? -31.672 -30.062 -14.656 1 95.62 760 LEU A N 1
ATOM 6025 C CA . LEU A 1 760 ? -31.25 -28.688 -14.906 1 95.62 760 LEU A CA 1
ATOM 6026 C C . LEU A 1 760 ? -30.797 -28.516 -16.359 1 95.62 760 LEU A C 1
ATOM 6028 O O . LEU A 1 760 ? -31.297 -27.625 -17.047 1 95.62 760 LEU A O 1
ATOM 6032 N N . GLU A 1 761 ? -29.859 -29.344 -16.828 1 95.75 761 GLU A N 1
ATOM 6033 C CA . GLU A 1 761 ? -29.234 -29.172 -18.141 1 95.75 761 GLU A CA 1
ATOM 6034 C C . GLU A 1 761 ? -30.062 -29.797 -19.25 1 95.75 761 GLU A C 1
ATOM 6036 O O . GLU A 1 761 ? -29.984 -29.391 -20.406 1 95.75 761 GLU A O 1
ATOM 6041 N N . LYS A 1 762 ? -30.828 -30.797 -18.938 1 94.69 762 LYS A N 1
ATOM 6042 C CA . LYS A 1 762 ? -31.703 -31.484 -19.891 1 94.69 762 LYS A CA 1
ATOM 6043 C C . LYS A 1 762 ? -30.953 -31.859 -21.156 1 94.69 762 LYS A C 1
ATOM 6045 O O . LYS A 1 762 ? -31.359 -31.484 -22.266 1 94.69 762 LYS A O 1
ATOM 6050 N N . PRO A 1 763 ? -29.906 -32.656 -21.031 1 96.88 763 PRO A N 1
ATOM 6051 C CA . PRO A 1 763 ? -29.172 -33.062 -22.219 1 96.88 763 PRO A CA 1
ATOM 6052 C C . PRO A 1 763 ? -29.969 -34 -23.125 1 96.88 763 PRO A C 1
ATOM 6054 O O . PRO A 1 763 ? -30.812 -34.75 -22.641 1 96.88 763 PRO A O 1
ATOM 6057 N N . ASP A 1 764 ? -29.641 -33.906 -24.391 1 96.31 764 ASP A N 1
ATOM 6058 C CA . ASP A 1 764 ? -30.266 -34.812 -25.359 1 96.31 764 ASP A CA 1
ATOM 6059 C C . ASP A 1 764 ? -29.594 -36.188 -25.359 1 96.31 764 ASP A C 1
ATOM 6061 O O . ASP A 1 764 ? -30.219 -37.188 -25.719 1 96.31 764 ASP A O 1
ATOM 6065 N N . LEU A 1 765 ? -28.391 -36.188 -24.984 1 97.31 765 LEU A N 1
ATOM 6066 C CA . LEU A 1 765 ? -27.578 -37.406 -24.953 1 97.31 765 LEU A CA 1
ATOM 6067 C C . LEU A 1 765 ? -26.484 -37.281 -23.906 1 97.31 765 LEU A C 1
ATOM 6069 O O . LEU A 1 765 ? -25.969 -36.219 -23.625 1 97.31 765 LEU A O 1
ATOM 6073 N N . ILE A 1 766 ? -26.219 -38.438 -23.281 1 98.31 766 ILE A N 1
ATOM 6074 C CA . ILE A 1 766 ? -25.141 -38.5 -22.312 1 98.31 766 ILE A CA 1
ATOM 6075 C C . ILE A 1 766 ? -24.062 -39.469 -22.781 1 98.31 766 ILE A C 1
ATOM 6077 O O . ILE A 1 766 ? -24.375 -40.562 -23.25 1 98.31 766 ILE A O 1
ATOM 6081 N N . HIS A 1 767 ? -22.859 -39.094 -22.75 1 98.31 767 HIS A N 1
ATOM 6082 C CA . HIS A 1 767 ? -21.75 -40 -23.047 1 98.31 767 HIS A CA 1
ATOM 6083 C C . HIS A 1 767 ? -20.906 -40.25 -21.797 1 98.31 767 HIS A C 1
ATOM 6085 O O . HIS A 1 767 ? -20.188 -39.375 -21.328 1 98.31 767 HIS A O 1
ATOM 6091 N N . PHE A 1 768 ? -21 -41.469 -21.312 1 98.31 768 PHE A N 1
ATOM 6092 C CA . PHE A 1 768 ? -20.25 -41.844 -20.141 1 98.31 768 PHE A CA 1
ATOM 6093 C C . PHE A 1 768 ? -18.891 -42.438 -20.531 1 98.31 768 PHE A C 1
ATOM 6095 O O . PHE A 1 768 ? -18.797 -43.25 -21.438 1 98.31 768 PHE A O 1
ATOM 6102 N N . HIS A 1 769 ? -17.906 -41.969 -19.906 1 97.44 769 HIS A N 1
ATOM 6103 C CA . HIS A 1 769 ? -16.562 -42.531 -20 1 97.44 769 HIS A CA 1
ATOM 6104 C C . HIS A 1 769 ? -16.219 -43.312 -18.734 1 97.44 769 HIS A C 1
ATOM 6106 O O . HIS A 1 769 ? -16.906 -44.281 -18.375 1 97.44 769 HIS A O 1
ATOM 6112 N N . CYS A 1 770 ? -15.156 -42.875 -18 1 96.25 770 CYS A N 1
ATOM 6113 C CA . CYS A 1 770 ? -14.859 -43.531 -16.719 1 96.25 770 CYS A CA 1
ATOM 6114 C C . CYS A 1 770 ? -15.773 -43 -15.617 1 96.25 770 CYS A C 1
ATOM 6116 O O . CYS A 1 770 ? -15.82 -41.812 -15.359 1 96.25 770 CYS A O 1
ATOM 6118 N N . VAL A 1 771 ? -16.438 -43.906 -14.938 1 96 771 VAL A N 1
ATOM 6119 C CA . VAL A 1 771 ? -17.406 -43.406 -13.961 1 96 771 VAL A CA 1
ATOM 6120 C C . VAL A 1 771 ? -17.062 -43.969 -12.578 1 96 771 VAL A C 1
ATOM 6122 O O . VAL A 1 771 ? -17.828 -43.812 -11.625 1 96 771 VAL A O 1
ATOM 6125 N N . GLN A 1 772 ? -15.906 -44.625 -12.531 1 91.94 772 GLN A N 1
ATOM 6126 C CA . GLN A 1 772 ? -15.508 -45.094 -11.211 1 91.94 772 GLN A CA 1
ATOM 6127 C C . GLN A 1 772 ? -15.469 -43.938 -10.203 1 91.94 772 GLN A C 1
ATOM 6129 O O . GLN A 1 772 ? -15.328 -42.781 -10.586 1 91.94 772 GLN A O 1
ATOM 6134 N N . ARG A 1 773 ? -15.617 -44.062 -9.055 1 91.62 773 ARG A N 1
ATOM 6135 C CA . ARG A 1 773 ? -15.695 -43.062 -7.988 1 91.62 773 ARG A CA 1
ATOM 6136 C C . ARG A 1 773 ? -17.078 -42.438 -7.938 1 91.62 773 ARG A C 1
ATOM 6138 O O . ARG A 1 773 ? -17.609 -42.188 -6.855 1 91.62 773 ARG A O 1
ATOM 6145 N N . LEU A 1 774 ? -17.594 -42.031 -9.188 1 95.94 774 LEU A N 1
ATOM 6146 C CA . LEU A 1 774 ? -18.953 -41.531 -9.273 1 95.94 774 LEU A CA 1
ATOM 6147 C C . LEU A 1 774 ? -19.969 -42.656 -9.078 1 95.94 774 LEU A C 1
ATOM 6149 O O . LEU A 1 774 ? -21.141 -42.375 -8.75 1 95.94 774 LEU A O 1
ATOM 6153 N N . THR A 1 775 ? -19.594 -43.844 -9.398 1 96.06 775 THR A N 1
ATOM 6154 C CA . THR A 1 775 ? -20.359 -45.094 -9.297 1 96.06 775 THR A CA 1
ATOM 6155 C C . THR A 1 775 ? -21.312 -45.219 -10.477 1 96.06 775 THR A C 1
ATOM 6157 O O . THR A 1 775 ? -21.438 -44.312 -11.297 1 96.06 775 THR A O 1
ATOM 6160 N N . ALA A 1 776 ? -21.891 -46.344 -10.57 1 97.12 776 ALA A N 1
ATOM 6161 C CA . ALA A 1 776 ? -22.828 -46.625 -11.656 1 97.12 776 ALA A CA 1
ATOM 6162 C C . ALA A 1 776 ? -24.203 -46.031 -11.367 1 97.12 776 ALA A C 1
ATOM 6164 O O . ALA A 1 776 ? -25.078 -46.031 -12.242 1 97.12 776 ALA A O 1
ATOM 6165 N N . SER A 1 777 ? -24.344 -45.469 -10.219 1 97.5 777 SER A N 1
ATOM 6166 C CA . SER A 1 777 ? -25.609 -44.812 -9.844 1 97.5 777 SER A CA 1
ATOM 6167 C C . SER A 1 777 ? -25.938 -43.688 -10.797 1 97.5 777 SER A C 1
ATOM 6169 O O . SER A 1 777 ? -27.109 -43.406 -11.039 1 97.5 777 SER A O 1
ATOM 6171 N N . ILE A 1 778 ? -24.969 -43.031 -11.344 1 98.06 778 ILE A N 1
ATOM 6172 C CA . ILE A 1 778 ? -25.234 -41.938 -12.258 1 98.06 778 ILE A CA 1
ATOM 6173 C C . ILE A 1 778 ? -25.75 -42.5 -13.586 1 98.06 778 ILE A C 1
ATOM 6175 O O . ILE A 1 778 ? -26.594 -41.875 -14.234 1 98.06 778 ILE A O 1
ATOM 6179 N N . VAL A 1 779 ? -25.281 -43.625 -13.977 1 98.19 779 VAL A N 1
ATOM 6180 C CA . VAL A 1 779 ? -25.781 -44.25 -15.195 1 98.19 779 VAL A CA 1
ATOM 6181 C C . VAL A 1 779 ? -27.219 -44.719 -14.977 1 98.19 779 VAL A C 1
ATOM 6183 O O . VAL A 1 779 ? -28.047 -44.625 -15.875 1 98.19 779 VAL A O 1
ATOM 6186 N N . GLU A 1 780 ? -27.469 -45.281 -13.805 1 97.69 780 GLU A N 1
ATOM 6187 C CA . GLU A 1 780 ? -28.828 -45.656 -13.43 1 97.69 780 GLU A CA 1
ATOM 6188 C C . GLU A 1 780 ? -29.766 -44.438 -13.516 1 97.69 780 GLU A C 1
ATOM 6190 O O . GLU A 1 780 ? -30.891 -44.562 -14.008 1 97.69 780 GLU A O 1
ATOM 6195 N N . ALA A 1 781 ? -29.297 -43.344 -13.023 1 98 781 ALA A N 1
ATOM 6196 C CA . ALA A 1 781 ? -30.094 -42.125 -13.055 1 98 781 ALA A CA 1
ATOM 6197 C C . ALA A 1 781 ? -30.422 -41.719 -14.492 1 98 781 ALA A C 1
ATOM 6199 O O . ALA A 1 781 ? -31.531 -41.281 -14.781 1 98 781 ALA A O 1
ATOM 6200 N N . ALA A 1 782 ? -29.469 -41.812 -15.352 1 97.94 782 ALA A N 1
ATOM 6201 C CA . ALA A 1 782 ? -29.672 -41.5 -16.766 1 97.94 782 ALA A CA 1
ATOM 6202 C C . ALA A 1 782 ? -30.719 -42.406 -17.391 1 97.94 782 ALA A C 1
ATOM 6204 O O . ALA A 1 782 ? -31.625 -41.938 -18.094 1 97.94 782 ALA A O 1
ATOM 6205 N N . ARG A 1 783 ? -30.562 -43.688 -17.125 1 96.62 783 ARG A N 1
ATOM 6206 C CA . ARG A 1 783 ? -31.516 -44.688 -17.625 1 96.62 783 ARG A CA 1
ATOM 6207 C C . ARG A 1 783 ? -32.938 -44.375 -17.125 1 96.62 783 ARG A C 1
ATOM 6209 O O . ARG A 1 783 ? -33.875 -44.375 -17.922 1 96.62 783 ARG A O 1
ATOM 6216 N N . ASP A 1 784 ? -33.031 -44.188 -15.898 1 96.56 784 ASP A N 1
ATOM 6217 C CA . ASP A 1 784 ? -34.344 -43.969 -15.281 1 96.56 784 ASP A CA 1
ATOM 6218 C C . ASP A 1 784 ? -34.969 -42.656 -15.773 1 96.56 784 ASP A C 1
ATOM 6220 O O . ASP A 1 784 ? -36.188 -42.531 -15.797 1 96.56 784 ASP A O 1
ATOM 6224 N N . SER A 1 785 ? -34.188 -41.688 -16.172 1 96.81 785 SER A N 1
ATOM 6225 C CA . SER A 1 785 ? -34.656 -40.438 -16.719 1 96.81 785 SER A CA 1
ATOM 6226 C C . SER A 1 785 ? -35 -40.562 -18.203 1 96.81 785 SER A C 1
ATOM 6228 O O . SER A 1 785 ? -35.406 -39.594 -18.828 1 96.81 785 SER A O 1
ATOM 6230 N N . GLN A 1 786 ? -34.688 -41.656 -18.781 1 94.69 786 GLN A N 1
ATOM 6231 C CA . GLN A 1 786 ? -35 -42 -20.172 1 94.69 786 GLN A CA 1
ATOM 6232 C C . GLN A 1 786 ? -34.188 -41.125 -21.141 1 94.69 786 GLN A C 1
ATOM 6234 O O . GLN A 1 786 ? -34.719 -40.656 -22.141 1 94.69 786 GLN A O 1
ATOM 6239 N N . ILE A 1 787 ? -33.062 -40.75 -20.766 1 96.5 787 ILE A N 1
ATOM 6240 C CA . ILE A 1 787 ? -32.125 -40.062 -21.656 1 96.5 787 ILE A CA 1
ATOM 6241 C C . ILE A 1 787 ? -31.172 -41.062 -22.297 1 96.5 787 ILE A C 1
ATOM 6243 O O . ILE A 1 787 ? -30.516 -41.844 -21.594 1 96.5 787 ILE A O 1
ATOM 6247 N N . PRO A 1 788 ? -31.125 -41.094 -23.594 1 96.56 788 PRO A N 1
ATOM 6248 C CA . PRO A 1 788 ? -30.188 -42.031 -24.219 1 96.56 788 PRO A CA 1
ATOM 6249 C C . PRO A 1 788 ? -28.734 -41.75 -23.828 1 96.56 788 PRO A C 1
ATOM 6251 O O . PRO A 1 788 ? -28.344 -40.594 -23.672 1 96.56 788 PRO A O 1
ATOM 6254 N N . TYR A 1 789 ? -28 -42.844 -23.656 1 97.31 789 TYR A N 1
ATOM 6255 C CA . TYR A 1 789 ? -26.594 -42.625 -23.297 1 97.31 789 TYR A CA 1
ATOM 6256 C C . TYR A 1 789 ? -25.688 -43.656 -24 1 97.31 789 TYR A C 1
ATOM 6258 O O . TYR A 1 789 ? -26.156 -44.719 -24.438 1 97.31 789 TYR A O 1
ATOM 6266 N N . LEU A 1 790 ? -24.484 -43.219 -24.219 1 97.31 790 LEU A N 1
ATOM 6267 C CA . LEU A 1 790 ? -23.375 -44.062 -24.688 1 97.31 790 LEU A CA 1
ATOM 6268 C C . LEU A 1 790 ? -22.375 -44.312 -23.562 1 97.31 790 LEU A C 1
ATOM 6270 O O . LEU A 1 790 ? -22.281 -43.5 -22.625 1 97.31 790 LEU A O 1
ATOM 6274 N N . VAL A 1 791 ? -21.703 -45.438 -23.656 1 97.75 791 VAL A N 1
ATOM 6275 C CA . VAL A 1 791 ? -20.609 -45.719 -22.719 1 97.75 791 VAL A CA 1
ATOM 6276 C C . VAL A 1 791 ? -19.359 -46.125 -23.484 1 97.75 791 VAL A C 1
ATOM 6278 O O . VAL A 1 791 ? -19.375 -47.062 -24.266 1 97.75 791 VAL A O 1
ATOM 6281 N N . THR A 1 792 ? -18.359 -45.344 -23.328 1 97.56 792 THR A N 1
ATOM 6282 C CA . THR A 1 792 ? -17.047 -45.812 -23.781 1 97.56 792 THR A CA 1
ATOM 6283 C C . THR A 1 792 ? -16.297 -46.469 -22.625 1 97.56 792 THR A C 1
ATOM 6285 O O . THR A 1 792 ? -15.891 -45.812 -21.672 1 97.56 792 THR A O 1
ATOM 6288 N N . VAL A 1 793 ? -16.078 -47.75 -22.75 1 97 793 VAL A N 1
ATOM 6289 C CA . VAL A 1 793 ? -15.383 -48.469 -21.688 1 97 793 VAL A CA 1
ATOM 6290 C C . VAL A 1 793 ? -13.875 -48.406 -21.922 1 97 793 VAL A C 1
ATOM 6292 O O . VAL A 1 793 ? -13.336 -49.094 -22.781 1 97 793 VAL A O 1
ATOM 6295 N N . HIS A 1 794 ? -13.234 -47.656 -21.047 1 95.12 794 HIS A N 1
ATOM 6296 C CA . HIS A 1 794 ? -11.805 -47.406 -21.172 1 95.12 794 HIS A CA 1
ATOM 6297 C C . HIS A 1 794 ? -10.992 -48.438 -20.375 1 95.12 794 HIS A C 1
ATOM 6299 O O . HIS A 1 794 ? -9.773 -48.5 -20.531 1 95.12 794 HIS A O 1
ATOM 6305 N N . ASP A 1 795 ? -11.641 -49.188 -19.5 1 93.25 795 ASP A N 1
ATOM 6306 C CA . ASP A 1 795 ? -11.008 -50.219 -18.672 1 93.25 795 ASP A CA 1
ATOM 6307 C C . ASP A 1 795 ? -11.977 -51.344 -18.375 1 93.25 795 ASP A C 1
ATOM 6309 O O . ASP A 1 795 ? -13.039 -51.469 -18.984 1 93.25 795 ASP A O 1
ATOM 6313 N N . ALA A 1 796 ? -11.547 -52.219 -17.453 1 94.5 796 ALA A N 1
ATOM 6314 C CA . ALA A 1 796 ? -12.352 -53.438 -17.219 1 94.5 796 ALA A CA 1
ATOM 6315 C C . ALA A 1 796 ? -13.234 -53.281 -15.992 1 94.5 796 ALA A C 1
ATOM 6317 O O . ALA A 1 796 ? -13.703 -54.281 -15.43 1 94.5 796 ALA A O 1
ATOM 6318 N N . TRP A 1 797 ? -13.453 -52.031 -15.617 1 95.5 797 TRP A N 1
ATOM 6319 C CA . TRP A 1 797 ? -14.234 -51.781 -14.414 1 95.5 797 TRP A CA 1
ATOM 6320 C C . TRP A 1 797 ? -15.617 -52.406 -14.508 1 95.5 797 TRP A C 1
ATOM 6322 O O . TRP A 1 797 ? -16.172 -52.875 -13.508 1 95.5 797 TRP A O 1
ATOM 6332 N N . TRP A 1 798 ? -16.219 -52.531 -15.633 1 96.62 798 TRP A N 1
ATOM 6333 C CA . TRP A 1 798 ? -17.594 -52.969 -15.883 1 96.62 798 TRP A CA 1
ATOM 6334 C C . TRP A 1 798 ? -17.719 -54.469 -15.828 1 96.62 798 TRP A C 1
ATOM 6336 O O . TRP A 1 798 ? -18.828 -55 -15.656 1 96.62 798 TRP A O 1
ATOM 6346 N N . ILE A 1 799 ? -16.594 -55.25 -15.977 1 94.5 799 ILE A N 1
ATOM 6347 C CA . ILE A 1 799 ? -16.734 -56.688 -16.156 1 94.5 799 ILE A CA 1
ATOM 6348 C C . ILE A 1 799 ? -15.898 -57.438 -15.117 1 94.5 799 ILE A C 1
ATOM 6350 O O . ILE A 1 799 ? -15.938 -58.656 -15.039 1 94.5 799 ILE A O 1
ATOM 6354 N N . SER A 1 800 ? -15.141 -56.656 -14.375 1 93.56 800 SER A N 1
ATOM 6355 C CA . SER A 1 800 ? -14.234 -57.281 -13.414 1 93.56 800 SER A CA 1
ATOM 6356 C C . SER A 1 800 ? -14.188 -56.469 -12.109 1 93.56 800 SER A C 1
ATOM 6358 O O . SER A 1 800 ? -14.445 -55.281 -12.102 1 93.56 800 SER A O 1
ATOM 6360 N N . ASP A 1 801 ? -13.828 -57.188 -11.008 1 93.5 801 ASP A N 1
ATOM 6361 C CA . ASP A 1 801 ? -13.602 -56.5 -9.734 1 93.5 801 ASP A CA 1
ATOM 6362 C C . ASP A 1 801 ? -12.289 -55.75 -9.742 1 93.5 801 ASP A C 1
ATOM 6364 O O . ASP A 1 801 ? -12.039 -54.906 -8.859 1 93.5 801 ASP A O 1
ATOM 6368 N N . PHE A 1 802 ? -11.555 -56 -10.734 1 92.06 802 PHE A N 1
ATOM 6369 C CA . PHE A 1 802 ? -10.258 -55.344 -10.883 1 92.06 802 PHE A CA 1
ATOM 6370 C C . PHE A 1 802 ? -10.219 -54.531 -12.164 1 92.06 802 PHE A C 1
ATOM 6372 O O . PHE A 1 802 ? -10.148 -55.062 -13.266 1 92.06 802 PHE A O 1
ATOM 6379 N N . GLN A 1 803 ? -10.164 -53.219 -12.016 1 90.31 803 GLN A N 1
ATOM 6380 C CA . GLN A 1 803 ? -10.289 -52.25 -13.094 1 90.31 803 GLN A CA 1
ATOM 6381 C C . GLN A 1 803 ? -9.289 -52.531 -14.211 1 90.31 803 GLN A C 1
ATOM 6383 O O . GLN A 1 803 ? -9.594 -52.344 -15.391 1 90.31 803 GLN A O 1
ATOM 6388 N N . PHE A 1 804 ? -8.109 -53.094 -13.875 1 87.69 804 PHE A N 1
ATOM 6389 C CA . PHE A 1 804 ? -7.051 -53.312 -14.859 1 87.69 804 PHE A CA 1
ATOM 6390 C C . PHE A 1 804 ? -6.77 -54.781 -15.047 1 87.69 804 PHE A C 1
ATOM 6392 O O . PHE A 1 804 ? -5.711 -55.156 -15.555 1 87.69 804 PHE A O 1
ATOM 6399 N N . LEU A 1 805 ? -7.641 -55.625 -14.461 1 90.88 805 LEU A N 1
ATOM 6400 C CA . LEU A 1 805 ? -7.613 -57.094 -14.617 1 90.88 805 LEU A CA 1
ATOM 6401 C C . LEU A 1 805 ? -6.375 -57.688 -13.953 1 90.88 805 LEU A C 1
ATOM 6403 O O . LEU A 1 805 ? -5.809 -58.656 -14.453 1 90.88 805 LEU A O 1
ATOM 6407 N N . VAL A 1 806 ? -5.887 -57 -12.984 1 87 806 VAL A N 1
ATOM 6408 C CA . VAL A 1 806 ? -4.805 -57.469 -12.133 1 87 806 VAL A CA 1
ATOM 6409 C C . VAL A 1 806 ? -5.254 -57.469 -10.672 1 87 806 VAL A C 1
ATOM 6411 O O . VAL A 1 806 ? -5.688 -56.438 -10.156 1 87 806 VAL A O 1
ATOM 6414 N N . ASP A 1 807 ? -5.18 -58.594 -10.086 1 87.88 807 ASP A N 1
ATOM 6415 C CA . ASP A 1 807 ? -5.656 -58.656 -8.703 1 87.88 807 ASP A CA 1
ATOM 6416 C C . ASP A 1 807 ? -4.574 -58.188 -7.73 1 87.88 807 ASP A C 1
ATOM 6418 O O . ASP A 1 807 ? -3.49 -57.781 -8.148 1 87.88 807 ASP A O 1
ATOM 6422 N N . HIS A 1 808 ? -4.848 -58.125 -6.461 1 82.69 808 HIS A N 1
ATOM 6423 C CA . HIS A 1 808 ? -3.959 -57.594 -5.445 1 82.69 808 HIS A CA 1
ATOM 6424 C C . HIS A 1 808 ? -2.699 -58.438 -5.293 1 82.69 808 HIS A C 1
ATOM 6426 O O . HIS A 1 808 ? -1.688 -57.969 -4.766 1 82.69 808 HIS A O 1
ATOM 6432 N N . ASN A 1 809 ? -2.727 -59.656 -5.773 1 81.62 809 ASN A N 1
ATOM 6433 C CA . ASN A 1 809 ? -1.564 -60.531 -5.703 1 81.62 809 ASN A CA 1
ATOM 6434 C C . ASN A 1 809 ? -0.733 -60.469 -6.98 1 81.62 809 ASN A C 1
ATOM 6436 O O . ASN A 1 809 ? 0.267 -61.188 -7.109 1 81.62 809 ASN A O 1
ATOM 6440 N N . GLY A 1 810 ? -1.232 -59.688 -7.895 1 81.5 810 GLY A N 1
ATOM 6441 C CA . GLY A 1 810 ? -0.472 -59.5 -9.117 1 81.5 810 GLY A CA 1
ATOM 6442 C C . GLY A 1 810 ? -0.874 -60.469 -10.219 1 81.5 810 GLY A C 1
ATOM 6443 O O . GLY A 1 810 ? -0.29 -60.438 -11.305 1 81.5 810 GLY A O 1
ATOM 6444 N N . LYS A 1 811 ? -1.851 -61.25 -9.914 1 86.25 811 LYS A N 1
ATOM 6445 C CA . LYS A 1 811 ? -2.328 -62.188 -10.93 1 86.25 811 LYS A CA 1
ATOM 6446 C C . LYS A 1 811 ? -3.096 -61.438 -12.031 1 86.25 811 LYS A C 1
ATOM 6448 O O . LYS A 1 811 ? -3.963 -60.625 -11.742 1 86.25 811 LYS A O 1
ATOM 6453 N N . VAL A 1 812 ? -2.736 -61.75 -13.273 1 89.5 812 VAL A N 1
ATOM 6454 C CA . VAL A 1 812 ? -3.354 -61.094 -14.422 1 89.5 812 VAL A CA 1
ATOM 6455 C C . VAL A 1 812 ? -4.465 -61.969 -14.984 1 89.5 812 VAL A C 1
ATOM 6457 O O . VAL A 1 812 ? -4.324 -63.188 -15.047 1 89.5 812 VAL A O 1
ATOM 6460 N N . TYR A 1 813 ? -5.551 -61.375 -15.344 1 89.75 813 TYR A N 1
ATOM 6461 C CA . TYR A 1 813 ? -6.668 -62.031 -16.016 1 89.75 813 TYR A CA 1
ATOM 6462 C C . TYR A 1 813 ? -6.801 -61.531 -17.453 1 89.75 813 TYR A C 1
ATOM 6464 O O . TYR A 1 813 ? -7.617 -60.656 -17.734 1 89.75 813 TYR A O 1
ATOM 6472 N N . PRO A 1 814 ? -6.09 -62.062 -18.391 1 88.19 814 PRO A N 1
ATOM 6473 C CA . PRO A 1 814 ? -5.973 -61.5 -19.734 1 88.19 814 PRO A CA 1
ATOM 6474 C C . PRO A 1 814 ? -7.301 -61.469 -20.484 1 88.19 814 PRO A C 1
ATOM 6476 O O . PRO A 1 814 ? -7.52 -60.625 -21.344 1 88.19 814 PRO A O 1
ATOM 6479 N N . ASP A 1 815 ? -8.18 -62.469 -20.188 1 89.88 815 ASP A N 1
ATOM 6480 C CA . ASP A 1 815 ? -9.445 -62.562 -20.906 1 89.88 815 ASP A CA 1
ATOM 6481 C C . ASP A 1 815 ? -10.609 -62.125 -20.031 1 89.88 815 ASP A C 1
ATOM 6483 O O . ASP A 1 815 ? -11.773 -62.281 -20.406 1 89.88 815 ASP A O 1
ATOM 6487 N N . GLY A 1 816 ? -10.312 -61.531 -18.859 1 92.19 816 GLY A N 1
ATOM 6488 C CA . GLY A 1 816 ? -11.367 -61.219 -17.906 1 92.19 816 GLY A CA 1
ATOM 6489 C C . GLY A 1 816 ? -11.859 -62.406 -17.141 1 92.19 816 GLY A C 1
ATOM 6490 O O . GLY A 1 816 ? -11.062 -63.156 -16.562 1 92.19 816 GLY A O 1
ATOM 6491 N N . HIS A 1 817 ? -13.172 -62.531 -17.156 1 91.25 817 HIS A N 1
ATOM 6492 C CA . HIS A 1 817 ? -13.789 -63.625 -16.438 1 91.25 817 HIS A CA 1
ATOM 6493 C C . HIS A 1 817 ? -14.922 -64.25 -17.25 1 91.25 817 HIS A C 1
ATOM 6495 O O . HIS A 1 817 ? -16.078 -64.188 -16.844 1 91.25 817 HIS A O 1
ATOM 6501 N N . PRO A 1 818 ? -14.508 -64.938 -18.312 1 89.56 818 PRO A N 1
ATOM 6502 C CA . PRO A 1 818 ? -15.539 -65.5 -19.188 1 89.56 818 PRO A CA 1
ATOM 6503 C C . PRO A 1 818 ? -16.344 -66.625 -18.531 1 89.56 818 PRO A C 1
ATOM 6505 O O . PRO A 1 818 ? -17.531 -66.75 -18.844 1 89.56 818 PRO A O 1
ATOM 6508 N N . ASP A 1 819 ? -15.633 -67.375 -17.609 1 86 819 ASP A N 1
ATOM 6509 C CA . ASP A 1 819 ? -16.328 -68.375 -16.875 1 86 819 ASP A CA 1
ATOM 6510 C C . ASP A 1 819 ? -16.922 -67.875 -15.57 1 86 819 ASP A C 1
ATOM 6512 O O . ASP A 1 819 ? -16.188 -67.5 -14.648 1 86 819 ASP A O 1
ATOM 6516 N N . PRO A 1 820 ? -18.219 -67.812 -15.492 1 77.94 820 PRO A N 1
ATOM 6517 C CA . PRO A 1 820 ? -18.844 -67.25 -14.305 1 77.94 820 PRO A CA 1
ATOM 6518 C C . PRO A 1 820 ? -18.562 -68.062 -13.039 1 77.94 820 PRO A C 1
ATOM 6520 O O . PRO A 1 820 ? -18.734 -67.562 -11.922 1 77.94 820 PRO A O 1
ATOM 6523 N N . TYR A 1 821 ? -18.078 -69.312 -13.234 1 81.06 821 TYR A N 1
ATOM 6524 C CA . TYR A 1 821 ? -17.844 -70.125 -12.086 1 81.06 821 TYR A CA 1
ATOM 6525 C C . TYR A 1 821 ? -16.375 -70.188 -11.695 1 81.06 821 TYR A C 1
ATOM 6527 O O . TYR A 1 821 ? -15.992 -70.875 -10.75 1 81.06 821 TYR A O 1
ATOM 6535 N N . GLN A 1 822 ? -15.695 -69.438 -12.484 1 79.69 822 GLN A N 1
ATOM 6536 C CA . GLN A 1 822 ? -14.266 -69.375 -12.195 1 79.69 822 GLN A CA 1
ATOM 6537 C C . GLN A 1 822 ? -14.008 -68.75 -10.82 1 79.69 822 GLN A C 1
ATOM 6539 O O . GLN A 1 822 ? -14.672 -67.812 -10.43 1 79.69 822 GLN A O 1
ATOM 6544 N N . ASN A 1 823 ? -13.117 -69.5 -10.062 1 80.25 823 ASN A N 1
ATOM 6545 C CA . ASN A 1 823 ? -12.695 -68.938 -8.789 1 80.25 823 ASN A CA 1
ATOM 6546 C C . ASN A 1 823 ? -11.828 -67.688 -8.992 1 80.25 823 ASN A C 1
ATOM 6548 O O . ASN A 1 823 ? -10.766 -67.75 -9.625 1 80.25 823 ASN A O 1
ATOM 6552 N N . ILE A 1 824 ? -12.336 -66.562 -8.688 1 80.81 824 ILE A N 1
ATOM 6553 C CA . ILE A 1 824 ? -11.625 -65.312 -8.844 1 80.81 824 ILE A CA 1
ATOM 6554 C C . ILE A 1 824 ? -11.266 -64.75 -7.469 1 80.81 824 ILE A C 1
ATOM 6556 O O . ILE A 1 824 ? -12.023 -64.938 -6.504 1 80.81 824 ILE A O 1
ATOM 6560 N N . GLU A 1 825 ? -10.109 -64.188 -7.328 1 87.88 825 GLU A N 1
ATOM 6561 C CA . GLU A 1 825 ? -9.727 -63.469 -6.113 1 87.88 825 GLU A CA 1
ATOM 6562 C C . GLU A 1 825 ? -10.609 -62.25 -5.898 1 87.88 825 GLU A C 1
ATOM 6564 O O . GLU A 1 825 ? -10.922 -61.531 -6.852 1 87.88 825 GLU A O 1
ATOM 6569 N N . LEU A 1 826 ? -11.062 -62.094 -4.75 1 89.81 826 LEU A N 1
ATOM 6570 C CA . LEU A 1 826 ? -11.883 -60.938 -4.422 1 89.81 826 LEU A CA 1
ATOM 6571 C C . LEU A 1 826 ? -11.055 -59.875 -3.721 1 89.81 826 LEU A C 1
ATOM 6573 O O . LEU A 1 826 ? -10.094 -60.188 -3.018 1 89.81 826 LEU A O 1
ATOM 6577 N N . PRO A 1 827 ? -11.289 -58.594 -4.031 1 89.81 827 PRO A N 1
ATOM 6578 C CA . PRO A 1 827 ? -10.648 -57.531 -3.229 1 89.81 827 PRO A CA 1
ATOM 6579 C C . PRO A 1 827 ? -10.859 -57.719 -1.729 1 89.81 827 PRO A C 1
ATOM 6581 O O . PRO A 1 827 ? -11.836 -58.375 -1.315 1 89.81 827 PRO A O 1
ATOM 6584 N N . PRO A 1 828 ? -9.977 -57.188 -0.884 1 88.81 828 PRO A N 1
ATOM 6585 C CA . PRO A 1 828 ? -10.109 -57.375 0.564 1 88.81 828 PRO A CA 1
ATOM 6586 C C . PRO A 1 828 ? -11.453 -56.844 1.092 1 88.81 828 PRO A C 1
ATOM 6588 O O . PRO A 1 828 ? -11.891 -55.75 0.718 1 88.81 828 PRO A O 1
ATOM 6591 N N . ASN A 1 829 ? -12.234 -57.594 1.855 1 89.75 829 ASN A N 1
ATOM 6592 C CA . ASN A 1 829 ? -13.461 -57.25 2.564 1 89.75 829 ASN A CA 1
ATOM 6593 C C . ASN A 1 829 ? -14.656 -57.156 1.615 1 89.75 829 ASN A C 1
ATOM 6595 O O . ASN A 1 829 ? -15.633 -56.469 1.904 1 89.75 829 ASN A O 1
ATOM 6599 N N . ILE A 1 830 ? -14.484 -57.688 0.377 1 92.12 830 ILE A N 1
ATOM 6600 C CA . ILE A 1 830 ? -15.586 -57.812 -0.571 1 92.12 830 ILE A CA 1
ATOM 6601 C C . ILE A 1 830 ? -15.992 -59.281 -0.707 1 92.12 830 ILE A C 1
ATOM 6603 O O . ILE A 1 830 ? -15.141 -60.156 -0.854 1 92.12 830 ILE A O 1
ATOM 6607 N N . ASP A 1 831 ? -17.25 -59.562 -0.564 1 88.69 831 ASP A N 1
ATOM 6608 C CA . ASP A 1 831 ? -17.672 -60.938 -0.617 1 88.69 831 ASP A CA 1
ATOM 6609 C C . ASP A 1 831 ? -18.125 -61.312 -2.023 1 88.69 831 ASP A C 1
ATOM 6611 O O . ASP A 1 831 ? -18.312 -60.469 -2.879 1 88.69 831 ASP A O 1
ATOM 6615 N N . LEU A 1 832 ? -18.297 -62.562 -2.209 1 88.94 832 LEU A N 1
ATOM 6616 C CA . LEU A 1 832 ? -18.594 -63.125 -3.523 1 88.94 832 LEU A CA 1
ATOM 6617 C C . LEU A 1 832 ? -19.969 -62.656 -3.998 1 88.94 832 LEU A C 1
ATOM 6619 O O . LEU A 1 832 ? -20.172 -62.375 -5.184 1 88.94 832 LEU A O 1
ATOM 6623 N N . ALA A 1 833 ? -20.922 -62.625 -3.15 1 87.25 833 ALA A N 1
ATOM 6624 C CA . ALA A 1 833 ? -22.266 -62.188 -3.506 1 87.25 833 ALA A CA 1
ATOM 6625 C C . ALA A 1 833 ? -22.266 -60.75 -4.043 1 87.25 833 ALA A C 1
ATOM 6627 O O . ALA A 1 833 ? -22.906 -60.469 -5.051 1 87.25 833 ALA A O 1
ATOM 6628 N N . ALA A 1 834 ? -21.516 -59.938 -3.357 1 91.62 834 ALA A N 1
ATOM 6629 C CA . ALA A 1 834 ? -21.406 -58.562 -3.771 1 91.62 834 ALA A CA 1
ATOM 6630 C C . ALA A 1 834 ? -20.734 -58.438 -5.141 1 91.62 834 ALA A C 1
ATOM 6632 O O . ALA A 1 834 ? -21.141 -57.594 -5.961 1 91.62 834 ALA A O 1
ATOM 6633 N N . SER A 1 835 ? -19.734 -59.219 -5.379 1 91.81 835 SER A N 1
ATOM 6634 C CA . SER A 1 835 ? -19.031 -59.25 -6.652 1 91.81 835 SER A CA 1
ATOM 6635 C C . SER A 1 835 ? -19.953 -59.656 -7.793 1 91.81 835 SER A C 1
ATOM 6637 O O . SER A 1 835 ? -19.984 -59.031 -8.844 1 91.81 835 SER A O 1
ATOM 6639 N N . ILE A 1 836 ? -20.703 -60.719 -7.574 1 89.94 836 ILE A N 1
ATOM 6640 C CA . ILE A 1 836 ? -21.609 -61.25 -8.594 1 89.94 836 ILE A CA 1
ATOM 6641 C C . ILE A 1 836 ? -22.703 -60.219 -8.883 1 89.94 836 ILE A C 1
ATOM 6643 O O . ILE A 1 836 ? -23.016 -59.938 -10.039 1 89.94 836 ILE A O 1
ATOM 6647 N N . GLU A 1 837 ? -23.25 -59.719 -7.859 1 91.38 837 GLU A N 1
ATOM 6648 C CA . GLU A 1 837 ? -24.312 -58.719 -8 1 91.38 837 GLU A CA 1
ATOM 6649 C C . GLU A 1 837 ? -23.797 -57.469 -8.758 1 91.38 837 GLU A C 1
ATOM 6651 O O . GLU A 1 837 ? -24.5 -56.938 -9.617 1 91.38 837 GLU A O 1
ATOM 6656 N N . ARG A 1 838 ? -22.641 -57 -8.391 1 94.19 838 ARG A N 1
ATOM 6657 C CA . ARG A 1 838 ? -22.016 -55.875 -9.055 1 94.19 838 ARG A CA 1
ATOM 6658 C C . ARG A 1 838 ? -21.875 -56.094 -10.555 1 94.19 838 ARG A C 1
ATOM 6660 O O . ARG A 1 838 ? -22.312 -55.281 -11.359 1 94.19 838 ARG A O 1
ATOM 6667 N N . ARG A 1 839 ? -21.328 -57.188 -10.922 1 91.38 839 ARG A N 1
ATOM 6668 C CA . ARG A 1 839 ? -21.062 -57.469 -12.32 1 91.38 839 ARG A CA 1
ATOM 6669 C C . ARG A 1 839 ? -22.375 -57.625 -13.102 1 91.38 839 ARG A C 1
ATOM 6671 O O . ARG A 1 839 ? -22.469 -57.188 -14.25 1 91.38 839 ARG A O 1
ATOM 6678 N N . ARG A 1 840 ? -23.312 -58.25 -12.422 1 90.75 840 ARG A N 1
ATOM 6679 C CA . ARG A 1 840 ? -24.625 -58.375 -13.039 1 90.75 840 ARG A CA 1
ATOM 6680 C C . ARG A 1 840 ? -25.281 -57.031 -13.289 1 90.75 840 ARG A C 1
ATOM 6682 O O . ARG A 1 840 ? -25.781 -56.781 -14.383 1 90.75 840 ARG A O 1
ATOM 6689 N N . ASP A 1 841 ? -25.281 -56.281 -12.305 1 93.81 841 ASP A N 1
ATOM 6690 C CA . ASP A 1 841 ? -25.906 -54.938 -12.391 1 93.81 841 ASP A CA 1
ATOM 6691 C C . ASP A 1 841 ? -25.219 -54.094 -13.445 1 93.81 841 ASP A C 1
ATOM 6693 O O . ASP A 1 841 ? -25.875 -53.375 -14.211 1 93.81 841 ASP A O 1
ATOM 6697 N N . LEU A 1 842 ? -23.906 -54.094 -13.461 1 96.5 842 LEU A N 1
ATOM 6698 C CA . LEU A 1 842 ? -23.141 -53.312 -14.422 1 96.5 842 LEU A CA 1
ATOM 6699 C C . LEU A 1 842 ? -23.422 -53.781 -15.844 1 96.5 842 LEU A C 1
ATOM 6701 O O . LEU A 1 842 ? -23.578 -52.938 -16.75 1 96.5 842 LEU A O 1
ATOM 6705 N N . LYS A 1 843 ? -23.5 -55.062 -15.977 1 93.88 843 LYS A N 1
ATOM 6706 C CA . LYS A 1 843 ? -23.812 -55.625 -17.281 1 93.88 843 LYS A CA 1
ATOM 6707 C C . LYS A 1 843 ? -25.188 -55.188 -17.766 1 93.88 843 LYS A C 1
ATOM 6709 O O . LYS A 1 843 ? -25.391 -54.906 -18.953 1 93.88 843 LYS A O 1
ATOM 6714 N N . SER A 1 844 ? -26.062 -55.156 -16.844 1 94.69 844 SER A N 1
ATOM 6715 C CA . SER A 1 844 ? -27.422 -54.719 -17.156 1 94.69 844 SER A CA 1
ATOM 6716 C C . SER A 1 844 ? -27.422 -53.281 -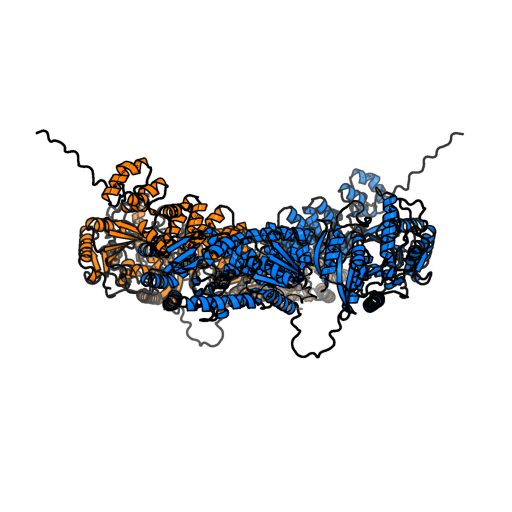17.656 1 94.69 844 SER A C 1
ATOM 6718 O O . SER A 1 844 ? -28.141 -52.938 -18.594 1 94.69 844 SER A O 1
ATOM 6720 N N . LEU A 1 845 ? -26.688 -52.406 -17.062 1 96.56 845 LEU A N 1
ATOM 6721 C CA . LEU A 1 845 ? -26.609 -51 -17.438 1 96.56 845 LEU A CA 1
ATOM 6722 C C . LEU A 1 845 ? -25.953 -50.844 -18.812 1 96.56 845 LEU A C 1
ATOM 6724 O O . LEU A 1 845 ? -26.375 -50 -19.609 1 96.56 845 LEU A O 1
ATOM 6728 N N . LEU A 1 846 ? -24.953 -51.656 -19.109 1 97 846 LEU A N 1
ATOM 6729 C CA . LEU A 1 846 ? -24.344 -51.625 -20.438 1 97 846 LEU A CA 1
ATOM 6730 C C . LEU A 1 846 ? -25.344 -52.094 -21.484 1 97 846 LEU A C 1
ATOM 6732 O O . LEU A 1 846 ? -25.359 -51.594 -22.609 1 97 846 LEU A O 1
ATOM 6736 N N . GLY A 1 847 ? -26.125 -53.094 -21.047 1 94.5 847 GLY A N 1
ATOM 6737 C CA . GLY A 1 847 ? -27.125 -53.594 -21.953 1 94.5 847 GLY A CA 1
ATOM 6738 C C . GLY A 1 847 ? -28.188 -52.594 -22.328 1 94.5 847 GLY A C 1
ATOM 6739 O O . GLY A 1 847 ? -28.766 -52.656 -23.406 1 94.5 847 GLY A O 1
ATOM 6740 N N . SER A 1 848 ? -28.422 -51.656 -21.469 1 94.44 848 SER A N 1
ATOM 6741 C CA . SER A 1 848 ? -29.453 -50.656 -21.688 1 94.44 848 SER A CA 1
ATOM 6742 C C . SER A 1 848 ? -28.891 -49.469 -22.469 1 94.44 848 SER A C 1
ATOM 6744 O O . SER A 1 848 ? -29.641 -48.562 -22.859 1 94.44 848 SER A O 1
ATOM 6746 N N . ALA A 1 849 ? -27.609 -49.375 -22.703 1 96.12 849 ALA A N 1
ATOM 6747 C CA . ALA A 1 849 ? -26.984 -48.281 -23.438 1 96.12 849 ALA A CA 1
ATOM 6748 C C . ALA A 1 849 ? -27.359 -48.312 -24.922 1 96.12 849 ALA A C 1
ATOM 6750 O O . ALA A 1 849 ? -27.594 -49.406 -25.469 1 96.12 849 ALA A O 1
ATOM 6751 N N . GLN A 1 850 ? -27.453 -47.188 -25.5 1 94.75 850 GLN A N 1
ATOM 6752 C CA . GLN A 1 850 ? -27.672 -47.125 -26.938 1 94.75 850 GLN A CA 1
ATOM 6753 C C . GLN A 1 850 ? -26.547 -47.812 -27.703 1 94.75 850 GLN A C 1
ATOM 6755 O O . GLN A 1 850 ? -26.766 -48.438 -28.75 1 94.75 850 GLN A O 1
ATOM 6760 N N . GLU A 1 851 ? -25.375 -47.531 -27.234 1 94.56 851 GLU A N 1
ATOM 6761 C CA . GLU A 1 851 ? -24.188 -48.156 -27.781 1 94.56 851 GLU A CA 1
ATOM 6762 C C . GLU A 1 851 ? -23.094 -48.281 -26.719 1 94.56 851 GLU A C 1
ATOM 6764 O O . GLU A 1 851 ? -22.938 -47.406 -25.859 1 94.56 851 GLU A O 1
ATOM 6769 N N . VAL A 1 852 ? -22.422 -49.344 -26.766 1 97.25 852 VAL A N 1
ATOM 6770 C CA . VAL A 1 852 ? -21.219 -49.562 -25.969 1 97.25 852 VAL A CA 1
ATOM 6771 C C . VAL A 1 852 ? -19.984 -49.5 -26.859 1 97.25 852 VAL A C 1
ATOM 6773 O O . VAL A 1 852 ? -19.875 -50.219 -27.844 1 97.25 852 VAL A O 1
ATOM 6776 N N . LEU A 1 853 ? -19.156 -48.562 -26.531 1 97.06 853 LEU A N 1
ATOM 6777 C CA . LEU A 1 853 ? -17.953 -48.344 -27.312 1 97.06 853 LEU A CA 1
ATOM 6778 C C . LEU A 1 853 ? -16.703 -48.719 -26.531 1 97.06 853 LEU A C 1
ATOM 6780 O O . LEU A 1 853 ? -16.734 -48.781 -25.312 1 97.06 853 LEU A O 1
ATOM 6784 N N . THR A 1 854 ? -15.656 -49.062 -27.172 1 96.69 854 THR A N 1
ATOM 6785 C CA . THR A 1 854 ? -14.336 -49.25 -26.594 1 96.69 854 THR A CA 1
ATOM 6786 C C . THR A 1 854 ? -13.242 -48.719 -27.5 1 96.69 854 THR A C 1
ATOM 6788 O O . THR A 1 854 ? -13.531 -48.062 -28.516 1 96.69 854 THR A O 1
ATOM 6791 N N . VAL A 1 855 ? -11.984 -48.812 -27.156 1 95.5 855 VAL A N 1
ATOM 6792 C CA . VAL A 1 855 ? -10.977 -47.969 -27.766 1 95.5 855 VAL A CA 1
ATOM 6793 C C . VAL A 1 855 ? -10.023 -48.812 -28.625 1 95.5 855 VAL A C 1
ATOM 6795 O O . VAL A 1 855 ? -9.203 -48.281 -29.359 1 95.5 855 VAL A O 1
ATOM 6798 N N . SER A 1 856 ? -10.156 -50.188 -28.562 1 94.81 856 SER A N 1
ATOM 6799 C CA . SER A 1 856 ? -9.328 -51.094 -29.359 1 94.81 856 SER A CA 1
ATOM 6800 C C . SER A 1 856 ? -10.047 -52.406 -29.641 1 94.81 856 SER A C 1
ATOM 6802 O O . SER A 1 856 ? -11.008 -52.75 -28.953 1 94.81 856 SER A O 1
ATOM 6804 N N . GLU A 1 857 ? -9.578 -53.094 -30.641 1 94.75 857 GLU A N 1
ATOM 6805 C CA . GLU A 1 857 ? -10.18 -54.375 -30.969 1 94.75 857 GLU A CA 1
ATOM 6806 C C . GLU A 1 857 ? -9.844 -55.438 -29.938 1 94.75 857 GLU A C 1
ATOM 6808 O O . GLU A 1 857 ? -10.68 -56.312 -29.609 1 94.75 857 GLU A O 1
ATOM 6813 N N . ALA A 1 858 ? -8.664 -55.375 -29.453 1 94.06 858 ALA A N 1
ATOM 6814 C CA . ALA A 1 858 ? -8.242 -56.312 -28.422 1 94.06 858 ALA A CA 1
ATOM 6815 C C . ALA A 1 858 ? -9.141 -56.219 -27.188 1 94.06 858 ALA A C 1
ATOM 6817 O O . ALA A 1 858 ? -9.523 -57.25 -26.609 1 94.06 858 ALA A O 1
ATOM 6818 N N . PHE A 1 859 ? -9.422 -55.062 -26.875 1 94.75 859 PHE A N 1
ATOM 6819 C CA . PHE A 1 859 ? -10.227 -54.875 -25.672 1 94.75 859 PHE A CA 1
ATOM 6820 C C . PHE A 1 859 ? -11.688 -55.188 -25.938 1 94.75 859 PHE A C 1
ATOM 6822 O O . PHE A 1 859 ? -12.398 -55.656 -25.047 1 94.75 859 PHE A O 1
ATOM 6829 N N . ALA A 1 860 ? -12.156 -54.906 -27.125 1 96.69 860 ALA A N 1
ATOM 6830 C CA . ALA A 1 860 ? -13.492 -55.344 -27.531 1 96.69 860 ALA A CA 1
ATOM 6831 C C . ALA A 1 860 ? -13.648 -56.875 -27.391 1 96.69 860 ALA A C 1
ATOM 6833 O O . ALA A 1 860 ? -14.688 -57.344 -26.938 1 96.69 860 ALA A O 1
ATOM 6834 N N . ALA A 1 861 ? -12.633 -57.562 -27.797 1 95.69 861 ALA A N 1
ATOM 6835 C CA . ALA A 1 861 ? -12.648 -59.031 -27.703 1 95.69 861 ALA A CA 1
ATOM 6836 C C . ALA A 1 861 ? -12.789 -59.5 -26.25 1 95.69 861 ALA A C 1
ATOM 6838 O O . ALA A 1 861 ? -13.508 -60.438 -25.969 1 95.69 861 ALA A O 1
ATOM 6839 N N . ILE A 1 862 ? -12.102 -58.812 -25.406 1 95.31 862 ILE A N 1
ATOM 6840 C CA . ILE A 1 862 ? -12.188 -59.125 -24 1 95.31 862 ILE A CA 1
ATOM 6841 C C . ILE A 1 862 ? -13.625 -58.938 -23.5 1 95.31 862 ILE A C 1
ATOM 6843 O O . ILE A 1 862 ? -14.18 -59.781 -22.812 1 95.31 862 ILE A O 1
ATOM 6847 N N . TYR A 1 863 ? -14.219 -57.812 -23.844 1 96.62 863 TYR A N 1
ATOM 6848 C CA . TYR A 1 863 ? -15.586 -57.5 -23.422 1 96.62 863 TYR A CA 1
ATOM 6849 C C . TYR A 1 863 ? -16.578 -58.5 -24.031 1 96.62 863 TYR A C 1
ATOM 6851 O O . TYR A 1 863 ? -17.5 -58.938 -23.359 1 96.62 863 TYR A O 1
ATOM 6859 N N . ARG A 1 864 ? -16.359 -58.938 -25.266 1 96.19 864 ARG A N 1
ATOM 6860 C CA . ARG A 1 864 ? -17.219 -59.938 -25.906 1 96.19 864 ARG A CA 1
ATOM 6861 C C . ARG A 1 864 ? -17.125 -61.281 -25.188 1 96.19 864 ARG A C 1
ATOM 6863 O O . ARG A 1 864 ? -18.156 -61.938 -24.938 1 96.19 864 ARG A O 1
ATOM 6870 N N . LYS A 1 865 ? -15.898 -61.656 -24.859 1 94.56 865 LYS A N 1
ATOM 6871 C CA . LYS A 1 865 ? -15.672 -62.906 -24.141 1 94.56 865 LYS A CA 1
ATOM 6872 C C . LYS A 1 865 ? -16.391 -62.875 -22.781 1 94.56 865 LYS A C 1
ATOM 6874 O O . LYS A 1 865 ? -16.719 -63.938 -22.25 1 94.56 865 LYS A O 1
ATOM 6879 N N . ASN A 1 866 ? -16.594 -61.719 -22.328 1 94.38 866 ASN A N 1
ATOM 6880 C CA . ASN A 1 866 ? -17.203 -61.594 -21 1 94.38 866 ASN A CA 1
ATOM 6881 C C . ASN A 1 866 ? -18.688 -61.25 -21.109 1 94.38 866 ASN A C 1
ATOM 6883 O O . ASN A 1 866 ? -19.266 -60.656 -20.188 1 94.38 866 ASN A O 1
ATOM 6887 N N . GLY A 1 867 ? -19.281 -61.406 -22.234 1 90.5 867 GLY A N 1
ATOM 6888 C CA . GLY A 1 867 ? -20.734 -61.375 -22.344 1 90.5 867 GLY A CA 1
ATOM 6889 C C . GLY A 1 867 ? -21.266 -60.062 -22.938 1 90.5 867 GLY A C 1
ATOM 6890 O O . GLY A 1 867 ? -22.469 -59.875 -22.984 1 90.5 867 GLY A O 1
ATOM 6891 N N . ILE A 1 868 ? -20.438 -59.125 -23.297 1 95.06 868 ILE A N 1
ATOM 6892 C CA . ILE A 1 868 ? -20.875 -57.875 -23.938 1 95.06 868 ILE A CA 1
ATOM 6893 C C . ILE A 1 868 ? -20.641 -57.969 -25.438 1 95.06 868 ILE A C 1
ATOM 6895 O O . ILE A 1 868 ? -19.578 -57.562 -25.938 1 95.06 868 ILE A O 1
ATOM 6899 N N . HIS A 1 869 ? -21.578 -58.312 -26.125 1 90.94 869 HIS A N 1
ATOM 6900 C CA . HIS A 1 869 ? -21.391 -58.656 -27.531 1 90.94 869 HIS A CA 1
ATOM 6901 C C . HIS A 1 869 ? -21.625 -57.438 -28.438 1 90.94 869 HIS A C 1
ATOM 6903 O O . HIS A 1 869 ? -21.016 -57.312 -29.5 1 90.94 869 HIS A O 1
ATOM 6909 N N . ASN A 1 870 ? -22.5 -56.594 -28.031 1 89.88 870 ASN A N 1
ATOM 6910 C CA . ASN A 1 870 ? -22.766 -55.406 -28.828 1 89.88 870 ASN A CA 1
ATOM 6911 C C . ASN A 1 870 ? -21.797 -54.281 -28.484 1 89.88 870 ASN A C 1
ATOM 6913 O O . ASN A 1 870 ? -22.156 -53.312 -27.844 1 89.88 870 ASN A O 1
ATOM 6917 N N . ILE A 1 871 ? -20.562 -54.406 -28.828 1 95.62 871 ILE A N 1
ATOM 6918 C CA . ILE A 1 871 ? -19.516 -53.438 -28.531 1 95.62 871 ILE A CA 1
ATOM 6919 C C . ILE A 1 871 ? -18.797 -53.062 -29.812 1 95.62 871 ILE A C 1
ATOM 6921 O O . ILE A 1 871 ? -18.484 -53.906 -30.656 1 95.62 871 ILE A O 1
ATOM 6925 N N . ARG A 1 872 ? -18.688 -51.781 -30.062 1 95.88 872 ARG A N 1
ATOM 6926 C CA . ARG A 1 872 ? -18.031 -51.219 -31.25 1 95.88 872 ARG A CA 1
ATOM 6927 C C . ARG A 1 872 ? -16.734 -50.5 -30.859 1 95.88 872 ARG A C 1
ATOM 6929 O O . ARG A 1 872 ? -16.609 -49.969 -29.75 1 95.88 872 ARG A O 1
ATOM 6936 N N . VAL A 1 873 ? -15.82 -50.438 -31.812 1 96.12 873 VAL A N 1
ATOM 6937 C CA . VAL A 1 873 ? -14.516 -49.844 -31.516 1 96.12 873 VAL A CA 1
ATOM 6938 C C . VAL A 1 873 ? -14.422 -48.469 -32.156 1 96.12 873 VAL A C 1
ATOM 6940 O O . VAL A 1 873 ? -14.648 -48.312 -33.344 1 96.12 873 VAL A O 1
ATOM 6943 N N . ILE A 1 874 ? -14.211 -47.469 -31.375 1 95.56 874 ILE A N 1
ATOM 6944 C CA . ILE A 1 874 ? -13.766 -46.125 -31.797 1 95.56 874 ILE A CA 1
ATOM 6945 C C . ILE A 1 874 ? -12.406 -45.812 -31.172 1 95.56 874 ILE A C 1
ATOM 6947 O O . ILE A 1 874 ? -12.328 -45.469 -29.984 1 95.56 874 ILE A O 1
ATOM 6951 N N . ARG A 1 875 ? -11.414 -45.844 -31.922 1 94.19 875 ARG A N 1
ATOM 6952 C CA . ARG A 1 875 ? -10.047 -45.75 -31.438 1 94.19 875 ARG A CA 1
ATOM 6953 C C . ARG A 1 875 ? -9.781 -44.344 -30.859 1 94.19 875 ARG A C 1
ATOM 6955 O O . ARG A 1 875 ? -10.281 -43.344 -31.391 1 94.19 875 ARG A O 1
ATOM 6962 N N . ASN A 1 876 ? -8.992 -44.375 -29.734 1 94.25 876 ASN A N 1
ATOM 6963 C CA . ASN A 1 876 ? -8.555 -43.094 -29.188 1 94.25 876 ASN A CA 1
ATOM 6964 C C . ASN A 1 876 ? -7.652 -42.344 -30.156 1 94.25 876 ASN A C 1
ATOM 6966 O O . ASN A 1 876 ? -7.008 -42.938 -31.016 1 94.25 876 ASN A O 1
ATOM 6970 N N . GLY A 1 877 ? -7.719 -41.031 -30.047 1 92 877 GLY A N 1
ATOM 6971 C CA . GLY A 1 877 ? -6.816 -40.188 -30.812 1 92 877 GLY A CA 1
ATOM 6972 C C . GLY A 1 877 ? -5.816 -39.438 -29.953 1 92 877 GLY A C 1
ATOM 6973 O O . GLY A 1 877 ? -6.137 -39.031 -28.828 1 92 877 GLY A O 1
ATOM 6974 N N . ILE A 1 878 ? -4.648 -39.281 -30.453 1 90.5 878 ILE A N 1
ATOM 6975 C CA . ILE A 1 878 ? -3.699 -38.406 -29.766 1 90.5 878 ILE A CA 1
ATOM 6976 C C . ILE A 1 878 ? -4.031 -36.938 -30.047 1 90.5 878 ILE A C 1
ATOM 6978 O O . ILE A 1 878 ? -4.77 -36.656 -30.984 1 90.5 878 ILE A O 1
ATOM 6982 N N . SER A 1 879 ? -3.502 -36.094 -29.297 1 90.44 879 SER A N 1
ATOM 6983 C CA . SER A 1 879 ? -3.895 -34.688 -29.312 1 90.44 879 SER A CA 1
ATOM 6984 C C . SER A 1 879 ? -3.516 -34 -30.641 1 90.44 879 SER A C 1
ATOM 6986 O O . SER A 1 879 ? -2.412 -34.219 -31.141 1 90.44 879 SER A O 1
ATOM 6988 N N . ASP A 1 880 ? -4.395 -33.188 -31.141 1 87.31 880 ASP A N 1
ATOM 6989 C CA . ASP A 1 880 ? -4.152 -32.406 -32.344 1 87.31 880 ASP A CA 1
ATOM 6990 C C . ASP A 1 880 ? -3.348 -31.156 -32.031 1 87.31 880 ASP A C 1
ATOM 6992 O O . ASP A 1 880 ? -2.762 -30.547 -32.938 1 87.31 880 ASP A O 1
ATOM 6996 N N . ASP A 1 881 ? -3.389 -30.781 -30.891 1 86.62 881 ASP A N 1
ATOM 6997 C CA . ASP A 1 881 ? -2.895 -29.453 -30.531 1 86.62 881 ASP A CA 1
ATOM 6998 C C . ASP A 1 881 ? -1.404 -29.5 -30.203 1 86.62 881 ASP A C 1
ATOM 7000 O O . ASP A 1 881 ? -0.79 -28.453 -29.953 1 86.62 881 ASP A O 1
ATOM 7004 N N . MET A 1 882 ? -0.858 -30.672 -30.219 1 88.19 882 MET A N 1
ATOM 7005 C CA . MET A 1 882 ? 0.566 -30.781 -29.922 1 88.19 882 MET A CA 1
ATOM 7006 C C . MET A 1 882 ? 1.398 -30.703 -31.203 1 88.19 882 MET A C 1
ATOM 7008 O O . MET A 1 882 ? 1.004 -31.234 -32.25 1 88.19 882 MET A O 1
ATOM 7012 N N . PRO A 1 883 ? 2.463 -29.969 -31.156 1 89.5 883 PRO A N 1
ATOM 7013 C CA . PRO A 1 883 ? 3.332 -29.875 -32.344 1 89.5 883 PRO A CA 1
ATOM 7014 C C . PRO A 1 883 ? 4.234 -31.094 -32.5 1 89.5 883 PRO A C 1
ATOM 7016 O O . PRO A 1 883 ? 5.453 -31 -32.344 1 89.5 883 PRO A O 1
ATOM 7019 N N . TRP A 1 884 ? 3.623 -32.188 -32.906 1 90.31 884 TRP A N 1
ATOM 7020 C CA . TRP A 1 884 ? 4.367 -33.438 -33.094 1 90.31 884 TRP A CA 1
ATOM 7021 C C . TRP A 1 884 ? 5.512 -33.25 -34.062 1 90.31 884 TRP A C 1
ATOM 7023 O O . TRP A 1 884 ? 5.336 -32.656 -35.125 1 90.31 884 TRP A O 1
ATOM 7033 N N . ALA A 1 885 ? 6.645 -33.625 -33.719 1 91.38 885 ALA A N 1
ATOM 7034 C CA . ALA A 1 885 ? 7.863 -33.5 -34.5 1 91.38 885 ALA A CA 1
ATOM 7035 C C . ALA A 1 885 ? 8.734 -34.75 -34.375 1 91.38 885 ALA A C 1
ATOM 7037 O O . ALA A 1 885 ? 8.719 -35.438 -33.344 1 91.38 885 ALA A O 1
ATOM 7038 N N . PRO A 1 886 ? 9.523 -35.094 -35.406 1 91.5 886 PRO A N 1
ATOM 7039 C CA . PRO A 1 886 ? 10.352 -36.281 -35.344 1 91.5 886 PRO A CA 1
ATOM 7040 C C . PRO A 1 886 ? 11.406 -36.25 -34.25 1 91.5 886 PRO A C 1
ATOM 7042 O O . PRO A 1 886 ? 11.875 -35.156 -33.875 1 91.5 886 PRO A O 1
ATOM 7045 N N . LYS A 1 887 ? 11.703 -37.406 -33.844 1 93.88 887 LYS A N 1
ATOM 7046 C CA . LYS A 1 887 ? 12.727 -37.531 -32.812 1 93.88 887 LYS A CA 1
ATOM 7047 C C . LYS A 1 887 ? 14.062 -36.969 -33.281 1 93.88 887 LYS A C 1
ATOM 7049 O O . LYS A 1 887 ? 14.336 -36.938 -34.469 1 93.88 887 LYS A O 1
ATOM 7054 N N . ASP A 1 888 ? 14.797 -36.438 -32.312 1 92.38 888 ASP A N 1
ATOM 7055 C CA . ASP A 1 888 ? 16.156 -35.938 -32.531 1 92.38 888 ASP A CA 1
ATOM 7056 C C . ASP A 1 888 ? 17.062 -36.281 -31.375 1 92.38 888 ASP A C 1
ATOM 7058 O O . ASP A 1 888 ? 17.094 -35.562 -30.359 1 92.38 888 ASP A O 1
ATOM 7062 N N . THR A 1 889 ? 17.781 -37.375 -31.484 1 92.25 889 THR A N 1
ATOM 7063 C CA . THR A 1 889 ? 18.703 -37.812 -30.453 1 92.25 889 THR A CA 1
ATOM 7064 C C . THR A 1 889 ? 20.156 -37.688 -30.922 1 92.25 889 THR A C 1
ATOM 7066 O O . THR A 1 889 ? 21 -38.5 -30.594 1 92.25 889 THR A O 1
ATOM 7069 N N . SER A 1 890 ? 20.438 -36.656 -31.672 1 85.75 890 SER A N 1
ATOM 7070 C CA . SER A 1 890 ? 21.75 -36.469 -32.281 1 85.75 890 SER A CA 1
ATOM 7071 C C . SER A 1 890 ? 22.797 -36.125 -31.219 1 85.75 890 SER A C 1
ATOM 7073 O O . SER A 1 890 ? 24 -36.188 -31.469 1 85.75 890 SER A O 1
ATOM 7075 N N . TYR A 1 891 ? 22.297 -35.812 -30.078 1 79.06 891 TYR A N 1
ATOM 7076 C CA . TYR A 1 891 ? 23.219 -35.406 -29.031 1 79.06 891 TYR A CA 1
ATOM 7077 C C . TYR A 1 891 ? 24.031 -36.562 -28.516 1 79.06 891 TYR A C 1
ATOM 7079 O O . TYR A 1 891 ? 25.047 -36.375 -27.828 1 79.06 891 TYR A O 1
ATOM 7087 N N . THR A 1 892 ? 23.641 -37.812 -28.828 1 87.38 892 THR A N 1
ATOM 7088 C CA . THR A 1 892 ? 24.359 -39 -28.438 1 87.38 892 THR A CA 1
ATOM 7089 C C . THR A 1 892 ? 24.484 -39.969 -29.609 1 87.38 892 THR A C 1
ATOM 7091 O O . THR A 1 892 ? 23.656 -39.969 -30.531 1 87.38 892 THR A O 1
ATOM 7094 N N . ASP A 1 893 ? 25.578 -40.781 -29.562 1 89.31 893 ASP A N 1
ATOM 7095 C CA . ASP A 1 893 ? 25.766 -41.781 -30.594 1 89.31 893 ASP A CA 1
ATOM 7096 C C . ASP A 1 893 ? 25.047 -43.094 -30.219 1 89.31 893 ASP A C 1
ATOM 7098 O O . ASP A 1 893 ? 24.859 -43.969 -31.078 1 89.31 893 ASP A O 1
ATOM 7102 N N . LYS A 1 894 ? 24.562 -43.156 -29.047 1 94.25 894 LYS A N 1
ATOM 7103 C CA . LYS A 1 894 ? 23.859 -44.344 -28.578 1 94.25 894 LYS A CA 1
ATOM 7104 C C . LYS A 1 894 ? 22.375 -44.281 -28.906 1 94.25 894 LYS A C 1
ATOM 7106 O O . LYS A 1 894 ? 21.828 -43.188 -29.078 1 94.25 894 LYS A O 1
ATOM 7111 N N . VAL A 1 895 ? 21.766 -45.469 -29.031 1 96.5 895 VAL A N 1
ATOM 7112 C CA . VAL A 1 895 ? 20.312 -45.531 -29.172 1 96.5 895 VAL A CA 1
ATOM 7113 C C . VAL A 1 895 ? 19.641 -45.281 -27.812 1 96.5 895 VAL A C 1
ATOM 7115 O O . VAL A 1 895 ? 19.969 -45.938 -26.828 1 96.5 895 VAL A O 1
ATOM 7118 N N . VAL A 1 896 ? 18.75 -44.312 -27.781 1 96.94 896 VAL A N 1
ATOM 7119 C CA . VAL A 1 896 ? 18.094 -43.969 -26.531 1 96.94 896 VAL A CA 1
ATOM 7120 C C . VAL A 1 896 ? 16.797 -44.781 -26.391 1 96.94 896 VAL A C 1
ATOM 7122 O O . VAL A 1 896 ? 15.844 -44.562 -27.141 1 96.94 896 VAL A O 1
ATOM 7125 N N . GLY A 1 897 ? 16.781 -45.719 -25.484 1 96.56 897 GLY A N 1
ATOM 7126 C CA . GLY A 1 897 ? 15.555 -46.406 -25.125 1 96.56 897 GLY A CA 1
ATOM 7127 C C . GLY A 1 897 ? 14.742 -45.688 -24.062 1 96.56 897 GLY A C 1
ATOM 7128 O O . GLY A 1 897 ? 15.281 -45.219 -23.078 1 96.56 897 GLY A O 1
ATOM 7129 N N . GLY A 1 898 ? 13.477 -45.531 -24.359 1 95.25 898 GLY A N 1
ATOM 7130 C CA . GLY A 1 898 ? 12.609 -44.844 -23.422 1 95.25 898 GLY A CA 1
ATOM 7131 C C . GLY A 1 898 ? 11.555 -45.719 -22.797 1 95.25 898 GLY A C 1
ATOM 7132 O O . GLY A 1 898 ? 11.125 -46.719 -23.422 1 95.25 898 GLY A O 1
ATOM 7133 N N . HIS A 1 899 ? 11.18 -45.469 -21.578 1 93.94 899 HIS A N 1
ATOM 7134 C CA . HIS A 1 899 ? 10.062 -46.094 -20.906 1 93.94 899 HIS A CA 1
ATOM 7135 C C . HIS A 1 899 ? 9.234 -45.062 -20.125 1 93.94 899 HIS A C 1
ATOM 7137 O O . HIS A 1 899 ? 9.766 -44.344 -19.281 1 93.94 899 HIS A O 1
ATOM 7143 N N . ILE A 1 900 ? 7.934 -45.031 -20.516 1 88.88 900 ILE A N 1
ATOM 7144 C CA . ILE A 1 900 ? 7.02 -44.062 -19.906 1 88.88 900 ILE A CA 1
ATOM 7145 C C . ILE A 1 900 ? 5.91 -44.812 -19.156 1 88.88 900 ILE A C 1
ATOM 7147 O O . ILE A 1 900 ? 5.02 -45.406 -19.781 1 88.88 900 ILE A O 1
ATOM 7151 N N . GLY A 1 901 ? 5.844 -45 -17.953 1 75.38 901 GLY A N 1
ATOM 7152 C CA . GLY A 1 901 ? 4.801 -45.656 -17.188 1 75.38 901 GLY A CA 1
ATOM 7153 C C . GLY A 1 901 ? 5.105 -45.75 -15.703 1 75.38 901 GLY A C 1
ATOM 7154 O O . GLY A 1 901 ? 4.492 -46.531 -14.977 1 75.38 901 GLY A O 1
ATOM 7155 N N . GLY A 1 902 ? 5.988 -44.969 -15.383 1 68.56 902 GLY A N 1
ATOM 7156 C CA . GLY A 1 902 ? 6.406 -45.031 -13.992 1 68.56 902 GLY A CA 1
ATOM 7157 C C . GLY A 1 902 ? 7.156 -46.312 -13.648 1 68.56 902 GLY A C 1
ATOM 7158 O O . GLY A 1 902 ? 7.559 -47.062 -14.547 1 68.56 902 GLY A O 1
ATOM 7159 N N . MET A 1 903 ? 7.41 -46.594 -12.406 1 69.75 903 MET A N 1
ATOM 7160 C CA . MET A 1 903 ? 8.141 -47.75 -11.938 1 69.75 903 MET A CA 1
ATOM 7161 C C . MET A 1 903 ? 7.176 -48.844 -11.477 1 69.75 903 MET A C 1
ATOM 7163 O O . MET A 1 903 ? 7.543 -49.719 -10.672 1 69.75 903 MET A O 1
ATOM 7167 N N . SER A 1 904 ? 5.926 -48.75 -12.164 1 71.44 904 SER A N 1
ATOM 7168 C CA . SER A 1 904 ? 4.914 -49.75 -11.797 1 71.44 904 SER A CA 1
ATOM 7169 C C . SER A 1 904 ? 5.195 -51.094 -12.438 1 71.44 904 SER A C 1
ATOM 7171 O O . SER A 1 904 ? 5.617 -51.156 -13.594 1 71.44 904 SER A O 1
ATOM 7173 N N . GLU A 1 905 ? 4.957 -52.125 -11.766 1 72.25 905 GLU A N 1
ATOM 7174 C CA . GLU A 1 905 ? 5.242 -53.469 -12.211 1 72.25 905 GLU A CA 1
ATOM 7175 C C . GLU A 1 905 ? 4.41 -53.844 -13.438 1 72.25 905 GLU A C 1
ATOM 7177 O O . GLU A 1 905 ? 4.918 -54.469 -14.375 1 72.25 905 GLU A O 1
ATOM 7182 N N . HIS A 1 906 ? 3.262 -53.344 -13.406 1 77 906 HIS A N 1
ATOM 7183 C CA . HIS A 1 906 ? 2.35 -53.75 -14.461 1 77 906 HIS A CA 1
ATOM 7184 C C . HIS A 1 906 ? 2.686 -53.094 -15.781 1 77 906 HIS A C 1
ATOM 7186 O O . HIS A 1 906 ? 2.262 -53.531 -16.844 1 77 906 HIS A O 1
ATOM 7192 N N . LYS A 1 907 ? 3.451 -52.031 -15.734 1 84.62 907 LYS A N 1
ATOM 7193 C CA . LYS A 1 907 ? 3.852 -51.344 -16.969 1 84.62 907 LYS A CA 1
ATOM 7194 C C . LYS A 1 907 ? 5.125 -51.938 -17.547 1 84.62 907 LYS A C 1
ATOM 7196 O O . LYS A 1 907 ? 5.52 -51.625 -18.656 1 84.62 907 LYS A O 1
ATOM 7201 N N . GLY A 1 908 ? 5.801 -52.875 -16.797 1 86.69 908 GLY A N 1
ATOM 7202 C CA . GLY A 1 908 ? 6.898 -53.688 -17.328 1 86.69 908 GLY A CA 1
ATOM 7203 C C . GLY A 1 908 ? 8.258 -53.094 -17.031 1 86.69 908 GLY A C 1
ATOM 7204 O O . GLY A 1 908 ? 9.25 -53.406 -17.703 1 86.69 908 GLY A O 1
ATOM 7205 N N . TYR A 1 909 ? 8.273 -52.125 -16.094 1 89.94 909 TYR A N 1
ATOM 7206 C CA . TYR A 1 909 ? 9.539 -51.469 -15.742 1 89.94 909 TYR A CA 1
ATOM 7207 C C . TYR A 1 909 ? 10.562 -52.5 -15.289 1 89.94 909 TYR A C 1
ATOM 7209 O O . TYR A 1 909 ? 11.703 -52.5 -15.758 1 89.94 909 TYR A O 1
ATOM 7217 N N . GLN A 1 910 ? 10.195 -53.406 -14.375 1 88.94 910 GLN A N 1
ATOM 7218 C CA . GLN A 1 910 ? 11.109 -54.406 -13.828 1 88.94 910 GLN A CA 1
ATOM 7219 C C . GLN A 1 910 ? 11.586 -55.375 -14.914 1 88.94 910 GLN A C 1
ATOM 7221 O O . GLN A 1 910 ? 12.758 -55.781 -14.922 1 88.94 910 GLN A O 1
ATOM 7226 N N . LEU A 1 911 ? 10.727 -55.688 -15.742 1 91.75 911 LEU A N 1
ATOM 7227 C CA . LEU A 1 911 ? 11.07 -56.562 -16.859 1 91.75 911 LEU A CA 1
ATOM 7228 C C . LEU A 1 911 ? 12.125 -55.938 -17.75 1 91.75 911 LEU A C 1
ATOM 7230 O O . LEU A 1 911 ? 13.078 -56.594 -18.172 1 91.75 911 LEU A O 1
ATOM 7234 N N . LEU A 1 912 ? 11.906 -54.656 -18.047 1 94.06 912 LEU A N 1
ATOM 7235 C CA . LEU A 1 912 ? 12.852 -53.938 -18.875 1 94.06 912 LEU A CA 1
ATOM 7236 C C . LEU A 1 912 ? 14.219 -53.844 -18.188 1 94.06 912 LEU A C 1
ATOM 7238 O O . LEU A 1 912 ? 15.242 -54.094 -18.812 1 94.06 912 LEU A O 1
ATOM 7242 N N . LYS A 1 913 ? 14.18 -53.469 -16.922 1 93.88 913 LYS A N 1
ATOM 7243 C CA . LYS A 1 913 ? 15.422 -53.312 -16.172 1 93.88 913 LYS A CA 1
ATOM 7244 C C . LYS A 1 913 ? 16.203 -54.625 -16.141 1 93.88 913 LYS A C 1
ATOM 7246 O O . LYS A 1 913 ? 17.406 -54.656 -16.391 1 93.88 913 LYS A O 1
ATOM 7251 N N . GLN A 1 914 ? 15.555 -55.719 -15.875 1 93.56 914 GLN A N 1
ATOM 7252 C CA . GLN A 1 914 ? 16.188 -57.031 -15.797 1 93.56 914 GLN A CA 1
ATOM 7253 C C . GLN A 1 914 ? 16.781 -57.438 -17.141 1 93.56 914 GLN A C 1
ATOM 7255 O O . GLN A 1 914 ? 17.859 -58 -17.203 1 93.56 914 GLN A O 1
ATOM 7260 N N . SER A 1 915 ? 16.047 -57.125 -18.141 1 95.75 915 SER A N 1
ATOM 7261 C CA . SER A 1 915 ? 16.5 -57.5 -19.484 1 95.75 915 SER A CA 1
ATOM 7262 C C . SER A 1 915 ? 17.75 -56.719 -19.875 1 95.75 915 SER A C 1
ATOM 7264 O O . SER A 1 915 ? 18.656 -57.25 -20.516 1 95.75 915 SER A O 1
ATOM 7266 N N . VAL A 1 916 ? 17.75 -55.438 -19.516 1 95.88 916 VAL A N 1
ATOM 7267 C CA . VAL A 1 916 ? 18.906 -54.594 -19.812 1 95.88 916 VAL A CA 1
ATOM 7268 C C . VAL A 1 916 ? 20.109 -55.062 -18.984 1 95.88 916 VAL A C 1
ATOM 7270 O O . VAL A 1 916 ? 21.234 -55.094 -19.5 1 95.88 916 VAL A O 1
ATOM 7273 N N . MET A 1 917 ? 19.844 -55.438 -17.719 1 94.31 917 MET A N 1
ATOM 7274 C CA . MET A 1 917 ? 20.906 -55.906 -16.828 1 94.31 917 MET A CA 1
ATOM 7275 C C . MET A 1 917 ? 21.516 -57.188 -17.344 1 94.31 917 MET A C 1
ATOM 7277 O O . MET A 1 917 ? 22.719 -57.438 -17.203 1 94.31 917 MET A O 1
ATOM 7281 N N . ALA A 1 918 ? 20.734 -57.906 -17.984 1 93.94 918 ALA A N 1
ATOM 7282 C CA . ALA A 1 918 ? 21.172 -59.219 -18.484 1 93.94 918 ALA A CA 1
ATOM 7283 C C . ALA A 1 918 ? 21.953 -59.062 -19.781 1 93.94 918 ALA A C 1
ATOM 7285 O O . ALA A 1 918 ? 22.953 -59.75 -20 1 93.94 918 ALA A O 1
ATOM 7286 N N . THR A 1 919 ? 21.547 -58.156 -20.656 1 94.94 919 THR A N 1
ATOM 7287 C CA . THR A 1 919 ? 22.125 -58.031 -22 1 94.94 919 THR A CA 1
ATOM 7288 C C . THR A 1 919 ? 23.312 -57.094 -22 1 94.94 919 THR A C 1
ATOM 7290 O O . THR A 1 919 ? 24.219 -57.219 -22.828 1 94.94 919 THR A O 1
ATOM 7293 N N . GLN A 1 920 ? 23.328 -56.094 -21.156 1 94.31 920 GLN A N 1
ATOM 7294 C CA . GLN A 1 920 ? 24.359 -55.062 -21.016 1 94.31 920 GLN A CA 1
ATOM 7295 C C . GLN A 1 920 ? 24.75 -54.5 -22.375 1 94.31 920 GLN A C 1
ATOM 7297 O O . GLN A 1 920 ? 25.922 -54.594 -22.781 1 94.31 920 GLN A O 1
ATOM 7302 N N . PRO A 1 921 ? 23.812 -53.969 -23.109 1 94.38 921 PRO A N 1
ATOM 7303 C CA . PRO A 1 921 ? 24.109 -53.406 -24.422 1 94.38 921 PRO A CA 1
ATOM 7304 C C . PRO A 1 921 ? 25.078 -52.219 -24.359 1 94.38 921 PRO A C 1
ATOM 7306 O O . PRO A 1 921 ? 24.922 -51.344 -23.531 1 94.38 921 PRO A O 1
ATOM 7309 N N . ASP A 1 922 ? 26.062 -52.219 -25.172 1 92.75 922 ASP A N 1
ATOM 7310 C CA . ASP A 1 922 ? 27.125 -51.219 -25.141 1 92.75 922 ASP A CA 1
ATOM 7311 C C . ASP A 1 922 ? 26.719 -49.969 -25.953 1 92.75 922 ASP A C 1
ATOM 7313 O O . ASP A 1 922 ? 27.281 -48.906 -25.766 1 92.75 922 ASP A O 1
ATOM 7317 N N . ASN A 1 923 ? 25.672 -50.156 -26.812 1 95.44 923 ASN A N 1
ATOM 7318 C CA . ASN A 1 923 ? 25.344 -49.062 -27.719 1 95.44 923 ASN A CA 1
ATOM 7319 C C . ASN A 1 923 ? 23.984 -48.438 -27.359 1 95.44 923 ASN A C 1
ATOM 7321 O O . ASN A 1 923 ? 23.344 -47.812 -28.219 1 95.44 923 ASN A O 1
ATOM 7325 N N . MET A 1 924 ? 23.516 -48.562 -26.172 1 96.06 924 MET A N 1
ATOM 7326 C CA . MET A 1 924 ? 22.219 -48.031 -25.797 1 96.06 924 MET A CA 1
ATOM 7327 C C . MET A 1 924 ? 22.297 -47.25 -24.484 1 96.06 924 MET A C 1
ATOM 7329 O O . MET A 1 924 ? 23.172 -47.531 -23.656 1 96.06 924 MET A O 1
ATOM 7333 N N . GLU A 1 925 ? 21.484 -46.312 -24.312 1 95.88 925 GLU A N 1
ATOM 7334 C CA . GLU A 1 925 ? 21.172 -45.656 -23.047 1 95.88 925 GLU A CA 1
ATOM 7335 C C . GLU A 1 925 ? 19.672 -45.562 -22.844 1 95.88 925 GLU A C 1
ATOM 7337 O O . GLU A 1 925 ? 18.891 -45.75 -23.781 1 95.88 925 GLU A O 1
ATOM 7342 N N . PHE A 1 926 ? 19.25 -45.281 -21.594 1 95.31 926 PHE A N 1
ATOM 7343 C CA . PHE A 1 926 ? 17.812 -45.344 -21.328 1 95.31 926 PHE A CA 1
ATOM 7344 C C . PHE A 1 926 ? 17.328 -44.062 -20.641 1 95.31 926 PHE A C 1
ATOM 7346 O O . PHE A 1 926 ? 18.047 -43.469 -19.844 1 95.31 926 PHE A O 1
ATOM 7353 N N . LEU A 1 927 ? 16.203 -43.656 -21.047 1 94.06 927 LEU A N 1
ATOM 7354 C CA . LEU A 1 927 ? 15.445 -42.562 -20.469 1 94.06 927 LEU A CA 1
ATOM 7355 C C . LEU A 1 927 ? 14.148 -43.062 -19.844 1 94.06 927 LEU A C 1
ATOM 7357 O O . LEU A 1 927 ? 13.281 -43.594 -20.547 1 94.06 927 LEU A O 1
ATOM 7361 N N . ILE A 1 928 ? 14.016 -42.938 -18.5 1 92.75 928 ILE A N 1
ATOM 7362 C CA . ILE A 1 928 ? 12.867 -43.469 -17.781 1 92.75 928 ILE A CA 1
ATOM 7363 C C . ILE A 1 928 ? 12.086 -42.312 -17.141 1 92.75 928 ILE A C 1
ATOM 7365 O O . ILE A 1 928 ? 12.664 -41.469 -16.484 1 92.75 928 ILE A O 1
ATOM 7369 N N . VAL A 1 929 ? 10.82 -42.281 -17.344 1 88.81 929 VAL A N 1
ATOM 7370 C CA . VAL A 1 929 ? 9.969 -41.281 -16.703 1 88.81 929 VAL A CA 1
ATOM 7371 C C . VAL A 1 929 ? 9.391 -41.844 -15.422 1 88.81 929 VAL A C 1
ATOM 7373 O O . VAL A 1 929 ? 8.672 -42.844 -15.445 1 88.81 929 VAL A O 1
ATOM 7376 N N . ASP A 1 930 ? 9.789 -41.25 -14.32 1 81.56 930 ASP A N 1
ATOM 7377 C CA . ASP A 1 930 ? 9.266 -41.625 -13 1 81.56 930 ASP A CA 1
ATOM 7378 C C . ASP A 1 930 ? 8.109 -40.688 -12.602 1 81.56 930 ASP A C 1
ATOM 7380 O O . ASP A 1 930 ? 8.328 -39.594 -12.141 1 81.56 930 ASP A O 1
ATOM 7384 N N . HIS A 1 931 ? 6.938 -41.219 -12.562 1 76.12 931 HIS A N 1
ATOM 7385 C CA . HIS A 1 931 ? 5.742 -40.406 -12.312 1 76.12 931 HIS A CA 1
ATOM 7386 C C . HIS A 1 931 ? 5.633 -40.031 -10.844 1 76.12 931 HIS A C 1
ATOM 7388 O O . HIS A 1 931 ? 4.828 -39.156 -10.477 1 76.12 931 HIS A O 1
ATOM 7394 N N . SER A 1 932 ? 6.484 -40.562 -9.961 1 71.5 932 SER A N 1
ATOM 7395 C CA . SER A 1 932 ? 6.473 -40.219 -8.539 1 71.5 932 SER A CA 1
ATOM 7396 C C . SER A 1 932 ? 7.273 -38.938 -8.266 1 71.5 932 SER A C 1
ATOM 7398 O O . SER A 1 932 ? 7.141 -38.344 -7.203 1 71.5 932 SER A O 1
ATOM 7400 N N . ARG A 1 933 ? 8.016 -38.594 -9.312 1 75.31 933 ARG A N 1
ATOM 7401 C CA . ARG A 1 933 ? 8.883 -37.438 -9.164 1 75.31 933 ARG A CA 1
ATOM 7402 C C . ARG A 1 933 ? 8.305 -36.219 -9.883 1 75.31 933 ARG A C 1
ATOM 7404 O O . ARG A 1 933 ? 7.512 -36.344 -10.812 1 75.31 933 ARG A O 1
ATOM 7411 N N . GLU A 1 934 ? 8.578 -35.094 -9.367 1 71.56 934 GLU A N 1
ATOM 7412 C CA . GLU A 1 934 ? 8.016 -33.844 -9.906 1 71.56 934 GLU A CA 1
ATOM 7413 C C . GLU A 1 934 ? 8.688 -33.469 -11.219 1 71.56 934 GLU A C 1
ATOM 7415 O O . GLU A 1 934 ? 9.727 -34.031 -11.578 1 71.56 934 GLU A O 1
ATOM 7420 N N . ASP A 1 935 ? 7.977 -32.594 -11.906 1 71.69 935 ASP A N 1
ATOM 7421 C CA . ASP A 1 935 ? 8.5 -32.062 -13.156 1 71.69 935 ASP A CA 1
ATOM 7422 C C . ASP A 1 935 ? 9.852 -31.375 -12.938 1 71.69 935 ASP A C 1
ATOM 7424 O O . ASP A 1 935 ? 10.039 -30.656 -11.945 1 71.69 935 ASP A O 1
ATOM 7428 N N . GLY A 1 936 ? 10.789 -31.625 -13.688 1 65.56 936 GLY A N 1
ATOM 7429 C CA . GLY A 1 936 ? 12.117 -31.031 -13.602 1 65.56 936 GLY A CA 1
ATOM 7430 C C . GLY A 1 936 ? 13.133 -31.938 -12.93 1 65.56 936 GLY A C 1
ATOM 7431 O O . GLY A 1 936 ? 14.336 -31.719 -13.047 1 65.56 936 GLY A O 1
ATOM 7432 N N . TYR A 1 937 ? 12.594 -33 -12.289 1 70.62 937 TYR A N 1
ATOM 7433 C CA . TYR A 1 937 ? 13.492 -33.969 -11.656 1 70.62 937 TYR A CA 1
ATOM 7434 C C . TYR A 1 937 ? 14.344 -34.688 -12.703 1 70.62 937 TYR A C 1
ATOM 7436 O O . TYR A 1 937 ? 13.852 -35.062 -13.766 1 70.62 937 TYR A O 1
ATOM 7444 N N . VAL A 1 938 ? 15.625 -34.75 -12.508 1 75.31 938 VAL A N 1
ATOM 7445 C CA . VAL A 1 938 ? 16.531 -35.5 -13.367 1 75.31 938 VAL A CA 1
ATOM 7446 C C . VAL A 1 938 ? 17.562 -36.25 -12.516 1 75.31 938 VAL A C 1
ATOM 7448 O O . VAL A 1 938 ? 18.141 -35.656 -11.594 1 75.31 938 VAL A O 1
ATOM 7451 N N . SER A 1 939 ? 17.562 -37.5 -12.68 1 76.75 939 SER A N 1
ATOM 7452 C CA . SER A 1 939 ? 18.578 -38.312 -12.008 1 76.75 939 SER A CA 1
ATOM 7453 C C . SER A 1 939 ? 19.297 -39.219 -13 1 76.75 939 SER A C 1
ATOM 7455 O O . SER A 1 939 ? 18.672 -39.781 -13.914 1 76.75 939 SER A O 1
ATOM 7457 N N . HIS A 1 940 ? 20.609 -39.25 -12.945 1 77.75 940 HIS A N 1
ATOM 7458 C CA . HIS A 1 940 ? 21.406 -40.125 -13.805 1 77.75 940 HIS A CA 1
ATOM 7459 C C . HIS A 1 940 ? 21.922 -41.344 -13.047 1 77.75 940 HIS A C 1
ATOM 7461 O O . HIS A 1 940 ? 22.562 -41.188 -12 1 77.75 940 HIS A O 1
ATOM 7467 N N . GLU A 1 941 ? 21.484 -42.469 -13.508 1 82.44 941 GLU A N 1
ATOM 7468 C CA . GLU A 1 941 ? 21.891 -43.75 -12.906 1 82.44 941 GLU A CA 1
ATOM 7469 C C . GLU A 1 941 ? 22.469 -44.688 -13.961 1 82.44 941 GLU A C 1
ATOM 7471 O O . GLU A 1 941 ? 22.672 -44.281 -15.109 1 82.44 941 GLU A O 1
ATOM 7476 N N . HIS A 1 942 ? 22.969 -45.875 -13.469 1 86.81 942 HIS A N 1
ATOM 7477 C CA . HIS A 1 942 ? 23.469 -46.938 -14.367 1 86.81 942 HIS A CA 1
ATOM 7478 C C . HIS A 1 942 ? 22.828 -48.281 -14.055 1 86.81 942 HIS A C 1
ATOM 7480 O O . HIS A 1 942 ? 22.609 -48.625 -12.891 1 86.81 942 HIS A O 1
ATOM 7486 N N . TRP A 1 943 ? 22.344 -48.906 -15.023 1 92.44 943 TRP A N 1
ATOM 7487 C CA . TRP A 1 943 ? 22.016 -50.312 -14.945 1 92.44 943 TRP A CA 1
ATOM 7488 C C . TRP A 1 943 ? 23.188 -51.188 -15.398 1 92.44 943 TRP A C 1
ATOM 7490 O O . TRP A 1 943 ? 23.281 -51.531 -16.578 1 92.44 943 TRP A O 1
ATOM 7500 N N . GLY A 1 944 ? 24.031 -51.531 -14.469 1 88.25 944 GLY A N 1
ATOM 7501 C CA . GLY A 1 944 ? 25.328 -52.062 -14.883 1 88.25 944 GLY A CA 1
ATOM 7502 C C . GLY A 1 944 ? 26.219 -51.031 -15.547 1 88.25 944 GLY A C 1
ATOM 7503 O O . GLY A 1 944 ? 26.516 -50 -14.945 1 88.25 944 GLY A O 1
ATOM 7504 N N . LYS A 1 945 ? 26.516 -51.312 -16.781 1 88.12 945 LYS A N 1
ATOM 7505 C CA . LYS A 1 945 ? 27.344 -50.344 -17.516 1 88.12 945 LYS A CA 1
ATOM 7506 C C . LYS A 1 945 ? 26.484 -49.438 -18.375 1 88.12 945 LYS A C 1
ATOM 7508 O O . LYS A 1 945 ? 26.984 -48.469 -18.969 1 88.12 945 LYS A O 1
ATOM 7513 N N . VAL A 1 946 ? 25.203 -49.594 -18.406 1 93.19 946 VAL A N 1
ATOM 7514 C CA . VAL A 1 946 ? 24.328 -48.875 -19.297 1 93.19 946 VAL A CA 1
ATOM 7515 C C . VAL A 1 946 ? 23.828 -47.594 -18.609 1 93.19 946 VAL A C 1
ATOM 7517 O O . VAL A 1 946 ? 23.234 -47.656 -17.531 1 93.19 946 VAL A O 1
ATOM 7520 N N . PRO A 1 947 ? 24.031 -46.469 -19.219 1 91.94 947 PRO A N 1
ATOM 7521 C CA . PRO A 1 947 ? 23.547 -45.219 -18.609 1 91.94 947 PRO A CA 1
ATOM 7522 C C . PRO A 1 947 ? 22.031 -45.094 -18.625 1 91.94 947 PRO A C 1
ATOM 7524 O O . PRO A 1 947 ? 21.391 -45.438 -19.625 1 91.94 947 PRO A O 1
ATOM 7527 N N . VAL A 1 948 ? 21.438 -44.688 -17.469 1 93.06 948 VAL A N 1
ATOM 7528 C CA . VAL A 1 948 ? 19.984 -44.5 -17.359 1 93.06 948 VAL A CA 1
ATOM 7529 C C . VAL A 1 948 ? 19.688 -43.125 -16.766 1 93.06 948 VAL A C 1
ATOM 7531 O O . VAL A 1 948 ? 20.234 -42.75 -15.734 1 93.06 948 VAL A O 1
ATOM 7534 N N . THR A 1 949 ? 18.906 -42.406 -17.5 1 89.38 949 THR A N 1
ATOM 7535 C CA . THR A 1 949 ? 18.438 -41.094 -17.016 1 89.38 949 THR A CA 1
ATOM 7536 C C . THR A 1 949 ? 16.984 -41.188 -16.547 1 89.38 949 THR A C 1
ATOM 7538 O O . THR A 1 949 ? 16.109 -41.594 -17.297 1 89.38 949 THR A O 1
ATOM 7541 N N . PHE A 1 950 ? 16.734 -40.875 -15.234 1 88.5 950 PHE A N 1
ATOM 7542 C CA . PHE A 1 950 ? 15.375 -40.781 -14.695 1 88.5 950 PHE A CA 1
ATOM 7543 C C . PHE A 1 950 ? 14.875 -39.344 -14.688 1 88.5 950 PHE A C 1
ATOM 7545 O O . PHE A 1 950 ? 15.586 -38.438 -14.242 1 88.5 950 PHE A O 1
ATOM 7552 N N . ILE A 1 951 ? 13.75 -39.156 -15.297 1 86.69 951 ILE A N 1
ATOM 7553 C CA . ILE A 1 951 ? 13.148 -37.844 -15.242 1 86.69 951 ILE A CA 1
ATOM 7554 C C . ILE A 1 951 ? 11.773 -37.906 -14.578 1 86.69 951 ILE A C 1
ATOM 7556 O O . ILE A 1 951 ? 11.188 -39 -14.492 1 86.69 951 ILE A O 1
ATOM 7560 N N . GLY A 1 952 ? 11.375 -36.844 -14.039 1 81.25 952 GLY A N 1
ATOM 7561 C CA . GLY A 1 952 ? 10.062 -36.781 -13.414 1 81.25 952 GLY A CA 1
ATOM 7562 C C . GLY A 1 952 ? 8.93 -36.656 -14.414 1 81.25 952 GLY A C 1
ATOM 7563 O O . GLY A 1 952 ? 9.133 -36.812 -15.617 1 81.25 952 GLY A O 1
ATOM 7564 N N . ARG A 1 953 ? 7.797 -36.375 -13.867 1 79.19 953 ARG A N 1
ATOM 7565 C CA . ARG A 1 953 ? 6.605 -36.156 -14.688 1 79.19 953 ARG A CA 1
ATOM 7566 C C . ARG A 1 953 ? 6.777 -35 -15.633 1 79.19 953 ARG A C 1
ATOM 7568 O O . ARG A 1 953 ? 7.391 -33.969 -15.273 1 79.19 953 ARG A O 1
ATOM 7575 N N . VAL A 1 954 ? 6.34 -35.156 -16.766 1 80.38 954 VAL A N 1
ATOM 7576 C CA . VAL A 1 954 ? 6.434 -34.094 -17.781 1 80.38 954 VAL A CA 1
ATOM 7577 C C . VAL A 1 954 ? 5.039 -33.594 -18.109 1 80.38 954 VAL A C 1
ATOM 7579 O O . VAL A 1 954 ? 4.094 -34.344 -18.234 1 80.38 954 VAL A O 1
ATOM 7582 N N . SER A 1 955 ? 4.945 -32.312 -18.203 1 74.62 955 SER A N 1
ATOM 7583 C CA . SER A 1 955 ? 3.668 -31.703 -18.547 1 74.62 955 SER A CA 1
ATOM 7584 C C . SER A 1 955 ? 3.32 -31.938 -20.016 1 74.62 955 SER A C 1
ATOM 7586 O O . SER A 1 955 ? 4.199 -32.25 -20.828 1 74.62 955 SER A O 1
ATOM 7588 N N . GLN A 1 956 ? 2.15 -31.766 -20.25 1 75.19 956 GLN A N 1
ATOM 7589 C CA . GLN A 1 956 ? 1.644 -32.031 -21.594 1 75.19 956 GLN A CA 1
ATOM 7590 C C . GLN A 1 956 ? 2.285 -31.125 -22.625 1 75.19 956 GLN A C 1
ATOM 7592 O O . GLN A 1 956 ? 2.521 -31.547 -23.766 1 75.19 956 GLN A O 1
ATOM 7597 N N . ASP A 1 957 ? 2.604 -29.953 -22.203 1 75.06 957 ASP A N 1
ATOM 7598 C CA . ASP A 1 957 ? 3.166 -28.984 -23.141 1 75.06 957 ASP A CA 1
ATOM 7599 C C . ASP A 1 957 ? 4.586 -29.391 -23.547 1 75.06 957 ASP A C 1
ATOM 7601 O O . ASP A 1 957 ? 5.094 -28.922 -24.562 1 75.06 957 ASP A O 1
ATOM 7605 N N . LYS A 1 958 ? 5.18 -30.328 -22.781 1 81.56 958 LYS A N 1
ATOM 7606 C CA . LYS A 1 958 ? 6.562 -30.719 -23.062 1 81.56 958 LYS A CA 1
ATOM 7607 C C . LYS A 1 958 ? 6.645 -32.188 -23.5 1 81.56 958 LYS A C 1
ATOM 7609 O O . LYS A 1 958 ? 7.734 -32.75 -23.547 1 81.56 958 LYS A O 1
ATOM 7614 N N . ILE A 1 959 ? 5.539 -32.688 -23.797 1 86.94 959 ILE A N 1
ATOM 7615 C CA . ILE A 1 959 ? 5.496 -34.125 -24.047 1 86.94 959 ILE A CA 1
ATOM 7616 C C . ILE A 1 959 ? 6.223 -34.438 -25.359 1 86.94 959 ILE A C 1
ATOM 7618 O O . ILE A 1 959 ? 6.891 -35.469 -25.469 1 86.94 959 ILE A O 1
ATOM 7622 N N . VAL A 1 960 ? 6.051 -33.594 -26.344 1 90.44 960 VAL A N 1
ATOM 7623 C CA . VAL A 1 960 ? 6.699 -33.781 -27.625 1 90.44 960 VAL A CA 1
ATOM 7624 C C . VAL A 1 960 ? 8.219 -33.75 -27.453 1 90.44 960 VAL A C 1
ATOM 7626 O O . VAL A 1 960 ? 8.938 -34.562 -28.031 1 90.44 960 VAL A O 1
ATOM 7629 N N . ASP A 1 961 ? 8.609 -32.844 -26.609 1 89.19 961 ASP A N 1
ATOM 7630 C CA . ASP A 1 961 ? 10.039 -32.75 -26.328 1 89.19 961 ASP A CA 1
ATOM 7631 C C . ASP A 1 961 ? 10.578 -34.031 -25.703 1 89.19 961 ASP A C 1
ATOM 7633 O O . ASP A 1 961 ? 11.711 -34.438 -25.969 1 89.19 961 ASP A O 1
ATOM 7637 N N . LEU A 1 962 ? 9.766 -34.594 -24.906 1 90.94 962 LEU A N 1
ATOM 7638 C CA . LEU A 1 962 ? 10.148 -35.844 -24.266 1 90.94 962 LEU A CA 1
ATOM 7639 C C . LEU A 1 962 ? 10.336 -36.969 -25.297 1 90.94 962 LEU A C 1
ATOM 7641 O O . LEU A 1 962 ? 11.375 -37.625 -25.328 1 90.94 962 LEU A O 1
ATOM 7645 N N . TYR A 1 963 ? 9.391 -37.125 -26.156 1 93.69 963 TYR A N 1
ATOM 7646 C CA . TYR A 1 963 ? 9.438 -38.219 -27.125 1 93.69 963 TYR A CA 1
ATOM 7647 C C . TYR A 1 963 ? 10.539 -37.969 -28.156 1 93.69 963 TYR A C 1
ATOM 7649 O O . TYR A 1 963 ? 11.117 -38.938 -28.688 1 93.69 963 TYR A O 1
ATOM 7657 N N . ARG A 1 964 ? 10.773 -36.75 -28.422 1 93.19 964 ARG A N 1
ATOM 7658 C CA . ARG A 1 964 ? 11.828 -36.438 -29.375 1 93.19 964 ARG A CA 1
ATOM 7659 C C . ARG A 1 964 ? 13.188 -36.875 -28.859 1 93.19 964 ARG A C 1
ATOM 7661 O O . ARG A 1 964 ? 14.125 -37.062 -29.656 1 93.19 964 ARG A O 1
ATOM 7668 N N . ARG A 1 965 ? 13.234 -37.156 -27.594 1 94 965 ARG A N 1
ATOM 7669 C CA . ARG A 1 965 ? 14.484 -37.594 -26.984 1 94 965 ARG A CA 1
ATOM 7670 C C . ARG A 1 965 ? 14.562 -39.125 -26.906 1 94 965 ARG A C 1
ATOM 7672 O O . ARG A 1 965 ? 15.422 -39.656 -26.219 1 94 965 ARG A O 1
ATOM 7679 N N . ILE A 1 966 ? 13.68 -39.812 -27.547 1 96.06 966 ILE A N 1
ATOM 7680 C CA . ILE A 1 966 ? 13.617 -41.25 -27.484 1 96.06 966 ILE A CA 1
ATOM 7681 C C . ILE A 1 966 ? 13.742 -41.844 -28.891 1 96.06 966 ILE A C 1
ATOM 7683 O O . ILE A 1 966 ? 13.133 -41.344 -29.844 1 96.06 966 ILE A O 1
ATOM 7687 N N . ASP A 1 967 ? 14.539 -42.875 -29.047 1 96.69 967 ASP A N 1
ATOM 7688 C CA . ASP A 1 967 ? 14.641 -43.594 -30.312 1 96.69 967 ASP A CA 1
ATOM 7689 C C . ASP A 1 967 ? 13.695 -44.781 -30.359 1 96.69 967 ASP A C 1
ATOM 7691 O O . ASP A 1 967 ? 13.016 -45 -31.359 1 96.69 967 ASP A O 1
ATOM 7695 N N . VAL A 1 968 ? 13.719 -45.5 -29.281 1 96.56 968 VAL A N 1
ATOM 7696 C CA . VAL A 1 968 ? 12.898 -46.719 -29.156 1 96.56 968 VAL A CA 1
ATOM 7697 C C . VAL A 1 968 ? 12.125 -46.656 -27.828 1 96.56 968 VAL A C 1
ATOM 7699 O O . VAL A 1 968 ? 12.727 -46.625 -26.75 1 96.56 968 VAL A O 1
ATOM 7702 N N . LEU A 1 969 ? 10.82 -46.656 -27.953 1 96.62 969 LEU A N 1
ATOM 7703 C CA . LEU A 1 969 ? 10 -46.75 -26.734 1 96.62 969 LEU A CA 1
ATOM 7704 C C . LEU A 1 969 ? 9.727 -48.188 -26.359 1 96.62 969 LEU A C 1
ATOM 7706 O O . LEU A 1 969 ? 9.234 -48.969 -27.172 1 96.62 969 LEU A O 1
ATOM 7710 N N . PHE A 1 970 ? 10.086 -48.5 -25.172 1 95.75 970 PHE A N 1
ATOM 7711 C CA . PHE A 1 970 ? 9.781 -49.812 -24.641 1 95.75 970 PHE A CA 1
ATOM 7712 C C . PHE A 1 970 ? 8.539 -49.75 -23.75 1 95.75 970 PHE A C 1
ATOM 7714 O O . PHE A 1 970 ? 8.539 -49.094 -22.719 1 95.75 970 PHE A O 1
ATOM 7721 N N . ALA A 1 971 ? 7.508 -50.469 -24.188 1 94.19 971 ALA A N 1
ATOM 7722 C CA . ALA A 1 971 ? 6.25 -50.562 -23.453 1 94.19 971 ALA A CA 1
ATOM 7723 C C . ALA A 1 971 ? 5.848 -52.031 -23.25 1 94.19 971 ALA A C 1
ATOM 7725 O O . ALA A 1 971 ? 4.797 -52.438 -23.719 1 94.19 971 ALA A O 1
ATOM 7726 N N . PRO A 1 972 ? 6.633 -52.688 -22.484 1 92.62 972 PRO A N 1
ATOM 7727 C CA . PRO A 1 972 ? 6.375 -54.125 -22.281 1 92.62 972 PRO A CA 1
ATOM 7728 C C . PRO A 1 972 ? 5.375 -54.375 -21.156 1 92.62 972 PRO A C 1
ATOM 7730 O O . PRO A 1 972 ? 5.66 -55.156 -20.234 1 92.62 972 PRO A O 1
ATOM 7733 N N . SER A 1 973 ? 4.156 -53.844 -21.297 1 91.25 973 SER A N 1
ATOM 7734 C CA . SER A 1 973 ? 3.125 -53.969 -20.266 1 91.25 973 SER A CA 1
ATOM 7735 C C . SER A 1 973 ? 2.779 -55.438 -20.016 1 91.25 973 SER A C 1
ATOM 7737 O O . SER A 1 973 ? 2.703 -56.25 -20.953 1 91.25 973 SER A O 1
ATOM 7739 N N . THR A 1 974 ? 2.633 -55.812 -18.734 1 87.12 974 THR A N 1
ATOM 7740 C CA . THR A 1 974 ? 2.355 -57.188 -18.375 1 87.12 974 THR A CA 1
ATOM 7741 C C . THR A 1 974 ? 0.859 -57.406 -18.172 1 87.12 974 THR A C 1
ATOM 7743 O O . THR A 1 974 ? 0.431 -58.5 -17.797 1 87.12 974 THR A O 1
ATOM 7746 N N . TRP A 1 975 ? 0.01 -56.469 -18.375 1 87 975 TRP A N 1
ATOM 7747 C CA . TRP A 1 975 ? -1.442 -56.594 -18.312 1 87 975 TRP A CA 1
ATOM 7748 C C . TRP A 1 975 ? -2.094 -56.094 -19.594 1 87 975 TRP A C 1
ATOM 7750 O O . TRP A 1 975 ? -1.444 -55.438 -20.422 1 87 975 TRP A O 1
ATOM 7760 N N . PRO A 1 976 ? -3.277 -56.438 -19.859 1 89.69 976 PRO A N 1
ATOM 7761 C CA . PRO A 1 976 ? -3.941 -56 -21.094 1 89.69 976 PRO A CA 1
ATOM 7762 C C . PRO A 1 976 ? -4.352 -54.531 -21.062 1 89.69 976 PRO A C 1
ATOM 7764 O O . PRO A 1 976 ? -5.41 -54.188 -20.531 1 89.69 976 PRO A O 1
ATOM 7767 N N . GLU A 1 977 ? -3.543 -53.719 -21.703 1 90.06 977 GLU A N 1
ATOM 7768 C CA . GLU A 1 977 ? -3.885 -52.312 -21.812 1 90.06 977 GLU A CA 1
ATOM 7769 C C . GLU A 1 977 ? -5.078 -52.094 -22.734 1 90.06 977 GLU A C 1
ATOM 7771 O O . GLU A 1 977 ? -5.207 -52.781 -23.75 1 90.06 977 GLU A O 1
ATOM 7776 N N . SER A 1 978 ? -5.895 -51.156 -22.359 1 90.94 978 SER A N 1
ATOM 7777 C CA . SER A 1 978 ? -7.062 -50.875 -23.203 1 90.94 978 SER A CA 1
ATOM 7778 C C . SER A 1 978 ? -6.656 -50.281 -24.547 1 90.94 978 SER A C 1
ATOM 7780 O O . SER A 1 978 ? -7.25 -50.594 -25.578 1 90.94 978 SER A O 1
ATOM 7782 N N . TYR A 1 979 ? -5.742 -49.375 -24.609 1 91.31 979 TYR A N 1
ATOM 7783 C CA . TYR A 1 979 ? -5.32 -48.719 -25.844 1 91.31 979 TYR A CA 1
ATOM 7784 C C . TYR A 1 979 ? -3.82 -48.469 -25.828 1 91.31 979 TYR A C 1
ATOM 7786 O O . TYR A 1 979 ? -3.064 -49.062 -26.594 1 91.31 979 TYR A O 1
ATOM 7794 N N . GLY A 1 980 ? -3.221 -47.688 -24.812 1 89.38 980 GLY A N 1
ATOM 7795 C CA . GLY A 1 980 ? -1.815 -47.312 -24.734 1 89.38 980 GLY A CA 1
ATOM 7796 C C . GLY A 1 980 ? -1.466 -46.094 -25.578 1 89.38 980 GLY A C 1
ATOM 7797 O O . GLY A 1 980 ? -0.795 -46.219 -26.609 1 89.38 980 GLY A O 1
ATOM 7798 N N . LEU A 1 981 ? -1.78 -44.969 -25.078 1 89.94 981 LEU A N 1
ATOM 7799 C CA . LEU A 1 981 ? -1.533 -43.719 -25.781 1 89.94 981 LEU A CA 1
ATOM 7800 C C . LEU A 1 981 ? -0.039 -43.469 -25.984 1 89.94 981 LEU A C 1
ATOM 7802 O O . LEU A 1 981 ? 0.369 -42.875 -26.984 1 89.94 981 LEU A O 1
ATOM 7806 N N . VAL A 1 982 ? 0.75 -43.969 -25.109 1 90.44 982 VAL A N 1
ATOM 7807 C CA . VAL A 1 982 ? 2.191 -43.75 -25.078 1 90.44 982 VAL A CA 1
ATOM 7808 C C . VAL A 1 982 ? 2.818 -44.25 -26.359 1 90.44 982 VAL A C 1
ATOM 7810 O O . VAL A 1 982 ? 3.699 -43.625 -26.938 1 90.44 982 VAL A O 1
ATOM 7813 N N . THR A 1 983 ? 2.377 -45.438 -26.828 1 92.44 983 THR A N 1
ATOM 7814 C CA . THR A 1 983 ? 2.957 -46.031 -28.031 1 92.44 983 THR A CA 1
ATOM 7815 C C . THR A 1 983 ? 2.582 -45.219 -29.266 1 92.44 983 THR A C 1
ATOM 7817 O O . THR A 1 983 ? 3.389 -45.094 -30.188 1 92.44 983 THR A O 1
ATOM 7820 N N . ARG A 1 984 ? 1.381 -44.719 -29.25 1 92.88 984 ARG A N 1
ATOM 7821 C CA . ARG A 1 984 ? 0.933 -43.906 -30.391 1 92.88 984 ARG A CA 1
ATOM 7822 C C . ARG A 1 984 ? 1.626 -42.562 -30.406 1 92.88 984 ARG A C 1
ATOM 7824 O O . ARG A 1 984 ? 1.962 -42.031 -31.484 1 92.88 984 ARG A O 1
ATOM 7831 N N . GLU A 1 985 ? 1.802 -41.969 -29.312 1 92.44 985 GLU A N 1
ATOM 7832 C CA . GLU A 1 985 ? 2.508 -40.688 -29.203 1 92.44 985 GLU A CA 1
ATOM 7833 C C . GLU A 1 985 ? 3.969 -40.844 -29.625 1 92.44 985 GLU A C 1
ATOM 7835 O O . GLU A 1 985 ? 4.508 -40 -30.328 1 92.44 985 GLU A O 1
ATOM 7840 N N . ALA A 1 986 ? 4.562 -41.906 -29.188 1 93.31 986 ALA A N 1
ATOM 7841 C CA . ALA A 1 986 ? 5.938 -42.188 -29.578 1 93.31 986 ALA A CA 1
ATOM 7842 C C . ALA A 1 986 ? 6.039 -42.344 -31.094 1 93.31 986 ALA A C 1
ATOM 7844 O O . ALA A 1 986 ? 6.957 -41.812 -31.734 1 93.31 986 ALA A O 1
ATOM 7845 N N . ALA A 1 987 ? 5.105 -43.094 -31.609 1 92.31 987 ALA A N 1
ATOM 7846 C CA . ALA A 1 987 ? 5.078 -43.312 -33.062 1 92.31 987 ALA A CA 1
ATOM 7847 C C . ALA A 1 987 ? 4.906 -42 -33.812 1 92.31 987 ALA A C 1
ATOM 7849 O O . ALA A 1 987 ? 5.477 -41.812 -34.906 1 92.31 987 ALA A O 1
ATOM 7850 N N . ALA A 1 988 ? 4.121 -41.188 -33.25 1 92.06 988 ALA A N 1
ATOM 7851 C CA . ALA A 1 988 ? 3.871 -39.875 -33.875 1 92.06 988 ALA A CA 1
ATOM 7852 C C . ALA A 1 988 ? 5.156 -39.062 -33.969 1 92.06 988 ALA A C 1
ATOM 7854 O O . ALA A 1 988 ? 5.273 -38.188 -34.812 1 92.06 988 ALA A O 1
ATOM 7855 N N . CYS A 1 989 ? 6.102 -39.344 -33.156 1 93.81 989 CYS A N 1
ATOM 7856 C CA . CYS A 1 989 ? 7.379 -38.656 -33.156 1 93.81 989 CYS A CA 1
ATOM 7857 C C . CYS A 1 989 ? 8.43 -39.438 -33.938 1 93.81 989 CYS A C 1
ATOM 7859 O O . CYS A 1 989 ? 9.602 -39.062 -33.938 1 93.81 989 CYS A O 1
ATOM 7861 N N . GLY A 1 990 ? 8 -40.531 -34.5 1 92.5 990 GLY A N 1
ATOM 7862 C CA . GLY A 1 990 ? 8.898 -41.344 -35.312 1 92.5 990 GLY A CA 1
ATOM 7863 C C . GLY A 1 990 ? 9.758 -42.312 -34.5 1 92.5 990 GLY A C 1
ATOM 7864 O O . GLY A 1 990 ? 10.805 -42.75 -34.969 1 92.5 990 GLY A O 1
ATOM 7865 N N . CYS A 1 991 ? 9.375 -42.594 -33.375 1 95.56 991 CYS A N 1
ATOM 7866 C CA . CYS A 1 991 ? 10.094 -43.562 -32.531 1 95.56 991 CYS A CA 1
ATOM 7867 C C . CYS A 1 991 ? 9.734 -45 -32.906 1 95.56 991 CYS A C 1
ATOM 7869 O O . CYS A 1 991 ? 8.625 -45.25 -33.375 1 95.56 991 CYS A O 1
ATOM 7871 N N . TRP A 1 992 ? 10.711 -45.875 -32.75 1 94.94 992 TRP A N 1
ATOM 7872 C CA . TRP A 1 992 ? 10.367 -47.281 -32.75 1 94.94 992 TRP A CA 1
ATOM 7873 C C . TRP A 1 992 ? 9.609 -47.688 -31.5 1 94.94 992 TRP A C 1
ATOM 7875 O O . TRP A 1 992 ? 9.828 -47.094 -30.438 1 94.94 992 TRP A O 1
ATOM 7885 N N . VAL A 1 993 ? 8.688 -48.656 -31.625 1 95.06 993 VAL A N 1
ATOM 7886 C CA . VAL A 1 993 ? 7.875 -49 -30.484 1 95.06 993 VAL A CA 1
ATOM 7887 C C . VAL A 1 993 ? 8 -50.5 -30.219 1 95.06 993 VAL A C 1
ATOM 7889 O O . VAL A 1 993 ? 7.797 -51.312 -31.125 1 95.06 993 VAL A O 1
ATOM 7892 N N . VAL A 1 994 ? 8.414 -50.844 -29.094 1 95.62 994 VAL A N 1
ATOM 7893 C CA . VAL A 1 994 ? 8.383 -52.219 -28.625 1 95.62 994 VAL A CA 1
ATOM 7894 C C . VAL A 1 994 ? 7.25 -52.406 -27.625 1 95.62 994 VAL A C 1
ATOM 7896 O O . VAL A 1 994 ? 7.34 -51.938 -26.484 1 95.62 994 VAL A O 1
ATOM 7899 N N . ALA A 1 995 ? 6.207 -53.031 -28.031 1 94.62 995 ALA A N 1
ATOM 7900 C CA . ALA A 1 995 ? 5.016 -53.156 -27.203 1 94.62 995 ALA A CA 1
ATOM 7901 C C . ALA A 1 995 ? 4.688 -54.625 -26.938 1 94.62 995 ALA A C 1
ATOM 7903 O O . ALA A 1 995 ? 5.051 -55.5 -27.719 1 94.62 995 ALA A O 1
ATOM 7904 N N . SER A 1 996 ? 4.051 -54.875 -25.844 1 92.94 996 SER A N 1
ATOM 7905 C CA . SER A 1 996 ? 3.613 -56.25 -25.547 1 92.94 996 SER A CA 1
ATOM 7906 C C . SER A 1 996 ? 2.4 -56.625 -26.391 1 92.94 996 SER A C 1
ATOM 7908 O O . SER A 1 996 ? 1.742 -55.75 -26.969 1 92.94 996 SER A O 1
ATOM 7910 N N . ASN A 1 997 ? 2.123 -57.875 -26.469 1 90.75 997 ASN A N 1
ATOM 7911 C CA . ASN A 1 997 ? 0.946 -58.344 -27.188 1 90.75 997 ASN A CA 1
ATOM 7912 C C . ASN A 1 997 ? -0.271 -58.438 -26.281 1 90.75 997 ASN A C 1
ATOM 7914 O O . ASN A 1 997 ? -1.264 -59.094 -26.609 1 90.75 997 ASN A O 1
ATOM 7918 N N . MET A 1 998 ? -0.15 -57.812 -25.156 1 89.88 998 MET A N 1
ATOM 7919 C CA . MET A 1 998 ? -1.248 -57.812 -24.203 1 89.88 998 MET A CA 1
ATOM 7920 C C . MET A 1 998 ? -2.176 -56.625 -24.438 1 89.88 998 MET A C 1
ATOM 7922 O O . MET A 1 998 ? -1.774 -55.469 -24.25 1 89.88 998 MET A O 1
ATOM 7926 N N . GLY A 1 999 ? -3.42 -56.906 -24.734 1 89.94 999 GLY A N 1
ATOM 7927 C CA . GLY A 1 999 ? -4.383 -55.812 -24.938 1 89.94 999 GLY A CA 1
ATOM 7928 C C . GLY A 1 999 ? -4.137 -55.031 -26.203 1 89.94 999 GLY A C 1
ATOM 7929 O O . GLY A 1 999 ? -3.742 -55.594 -27.219 1 89.94 999 GLY A O 1
ATOM 7930 N N . GLY A 1 1000 ? -4.441 -53.7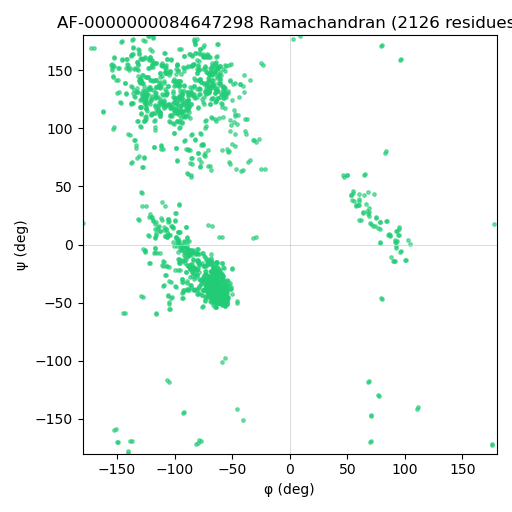19 -26.141 1 90.94 1000 GLY A N 1
ATOM 7931 C CA . GLY A 1 1000 ? -4.426 -52.906 -27.328 1 90.94 1000 GLY A CA 1
ATOM 7932 C C . GLY A 1 1000 ? -3.152 -52.094 -27.484 1 90.94 1000 GLY A C 1
ATOM 7933 O O . GLY A 1 1000 ? -2.996 -51.344 -28.453 1 90.94 1000 GLY A O 1
ATOM 7934 N N . ILE A 1 1001 ? -2.139 -52.219 -26.672 1 91.06 1001 ILE A N 1
ATOM 7935 C CA . ILE A 1 1001 ? -0.96 -51.375 -26.609 1 91.06 1001 ILE A CA 1
ATOM 7936 C C . ILE A 1 1001 ? -0.108 -51.594 -27.859 1 91.06 1001 ILE A C 1
ATOM 7938 O O . ILE A 1 1001 ? 0.522 -50.656 -28.359 1 91.06 1001 ILE A O 1
ATOM 7942 N N . GLY A 1 1002 ? -0.106 -52.812 -28.406 1 90.19 1002 GLY A N 1
ATOM 7943 C CA . GLY A 1 1002 ? 0.692 -53.094 -29.578 1 90.19 1002 GLY A CA 1
ATOM 7944 C C . GLY A 1 1002 ? -0.14 -53.281 -30.828 1 90.19 1002 GLY A C 1
ATOM 7945 O O . GLY A 1 1002 ? 0.38 -53.688 -31.875 1 90.19 1002 GLY A O 1
ATOM 7946 N N . GLU A 1 1003 ? -1.419 -53.031 -30.734 1 88.19 1003 GLU A N 1
ATOM 7947 C CA . GLU A 1 1003 ? -2.377 -53.344 -31.797 1 88.19 1003 GLU A CA 1
ATOM 7948 C C . GLU A 1 1003 ? -2 -52.656 -33.094 1 88.19 1003 GLU A C 1
ATOM 7950 O O . GLU A 1 1003 ? -2.182 -53.219 -34.188 1 88.19 1003 GLU A O 1
ATOM 7955 N N . ASP A 1 1004 ? -1.357 -51.5 -33.062 1 86.44 1004 ASP A N 1
ATOM 7956 C CA . ASP A 1 1004 ? -1.082 -50.75 -34.281 1 86.44 1004 ASP A CA 1
ATOM 7957 C C . ASP A 1 1004 ? 0.398 -50.812 -34.625 1 86.44 1004 ASP A C 1
ATOM 7959 O O . ASP A 1 1004 ? 0.841 -50.156 -35.562 1 86.44 1004 ASP A O 1
ATOM 7963 N N . VAL A 1 1005 ? 1.091 -51.594 -33.906 1 89.31 1005 VAL A N 1
ATOM 7964 C CA . VAL A 1 1005 ? 2.52 -51.719 -34.188 1 89.31 1005 VAL A CA 1
ATOM 7965 C C . VAL A 1 1005 ? 2.75 -52.781 -35.281 1 89.31 1005 VAL A C 1
ATOM 7967 O O . VAL A 1 1005 ? 2.283 -53.906 -35.156 1 89.31 1005 VAL A O 1
ATOM 7970 N N . GLN A 1 1006 ? 3.34 -52.406 -36.344 1 85.44 1006 GLN A N 1
ATOM 7971 C CA . GLN A 1 1006 ? 3.705 -53.344 -37.406 1 85.44 1006 GLN A CA 1
ATOM 7972 C C . GLN A 1 1006 ? 5.078 -53.969 -37.156 1 85.44 1006 GLN A C 1
ATOM 7974 O O . GLN A 1 1006 ? 6.09 -53.25 -37.188 1 85.44 1006 GLN A O 1
ATOM 7979 N N . ASP A 1 1007 ? 5.004 -55.156 -36.938 1 85.5 1007 ASP A N 1
ATOM 7980 C CA . ASP A 1 1007 ? 6.203 -55.906 -36.531 1 85.5 1007 ASP A CA 1
ATOM 7981 C C . ASP A 1 1007 ? 7.293 -55.781 -37.594 1 85.5 1007 ASP A C 1
ATOM 7983 O O . ASP A 1 1007 ? 7.07 -56.125 -38.781 1 85.5 1007 ASP A O 1
ATOM 7987 N N . GLY A 1 1008 ? 8.438 -55.25 -37.219 1 80.56 1008 GLY A N 1
ATOM 7988 C CA . GLY A 1 1008 ? 9.609 -55.188 -38.094 1 80.56 1008 GLY A CA 1
ATOM 7989 C C . GLY A 1 1008 ? 9.68 -53.906 -38.906 1 80.56 1008 GLY A C 1
ATOM 7990 O O . GLY A 1 1008 ? 10.688 -53.625 -39.562 1 80.56 1008 GLY A O 1
ATOM 7991 N N . VAL A 1 1009 ? 8.688 -53.219 -38.969 1 85.5 1009 VAL A N 1
ATOM 7992 C CA . VAL A 1 1009 ? 8.664 -52.031 -39.812 1 85.5 1009 VAL A CA 1
ATOM 7993 C C . VAL A 1 1009 ? 8.773 -50.781 -38.906 1 85.5 1009 VAL A C 1
ATOM 7995 O O . VAL A 1 1009 ? 9.633 -49.938 -39.125 1 85.5 1009 VAL A O 1
ATOM 7998 N N . GLY A 1 1010 ? 7.945 -50.75 -37.938 1 88.19 1010 GLY A N 1
ATOM 7999 C CA . GLY A 1 1010 ? 7.945 -49.594 -37.031 1 88.19 1010 GLY A CA 1
ATOM 8000 C C . GLY A 1 1010 ? 8.094 -49.969 -35.594 1 88.19 1010 GLY A C 1
ATOM 8001 O O . GLY A 1 1010 ? 8.25 -49.125 -34.719 1 88.19 1010 GLY A O 1
ATOM 8002 N N . GLY A 1 1011 ? 8.117 -51.25 -35.312 1 92.69 1011 GLY A N 1
ATOM 8003 C CA . GLY A 1 1011 ? 8.234 -51.719 -33.938 1 92.69 1011 GLY A CA 1
ATOM 8004 C C . GLY A 1 1011 ? 8.125 -53.219 -33.844 1 92.69 1011 GLY A C 1
ATOM 8005 O O . GLY A 1 1011 ? 8.25 -53.938 -34.844 1 92.69 1011 GLY A O 1
ATOM 8006 N N . TYR A 1 1012 ? 8.07 -53.656 -32.656 1 94.5 1012 TYR A N 1
ATOM 8007 C CA . TYR A 1 1012 ? 7.965 -55.062 -32.344 1 94.5 1012 TYR A CA 1
ATOM 8008 C C . TYR A 1 1012 ? 6.871 -55.344 -31.328 1 94.5 1012 TYR A C 1
ATOM 8010 O O . TYR A 1 1012 ? 6.707 -54.562 -30.375 1 94.5 1012 TYR A O 1
ATOM 8018 N N . VAL A 1 1013 ? 6.07 -56.281 -31.641 1 94.5 1013 VAL A N 1
ATOM 8019 C CA . VAL A 1 1013 ? 5.113 -56.781 -30.656 1 94.5 1013 VAL A CA 1
ATOM 8020 C C . VAL A 1 1013 ? 5.652 -58.031 -30 1 94.5 1013 VAL A C 1
ATOM 8022 O O . VAL A 1 1013 ? 5.934 -59.031 -30.688 1 94.5 1013 VAL A O 1
ATOM 8025 N N . ILE A 1 1014 ? 5.797 -58.031 -28.719 1 94.25 1014 ILE A N 1
ATOM 8026 C CA . ILE A 1 1014 ? 6.492 -59.125 -28.062 1 94.25 1014 ILE A CA 1
ATOM 8027 C C . ILE A 1 1014 ? 5.625 -59.688 -26.938 1 94.25 1014 ILE A C 1
ATOM 8029 O O . ILE A 1 1014 ? 4.715 -59 -26.453 1 94.25 1014 ILE A O 1
ATOM 8033 N N . GLU A 1 1015 ? 5.984 -60.938 -26.594 1 92.62 1015 GLU A N 1
ATOM 8034 C CA . GLU A 1 1015 ? 5.496 -61.438 -25.312 1 92.62 1015 GLU A CA 1
ATOM 8035 C C . GLU A 1 1015 ? 6.203 -60.781 -24.141 1 92.62 1015 GLU A C 1
ATOM 8037 O O . GLU A 1 1015 ? 7.422 -60.594 -24.172 1 92.62 1015 GLU A O 1
ATOM 8042 N N . PRO A 1 1016 ? 5.457 -60.281 -23.188 1 91.69 1016 PRO A N 1
ATOM 8043 C CA . PRO A 1 1016 ? 6.086 -59.562 -22.094 1 91.69 1016 PRO A CA 1
ATOM 8044 C C . PRO A 1 1016 ? 6.891 -60.469 -21.172 1 91.69 1016 PRO A C 1
ATOM 8046 O O . PRO A 1 1016 ? 6.555 -60.594 -19.984 1 91.69 1016 PRO A O 1
ATOM 8049 N N . ASP A 1 1017 ? 7.949 -61 -21.656 1 91.75 1017 ASP A N 1
ATOM 8050 C CA . ASP A 1 1017 ? 8.883 -61.812 -20.906 1 91.75 1017 ASP A CA 1
ATOM 8051 C C . ASP A 1 1017 ? 10.328 -61.438 -21.219 1 91.75 1017 ASP A C 1
ATOM 8053 O O . ASP A 1 1017 ? 10.586 -60.688 -22.172 1 91.75 1017 ASP A O 1
ATOM 8057 N N . GLN A 1 1018 ? 11.164 -61.969 -20.438 1 93.38 1018 GLN A N 1
ATOM 8058 C CA . GLN A 1 1018 ? 12.555 -61.531 -20.484 1 93.38 1018 GLN A CA 1
ATOM 8059 C C . GLN A 1 1018 ? 13.234 -61.969 -21.766 1 93.38 1018 GLN A C 1
ATOM 8061 O O . GLN A 1 1018 ? 13.898 -61.188 -22.438 1 93.38 1018 GLN A O 1
ATOM 8066 N N . PRO A 1 1019 ? 12.992 -63.188 -22.234 1 93.88 1019 PRO A N 1
ATOM 8067 C CA . PRO A 1 1019 ? 13.672 -63.594 -23.453 1 93.88 1019 PRO A CA 1
ATOM 8068 C C . PRO A 1 1019 ? 13.281 -62.781 -24.672 1 93.88 1019 PRO A C 1
ATOM 8070 O O . PRO A 1 1019 ? 14.141 -62.406 -25.484 1 93.88 1019 PRO A O 1
ATOM 8073 N N . ALA A 1 1020 ? 12.047 -62.531 -24.781 1 94.62 1020 ALA A N 1
ATOM 8074 C CA . ALA A 1 1020 ? 11.57 -61.75 -25.922 1 94.62 1020 ALA A CA 1
ATOM 8075 C C . ALA A 1 1020 ? 12.148 -60.344 -25.906 1 94.62 1020 ALA A C 1
ATOM 8077 O O . ALA A 1 1020 ? 12.54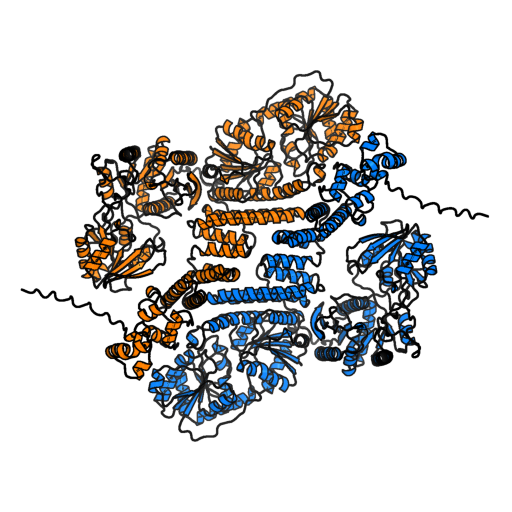7 -59.812 -26.953 1 94.62 1020 ALA A O 1
ATOM 8078 N N . LEU A 1 1021 ? 12.203 -59.781 -24.781 1 95.38 1021 LEU A N 1
ATOM 8079 C CA . LEU A 1 1021 ? 12.719 -58.406 -24.656 1 95.38 1021 LEU A CA 1
ATOM 8080 C C . LEU A 1 1021 ? 14.227 -58.375 -24.906 1 95.38 1021 LEU A C 1
ATOM 8082 O O . LEU A 1 1021 ? 14.742 -57.438 -25.516 1 95.38 1021 LEU A O 1
ATOM 8086 N N . GLU A 1 1022 ? 14.898 -59.344 -24.375 1 96 1022 GLU A N 1
ATOM 8087 C CA . GLU A 1 1022 ? 16.344 -59.469 -24.609 1 96 1022 GLU A CA 1
ATOM 8088 C C . GLU A 1 1022 ? 16.656 -59.594 -26.094 1 96 1022 GLU A C 1
ATOM 8090 O O . GLU A 1 1022 ? 17.625 -59 -26.594 1 96 1022 GLU A O 1
ATOM 8095 N N . GLY A 1 1023 ? 15.836 -60.375 -26.719 1 94.88 1023 GLY A N 1
ATOM 8096 C CA . GLY A 1 1023 ? 16 -60.5 -28.156 1 94.88 1023 GLY A CA 1
ATOM 8097 C C . GLY A 1 1023 ? 15.93 -59.188 -28.906 1 94.88 1023 GLY A C 1
ATOM 8098 O O . GLY A 1 1023 ? 16.734 -58.906 -29.797 1 94.88 1023 GLY A O 1
ATOM 8099 N N . VAL A 1 1024 ? 15.016 -58.375 -28.562 1 95.56 1024 VAL A N 1
ATOM 8100 C CA . VAL A 1 1024 ? 14.836 -57.062 -29.219 1 95.56 1024 VAL A CA 1
ATOM 8101 C C . VAL A 1 1024 ? 15.984 -56.156 -28.844 1 95.56 1024 VAL A C 1
ATOM 8103 O O . VAL A 1 1024 ? 16.484 -55.406 -29.703 1 95.56 1024 VAL A O 1
ATOM 8106 N N . ILE A 1 1025 ? 16.375 -56.156 -27.594 1 96.44 1025 ILE A N 1
ATOM 8107 C CA . ILE A 1 1025 ? 17.453 -55.312 -27.125 1 96.44 1025 ILE A CA 1
ATOM 8108 C C . ILE A 1 1025 ? 18.734 -55.656 -27.891 1 96.44 1025 ILE A C 1
ATOM 8110 O O . ILE A 1 1025 ? 19.484 -54.75 -28.297 1 96.44 1025 ILE A O 1
ATOM 8114 N N . ARG A 1 1026 ? 19.016 -56.906 -28.094 1 95.75 1026 ARG A N 1
ATOM 8115 C CA . ARG A 1 1026 ? 20.188 -57.344 -28.844 1 95.75 1026 ARG A CA 1
ATOM 8116 C C . ARG A 1 1026 ? 20.109 -56.875 -30.297 1 95.75 1026 ARG A C 1
ATOM 8118 O O . ARG A 1 1026 ? 21.125 -56.469 -30.875 1 95.75 1026 ARG A O 1
ATOM 8125 N N . LYS A 1 1027 ? 18.953 -56.938 -30.781 1 94.69 1027 LYS A N 1
ATOM 8126 C CA . LYS A 1 1027 ? 18.75 -56.469 -32.156 1 94.69 1027 LYS A CA 1
ATOM 8127 C C . LYS A 1 1027 ? 19.047 -54.969 -32.281 1 94.69 1027 LYS A C 1
ATOM 8129 O O . LYS A 1 1027 ? 19.734 -54.531 -33.188 1 94.69 1027 LYS A O 1
ATOM 8134 N N . VAL A 1 1028 ? 18.5 -54.219 -31.375 1 95.5 1028 VAL A N 1
ATOM 8135 C CA . VAL A 1 1028 ? 18.672 -52.781 -31.375 1 95.5 1028 VAL A CA 1
ATOM 8136 C C . VAL A 1 1028 ? 20.156 -52.438 -31.172 1 95.5 1028 VAL A C 1
ATOM 8138 O O . VAL A 1 1028 ? 20.688 -51.531 -31.828 1 95.5 1028 VAL A O 1
ATOM 8141 N N . ASN A 1 1029 ? 20.734 -53.156 -30.25 1 94.94 1029 ASN A N 1
ATOM 8142 C CA . ASN A 1 1029 ? 22.141 -52.938 -29.922 1 94.94 1029 ASN A CA 1
ATOM 8143 C C . ASN A 1 1029 ? 23.047 -53.188 -31.125 1 94.94 1029 ASN A C 1
ATOM 8145 O O . ASN A 1 1029 ? 24.094 -52.562 -31.266 1 94.94 1029 ASN A O 1
ATOM 8149 N N . SER A 1 1030 ? 22.688 -54.031 -32 1 93.62 1030 SER A N 1
ATOM 8150 C CA . SER A 1 1030 ? 23.5 -54.469 -33.125 1 93.62 1030 SER A CA 1
ATOM 8151 C C . SER A 1 1030 ? 23.328 -53.531 -34.312 1 93.62 1030 SER A C 1
ATOM 8153 O O . SER A 1 1030 ? 24.156 -53.531 -35.25 1 93.62 1030 SER A O 1
ATOM 8155 N N . SER A 1 1031 ? 22.266 -52.781 -34.344 1 92.56 1031 SER A N 1
ATOM 8156 C CA . SER A 1 1031 ? 21.984 -51.938 -35.5 1 92.56 1031 SER A CA 1
ATOM 8157 C C . SER A 1 1031 ? 21.641 -50.5 -35.062 1 92.56 1031 SER A C 1
ATOM 8159 O O . SER A 1 1031 ? 20.547 -50.031 -35.344 1 92.56 1031 SER A O 1
ATOM 8161 N N . VAL A 1 1032 ? 22.562 -49.812 -34.719 1 94 1032 VAL A N 1
ATOM 8162 C CA . VAL A 1 1032 ? 22.391 -48.469 -34.094 1 94 1032 VAL A CA 1
ATOM 8163 C C . VAL A 1 1032 ? 21.797 -47.531 -35.125 1 94 1032 VAL A C 1
ATOM 8165 O O . VAL A 1 1032 ? 20.844 -46.812 -34.844 1 94 1032 VAL A O 1
ATOM 8168 N N . ARG A 1 1033 ? 22.297 -47.562 -36.375 1 92 1033 ARG A N 1
ATOM 8169 C CA . ARG A 1 1033 ? 21.891 -46.625 -37.438 1 92 1033 ARG A CA 1
ATOM 8170 C C . ARG A 1 1033 ? 20.422 -46.812 -37.781 1 92 1033 ARG A C 1
ATOM 8172 O O . ARG A 1 1033 ? 19.703 -45.844 -38 1 92 1033 ARG A O 1
ATOM 8179 N N . ALA A 1 1034 ? 20.016 -48 -37.781 1 92.12 1034 ALA A N 1
ATOM 8180 C CA . ALA A 1 1034 ? 18.641 -48.312 -38.156 1 92.12 1034 ALA A CA 1
ATOM 8181 C C . ALA A 1 1034 ? 17.641 -47.781 -37.156 1 92.12 1034 ALA A C 1
ATOM 8183 O O . ALA A 1 1034 ? 16.578 -47.281 -37.531 1 92.12 1034 ALA A O 1
ATOM 8184 N N . TYR A 1 1035 ? 18.016 -47.75 -36 1 94.81 1035 TYR A N 1
ATOM 8185 C CA . TYR A 1 1035 ? 17.062 -47.406 -34.938 1 94.81 1035 TYR A CA 1
ATOM 8186 C C . TYR A 1 1035 ? 17.156 -45.938 -34.594 1 94.81 1035 TYR A C 1
ATOM 8188 O O . TYR A 1 1035 ? 16.266 -45.375 -33.938 1 94.81 1035 TYR A O 1
ATOM 8196 N N . LYS A 1 1036 ? 18.156 -45.312 -35 1 94.25 1036 LYS A N 1
ATOM 8197 C CA . LYS A 1 1036 ? 18.266 -43.875 -34.812 1 94.25 1036 LYS A CA 1
ATOM 8198 C C . LYS A 1 1036 ? 17.531 -43.094 -35.906 1 94.25 1036 LYS A C 1
ATOM 8200 O O . LYS A 1 1036 ? 17.156 -41.938 -35.75 1 94.25 1036 LYS A O 1
ATOM 8205 N N . ALA A 1 1037 ? 17.312 -43.812 -37.031 1 90.75 1037 ALA A N 1
ATOM 8206 C CA . ALA A 1 1037 ? 16.547 -43.188 -38.094 1 90.75 1037 ALA A CA 1
ATOM 8207 C C . ALA A 1 1037 ? 15.062 -43.125 -37.781 1 90.75 1037 ALA A C 1
ATOM 8209 O O . ALA A 1 1037 ? 14.508 -44.062 -37.188 1 90.75 1037 ALA A O 1
ATOM 8210 N N . PRO A 1 1038 ? 14.367 -42.031 -38.062 1 88.81 1038 PRO A N 1
ATOM 8211 C CA . PRO A 1 1038 ? 12.945 -41.906 -37.75 1 88.81 1038 PRO A CA 1
ATOM 8212 C C . PRO A 1 1038 ? 12.078 -42.844 -38.594 1 88.81 1038 PRO A C 1
ATOM 8214 O O . PRO A 1 1038 ? 12.367 -43.094 -39.781 1 88.81 1038 PRO A O 1
ATOM 8217 N N . VAL A 1 1039 ? 11.156 -43.406 -37.938 1 87.44 1039 VAL A N 1
ATOM 8218 C CA . VAL A 1 1039 ? 10.195 -44.281 -38.562 1 87.44 1039 VAL A CA 1
ATOM 8219 C C . VAL A 1 1039 ? 9.062 -43.469 -39.188 1 87.44 1039 VAL A C 1
ATOM 8221 O O . VAL A 1 1039 ? 8.594 -42.5 -38.562 1 87.44 1039 VAL A O 1
ATOM 8224 N N . PRO A 1 1040 ? 8.781 -43.688 -40.438 1 77.88 1040 PRO A N 1
ATOM 8225 C CA . PRO A 1 1040 ? 7.656 -42.969 -41.031 1 77.88 1040 PRO A CA 1
ATOM 8226 C C . PRO A 1 1040 ? 6.348 -43.219 -40.281 1 77.88 1040 PRO A C 1
ATOM 8228 O O . PRO A 1 1040 ? 6.086 -44.344 -39.812 1 77.88 1040 PRO A O 1
ATOM 8231 N N . ILE A 1 1041 ? 5.652 -42.188 -40.031 1 66.94 1041 ILE A N 1
ATOM 8232 C CA . ILE A 1 1041 ? 4.391 -42.156 -39.312 1 66.94 1041 ILE A CA 1
ATOM 8233 C C . ILE A 1 1041 ? 3.33 -42.938 -40.094 1 66.94 1041 ILE A C 1
ATOM 8235 O O . ILE A 1 1041 ? 3.07 -42.625 -41.281 1 66.94 1041 ILE A O 1
ATOM 8239 N N . GLN A 1 1042 ? 2.898 -44.219 -39.656 1 66.81 1042 GLN A N 1
ATOM 8240 C CA . GLN A 1 1042 ? 1.827 -44.875 -40.406 1 66.81 1042 GLN A CA 1
ATOM 8241 C C . GLN A 1 1042 ? 0.628 -45.156 -39.5 1 66.81 1042 GLN A C 1
ATOM 8243 O O . GLN A 1 1042 ? 0.791 -45.594 -38.344 1 66.81 1042 GLN A O 1
ATOM 8248 N N . ASN A 1 1043 ? -0.632 -44.75 -39.781 1 72.88 1043 ASN A N 1
ATOM 8249 C CA . ASN A 1 1043 ? -1.944 -45.156 -39.281 1 72.88 1043 ASN A CA 1
ATOM 8250 C C . ASN A 1 1043 ? -2.17 -44.656 -37.875 1 72.88 1043 ASN A C 1
ATOM 8252 O O . ASN A 1 1043 ? -2.586 -45.438 -37 1 72.88 1043 ASN A O 1
ATOM 8256 N N . ILE A 1 1044 ? -1.781 -43.344 -37.656 1 83.56 1044 ILE A N 1
ATOM 8257 C CA . ILE A 1 1044 ? -2.012 -42.812 -36.312 1 83.56 1044 ILE A CA 1
ATOM 8258 C C . ILE A 1 1044 ? -3.346 -42.062 -36.281 1 83.56 1044 ILE A C 1
ATOM 8260 O O . ILE A 1 1044 ? -3.65 -41.281 -37.188 1 83.56 1044 ILE A O 1
ATOM 8264 N N . SER A 1 1045 ? -4.086 -42.406 -35.25 1 88.94 1045 SER A N 1
ATOM 8265 C CA . SER A 1 1045 ? -5.371 -41.75 -35.031 1 88.94 1045 SER A CA 1
ATOM 8266 C C . SER A 1 1045 ? -5.215 -40.5 -34.188 1 88.94 1045 SER A C 1
ATOM 8268 O O . SER A 1 1045 ? -4.562 -40.5 -33.156 1 88.94 1045 SER A O 1
ATOM 8270 N N . PHE A 1 1046 ? -5.801 -39.375 -34.688 1 91.31 1046 PHE A N 1
ATOM 8271 C CA . PHE A 1 1046 ? -5.781 -38.125 -33.969 1 91.31 1046 PHE A CA 1
ATOM 8272 C C . PHE A 1 1046 ? -7.145 -37.812 -33.375 1 91.31 1046 PHE A C 1
ATOM 8274 O O . PHE A 1 1046 ? -8.148 -38.438 -33.75 1 91.31 1046 PHE A O 1
ATOM 8281 N N . ALA A 1 1047 ? -7.117 -36.938 -32.375 1 92.56 1047 ALA A N 1
ATOM 8282 C CA . ALA A 1 1047 ? -8.336 -36.625 -31.641 1 92.56 1047 ALA A CA 1
ATOM 8283 C C . ALA A 1 1047 ? -9.438 -36.156 -32.594 1 92.56 1047 ALA A C 1
ATOM 8285 O O . ALA A 1 1047 ? -10.617 -36.438 -32.375 1 92.56 1047 ALA A O 1
ATOM 8286 N N . LYS A 1 1048 ? -9.117 -35.469 -33.594 1 92.75 1048 LYS A N 1
ATOM 8287 C CA . LYS A 1 1048 ? -10.109 -35 -34.562 1 92.75 1048 LYS A CA 1
ATOM 8288 C C . LYS A 1 1048 ? -10.836 -36.156 -35.219 1 92.75 1048 LYS A C 1
ATOM 8290 O O . LYS A 1 1048 ? -12.055 -36.125 -35.375 1 92.75 1048 LYS A O 1
ATOM 8295 N N . THR A 1 1049 ? -10.055 -37.156 -35.625 1 92.75 1049 THR A N 1
ATOM 8296 C CA . THR A 1 1049 ? -10.641 -38.344 -36.25 1 92.75 1049 THR A CA 1
ATOM 8297 C C . THR A 1 1049 ? -11.594 -39.031 -35.312 1 92.75 1049 THR A C 1
ATOM 8299 O O . THR A 1 1049 ? -12.695 -39.438 -35.719 1 92.75 1049 THR A O 1
ATOM 8302 N N . GLN A 1 1050 ? -11.133 -39.219 -34.156 1 93.81 1050 GLN A N 1
ATOM 8303 C CA . GLN A 1 1050 ? -11.984 -39.844 -33.156 1 93.81 1050 GLN A CA 1
ATOM 8304 C C . GLN A 1 1050 ? -13.258 -39.031 -32.938 1 93.81 1050 GLN A C 1
ATOM 8306 O O . GLN A 1 1050 ? -14.352 -39.594 -32.875 1 93.81 1050 GLN A O 1
ATOM 8311 N N . THR A 1 1051 ? -13.094 -37.75 -32.812 1 94.75 1051 THR A N 1
ATOM 8312 C CA . THR A 1 1051 ? -14.195 -36.844 -32.5 1 94.75 1051 THR A CA 1
ATOM 8313 C C . THR A 1 1051 ? -15.18 -36.812 -33.688 1 94.75 1051 THR A C 1
ATOM 8315 O O . THR A 1 1051 ? -16.391 -36.656 -33.469 1 94.75 1051 THR A O 1
ATOM 8318 N N . ASP A 1 1052 ? -14.664 -36.844 -34.875 1 95.12 1052 ASP A N 1
ATOM 8319 C CA . ASP A 1 1052 ? -15.539 -36.906 -36.062 1 95.12 1052 ASP A CA 1
ATOM 8320 C C . ASP A 1 1052 ? -16.484 -38.094 -35.969 1 95.12 1052 ASP A C 1
ATOM 8322 O O . ASP A 1 1052 ? -17.672 -37.969 -36.25 1 95.12 1052 ASP A O 1
ATOM 8326 N N . THR A 1 1053 ? -15.898 -39.156 -35.625 1 95.62 1053 THR A N 1
ATOM 8327 C CA . THR A 1 1053 ? -16.703 -40.344 -35.5 1 95.62 1053 THR A CA 1
ATOM 8328 C C . THR A 1 1053 ? -17.703 -40.219 -34.344 1 95.62 1053 THR A C 1
ATOM 8330 O O . THR A 1 1053 ? -18.875 -40.594 -34.5 1 95.62 1053 THR A O 1
ATOM 8333 N N . LEU A 1 1054 ? -17.297 -39.75 -33.281 1 95.56 1054 LEU A N 1
ATOM 8334 C CA . LEU A 1 1054 ? -18.156 -39.594 -32.125 1 95.56 1054 LEU A CA 1
ATOM 8335 C C . LEU A 1 1054 ? -19.281 -38.594 -32.406 1 95.56 1054 LEU A C 1
ATOM 8337 O O . LEU A 1 1054 ? -20.422 -38.844 -32.031 1 95.56 1054 LEU A O 1
ATOM 8341 N N . ALA A 1 1055 ? -18.891 -37.438 -32.969 1 95.75 1055 ALA A N 1
ATOM 8342 C CA . ALA A 1 1055 ? -19.875 -36.438 -33.281 1 95.75 1055 ALA A CA 1
ATOM 8343 C C . ALA A 1 1055 ? -20.984 -37 -34.188 1 95.75 1055 ALA A C 1
ATOM 8345 O O . ALA A 1 1055 ? -22.156 -36.688 -34 1 95.75 1055 ALA A O 1
ATOM 8346 N N . SER A 1 1056 ? -20.5 -37.781 -35.125 1 94.19 1056 SER A N 1
ATOM 8347 C CA . SER A 1 1056 ? -21.469 -38.438 -36 1 94.19 1056 SER A CA 1
ATOM 8348 C C . SER A 1 1056 ? -22.391 -39.375 -35.25 1 94.19 1056 SER A C 1
ATOM 8350 O O . SER A 1 1056 ? -23.594 -39.406 -35.5 1 94.19 1056 SER A O 1
ATOM 8352 N N . GLU A 1 1057 ? -21.828 -40.062 -34.406 1 93.62 1057 GLU A N 1
ATOM 8353 C CA . GLU A 1 1057 ? -22.625 -40.938 -33.562 1 93.62 1057 GLU A CA 1
ATOM 8354 C C . GLU A 1 1057 ? -23.609 -40.156 -32.688 1 93.62 1057 GLU A C 1
ATOM 8356 O O . GLU A 1 1057 ? -24.75 -40.594 -32.5 1 93.62 1057 GLU A O 1
ATOM 8361 N N . TYR A 1 1058 ? -23.156 -39.094 -32.062 1 95.06 1058 TYR A N 1
ATOM 8362 C CA . TYR A 1 1058 ? -24 -38.25 -31.234 1 95.06 1058 TYR A CA 1
ATOM 8363 C C . TYR A 1 1058 ? -25.203 -37.75 -32.031 1 95.06 1058 TYR A C 1
ATOM 8365 O O . TYR A 1 1058 ? -26.344 -37.906 -31.562 1 95.06 1058 TYR A O 1
ATOM 8373 N N . LEU A 1 1059 ? -24.969 -37.219 -33.156 1 94 1059 LEU A N 1
ATOM 8374 C CA . LEU A 1 1059 ? -26.016 -36.594 -33.938 1 94 1059 LEU A CA 1
ATOM 8375 C C . LEU A 1 1059 ? -27 -37.625 -34.469 1 94 1059 LEU A C 1
ATOM 8377 O O . LEU A 1 1059 ? -28.203 -37.375 -34.531 1 94 1059 LEU A O 1
ATOM 8381 N N . SER A 1 1060 ? -26.438 -38.75 -34.812 1 92.06 1060 SER A N 1
ATOM 8382 C CA . SER A 1 1060 ? -27.297 -39.812 -35.312 1 92.06 1060 SER A CA 1
ATOM 8383 C C . SER A 1 1060 ? -28.203 -40.344 -34.219 1 92.06 1060 SER A C 1
ATOM 8385 O O . SER A 1 1060 ? -29.391 -40.594 -34.438 1 92.06 1060 SER A O 1
ATOM 8387 N N . THR A 1 1061 ? -27.688 -40.5 -33.062 1 90.38 1061 THR A N 1
ATOM 8388 C CA . THR A 1 1061 ? -28.453 -40.969 -31.922 1 90.38 1061 THR A CA 1
ATOM 8389 C C . THR A 1 1061 ? -29.531 -39.969 -31.531 1 90.38 1061 THR A C 1
ATOM 8391 O O . THR A 1 1061 ? -30.656 -40.375 -31.188 1 90.38 1061 THR A O 1
ATOM 8394 N N . CYS A 1 1062 ? -29.219 -38.719 -31.531 1 89.56 1062 CYS A N 1
ATOM 8395 C CA . CYS A 1 1062 ? -30.172 -37.688 -31.172 1 89.56 1062 CYS A CA 1
ATOM 8396 C C . CYS A 1 1062 ? -31.297 -37.594 -32.188 1 89.56 1062 CYS A C 1
ATOM 8398 O O . CYS A 1 1062 ? -32.438 -37.25 -31.844 1 89.56 1062 CYS A O 1
ATOM 8400 N N . GLN A 1 1063 ? -31.094 -37.844 -33.375 1 82.94 1063 GLN A N 1
ATOM 8401 C CA . GLN A 1 1063 ? -32.125 -37.812 -34.406 1 82.94 1063 GLN A CA 1
ATOM 8402 C C . GLN A 1 1063 ? -33.094 -39 -34.281 1 82.94 1063 GLN A C 1
ATOM 8404 O O . GLN A 1 1063 ? -34.281 -38.875 -34.531 1 82.94 1063 GLN A O 1
ATOM 8409 N N . ASN A 1 1064 ? -32.625 -40.062 -33.938 1 74.12 1064 ASN A N 1
ATOM 8410 C CA . ASN A 1 1064 ? -33.406 -41.281 -33.844 1 74.12 1064 ASN A CA 1
ATOM 8411 C C . ASN A 1 1064 ? -34.219 -41.312 -32.531 1 74.12 1064 ASN A C 1
ATOM 8413 O O . ASN A 1 1064 ? -35.156 -42.094 -32.406 1 74.12 1064 ASN A O 1
ATOM 8417 N N . SER A 1 1065 ? -33.938 -40.562 -31.641 1 67.81 1065 SER A N 1
ATOM 8418 C CA . SER A 1 1065 ? -34.656 -40.531 -30.375 1 67.81 1065 SER A CA 1
ATOM 8419 C C . SER A 1 1065 ? -35.719 -39.469 -30.344 1 67.81 1065 SER A C 1
ATOM 8421 O O . SER A 1 1065 ? -35.5 -38.375 -30.922 1 67.81 1065 SER A O 1
ATOM 8423 N N . MET B 1 1 ? -21.266 45.781 82 1 23.98 1 MET B N 1
ATOM 8424 C CA . MET B 1 1 ? -22.031 45.938 80.75 1 23.98 1 MET B CA 1
ATOM 8425 C C . MET B 1 1 ? -21.703 44.812 79.75 1 23.98 1 MET B C 1
ATOM 8427 O O . MET B 1 1 ? -20.547 44.688 79.312 1 23.98 1 MET B O 1
ATOM 8431 N N . GLU B 1 2 ? -22.297 43.594 79.938 1 26.36 2 GLU B N 1
ATOM 8432 C CA . GLU B 1 2 ? -22.109 42.219 79.562 1 26.36 2 GLU B CA 1
ATOM 8433 C C . GLU B 1 2 ? -22.359 42.031 78.062 1 26.36 2 GLU B C 1
ATOM 8435 O O . GLU B 1 2 ? -23.484 42.219 77.562 1 26.36 2 GLU B O 1
ATOM 8440 N N . GLU B 1 3 ? -21.484 42.688 77.25 1 25.97 3 GLU B N 1
ATOM 8441 C CA . GLU B 1 3 ? -21.531 42.875 75.812 1 25.97 3 GLU B CA 1
ATOM 8442 C C . GLU B 1 3 ? -21.672 41.562 75.062 1 25.97 3 GLU B C 1
ATOM 8444 O O . GLU B 1 3 ? -20.828 40.656 75.25 1 25.97 3 GLU B O 1
ATOM 8449 N N . SER B 1 4 ? -22.938 41.125 75.062 1 28.45 4 SER B N 1
ATOM 8450 C CA . SER B 1 4 ? -23.547 39.906 74.5 1 28.45 4 SER B CA 1
ATOM 8451 C C . SER B 1 4 ? -23.141 39.719 73.062 1 28.45 4 SER B C 1
ATOM 8453 O O . SER B 1 4 ? -23.312 40.625 72.188 1 28.45 4 SER B O 1
ATOM 8455 N N . SER B 1 5 ? -22.016 39.094 72.812 1 28.7 5 SER B N 1
ATOM 8456 C CA . SER B 1 5 ? -21.312 38.781 71.562 1 28.7 5 SER B CA 1
ATOM 8457 C C . SER B 1 5 ? -22.219 38.094 70.562 1 28.7 5 SER B C 1
ATOM 8459 O O . SER B 1 5 ? -22.672 36.969 70.812 1 28.7 5 SER B O 1
ATOM 8461 N N . GLN B 1 6 ? -23.203 38.812 70 1 25.81 6 GLN B N 1
ATOM 8462 C CA . GLN B 1 6 ? -24.188 38.281 69.062 1 25.81 6 GLN B CA 1
ATOM 8463 C C . GLN B 1 6 ? -23.516 37.469 68 1 25.81 6 GLN B C 1
ATOM 8465 O O . GLN B 1 6 ? -22.547 37.938 67.375 1 25.81 6 GLN B O 1
ATOM 8470 N N . LYS B 1 7 ? -23.734 36.188 68 1 34.12 7 LYS B N 1
ATOM 8471 C CA . LYS B 1 7 ? -23.328 35.125 67.125 1 34.12 7 LYS B CA 1
ATOM 8472 C C . LYS B 1 7 ? -23.672 35.5 65.688 1 34.12 7 LYS B C 1
ATOM 8474 O O . LYS B 1 7 ? -24.797 35.875 65.375 1 34.12 7 LYS B O 1
ATOM 8479 N N . PRO B 1 8 ? -22.75 35.844 64.812 1 30.14 8 PRO B N 1
ATOM 8480 C CA . PRO B 1 8 ? -23.031 36.25 63.438 1 30.14 8 PRO B CA 1
ATOM 8481 C C . PRO B 1 8 ? -23.984 35.312 62.719 1 30.14 8 PRO B C 1
ATOM 8483 O O . PRO B 1 8 ? -23.969 34.094 62.969 1 30.14 8 PRO B O 1
ATOM 8486 N N . VAL B 1 9 ? -25.312 35.719 62.375 1 32.66 9 VAL B N 1
ATOM 8487 C CA . VAL B 1 9 ? -26.328 35.062 61.562 1 32.66 9 VAL B CA 1
ATOM 8488 C C . VAL B 1 9 ? -25.719 34.531 60.281 1 32.66 9 VAL B C 1
ATOM 8490 O O . VAL B 1 9 ? -25.016 35.25 59.562 1 32.66 9 VAL B O 1
ATOM 8493 N N . LEU B 1 10 ? -25.531 33.219 60.281 1 30.5 10 LEU B N 1
ATOM 8494 C CA . LEU B 1 10 ? -25.078 32.375 59.188 1 30.5 10 LEU B CA 1
ATOM 8495 C C . LEU B 1 10 ? -25.734 32.812 57.875 1 30.5 10 LEU B C 1
ATOM 8497 O O . LEU B 1 10 ? -26.859 33.312 57.875 1 30.5 10 LEU B O 1
ATOM 8501 N N . PRO B 1 11 ? -24.969 32.875 56.812 1 32.19 11 PRO B N 1
ATOM 8502 C CA . PRO B 1 11 ? -25.141 33.219 55.406 1 32.19 11 PRO B CA 1
ATOM 8503 C C . PRO B 1 11 ? -26.453 32.688 54.812 1 32.19 11 PRO B C 1
ATOM 8505 O O . PRO B 1 11 ? -27.078 31.781 55.406 1 32.19 11 PRO B O 1
ATOM 8508 N N . VAL B 1 12 ? -27.125 33.406 53.844 1 34.72 12 VAL B N 1
ATOM 8509 C CA . VAL B 1 12 ? -28.156 33.031 52.875 1 34.72 12 VAL B CA 1
ATOM 8510 C C . VAL B 1 12 ? -27.984 31.578 52.469 1 34.72 12 VAL B C 1
ATOM 8512 O O . VAL B 1 12 ? -26.938 31.172 51.969 1 34.72 12 VAL B O 1
ATOM 8515 N N . HIS B 1 13 ? -28.547 30.641 53.094 1 37.06 13 HIS B N 1
ATOM 8516 C CA . HIS B 1 13 ? -28.672 29.219 52.844 1 37.06 13 HIS B CA 1
ATOM 8517 C C . HIS B 1 13 ? -28.938 28.938 51.344 1 37.06 13 HIS B C 1
ATOM 8519 O O . HIS B 1 13 ? -30.031 29.234 50.875 1 37.06 13 HIS B O 1
ATOM 8525 N N . SER B 1 14 ? -28.125 29.203 50.406 1 46.31 14 SER B N 1
ATOM 8526 C CA . SER B 1 14 ? -28.25 28.75 49.031 1 46.31 14 SER B CA 1
ATOM 8527 C C . SER B 1 14 ? -28.984 27.406 48.938 1 46.31 14 SER B C 1
ATOM 8529 O O . SER B 1 14 ? -28.578 26.438 49.594 1 46.31 14 SER B O 1
ATOM 8531 N N . SER B 1 15 ? -30.266 27.391 48.844 1 60.88 15 SER B N 1
ATOM 8532 C CA . SER B 1 15 ? -31.172 26.234 48.781 1 60.88 15 SER B CA 1
ATOM 8533 C C . SER B 1 15 ? -30.562 25.094 47.969 1 60.88 15 SER B C 1
ATOM 8535 O O . SER B 1 15 ? -30.016 25.312 46.875 1 60.88 15 SER B O 1
ATOM 8537 N N . ILE B 1 16 ? -30.141 24.031 48.562 1 76.81 16 ILE B N 1
ATOM 8538 C CA . ILE B 1 16 ? -29.562 22.797 48.031 1 76.81 16 ILE B CA 1
ATOM 8539 C C . ILE B 1 16 ? -30.469 22.25 46.906 1 76.81 16 ILE B C 1
ATOM 8541 O O . ILE B 1 16 ? -29.984 21.578 46 1 76.81 16 ILE B O 1
ATOM 8545 N N . VAL B 1 17 ? -31.75 22.703 46.938 1 87.19 17 VAL B N 1
ATOM 8546 C CA . VAL B 1 17 ? -32.688 22.125 45.969 1 87.19 17 VAL B CA 1
ATOM 8547 C C . VAL B 1 17 ? -32.875 23.094 44.812 1 87.19 17 VAL B C 1
ATOM 8549 O O . VAL B 1 17 ? -33.094 24.281 45 1 87.19 17 VAL B O 1
ATOM 8552 N N . ASP B 1 18 ? -32.625 22.719 43.594 1 88.69 18 ASP B N 1
ATOM 8553 C CA . ASP B 1 18 ? -33.062 23.375 42.375 1 88.69 18 ASP B CA 1
ATOM 8554 C C . ASP B 1 18 ? -34.469 22.906 41.969 1 88.69 18 ASP B C 1
ATOM 8556 O O . ASP B 1 18 ? -34.625 21.859 41.344 1 88.69 18 ASP B O 1
ATOM 8560 N N . PRO B 1 19 ? -35.438 23.641 42.375 1 87.56 19 PRO B N 1
ATOM 8561 C CA . PRO B 1 19 ? -36.812 23.172 42.219 1 87.56 19 PRO B CA 1
ATOM 8562 C C . PRO B 1 19 ? -37.188 22.828 40.781 1 87.56 19 PRO B C 1
ATOM 8564 O O . PRO B 1 19 ? -37.938 21.891 40.531 1 87.56 19 PRO B O 1
ATOM 8567 N N . GLU B 1 20 ? -36.656 23.578 39.812 1 87.44 20 GLU B N 1
ATOM 8568 C CA . GLU B 1 20 ? -36.969 23.297 38.406 1 87.44 20 GLU B CA 1
ATOM 8569 C C . GLU B 1 20 ? -36.406 21.922 38 1 87.44 20 GLU B C 1
ATOM 8571 O O . GLU B 1 20 ? -37.094 21.156 37.344 1 87.44 20 GLU B O 1
ATOM 8576 N N . PHE B 1 21 ? -35.25 21.656 38.344 1 92.19 21 PHE B N 1
ATOM 8577 C CA . PHE B 1 21 ? -34.625 20.375 38.062 1 92.19 21 PHE B CA 1
ATOM 8578 C C . PHE B 1 21 ? -35.375 19.25 38.781 1 92.19 21 PHE B C 1
ATOM 8580 O O . PHE B 1 21 ? -35.688 18.219 38.156 1 92.19 21 PHE B O 1
ATOM 8587 N N . TYR B 1 22 ? -35.688 19.453 40.031 1 92.69 22 TYR B N 1
ATOM 8588 C CA . TYR B 1 22 ? -36.344 18.438 40.875 1 92.69 22 TYR B CA 1
ATOM 8589 C C . TYR B 1 22 ? -37.719 18.078 40.344 1 92.69 22 TYR B C 1
ATOM 8591 O O . TYR B 1 22 ? -38.062 16.906 40.219 1 92.69 22 TYR B O 1
ATOM 8599 N N . LEU B 1 23 ? -38.469 19.062 39.938 1 90.12 23 LEU B N 1
ATOM 8600 C CA . LEU B 1 23 ? -39.812 18.812 39.406 1 90.12 23 LEU B CA 1
ATOM 8601 C C . LEU B 1 23 ? -39.75 18.188 38.031 1 90.12 23 LEU B C 1
ATOM 8603 O O . LEU B 1 23 ? -40.656 17.422 37.656 1 90.12 23 LEU B O 1
ATOM 8607 N N . CYS B 1 24 ? -38.75 18.516 37.312 1 90.69 24 CYS B N 1
ATOM 8608 C CA . CYS B 1 24 ? -38.625 17.984 35.969 1 90.69 24 CYS B CA 1
ATOM 8609 C C . CYS B 1 24 ? -38.156 16.531 36 1 90.69 24 CYS B C 1
ATOM 8611 O O . CYS B 1 24 ? -38.625 15.711 35.219 1 90.69 24 CYS B O 1
ATOM 8613 N N . LEU B 1 25 ? -37.219 16.234 36.812 1 92.31 25 LEU B N 1
ATOM 8614 C CA . LEU B 1 25 ? -36.656 14.898 36.906 1 92.31 25 LEU B CA 1
ATOM 8615 C C . LEU B 1 25 ? -37.656 13.891 37.438 1 92.31 25 LEU B C 1
ATOM 8617 O O . LEU B 1 25 ? -37.625 12.719 37.031 1 92.31 25 LEU B O 1
ATOM 8621 N N . TYR B 1 26 ? -38.469 14.359 38.312 1 91.25 26 TYR B N 1
ATOM 8622 C CA . TYR B 1 26 ? -39.438 13.469 38.938 1 91.25 26 TYR B CA 1
ATOM 8623 C C . TYR B 1 26 ? -40.844 13.891 38.625 1 91.25 26 TYR B C 1
ATOM 8625 O O . TYR B 1 26 ? -41.531 14.516 39.469 1 91.25 26 TYR B O 1
ATOM 8633 N N . PRO B 1 27 ? -41.281 13.43 37.469 1 83.81 27 PRO B N 1
ATOM 8634 C CA . PRO B 1 27 ? -42.625 13.844 37.031 1 83.81 27 PRO B CA 1
ATOM 8635 C C . PRO B 1 27 ? -43.719 13.367 37.938 1 83.81 27 PRO B C 1
ATOM 8637 O O . PRO B 1 27 ? -44.844 13.906 37.938 1 83.81 27 PRO B O 1
ATOM 8640 N N . ASP B 1 28 ? -43.469 12.398 38.719 1 84.88 28 ASP B N 1
ATOM 8641 C CA . ASP B 1 28 ? -44.469 11.875 39.656 1 84.88 28 ASP B CA 1
ATOM 8642 C C . ASP B 1 28 ? -44.875 12.93 40.688 1 84.88 28 ASP B C 1
ATOM 8644 O O . ASP B 1 28 ? -45.969 12.891 41.25 1 84.88 28 ASP B O 1
ATOM 8648 N N . LEU B 1 29 ? -44.031 13.906 41 1 88.19 29 LEU B N 1
ATOM 8649 C CA . LEU B 1 29 ? -44.281 14.945 41.969 1 88.19 29 LEU B CA 1
ATOM 8650 C C . LEU B 1 29 ? -45.438 15.844 41.531 1 88.19 29 LEU B C 1
ATOM 8652 O O . LEU B 1 29 ? -46.312 16.156 42.344 1 88.19 29 LEU B O 1
ATOM 8656 N N . LYS B 1 30 ? -45.344 16.203 40.281 1 81.69 30 LYS B N 1
ATOM 8657 C CA . LYS B 1 30 ? -46.438 17.031 39.75 1 81.69 30 LYS B CA 1
ATOM 8658 C C . LYS B 1 30 ? -47.75 16.297 39.812 1 81.69 30 LYS B C 1
ATOM 8660 O O . LYS B 1 30 ? -48.812 16.906 40.094 1 81.69 30 LYS B O 1
ATOM 8665 N N . LEU B 1 31 ? -47.688 15.031 39.562 1 83.25 31 LEU B N 1
ATOM 8666 C CA . LEU B 1 31 ? -48.906 14.219 39.594 1 83.25 31 LEU B CA 1
ATOM 8667 C C . LEU B 1 31 ? -49.5 14.125 41 1 83.25 31 LEU B C 1
ATOM 8669 O O . LEU B 1 31 ? -50.688 13.977 41.188 1 83.25 31 LEU B O 1
ATOM 8673 N N . ASN B 1 32 ? -48.594 14.297 41.969 1 82.25 32 ASN B N 1
ATOM 8674 C CA . ASN B 1 32 ? -49.031 14.18 43.344 1 82.25 32 ASN B CA 1
ATOM 8675 C C . ASN B 1 32 ? -49.219 15.547 44 1 82.25 32 ASN B C 1
ATOM 8677 O O . ASN B 1 32 ? -49.125 15.672 45.219 1 82.25 32 ASN B O 1
ATOM 8681 N N . GLY B 1 33 ? -49.25 16.625 43.094 1 79.69 33 GLY B N 1
ATOM 8682 C CA . GLY B 1 33 ? -49.688 17.922 43.562 1 79.69 33 GLY B CA 1
ATOM 8683 C C . GLY B 1 33 ? -48.531 18.828 43.938 1 79.69 33 GLY B C 1
ATOM 8684 O O . GLY B 1 33 ? -48.719 19.953 44.406 1 79.69 33 GLY B O 1
ATOM 8685 N N . VAL B 1 34 ? -47.312 18.406 43.938 1 86 34 VAL B N 1
ATOM 8686 C CA . VAL B 1 34 ? -46.156 19.266 44.219 1 86 34 VAL B CA 1
ATOM 8687 C C . VAL B 1 34 ? -45.844 20.109 42.969 1 86 34 VAL B C 1
ATOM 8689 O O . VAL B 1 34 ? -45.219 19.641 42.031 1 86 34 VAL B O 1
ATOM 8692 N N . ARG B 1 35 ? -46.312 21.312 42.875 1 81.94 35 ARG B N 1
ATOM 8693 C CA . ARG B 1 35 ? -46.25 22.062 41.625 1 81.94 35 ARG B CA 1
ATOM 8694 C C . ARG B 1 35 ? -45.5 23.375 41.812 1 81.94 35 ARG B C 1
ATOM 8696 O O . ARG B 1 35 ? -45.031 24 40.844 1 81.94 35 ARG B O 1
ATOM 8703 N N . THR B 1 36 ? -45.312 23.797 43.062 1 81.44 36 THR B N 1
ATOM 8704 C CA . THR B 1 36 ? -44.656 25.062 43.312 1 81.44 36 THR B CA 1
ATOM 8705 C C . THR B 1 36 ? -43.219 24.859 43.75 1 81.44 36 THR B C 1
ATOM 8707 O O . THR B 1 36 ? -42.844 23.766 44.219 1 81.44 36 THR B O 1
ATOM 8710 N N . LEU B 1 37 ? -42.375 25.859 43.625 1 81.69 37 LEU B N 1
ATOM 8711 C CA . LEU B 1 37 ? -40.969 25.797 44 1 81.69 37 LEU B CA 1
ATOM 8712 C C . LEU B 1 37 ? -40.812 25.562 45.5 1 81.69 37 LEU B C 1
ATOM 8714 O O . LEU B 1 37 ? -39.938 24.797 45.906 1 81.69 37 LEU B O 1
ATOM 8718 N N . GLU B 1 38 ? -41.719 26.172 46.25 1 81.81 38 GLU B N 1
ATOM 8719 C CA . GLU B 1 38 ? -41.688 26.016 47.688 1 81.81 38 GLU B CA 1
ATOM 8720 C C . GLU B 1 38 ? -42.094 24.594 48.094 1 81.81 38 GLU B C 1
ATOM 8722 O O . GLU B 1 38 ? -41.469 24 49 1 81.81 38 GLU B O 1
ATOM 8727 N N . ALA B 1 39 ? -43.062 24.125 47.344 1 88.56 39 ALA B N 1
ATOM 8728 C CA . ALA B 1 39 ? -43.531 22.766 47.625 1 88.56 39 ALA B CA 1
ATOM 8729 C C . ALA B 1 39 ? -42.438 21.734 47.281 1 88.56 39 ALA B C 1
ATOM 8731 O O . ALA B 1 39 ? -42.344 20.688 47.938 1 88.56 39 ALA B O 1
ATOM 8732 N N . ALA B 1 40 ? -41.656 22.016 46.25 1 90.69 40 ALA B N 1
ATOM 8733 C CA . ALA B 1 40 ? -40.594 21.125 45.844 1 90.69 40 ALA B CA 1
ATOM 8734 C C . ALA B 1 40 ? -39.5 21.031 46.906 1 90.69 40 ALA B C 1
ATOM 8736 O O . ALA B 1 40 ? -39.031 19.938 47.219 1 90.69 40 ALA B O 1
ATOM 8737 N N . GLU B 1 41 ? -39.125 22.188 47.438 1 88.62 41 GLU B N 1
ATOM 8738 C CA . GLU B 1 41 ? -38.125 22.219 48.5 1 88.62 41 GLU B CA 1
ATOM 8739 C C . GLU B 1 41 ? -38.594 21.469 49.75 1 88.62 41 GLU B C 1
ATOM 8741 O O . GLU B 1 41 ? -37.812 20.734 50.375 1 88.62 41 GLU B O 1
ATOM 8746 N N . HIS B 1 42 ? -39.844 21.734 50.031 1 87.38 42 HIS B N 1
ATOM 8747 C CA . HIS B 1 42 ? -40.406 21.062 51.188 1 87.38 42 HIS B CA 1
ATOM 8748 C C . HIS B 1 42 ? -40.469 19.547 51 1 87.38 42 HIS B C 1
ATOM 8750 O O . HIS B 1 42 ? -40.156 18.781 51.906 1 87.38 42 HIS B O 1
ATOM 8756 N N . HIS B 1 43 ? -40.906 19.141 49.812 1 91.94 43 HIS B N 1
ATOM 8757 C CA . HIS B 1 43 ? -41.031 17.719 49.5 1 91.94 43 HIS B CA 1
ATOM 8758 C C . HIS B 1 43 ? -39.656 17.031 49.625 1 91.94 43 HIS B C 1
ATOM 8760 O O . HIS B 1 43 ? -39.562 15.914 50.156 1 91.94 43 HIS B O 1
ATOM 8766 N N . TYR B 1 44 ? -38.594 17.609 49.094 1 91.81 44 TYR B N 1
ATOM 8767 C CA . TYR B 1 44 ? -37.281 17 49.125 1 91.81 44 TYR B CA 1
ATOM 8768 C C . TYR B 1 44 ? -36.812 16.797 50.562 1 91.81 44 TYR B C 1
ATOM 8770 O O . TYR B 1 44 ? -36.312 15.734 50.938 1 91.81 44 TYR B O 1
ATOM 8778 N N . ARG B 1 45 ? -37.031 17.766 51.406 1 88.25 45 ARG B N 1
ATOM 8779 C CA . ARG B 1 45 ? -36.594 17.734 52.781 1 88.25 45 ARG B CA 1
ATOM 8780 C C . ARG B 1 45 ? -37.344 16.656 53.594 1 88.25 45 ARG B C 1
ATOM 8782 O O . ARG B 1 45 ? -36.75 15.984 54.438 1 88.25 45 ARG B O 1
ATOM 8789 N N . GLU B 1 46 ? -38.562 16.516 53.156 1 88.12 46 GLU B N 1
ATOM 8790 C CA . GLU B 1 46 ? -39.406 15.594 53.938 1 88.12 46 GLU B CA 1
ATOM 8791 C C . GLU B 1 46 ? -39.281 14.172 53.406 1 88.12 46 GLU B C 1
ATOM 8793 O O . GLU B 1 46 ? -39.25 13.211 54.156 1 88.12 46 GLU B O 1
ATOM 8798 N N . TYR B 1 47 ? -39.188 14.016 52.094 1 90.25 47 TYR B N 1
ATOM 8799 C CA . TYR B 1 47 ? -39.281 12.688 51.5 1 90.25 47 TYR B CA 1
ATOM 8800 C C . TYR B 1 47 ? -38.125 12.422 50.562 1 90.25 47 TYR B C 1
ATOM 8802 O O . TYR B 1 47 ? -37.5 11.359 50.625 1 90.25 47 TYR B O 1
ATOM 8810 N N . GLY B 1 48 ? -37.812 13.375 49.75 1 89.5 48 GLY B N 1
ATOM 8811 C CA . GLY B 1 48 ? -36.844 13.211 48.656 1 89.5 48 GLY B CA 1
ATOM 8812 C C . GLY B 1 48 ? -35.469 12.742 49.125 1 89.5 48 GLY B C 1
ATOM 8813 O O . GLY B 1 48 ? -34.875 11.852 48.531 1 89.5 48 GLY B O 1
ATOM 8814 N N . GLU B 1 49 ? -35.031 13.297 50.188 1 87.75 49 GLU B N 1
ATOM 8815 C CA . GLU B 1 49 ? -33.719 12.93 50.688 1 87.75 49 GLU B CA 1
ATOM 8816 C C . GLU B 1 49 ? -33.688 11.477 51.156 1 87.75 49 GLU B C 1
ATOM 8818 O O . GLU B 1 49 ? -32.719 10.75 50.875 1 87.75 49 GLU B O 1
ATOM 8823 N N . LYS B 1 50 ? -34.75 10.969 51.781 1 87.12 50 LYS B N 1
ATOM 8824 C CA . LYS B 1 50 ? -34.812 9.602 52.25 1 87.12 50 LYS B CA 1
ATOM 8825 C C . LYS B 1 50 ? -34.969 8.602 51.125 1 87.12 50 LYS B C 1
ATOM 8827 O O . LYS B 1 50 ? -34.5 7.465 51.219 1 87.12 50 LYS B O 1
ATOM 8832 N N . GLU B 1 51 ? -35.562 9.102 50.031 1 91.19 51 GLU B N 1
ATOM 8833 C CA . GLU B 1 51 ? -35.812 8.25 48.844 1 91.19 51 GLU B CA 1
ATOM 8834 C C . GLU B 1 51 ? -34.594 8.219 47.938 1 91.19 51 GLU B C 1
ATOM 8836 O O . GLU B 1 51 ? -34.562 7.461 46.969 1 91.19 51 GLU B O 1
ATOM 8841 N N . GLY B 1 52 ? -33.594 9.023 48.312 1 89.31 52 GLY B N 1
ATOM 8842 C CA . GLY B 1 52 ? -32.375 9.055 47.5 1 89.31 52 GLY B CA 1
ATOM 8843 C C . GLY B 1 52 ? -32.5 9.867 46.25 1 89.31 52 GLY B C 1
ATOM 8844 O O . GLY B 1 52 ? -31.766 9.648 45.281 1 89.31 52 GLY B O 1
ATOM 8845 N N . ARG B 1 53 ? -33.469 10.805 46.094 1 92.5 53 ARG B N 1
ATOM 8846 C CA . ARG B 1 53 ? -33.719 11.625 44.906 1 92.5 53 ARG B CA 1
ATOM 8847 C C . ARG B 1 53 ? -32.688 12.742 44.781 1 92.5 53 ARG B C 1
ATOM 8849 O O . ARG B 1 53 ? -32.125 13.18 45.812 1 92.5 53 ARG B O 1
ATOM 8856 N N . TYR B 1 54 ? -32.438 13.117 43.594 1 92.75 54 TYR B N 1
ATOM 8857 C CA . TYR B 1 54 ? -31.453 14.188 43.375 1 92.75 54 TYR B CA 1
ATOM 8858 C C . TYR B 1 54 ? -32.125 15.555 43.438 1 92.75 54 TYR B C 1
ATOM 8860 O O . TYR B 1 54 ? -33.031 15.844 42.656 1 92.75 54 TYR B O 1
ATOM 8868 N N . PRO B 1 55 ? -31.734 16.391 44.344 1 91 55 PRO B N 1
ATOM 8869 C CA . PRO B 1 55 ? -32.406 17.688 44.5 1 91 55 PRO B CA 1
ATOM 8870 C C . PRO B 1 55 ? -31.984 18.688 43.406 1 91 55 PRO B C 1
ATOM 8872 O O . PRO B 1 55 ? -32.688 19.656 43.156 1 91 55 PRO B O 1
ATOM 8875 N N . SER B 1 56 ? -30.781 18.547 42.938 1 90.12 56 SER B N 1
ATOM 8876 C CA . SER B 1 56 ? -30.25 19.453 41.938 1 90.12 56 SER B CA 1
ATOM 8877 C C . SER B 1 56 ? -29.328 18.734 40.969 1 90.12 56 SER B C 1
ATOM 8879 O O . SER B 1 56 ? -28.875 17.609 41.25 1 90.12 56 SER B O 1
ATOM 8881 N N . LEU B 1 57 ? -29.125 19.391 39.75 1 90.94 57 LEU B N 1
ATOM 8882 C CA . LEU B 1 57 ? -28.203 18.844 38.781 1 90.94 57 LEU B CA 1
ATOM 8883 C C . LEU B 1 57 ? -26.781 18.75 39.344 1 90.94 57 LEU B C 1
ATOM 8885 O O . LEU B 1 57 ? -26.047 17.812 39.031 1 90.94 57 LEU B O 1
ATOM 8889 N N . ARG B 1 58 ? -26.406 19.688 40.094 1 88.62 58 ARG B N 1
ATOM 8890 C CA . ARG B 1 58 ? -25.094 19.719 40.719 1 88.62 58 ARG B CA 1
ATOM 8891 C C . ARG B 1 58 ? -24.875 18.516 41.625 1 88.62 58 ARG B C 1
ATOM 8893 O O . ARG B 1 58 ? -23.812 17.891 41.594 1 88.62 58 ARG B O 1
ATOM 8900 N N . MET B 1 59 ? -25.844 18.25 42.438 1 91.38 59 MET B N 1
ATOM 8901 C CA . MET B 1 59 ? -25.734 17.094 43.344 1 91.38 59 MET B CA 1
ATOM 8902 C C . MET B 1 59 ? -25.719 15.789 42.531 1 91.38 59 MET B C 1
ATOM 8904 O O . MET B 1 59 ? -25.031 14.836 42.906 1 91.38 59 MET B O 1
ATOM 8908 N N . TRP B 1 60 ? -26.547 15.82 41.5 1 93.44 60 TRP B N 1
ATOM 8909 C CA . TRP B 1 60 ? -26.5 14.648 40.625 1 93.44 60 TRP B CA 1
ATOM 8910 C C . TRP B 1 60 ? -25.109 14.445 40.031 1 93.44 60 TRP B C 1
ATOM 8912 O O . TRP B 1 60 ? -24.578 13.336 40.031 1 93.44 60 TRP B O 1
ATOM 8922 N N . ALA B 1 61 ? -24.516 15.43 39.469 1 93.06 61 ALA B N 1
ATOM 8923 C CA . ALA B 1 61 ? -23.188 15.375 38.875 1 93.06 61 ALA B CA 1
ATOM 8924 C C . ALA B 1 61 ? -22.125 14.93 39.875 1 93.06 61 ALA B C 1
ATOM 8926 O O . ALA B 1 61 ? -21.266 14.102 39.562 1 93.06 61 ALA B O 1
ATOM 8927 N N . ALA B 1 62 ? -22.234 15.438 41.031 1 90.38 62 ALA B N 1
ATOM 8928 C CA . ALA B 1 62 ? -21.281 15.094 42.062 1 90.38 62 ALA B CA 1
ATOM 8929 C C . ALA B 1 62 ? -21.359 13.617 42.438 1 90.38 62 ALA B C 1
ATOM 8931 O O . ALA B 1 62 ? -20.344 12.945 42.594 1 90.38 62 ALA B O 1
ATOM 8932 N N . ARG B 1 63 ? -22.5 13.172 42.562 1 91.44 63 ARG B N 1
ATOM 8933 C CA . ARG B 1 63 ? -22.703 11.773 42.938 1 91.44 63 ARG B CA 1
ATOM 8934 C C . ARG B 1 63 ? -22.203 10.844 41.844 1 91.44 63 ARG B C 1
ATOM 8936 O O . ARG B 1 63 ? -21.875 9.688 42.094 1 91.44 63 ARG B O 1
ATOM 8943 N N . ASN B 1 64 ? -22.297 11.32 40.656 1 91.19 64 ASN B N 1
ATOM 8944 C CA . ASN B 1 64 ? -21.875 10.508 39.531 1 91.19 64 ASN B CA 1
ATOM 8945 C C . ASN B 1 64 ? -20.453 10.852 39.094 1 91.19 64 ASN B C 1
ATOM 8947 O O . ASN B 1 64 ? -20.016 10.469 38 1 91.19 64 ASN B O 1
ATOM 8951 N N . LEU B 1 65 ? -19.734 11.625 39.875 1 88.31 65 LEU B N 1
ATOM 8952 C CA . LEU B 1 65 ? -18.328 11.977 39.719 1 88.31 65 LEU B CA 1
ATOM 8953 C C . LEU B 1 65 ? -18.109 12.703 38.375 1 88.31 65 LEU B C 1
ATOM 8955 O O . LEU B 1 65 ? -17.141 12.438 37.656 1 88.31 65 LEU B O 1
ATOM 8959 N N . LEU B 1 66 ? -19.109 13.469 38 1 91.31 66 LEU B N 1
ATOM 8960 C CA . LEU B 1 66 ? -19.016 14.305 36.781 1 91.31 66 LEU B CA 1
ATOM 8961 C C . LEU B 1 66 ? -18.781 15.766 37.156 1 91.31 66 LEU B C 1
ATOM 8963 O O . LEU B 1 66 ? -19.625 16.375 37.844 1 91.31 66 LEU B O 1
ATOM 8967 N N . PRO B 1 67 ? -17.609 16.234 36.844 1 88.12 67 PRO B N 1
ATOM 8968 C CA . PRO B 1 67 ? -17.391 17.656 37.125 1 88.12 67 PRO B CA 1
ATOM 8969 C C . PRO B 1 67 ? -18.453 18.562 36.469 1 88.12 67 PRO B C 1
ATOM 8971 O O . PRO B 1 67 ? -18.812 18.375 35.312 1 88.12 67 PRO B O 1
ATOM 8974 N N . PHE B 1 68 ? -18.969 19.406 37.25 1 85.5 68 PHE B N 1
ATOM 8975 C CA . PHE B 1 68 ? -20.078 20.25 36.812 1 85.5 68 PHE B CA 1
ATOM 8976 C C . PHE B 1 68 ? -19.688 21.094 35.625 1 85.5 68 PHE B C 1
ATOM 8978 O O . PHE B 1 68 ? -20.516 21.422 34.781 1 85.5 68 PHE B O 1
ATOM 8985 N N . GLU B 1 69 ? -18.328 21.344 35.5 1 78.31 69 GLU B N 1
ATOM 8986 C CA . GLU B 1 69 ? -17.797 22.203 34.406 1 78.31 69 GLU B CA 1
ATOM 8987 C C . GLU B 1 69 ? -17.891 21.5 33.062 1 78.31 69 GLU B C 1
ATOM 8989 O O . GLU B 1 69 ? -17.844 22.156 32.031 1 78.31 69 GLU B O 1
ATOM 8994 N N . VAL B 1 70 ? -18.078 20.234 33.125 1 87 70 VAL B N 1
ATOM 8995 C CA . VAL B 1 70 ? -18.109 19.453 31.891 1 87 70 VAL B CA 1
ATOM 8996 C C . VAL B 1 70 ? -19.5 19.5 31.281 1 87 70 VAL B C 1
ATOM 8998 O O . VAL B 1 70 ? -19.672 19.266 30.078 1 87 70 VAL B O 1
ATOM 9001 N N . LEU B 1 71 ? -20.422 19.812 32.062 1 86.12 71 LEU B N 1
ATOM 9002 C CA . LEU B 1 71 ? -21.797 19.875 31.594 1 86.12 71 LEU B CA 1
ATOM 9003 C C . LEU B 1 71 ? -22.031 21.109 30.719 1 86.12 71 LEU B C 1
ATOM 9005 O O . LEU B 1 71 ? -21.281 22.078 30.828 1 86.12 71 LEU B O 1
ATOM 9009 N N . PRO B 1 72 ? -23.031 20.953 29.797 1 80.25 72 PRO B N 1
ATOM 9010 C CA . PRO B 1 72 ? -23.281 22.109 28.938 1 80.25 72 PRO B CA 1
ATOM 9011 C C . PRO B 1 72 ? -23.594 23.375 29.719 1 80.25 72 PRO B C 1
ATOM 9013 O O . PRO B 1 72 ? -24.219 23.312 30.781 1 80.25 72 PRO B O 1
ATOM 9016 N N . HIS B 1 73 ? -23.203 24.422 29.109 1 66.31 73 HIS B N 1
ATOM 9017 C CA . HIS B 1 73 ? -23.453 25.719 29.75 1 66.31 73 HIS B CA 1
ATOM 9018 C C . HIS B 1 73 ? -24.953 26.016 29.828 1 66.31 73 HIS B C 1
ATOM 9020 O O . HIS B 1 73 ? -25.688 25.828 28.859 1 66.31 73 HIS B O 1
ATOM 9026 N N . GLN B 1 74 ? -25.406 26.516 30.938 1 71.19 74 GLN B N 1
ATOM 9027 C CA . GLN B 1 74 ? -26.797 26.844 31.188 1 71.19 74 GLN B CA 1
ATOM 9028 C C . GLN B 1 74 ? -27.703 25.656 30.891 1 71.19 74 GLN B C 1
ATOM 9030 O O . GLN B 1 74 ? -28.719 25.781 30.203 1 71.19 74 GLN B O 1
ATOM 9035 N N . PHE B 1 75 ? -27.172 24.609 31.344 1 85.25 75 PHE B N 1
ATOM 9036 C CA . PHE B 1 75 ? -27.938 23.391 31.141 1 85.25 75 PHE B CA 1
ATOM 9037 C C . PHE B 1 75 ? -29.266 23.438 31.891 1 85.25 75 PHE B C 1
ATOM 9039 O O . PHE B 1 75 ? -29.297 23.781 33.062 1 85.25 75 PHE B O 1
ATOM 9046 N N . SER B 1 76 ? -30.266 23.281 31.219 1 88.5 76 SER B N 1
ATOM 9047 C CA . SER B 1 76 ? -31.609 23.125 31.766 1 88.5 76 SER B CA 1
ATOM 9048 C C . SER B 1 76 ? -32.25 21.844 31.266 1 88.5 76 SER B C 1
ATOM 9050 O O . SER B 1 76 ? -32.469 21.672 30.062 1 88.5 76 SER B O 1
ATOM 9052 N N . LEU B 1 77 ? -32.531 20.984 32.25 1 92.62 77 LEU B N 1
ATOM 9053 C CA . LEU B 1 77 ? -33.156 19.719 31.875 1 92.62 77 LEU B CA 1
ATOM 9054 C C . LEU B 1 77 ? -34.469 19.953 31.125 1 92.62 77 LEU B C 1
ATOM 9056 O O . LEU B 1 77 ? -34.75 19.281 30.141 1 92.62 77 LEU B O 1
ATOM 9060 N N . ARG B 1 78 ? -35.188 20.906 31.562 1 89.12 78 ARG B N 1
ATOM 9061 C CA . ARG B 1 78 ? -36.438 21.25 30.922 1 89.12 78 ARG B CA 1
ATOM 9062 C C . ARG B 1 78 ? -36.25 21.719 29.5 1 89.12 78 ARG B C 1
ATOM 9064 O O . ARG B 1 78 ? -36.969 21.328 28.594 1 89.12 78 ARG B O 1
ATOM 9071 N N . ASP B 1 79 ? -35.25 22.531 29.312 1 90.38 79 ASP B N 1
ATOM 9072 C CA . ASP B 1 79 ? -35 23.078 27.984 1 90.38 79 ASP B CA 1
ATOM 9073 C C . ASP B 1 79 ? -34.562 21.984 27.016 1 90.38 79 ASP B C 1
ATOM 9075 O O . ASP B 1 79 ? -34.938 22 25.844 1 90.38 79 ASP B O 1
ATOM 9079 N N . VAL B 1 80 ? -33.781 21.078 27.484 1 92.94 80 VAL B N 1
ATOM 9080 C CA . VAL B 1 80 ? -33.344 19.984 26.641 1 92.94 80 VAL B CA 1
ATOM 9081 C C . VAL B 1 80 ? -34.531 19.125 26.219 1 92.94 80 VAL B C 1
ATOM 9083 O O . VAL B 1 80 ? -34.656 18.75 25.047 1 92.94 80 VAL B O 1
ATOM 9086 N N . LEU B 1 81 ? -35.375 18.812 27.172 1 91 81 LEU B N 1
ATOM 9087 C CA . LEU B 1 81 ? -36.562 18.016 26.875 1 91 81 LEU B CA 1
ATOM 9088 C C . LEU B 1 81 ? -37.469 18.734 25.875 1 91 81 LEU B C 1
ATOM 9090 O O . LEU B 1 81 ? -38 18.109 24.953 1 91 81 LEU B O 1
ATOM 9094 N N . ARG B 1 82 ? -37.562 19.953 26.031 1 88.44 82 ARG B N 1
ATOM 9095 C CA . ARG B 1 82 ? -38.406 20.75 25.109 1 88.44 82 ARG B CA 1
ATOM 9096 C C . ARG B 1 82 ? -37.781 20.766 23.719 1 88.44 82 ARG B C 1
ATOM 9098 O O . ARG B 1 82 ? -38.531 20.609 22.719 1 88.44 82 ARG B O 1
ATOM 9105 N N . ARG B 1 83 ? -36.531 20.984 23.625 1 88.81 83 ARG B N 1
ATOM 9106 C CA . ARG B 1 83 ? -35.844 21.031 22.328 1 88.81 83 ARG B CA 1
ATOM 9107 C C . ARG B 1 83 ? -35.969 19.672 21.609 1 88.81 83 ARG B C 1
ATOM 9109 O O . ARG B 1 83 ? -36.188 19.625 20.406 1 88.81 83 ARG B O 1
ATOM 9116 N N . CYS B 1 84 ? -35.812 18.641 22.359 1 87.5 84 CYS B N 1
ATOM 9117 C CA . CYS B 1 84 ? -35.875 17.297 21.781 1 87.5 84 CYS B CA 1
ATOM 9118 C C . CYS B 1 84 ? -37.312 17 21.328 1 87.5 84 CYS B C 1
ATOM 9120 O O . CYS B 1 84 ? -37.5 16.438 20.25 1 87.5 84 CYS B O 1
ATOM 9122 N N . ALA B 1 85 ? -38.188 17.422 22.125 1 80.88 85 ALA B N 1
ATOM 9123 C CA . ALA B 1 85 ? -39.594 17.234 21.766 1 80.88 85 ALA B CA 1
ATOM 9124 C C . ALA B 1 85 ? -39.969 18 20.5 1 80.88 85 ALA B C 1
ATOM 9126 O O . ALA B 1 85 ? -40.719 17.531 19.672 1 80.88 85 ALA B O 1
ATOM 9127 N N . ALA B 1 86 ? -39.406 19.109 20.469 1 79 86 ALA B N 1
ATOM 9128 C CA . ALA B 1 86 ? -39.656 19.953 19.297 1 79 86 ALA B CA 1
ATOM 9129 C C . ALA B 1 86 ? -39.125 19.281 18.031 1 79 86 ALA B C 1
ATOM 9131 O O . ALA B 1 86 ? -39.625 19.547 16.922 1 79 86 ALA B O 1
ATOM 9132 N N . LYS B 1 87 ? -38.188 18.484 18.219 1 77.69 87 LYS B N 1
ATOM 9133 C CA . LYS B 1 87 ? -37.594 17.781 17.078 1 77.69 87 LYS B CA 1
ATOM 9134 C C . LYS B 1 87 ? -38.219 16.391 16.922 1 77.69 87 LYS B C 1
ATOM 9136 O O . LYS B 1 87 ? -37.688 15.57 16.156 1 77.69 87 LYS B O 1
ATOM 9141 N N . GLY B 1 88 ? -39.156 16.078 17.797 1 70.75 88 GLY B N 1
ATOM 9142 C CA . GLY B 1 88 ? -39.906 14.836 17.656 1 70.75 88 GLY B CA 1
ATOM 9143 C C . GLY B 1 88 ? -39.312 13.695 18.469 1 70.75 88 GLY B C 1
ATOM 9144 O O . GLY B 1 88 ? -39.656 12.531 18.234 1 70.75 88 GLY B O 1
ATOM 9145 N N . VAL B 1 89 ? -38.344 14.016 19.297 1 77.44 89 VAL B N 1
ATOM 9146 C CA . VAL B 1 89 ? -37.719 12.992 20.141 1 77.44 89 VAL B CA 1
ATOM 9147 C C . VAL B 1 89 ? -38.25 13.094 21.562 1 77.44 89 VAL B C 1
ATOM 9149 O O . VAL B 1 89 ? -38.031 14.102 22.25 1 77.44 89 VAL B O 1
ATOM 9152 N N . GLU B 1 90 ? -39 12.141 21.938 1 74.56 90 GLU B N 1
ATOM 9153 C CA . GLU B 1 90 ? -39.469 12.125 23.328 1 74.56 90 GLU B CA 1
ATOM 9154 C C . GLU B 1 90 ? -38.594 11.242 24.203 1 74.56 90 GLU B C 1
ATOM 9156 O O . GLU B 1 90 ? -38.438 10.047 23.938 1 74.56 90 GLU B O 1
ATOM 9161 N N . ILE B 1 91 ? -38 11.844 25.078 1 82.5 91 ILE B N 1
ATOM 9162 C CA . ILE B 1 91 ? -37.094 11.141 25.984 1 82.5 91 ILE B CA 1
ATOM 9163 C C . ILE B 1 91 ? -37.438 11.461 27.438 1 82.5 91 ILE B C 1
ATOM 9165 O O . ILE B 1 91 ? -37.875 12.57 27.734 1 82.5 91 ILE B O 1
ATOM 9169 N N . GLU B 1 92 ? -37.375 10.43 28.203 1 86.5 92 GLU B N 1
ATOM 9170 C CA . GLU B 1 92 ? -37.562 10.633 29.641 1 86.5 92 GLU B CA 1
ATOM 9171 C C . GLU B 1 92 ? -36.406 11.43 30.25 1 86.5 92 GLU B C 1
ATOM 9173 O O . GLU B 1 92 ? -35.281 11.359 29.766 1 86.5 92 GLU B O 1
ATOM 9178 N N . PRO B 1 93 ? -36.719 12.242 31.25 1 91.56 93 PRO B N 1
ATOM 9179 C CA . PRO B 1 93 ? -35.656 13.039 31.875 1 91.56 93 PRO B CA 1
ATOM 9180 C C . PRO B 1 93 ? -34.469 12.195 32.281 1 91.56 93 PRO B C 1
ATOM 9182 O O . PRO B 1 93 ? -33.312 12.625 32.156 1 91.56 93 PRO B O 1
ATOM 9185 N N . GLU B 1 94 ? -34.75 11.031 32.75 1 90.62 94 GLU B N 1
ATOM 9186 C CA . GLU B 1 94 ? -33.625 10.156 33.125 1 90.62 94 GLU B CA 1
ATOM 9187 C C . GLU B 1 94 ? -32.781 9.781 31.938 1 90.62 94 GLU B C 1
ATOM 9189 O O . GLU B 1 94 ? -31.578 9.508 32.094 1 90.62 94 GLU B O 1
ATOM 9194 N N . GLY B 1 95 ? -33.406 9.688 30.797 1 90.62 95 GLY B N 1
ATOM 9195 C CA . GLY B 1 95 ? -32.688 9.383 29.578 1 90.62 95 GLY B CA 1
ATOM 9196 C C . GLY B 1 95 ? -31.625 10.422 29.234 1 90.62 95 GLY B C 1
ATOM 9197 O O . GLY B 1 95 ? -30.562 10.086 28.734 1 90.62 95 GLY B O 1
ATOM 9198 N N . VAL B 1 96 ? -31.938 11.648 29.531 1 93.12 96 VAL B N 1
ATOM 9199 C CA . VAL B 1 96 ? -31 12.734 29.312 1 93.12 96 VAL B CA 1
ATOM 9200 C C . VAL B 1 96 ? -29.781 12.555 30.234 1 93.12 96 VAL B C 1
ATOM 9202 O O . VAL B 1 96 ? -28.641 12.711 29.797 1 93.12 96 VAL B O 1
ATOM 9205 N N . LEU B 1 97 ? -30.094 12.18 31.469 1 93.94 97 LEU B N 1
ATOM 9206 C CA . LEU B 1 97 ? -29.016 12.016 32.438 1 93.94 97 LEU B CA 1
ATOM 9207 C C . LEU B 1 97 ? -28.141 10.82 32.094 1 93.94 97 LEU B C 1
ATOM 9209 O O . LEU B 1 97 ? -26.922 10.859 32.25 1 93.94 97 LEU B O 1
ATOM 9213 N N . ARG B 1 98 ? -28.75 9.773 31.578 1 93.06 98 ARG B N 1
ATOM 9214 C CA . ARG B 1 98 ? -27.969 8.625 31.125 1 93.06 98 ARG B CA 1
ATOM 9215 C C . ARG B 1 98 ? -27.078 8.992 29.953 1 93.06 98 ARG B C 1
ATOM 9217 O O . ARG B 1 98 ? -25.969 8.469 29.828 1 93.06 98 ARG B O 1
ATOM 9224 N N . THR B 1 99 ? -27.562 9.836 29.094 1 93.19 99 THR B N 1
ATOM 9225 C CA . THR B 1 99 ? -26.766 10.32 27.969 1 93.19 99 THR B CA 1
ATOM 9226 C C . THR B 1 99 ? -25.547 11.102 28.453 1 93.19 99 THR B C 1
ATOM 9228 O O . THR B 1 99 ? -24.438 10.922 27.953 1 93.19 99 THR B O 1
ATOM 9231 N N . LEU B 1 100 ? -25.797 11.883 29.438 1 94.06 100 LEU B N 1
ATOM 9232 C CA . LEU B 1 100 ? -24.703 12.672 29.984 1 94.06 100 LEU B CA 1
ATOM 9233 C C . LEU B 1 100 ? -23.641 11.773 30.641 1 94.06 100 LEU B C 1
ATOM 9235 O O . LEU B 1 100 ? -22.469 12.125 30.672 1 94.06 100 LEU B O 1
ATOM 9239 N N . ARG B 1 101 ? -24.078 10.617 31.047 1 92.88 101 ARG B N 1
ATOM 9240 C CA . ARG B 1 101 ? -23.172 9.664 31.688 1 92.88 101 ARG B CA 1
ATOM 9241 C C . ARG B 1 101 ? -22.5 8.773 30.641 1 92.88 101 ARG B C 1
ATOM 9243 O O . ARG B 1 101 ? -21.562 8.039 30.953 1 92.88 101 ARG B O 1
ATOM 9250 N N . GLY B 1 102 ? -22.953 8.836 29.406 1 90.31 102 GLY B N 1
ATOM 9251 C CA . GLY B 1 102 ? -22.359 8.047 28.344 1 90.31 102 GLY B CA 1
ATOM 9252 C C . GLY B 1 102 ? -22.797 6.594 28.359 1 90.31 102 GLY B C 1
ATOM 9253 O O . GLY B 1 102 ? -22.281 5.777 27.594 1 90.31 102 GLY B O 1
ATOM 9254 N N . THR B 1 103 ? -23.641 6.121 29.234 1 88.56 103 THR B N 1
ATOM 9255 C CA . THR B 1 103 ? -24.016 4.723 29.391 1 88.56 103 THR B CA 1
ATOM 9256 C C . THR B 1 103 ? -25.047 4.328 28.328 1 88.56 103 THR B C 1
ATOM 9258 O O . THR B 1 103 ? -24.984 3.227 27.781 1 88.56 103 THR B O 1
ATOM 9261 N N . GLU B 1 104 ? -25.953 5.117 28.094 1 89.12 104 GLU B N 1
ATOM 9262 C CA . GLU B 1 104 ? -26.938 4.984 27.031 1 89.12 104 GLU B CA 1
ATOM 9263 C C . GLU B 1 104 ? -27.156 6.309 26.297 1 89.12 104 GLU B C 1
ATOM 9265 O O . GLU B 1 104 ? -28.094 7.047 26.594 1 89.12 104 GLU B O 1
ATOM 9270 N N . VAL B 1 105 ? -26.344 6.391 25.328 1 90.81 105 VAL B N 1
ATOM 9271 C CA . VAL B 1 105 ? -26.266 7.699 24.688 1 90.81 105 VAL B CA 1
ATOM 9272 C C . VAL B 1 105 ? -27.297 7.793 23.562 1 90.81 105 VAL B C 1
ATOM 9274 O O . VAL B 1 105 ? -27.375 6.922 22.703 1 90.81 105 VAL B O 1
ATOM 9277 N N . SER B 1 106 ? -28.141 8.758 23.719 1 89.12 106 SER B N 1
ATOM 9278 C CA . SER B 1 106 ? -29.062 9.133 22.656 1 89.12 106 SER B CA 1
ATOM 9279 C C . SER B 1 106 ? -28.656 10.445 22 1 89.12 106 SER B C 1
ATOM 9281 O O . SER B 1 106 ? -27.984 11.273 22.625 1 89.12 106 SER B O 1
ATOM 9283 N N . ALA B 1 107 ? -28.938 10.539 20.781 1 88.38 107 ALA B N 1
ATOM 9284 C CA . ALA B 1 107 ? -28.594 11.766 20.078 1 88.38 107 ALA B CA 1
ATOM 9285 C C . ALA B 1 107 ? -29.562 12.898 20.422 1 88.38 107 ALA B C 1
ATOM 9287 O O . ALA B 1 107 ? -30.531 13.133 19.688 1 88.38 107 ALA B O 1
ATOM 9288 N N . LEU B 1 108 ? -29.234 13.57 21.484 1 91.94 108 LEU B N 1
ATOM 9289 C CA . LEU B 1 108 ? -30.109 14.609 21.984 1 91.94 108 LEU B CA 1
ATOM 9290 C C . LEU B 1 108 ? -29.578 15.992 21.656 1 91.94 108 LEU B C 1
ATOM 9292 O O . LEU B 1 108 ? -28.359 16.188 21.578 1 91.94 108 LEU B O 1
ATOM 9296 N N . ALA B 1 109 ? -30.469 16.922 21.438 1 90.12 109 ALA B N 1
ATOM 9297 C CA . ALA B 1 109 ? -30.062 18.328 21.281 1 90.12 109 ALA B CA 1
ATOM 9298 C C . ALA B 1 109 ? -29.734 18.953 22.625 1 90.12 109 ALA B C 1
ATOM 9300 O O . ALA B 1 109 ? -30.562 19.641 23.219 1 90.12 109 ALA B O 1
ATOM 9301 N N . LEU B 1 110 ? -28.578 18.812 23.078 1 91.62 110 LEU B N 1
ATOM 9302 C CA . LEU B 1 110 ? -28.156 19.281 24.391 1 91.62 110 LEU B CA 1
ATOM 9303 C C . LEU B 1 110 ? -28 20.797 24.391 1 91.62 110 LEU B C 1
ATOM 9305 O O . LEU B 1 110 ? -28.047 21.422 25.453 1 91.62 110 LEU B O 1
ATOM 9309 N N . GLY B 1 111 ? -27.734 21.328 23.219 1 87.06 111 GLY B N 1
ATOM 9310 C CA . GLY B 1 111 ? -27.609 22.781 23.078 1 87.06 111 GLY B CA 1
ATOM 9311 C C . GLY B 1 111 ? -28.625 23.375 22.125 1 87.06 111 GLY B C 1
ATOM 9312 O O . GLY B 1 111 ? -29.438 22.641 21.547 1 87.06 111 GLY B O 1
ATOM 9313 N N . ALA B 1 112 ? -28.547 24.734 22.031 1 83.81 112 ALA B N 1
ATOM 9314 C CA . ALA B 1 112 ? -29.516 25.469 21.203 1 83.81 112 ALA B CA 1
ATOM 9315 C C . ALA B 1 112 ? -29.219 25.297 19.719 1 83.81 112 ALA B C 1
ATOM 9317 O O . ALA B 1 112 ? -30.109 25.391 18.875 1 83.81 112 ALA B O 1
ATOM 9318 N N . THR B 1 113 ? -27.953 25.141 19.438 1 86 113 THR B N 1
ATOM 9319 C CA . THR B 1 113 ? -27.516 24.922 18.062 1 86 113 THR B CA 1
ATOM 9320 C C . THR B 1 113 ? -26.781 23.594 17.922 1 86 113 THR B C 1
ATOM 9322 O O . THR B 1 113 ? -26.359 23 18.922 1 86 113 THR B O 1
ATOM 9325 N N . PRO B 1 114 ? -26.719 23.094 16.719 1 87.88 114 PRO B N 1
ATOM 9326 C CA . PRO B 1 114 ? -25.938 21.875 16.516 1 87.88 114 PRO B CA 1
ATOM 9327 C C . PRO B 1 114 ? -24.5 22 16.984 1 87.88 114 PRO B C 1
ATOM 9329 O O . PRO B 1 114 ? -23.922 21.047 17.516 1 87.88 114 PRO B O 1
ATOM 9332 N N . GLU B 1 115 ? -23.938 23.141 16.812 1 86 115 GLU B N 1
ATOM 9333 C CA . GLU B 1 115 ? -22.547 23.375 17.219 1 86 115 GLU B CA 1
ATOM 9334 C C . GLU B 1 115 ? -22.422 23.328 18.75 1 86 115 GLU B C 1
ATOM 9336 O O . GLU B 1 115 ? -21.453 22.766 19.266 1 86 115 GLU B O 1
ATOM 9341 N N . ALA B 1 116 ? -23.406 23.938 19.344 1 86.38 116 ALA B N 1
ATOM 9342 C CA . ALA B 1 116 ? -23.406 23.922 20.812 1 86.38 116 ALA B CA 1
ATOM 9343 C C . ALA B 1 116 ? -23.609 22.5 21.328 1 86.38 116 ALA B C 1
ATOM 9345 O O . ALA B 1 116 ? -23 22.109 22.328 1 86.38 116 ALA B O 1
ATOM 9346 N N . THR B 1 117 ? -24.484 21.812 20.672 1 91.5 117 THR B N 1
ATOM 9347 C CA . THR B 1 117 ? -24.719 20.422 21.031 1 91.5 117 THR B CA 1
ATOM 9348 C C . THR B 1 117 ? -23.453 19.594 20.859 1 91.5 117 THR B C 1
ATOM 9350 O O . THR B 1 117 ? -23.078 18.812 21.734 1 91.5 117 THR B O 1
ATOM 9353 N N . HIS B 1 118 ? -22.844 19.766 19.734 1 91.62 118 HIS B N 1
ATOM 9354 C CA . HIS B 1 118 ? -21.578 19.078 19.469 1 91.62 118 HIS B CA 1
ATOM 9355 C C . HIS B 1 118 ? -20.562 19.375 20.562 1 91.62 118 HIS B C 1
ATOM 9357 O O . HIS B 1 118 ? -19.906 18.453 21.078 1 91.62 118 HIS B O 1
ATOM 9363 N N . ALA B 1 119 ? -20.406 20.625 20.875 1 88.69 119 ALA B N 1
ATOM 9364 C CA . ALA B 1 119 ? -19.422 21.047 21.875 1 88.69 119 ALA B CA 1
ATOM 9365 C C . ALA B 1 119 ? -19.703 20.375 23.219 1 88.69 119 ALA B C 1
ATOM 9367 O O . ALA B 1 119 ? -18.766 20 23.938 1 88.69 119 ALA B O 1
ATOM 9368 N N . ALA B 1 120 ? -20.922 20.281 23.547 1 91.88 120 ALA B N 1
ATOM 9369 C CA . ALA B 1 120 ? -21.297 19.641 24.797 1 91.88 120 ALA B CA 1
ATOM 9370 C C . ALA B 1 120 ? -20.891 18.172 24.812 1 91.88 120 ALA B C 1
ATOM 9372 O O . ALA B 1 120 ? -20.266 17.703 25.766 1 91.88 120 ALA B O 1
ATOM 9373 N N . TYR B 1 121 ? -21.266 17.516 23.734 1 94.38 121 TYR B N 1
ATOM 9374 C CA . TYR B 1 121 ? -20.906 16.109 23.625 1 94.38 121 TYR B CA 1
ATOM 9375 C C . TYR B 1 121 ? -19.391 15.938 23.641 1 94.38 121 TYR B C 1
ATOM 9377 O O . TYR B 1 121 ? -18.859 15 24.266 1 94.38 121 TYR B O 1
ATOM 9385 N N . LEU B 1 122 ? -18.688 16.734 22.891 1 93.5 122 LEU B N 1
ATOM 9386 C CA . LEU B 1 122 ? -17.234 16.656 22.797 1 93.5 122 LEU B CA 1
ATOM 9387 C C . LEU B 1 122 ? -16.594 16.781 24.172 1 93.5 122 LEU B C 1
ATOM 9389 O O . LEU B 1 122 ? -15.695 16.016 24.516 1 93.5 122 LEU B O 1
ATOM 9393 N N . ARG B 1 123 ? -17.031 17.75 24.969 1 91.25 123 ARG B N 1
ATOM 9394 C CA . ARG B 1 123 ? -16.5 17.969 26.297 1 91.25 123 ARG B CA 1
ATOM 9395 C C . ARG B 1 123 ? -16.734 16.75 27.188 1 91.25 123 ARG B C 1
ATOM 9397 O O . ARG B 1 123 ? -15.836 16.344 27.938 1 91.25 123 ARG B O 1
ATOM 9404 N N . LEU B 1 124 ? -17.922 16.281 27.109 1 94.38 124 LEU B N 1
ATOM 9405 C CA . LEU B 1 124 ? -18.25 15.078 27.875 1 94.38 124 LEU B CA 1
ATOM 9406 C C . LEU B 1 124 ? -17.375 13.906 27.438 1 94.38 124 LEU B C 1
ATOM 9408 O O . LEU B 1 124 ? -16.828 13.188 28.281 1 94.38 124 LEU B O 1
ATOM 9412 N N . GLY B 1 125 ? -17.312 13.727 26.109 1 94.56 125 GLY B N 1
ATOM 9413 C CA . GLY B 1 125 ? -16.469 12.664 25.594 1 94.56 125 GLY B CA 1
ATOM 9414 C C . GLY B 1 125 ? -15.023 12.773 26.031 1 94.56 125 GLY B C 1
ATOM 9415 O O . GLY B 1 125 ? -14.406 11.781 26.422 1 94.56 125 GLY B O 1
ATOM 9416 N N . GLN B 1 126 ? -14.445 13.977 25.984 1 92.69 126 GLN B N 1
ATOM 9417 C CA . GLN B 1 126 ? -13.07 14.234 26.406 1 92.69 126 GLN B CA 1
ATOM 9418 C C . GLN B 1 126 ? -12.867 13.867 27.875 1 92.69 126 GLN B C 1
ATOM 9420 O O . GLN B 1 126 ? -11.836 13.289 28.234 1 92.69 126 GLN B O 1
ATOM 9425 N N . HIS B 1 127 ? -13.852 14.219 28.641 1 92.25 127 HIS B N 1
ATOM 9426 C CA . HIS B 1 127 ? -13.773 13.922 30.062 1 92.25 127 HIS B CA 1
ATOM 9427 C C . HIS B 1 127 ? -13.695 12.422 30.312 1 92.25 127 HIS B C 1
ATOM 9429 O O . HIS B 1 127 ? -12.797 11.953 31.016 1 92.25 127 HIS B O 1
ATOM 9435 N N . TYR B 1 128 ? -14.578 11.742 29.719 1 94.25 128 TYR B N 1
ATOM 9436 C CA . TYR B 1 128 ? -14.617 10.305 29.953 1 94.25 128 TYR B CA 1
ATOM 9437 C C . TYR B 1 128 ? -13.391 9.625 29.344 1 94.25 128 TYR B C 1
ATOM 9439 O O . TYR B 1 128 ? -12.875 8.648 29.906 1 94.25 128 TYR B O 1
ATOM 9447 N N . MET B 1 129 ? -12.969 10.109 28.203 1 93.31 129 MET B N 1
ATOM 9448 C CA . MET B 1 129 ? -11.734 9.586 27.625 1 93.31 129 MET B CA 1
ATOM 9449 C C . MET B 1 129 ? -10.555 9.789 28.578 1 93.31 129 MET B C 1
ATOM 9451 O O . MET B 1 129 ? -9.711 8.906 28.719 1 93.31 129 MET B O 1
ATOM 9455 N N . GLY B 1 130 ? -10.508 10.93 29.219 1 90.12 130 GLY B N 1
ATOM 9456 C CA . GLY B 1 130 ? -9.461 11.234 30.172 1 90.12 130 GLY B CA 1
ATOM 9457 C C . GLY B 1 130 ? -9.477 10.328 31.391 1 90.12 130 GLY B C 1
ATOM 9458 O O . GLY B 1 130 ? -8.43 10.016 31.953 1 90.12 130 GLY B O 1
ATOM 9459 N N . CYS B 1 131 ? -10.688 9.859 31.719 1 91.81 131 CYS B N 1
ATOM 9460 C CA . CYS B 1 131 ? -10.859 8.977 32.875 1 91.81 131 CYS B CA 1
ATOM 9461 C C . CYS B 1 131 ? -10.68 7.516 32.469 1 91.81 131 CYS B C 1
ATOM 9463 O O . CYS B 1 131 ? -10.977 6.605 33.25 1 91.81 131 CYS B O 1
ATOM 9465 N N . GLN B 1 132 ? -10.352 7.215 31.234 1 90.06 132 GLN B N 1
ATOM 9466 C CA . GLN B 1 132 ? -10.086 5.895 30.672 1 90.06 132 GLN B CA 1
ATOM 9467 C C . GLN B 1 132 ? -11.367 5.07 30.594 1 90.06 132 GLN B C 1
ATOM 9469 O O . GLN B 1 132 ? -11.336 3.846 30.734 1 90.06 132 GLN B O 1
ATOM 9474 N N . GLN B 1 133 ? -12.445 5.789 30.656 1 92.94 133 GLN B N 1
ATOM 9475 C CA . GLN B 1 133 ? -13.711 5.141 30.344 1 92.94 133 GLN B CA 1
ATOM 9476 C C . GLN B 1 133 ? -14.031 5.246 28.859 1 92.94 133 GLN B C 1
ATOM 9478 O O . GLN B 1 133 ? -14.836 6.078 28.453 1 92.94 133 GLN B O 1
ATOM 9483 N N . ARG B 1 134 ? -13.461 4.379 28.125 1 92.25 134 ARG B N 1
ATOM 9484 C CA . ARG B 1 134 ? -13.391 4.484 26.672 1 92.25 134 ARG B CA 1
ATOM 9485 C C . ARG B 1 134 ? -14.75 4.207 26.031 1 92.25 134 ARG B C 1
ATOM 9487 O O . ARG B 1 134 ? -15.109 4.824 25.031 1 92.25 134 ARG B O 1
ATOM 9494 N N . ARG B 1 135 ? -15.5 3.283 26.578 1 92.06 135 ARG B N 1
ATOM 9495 C CA . ARG B 1 135 ? -16.797 2.953 26 1 92.06 135 ARG B CA 1
ATOM 9496 C C . ARG B 1 135 ? -17.734 4.156 26.047 1 92.06 135 ARG B C 1
ATOM 9498 O O . ARG B 1 135 ? -18.344 4.504 25.031 1 92.06 135 ARG B O 1
ATOM 9505 N N . GLU B 1 136 ? -17.812 4.793 27.203 1 94 136 GLU B N 1
ATOM 9506 C CA . GLU B 1 136 ? -18.656 5.977 27.375 1 94 136 GLU B CA 1
ATOM 9507 C C . GLU B 1 136 ? -18.141 7.141 26.531 1 94 136 GLU B C 1
ATOM 9509 O O . GLU B 1 136 ? -18.938 7.824 25.875 1 94 136 GLU B O 1
ATOM 9514 N N . GLY B 1 137 ? -16.844 7.285 26.578 1 95.12 137 GLY B N 1
ATOM 9515 C CA . GLY B 1 137 ? -16.25 8.359 25.797 1 95.12 137 GLY B CA 1
ATOM 9516 C C . GLY B 1 137 ? -16.5 8.227 24.312 1 95.12 137 GLY B C 1
ATOM 9517 O O . GLY B 1 137 ? -16.859 9.203 23.641 1 95.12 137 GLY B O 1
ATOM 9518 N N . ARG B 1 138 ? -16.328 6.988 23.797 1 94.12 138 ARG B N 1
ATOM 9519 C CA . ARG B 1 138 ? -16.531 6.742 22.375 1 94.12 138 ARG B CA 1
ATOM 9520 C C . ARG B 1 138 ? -17.984 7.039 21.984 1 94.12 138 ARG B C 1
ATOM 9522 O O . ARG B 1 138 ? -18.234 7.695 20.969 1 94.12 138 ARG B O 1
ATOM 9529 N N . ALA B 1 139 ? -18.906 6.547 22.766 1 93.69 139 ALA B N 1
ATOM 9530 C CA . ALA B 1 139 ? -20.328 6.742 22.453 1 93.69 139 ALA B CA 1
ATOM 9531 C C . ALA B 1 139 ? -20.672 8.227 22.375 1 93.69 139 ALA B C 1
ATOM 9533 O O . ALA B 1 139 ? -21.422 8.648 21.484 1 93.69 139 ALA B O 1
ATOM 9534 N N . LEU B 1 140 ? -20.156 8.953 23.281 1 95.44 140 LEU B N 1
ATOM 9535 C CA . LEU B 1 140 ? -20.422 10.383 23.328 1 95.44 140 LEU B CA 1
ATOM 9536 C C . LEU B 1 140 ? -19.75 11.102 22.156 1 95.44 140 LEU B C 1
ATOM 9538 O O . LEU B 1 140 ? -20.344 12 21.547 1 95.44 140 LEU B O 1
ATOM 9542 N N . LEU B 1 141 ? -18.547 10.711 21.844 1 95.19 141 LEU B N 1
ATOM 9543 C CA . LEU B 1 141 ? -17.844 11.312 20.703 1 95.19 141 LEU B CA 1
ATOM 9544 C C . LEU B 1 141 ? -18.562 10.977 19.406 1 95.19 141 LEU B C 1
ATOM 9546 O O . LEU B 1 141 ? -18.672 11.828 18.516 1 95.19 141 LEU B O 1
ATOM 9550 N N . GLU B 1 142 ? -19.016 9.789 19.328 1 93 142 GLU B N 1
ATOM 9551 C CA . GLU B 1 142 ? -19.766 9.391 18.156 1 93 142 GLU B CA 1
ATOM 9552 C C . GLU B 1 142 ? -21.031 10.227 18 1 93 142 GLU B C 1
ATOM 9554 O O . GLU B 1 142 ? -21.391 10.641 16.891 1 93 142 GLU B O 1
ATOM 9559 N N . ALA B 1 143 ? -21.75 10.461 19.062 1 92.81 143 ALA B N 1
ATOM 9560 C CA . ALA B 1 143 ? -22.938 11.297 19.047 1 92.81 143 ALA B CA 1
ATOM 9561 C C . ALA B 1 143 ? -22.609 12.719 18.609 1 92.81 143 ALA B C 1
ATOM 9563 O O . ALA B 1 143 ? -23.391 13.359 17.906 1 92.81 143 ALA B O 1
ATOM 9564 N N . SER B 1 144 ? -21.469 13.195 19.109 1 93.44 144 SER B N 1
ATOM 9565 C CA . SER B 1 144 ? -21.062 14.547 18.766 1 93.44 144 SER B CA 1
ATOM 9566 C C . SER B 1 144 ? -20.938 14.719 17.25 1 93.44 144 SER B C 1
ATOM 9568 O O . SER B 1 144 ? -21.297 15.773 16.719 1 93.44 144 SER B O 1
ATOM 9570 N N . LEU B 1 145 ? -20.469 13.742 16.609 1 92.19 145 LEU B N 1
ATOM 9571 C CA . LEU B 1 145 ? -20.172 13.797 15.188 1 92.19 145 LEU B CA 1
ATOM 9572 C C . LEU B 1 145 ? -21.438 13.797 14.359 1 92.19 145 LEU B C 1
ATOM 9574 O O . LEU B 1 145 ? -21.422 14.156 13.18 1 92.19 145 LEU B O 1
ATOM 9578 N N . LEU B 1 146 ? -22.562 13.406 14.938 1 89 146 LEU B N 1
ATOM 9579 C CA . LEU B 1 146 ? -23.844 13.438 14.242 1 89 146 LEU B CA 1
ATOM 9580 C C . LEU B 1 146 ? -24.297 14.875 14.016 1 89 146 LEU B C 1
ATOM 9582 O O . LEU B 1 146 ? -25.062 15.148 13.078 1 89 146 LEU B O 1
ATOM 9586 N N . PHE B 1 147 ? -23.844 15.688 14.906 1 89.81 147 PHE B N 1
ATOM 9587 C CA . PHE B 1 147 ? -24.312 17.062 14.867 1 89.81 147 PHE B CA 1
ATOM 9588 C C . PHE B 1 147 ? -23.359 17.938 14.047 1 89.81 147 PHE B C 1
ATOM 9590 O O . PHE B 1 147 ? -23.812 18.828 13.312 1 89.81 147 PHE B O 1
ATOM 9597 N N . THR B 1 148 ? -22.031 17.734 14.195 1 88.38 148 THR B N 1
ATOM 9598 C CA . THR B 1 148 ? -21.031 18.469 13.422 1 88.38 148 THR B CA 1
ATOM 9599 C C . THR B 1 148 ? -19.781 17.625 13.195 1 88.38 148 THR B C 1
ATOM 9601 O O . THR B 1 148 ? -19.203 17.109 14.156 1 88.38 148 THR B O 1
ATOM 9604 N N . PRO B 1 149 ? -19.375 17.594 11.906 1 88.06 149 PRO B N 1
ATOM 9605 C CA . PRO B 1 149 ? -18.062 16.969 11.727 1 88.06 149 PRO B CA 1
ATOM 9606 C C . PRO B 1 149 ? -16.938 17.75 12.398 1 88.06 149 PRO B C 1
ATOM 9608 O O . PRO B 1 149 ? -16.969 18.984 12.406 1 88.06 149 PRO B O 1
ATOM 9611 N N . ASN B 1 150 ? -16.094 17.156 13.078 1 90.94 150 ASN B N 1
ATOM 9612 C CA . ASN B 1 150 ? -15.031 17.797 13.836 1 90.94 150 ASN B CA 1
ATOM 9613 C C . ASN B 1 150 ? -13.766 16.953 13.883 1 90.94 150 ASN B C 1
ATOM 9615 O O . ASN B 1 150 ? -13.805 15.797 14.312 1 90.94 150 ASN B O 1
ATOM 9619 N N . PRO B 1 151 ? -12.656 17.422 13.43 1 90.94 151 PRO B N 1
ATOM 9620 C CA . PRO B 1 151 ? -11.43 16.625 13.391 1 90.94 151 PRO B CA 1
ATOM 9621 C C . PRO B 1 151 ? -10.93 16.219 14.773 1 90.94 151 PRO B C 1
ATOM 9623 O O . PRO B 1 151 ? -10.336 15.156 14.938 1 90.94 151 PRO B O 1
ATOM 9626 N N . GLN B 1 152 ? -11.188 17.016 15.75 1 91.69 152 GLN B N 1
ATOM 9627 C CA . GLN B 1 152 ? -10.734 16.688 17.094 1 91.69 152 GLN B CA 1
ATOM 9628 C C . GLN B 1 152 ? -11.461 15.461 17.641 1 91.69 152 GLN B C 1
ATOM 9630 O O . GLN B 1 152 ? -10.852 14.594 18.266 1 91.69 152 GLN B O 1
ATOM 9635 N N . ALA B 1 153 ? -12.789 15.484 17.469 1 94.12 153 ALA B N 1
ATOM 9636 C CA . ALA B 1 153 ? -13.562 14.32 17.891 1 94.12 153 ALA B CA 1
ATOM 9637 C C . ALA B 1 153 ? -13.07 13.055 17.203 1 94.12 153 ALA B C 1
ATOM 9639 O O . ALA B 1 153 ? -12.93 12.008 17.828 1 94.12 153 ALA B O 1
ATOM 9640 N N . LEU B 1 154 ? -12.812 13.125 15.922 1 94.25 154 LEU B N 1
ATOM 9641 C CA . LEU B 1 154 ? -12.312 11.992 15.156 1 94.25 154 LEU B CA 1
ATOM 9642 C C . LEU B 1 154 ? -10.93 11.562 15.641 1 94.25 154 LEU B C 1
ATOM 9644 O O . LEU B 1 154 ? -10.641 10.367 15.734 1 94.25 154 LEU B O 1
ATOM 9648 N N . GLU B 1 155 ? -10.078 12.516 15.922 1 94.56 155 GLU B N 1
ATOM 9649 C CA . GLU B 1 155 ? -8.75 12.211 16.453 1 94.56 155 GLU B CA 1
ATOM 9650 C C . GLU B 1 155 ? -8.844 11.469 17.781 1 94.56 155 GLU B C 1
ATOM 9652 O O . GLU B 1 155 ? -8.125 10.492 18 1 94.56 155 GLU B O 1
ATOM 9657 N N . LEU B 1 156 ? -9.719 11.961 18.641 1 94.56 156 LEU B N 1
ATOM 9658 C CA . LEU B 1 156 ? -9.867 11.344 19.953 1 94.56 156 LEU B CA 1
ATOM 9659 C C . LEU B 1 156 ? -10.367 9.914 19.828 1 94.56 156 LEU B C 1
ATOM 9661 O O . LEU B 1 156 ? -9.938 9.031 20.578 1 94.56 156 LEU B O 1
ATOM 9665 N N . LEU B 1 157 ? -11.305 9.734 18.891 1 95.06 157 LEU B N 1
ATOM 9666 C CA . LEU B 1 157 ? -11.75 8.367 18.625 1 95.06 157 LEU B CA 1
ATOM 9667 C C . LEU B 1 157 ? -10.586 7.504 18.141 1 95.06 157 LEU B C 1
ATOM 9669 O O . LEU B 1 157 ? -10.391 6.387 18.625 1 95.06 157 LEU B O 1
ATOM 9673 N N . GLY B 1 158 ? -9.797 7.992 17.203 1 94.69 158 GLY B N 1
ATOM 9674 C CA . GLY B 1 158 ? -8.617 7.277 16.75 1 94.69 158 GLY B CA 1
ATOM 9675 C C . GLY B 1 158 ? -7.648 6.953 17.875 1 94.69 158 GLY B C 1
ATOM 9676 O O . GLY B 1 158 ? -7.141 5.836 17.953 1 94.69 158 GLY B O 1
ATOM 9677 N N . ASN B 1 159 ? -7.438 7.949 18.766 1 95.06 159 ASN B N 1
ATOM 9678 C CA . ASN B 1 159 ? -6.539 7.758 19.906 1 95.06 159 ASN B CA 1
ATOM 9679 C C . ASN B 1 159 ? -7.004 6.609 20.797 1 95.06 159 ASN B C 1
ATOM 9681 O O . ASN B 1 159 ? -6.184 5.848 21.312 1 95.06 159 ASN B O 1
ATOM 9685 N N . SER B 1 160 ? -8.305 6.551 21.047 1 94.69 160 SER B N 1
ATOM 9686 C CA . SER B 1 160 ? -8.852 5.508 21.906 1 94.69 160 SER B CA 1
ATOM 9687 C C . SER B 1 160 ? -8.555 4.121 21.344 1 94.69 160 SER B C 1
ATOM 9689 O O . SER B 1 160 ? -8.266 3.193 22.109 1 94.69 160 SER B O 1
ATOM 9691 N N . TYR B 1 161 ? -8.609 3.959 20.047 1 93.19 161 TYR B N 1
ATOM 9692 C CA . TYR B 1 161 ? -8.312 2.672 19.422 1 93.19 161 TYR B CA 1
ATOM 9693 C C . TYR B 1 161 ? -6.812 2.436 19.328 1 93.19 161 TYR B C 1
ATOM 9695 O O . TYR B 1 161 ? -6.348 1.3 19.469 1 93.19 161 TYR B O 1
ATOM 9703 N N . LEU B 1 162 ? -6.016 3.5 19.078 1 94.12 162 LEU B N 1
ATOM 9704 C CA . LEU B 1 162 ? -4.559 3.404 19.078 1 94.12 162 LEU B CA 1
ATOM 9705 C C . LEU B 1 162 ? -4.047 2.861 20.406 1 94.12 162 LEU B C 1
ATOM 9707 O O . LEU B 1 162 ? -3.197 1.969 20.422 1 94.12 162 LEU B O 1
ATOM 9711 N N . ASP B 1 163 ? -4.586 3.361 21.484 1 92.62 163 ASP B N 1
ATOM 9712 C CA . ASP B 1 163 ? -4.176 2.969 22.844 1 92.62 163 ASP B CA 1
ATOM 9713 C C . ASP B 1 163 ? -4.449 1.487 23.078 1 92.62 163 ASP B C 1
ATOM 9715 O O . ASP B 1 163 ? -3.76 0.846 23.875 1 92.62 163 ASP B O 1
ATOM 9719 N N . GLU B 1 164 ? -5.453 0.959 22.422 1 92.31 164 GLU B N 1
ATOM 9720 C CA . GLU B 1 164 ? -5.824 -0.441 22.609 1 92.31 164 GLU B CA 1
ATOM 9721 C C . GLU B 1 164 ? -5.129 -1.331 21.578 1 92.31 164 GLU B C 1
ATOM 9723 O O . GLU B 1 164 ? -5.355 -2.541 21.547 1 92.31 164 GLU B O 1
ATOM 9728 N N . GLY B 1 165 ? -4.359 -0.756 20.703 1 90.56 165 GLY B N 1
ATOM 9729 C CA . GLY B 1 165 ? -3.58 -1.519 19.734 1 90.56 165 GLY B CA 1
ATOM 9730 C C . GLY B 1 165 ? -4.348 -1.84 18.469 1 90.56 165 GLY B C 1
ATOM 9731 O O . GLY B 1 165 ? -3.922 -2.68 17.672 1 90.56 165 GLY B O 1
ATOM 9732 N N . HIS B 1 166 ? -5.574 -1.291 18.281 1 89.94 166 HIS B N 1
ATOM 9733 C CA . HIS B 1 166 ? -6.332 -1.473 17.047 1 89.94 166 HIS B CA 1
ATOM 9734 C C . HIS B 1 166 ? -5.926 -0.445 16 1 89.94 166 HIS B C 1
ATOM 9736 O O . HIS B 1 166 ? -6.699 0.461 15.68 1 89.94 166 HIS B O 1
ATOM 9742 N N . TYR B 1 167 ? -4.758 -0.613 15.391 1 92.25 167 TYR B N 1
ATOM 9743 C CA . TYR B 1 167 ? -4.09 0.375 14.547 1 92.25 167 TYR B CA 1
ATOM 9744 C C . TYR B 1 167 ? -4.875 0.616 13.266 1 92.25 167 TYR B C 1
ATOM 9746 O O . TYR B 1 167 ? -4.957 1.748 12.781 1 92.25 167 TYR B O 1
ATOM 9754 N N . GLY B 1 168 ? -5.477 -0.39 12.742 1 87 168 GLY B N 1
ATOM 9755 C CA . GLY B 1 168 ? -6.254 -0.24 11.523 1 87 168 GLY B CA 1
ATOM 9756 C C . GLY B 1 168 ? -7.469 0.65 11.695 1 87 168 GLY B C 1
ATOM 9757 O O . GLY B 1 168 ? -7.746 1.502 10.844 1 87 168 GLY B O 1
ATOM 9758 N N . ILE B 1 169 ? -8.18 0.47 12.789 1 89.12 169 ILE B N 1
ATOM 9759 C CA . ILE B 1 169 ? -9.367 1.267 13.07 1 89.12 169 ILE B CA 1
ATOM 9760 C C . ILE B 1 169 ? -8.961 2.709 13.375 1 89.12 169 ILE B C 1
ATOM 9762 O O . ILE B 1 169 ? -9.578 3.65 12.867 1 89.12 169 ILE B O 1
ATOM 9766 N N . ALA B 1 170 ? -7.949 2.789 14.18 1 94.56 170 ALA B N 1
ATOM 9767 C CA . ALA B 1 170 ? -7.445 4.121 14.5 1 94.56 170 ALA B CA 1
ATOM 9768 C C . ALA B 1 170 ? -7.09 4.887 13.227 1 94.56 170 ALA B C 1
ATOM 9770 O O . ALA B 1 170 ? -7.422 6.066 13.086 1 94.56 170 ALA B O 1
ATOM 9771 N N . LEU B 1 171 ? -6.418 4.18 12.352 1 92.69 171 LEU B N 1
ATOM 9772 C CA . LEU B 1 171 ? -5.996 4.785 11.086 1 92.69 171 LEU B CA 1
ATOM 9773 C C . LEU B 1 171 ? -7.195 5.324 10.312 1 92.69 171 LEU B C 1
ATOM 9775 O O . LEU B 1 171 ? -7.113 6.387 9.695 1 92.69 171 LEU B O 1
ATOM 9779 N N . THR B 1 172 ? -8.297 4.688 10.336 1 89.44 172 THR B N 1
ATOM 9780 C CA . THR B 1 172 ? -9.492 5.121 9.625 1 89.44 172 THR B CA 1
ATOM 9781 C C . THR B 1 172 ? -10 6.449 10.18 1 89.44 172 THR B C 1
ATOM 9783 O O . THR B 1 172 ? -10.398 7.336 9.422 1 89.44 172 THR B O 1
ATOM 9786 N N . TYR B 1 173 ? -10 6.562 11.469 1 94.12 173 TYR B N 1
ATOM 9787 C CA . TYR B 1 173 ? -10.438 7.805 12.102 1 94.12 173 TYR B CA 1
ATOM 9788 C C . TYR B 1 173 ? -9.469 8.938 11.789 1 94.12 173 TYR B C 1
ATOM 9790 O O . TYR B 1 173 ? -9.883 10.07 11.523 1 94.12 173 TYR B O 1
ATOM 9798 N N . TYR B 1 174 ? -8.164 8.648 11.82 1 95.06 174 TYR B N 1
ATOM 9799 C CA . TYR B 1 174 ? -7.184 9.672 11.484 1 95.06 174 TYR B CA 1
ATOM 9800 C C . TYR B 1 174 ? -7.332 10.117 10.039 1 95.06 174 TYR B C 1
ATOM 9802 O O . TYR B 1 174 ? -7.227 11.305 9.734 1 95.06 174 TYR B O 1
ATOM 9810 N N . ASN B 1 175 ? -7.562 9.164 9.172 1 90.69 175 ASN B N 1
ATOM 9811 C CA . ASN B 1 175 ? -7.777 9.5 7.766 1 90.69 175 ASN B CA 1
ATOM 9812 C C . ASN B 1 175 ? -8.992 10.406 7.586 1 90.69 175 ASN B C 1
ATOM 9814 O O . ASN B 1 175 ? -8.961 11.352 6.793 1 90.69 175 ASN B O 1
ATOM 9818 N N . ALA B 1 176 ? -10.086 10.117 8.289 1 90.19 176 ALA B N 1
ATOM 9819 C CA . ALA B 1 176 ? -11.297 10.938 8.219 1 90.19 176 ALA B CA 1
ATOM 9820 C C . ALA B 1 176 ? -11.031 12.344 8.758 1 90.19 176 ALA B C 1
ATOM 9822 O O . ALA B 1 176 ? -11.523 13.328 8.203 1 90.19 176 ALA B O 1
ATOM 9823 N N . ALA B 1 177 ? -10.273 12.414 9.828 1 92.31 177 ALA B N 1
ATOM 9824 C CA . ALA B 1 177 ? -9.945 13.703 10.422 1 92.31 177 ALA B CA 1
ATOM 9825 C C . ALA B 1 177 ? -9.133 14.562 9.461 1 92.31 177 ALA B C 1
ATOM 9827 O O . ALA B 1 177 ? -9.32 15.781 9.391 1 92.31 177 ALA B O 1
ATOM 9828 N N . LEU B 1 178 ? -8.281 13.969 8.703 1 88.31 178 LEU B N 1
ATOM 9829 C CA . LEU B 1 178 ? -7.402 14.664 7.77 1 88.31 178 LEU B CA 1
ATOM 9830 C C . LEU B 1 178 ? -8.203 15.312 6.645 1 88.31 178 LEU B C 1
ATOM 9832 O O . LEU B 1 178 ? -7.734 16.25 6.004 1 88.31 178 LEU B O 1
ATOM 9836 N N . GLU B 1 179 ? -9.391 14.852 6.398 1 83.62 179 GLU B N 1
ATOM 9837 C CA . GLU B 1 179 ? -10.219 15.391 5.324 1 83.62 179 GLU B CA 1
ATOM 9838 C C . GLU B 1 179 ? -10.906 16.688 5.75 1 83.62 179 GLU B C 1
ATOM 9840 O O . GLU B 1 179 ? -11.438 17.422 4.914 1 83.62 179 GLU B O 1
ATOM 9845 N N . LEU B 1 180 ? -10.859 16.906 7.004 1 85.5 180 LEU B N 1
ATOM 9846 C CA . LEU B 1 180 ? -11.477 18.109 7.535 1 85.5 180 LEU B CA 1
ATOM 9847 C C . LEU B 1 180 ? -10.445 19.219 7.734 1 85.5 180 LEU B C 1
ATOM 9849 O O . LEU B 1 180 ? -9.258 18.922 7.91 1 85.5 180 LEU B O 1
ATOM 9853 N N . PRO B 1 181 ? -10.805 20.375 7.613 1 81.62 181 PRO B N 1
ATOM 9854 C CA . PRO B 1 181 ? -9.867 21.484 7.824 1 81.62 181 PRO B CA 1
ATOM 9855 C C . PRO B 1 181 ? -9.398 21.578 9.273 1 81.62 181 PRO B C 1
ATOM 9857 O O . PRO B 1 181 ? -10.086 21.109 10.188 1 81.62 181 PRO B O 1
ATOM 9860 N N . LYS B 1 182 ? -8.195 22.125 9.516 1 77.62 182 LYS B N 1
ATOM 9861 C CA . LYS B 1 182 ? -7.605 22.453 10.812 1 77.62 182 LYS B CA 1
ATOM 9862 C C . LYS B 1 182 ? -7.363 21.188 11.633 1 77.62 182 LYS B C 1
ATOM 9864 O O . LYS B 1 182 ? -7.793 21.109 12.789 1 77.62 182 LYS B O 1
ATOM 9869 N N . SER B 1 183 ? -6.602 20.375 11.109 1 81.25 183 SER B N 1
ATOM 9870 C CA . SER B 1 183 ? -6.273 19.125 11.781 1 81.25 183 SER B CA 1
ATOM 9871 C C . SER B 1 183 ? -5.348 19.375 12.969 1 81.25 183 SER B C 1
ATOM 9873 O O . SER B 1 183 ? -4.449 20.203 12.906 1 81.25 183 SER B O 1
ATOM 9875 N N . PRO B 1 184 ? -5.609 18.656 14.062 1 84 184 PRO B N 1
ATOM 9876 C CA . PRO B 1 184 ? -4.734 18.781 15.234 1 84 184 PRO B CA 1
ATOM 9877 C C . PRO B 1 184 ? -3.295 18.375 14.938 1 84 184 PRO B C 1
ATOM 9879 O O . PRO B 1 184 ? -3.053 17.547 14.055 1 84 184 PRO B O 1
ATOM 9882 N N . LYS B 1 185 ? -2.344 18.906 15.656 1 83.5 185 LYS B N 1
ATOM 9883 C CA . LYS B 1 185 ? -0.924 18.719 15.375 1 83.5 185 LYS B CA 1
ATOM 9884 C C . LYS B 1 185 ? -0.502 17.281 15.633 1 83.5 185 LYS B C 1
ATOM 9886 O O . LYS B 1 185 ? 0.393 16.766 14.961 1 83.5 185 LYS B O 1
ATOM 9891 N N . TRP B 1 186 ? -1.175 16.625 16.609 1 92.19 186 TRP B N 1
ATOM 9892 C CA . TRP B 1 186 ? -0.76 15.281 16.984 1 92.19 186 TRP B CA 1
ATOM 9893 C C . TRP B 1 186 ? -1.3 14.25 15.992 1 92.19 186 TRP B C 1
ATOM 9895 O O . TRP B 1 186 ? -0.889 13.094 16 1 92.19 186 TRP B O 1
ATOM 9905 N N . LEU B 1 187 ? -2.24 14.719 15.203 1 93.5 187 LEU B N 1
ATOM 9906 C CA . LEU B 1 187 ? -2.906 13.812 14.273 1 93.5 187 LEU B CA 1
ATOM 9907 C C . LEU B 1 187 ? -1.889 13.109 13.375 1 93.5 187 LEU B C 1
ATOM 9909 O O . LEU B 1 187 ? -1.905 11.883 13.258 1 93.5 187 LEU B O 1
ATOM 9913 N N . PHE B 1 188 ? -0.937 13.812 12.797 1 93.94 188 PHE B N 1
ATOM 9914 C CA . PHE B 1 188 ? 0.053 13.258 11.883 1 93.94 188 PHE B CA 1
ATOM 9915 C C . PHE B 1 188 ? 1 12.32 12.609 1 93.94 188 PHE B C 1
ATOM 9917 O O . PHE B 1 188 ? 1.352 11.258 12.094 1 93.94 188 PHE B O 1
ATOM 9924 N N . PHE B 1 189 ? 1.361 12.758 13.789 1 95.56 189 PHE B N 1
ATOM 9925 C CA . PHE B 1 189 ? 2.262 11.953 14.617 1 95.56 189 PHE B CA 1
ATOM 9926 C C . PHE B 1 189 ? 1.632 10.609 14.953 1 95.56 189 PHE B C 1
ATOM 9928 O O . PHE B 1 189 ? 2.26 9.562 14.781 1 95.56 189 PHE B O 1
ATOM 9935 N N . ASN B 1 190 ? 0.387 10.617 15.367 1 95.81 190 ASN B N 1
ATOM 9936 C CA . ASN B 1 190 ? -0.317 9.398 15.75 1 95.81 190 ASN B CA 1
ATOM 9937 C C . ASN B 1 190 ? -0.64 8.531 14.539 1 95.81 190 ASN B C 1
ATOM 9939 O O . ASN B 1 190 ? -0.578 7.305 14.617 1 95.81 190 ASN B O 1
ATOM 9943 N N . ARG B 1 191 ? -1.044 9.156 13.484 1 95.31 191 ARG B N 1
ATOM 9944 C CA . ARG B 1 191 ? -1.271 8.414 12.25 1 95.31 191 ARG B CA 1
ATOM 9945 C C . ARG B 1 191 ? -0.015 7.664 11.82 1 95.31 191 ARG B C 1
ATOM 9947 O O . ARG B 1 191 ? -0.084 6.492 11.438 1 95.31 191 ARG B O 1
ATOM 9954 N N . ALA B 1 192 ? 1.152 8.312 11.859 1 95.44 192 ALA B N 1
ATOM 9955 C CA . ALA B 1 192 ? 2.42 7.688 11.5 1 95.44 192 ALA B CA 1
ATOM 9956 C C . ALA B 1 192 ? 2.713 6.488 12.398 1 95.44 192 ALA B C 1
ATOM 9958 O O . ALA B 1 192 ? 3.191 5.453 11.93 1 95.44 192 ALA B O 1
ATOM 9959 N N . ASN B 1 193 ? 2.404 6.629 13.633 1 95.38 193 ASN B N 1
ATOM 9960 C CA . ASN B 1 193 ? 2.615 5.527 14.57 1 95.38 193 ASN B CA 1
ATOM 9961 C C . ASN B 1 193 ? 1.77 4.312 14.203 1 95.38 193 ASN B C 1
ATOM 9963 O O . ASN B 1 193 ? 2.234 3.174 14.297 1 95.38 193 ASN B O 1
ATOM 9967 N N . CYS B 1 194 ? 0.507 4.559 13.844 1 94.44 194 CYS B N 1
ATOM 9968 C CA . CYS B 1 194 ? -0.353 3.467 13.398 1 94.44 194 CYS B CA 1
ATOM 9969 C C . CYS B 1 194 ? 0.23 2.781 12.172 1 94.44 194 CYS B C 1
ATOM 9971 O O . CYS B 1 194 ? 0.292 1.551 12.109 1 94.44 194 CYS B O 1
ATOM 9973 N N . LEU B 1 195 ? 0.661 3.539 11.258 1 92.5 195 LEU B N 1
ATOM 9974 C CA . LEU B 1 195 ? 1.212 3.018 10.008 1 92.5 195 LEU B CA 1
ATOM 9975 C C . LEU B 1 195 ? 2.467 2.193 10.273 1 92.5 195 LEU B C 1
ATOM 9977 O O . LEU B 1 195 ? 2.67 1.146 9.656 1 92.5 195 LEU B O 1
ATOM 9981 N N . LEU B 1 196 ? 3.307 2.668 11.164 1 91.94 196 LEU B N 1
ATOM 9982 C CA . LEU B 1 196 ? 4.512 1.931 11.523 1 91.94 196 LEU B CA 1
ATOM 9983 C C . LEU B 1 196 ? 4.164 0.574 12.125 1 91.94 196 LEU B C 1
ATOM 9985 O O . LEU B 1 196 ? 4.797 -0.434 11.805 1 91.94 196 LEU B O 1
ATOM 9989 N N . ALA B 1 197 ? 3.133 0.595 12.977 1 90.19 197 ALA B N 1
ATOM 9990 C CA . ALA B 1 197 ? 2.693 -0.66 13.578 1 90.19 197 ALA B CA 1
ATOM 9991 C C . ALA B 1 197 ? 2.168 -1.623 12.523 1 90.19 197 ALA B C 1
ATOM 9993 O O . ALA B 1 197 ? 2.285 -2.842 12.664 1 90.19 197 ALA B O 1
ATOM 9994 N N . LEU B 1 198 ? 1.616 -1.02 11.492 1 86.19 198 LEU B N 1
ATOM 9995 C CA . LEU B 1 198 ? 1.094 -1.82 10.391 1 86.19 198 LEU B CA 1
ATOM 9996 C C . LEU B 1 198 ? 2.174 -2.072 9.344 1 86.19 198 LEU B C 1
ATOM 9998 O O . LEU B 1 198 ? 1.876 -2.533 8.242 1 86.19 198 LEU B O 1
ATOM 10002 N N . GLN B 1 199 ? 3.484 -1.656 9.594 1 82.5 199 GLN B N 1
ATOM 10003 C CA . GLN B 1 199 ? 4.672 -1.875 8.781 1 82.5 199 GLN B CA 1
ATOM 10004 C C . GLN B 1 199 ? 4.547 -1.179 7.43 1 82.5 199 GLN B C 1
ATOM 10006 O O . GLN B 1 199 ? 4.984 -1.713 6.406 1 82.5 199 GLN B O 1
ATOM 10011 N N . ARG B 1 200 ? 3.781 -0.126 7.441 1 86.44 200 ARG B N 1
ATOM 10012 C CA . ARG B 1 200 ? 3.684 0.738 6.27 1 86.44 200 ARG B CA 1
ATOM 10013 C C . ARG B 1 200 ? 4.598 1.951 6.406 1 86.44 200 ARG B C 1
ATOM 10015 O O . ARG B 1 200 ? 4.121 3.084 6.512 1 86.44 200 ARG B O 1
ATOM 10022 N N . HIS B 1 201 ? 5.898 1.765 6.289 1 88.88 201 HIS B N 1
ATOM 10023 C CA . HIS B 1 201 ? 6.945 2.719 6.629 1 88.88 201 HIS B CA 1
ATOM 10024 C C . HIS B 1 201 ? 6.934 3.912 5.68 1 88.88 201 HIS B C 1
ATOM 10026 O O . HIS B 1 201 ? 7.082 5.059 6.113 1 88.88 201 HIS B O 1
ATOM 10032 N N . THR B 1 202 ? 6.762 3.676 4.375 1 87.69 202 THR B N 1
ATOM 10033 C CA . THR B 1 202 ? 6.805 4.754 3.393 1 87.69 202 THR B CA 1
ATOM 10034 C C . THR B 1 202 ? 5.66 5.738 3.625 1 87.69 202 THR B C 1
ATOM 10036 O O . THR B 1 202 ? 5.863 6.953 3.602 1 87.69 202 THR B O 1
ATOM 10039 N N . GLU B 1 203 ? 4.484 5.223 3.879 1 89 203 GLU B N 1
ATOM 10040 C CA . GLU B 1 203 ? 3.338 6.078 4.16 1 89 203 GLU B CA 1
ATOM 10041 C C . GLU B 1 203 ? 3.533 6.852 5.461 1 89 203 GLU B C 1
ATOM 10043 O O . GLU B 1 203 ? 3.098 8 5.578 1 89 203 GLU B O 1
ATOM 10048 N N . ALA B 1 204 ? 4.109 6.172 6.484 1 93.62 204 ALA B N 1
ATOM 10049 C CA . ALA B 1 204 ? 4.402 6.84 7.75 1 93.62 204 ALA B CA 1
ATOM 10050 C C . ALA B 1 204 ? 5.352 8.016 7.539 1 93.62 204 ALA B C 1
ATOM 10052 O O . ALA B 1 204 ? 5.133 9.102 8.086 1 93.62 204 ALA B O 1
ATOM 10053 N N . LEU B 1 205 ? 6.355 7.754 6.727 1 94.06 205 LEU B N 1
ATOM 10054 C CA . LEU B 1 205 ? 7.336 8.789 6.414 1 94.06 205 LEU B CA 1
ATOM 10055 C C . LEU B 1 205 ? 6.672 9.992 5.762 1 94.06 205 LEU B C 1
ATOM 10057 O O . LEU B 1 205 ? 6.91 11.133 6.164 1 94.06 205 LEU B O 1
ATOM 10061 N N . LEU B 1 206 ? 5.859 9.797 4.828 1 92.56 206 LEU B N 1
ATOM 10062 C CA . LEU B 1 206 ? 5.203 10.867 4.09 1 92.56 206 LEU B CA 1
ATOM 10063 C C . LEU B 1 206 ? 4.18 11.578 4.969 1 92.56 206 LEU B C 1
ATOM 10065 O O . LEU B 1 206 ? 3.977 12.789 4.836 1 92.56 206 LEU B O 1
ATOM 10069 N N . THR B 1 207 ? 3.525 10.797 5.887 1 93.38 207 THR B N 1
ATOM 10070 C CA . THR B 1 207 ? 2.598 11.398 6.844 1 93.38 207 THR B CA 1
ATOM 10071 C C . THR B 1 207 ? 3.314 12.398 7.738 1 93.38 207 THR B C 1
ATOM 10073 O O . THR B 1 207 ? 2.818 13.508 7.957 1 93.38 207 THR B O 1
ATOM 10076 N N . LEU B 1 208 ? 4.438 12.055 8.242 1 95.56 208 LEU B N 1
ATOM 10077 C CA . LEU B 1 208 ? 5.215 12.945 9.094 1 95.56 208 LEU B CA 1
ATOM 10078 C C . LEU B 1 208 ? 5.676 14.172 8.312 1 95.56 208 LEU B C 1
ATOM 10080 O O . LEU B 1 208 ? 5.656 15.289 8.836 1 95.56 208 LEU B O 1
ATOM 10084 N N . SER B 1 209 ? 6.113 13.906 7.074 1 95.12 209 SER B N 1
ATOM 10085 C CA . SER B 1 209 ? 6.523 15.008 6.211 1 95.12 209 SER B CA 1
ATOM 10086 C C . SER B 1 209 ? 5.387 16.016 6.02 1 95.12 209 SER B C 1
ATOM 10088 O O . SER B 1 209 ? 5.605 17.219 6.09 1 95.12 209 SER B O 1
ATOM 10090 N N . GLU B 1 210 ? 4.207 15.531 5.781 1 92.62 210 GLU B N 1
ATOM 10091 C CA . GLU B 1 210 ? 3.035 16.391 5.668 1 92.62 210 GLU B CA 1
ATOM 10092 C C . GLU B 1 210 ? 2.779 17.156 6.961 1 92.62 210 GLU B C 1
ATOM 10094 O O . GLU B 1 210 ? 2.443 18.344 6.934 1 92.62 210 GLU B O 1
ATOM 10099 N N . GLY B 1 211 ? 2.865 16.422 8.047 1 93.25 211 GLY B N 1
ATOM 10100 C CA . GLY B 1 211 ? 2.697 17.062 9.344 1 93.25 211 GLY B CA 1
ATOM 10101 C C . GLY B 1 211 ? 3.674 18.203 9.586 1 93.25 211 GLY B C 1
ATOM 10102 O O . GLY B 1 211 ? 3.307 19.234 10.141 1 93.25 211 GLY B O 1
ATOM 10103 N N . ILE B 1 212 ? 4.906 18.031 9.117 1 94.81 212 ILE B N 1
ATOM 10104 C CA . ILE B 1 212 ? 5.941 19.047 9.281 1 94.81 212 ILE B CA 1
ATOM 10105 C C . ILE B 1 212 ? 5.621 20.25 8.414 1 94.81 212 ILE B C 1
ATOM 10107 O O . ILE B 1 212 ? 5.824 21.391 8.828 1 94.81 212 ILE B O 1
ATOM 10111 N N . ALA B 1 213 ? 5.125 20.031 7.266 1 92.31 213 ALA B N 1
ATOM 10112 C CA . ALA B 1 213 ? 4.742 21.125 6.375 1 92.31 213 ALA B CA 1
ATOM 10113 C C . ALA B 1 213 ? 3.617 21.969 6.984 1 92.31 213 ALA B C 1
ATOM 10115 O O . ALA B 1 213 ? 3.611 23.188 6.863 1 92.31 213 ALA B O 1
ATOM 10116 N N . VAL B 1 214 ? 2.682 21.234 7.691 1 89 214 VAL B N 1
ATOM 10117 C CA . VAL B 1 214 ? 1.512 21.906 8.258 1 89 214 VAL B CA 1
ATOM 10118 C C . VAL B 1 214 ? 1.873 22.531 9.602 1 89 214 VAL B C 1
ATOM 10120 O O . VAL B 1 214 ? 1.404 23.625 9.938 1 89 214 VAL B O 1
ATOM 10123 N N . ASN B 1 215 ? 2.664 21.828 10.375 1 89.44 215 ASN B N 1
ATOM 10124 C CA . ASN B 1 215 ? 3.084 22.281 11.695 1 89.44 215 ASN B CA 1
ATOM 10125 C C . ASN B 1 215 ? 4.602 22.266 11.836 1 89.44 215 ASN B C 1
ATOM 10127 O O . ASN B 1 215 ? 5.156 21.469 12.594 1 89.44 215 ASN B O 1
ATOM 10131 N N . PRO B 1 216 ? 5.238 23.203 11.234 1 89.5 216 PRO B N 1
ATOM 10132 C CA . PRO B 1 216 ? 6.703 23.188 11.164 1 89.5 216 PRO B CA 1
ATOM 10133 C C . PRO B 1 216 ? 7.359 23.359 12.531 1 89.5 216 PRO B C 1
ATOM 10135 O O . PRO B 1 216 ? 8.531 23.016 12.711 1 89.5 216 PRO B O 1
ATOM 10138 N N . THR B 1 217 ? 6.688 23.875 13.562 1 88 217 THR B N 1
ATOM 10139 C CA . THR B 1 217 ? 7.293 24.156 14.859 1 88 217 THR B CA 1
ATOM 10140 C C . THR B 1 217 ? 7.145 22.969 15.797 1 88 217 THR B C 1
ATOM 10142 O O . THR B 1 217 ? 7.645 22.984 16.922 1 88 217 THR B O 1
ATOM 10145 N N . PHE B 1 218 ? 6.402 21.938 15.383 1 89.81 218 PHE B N 1
ATOM 10146 C CA . PHE B 1 218 ? 6.25 20.734 16.188 1 89.81 218 PHE B CA 1
ATOM 10147 C C . PHE B 1 218 ? 7.441 19.797 16 1 89.81 218 PHE B C 1
ATOM 10149 O O . PHE B 1 218 ? 7.383 18.859 15.219 1 89.81 218 PHE B O 1
ATOM 10156 N N . ARG B 1 219 ? 8.469 19.922 16.797 1 89 219 ARG B N 1
ATOM 10157 C CA . ARG B 1 219 ? 9.781 19.344 16.578 1 89 219 ARG B CA 1
ATOM 10158 C C . ARG B 1 219 ? 9.75 17.828 16.797 1 89 219 ARG B C 1
ATOM 10160 O O . ARG B 1 219 ? 10.602 17.109 16.281 1 89 219 ARG B O 1
ATOM 10167 N N . GLN B 1 220 ? 8.828 17.359 17.609 1 91.12 220 GLN B N 1
ATOM 10168 C CA . GLN B 1 220 ? 8.719 15.93 17.828 1 91.12 220 GLN B CA 1
ATOM 10169 C C . GLN B 1 220 ? 8.547 15.18 16.5 1 91.12 220 GLN B C 1
ATOM 10171 O O . GLN B 1 220 ? 9.023 14.055 16.344 1 91.12 220 GLN B O 1
ATOM 10176 N N . GLN B 1 221 ? 7.918 15.828 15.594 1 93.31 221 GLN B N 1
ATOM 10177 C CA . GLN B 1 221 ? 7.719 15.211 14.289 1 93.31 221 GLN B CA 1
ATOM 10178 C C . GLN B 1 221 ? 9.031 15.109 13.523 1 93.31 221 GLN B C 1
ATOM 10180 O O . GLN B 1 221 ? 9.234 14.18 12.742 1 93.31 221 GLN B O 1
ATOM 10185 N N . HIS B 1 222 ? 9.945 16.031 13.695 1 93 222 HIS B N 1
ATOM 10186 C CA . HIS B 1 222 ? 11.242 16 13.039 1 93 222 HIS B CA 1
ATOM 10187 C C . HIS B 1 222 ? 12.07 14.805 13.516 1 93 222 HIS B C 1
ATOM 10189 O O . HIS B 1 222 ? 12.648 14.078 12.703 1 93 222 HIS B O 1
ATOM 10195 N N . ASP B 1 223 ? 12.047 14.672 14.828 1 94.31 223 ASP B N 1
ATOM 10196 C CA . ASP B 1 223 ? 12.789 13.555 15.414 1 94.31 223 ASP B CA 1
ATOM 10197 C C . ASP B 1 223 ? 12.227 12.219 14.945 1 94.31 223 ASP B C 1
ATOM 10199 O O . ASP B 1 223 ? 12.984 11.297 14.617 1 94.31 223 ASP B O 1
ATOM 10203 N N . LYS B 1 224 ? 10.914 12.188 14.969 1 95.94 224 LYS B N 1
ATOM 10204 C CA . LYS B 1 224 ? 10.273 10.945 14.547 1 95.94 224 LYS B CA 1
ATOM 10205 C C . LYS B 1 224 ? 10.57 10.648 13.078 1 95.94 224 LYS B C 1
ATOM 10207 O O . LYS B 1 224 ? 10.734 9.484 12.703 1 95.94 224 LYS B O 1
ATOM 10212 N N . LEU B 1 225 ? 10.547 11.633 12.266 1 96.56 225 LEU B N 1
ATOM 10213 C CA . LEU B 1 225 ? 10.852 11.453 10.852 1 96.56 225 LEU B CA 1
ATOM 10214 C C . LEU B 1 225 ? 12.234 10.836 10.664 1 96.56 225 LEU B C 1
ATOM 10216 O O . LEU B 1 225 ? 12.414 9.945 9.828 1 96.56 225 LEU B O 1
ATOM 10220 N N . GLU B 1 226 ? 13.227 11.281 11.422 1 96 226 GLU B N 1
ATOM 10221 C CA . GLU B 1 226 ? 14.578 10.734 11.344 1 96 226 GLU B CA 1
ATOM 10222 C C . GLU B 1 226 ? 14.609 9.266 11.742 1 96 226 GLU B C 1
ATOM 10224 O O . GLU B 1 226 ? 15.281 8.453 11.102 1 96 226 GLU B O 1
ATOM 10229 N N . GLU B 1 227 ? 13.906 8.992 12.758 1 96.19 227 GLU B N 1
ATOM 10230 C CA . GLU B 1 227 ? 13.82 7.613 13.219 1 96.19 227 GLU B CA 1
ATOM 10231 C C . GLU B 1 227 ? 13.219 6.711 12.141 1 96.19 227 GLU B C 1
ATOM 10233 O O . GLU B 1 227 ? 13.75 5.633 11.859 1 96.19 227 GLU B O 1
ATOM 10238 N N . VAL B 1 228 ? 12.102 7.152 11.617 1 96.25 228 VAL B N 1
ATOM 10239 C CA . VAL B 1 228 ? 11.398 6.371 10.609 1 96.25 228 VAL B CA 1
ATOM 10240 C C . VAL B 1 228 ? 12.266 6.254 9.352 1 96.25 228 VAL B C 1
ATOM 10242 O O . VAL B 1 228 ? 12.25 5.223 8.68 1 96.25 228 VAL B O 1
ATOM 10245 N N . ALA B 1 229 ? 12.984 7.324 8.969 1 96.75 229 ALA B N 1
ATOM 10246 C CA . ALA B 1 229 ? 13.898 7.281 7.832 1 96.75 229 ALA B CA 1
ATOM 10247 C C . ALA B 1 229 ? 14.914 6.156 7.984 1 96.75 229 ALA B C 1
ATOM 10249 O O . ALA B 1 229 ? 15.18 5.418 7.035 1 96.75 229 ALA B O 1
ATOM 10250 N N . GLU B 1 230 ? 15.461 5.996 9.172 1 96.19 230 GLU B N 1
ATOM 10251 C CA . GLU B 1 230 ? 16.438 4.941 9.422 1 96.19 230 GLU B CA 1
ATOM 10252 C C . GLU B 1 230 ? 15.797 3.561 9.32 1 96.19 230 GLU B C 1
ATOM 10254 O O . GLU B 1 230 ? 16.422 2.615 8.836 1 96.19 230 GLU B O 1
ATOM 10259 N N . GLN B 1 231 ? 14.602 3.436 9.781 1 92.75 231 GLN B N 1
ATOM 10260 C CA . GLN B 1 231 ? 13.891 2.17 9.664 1 92.75 231 GLN B CA 1
ATOM 10261 C C . GLN B 1 231 ? 13.625 1.822 8.203 1 92.75 231 GLN B C 1
ATOM 10263 O O . GLN B 1 231 ? 13.766 0.666 7.801 1 92.75 231 GLN B O 1
ATOM 10268 N N . CYS B 1 232 ? 13.211 2.803 7.484 1 92.62 232 CYS B N 1
ATOM 10269 C CA . CYS B 1 232 ? 13 2.605 6.055 1 92.62 232 CYS B CA 1
ATOM 10270 C C . CYS B 1 232 ? 14.289 2.164 5.375 1 92.62 232 CYS B C 1
ATOM 10272 O O . CYS B 1 232 ? 14.273 1.287 4.508 1 92.62 232 CYS B O 1
ATOM 10274 N N . TRP B 1 233 ? 15.367 2.811 5.777 1 95.31 233 TRP B N 1
ATOM 10275 C CA . TRP B 1 233 ? 16.672 2.477 5.195 1 95.31 233 TRP B CA 1
ATOM 10276 C C . TRP B 1 233 ? 17.047 1.03 5.496 1 95.31 233 TRP B C 1
ATOM 10278 O O . TRP B 1 233 ? 17.484 0.3 4.609 1 95.31 233 TRP B O 1
ATOM 10288 N N . GLN B 1 234 ? 16.891 0.559 6.672 1 91.5 234 GLN B N 1
ATOM 10289 C CA . GLN B 1 234 ? 17.203 -0.816 7.047 1 91.5 234 GLN B CA 1
ATOM 10290 C C . GLN B 1 234 ? 16.391 -1.81 6.223 1 91.5 234 GLN B C 1
ATOM 10292 O O . GLN B 1 234 ? 16.922 -2.805 5.73 1 91.5 234 GLN B O 1
ATOM 10297 N N . ALA B 1 235 ? 15.141 -1.516 6.078 1 86.12 235 ALA B N 1
ATOM 10298 C CA . ALA B 1 235 ? 14.281 -2.381 5.277 1 86.12 235 ALA B CA 1
ATOM 10299 C C . ALA B 1 235 ? 14.703 -2.371 3.811 1 86.12 235 ALA B C 1
ATOM 10301 O O . ALA B 1 235 ? 14.727 -3.416 3.156 1 86.12 235 ALA B O 1
ATOM 10302 N N . THR B 1 236 ? 15.031 -1.228 3.297 1 89.5 236 THR B N 1
ATOM 10303 C CA . THR B 1 236 ? 15.414 -1.073 1.896 1 89.5 236 THR B CA 1
ATOM 10304 C C . THR B 1 236 ? 16.734 -1.773 1.616 1 89.5 236 THR B C 1
ATOM 10306 O O . THR B 1 236 ? 16.906 -2.398 0.567 1 89.5 236 THR B O 1
ATOM 10309 N N . GLN B 1 237 ? 17.672 -1.584 2.52 1 91.44 237 GLN B N 1
ATOM 10310 C CA . GLN B 1 237 ? 18.969 -2.223 2.348 1 91.44 237 GLN B CA 1
ATOM 10311 C C . GLN B 1 237 ? 18.828 -3.727 2.131 1 91.44 237 GLN B C 1
ATOM 10313 O O . GLN B 1 237 ? 19.453 -4.297 1.238 1 91.44 237 GLN B O 1
ATOM 10318 N N . ALA B 1 238 ? 18.031 -4.332 2.9 1 86.12 238 ALA B N 1
ATOM 10319 C CA . ALA B 1 238 ? 17.781 -5.766 2.791 1 86.12 238 ALA B CA 1
ATOM 10320 C C . ALA B 1 238 ? 17.078 -6.105 1.482 1 86.12 238 ALA B C 1
ATOM 10322 O O . ALA B 1 238 ? 17.422 -7.09 0.821 1 86.12 238 ALA B O 1
ATOM 10323 N N . ALA B 1 239 ? 16.141 -5.316 1.128 1 85.94 239 ALA B N 1
ATOM 10324 C CA . ALA B 1 239 ? 15.383 -5.539 -0.103 1 85.94 239 ALA B CA 1
ATOM 10325 C C . ALA B 1 239 ? 16.281 -5.402 -1.328 1 85.94 239 ALA B C 1
ATOM 10327 O O . ALA B 1 239 ? 16.125 -6.133 -2.309 1 85.94 239 ALA B O 1
ATOM 10328 N N . LEU B 1 240 ? 17.156 -4.457 -1.307 1 93.19 240 LEU B N 1
ATOM 10329 C CA . LEU B 1 240 ? 18.062 -4.25 -2.424 1 93.19 240 LEU B CA 1
ATOM 10330 C C . LEU B 1 240 ? 18.922 -5.488 -2.66 1 93.19 240 LEU B C 1
ATOM 10332 O O . LEU B 1 240 ? 19.234 -5.832 -3.807 1 93.19 240 LEU B O 1
ATOM 10336 N N . MET B 1 241 ? 19.281 -6.137 -1.588 1 91.12 241 MET B N 1
ATOM 10337 C CA . MET B 1 241 ? 20.094 -7.332 -1.739 1 91.12 241 MET B CA 1
ATOM 10338 C C . MET B 1 241 ? 19.328 -8.43 -2.465 1 91.12 241 MET B C 1
ATOM 10340 O O . MET B 1 241 ? 19.922 -9.242 -3.182 1 91.12 241 MET B O 1
ATOM 10344 N N . GLY B 1 242 ? 18.062 -8.445 -2.264 1 86.94 242 GLY B N 1
ATOM 10345 C CA . GLY B 1 242 ? 17.266 -9.383 -3.033 1 86.94 242 GLY B CA 1
ATOM 10346 C C . GLY B 1 242 ? 17.375 -9.188 -4.531 1 86.94 242 GLY B C 1
ATOM 10347 O O . GLY B 1 242 ? 17.5 -10.156 -5.285 1 86.94 242 GLY B O 1
ATOM 10348 N N . TRP B 1 243 ? 17.391 -7.984 -4.938 1 90.62 243 TRP B N 1
ATOM 10349 C CA . TRP B 1 243 ? 17.516 -7.676 -6.355 1 90.62 243 TRP B CA 1
ATOM 10350 C C . TRP B 1 243 ? 18.938 -7.961 -6.844 1 90.62 243 TRP B C 1
ATOM 10352 O O . TRP B 1 243 ? 19.141 -8.359 -7.992 1 90.62 243 TRP B O 1
ATOM 10362 N N . VAL B 1 244 ? 19.891 -7.695 -5.945 1 93 244 VAL B N 1
ATOM 10363 C CA . VAL B 1 244 ? 21.266 -8.023 -6.266 1 93 244 VAL B CA 1
ATOM 10364 C C . VAL B 1 244 ? 21.391 -9.516 -6.574 1 93 244 VAL B C 1
ATOM 10366 O O . VAL B 1 244 ? 21.938 -9.898 -7.605 1 93 244 VAL B O 1
ATOM 10369 N N . ASP B 1 245 ? 20.797 -10.227 -5.723 1 88.25 245 ASP B N 1
ATOM 10370 C CA . ASP B 1 245 ? 20.891 -11.68 -5.852 1 88.25 245 ASP B CA 1
ATOM 10371 C C . ASP B 1 245 ? 20.109 -12.172 -7.066 1 88.25 245 ASP B C 1
ATOM 10373 O O . ASP B 1 245 ? 20.5 -13.156 -7.699 1 88.25 245 ASP B O 1
ATOM 10377 N N . ALA B 1 246 ? 19.094 -11.477 -7.414 1 85.88 246 ALA B N 1
ATOM 10378 C CA . ALA B 1 246 ? 18.281 -11.844 -8.578 1 85.88 246 ALA B CA 1
ATOM 10379 C C . ALA B 1 246 ? 18.938 -11.367 -9.867 1 85.88 246 ALA B C 1
ATOM 10381 O O . ALA B 1 246 ? 18.484 -11.703 -10.961 1 85.88 246 ALA B O 1
ATOM 10382 N N . ASN B 1 247 ? 19.969 -10.633 -9.75 1 87.5 247 ASN B N 1
ATOM 10383 C CA . ASN B 1 247 ? 20.703 -10.062 -10.875 1 87.5 247 ASN B CA 1
ATOM 10384 C C . ASN B 1 247 ? 19.812 -9.195 -11.758 1 87.5 247 ASN B C 1
ATOM 10386 O O . ASN B 1 247 ? 19.875 -9.258 -12.984 1 87.5 247 ASN B O 1
ATOM 10390 N N . GLU B 1 248 ? 18.859 -8.539 -11.117 1 89.06 248 GLU B N 1
ATOM 10391 C CA . GLU B 1 248 ? 18 -7.562 -11.781 1 89.06 248 GLU B CA 1
ATOM 10392 C C . GLU B 1 248 ? 18.484 -6.141 -11.516 1 89.06 248 GLU B C 1
ATOM 10394 O O . GLU B 1 248 ? 17.859 -5.414 -10.727 1 89.06 248 GLU B O 1
ATOM 10399 N N . ARG B 1 249 ? 19.453 -5.738 -12.305 1 93.19 249 ARG B N 1
ATOM 10400 C CA . ARG B 1 249 ? 20.188 -4.516 -12 1 93.19 249 ARG B CA 1
ATOM 10401 C C . ARG B 1 249 ? 19.328 -3.281 -12.273 1 93.19 249 ARG B C 1
ATOM 10403 O O . ARG B 1 249 ? 19.406 -2.287 -11.547 1 93.19 249 ARG B O 1
ATOM 10410 N N . GLU B 1 250 ? 18.484 -3.316 -13.344 1 93.38 250 GLU B N 1
ATOM 10411 C CA . GLU B 1 250 ? 17.609 -2.184 -13.633 1 93.38 250 GLU B CA 1
ATOM 10412 C C . GLU B 1 250 ? 16.594 -1.975 -12.516 1 93.38 250 GLU B C 1
ATOM 10414 O O . GLU B 1 250 ? 16.328 -0.839 -12.117 1 93.38 250 GLU B O 1
ATOM 10419 N N . LYS B 1 251 ? 16.094 -3.033 -11.977 1 90.88 251 LYS B N 1
ATOM 10420 C CA . LYS B 1 251 ? 15.133 -2.945 -10.883 1 90.88 251 LYS B CA 1
ATOM 10421 C C . LYS B 1 251 ? 15.812 -2.521 -9.578 1 90.88 251 LYS B C 1
ATOM 10423 O O . LYS B 1 251 ? 15.211 -1.836 -8.75 1 90.88 251 LYS B O 1
ATOM 10428 N N . LEU B 1 252 ? 17.031 -3.062 -9.477 1 94.25 252 LEU B N 1
ATOM 10429 C CA . LEU B 1 252 ? 17.828 -2.646 -8.328 1 94.25 252 LEU B CA 1
ATOM 10430 C C . LEU B 1 252 ? 18 -1.13 -8.305 1 94.25 252 LEU B C 1
ATOM 10432 O O . LEU B 1 252 ? 17.75 -0.489 -7.285 1 94.25 252 LEU B O 1
ATOM 10436 N N . VAL B 1 253 ? 18.359 -0.521 -9.477 1 96.81 253 VAL B N 1
ATOM 10437 C CA . VAL B 1 253 ? 18.547 0.92 -9.594 1 96.81 253 VAL B CA 1
ATOM 10438 C C . VAL B 1 253 ? 17.234 1.646 -9.367 1 96.81 253 VAL B C 1
ATOM 10440 O O . VAL B 1 253 ? 17.172 2.646 -8.648 1 96.81 253 VAL B O 1
ATOM 10443 N N . ALA B 1 254 ? 16.203 1.121 -9.93 1 94.38 254 ALA B N 1
ATOM 10444 C CA . ALA B 1 254 ? 14.883 1.729 -9.773 1 94.38 254 ALA B CA 1
ATOM 10445 C C . ALA B 1 254 ? 14.453 1.74 -8.312 1 94.38 254 ALA B C 1
ATOM 10447 O O . ALA B 1 254 ? 13.883 2.727 -7.832 1 94.38 254 ALA B O 1
ATOM 10448 N N . ALA B 1 255 ? 14.703 0.681 -7.594 1 92.44 255 ALA B N 1
ATOM 10449 C CA . ALA B 1 255 ? 14.328 0.57 -6.188 1 92.44 255 ALA B CA 1
ATOM 10450 C C . ALA B 1 255 ? 15.117 1.555 -5.328 1 92.44 255 ALA B C 1
ATOM 10452 O O . ALA B 1 255 ? 14.555 2.199 -4.438 1 92.44 255 ALA B O 1
ATOM 10453 N N . ALA B 1 256 ? 16.391 1.617 -5.578 1 96.25 256 ALA B N 1
ATOM 10454 C CA . ALA B 1 256 ? 17.234 2.561 -4.84 1 96.25 256 ALA B CA 1
ATOM 10455 C C . ALA B 1 256 ? 16.781 3.998 -5.086 1 96.25 256 ALA B C 1
ATOM 10457 O O . ALA B 1 256 ? 16.719 4.805 -4.156 1 96.25 256 ALA B O 1
ATOM 10458 N N . LYS B 1 257 ? 16.5 4.293 -6.344 1 96.06 257 LYS B N 1
ATOM 10459 C CA . LYS B 1 257 ? 16.031 5.629 -6.703 1 96.06 257 LYS B CA 1
ATOM 10460 C C . LYS B 1 257 ? 14.703 5.945 -6.043 1 96.06 257 LYS B C 1
ATOM 10462 O O . LYS B 1 257 ? 14.469 7.078 -5.609 1 96.06 257 LYS B O 1
ATOM 10467 N N . GLN B 1 258 ? 13.852 5.027 -6.023 1 92.88 258 GLN B N 1
ATOM 10468 C CA . GLN B 1 258 ? 12.547 5.23 -5.402 1 92.88 258 GLN B CA 1
ATOM 10469 C C . GLN B 1 258 ? 12.695 5.559 -3.916 1 92.88 258 GLN B C 1
ATOM 10471 O O . GLN B 1 258 ? 12.039 6.469 -3.412 1 92.88 258 GLN B O 1
ATOM 10476 N N . PHE B 1 259 ? 13.461 4.77 -3.297 1 94.56 259 PHE B N 1
ATOM 10477 C CA . PHE B 1 259 ? 13.719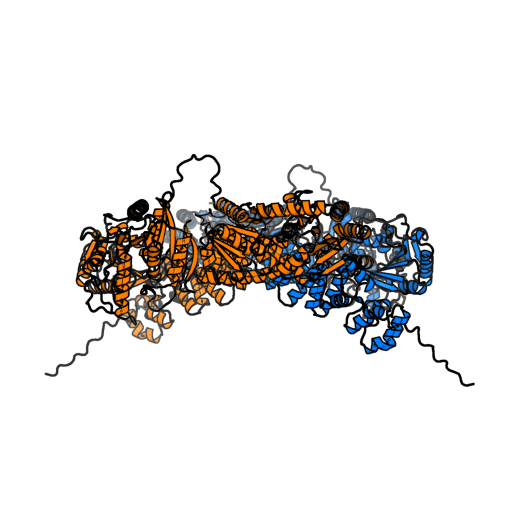 5.031 -1.887 1 94.56 259 PHE B CA 1
ATOM 10478 C C . PHE B 1 259 ? 14.289 6.43 -1.691 1 94.56 259 PHE B C 1
ATOM 10480 O O . PHE B 1 259 ? 13.797 7.195 -0.86 1 94.56 259 PHE B O 1
ATOM 10487 N N . ALA B 1 260 ? 15.344 6.727 -2.434 1 97.12 260 ALA B N 1
ATOM 10488 C CA . ALA B 1 260 ? 16.031 8.008 -2.293 1 97.12 260 ALA B CA 1
ATOM 10489 C C . ALA B 1 260 ? 15.078 9.172 -2.576 1 97.12 260 ALA B C 1
ATOM 10491 O O . ALA B 1 260 ? 15.062 10.156 -1.839 1 97.12 260 ALA B O 1
ATOM 10492 N N . THR B 1 261 ? 14.328 9.062 -3.637 1 95.62 261 THR B N 1
ATOM 10493 C CA . THR B 1 261 ? 13.383 10.109 -4.016 1 95.62 261 THR B CA 1
ATOM 10494 C C . THR B 1 261 ? 12.336 10.312 -2.93 1 95.62 261 THR B C 1
ATOM 10496 O O . THR B 1 261 ? 11.992 11.453 -2.59 1 95.62 261 THR B O 1
ATOM 10499 N N . THR B 1 262 ? 11.82 9.234 -2.383 1 94.06 262 THR B N 1
ATOM 10500 C CA . THR B 1 262 ? 10.805 9.312 -1.342 1 94.06 262 THR B CA 1
ATOM 10501 C C . THR B 1 262 ? 11.344 10.016 -0.104 1 94.06 262 THR B C 1
ATOM 10503 O O . THR B 1 262 ? 10.695 10.914 0.443 1 94.06 262 THR B O 1
ATOM 10506 N N . LEU B 1 263 ? 12.477 9.594 0.325 1 95.94 263 LEU B N 1
ATOM 10507 C CA . LEU B 1 263 ? 13.078 10.18 1.518 1 95.94 263 LEU B CA 1
ATOM 10508 C C . LEU B 1 263 ? 13.461 11.641 1.268 1 95.94 263 LEU B C 1
ATOM 10510 O O . LEU B 1 263 ? 13.297 12.484 2.145 1 95.94 263 LEU B O 1
ATOM 10514 N N . TYR B 1 264 ? 14.023 11.93 0.047 1 96.69 264 TYR B N 1
ATOM 10515 C CA . TYR B 1 264 ? 14.352 13.297 -0.361 1 96.69 264 TYR B CA 1
ATOM 10516 C C . TYR B 1 264 ? 13.125 14.195 -0.259 1 96.69 264 TYR B C 1
ATOM 10518 O O . TYR B 1 264 ? 13.188 15.273 0.33 1 96.69 264 TYR B O 1
ATOM 10526 N N . ARG B 1 265 ? 12.023 13.734 -0.732 1 94.75 265 ARG B N 1
ATOM 10527 C CA . ARG B 1 265 ? 10.773 14.477 -0.68 1 94.75 265 ARG B CA 1
ATOM 10528 C C . ARG B 1 265 ? 10.305 14.672 0.76 1 94.75 265 ARG B C 1
ATOM 10530 O O . ARG B 1 265 ? 9.711 15.695 1.094 1 94.75 265 ARG B O 1
ATOM 10537 N N . ALA B 1 266 ? 10.484 13.664 1.509 1 95.5 266 ALA B N 1
ATOM 10538 C CA . ALA B 1 266 ? 10.039 13.711 2.9 1 95.5 266 ALA B CA 1
ATOM 10539 C C . ALA B 1 266 ? 10.828 14.75 3.693 1 95.5 266 ALA B C 1
ATOM 10541 O O . ALA B 1 266 ? 10.289 15.367 4.621 1 95.5 266 ALA B O 1
ATOM 10542 N N . TYR B 1 267 ? 12.078 14.984 3.332 1 96.62 267 TYR B N 1
ATOM 10543 C CA . TYR B 1 267 ? 12.93 15.898 4.086 1 96.62 267 TYR B CA 1
ATOM 10544 C C . TYR B 1 267 ? 12.688 17.344 3.66 1 96.62 267 TYR B C 1
ATOM 10546 O O . TYR B 1 267 ? 13.047 18.281 4.383 1 96.62 267 TYR B O 1
ATOM 10554 N N . LEU B 1 268 ? 12.148 17.641 2.529 1 95.88 268 LEU B N 1
ATOM 10555 C CA . LEU B 1 268 ? 12.094 18.969 1.929 1 95.88 268 LEU B CA 1
ATOM 10556 C C . LEU B 1 268 ? 11.391 19.953 2.855 1 95.88 268 LEU B C 1
ATOM 10558 O O . LEU B 1 268 ? 11.883 21.062 3.08 1 95.88 268 LEU B O 1
ATOM 10562 N N . PRO B 1 269 ? 10.242 19.547 3.479 1 95.38 269 PRO B N 1
ATOM 10563 C CA . PRO B 1 269 ? 9.547 20.516 4.32 1 95.38 269 PRO B CA 1
ATOM 10564 C C . PRO B 1 269 ? 10.383 20.969 5.52 1 95.38 269 PRO B C 1
ATOM 10566 O O . PRO B 1 269 ? 10.195 22.062 6.035 1 95.38 269 PRO B O 1
ATOM 10569 N N . MET B 1 270 ? 11.312 20.203 5.945 1 94.81 270 MET B N 1
ATOM 10570 C CA . MET B 1 270 ? 12.188 20.547 7.055 1 94.81 270 MET B CA 1
ATOM 10571 C C . MET B 1 270 ? 13.039 21.766 6.711 1 94.81 270 MET B C 1
ATOM 10573 O O . MET B 1 270 ? 13.484 22.5 7.602 1 94.81 270 MET B O 1
ATOM 10577 N N . PHE B 1 271 ? 13.18 21.953 5.383 1 96.44 271 PHE B N 1
ATOM 10578 C CA . PHE B 1 271 ? 14.07 23.016 4.941 1 96.44 271 PHE B CA 1
ATOM 10579 C C . PHE B 1 271 ? 13.32 24.062 4.117 1 96.44 271 PHE B C 1
ATOM 10581 O O . PHE B 1 271 ? 13.906 24.734 3.273 1 96.44 271 PHE B O 1
ATOM 10588 N N . GLY B 1 272 ? 12.062 24.109 4.348 1 93.88 272 GLY B N 1
ATOM 10589 C CA . GLY B 1 272 ? 11.242 25.141 3.721 1 93.88 272 GLY B CA 1
ATOM 10590 C C . GLY B 1 272 ? 10.758 24.75 2.338 1 93.88 272 GLY B C 1
ATOM 10591 O O . GLY B 1 272 ? 10.211 25.594 1.612 1 93.88 272 GLY B O 1
ATOM 10592 N N . GLY B 1 273 ? 10.969 23.484 1.938 1 92 273 GLY B N 1
ATOM 10593 C CA . GLY B 1 273 ? 10.445 23 0.673 1 92 273 GLY B CA 1
ATOM 10594 C C . GLY B 1 273 ? 9 22.547 0.755 1 92 273 GLY B C 1
ATOM 10595 O O . GLY B 1 273 ? 8.391 22.609 1.824 1 92 273 GLY B O 1
ATOM 10596 N N . PRO B 1 274 ? 8.492 22.203 -0.391 1 89.44 274 PRO B N 1
ATOM 10597 C CA . PRO B 1 274 ? 7.082 21.797 -0.434 1 89.44 274 PRO B CA 1
ATOM 10598 C C . PRO B 1 274 ? 6.836 20.453 0.232 1 89.44 274 PRO B C 1
ATOM 10600 O O . PRO B 1 274 ? 7.695 19.562 0.184 1 89.44 274 PRO B O 1
ATOM 10603 N N . GLY B 1 275 ? 5.68 20.297 0.84 1 85.81 275 GLY B N 1
ATOM 10604 C CA . GLY B 1 275 ? 5.27 19.031 1.395 1 85.81 275 GLY B CA 1
ATOM 10605 C C . GLY B 1 275 ? 4.766 18.047 0.344 1 85.81 275 GLY B C 1
ATOM 10606 O O . GLY B 1 275 ? 4.562 18.422 -0.811 1 85.81 275 GLY B O 1
ATOM 10607 N N . PRO B 1 276 ? 4.625 16.797 0.85 1 82.12 276 PRO B N 1
ATOM 10608 C CA . PRO B 1 276 ? 4.098 15.812 -0.097 1 82.12 276 PRO B CA 1
ATOM 10609 C C . PRO B 1 276 ? 2.627 16.047 -0.434 1 82.12 276 PRO B C 1
ATOM 10611 O O . PRO B 1 276 ? 1.872 16.562 0.4 1 82.12 276 PRO B O 1
ATOM 10614 N N . GLU B 1 277 ? 2.242 15.836 -1.747 1 71.25 277 GLU B N 1
ATOM 10615 C CA . GLU B 1 277 ? 0.838 15.914 -2.143 1 71.25 277 GLU B CA 1
ATOM 10616 C C . GLU B 1 277 ? 0.031 14.766 -1.542 1 71.25 277 GLU B C 1
ATOM 10618 O O . GLU B 1 277 ? 0.541 13.656 -1.394 1 71.25 277 GLU B O 1
ATOM 10623 N N . ARG B 1 278 ? -1.089 15.047 -1.036 1 60.81 278 ARG B N 1
ATOM 10624 C CA . ARG B 1 278 ? -1.935 14.078 -0.347 1 60.81 278 ARG B CA 1
ATOM 10625 C C . ARG B 1 278 ? -2.219 12.875 -1.233 1 60.81 278 ARG B C 1
ATOM 10627 O O . ARG B 1 278 ? -2.352 11.75 -0.739 1 60.81 278 ARG B O 1
ATOM 10634 N N . ASP B 1 279 ? -2.43 13.055 -2.461 1 52.47 279 ASP B N 1
ATOM 10635 C CA . ASP B 1 279 ? -2.824 11.938 -3.316 1 52.47 279 ASP B CA 1
ATOM 10636 C C . ASP B 1 279 ? -1.68 10.938 -3.477 1 52.47 279 ASP B C 1
ATOM 10638 O O . ASP B 1 279 ? -1.859 9.867 -4.066 1 52.47 279 ASP B O 1
ATOM 10642 N N . LEU B 1 280 ? -0.483 11.25 -3.006 1 52.88 280 LEU B N 1
ATOM 10643 C CA . LEU B 1 280 ? 0.662 10.359 -3.16 1 52.88 280 LEU B CA 1
ATOM 10644 C C . LEU B 1 280 ? 0.527 9.141 -2.258 1 52.88 280 LEU B C 1
ATOM 10646 O O . LEU B 1 280 ? 1.236 8.148 -2.438 1 52.88 280 LEU B O 1
ATOM 10650 N N . ARG B 1 281 ? -0.173 9.18 -1.122 1 47.72 281 ARG B N 1
ATOM 10651 C CA . ARG B 1 281 ? -0.265 8.125 -0.119 1 47.72 281 ARG B CA 1
ATOM 10652 C C . ARG B 1 281 ? -0.655 6.797 -0.757 1 47.72 281 ARG B C 1
ATOM 10654 O O . ARG B 1 281 ? -0.249 5.734 -0.286 1 47.72 281 ARG B O 1
ATOM 10661 N N . GLY B 1 282 ? -1.528 6.926 -1.71 1 47 282 GLY B N 1
ATOM 10662 C CA . GLY B 1 282 ? -2.002 5.688 -2.305 1 47 282 GLY B CA 1
ATOM 10663 C C . GLY B 1 282 ? -1.416 5.422 -3.678 1 47 282 GLY B C 1
ATOM 10664 O O . GLY B 1 282 ? -1.599 4.34 -4.238 1 47 282 GLY B O 1
ATOM 10665 N N . GLN B 1 283 ? -0.938 6.617 -4.172 1 47.19 283 GLN B N 1
ATOM 10666 C CA . GLN B 1 283 ? -0.547 6.5 -5.574 1 47.19 283 GLN B CA 1
ATOM 10667 C C . GLN B 1 283 ? 0.96 6.305 -5.711 1 47.19 283 GLN B C 1
ATOM 10669 O O . GLN B 1 283 ? 1.717 6.609 -4.785 1 47.19 283 GLN B O 1
ATOM 10674 N N . GLY B 1 284 ? 1.509 5.578 -6.809 1 55.25 284 GLY B N 1
ATOM 10675 C CA . GLY B 1 284 ? 2.762 5.305 -7.496 1 55.25 284 GLY B CA 1
ATOM 10676 C C . GLY B 1 284 ? 3.959 5.961 -6.836 1 55.25 284 GLY B C 1
ATOM 10677 O O . GLY B 1 284 ? 3.844 6.523 -5.742 1 55.25 284 GLY B O 1
ATOM 10678 N N . ASN B 1 285 ? 5.195 5.918 -7.09 1 61.66 285 ASN B N 1
ATOM 10679 C CA . ASN B 1 285 ? 6.523 6.426 -6.762 1 61.66 285 ASN B CA 1
ATOM 10680 C C . ASN B 1 285 ? 6.59 7.945 -6.91 1 61.66 285 ASN B C 1
ATOM 10682 O O . ASN B 1 285 ? 6.246 8.484 -7.961 1 61.66 285 ASN B O 1
ATOM 10686 N N . PRO B 1 286 ? 6.707 8.734 -5.539 1 68.81 286 PRO B N 1
ATOM 10687 C CA . PRO B 1 286 ? 6.855 10.188 -5.668 1 68.81 286 PRO B CA 1
ATOM 10688 C C . PRO B 1 286 ? 7.844 10.586 -6.766 1 68.81 286 PRO B C 1
ATOM 10690 O O . PRO B 1 286 ? 8.828 9.867 -7 1 68.81 286 PRO B O 1
ATOM 10693 N N . SER B 1 287 ? 7.48 11.586 -7.496 1 78.94 287 SER B N 1
ATOM 10694 C CA . SER B 1 287 ? 8.367 12.148 -8.508 1 78.94 287 SER B CA 1
ATOM 10695 C C . SER B 1 287 ? 9.195 13.297 -7.941 1 78.94 287 SER B C 1
ATOM 10697 O O . SER B 1 287 ? 8.844 13.883 -6.914 1 78.94 287 SER B O 1
ATOM 10699 N N . LEU B 1 288 ? 10.305 13.547 -8.445 1 87.5 288 LEU B N 1
ATOM 10700 C CA . LEU B 1 288 ? 11.148 14.672 -8.047 1 87.5 288 LEU B CA 1
ATOM 10701 C C . LEU B 1 288 ? 10.547 15.992 -8.5 1 87.5 288 LEU B C 1
ATOM 10703 O O . LEU B 1 288 ? 10.016 16.094 -9.602 1 87.5 288 LEU B O 1
ATOM 10707 N N . LEU B 1 289 ? 10.531 16.922 -7.691 1 85.62 289 LEU B N 1
ATOM 10708 C CA . LEU B 1 289 ? 10.023 18.266 -7.973 1 85.62 289 LEU B CA 1
ATOM 10709 C C . LEU B 1 289 ? 11.094 19.125 -8.633 1 85.62 289 LEU B C 1
ATOM 10711 O O . LEU B 1 289 ? 12.281 18.797 -8.586 1 85.62 289 LEU B O 1
ATOM 10715 N N . GLU B 1 290 ? 10.602 20.203 -9.234 1 90.62 290 GLU B N 1
ATOM 10716 C CA . GLU B 1 290 ? 11.531 21.172 -9.797 1 90.62 290 GLU B CA 1
ATOM 10717 C C . GLU B 1 290 ? 12.391 21.797 -8.703 1 90.62 290 GLU B C 1
ATOM 10719 O O . GLU B 1 290 ? 11.906 22.062 -7.598 1 90.62 290 GLU B O 1
ATOM 10724 N N . LEU B 1 291 ? 13.625 22.078 -9.016 1 92.81 291 LEU B N 1
ATOM 10725 C CA . LEU B 1 291 ? 14.539 22.688 -8.062 1 92.81 291 LEU B CA 1
ATOM 10726 C C . LEU B 1 291 ? 14.305 24.188 -7.961 1 92.81 291 LEU B C 1
ATOM 10728 O O . LEU B 1 291 ? 14 24.844 -8.961 1 92.81 291 LEU B O 1
ATOM 10732 N N . PRO B 1 292 ? 14.398 24.734 -6.77 1 92.38 292 PRO B N 1
ATOM 10733 C CA . PRO B 1 292 ? 14.344 26.188 -6.656 1 92.38 292 PRO B CA 1
ATOM 10734 C C . PRO B 1 292 ? 15.523 26.875 -7.344 1 92.38 292 PRO B C 1
ATOM 10736 O O . PRO B 1 292 ? 16.578 26.266 -7.547 1 92.38 292 PRO B O 1
ATOM 10739 N N . PRO B 1 293 ? 15.344 28.125 -7.711 1 91.38 293 PRO B N 1
ATOM 10740 C CA . PRO B 1 293 ? 16.469 28.844 -8.312 1 91.38 293 PRO B CA 1
ATOM 10741 C C . PRO B 1 293 ? 17.641 29.016 -7.348 1 91.38 293 PRO B C 1
ATOM 10743 O O . PRO B 1 293 ? 17.438 29.047 -6.129 1 91.38 293 PRO B O 1
ATOM 10746 N N . LEU B 1 294 ? 18.766 29.141 -7.898 1 93.31 294 LEU B N 1
ATOM 10747 C CA . LEU B 1 294 ? 19.953 29.391 -7.086 1 93.31 294 LEU B CA 1
ATOM 10748 C C . LEU B 1 294 ? 19.938 30.797 -6.512 1 93.31 294 LEU B C 1
ATOM 10750 O O . LEU B 1 294 ? 19.516 31.75 -7.191 1 93.31 294 LEU B O 1
ATOM 10754 N N . GLY B 1 295 ? 20.281 30.906 -5.297 1 87.81 295 GLY B N 1
ATOM 10755 C CA . GLY B 1 295 ? 20.531 32.219 -4.73 1 87.81 295 GLY B CA 1
ATOM 10756 C C . GLY B 1 295 ? 21.906 32.781 -5.07 1 87.81 295 GLY B C 1
ATOM 10757 O O . GLY B 1 295 ? 22.562 32.281 -5.977 1 87.81 295 GLY B O 1
ATOM 10758 N N . LYS B 1 296 ? 22.234 33.844 -4.449 1 88.88 296 LYS B N 1
ATOM 10759 C CA . LYS B 1 296 ? 23.609 34.344 -4.582 1 88.88 296 LYS B CA 1
ATOM 10760 C C . LYS B 1 296 ? 24.594 33.312 -4.02 1 88.88 296 LYS B C 1
ATOM 10762 O O . LYS B 1 296 ? 24.5 32.906 -2.861 1 88.88 296 LYS B O 1
ATOM 10767 N N . ILE B 1 297 ? 25.531 32.969 -4.859 1 94.5 297 ILE B N 1
ATOM 10768 C CA . ILE B 1 297 ? 26.422 31.875 -4.492 1 94.5 297 ILE B CA 1
ATOM 10769 C C . ILE B 1 297 ? 27.812 32.438 -4.203 1 94.5 297 ILE B C 1
ATOM 10771 O O . ILE B 1 297 ? 28.391 33.125 -5.039 1 94.5 297 ILE B O 1
ATOM 10775 N N . ASN B 1 298 ? 28.266 32.188 -3.012 1 94.56 298 ASN B N 1
ATOM 10776 C CA . ASN B 1 298 ? 29.656 32.469 -2.66 1 94.56 298 ASN B CA 1
ATOM 10777 C C . ASN B 1 298 ? 30.609 31.391 -3.166 1 94.56 298 ASN B C 1
ATOM 10779 O O . ASN B 1 298 ? 30.531 30.25 -2.734 1 94.56 298 ASN B O 1
ATOM 10783 N N . THR B 1 299 ? 31.562 31.766 -4.07 1 94.12 299 THR B N 1
ATOM 10784 C CA . THR B 1 299 ? 32.438 30.797 -4.688 1 94.12 299 THR B CA 1
ATOM 10785 C C . THR B 1 299 ? 33.812 30.766 -3.979 1 94.12 299 THR B C 1
ATOM 10787 O O . THR B 1 299 ? 34.719 30.094 -4.422 1 94.12 299 THR B O 1
ATOM 10790 N N . ASP B 1 300 ? 33.906 31.5 -2.875 1 94.38 300 ASP B N 1
ATOM 10791 C CA . ASP B 1 300 ? 35.188 31.594 -2.18 1 94.38 300 ASP B CA 1
ATOM 10792 C C . ASP B 1 300 ? 35.406 30.391 -1.263 1 94.38 300 ASP B C 1
ATOM 10794 O O . ASP B 1 300 ? 36.531 30.094 -0.891 1 94.38 300 ASP B O 1
ATOM 10798 N N . ARG B 1 301 ? 34.406 29.828 -0.858 1 94.62 301 ARG B N 1
ATOM 10799 C CA . ARG B 1 301 ? 34.469 28.656 0.004 1 94.62 301 ARG B CA 1
ATOM 10800 C C . ARG B 1 301 ? 33.719 27.484 -0.61 1 94.62 301 ARG B C 1
ATOM 10802 O O . ARG B 1 301 ? 32.531 27.609 -0.975 1 94.62 301 ARG B O 1
ATOM 10809 N N . ILE B 1 302 ? 34.344 26.391 -0.673 1 97.38 302 ILE B N 1
ATOM 10810 C CA . ILE B 1 302 ? 33.781 25.188 -1.275 1 97.38 302 ILE B CA 1
ATOM 10811 C C . ILE B 1 302 ? 33.812 24.031 -0.284 1 97.38 302 ILE B C 1
ATOM 10813 O O . ILE B 1 302 ? 34.844 23.812 0.358 1 97.38 302 ILE B O 1
ATOM 10817 N N . LEU B 1 303 ? 32.719 23.359 -0.095 1 98.06 303 LEU B N 1
ATOM 10818 C CA . LEU B 1 303 ? 32.656 22.188 0.779 1 98.06 303 LEU B CA 1
ATOM 10819 C C . LEU B 1 303 ? 32.688 20.891 -0.033 1 98.06 303 LEU B C 1
ATOM 10821 O O . LEU B 1 303 ? 31.969 20.766 -1.023 1 98.06 303 LEU B O 1
ATOM 10825 N N . ILE B 1 304 ? 33.531 19.984 0.336 1 98.31 304 ILE B N 1
ATOM 10826 C CA . ILE B 1 304 ? 33.594 18.656 -0.257 1 98.31 304 ILE B CA 1
ATOM 10827 C C . ILE B 1 304 ? 33.156 17.609 0.766 1 98.31 304 ILE B C 1
ATOM 10829 O O . ILE B 1 304 ? 33.75 17.469 1.825 1 98.31 304 ILE B O 1
ATOM 10833 N N . VAL B 1 305 ? 32.031 16.984 0.526 1 98.19 305 VAL B N 1
ATOM 10834 C CA . VAL B 1 305 ? 31.594 15.828 1.289 1 98.19 305 VAL B CA 1
ATOM 10835 C C . VAL B 1 305 ? 31.938 14.547 0.533 1 98.19 305 VAL B C 1
ATOM 10837 O O . VAL B 1 305 ? 31.25 14.188 -0.434 1 98.19 305 VAL B O 1
ATOM 10840 N N . GLY B 1 306 ? 32.938 13.836 0.985 1 97.25 306 GLY B N 1
ATOM 10841 C CA . GLY B 1 306 ? 33.469 12.781 0.139 1 97.25 306 GLY B CA 1
ATOM 10842 C C . GLY B 1 306 ? 33.625 11.453 0.863 1 97.25 306 GLY B C 1
ATOM 10843 O O . GLY B 1 306 ? 33.375 11.375 2.072 1 97.25 306 GLY B O 1
ATOM 10844 N N . ASP B 1 307 ? 33.844 10.469 0.065 1 95.88 307 ASP B N 1
ATOM 10845 C CA . ASP B 1 307 ? 34.156 9.125 0.556 1 95.88 307 ASP B CA 1
ATOM 10846 C C . ASP B 1 307 ? 35.625 8.969 0.84 1 95.88 307 ASP B C 1
ATOM 10848 O O . ASP B 1 307 ? 36.469 9.328 0.012 1 95.88 307 ASP B O 1
ATOM 10852 N N . TYR B 1 308 ? 36 8.391 1.969 1 94 308 TYR B N 1
ATOM 10853 C CA . TYR B 1 308 ? 37.375 8.281 2.387 1 94 308 TYR B CA 1
ATOM 10854 C C . TYR B 1 308 ? 37.812 6.824 2.463 1 94 308 TYR B C 1
ATOM 10856 O O . TYR B 1 308 ? 38.875 6.508 3.057 1 94 308 TYR B O 1
ATOM 10864 N N . HIS B 1 309 ? 37.188 5.926 1.867 1 88.5 309 HIS B N 1
ATOM 10865 C CA . HIS B 1 309 ? 37.438 4.5 2.004 1 88.5 309 HIS B CA 1
ATOM 10866 C C . HIS B 1 309 ? 38.594 4.062 1.1 1 88.5 309 HIS B C 1
ATOM 10868 O O . HIS B 1 309 ? 39.25 3.057 1.368 1 88.5 309 HIS B O 1
ATOM 10874 N N . VAL B 1 310 ? 38.812 4.727 -0.024 1 87.62 310 VAL B N 1
ATOM 10875 C CA . VAL B 1 310 ? 39.875 4.387 -0.975 1 87.62 310 VAL B CA 1
ATOM 10876 C C . VAL B 1 310 ? 40.906 5.492 -0.994 1 87.62 310 VAL B C 1
ATOM 10878 O O . VAL B 1 310 ? 40.656 6.598 -1.48 1 87.62 310 VAL B O 1
ATOM 10881 N N . ALA B 1 311 ? 42.031 5.203 -0.571 1 85.69 311 ALA B N 1
ATOM 10882 C CA . ALA B 1 311 ? 43.094 6.184 -0.376 1 85.69 311 ALA B CA 1
ATOM 10883 C C . ALA B 1 311 ? 43.438 6.887 -1.686 1 85.69 311 ALA B C 1
ATOM 10885 O O . ALA B 1 311 ? 43.719 8.094 -1.699 1 85.69 311 ALA B O 1
ATOM 10886 N N . GLN B 1 312 ? 43.531 6.172 -2.744 1 85.06 312 GLN B N 1
ATOM 10887 C CA . GLN B 1 312 ? 43.875 6.758 -4.039 1 85.06 312 GLN B CA 1
ATOM 10888 C C . GLN B 1 312 ? 42.812 7.777 -4.469 1 85.06 312 GLN B C 1
ATOM 10890 O O . GLN B 1 312 ? 43.156 8.82 -5.027 1 85.06 312 GLN B O 1
ATOM 10895 N N . CYS B 1 313 ? 41.625 7.441 -4.215 1 90.25 313 CYS B N 1
ATOM 10896 C CA . CYS B 1 313 ? 40.531 8.344 -4.559 1 90.25 313 CYS B CA 1
ATOM 10897 C C . CYS B 1 313 ? 40.562 9.586 -3.676 1 90.25 313 CYS B C 1
ATOM 10899 O O . CYS B 1 313 ? 40.281 10.695 -4.145 1 90.25 313 CYS B O 1
ATOM 10901 N N . GLU B 1 314 ? 40.844 9.398 -2.404 1 93.12 314 GLU B N 1
ATOM 10902 C CA . GLU B 1 314 ? 40.969 10.539 -1.503 1 93.12 314 GLU B CA 1
ATOM 10903 C C . GLU B 1 314 ? 42.031 11.516 -1.993 1 93.12 314 GLU B C 1
ATOM 10905 O O . GLU B 1 314 ? 41.812 12.734 -1.992 1 93.12 314 GLU B O 1
ATOM 10910 N N . ARG B 1 315 ? 43.094 11.031 -2.416 1 92.5 315 ARG B N 1
ATOM 10911 C CA . ARG B 1 315 ? 44.219 11.875 -2.865 1 92.5 315 ARG B CA 1
ATOM 10912 C C . ARG B 1 315 ? 43.812 12.672 -4.105 1 92.5 315 ARG B C 1
ATOM 10914 O O . ARG B 1 315 ? 43.906 13.898 -4.117 1 92.5 315 ARG B O 1
ATOM 10921 N N . TYR B 1 316 ? 43.344 11.992 -5.094 1 92.38 316 TYR B N 1
ATOM 10922 C CA . TYR B 1 316 ? 43.156 12.609 -6.402 1 92.38 316 TYR B CA 1
ATOM 10923 C C . TYR B 1 316 ? 41.906 13.469 -6.438 1 92.38 316 TYR B C 1
ATOM 10925 O O . TYR B 1 316 ? 41.844 14.484 -7.145 1 92.38 316 TYR B O 1
ATOM 10933 N N . ARG B 1 317 ? 40.906 13.086 -5.645 1 96.06 317 ARG B N 1
ATOM 10934 C CA . ARG B 1 317 ? 39.625 13.758 -5.84 1 96.06 317 ARG B CA 1
ATOM 10935 C C . ARG B 1 317 ? 39.281 14.68 -4.668 1 96.06 317 ARG B C 1
ATOM 10937 O O . ARG B 1 317 ? 38.438 15.547 -4.773 1 96.06 317 ARG B O 1
ATOM 10944 N N . ILE B 1 318 ? 39.969 14.562 -3.551 1 96.94 318 ILE B N 1
ATOM 10945 C CA . ILE B 1 318 ? 39.719 15.422 -2.4 1 96.94 318 ILE B CA 1
ATOM 10946 C C . ILE B 1 318 ? 40.938 16.266 -2.105 1 96.94 318 ILE B C 1
ATOM 10948 O O . ILE B 1 318 ? 40.938 17.484 -2.334 1 96.94 318 ILE B O 1
ATOM 10952 N N . ASN B 1 319 ? 42.094 15.648 -1.828 1 95.75 319 ASN B N 1
ATOM 10953 C CA . ASN B 1 319 ? 43.281 16.375 -1.435 1 95.75 319 ASN B CA 1
ATOM 10954 C C . ASN B 1 319 ? 43.812 17.25 -2.572 1 95.75 319 ASN B C 1
ATOM 10956 O O . ASN B 1 319 ? 44.156 18.422 -2.357 1 95.75 319 ASN B O 1
ATOM 10960 N N . GLN B 1 320 ? 43.938 16.641 -3.699 1 95.5 320 GLN B N 1
ATOM 10961 C CA . GLN B 1 320 ? 44.406 17.391 -4.867 1 95.5 320 GLN B CA 1
ATOM 10962 C C . GLN B 1 320 ? 43.5 18.578 -5.152 1 95.5 320 GLN B C 1
ATOM 10964 O O . GLN B 1 320 ? 43.969 19.672 -5.488 1 95.5 320 GLN B O 1
ATOM 10969 N N . LYS B 1 321 ? 42.25 18.375 -5.082 1 96.25 321 LYS B N 1
ATOM 10970 C CA . LYS B 1 321 ? 41.281 19.438 -5.328 1 96.25 321 LYS B CA 1
ATOM 10971 C C . LYS B 1 321 ? 41.406 20.562 -4.305 1 96.25 321 LYS B C 1
ATOM 10973 O O . LYS B 1 321 ? 41.312 21.75 -4.645 1 96.25 321 LYS B O 1
ATOM 10978 N N . ILE B 1 322 ? 41.625 20.219 -3.043 1 97.12 322 ILE B N 1
ATOM 10979 C CA . ILE B 1 322 ? 41.875 21.203 -2 1 97.12 322 ILE B CA 1
ATOM 10980 C C . ILE B 1 322 ? 43.094 22.047 -2.361 1 97.12 322 ILE B C 1
ATOM 10982 O O . ILE B 1 322 ? 43.031 23.281 -2.305 1 97.12 322 ILE B O 1
ATOM 10986 N N . GLU B 1 323 ? 44.125 21.391 -2.789 1 96.75 323 GLU B N 1
ATOM 10987 C CA . GLU B 1 323 ? 45.344 22.094 -3.164 1 96.75 323 GLU B CA 1
ATOM 10988 C C . GLU B 1 323 ? 45.125 23.016 -4.363 1 96.75 323 GLU B C 1
ATOM 10990 O O . GLU B 1 323 ? 45.656 24.125 -4.418 1 96.75 323 GLU B O 1
ATOM 10995 N N . GLN B 1 324 ? 44.438 22.547 -5.301 1 96.88 324 GLN B N 1
ATOM 10996 C CA . GLN B 1 324 ? 44.125 23.312 -6.504 1 96.88 324 GLN B CA 1
ATOM 10997 C C . GLN B 1 324 ? 43.312 24.562 -6.168 1 96.88 324 GLN B C 1
ATOM 10999 O O . GLN B 1 324 ? 43.625 25.656 -6.641 1 96.88 324 GLN B O 1
ATOM 11004 N N . LEU B 1 325 ? 42.312 24.422 -5.395 1 97.19 325 LEU B N 1
ATOM 11005 C CA . LEU B 1 325 ? 41.469 25.547 -5.008 1 97.19 325 LEU B CA 1
ATOM 11006 C C . LEU B 1 325 ? 42.25 26.562 -4.188 1 97.19 325 LEU B C 1
ATOM 11008 O O . LEU B 1 325 ? 42.156 27.766 -4.418 1 97.19 325 LEU B O 1
ATOM 11012 N N . GLU B 1 326 ? 43.062 26.031 -3.287 1 96.62 326 GLU B N 1
ATOM 11013 C CA . GLU B 1 326 ? 43.875 26.922 -2.461 1 96.62 326 GLU B CA 1
ATOM 11014 C C . GLU B 1 326 ? 44.906 27.672 -3.301 1 96.62 326 GLU B C 1
ATOM 11016 O O . GLU B 1 326 ? 45.219 28.828 -3.018 1 96.62 326 GLU B O 1
ATOM 11021 N N . ALA B 1 327 ? 45.406 27.047 -4.293 1 96 327 ALA B N 1
ATOM 11022 C CA . ALA B 1 327 ? 46.406 27.641 -5.176 1 96 327 ALA B CA 1
ATOM 11023 C C . ALA B 1 327 ? 45.844 28.859 -5.895 1 96 327 ALA B C 1
ATOM 11025 O O . ALA B 1 327 ? 46.594 29.75 -6.297 1 96 327 ALA B O 1
ATOM 11026 N N . VAL B 1 328 ? 44.594 28.891 -6.059 1 96.38 328 VAL B N 1
ATOM 11027 C CA . VAL B 1 328 ? 44 30.016 -6.77 1 96.38 328 VAL B CA 1
ATOM 11028 C C . VAL B 1 328 ? 43.219 30.891 -5.789 1 96.38 328 VAL B C 1
ATOM 11030 O O . VAL B 1 328 ? 42.281 31.609 -6.184 1 96.38 328 VAL B O 1
ATOM 11033 N N . GLY B 1 329 ? 43.438 30.719 -4.535 1 95.38 329 GLY B N 1
ATOM 11034 C CA . GLY B 1 329 ? 42.969 31.656 -3.518 1 95.38 329 GLY B CA 1
ATOM 11035 C C . GLY B 1 329 ? 41.594 31.281 -2.951 1 95.38 329 GLY B C 1
ATOM 11036 O O . GLY B 1 329 ? 40.938 32.125 -2.324 1 95.38 329 GLY B O 1
ATOM 11037 N N . LYS B 1 330 ? 41.094 30.141 -3.205 1 96.94 330 LYS B N 1
ATOM 11038 C CA . LYS B 1 330 ? 39.812 29.719 -2.656 1 96.94 330 LYS B CA 1
ATOM 11039 C C . LYS B 1 330 ? 40 28.844 -1.424 1 96.94 330 LYS B C 1
ATOM 11041 O O . LYS B 1 330 ? 41.094 28.266 -1.228 1 96.94 330 LYS B O 1
ATOM 11046 N N . GLN B 1 331 ? 39.031 28.828 -0.592 1 96 331 GLN B N 1
ATOM 11047 C CA . GLN B 1 331 ? 39.062 27.969 0.591 1 96 331 GLN B CA 1
ATOM 11048 C C . GLN B 1 331 ? 38.25 26.703 0.376 1 96 331 GLN B C 1
ATOM 11050 O O . GLN B 1 331 ? 37.188 26.75 -0.228 1 96 331 GLN B O 1
ATOM 11055 N N . ALA B 1 332 ? 38.812 25.594 0.821 1 96.5 332 ALA B N 1
ATOM 11056 C CA . ALA B 1 332 ? 38.094 24.312 0.673 1 96.5 332 ALA B CA 1
ATOM 11057 C C . ALA B 1 332 ? 38.031 23.578 2.006 1 96.5 332 ALA B C 1
ATOM 11059 O O . ALA B 1 332 ? 39 23.531 2.756 1 96.5 332 ALA B O 1
ATOM 11060 N N . THR B 1 333 ? 36.844 23.188 2.402 1 96.5 333 THR B N 1
ATOM 11061 C CA . THR B 1 333 ? 36.594 22.328 3.549 1 96.5 333 THR B CA 1
ATOM 11062 C C . THR B 1 333 ? 36.156 20.938 3.096 1 96.5 333 THR B C 1
ATOM 11064 O O . THR B 1 333 ? 35.375 20.797 2.148 1 96.5 333 THR B O 1
ATOM 11067 N N . ALA B 1 334 ? 36.75 19.844 3.688 1 97.19 334 ALA B N 1
ATOM 11068 C CA . ALA B 1 334 ? 36.406 18.484 3.305 1 97.19 334 ALA B CA 1
ATOM 11069 C C . ALA B 1 334 ? 35.938 17.672 4.52 1 97.19 334 ALA B C 1
ATOM 11071 O O . ALA B 1 334 ? 36.531 17.781 5.598 1 97.19 334 ALA B O 1
ATOM 11072 N N . ILE B 1 335 ? 34.875 16.969 4.379 1 96.69 335 ILE B N 1
ATOM 11073 C CA . ILE B 1 335 ? 34.344 16.141 5.449 1 96.69 335 ILE B CA 1
ATOM 11074 C C . ILE B 1 335 ? 34.031 14.75 4.918 1 96.69 335 ILE B C 1
ATOM 11076 O O . ILE B 1 335 ? 33.625 14.586 3.76 1 96.69 335 ILE B O 1
ATOM 11080 N N . ASP B 1 336 ? 34.25 13.75 5.773 1 96.94 336 ASP B N 1
ATOM 11081 C CA . ASP B 1 336 ? 33.781 12.391 5.484 1 96.94 336 ASP B CA 1
ATOM 11082 C C . ASP B 1 336 ? 32.25 12.297 5.574 1 96.94 336 ASP B C 1
ATOM 11084 O O . ASP B 1 336 ? 31.672 12.727 6.562 1 96.94 336 ASP B O 1
ATOM 11088 N N . TRP B 1 337 ? 31.656 11.703 4.551 1 96.25 337 TRP B N 1
ATOM 11089 C CA . TRP B 1 337 ? 30.203 11.664 4.547 1 96.25 337 TRP B CA 1
ATOM 11090 C C . TRP B 1 337 ? 29.672 10.875 5.746 1 96.25 337 TRP B C 1
ATOM 11092 O O . TRP B 1 337 ? 28.547 11.109 6.207 1 96.25 337 TRP B O 1
ATOM 11102 N N . THR B 1 338 ? 30.422 9.961 6.316 1 95.62 338 THR B N 1
ATOM 11103 C CA . THR B 1 338 ? 30.016 9.172 7.469 1 95.62 338 THR B CA 1
ATOM 11104 C C . THR B 1 338 ? 29.922 10.047 8.719 1 95.62 338 THR B C 1
ATOM 11106 O O . THR B 1 338 ? 29.297 9.656 9.711 1 95.62 338 THR B O 1
ATOM 11109 N N . GLU B 1 339 ? 30.5 11.273 8.656 1 94.62 339 GLU B N 1
ATOM 11110 C CA . GLU B 1 339 ? 30.5 12.18 9.805 1 94.62 339 GLU B CA 1
ATOM 11111 C C . GLU B 1 339 ? 29.656 13.422 9.539 1 94.62 339 GLU B C 1
ATOM 11113 O O . GLU B 1 339 ? 29.797 14.43 10.234 1 94.62 339 GLU B O 1
ATOM 11118 N N . LEU B 1 340 ? 28.891 13.359 8.602 1 93.25 340 LEU B N 1
ATOM 11119 C CA . LEU B 1 340 ? 28.109 14.508 8.164 1 93.25 340 LEU B CA 1
ATOM 11120 C C . LEU B 1 340 ? 27.281 15.07 9.32 1 93.25 340 LEU B C 1
ATOM 11122 O O . LEU B 1 340 ? 27.109 16.281 9.43 1 93.25 340 LEU B O 1
ATOM 11126 N N . GLU B 1 341 ? 26.781 14.25 10.211 1 88.44 341 GLU B N 1
ATOM 11127 C CA . GLU B 1 341 ? 25.906 14.664 11.312 1 88.44 341 GLU B CA 1
ATOM 11128 C C . GLU B 1 341 ? 26.688 15.5 12.328 1 88.44 341 GLU B C 1
ATOM 11130 O O . GLU B 1 341 ? 26.109 16.375 12.984 1 88.44 341 GLU B O 1
ATOM 11135 N N . GLN B 1 342 ? 27.984 15.312 12.352 1 90.5 342 GLN B N 1
ATOM 11136 C CA . GLN B 1 342 ? 28.828 16.047 13.297 1 90.5 342 GLN B CA 1
ATOM 11137 C C . GLN B 1 342 ? 29.297 17.359 12.703 1 90.5 342 GLN B C 1
ATOM 11139 O O . GLN B 1 342 ? 29.844 18.219 13.414 1 90.5 342 GLN B O 1
ATOM 11144 N N . HIS B 1 343 ? 29.016 17.594 11.453 1 92.44 343 HIS B N 1
ATOM 11145 C CA . HIS B 1 343 ? 29.5 18.797 10.789 1 92.44 343 HIS B CA 1
ATOM 11146 C C . HIS B 1 343 ? 28.359 19.547 10.094 1 92.44 343 HIS B C 1
ATOM 11148 O O . HIS B 1 343 ? 28.5 19.938 8.93 1 92.44 343 HIS B O 1
ATOM 11154 N N . SER B 1 344 ? 27.328 19.672 10.734 1 89.81 344 SER B N 1
ATOM 11155 C CA . SER B 1 344 ? 26.156 20.312 10.164 1 89.81 344 SER B CA 1
ATOM 11156 C C . SER B 1 344 ? 26.438 21.766 9.805 1 89.81 344 SER B C 1
ATOM 11158 O O . SER B 1 344 ? 25.891 22.297 8.828 1 89.81 344 SER B O 1
ATOM 11160 N N . ASN B 1 345 ? 27.25 22.484 10.555 1 95.56 345 ASN B N 1
ATOM 11161 C CA . ASN B 1 345 ? 27.578 23.891 10.305 1 95.56 345 ASN B CA 1
ATOM 11162 C C . ASN B 1 345 ? 28.25 24.078 8.953 1 95.56 345 ASN B C 1
ATOM 11164 O O . ASN B 1 345 ? 28.031 25.078 8.266 1 95.56 345 ASN B O 1
ATOM 11168 N N . ALA B 1 346 ? 29.078 23.094 8.625 1 95.31 346 ALA B N 1
ATOM 11169 C CA . ALA B 1 346 ? 29.766 23.172 7.34 1 95.31 346 ALA B CA 1
ATOM 11170 C C . ALA B 1 346 ? 28.781 23.188 6.18 1 95.31 346 ALA B C 1
ATOM 11172 O O . ALA B 1 346 ? 28.938 23.953 5.223 1 95.31 346 ALA B O 1
ATOM 11173 N N . LEU B 1 347 ? 27.828 22.406 6.305 1 93.88 347 LEU B N 1
ATOM 11174 C CA . LEU B 1 347 ? 26.797 22.328 5.262 1 93.88 347 LEU B CA 1
ATOM 11175 C C . LEU B 1 347 ? 26.031 23.641 5.16 1 93.88 347 LEU B C 1
ATOM 11177 O O . LEU B 1 347 ? 25.688 24.078 4.062 1 93.88 347 LEU B O 1
ATOM 11181 N N . ALA B 1 348 ? 25.734 24.188 6.281 1 94.69 348 ALA B N 1
ATOM 11182 C CA . ALA B 1 348 ? 24.969 25.422 6.332 1 94.69 348 ALA B CA 1
ATOM 11183 C C . ALA B 1 348 ? 25.797 26.609 5.828 1 94.69 348 ALA B C 1
ATOM 11185 O O . ALA B 1 348 ? 25.266 27.531 5.215 1 94.69 348 ALA B O 1
ATOM 11186 N N . LEU B 1 349 ? 27.125 26.547 6.035 1 95.88 349 LEU B N 1
ATOM 11187 C CA . LEU B 1 349 ? 27.953 27.734 5.863 1 95.88 349 LEU B CA 1
ATOM 11188 C C . LEU B 1 349 ? 28.766 27.641 4.574 1 95.88 349 LEU B C 1
ATOM 11190 O O . LEU B 1 349 ? 29.844 28.219 4.477 1 95.88 349 LEU B O 1
ATOM 11194 N N . HIS B 1 350 ? 28.359 26.859 3.65 1 97.5 350 HIS B N 1
ATOM 11195 C CA . HIS B 1 350 ? 28.906 26.797 2.301 1 97.5 350 HIS B CA 1
ATOM 11196 C C . HIS B 1 350 ? 27.797 26.859 1.253 1 97.5 350 HIS B C 1
ATOM 11198 O O . HIS B 1 350 ? 26.734 26.25 1.429 1 97.5 350 HIS B O 1
ATOM 11204 N N . ASP B 1 351 ? 28.031 27.594 0.182 1 97.06 351 ASP B N 1
ATOM 11205 C CA . ASP B 1 351 ? 27.016 27.719 -0.868 1 97.06 351 ASP B CA 1
ATOM 11206 C C . ASP B 1 351 ? 27.266 26.703 -1.985 1 97.06 351 ASP B C 1
ATOM 11208 O O . ASP B 1 351 ? 26.375 26.438 -2.795 1 97.06 351 ASP B O 1
ATOM 11212 N N . ILE B 1 352 ? 28.469 26.234 -2.102 1 97.75 352 ILE B N 1
ATOM 11213 C CA . ILE B 1 352 ? 28.812 25.188 -3.049 1 97.75 352 ILE B CA 1
ATOM 11214 C C . ILE B 1 352 ? 29.203 23.922 -2.293 1 97.75 352 ILE B C 1
ATOM 11216 O O . ILE B 1 352 ? 30.125 23.938 -1.474 1 97.75 352 ILE B O 1
ATOM 11220 N N . VAL B 1 353 ? 28.516 22.875 -2.568 1 98.25 353 VAL B N 1
ATOM 11221 C CA . VAL B 1 353 ? 28.797 21.609 -1.916 1 98.25 353 VAL B CA 1
ATOM 11222 C C . VAL B 1 353 ? 29.031 20.531 -2.969 1 98.25 353 VAL B C 1
ATOM 11224 O O . VAL B 1 353 ? 28.156 20.266 -3.805 1 98.25 353 VAL B O 1
ATOM 11227 N N . ILE B 1 354 ? 30.156 19.938 -2.941 1 98.62 354 ILE B N 1
ATOM 11228 C CA . ILE B 1 354 ? 30.5 18.828 -3.822 1 98.62 354 ILE B CA 1
ATOM 11229 C C . ILE B 1 354 ? 30.359 17.5 -3.066 1 98.62 354 ILE B C 1
ATOM 11231 O O . ILE B 1 354 ? 31.047 17.266 -2.072 1 98.62 354 ILE B O 1
ATOM 11235 N N . PHE B 1 355 ? 29.453 16.688 -3.512 1 98.69 355 PHE B N 1
ATOM 11236 C CA . PHE B 1 355 ? 29.297 15.336 -2.975 1 98.69 355 PHE B CA 1
ATOM 11237 C C . PHE B 1 355 ? 30.078 14.328 -3.795 1 98.69 355 PHE B C 1
ATOM 11239 O O . PHE B 1 355 ? 29.656 13.93 -4.883 1 98.69 355 PHE B O 1
ATOM 11246 N N . TYR B 1 356 ? 31.188 13.867 -3.295 1 98.19 356 TYR B N 1
ATOM 11247 C CA . TYR B 1 356 ? 32.062 12.984 -4.055 1 98.19 356 TYR B CA 1
ATOM 11248 C C . TYR B 1 356 ? 31.859 11.531 -3.65 1 98.19 356 TYR B C 1
ATOM 11250 O O . TYR B 1 356 ? 32.188 11.141 -2.523 1 98.19 356 TYR B O 1
ATOM 11258 N N . ARG B 1 357 ? 31.359 10.734 -4.52 1 97.38 357 ARG B N 1
ATOM 11259 C CA . ARG B 1 357 ? 31.234 9.281 -4.387 1 97.38 357 ARG B CA 1
ATOM 11260 C C . ARG B 1 357 ? 30.484 8.914 -3.115 1 97.38 357 ARG B C 1
ATOM 11262 O O . ARG B 1 357 ? 30.953 8.086 -2.328 1 97.38 357 ARG B O 1
ATOM 11269 N N . VAL B 1 358 ? 29.406 9.562 -2.859 1 98.06 358 VAL B N 1
ATOM 11270 C CA . VAL B 1 358 ? 28.609 9.297 -1.674 1 98.06 358 VAL B CA 1
ATOM 11271 C C . VAL B 1 358 ? 27.391 8.453 -2.051 1 98.06 358 VAL B C 1
ATOM 11273 O O . VAL B 1 358 ? 26.812 8.625 -3.127 1 98.06 358 VAL B O 1
ATOM 11276 N N . PRO B 1 359 ? 27.016 7.492 -1.228 1 97.88 359 PRO B N 1
ATOM 11277 C CA . PRO B 1 359 ? 25.812 6.676 -1.474 1 97.88 359 PRO B CA 1
ATOM 11278 C C . PRO B 1 359 ? 24.531 7.344 -0.979 1 97.88 359 PRO B C 1
ATOM 11280 O O . PRO B 1 359 ? 24.578 8.203 -0.096 1 97.88 359 PRO B O 1
ATOM 11283 N N . ALA B 1 360 ? 23.375 7.012 -1.56 1 98.12 360 ALA B N 1
ATOM 11284 C CA . ALA B 1 360 ? 22.078 7.535 -1.147 1 98.12 360 ALA B CA 1
ATOM 11285 C C . ALA B 1 360 ? 21.609 6.898 0.161 1 98.12 360 ALA B C 1
ATOM 11287 O O . ALA B 1 360 ? 20.734 6.035 0.162 1 98.12 360 ALA B O 1
ATOM 11288 N N . VAL B 1 361 ? 22.141 7.305 1.25 1 97.5 361 VAL B N 1
ATOM 11289 C CA . VAL B 1 361 ? 21.734 6.918 2.594 1 97.5 361 VAL B CA 1
ATOM 11290 C C . VAL B 1 361 ? 21.047 8.094 3.283 1 97.5 361 VAL B C 1
ATOM 11292 O O . VAL B 1 361 ? 21.141 9.234 2.82 1 97.5 361 VAL B O 1
ATOM 11295 N N . PRO B 1 362 ? 20.344 7.941 4.359 1 97.38 362 PRO B N 1
ATOM 11296 C CA . PRO B 1 362 ? 19.484 8.977 4.941 1 97.38 362 PRO B CA 1
ATOM 11297 C C . PRO B 1 362 ? 20.234 10.281 5.215 1 97.38 362 PRO B C 1
ATOM 11299 O O . PRO B 1 362 ? 19.797 11.352 4.805 1 97.38 362 PRO B O 1
ATOM 11302 N N . LYS B 1 363 ? 21.391 10.219 5.859 1 97 363 LYS B N 1
ATOM 11303 C CA . LYS B 1 363 ? 22.109 11.445 6.215 1 97 363 LYS B CA 1
ATOM 11304 C C . LYS B 1 363 ? 22.562 12.195 4.969 1 97 363 LYS B C 1
ATOM 11306 O O . LYS B 1 363 ? 22.547 13.43 4.949 1 97 363 LYS B O 1
ATOM 11311 N N . VAL B 1 364 ? 22.969 11.469 3.91 1 98.25 364 VAL B N 1
ATOM 11312 C CA . VAL B 1 364 ? 23.406 12.094 2.664 1 98.25 364 VAL B CA 1
ATOM 11313 C C . VAL B 1 364 ? 22.203 12.695 1.938 1 98.25 364 VAL B C 1
ATOM 11315 O O . VAL B 1 364 ? 22.266 13.828 1.453 1 98.25 364 VAL B O 1
ATOM 11318 N N . ILE B 1 365 ? 21.125 11.922 1.89 1 98.12 365 ILE B N 1
ATOM 11319 C CA . ILE B 1 365 ? 19.906 12.391 1.231 1 98.12 365 ILE B CA 1
ATOM 11320 C C . ILE B 1 365 ? 19.406 13.656 1.919 1 98.12 365 ILE B C 1
ATOM 11322 O O . ILE B 1 365 ? 18.984 14.609 1.254 1 98.12 365 ILE B O 1
ATOM 11326 N N . LYS B 1 366 ? 19.453 13.641 3.223 1 97.5 366 LYS B N 1
ATOM 11327 C CA . LYS B 1 366 ? 19.047 14.812 3.998 1 97.5 366 LYS B CA 1
ATOM 11328 C C . LYS B 1 366 ? 19.875 16.031 3.633 1 97.5 366 LYS B C 1
ATOM 11330 O O . LYS B 1 366 ? 19.344 17.125 3.451 1 97.5 366 LYS B O 1
ATOM 11335 N N . ALA B 1 367 ? 21.172 15.875 3.562 1 98 367 ALA B N 1
ATOM 11336 C CA . ALA B 1 367 ? 22.078 16.969 3.221 1 98 367 ALA B CA 1
ATOM 11337 C C . ALA B 1 367 ? 21.781 17.516 1.832 1 98 367 ALA B C 1
ATOM 11339 O O . ALA B 1 367 ? 21.734 18.734 1.639 1 98 367 ALA B O 1
ATOM 11340 N N . ILE B 1 368 ? 21.578 16.594 0.882 1 98.25 368 ILE B N 1
ATOM 11341 C CA . ILE B 1 368 ? 21.281 17.016 -0.482 1 98.25 368 ILE B CA 1
ATOM 11342 C C . ILE B 1 368 ? 19.969 17.797 -0.508 1 98.25 368 ILE B C 1
ATOM 11344 O O . ILE B 1 368 ? 19.844 18.812 -1.197 1 98.25 368 ILE B O 1
ATOM 11348 N N . ALA B 1 369 ? 19 17.312 0.234 1 97.31 369 ALA B N 1
ATOM 11349 C CA . ALA B 1 369 ? 17.703 17.984 0.31 1 97.31 369 ALA B CA 1
ATOM 11350 C C . ALA B 1 369 ? 17.859 19.406 0.84 1 97.31 369 ALA B C 1
ATOM 11352 O O . ALA B 1 369 ? 17.234 20.328 0.318 1 97.31 369 ALA B O 1
ATOM 11353 N N . GLN B 1 370 ? 18.625 19.562 1.864 1 97.12 370 GLN B N 1
ATOM 11354 C CA . GLN B 1 370 ? 18.844 20.891 2.436 1 97.12 370 GLN B CA 1
ATOM 11355 C C . GLN B 1 370 ? 19.5 21.828 1.419 1 97.12 370 GLN B C 1
ATOM 11357 O O . GLN B 1 370 ? 19.062 22.969 1.247 1 97.12 370 GLN B O 1
ATOM 11362 N N . VAL B 1 371 ? 20.531 21.344 0.781 1 97.56 371 VAL B N 1
ATOM 11363 C CA . VAL B 1 371 ? 21.266 22.141 -0.186 1 97.56 371 VAL B CA 1
ATOM 11364 C C . VAL B 1 371 ? 20.344 22.578 -1.314 1 97.56 371 VAL B C 1
ATOM 11366 O O . VAL B 1 371 ? 20.297 23.766 -1.663 1 97.56 371 VAL B O 1
ATOM 11369 N N . ASN B 1 372 ? 19.578 21.641 -1.82 1 96.75 372 ASN B N 1
ATOM 11370 C CA . ASN B 1 372 ? 18.672 21.938 -2.926 1 96.75 372 ASN B CA 1
ATOM 11371 C C . ASN B 1 372 ? 17.547 22.875 -2.498 1 96.75 372 ASN B C 1
ATOM 11373 O O . ASN B 1 372 ? 17.234 23.828 -3.211 1 96.75 372 ASN B O 1
ATOM 11377 N N . ALA B 1 373 ? 17 22.656 -1.349 1 95.94 373 ALA B N 1
ATOM 11378 C CA . ALA B 1 373 ? 15.844 23.422 -0.882 1 95.94 373 ALA B CA 1
ATOM 11379 C C . ALA B 1 373 ? 16.219 24.875 -0.625 1 95.94 373 ALA B C 1
ATOM 11381 O O . ALA B 1 373 ? 15.375 25.766 -0.708 1 95.94 373 ALA B O 1
ATOM 11382 N N . THR B 1 374 ? 17.484 25.188 -0.352 1 96.25 374 THR B N 1
ATOM 11383 C CA . THR B 1 374 ? 17.891 26.516 0.065 1 96.25 374 THR B CA 1
ATOM 11384 C C . THR B 1 374 ? 18.578 27.25 -1.083 1 96.25 374 THR B C 1
ATOM 11386 O O . THR B 1 374 ? 19.219 28.281 -0.87 1 96.25 374 THR B O 1
ATOM 11389 N N . GLY B 1 375 ? 18.547 26.688 -2.219 1 94.44 375 GLY B N 1
ATOM 11390 C CA . GLY B 1 375 ? 19.062 27.359 -3.4 1 94.44 375 GLY B CA 1
ATOM 11391 C C . GLY B 1 375 ? 20.578 27.391 -3.451 1 94.44 375 GLY B C 1
ATOM 11392 O O . GLY B 1 375 ? 21.172 28.312 -4.008 1 94.44 375 GLY B O 1
ATOM 11393 N N . LYS B 1 376 ? 21.25 26.516 -2.814 1 96.31 376 LYS B N 1
ATOM 11394 C CA . LYS B 1 376 ? 22.688 26.328 -2.904 1 96.31 376 LYS B CA 1
ATOM 11395 C C . LYS B 1 376 ? 23.047 25.391 -4.047 1 96.31 376 LYS B C 1
ATOM 11397 O O . LYS B 1 376 ? 22.172 24.719 -4.609 1 96.31 376 LYS B O 1
ATOM 11402 N N . LEU B 1 377 ? 24.266 25.391 -4.426 1 97.06 377 LEU B N 1
ATOM 11403 C CA . LEU B 1 377 ? 24.703 24.594 -5.566 1 97.06 377 LEU B CA 1
ATOM 11404 C C . LEU B 1 377 ? 25.281 23.25 -5.102 1 97.06 377 LEU B C 1
ATOM 11406 O O . LEU B 1 377 ? 26.375 23.219 -4.535 1 97.06 377 LEU B O 1
ATOM 11410 N N . GLY B 1 378 ? 24.547 22.203 -5.289 1 97.69 378 GLY B N 1
ATOM 11411 C CA . GLY B 1 378 ? 25 20.859 -5 1 97.69 378 GLY B CA 1
ATOM 11412 C C . GLY B 1 378 ? 25.469 20.109 -6.234 1 97.69 378 GLY B C 1
ATOM 11413 O O . GLY B 1 378 ? 24.719 19.969 -7.203 1 97.69 378 GLY B O 1
ATOM 11414 N N . LEU B 1 379 ? 26.703 19.578 -6.211 1 98.5 379 LEU B N 1
ATOM 11415 C CA . LEU B 1 379 ? 27.266 18.844 -7.332 1 98.5 379 LEU B CA 1
ATOM 11416 C C . LEU B 1 379 ? 27.656 17.422 -6.91 1 98.5 379 LEU B C 1
ATOM 11418 O O . LEU B 1 379 ? 28.234 17.234 -5.84 1 98.5 379 LEU B O 1
ATOM 11422 N N . TYR B 1 380 ? 27.281 16.453 -7.711 1 98.69 380 TYR B N 1
ATOM 11423 C CA . TYR B 1 380 ? 27.734 15.078 -7.477 1 98.69 380 TYR B CA 1
ATOM 11424 C C . TYR B 1 380 ? 28.984 14.766 -8.281 1 98.69 380 TYR B C 1
ATOM 11426 O O . TYR B 1 380 ? 29.016 14.969 -9.5 1 98.69 380 TYR B O 1
ATOM 11434 N N . GLU B 1 381 ? 29.984 14.312 -7.598 1 98.44 381 GLU B N 1
ATOM 11435 C CA . GLU B 1 381 ? 31.219 13.953 -8.281 1 98.44 381 GLU B CA 1
ATOM 11436 C C . GLU B 1 381 ? 31.531 12.469 -8.117 1 98.44 381 GLU B C 1
ATOM 11438 O O . GLU B 1 381 ? 31.312 11.891 -7.051 1 98.44 381 GLU B O 1
ATOM 11443 N N . ILE B 1 382 ? 32.031 11.898 -9.203 1 95.81 382 ILE B N 1
ATOM 11444 C CA . ILE B 1 382 ? 32.469 10.5 -9.203 1 95.81 382 ILE B CA 1
ATOM 11445 C C . ILE B 1 382 ? 33.531 10.281 -10.25 1 95.81 382 ILE B C 1
ATOM 11447 O O . ILE B 1 382 ? 33.656 11.055 -11.203 1 95.81 382 ILE B O 1
ATOM 11451 N N . ASP B 1 383 ? 34.406 9.305 -10.07 1 94.06 383 ASP B N 1
ATOM 11452 C CA . ASP B 1 383 ? 35.625 9.227 -10.891 1 94.06 383 ASP B CA 1
ATOM 11453 C C . ASP B 1 383 ? 35.625 7.949 -11.734 1 94.06 383 ASP B C 1
ATOM 11455 O O . ASP B 1 383 ? 36.562 7.699 -12.484 1 94.06 383 ASP B O 1
ATOM 11459 N N . ASP B 1 384 ? 34.656 7.102 -11.594 1 94.12 384 ASP B N 1
ATOM 11460 C CA . ASP B 1 384 ? 34.5 5.898 -12.406 1 94.12 384 ASP B CA 1
ATOM 11461 C C . ASP B 1 384 ? 33.031 5.637 -12.734 1 94.12 384 ASP B C 1
ATOM 11463 O O . ASP B 1 384 ? 32.125 6.203 -12.094 1 94.12 384 ASP B O 1
ATOM 11467 N N . LEU B 1 385 ? 32.812 4.859 -13.773 1 96 385 LEU B N 1
ATOM 11468 C CA . LEU B 1 385 ? 31.438 4.488 -14.102 1 96 385 LEU B CA 1
ATOM 11469 C C . LEU B 1 385 ? 30.938 3.381 -13.18 1 96 385 LEU B C 1
ATOM 11471 O O . LEU B 1 385 ? 30.688 2.26 -13.625 1 96 385 LEU B O 1
ATOM 11475 N N . ILE B 1 386 ? 30.797 3.664 -11.961 1 96.19 386 ILE B N 1
ATOM 11476 C CA . ILE B 1 386 ? 30.391 2.678 -10.969 1 96.19 386 ILE B CA 1
ATOM 11477 C C . ILE B 1 386 ? 28.953 2.941 -10.523 1 96.19 386 ILE B C 1
ATOM 11479 O O . ILE B 1 386 ? 28.531 2.475 -9.461 1 96.19 386 ILE B O 1
ATOM 11483 N N . PHE B 1 387 ? 28.172 3.811 -11.242 1 97.38 387 PHE B N 1
ATOM 11484 C CA . PHE B 1 387 ? 26.797 4.148 -10.883 1 97.38 387 PHE B CA 1
ATOM 11485 C C . PHE B 1 387 ? 25.828 3.701 -11.969 1 97.38 387 PHE B C 1
ATOM 11487 O O . PHE B 1 387 ? 24.641 4.004 -11.906 1 97.38 387 PHE B O 1
ATOM 11494 N N . ASP B 1 388 ? 26.344 3.004 -12.945 1 96.5 388 ASP B N 1
ATOM 11495 C CA . ASP B 1 388 ? 25.547 2.506 -14.07 1 96.5 388 ASP B CA 1
ATOM 11496 C C . ASP B 1 388 ? 25.344 0.996 -13.969 1 96.5 388 ASP B C 1
ATOM 11498 O O . ASP B 1 388 ? 26.234 0.274 -13.508 1 96.5 388 ASP B O 1
ATOM 11502 N N . PRO B 1 389 ? 24.156 0.472 -14.461 1 94.44 389 PRO B N 1
ATOM 11503 C CA . PRO B 1 389 ? 23.859 -0.957 -14.344 1 94.44 389 PRO B CA 1
ATOM 11504 C C . PRO B 1 389 ? 24.906 -1.837 -15.031 1 94.44 389 PRO B C 1
ATOM 11506 O O . PRO B 1 389 ? 24.953 -3.045 -14.789 1 94.44 389 PRO B O 1
ATOM 11509 N N . ALA B 1 390 ? 25.719 -1.259 -15.875 1 93.31 390 ALA B N 1
ATOM 11510 C CA . ALA B 1 390 ? 26.781 -2.029 -16.516 1 93.31 390 ALA B CA 1
ATOM 11511 C C . ALA B 1 390 ? 27.844 -2.443 -15.492 1 93.31 390 ALA B C 1
ATOM 11513 O O . ALA B 1 390 ? 28.594 -3.391 -15.719 1 93.31 390 ALA B O 1
ATOM 11514 N N . TYR B 1 391 ? 27.953 -1.742 -14.406 1 94.06 391 TYR B N 1
ATOM 11515 C CA . TYR B 1 391 ? 28.906 -2.025 -13.344 1 94.06 391 TYR B CA 1
ATOM 11516 C C . TYR B 1 391 ? 28.266 -2.854 -12.242 1 94.06 391 TYR B C 1
ATOM 11518 O O . TYR B 1 391 ? 27.094 -2.639 -11.891 1 94.06 391 TYR B O 1
ATOM 11526 N N . PRO B 1 392 ? 28.953 -3.822 -11.648 1 92.38 392 PRO B N 1
ATOM 11527 C CA . PRO B 1 392 ? 30.297 -4.277 -12 1 92.38 392 PRO B CA 1
ATOM 11528 C C . PRO B 1 392 ? 30.312 -5.293 -13.141 1 92.38 392 PRO B C 1
ATOM 11530 O O . PRO B 1 392 ? 29.281 -5.914 -13.422 1 92.38 392 PRO B O 1
ATOM 11533 N N . PRO B 1 393 ? 31.391 -5.355 -13.805 1 89.38 393 PRO B N 1
ATOM 11534 C CA . PRO B 1 393 ? 31.484 -6.418 -14.805 1 89.38 393 PRO B CA 1
ATOM 11535 C C . PRO B 1 393 ? 31.406 -7.816 -14.195 1 89.38 393 PRO B C 1
ATOM 11537 O O . PRO B 1 393 ? 31.375 -7.957 -12.969 1 89.38 393 PRO B O 1
ATOM 11540 N N . GLY B 1 394 ? 31.328 -8.789 -15.07 1 84.06 394 GLY B N 1
ATOM 11541 C CA . GLY B 1 394 ? 31.234 -10.148 -14.578 1 84.06 394 GLY B CA 1
ATOM 11542 C C . GLY B 1 394 ? 32.312 -10.5 -13.578 1 84.06 394 GLY B C 1
ATOM 11543 O O . GLY B 1 394 ? 33.438 -10.031 -13.688 1 84.06 394 GLY B O 1
ATOM 11544 N N . ILE B 1 395 ? 31.984 -11.219 -12.594 1 83.5 395 ILE B N 1
ATOM 11545 C CA . ILE B 1 395 ? 32.875 -11.5 -11.477 1 83.5 395 ILE B CA 1
ATOM 11546 C C . ILE B 1 395 ? 34.156 -12.172 -11.992 1 83.5 395 ILE B C 1
ATOM 11548 O O . ILE B 1 395 ? 35.219 -12.031 -11.391 1 83.5 395 ILE B O 1
ATOM 11552 N N . GLU B 1 396 ? 34.062 -12.875 -13.133 1 76.94 396 GLU B N 1
ATOM 11553 C CA . GLU B 1 396 ? 35.219 -13.578 -13.711 1 76.94 396 GLU B CA 1
ATOM 11554 C C . GLU B 1 396 ? 36.312 -12.602 -14.164 1 76.94 396 GLU B C 1
ATOM 11556 O O . GLU B 1 396 ? 37.469 -12.945 -14.18 1 76.94 396 GLU B O 1
ATOM 11561 N N . SER B 1 397 ? 35.844 -11.453 -14.414 1 78.12 397 SER B N 1
ATOM 11562 C CA . SER B 1 397 ? 36.781 -10.445 -14.914 1 78.12 397 SER B CA 1
ATOM 11563 C C . SER B 1 397 ? 37.781 -10.031 -13.836 1 78.12 397 SER B C 1
ATOM 11565 O O . SER B 1 397 ? 38.844 -9.453 -14.141 1 78.12 397 SER B O 1
ATOM 11567 N N . TYR B 1 398 ? 37.469 -10.398 -12.617 1 79.38 398 TYR B N 1
ATOM 11568 C CA . TYR B 1 398 ? 38.312 -9.984 -11.5 1 79.38 398 TYR B CA 1
ATOM 11569 C C . TYR B 1 398 ? 39.375 -11.031 -11.211 1 79.38 398 TYR B C 1
ATOM 11571 O O . TYR B 1 398 ? 40.219 -10.852 -10.32 1 79.38 398 TYR B O 1
ATOM 11579 N N . GLY B 1 399 ? 39.438 -12.031 -11.953 1 71.69 399 GLY B N 1
ATOM 11580 C CA . GLY B 1 399 ? 40.469 -13.039 -11.875 1 71.69 399 GLY B CA 1
ATOM 11581 C C . GLY B 1 399 ? 40.531 -13.734 -10.531 1 71.69 399 GLY B C 1
ATOM 11582 O O . GLY B 1 399 ? 41.594 -14.148 -10.078 1 71.69 399 GLY B O 1
ATOM 11583 N N . GLY B 1 400 ? 39.344 -13.656 -9.766 1 73.81 400 GLY B N 1
ATOM 11584 C CA . GLY B 1 400 ? 39.25 -14.344 -8.484 1 73.81 400 GLY B CA 1
ATOM 11585 C C . GLY B 1 400 ? 39.656 -13.461 -7.312 1 73.81 400 GLY B C 1
ATOM 11586 O O . GLY B 1 400 ? 39.594 -13.891 -6.16 1 73.81 400 GLY B O 1
ATOM 11587 N N . TYR B 1 401 ? 40.062 -12.242 -7.535 1 74.94 401 TYR B N 1
ATOM 11588 C CA . TYR B 1 401 ? 40.5 -11.336 -6.484 1 74.94 401 TYR B CA 1
ATOM 11589 C C . TYR B 1 401 ? 39.344 -10.805 -5.676 1 74.94 401 TYR B C 1
ATOM 11591 O O . TYR B 1 401 ? 39.5 -10.281 -4.574 1 74.94 401 TYR B O 1
ATOM 11599 N N . VAL B 1 402 ? 38.156 -10.891 -6.195 1 83.56 402 VAL B N 1
ATOM 11600 C CA . VAL B 1 402 ? 36.969 -10.32 -5.539 1 83.56 402 VAL B CA 1
ATOM 11601 C C . VAL B 1 402 ? 36.062 -11.445 -5.035 1 83.56 402 VAL B C 1
ATOM 11603 O O . VAL B 1 402 ? 35.719 -12.359 -5.789 1 83.56 402 VAL B O 1
ATOM 11606 N N . SER B 1 403 ? 35.812 -11.414 -3.771 1 84.75 403 SER B N 1
ATOM 11607 C CA . SER B 1 403 ? 34.906 -12.398 -3.191 1 84.75 403 SER B CA 1
ATOM 11608 C C . SER B 1 403 ? 33.469 -12.164 -3.656 1 84.75 403 SER B C 1
ATOM 11610 O O . SER B 1 403 ? 33.125 -11.102 -4.191 1 84.75 403 SER B O 1
ATOM 11612 N N . LEU B 1 404 ? 32.656 -13.148 -3.518 1 85 404 LEU B N 1
ATOM 11613 C CA . LEU B 1 404 ? 31.25 -13.023 -3.873 1 85 404 LEU B CA 1
ATOM 11614 C C . LEU B 1 404 ? 30.578 -11.922 -3.051 1 85 404 LEU B C 1
ATOM 11616 O O . LEU B 1 404 ? 29.781 -11.148 -3.58 1 85 404 LEU B O 1
ATOM 11620 N N . GLU B 1 405 ? 30.844 -11.883 -1.796 1 86.62 405 GLU B N 1
ATOM 11621 C CA . GLU B 1 405 ? 30.266 -10.875 -0.909 1 86.62 405 GLU B CA 1
ATOM 11622 C C . GLU B 1 405 ? 30.641 -9.461 -1.362 1 86.62 405 GLU B C 1
ATOM 11624 O O . GLU B 1 405 ? 29.781 -8.578 -1.4 1 86.62 405 GLU B O 1
ATOM 11629 N N . THR B 1 406 ? 31.875 -9.32 -1.68 1 90.62 406 THR B N 1
ATOM 11630 C CA . THR B 1 406 ? 32.344 -8.016 -2.143 1 90.62 406 THR B CA 1
ATOM 11631 C C . THR B 1 406 ? 31.672 -7.637 -3.461 1 90.62 406 THR B C 1
ATOM 11633 O O . THR B 1 406 ? 31.281 -6.484 -3.658 1 90.62 406 THR B O 1
ATOM 11636 N N . TYR B 1 407 ? 31.562 -8.617 -4.27 1 91.69 407 TYR B N 1
ATOM 11637 C CA . TYR B 1 407 ? 30.922 -8.383 -5.562 1 91.69 407 TYR B CA 1
ATOM 11638 C C . TYR B 1 407 ? 29.484 -7.93 -5.387 1 91.69 407 TYR B C 1
ATOM 11640 O O . TYR B 1 407 ? 29.031 -6.996 -6.059 1 91.69 407 TYR B O 1
ATOM 11648 N N . ARG B 1 408 ? 28.781 -8.547 -4.508 1 91.75 408 ARG B N 1
ATOM 11649 C CA . ARG B 1 408 ? 27.406 -8.18 -4.195 1 91.75 408 ARG B CA 1
ATOM 11650 C C . ARG B 1 408 ? 27.328 -6.766 -3.635 1 91.75 408 ARG B C 1
ATOM 11652 O O . ARG B 1 408 ? 26.422 -6 -3.988 1 91.75 408 ARG B O 1
ATOM 11659 N N . GLY B 1 409 ? 28.281 -6.414 -2.816 1 93.56 409 GLY B N 1
ATOM 11660 C CA . GLY B 1 409 ? 28.344 -5.074 -2.254 1 93.56 409 GLY B CA 1
ATOM 11661 C C . GLY B 1 409 ? 28.594 -4 -3.297 1 93.56 409 GLY B C 1
ATOM 11662 O O . GLY B 1 409 ? 28.031 -2.912 -3.227 1 93.56 409 GLY B O 1
ATOM 11663 N N . LEU B 1 410 ? 29.438 -4.348 -4.242 1 94.69 410 LEU B N 1
ATOM 11664 C CA . LEU B 1 410 ? 29.719 -3.42 -5.328 1 94.69 410 LEU B CA 1
ATOM 11665 C C . LEU B 1 410 ? 28.469 -3.154 -6.156 1 94.69 410 LEU B C 1
ATOM 11667 O O . LEU B 1 410 ? 28.203 -2.014 -6.547 1 94.69 410 LEU B O 1
ATOM 11671 N N . THR B 1 411 ? 27.703 -4.191 -6.34 1 95.56 411 THR B N 1
ATOM 11672 C CA . THR B 1 411 ? 26.484 -4.07 -7.133 1 95.56 411 THR B CA 1
ATOM 11673 C C . THR B 1 411 ? 25.469 -3.18 -6.426 1 95.56 411 THR B C 1
ATOM 11675 O O . THR B 1 411 ? 24.875 -2.303 -7.047 1 95.56 411 THR B O 1
ATOM 11678 N N . ARG B 1 412 ? 25.266 -3.393 -5.184 1 95.81 412 ARG B N 1
ATOM 11679 C CA . ARG B 1 412 ? 24.375 -2.551 -4.398 1 95.81 412 ARG B CA 1
ATOM 11680 C C . ARG B 1 412 ? 24.844 -1.1 -4.398 1 95.81 412 ARG B C 1
ATOM 11682 O O . ARG B 1 412 ? 24.031 -0.179 -4.543 1 95.81 412 ARG B O 1
ATOM 11689 N N . GLY B 1 413 ? 26.188 -0.923 -4.176 1 97.19 413 GLY B N 1
ATOM 11690 C CA . GLY B 1 413 ? 26.766 0.414 -4.156 1 97.19 413 GLY B CA 1
ATOM 11691 C C . GLY B 1 413 ? 26.516 1.187 -5.438 1 97.19 413 GLY B C 1
ATOM 11692 O O . GLY B 1 413 ? 26.234 2.387 -5.402 1 97.19 413 GLY B O 1
ATOM 11693 N N . MET B 1 414 ? 26.609 0.443 -6.484 1 97.38 414 MET B N 1
ATOM 11694 C CA . MET B 1 414 ? 26.359 1.045 -7.789 1 97.38 414 MET B CA 1
ATOM 11695 C C . MET B 1 414 ? 24.984 1.701 -7.832 1 97.38 414 MET B C 1
ATOM 11697 O O . MET B 1 414 ? 24.859 2.844 -8.273 1 97.38 414 MET B O 1
ATOM 11701 N N . ALA B 1 415 ? 23.953 1.037 -7.34 1 97.88 415 ALA B N 1
ATOM 11702 C CA . ALA B 1 415 ? 22.594 1.559 -7.344 1 97.88 415 ALA B CA 1
ATOM 11703 C C . ALA B 1 415 ? 22.469 2.764 -6.418 1 97.88 415 ALA B C 1
ATOM 11705 O O . ALA B 1 415 ? 21.75 3.719 -6.727 1 97.88 415 ALA B O 1
ATOM 11706 N N . LEU B 1 416 ? 23.141 2.766 -5.305 1 98.06 416 LEU B N 1
ATOM 11707 C CA . LEU B 1 416 ? 23.062 3.846 -4.328 1 98.06 416 LEU B CA 1
ATOM 11708 C C . LEU B 1 416 ? 23.766 5.098 -4.84 1 98.06 416 LEU B C 1
ATOM 11710 O O . LEU B 1 416 ? 23.328 6.219 -4.57 1 98.06 416 LEU B O 1
ATOM 11714 N N . PHE B 1 417 ? 24.875 4.906 -5.547 1 98.44 417 PHE B N 1
ATOM 11715 C CA . PHE B 1 417 ? 25.547 6.043 -6.164 1 98.44 417 PHE B CA 1
ATOM 11716 C C . PHE B 1 417 ? 24.672 6.68 -7.23 1 98.44 417 PHE B C 1
ATOM 11718 O O . PHE B 1 417 ? 24.578 7.906 -7.32 1 98.44 417 PHE B O 1
ATOM 11725 N N . ASN B 1 418 ? 24.062 5.766 -8.016 1 98.38 418 ASN B N 1
ATOM 11726 C CA . ASN B 1 418 ? 23.141 6.246 -9.039 1 98.38 418 ASN B CA 1
ATOM 11727 C C . ASN B 1 418 ? 22.031 7.113 -8.438 1 98.38 418 ASN B C 1
ATOM 11729 O O . ASN B 1 418 ? 21.766 8.203 -8.93 1 98.38 418 ASN B O 1
ATOM 11733 N N . ALA B 1 419 ? 21.469 6.652 -7.367 1 98 419 ALA B N 1
ATOM 11734 C CA . ALA B 1 419 ? 20.359 7.336 -6.711 1 98 419 ALA B CA 1
ATOM 11735 C C . ALA B 1 419 ? 20.812 8.68 -6.137 1 98 419 ALA B C 1
ATOM 11737 O O . ALA B 1 419 ? 20.109 9.68 -6.27 1 98 419 ALA B O 1
ATOM 11738 N N . ALA B 1 420 ? 21.938 8.75 -5.488 1 98.5 420 ALA B N 1
ATOM 11739 C CA . ALA B 1 420 ? 22.438 9.992 -4.902 1 98.5 420 ALA B CA 1
ATOM 11740 C C . ALA B 1 420 ? 22.719 11.031 -5.98 1 98.5 420 ALA B C 1
ATOM 11742 O O . ALA B 1 420 ? 22.344 12.203 -5.828 1 98.5 420 ALA B O 1
ATOM 11743 N N . ALA B 1 421 ? 23.328 10.594 -7.035 1 98.44 421 ALA B N 1
ATOM 11744 C CA . ALA B 1 421 ? 23.641 11.5 -8.141 1 98.44 421 ALA B CA 1
ATOM 11745 C C . ALA B 1 421 ? 22.359 12.109 -8.727 1 98.44 421 ALA B C 1
ATOM 11747 O O . ALA B 1 421 ? 22.344 13.289 -9.078 1 98.44 421 ALA B O 1
ATOM 11748 N N . SER B 1 422 ? 21.359 11.312 -8.781 1 97.88 422 SER B N 1
ATOM 11749 C CA . SER B 1 422 ? 20.109 11.742 -9.406 1 97.88 422 SER B CA 1
ATOM 11750 C C . SER B 1 422 ? 19.438 12.844 -8.594 1 97.88 422 SER B C 1
ATOM 11752 O O . SER B 1 422 ? 18.562 13.539 -9.094 1 97.88 422 SER B O 1
ATOM 11754 N N . LEU B 1 423 ? 19.844 13.039 -7.34 1 97.94 423 LEU B N 1
ATOM 11755 C CA . LEU B 1 423 ? 19.25 14.055 -6.473 1 97.94 423 LEU B CA 1
ATOM 11756 C C . LEU B 1 423 ? 19.984 15.383 -6.609 1 97.94 423 LEU B C 1
ATOM 11758 O O . LEU B 1 423 ? 19.438 16.438 -6.242 1 97.94 423 LEU B O 1
ATOM 11762 N N . CYS B 1 424 ? 21.203 15.367 -7.023 1 98.19 424 CYS B N 1
ATOM 11763 C CA . CYS B 1 424 ? 22.031 16.562 -7.059 1 98.19 424 CYS B CA 1
ATOM 11764 C C . CYS B 1 424 ? 21.703 17.406 -8.281 1 98.19 424 CYS B C 1
ATOM 11766 O O . CYS B 1 424 ? 21.297 16.891 -9.32 1 98.19 424 CYS B O 1
ATOM 11768 N N . ARG B 1 425 ? 21.938 18.672 -8.203 1 96.94 425 ARG B N 1
ATOM 11769 C CA . ARG B 1 425 ? 21.609 19.641 -9.25 1 96.94 425 ARG B CA 1
ATOM 11770 C C . ARG B 1 425 ? 22.484 19.438 -10.477 1 96.94 425 ARG B C 1
ATOM 11772 O O . ARG B 1 425 ? 21.984 19.359 -11.602 1 96.94 425 ARG B O 1
ATOM 11779 N N . GLN B 1 426 ? 23.828 19.344 -10.289 1 97.81 426 GLN B N 1
ATOM 11780 C CA . GLN B 1 426 ? 24.797 19.172 -11.359 1 97.81 426 GLN B CA 1
ATOM 11781 C C . GLN B 1 426 ? 25.844 18.125 -10.984 1 97.81 426 GLN B C 1
ATOM 11783 O O . GLN B 1 426 ? 25.766 17.516 -9.914 1 97.81 426 GLN B O 1
ATOM 11788 N N . GLY B 1 427 ? 26.797 17.844 -12.008 1 98.06 427 GLY B N 1
ATOM 11789 C CA . GLY B 1 427 ? 27.797 16.812 -11.758 1 98.06 427 GLY B CA 1
ATOM 11790 C C . GLY B 1 427 ? 29.219 17.281 -12.062 1 98.06 427 GLY B C 1
ATOM 11791 O O . GLY B 1 427 ? 29.406 18.344 -12.672 1 98.06 427 GLY B O 1
ATOM 11792 N N . ILE B 1 428 ? 30.172 16.641 -11.531 1 98.38 428 ILE B N 1
ATOM 11793 C CA . ILE B 1 428 ? 31.594 16.766 -11.859 1 98.38 428 ILE B CA 1
ATOM 11794 C C . ILE B 1 428 ? 32.156 15.391 -12.219 1 98.38 428 ILE B C 1
ATOM 11796 O O . ILE B 1 428 ? 32 14.438 -11.453 1 98.38 428 ILE B O 1
ATOM 11800 N N . ALA B 1 429 ? 32.719 15.273 -13.359 1 97.62 429 ALA B N 1
ATOM 11801 C CA . ALA B 1 429 ? 33.312 14.023 -13.797 1 97.62 429 ALA B CA 1
ATOM 11802 C C . ALA B 1 429 ? 34.812 14.188 -14.031 1 97.62 429 ALA B C 1
ATOM 11804 O O . ALA B 1 429 ? 35.281 15.297 -14.312 1 97.62 429 ALA B O 1
ATOM 11805 N N . SER B 1 430 ? 35.531 13.117 -13.961 1 96.06 430 SER B N 1
ATOM 11806 C CA . SER B 1 430 ? 37 13.156 -14.133 1 96.06 430 SER B CA 1
ATOM 11807 C C . SER B 1 430 ? 37.375 13.062 -15.609 1 96.06 430 SER B C 1
ATOM 11809 O O . SER B 1 430 ? 38.5 13.375 -15.984 1 96.06 430 SER B O 1
ATOM 11811 N N . THR B 1 431 ? 36.438 12.531 -16.484 1 97 431 THR B N 1
ATOM 11812 C CA . THR B 1 431 ? 36.719 12.336 -17.906 1 97 431 THR B CA 1
ATOM 11813 C C . THR B 1 431 ? 35.531 12.742 -18.766 1 97 431 THR B C 1
ATOM 11815 O O . THR B 1 431 ? 34.406 12.883 -18.25 1 97 431 THR B O 1
ATOM 11818 N N . GLU B 1 432 ? 35.75 12.938 -20 1 96.31 432 GLU B N 1
ATOM 11819 C CA . GLU B 1 432 ? 34.688 13.352 -20.906 1 96.31 432 GLU B CA 1
ATOM 11820 C C . GLU B 1 432 ? 33.656 12.25 -21.094 1 96.31 432 GLU B C 1
ATOM 11822 O O . GLU B 1 432 ? 32.438 12.508 -21.078 1 96.31 432 GLU B O 1
ATOM 11827 N N . PRO B 1 433 ? 34.062 11.016 -21.281 1 96.75 433 PRO B N 1
ATOM 11828 C CA . PRO B 1 433 ? 33.062 9.961 -21.391 1 96.75 433 PRO B CA 1
ATOM 11829 C C . PRO B 1 433 ? 32.188 9.836 -20.141 1 96.75 433 PRO B C 1
ATOM 11831 O O . PRO B 1 433 ? 30.984 9.609 -20.234 1 96.75 433 PRO B O 1
ATOM 11834 N N . LEU B 1 434 ? 32.812 9.969 -19.031 1 97.25 434 LEU B N 1
ATOM 11835 C CA . LEU B 1 434 ? 32.062 9.891 -17.766 1 97.25 434 LEU B CA 1
ATOM 11836 C C . LEU B 1 434 ? 31.094 11.047 -17.625 1 97.25 434 LEU B C 1
ATOM 11838 O O . LEU B 1 434 ? 30.016 10.883 -17.062 1 97.25 434 LEU B O 1
ATOM 11842 N N . ARG B 1 435 ? 31.453 12.219 -18.062 1 97.38 435 ARG B N 1
ATOM 11843 C CA . ARG B 1 435 ? 30.609 13.406 -18.016 1 97.38 435 ARG B CA 1
ATOM 11844 C C . ARG B 1 435 ? 29.281 13.148 -18.719 1 97.38 435 ARG B C 1
ATOM 11846 O O . ARG B 1 435 ? 28.219 13.594 -18.25 1 97.38 435 ARG B O 1
ATOM 11853 N N . LYS B 1 436 ? 29.281 12.422 -19.812 1 96.69 436 LYS B N 1
ATOM 11854 C CA . LYS B 1 436 ? 28.078 12.164 -20.594 1 96.69 436 LYS B CA 1
ATOM 11855 C C . LYS B 1 436 ? 27.078 11.312 -19.797 1 96.69 436 LYS B C 1
ATOM 11857 O O . LYS B 1 436 ? 25.875 11.562 -19.828 1 96.69 436 LYS B O 1
ATOM 11862 N N . TYR B 1 437 ? 27.641 10.336 -19.109 1 97 437 TYR B N 1
ATOM 11863 C CA . TYR B 1 437 ? 26.766 9.484 -18.297 1 97 437 TYR B CA 1
ATOM 11864 C C . TYR B 1 437 ? 26.188 10.266 -17.125 1 97 437 TYR B C 1
ATOM 11866 O O . TYR B 1 437 ? 25 10.188 -16.844 1 97 437 TYR B O 1
ATOM 11874 N N . LEU B 1 438 ? 27.016 11.039 -16.438 1 97.56 438 LEU B N 1
ATOM 11875 C CA . LEU B 1 438 ? 26.609 11.758 -15.234 1 97.56 438 LEU B CA 1
ATOM 11876 C C . LEU B 1 438 ? 25.672 12.906 -15.57 1 97.56 438 LEU B C 1
ATOM 11878 O O . LEU B 1 438 ? 24.75 13.195 -14.812 1 97.56 438 LEU B O 1
ATOM 11882 N N . ALA B 1 439 ? 25.875 13.555 -16.703 1 97.69 439 ALA B N 1
ATOM 11883 C CA . ALA B 1 439 ? 25.031 14.664 -17.156 1 97.69 439 ALA B CA 1
ATOM 11884 C C . ALA B 1 439 ? 23.578 14.211 -17.328 1 97.69 439 ALA B C 1
ATOM 11886 O O . ALA B 1 439 ? 22.641 14.953 -17.016 1 97.69 439 ALA B O 1
ATOM 11887 N N . LYS B 1 440 ? 23.406 12.992 -17.781 1 96.44 440 LYS B N 1
ATOM 11888 C CA . LYS B 1 440 ? 22.062 12.453 -18 1 96.44 440 LYS B CA 1
ATOM 11889 C C . LYS B 1 440 ? 21.375 12.133 -16.688 1 96.44 440 LYS B C 1
ATOM 11891 O O . LYS B 1 440 ? 20.141 12.062 -16.625 1 96.44 440 LYS B O 1
ATOM 11896 N N . LEU B 1 441 ? 22.156 11.945 -15.711 1 96.62 441 LEU B N 1
ATOM 11897 C CA . LEU B 1 441 ? 21.625 11.453 -14.453 1 96.62 441 LEU B CA 1
ATOM 11898 C C . LEU B 1 441 ? 21.266 12.609 -13.531 1 96.62 441 LEU B C 1
ATOM 11900 O O . LEU B 1 441 ? 20.25 12.547 -12.82 1 96.62 441 LEU B O 1
ATOM 11904 N N . VAL B 1 442 ? 22 13.727 -13.422 1 97.56 442 VAL B N 1
ATOM 11905 C CA . VAL B 1 442 ? 21.797 14.828 -12.484 1 97.56 442 VAL B CA 1
ATOM 11906 C C . VAL B 1 442 ? 20.609 15.672 -12.938 1 97.56 442 VAL B C 1
ATOM 11908 O O . VAL B 1 442 ? 20.141 15.523 -14.07 1 97.56 442 VAL B O 1
ATOM 11911 N N . ARG B 1 443 ? 20.156 16.547 -12.188 1 95.69 443 ARG B N 1
ATOM 11912 C CA . ARG B 1 443 ? 18.859 17.188 -12.336 1 95.69 443 ARG B CA 1
ATOM 11913 C C . ARG B 1 443 ? 18.875 18.188 -13.484 1 95.69 443 ARG B C 1
ATOM 11915 O O . ARG B 1 443 ? 17.922 18.25 -14.273 1 95.69 443 ARG B O 1
ATOM 11922 N N . ASP B 1 444 ? 19.984 18.969 -13.695 1 94.12 444 ASP B N 1
ATOM 11923 C CA . ASP B 1 444 ? 20.047 20.031 -14.688 1 94.12 444 ASP B CA 1
ATOM 11924 C C . ASP B 1 444 ? 20.562 19.5 -16.031 1 94.12 444 ASP B C 1
ATOM 11926 O O . ASP B 1 444 ? 20.641 20.25 -17 1 94.12 444 ASP B O 1
ATOM 11930 N N . GLY B 1 445 ? 21.031 18.281 -16 1 94.5 445 GLY B N 1
ATOM 11931 C CA . GLY B 1 445 ? 21.625 17.734 -17.219 1 94.5 445 GLY B CA 1
ATOM 11932 C C . GLY B 1 445 ? 22.984 18.312 -17.531 1 94.5 445 GLY B C 1
ATOM 11933 O O . GLY B 1 445 ? 23.453 18.25 -18.672 1 94.5 445 GLY B O 1
ATOM 11934 N N . GLN B 1 446 ? 23.562 18.938 -16.562 1 95 446 GLN B N 1
ATOM 11935 C CA . GLN B 1 446 ? 24.859 19.578 -16.734 1 95 446 GLN B CA 1
ATOM 11936 C C . GLN B 1 446 ? 25.922 18.922 -15.844 1 95 446 GLN B C 1
ATOM 11938 O O . GLN B 1 446 ? 25.656 18.641 -14.672 1 95 446 GLN B O 1
ATOM 11943 N N . CYS B 1 447 ? 27.062 18.672 -16.391 1 97.62 447 CYS B N 1
ATOM 11944 C CA . CYS B 1 447 ? 28.172 18.047 -15.688 1 97.62 447 CYS B CA 1
ATOM 11945 C C . CYS B 1 447 ? 29.516 18.656 -16.109 1 97.62 447 CYS B C 1
ATOM 11947 O O . CYS B 1 447 ? 29.766 18.812 -17.312 1 97.62 447 CYS B O 1
ATOM 11949 N N . LEU B 1 448 ? 30.297 19.031 -15.172 1 97.31 448 LEU B N 1
ATOM 11950 C CA . LEU B 1 448 ? 31.625 19.594 -15.406 1 97.31 448 LEU B CA 1
ATOM 11951 C C . LEU B 1 448 ? 32.656 18.484 -15.555 1 97.31 448 LEU B C 1
ATOM 11953 O O . LEU B 1 448 ? 32.438 17.359 -15.07 1 97.31 448 LEU B O 1
ATOM 11957 N N . VAL B 1 449 ? 33.688 18.797 -16.266 1 97 449 VAL B N 1
ATOM 11958 C CA . VAL B 1 449 ? 34.812 17.891 -16.328 1 97 449 VAL B CA 1
ATOM 11959 C C . VAL B 1 449 ? 36 18.484 -15.562 1 97 449 VAL B C 1
ATOM 11961 O O . VAL B 1 449 ? 36.438 19.594 -15.844 1 97 449 VAL B O 1
ATOM 11964 N N . HIS B 1 450 ? 36.375 17.844 -14.633 1 97.12 450 HIS B N 1
ATOM 11965 C CA . HIS B 1 450 ? 37.594 18.203 -13.875 1 97.12 450 HIS B CA 1
ATOM 11966 C C . HIS B 1 450 ? 38.562 17.016 -13.781 1 97.12 450 HIS B C 1
ATOM 11968 O O . HIS B 1 450 ? 38.375 16.125 -12.961 1 97.12 450 HIS B O 1
ATOM 11974 N N . ARG B 1 451 ? 39.625 17.047 -14.492 1 95.94 451 ARG B N 1
ATOM 11975 C CA . ARG B 1 451 ? 40.562 15.945 -14.609 1 95.94 451 ARG B CA 1
ATOM 11976 C C . ARG B 1 451 ? 41.5 15.891 -13.406 1 95.94 451 ARG B C 1
ATOM 11978 O O . ARG B 1 451 ? 41.625 16.875 -12.68 1 95.94 451 ARG B O 1
ATOM 11985 N N . ASN B 1 452 ? 42.094 14.68 -13.188 1 94.81 452 ASN B N 1
ATOM 11986 C CA . ASN B 1 452 ? 43.156 14.555 -12.188 1 94.81 452 ASN B CA 1
ATOM 11987 C C . ASN B 1 452 ? 44.406 15.297 -12.602 1 94.81 452 ASN B C 1
ATOM 11989 O O . ASN B 1 452 ? 44.656 15.523 -13.797 1 94.81 452 ASN B O 1
ATOM 11993 N N . GLY B 1 453 ? 45.25 15.719 -11.641 1 93.12 453 GLY B N 1
ATOM 11994 C CA . GLY B 1 453 ? 46.438 16.516 -11.977 1 93.12 453 GLY B CA 1
ATOM 11995 C C . GLY B 1 453 ? 47.594 16.328 -11 1 93.12 453 GLY B C 1
ATOM 11996 O O . GLY B 1 453 ? 47.688 15.281 -10.352 1 93.12 453 GLY B O 1
ATOM 11997 N N . LEU B 1 454 ? 48.406 17.359 -11.07 1 92.56 454 LEU B N 1
ATOM 11998 C CA . LEU B 1 454 ? 49.594 17.359 -10.227 1 92.56 454 LEU B CA 1
ATOM 11999 C C . LEU B 1 454 ? 49.25 17.797 -8.805 1 92.56 454 LEU B C 1
ATOM 12001 O O . LEU B 1 454 ? 48.25 18.5 -8.586 1 92.56 454 LEU B O 1
ATOM 12005 N N . ASP B 1 455 ? 50 17.312 -7.844 1 91.69 455 ASP B N 1
ATOM 12006 C CA . ASP B 1 455 ? 49.906 17.766 -6.457 1 91.69 455 ASP B CA 1
ATOM 12007 C C . ASP B 1 455 ? 51.281 17.906 -5.848 1 91.69 455 ASP B C 1
ATOM 12009 O O . ASP B 1 455 ? 52.281 17.922 -6.566 1 91.69 455 ASP B O 1
ATOM 12013 N N . HIS B 1 456 ? 51.312 18.094 -4.562 1 89.94 456 HIS B N 1
ATOM 12014 C CA . HIS B 1 456 ? 52.594 18.422 -3.912 1 89.94 456 HIS B CA 1
ATOM 12015 C C . HIS B 1 456 ? 53.531 17.234 -3.926 1 89.94 456 HIS B C 1
ATOM 12017 O O . HIS B 1 456 ? 54.75 17.391 -3.729 1 89.94 456 HIS B O 1
ATOM 12023 N N . LEU B 1 457 ? 53.031 16.031 -4.211 1 87.69 457 LEU B N 1
ATOM 12024 C CA . LEU B 1 457 ? 53.844 14.836 -4.168 1 87.69 457 LEU B CA 1
ATOM 12025 C C . LEU B 1 457 ? 54.594 14.633 -5.488 1 87.69 457 LEU B C 1
ATOM 12027 O O . LEU B 1 457 ? 55.625 13.953 -5.535 1 87.69 457 LEU B O 1
ATOM 12031 N N . ASN B 1 458 ? 54.062 15.203 -6.543 1 89.88 458 ASN B N 1
ATOM 12032 C CA . ASN B 1 458 ? 54.625 14.961 -7.863 1 89.88 458 ASN B CA 1
ATOM 12033 C C . ASN B 1 458 ? 55.969 15.672 -8.039 1 89.88 458 ASN B C 1
ATOM 12035 O O . ASN B 1 458 ? 56.125 16.812 -7.598 1 89.88 458 ASN B O 1
ATOM 12039 N N . GLN B 1 459 ? 56.906 14.906 -8.609 1 87.69 459 GLN B N 1
ATOM 12040 C CA . GLN B 1 459 ? 58.219 15.445 -8.969 1 87.69 459 GLN B CA 1
ATOM 12041 C C . GLN B 1 459 ? 58.594 15.086 -10.406 1 87.69 459 GLN B C 1
ATOM 12043 O O . GLN B 1 459 ? 58.25 14.008 -10.891 1 87.69 459 GLN B O 1
ATOM 12048 N N . PHE B 1 460 ? 59.219 16.062 -11.047 1 91.88 460 PHE B N 1
ATOM 12049 C CA . PHE B 1 460 ? 59.688 15.805 -12.398 1 91.88 460 PHE B CA 1
ATOM 12050 C C . PHE B 1 460 ? 61.156 15.383 -12.383 1 91.88 460 PHE B C 1
ATOM 12052 O O . PHE B 1 460 ? 62 16.156 -11.969 1 91.88 460 PHE B O 1
ATOM 12059 N N . ARG B 1 461 ? 61.375 14.141 -12.773 1 88.38 461 ARG B N 1
ATOM 12060 C CA . ARG B 1 461 ? 62.719 13.594 -12.797 1 88.38 461 ARG B CA 1
ATOM 12061 C C . ARG B 1 461 ? 63 12.859 -14.102 1 88.38 461 ARG B C 1
ATOM 12063 O O . ARG B 1 461 ? 62.844 11.633 -14.172 1 88.38 461 ARG B O 1
ATOM 12070 N N . PRO B 1 462 ? 63.375 13.68 -15.086 1 82.5 462 PRO B N 1
ATOM 12071 C CA . PRO B 1 462 ? 63.719 12.992 -16.328 1 82.5 462 PRO B CA 1
ATOM 12072 C C . PRO B 1 462 ? 64.938 12.078 -16.188 1 82.5 462 PRO B C 1
ATOM 12074 O O . PRO B 1 462 ? 65.875 12.414 -15.469 1 82.5 462 PRO B O 1
ATOM 12077 N N . GLN B 1 463 ? 64.938 10.797 -16.469 1 72.25 463 GLN B N 1
ATOM 12078 C CA . GLN B 1 463 ? 66 9.828 -16.25 1 72.25 463 GLN B CA 1
ATOM 12079 C C . GLN B 1 463 ? 67.188 10.094 -17.188 1 72.25 463 GLN B C 1
ATOM 12081 O O . GLN B 1 463 ? 67 10.258 -18.391 1 72.25 463 GLN B O 1
ATOM 12086 N N . PRO B 1 464 ? 68.312 10.328 -16.516 1 66.56 464 PRO B N 1
ATOM 12087 C CA . PRO B 1 464 ? 69.5 10.406 -17.375 1 66.56 464 PRO B CA 1
ATOM 12088 C C . PRO B 1 464 ? 69.75 9.094 -18.094 1 66.56 464 PRO B C 1
ATOM 12090 O O . PRO B 1 464 ? 69.25 8.039 -17.703 1 66.56 464 PRO B O 1
ATOM 12093 N N . GLU B 1 465 ? 70.375 9.117 -19.281 1 63.91 465 GLU B N 1
ATOM 12094 C CA . GLU B 1 465 ? 70.75 7.93 -20.047 1 63.91 465 GLU B CA 1
ATOM 12095 C C . GLU B 1 465 ? 71.562 6.949 -19.172 1 63.91 465 GLU B C 1
ATOM 12097 O O . GLU B 1 465 ? 72.625 7.25 -18.719 1 63.91 465 GLU B O 1
ATOM 12102 N N . ARG B 1 466 ? 70.875 6.195 -18.391 1 59.53 466 ARG B N 1
ATOM 12103 C CA . ARG B 1 466 ? 71.625 5.188 -17.609 1 59.53 466 ARG B CA 1
ATOM 12104 C C . ARG B 1 466 ? 71.938 3.975 -18.453 1 59.53 466 ARG B C 1
ATOM 12106 O O . ARG B 1 466 ? 71.188 3.609 -19.375 1 59.53 466 ARG B O 1
ATOM 12113 N N . GLN B 1 467 ? 73.125 3.486 -18.438 1 66.19 467 GLN B N 1
ATOM 12114 C CA . GLN B 1 467 ? 73.562 2.27 -19.094 1 66.19 467 GLN B CA 1
ATOM 12115 C C . GLN B 1 467 ? 73 1.026 -18.406 1 66.19 467 GLN B C 1
ATOM 12117 O O . GLN B 1 467 ? 73.5 0.626 -17.344 1 66.19 467 GLN B O 1
ATOM 12122 N N . LYS B 1 468 ? 71.625 0.599 -18.703 1 78.06 468 LYS B N 1
ATOM 12123 C CA . LYS B 1 468 ? 71 -0.627 -18.203 1 78.06 468 LYS B CA 1
ATOM 12124 C C . LYS B 1 468 ? 71.125 -1.769 -19.203 1 78.06 468 LYS B C 1
ATOM 12126 O O . LYS B 1 468 ? 71.25 -1.534 -20.406 1 78.06 468 LYS B O 1
ATOM 12131 N N . ASP B 1 469 ? 71.25 -2.92 -18.594 1 85.62 469 ASP B N 1
ATOM 12132 C CA . ASP B 1 469 ? 71.375 -4.121 -19.422 1 85.62 469 ASP B CA 1
ATOM 12133 C C . ASP B 1 469 ? 70 -4.551 -19.969 1 85.62 469 ASP B C 1
ATOM 12135 O O . ASP B 1 469 ? 69.938 -5.309 -20.938 1 85.62 469 ASP B O 1
ATOM 12139 N N . THR B 1 470 ? 68.938 -4.008 -19.344 1 92.62 470 THR B N 1
ATOM 12140 C CA . THR B 1 470 ? 67.562 -4.449 -19.766 1 92.62 470 THR B CA 1
ATOM 12141 C C . THR B 1 470 ? 66.75 -3.266 -20.219 1 92.62 470 THR B C 1
ATOM 12143 O O . THR B 1 470 ? 67 -2.117 -19.875 1 92.62 470 THR B O 1
ATOM 12146 N N . ILE B 1 471 ? 65.812 -3.484 -21.109 1 94.62 471 ILE B N 1
ATOM 12147 C CA . ILE B 1 471 ? 64.688 -2.57 -21.453 1 94.62 471 ILE B CA 1
ATOM 12148 C C . ILE B 1 471 ? 63.406 -3.006 -20.766 1 94.62 471 ILE B C 1
ATOM 12150 O O . ILE B 1 471 ? 62.75 -3.953 -21.188 1 94.62 471 ILE B O 1
ATOM 12154 N N . ASP B 1 472 ? 63.031 -2.312 -19.734 1 95 472 ASP B N 1
ATOM 12155 C CA . ASP B 1 472 ? 61.938 -2.723 -18.844 1 95 472 ASP B CA 1
ATOM 12156 C C . ASP B 1 472 ? 60.594 -2.172 -19.328 1 95 472 ASP B C 1
ATOM 12158 O O . ASP B 1 472 ? 60.406 -0.956 -19.375 1 95 472 ASP B O 1
ATOM 12162 N N . ILE B 1 473 ? 59.688 -3.035 -19.703 1 96 473 ILE B N 1
ATOM 12163 C CA . ILE B 1 473 ? 58.281 -2.713 -19.953 1 96 473 ILE B CA 1
ATOM 12164 C C . ILE B 1 473 ? 57.5 -2.812 -18.656 1 96 473 ILE B C 1
ATOM 12166 O O . ILE B 1 473 ? 57.344 -3.9 -18.094 1 96 473 ILE B O 1
ATOM 12170 N N . PHE B 1 474 ? 56.938 -1.724 -18.234 1 95.25 474 PHE B N 1
ATOM 12171 C CA . PHE B 1 474 ? 56.375 -1.603 -16.891 1 95.25 474 PHE B CA 1
ATOM 12172 C C . PHE B 1 474 ? 54.875 -1.604 -16.938 1 95.25 474 PHE B C 1
ATOM 12174 O O . PHE B 1 474 ? 54.25 -0.833 -17.688 1 95.25 474 PHE B O 1
ATOM 12181 N N . TYR B 1 475 ? 54.219 -2.42 -16.156 1 93.88 475 TYR B N 1
ATOM 12182 C CA . TYR B 1 475 ? 52.781 -2.441 -15.961 1 93.88 475 TYR B CA 1
ATOM 12183 C C . TYR B 1 475 ? 52.438 -2.305 -14.484 1 93.88 475 TYR B C 1
ATOM 12185 O O . TYR B 1 475 ? 52.656 -3.23 -13.695 1 93.88 475 TYR B O 1
ATOM 12193 N N . GLY B 1 476 ? 51.875 -1.185 -14.125 1 89.25 476 GLY B N 1
ATOM 12194 C CA . GLY B 1 476 ? 51.438 -0.953 -12.766 1 89.25 476 GLY B CA 1
ATOM 12195 C C . GLY B 1 476 ? 49.938 -1.199 -12.578 1 89.25 476 GLY B C 1
ATOM 12196 O O . GLY B 1 476 ? 49.125 -0.566 -13.242 1 89.25 476 GLY B O 1
ATOM 12197 N N . SER B 1 477 ? 49.531 -2.135 -11.727 1 80.5 477 SER B N 1
ATOM 12198 C CA . SER B 1 477 ? 48.125 -2.436 -11.508 1 80.5 477 SER B CA 1
ATOM 12199 C C . SER B 1 477 ? 47.75 -2.215 -10.047 1 80.5 477 SER B C 1
ATOM 12201 O O . SER B 1 477 ? 48.219 -2.938 -9.164 1 80.5 477 SER B O 1
ATOM 12203 N N . GLY B 1 478 ? 46.938 -1.242 -9.781 1 68.56 478 GLY B N 1
ATOM 12204 C CA . GLY B 1 478 ? 46.5 -0.948 -8.43 1 68.56 478 GLY B CA 1
ATOM 12205 C C . GLY B 1 478 ? 45.156 -1.551 -8.109 1 68.56 478 GLY B C 1
ATOM 12206 O O . GLY B 1 478 ? 44.719 -1.55 -6.953 1 68.56 478 GLY B O 1
ATOM 12207 N N . THR B 1 479 ? 44.438 -2.027 -9.141 1 70.31 479 THR B N 1
ATOM 12208 C CA . THR B 1 479 ? 43.125 -2.584 -8.906 1 70.31 479 THR B CA 1
ATOM 12209 C C . THR B 1 479 ? 43.062 -4.035 -9.375 1 70.31 479 THR B C 1
ATOM 12211 O O . THR B 1 479 ? 43.875 -4.461 -10.211 1 70.31 479 THR B O 1
ATOM 12214 N N . GLN B 1 480 ? 42.094 -4.695 -8.867 1 73.06 480 GLN B N 1
ATOM 12215 C CA . GLN B 1 480 ? 41.938 -6.125 -9.117 1 73.06 480 GLN B CA 1
ATOM 12216 C C . GLN B 1 480 ? 41.094 -6.379 -10.367 1 73.06 480 GLN B C 1
ATOM 12218 O O . GLN B 1 480 ? 40.938 -7.527 -10.789 1 73.06 480 GLN B O 1
ATOM 12223 N N . ALA B 1 481 ? 40.562 -5.469 -11.141 1 70.19 481 ALA B N 1
ATOM 12224 C CA . ALA B 1 481 ? 39.469 -5.605 -12.094 1 70.19 481 ALA B CA 1
ATOM 12225 C C . ALA B 1 481 ? 40 -5.844 -13.5 1 70.19 481 ALA B C 1
ATOM 12227 O O . ALA B 1 481 ? 39.25 -6.242 -14.398 1 70.19 481 ALA B O 1
ATOM 12228 N N . HIS B 1 482 ? 41.375 -5.855 -13.883 1 76.31 482 HIS B N 1
ATOM 12229 C CA . HIS B 1 482 ? 41.844 -5.75 -15.266 1 76.31 482 HIS B CA 1
ATOM 12230 C C . HIS B 1 482 ? 42.75 -6.918 -15.641 1 76.31 482 HIS B C 1
ATOM 12232 O O . HIS B 1 482 ? 43.594 -6.781 -16.5 1 76.31 482 HIS B O 1
ATOM 12238 N N . ASN B 1 483 ? 42.438 -7.957 -15.094 1 78.25 483 ASN B N 1
ATOM 12239 C CA . ASN B 1 483 ? 43.312 -9.102 -15.406 1 78.25 483 ASN B CA 1
ATOM 12240 C C . ASN B 1 483 ? 43.062 -9.609 -16.828 1 78.25 483 ASN B C 1
ATOM 12242 O O . ASN B 1 483 ? 44 -9.797 -17.594 1 78.25 483 ASN B O 1
ATOM 12246 N N . SER B 1 484 ? 41.812 -9.742 -17.219 1 79.12 484 SER B N 1
ATOM 12247 C CA . SER B 1 484 ? 41.469 -10.266 -18.531 1 79.12 484 SER B CA 1
ATOM 12248 C C . SER B 1 484 ? 41.875 -9.312 -19.641 1 79.12 484 SER B C 1
ATOM 12250 O O . SER B 1 484 ? 42.25 -9.742 -20.734 1 79.12 484 SER B O 1
ATOM 12252 N N . ASP B 1 485 ? 41.906 -8.117 -19.344 1 86.25 485 ASP B N 1
ATOM 12253 C CA . ASP B 1 485 ? 42.312 -7.117 -20.328 1 86.25 485 ASP B CA 1
ATOM 12254 C C . ASP B 1 485 ? 43.75 -7.332 -20.781 1 86.25 485 ASP B C 1
ATOM 12256 O O . ASP B 1 485 ? 44.031 -7.348 -21.984 1 86.25 485 ASP B O 1
ATOM 12260 N N . PHE B 1 486 ? 44.562 -7.477 -19.812 1 89.12 486 PHE B N 1
ATOM 12261 C CA . PHE B 1 486 ? 45.969 -7.637 -20.094 1 89.12 486 PHE B CA 1
ATOM 12262 C C . PHE B 1 486 ? 46.25 -8.922 -20.875 1 89.12 486 PHE B C 1
ATOM 12264 O O . PHE B 1 486 ? 47 -8.922 -21.844 1 89.12 486 PHE B O 1
ATOM 12271 N N . ILE B 1 487 ? 45.594 -10 -20.453 1 84.75 487 ILE B N 1
ATOM 12272 C CA . ILE B 1 487 ? 45.844 -11.328 -21.031 1 84.75 487 ILE B CA 1
ATOM 12273 C C . ILE B 1 487 ? 45.375 -11.359 -22.484 1 84.75 487 ILE B C 1
ATOM 12275 O O . ILE B 1 487 ? 46.062 -11.93 -23.344 1 84.75 487 ILE B O 1
ATOM 12279 N N . ASP B 1 488 ? 44.344 -10.672 -22.75 1 84.94 488 ASP B N 1
ATOM 12280 C CA . ASP B 1 488 ? 43.75 -10.75 -24.062 1 84.94 488 ASP B CA 1
ATOM 12281 C C . ASP B 1 488 ? 44.406 -9.781 -25.047 1 84.94 488 ASP B C 1
ATOM 12283 O O . ASP B 1 488 ? 44.625 -10.109 -26.203 1 84.94 488 ASP B O 1
ATOM 12287 N N . LEU B 1 489 ? 44.781 -8.656 -24.516 1 89.88 489 LEU B N 1
ATOM 12288 C CA . LEU B 1 489 ? 45.156 -7.586 -25.438 1 89.88 489 LEU B CA 1
ATOM 12289 C C . LEU B 1 489 ? 46.688 -7.445 -25.531 1 89.88 489 LEU B C 1
ATOM 12291 O O . LEU B 1 489 ? 47.219 -7.293 -26.625 1 89.88 489 LEU B O 1
ATOM 12295 N N . ALA B 1 490 ? 47.344 -7.473 -24.422 1 92.12 490 ALA B N 1
ATOM 12296 C CA . ALA B 1 490 ? 48.75 -7.059 -24.406 1 92.12 490 ALA B CA 1
ATOM 12297 C C . ALA B 1 490 ? 49.656 -8.266 -24.312 1 92.12 490 ALA B C 1
ATOM 12299 O O . ALA B 1 490 ? 50.781 -8.242 -24.844 1 92.12 490 ALA B O 1
ATOM 12300 N N . LEU B 1 491 ? 49.188 -9.297 -23.656 1 91.38 491 LEU B N 1
ATOM 12301 C CA . LEU B 1 491 ? 50.094 -10.406 -23.344 1 91.38 491 LEU B CA 1
ATOM 12302 C C . LEU B 1 491 ? 50.625 -11.047 -24.625 1 91.38 491 LEU B C 1
ATOM 12304 O O . LEU B 1 491 ? 51.844 -11.312 -24.719 1 91.38 491 LEU B O 1
ATOM 12308 N N . PRO B 1 492 ? 49.781 -11.281 -25.625 1 92.25 492 PRO B N 1
ATOM 12309 C CA . PRO B 1 492 ? 50.344 -11.891 -26.828 1 92.25 492 PRO B CA 1
ATOM 12310 C C . PRO B 1 492 ? 51.438 -11.039 -27.484 1 92.25 492 PRO B C 1
ATOM 12312 O O . PRO B 1 492 ? 52.406 -11.57 -28 1 92.25 492 PRO B O 1
ATOM 12315 N N . ALA B 1 493 ? 51.281 -9.773 -27.5 1 94.44 493 ALA B N 1
ATOM 12316 C CA . ALA B 1 493 ? 52.281 -8.859 -28.047 1 94.44 493 ALA B CA 1
ATOM 12317 C C . ALA B 1 493 ? 53.531 -8.875 -27.203 1 94.44 493 ALA B C 1
ATOM 12319 O O . ALA B 1 493 ? 54.656 -8.875 -27.75 1 94.44 493 ALA B O 1
ATOM 12320 N N . VAL B 1 494 ? 53.375 -8.828 -25.906 1 95.19 494 VAL B N 1
ATOM 12321 C CA . VAL B 1 494 ? 54.531 -8.836 -25 1 95.19 494 VAL B CA 1
ATOM 12322 C C . VAL B 1 494 ? 55.312 -10.125 -25.188 1 95.19 494 VAL B C 1
ATOM 12324 O O . VAL B 1 494 ? 56.562 -10.094 -25.188 1 95.19 494 VAL B O 1
ATOM 12327 N N . GLU B 1 495 ? 54.594 -11.219 -25.312 1 94.44 495 GLU B N 1
ATOM 12328 C CA . GLU B 1 495 ? 55.281 -12.5 -25.547 1 94.44 495 GLU B CA 1
ATOM 12329 C C . GLU B 1 495 ? 56.156 -12.445 -26.797 1 94.44 495 GLU B C 1
ATOM 12331 O O . GLU B 1 495 ? 57.281 -12.898 -26.781 1 94.44 495 GLU B O 1
ATOM 12336 N N . ARG B 1 496 ? 55.625 -11.898 -27.844 1 94.5 496 ARG B N 1
ATOM 12337 C CA . ARG B 1 496 ? 56.375 -11.773 -29.109 1 94.5 496 ARG B CA 1
ATOM 12338 C C . ARG B 1 496 ? 57.594 -10.867 -28.938 1 94.5 496 ARG B C 1
ATOM 12340 O O . ARG B 1 496 ? 58.656 -11.148 -29.484 1 94.5 496 ARG B O 1
ATOM 12347 N N . ILE B 1 497 ? 57.469 -9.789 -28.25 1 96.25 497 ILE B N 1
ATOM 12348 C CA . ILE B 1 497 ? 58.562 -8.844 -28 1 96.25 497 ILE B CA 1
ATOM 12349 C C . ILE B 1 497 ? 59.656 -9.539 -27.219 1 96.25 497 ILE B C 1
ATOM 12351 O O . ILE B 1 497 ? 60.844 -9.398 -27.531 1 96.25 497 ILE B O 1
ATOM 12355 N N . LEU B 1 498 ? 59.281 -10.219 -26.141 1 95.75 498 LEU B N 1
ATOM 12356 C CA . LEU B 1 498 ? 60.281 -10.891 -25.281 1 95.75 498 LEU B CA 1
ATOM 12357 C C . LEU B 1 498 ? 61 -11.992 -26.062 1 95.75 498 LEU B C 1
ATOM 12359 O O . LEU B 1 498 ? 62.156 -12.273 -25.797 1 95.75 498 LEU B O 1
ATOM 12363 N N . GLU B 1 499 ? 60.281 -12.609 -26.969 1 94 499 GLU B N 1
ATOM 12364 C CA . GLU B 1 499 ? 60.875 -13.656 -27.797 1 94 499 GLU B CA 1
ATOM 12365 C C . GLU B 1 499 ? 61.938 -13.086 -28.719 1 94 499 GLU B C 1
ATOM 12367 O O . GLU B 1 499 ? 63 -13.703 -28.906 1 94 499 GLU B O 1
ATOM 12372 N N . HIS B 1 500 ? 61.781 -11.883 -29.281 1 94.38 500 HIS B N 1
ATOM 12373 C CA . HIS B 1 500 ? 62.656 -11.32 -30.297 1 94.38 500 HIS B CA 1
ATOM 12374 C C . HIS B 1 500 ? 63.719 -10.43 -29.672 1 94.38 500 HIS B C 1
ATOM 12376 O O . HIS B 1 500 ? 64.688 -10.086 -30.328 1 94.38 500 HIS B O 1
ATOM 12382 N N . ASN B 1 501 ? 63.531 -10.055 -28.484 1 94.56 501 ASN B N 1
ATOM 12383 C CA . ASN B 1 501 ? 64.438 -9.148 -27.812 1 94.56 501 ASN B CA 1
ATOM 12384 C C . ASN B 1 501 ? 64.875 -9.688 -26.453 1 94.56 501 ASN B C 1
ATOM 12386 O O . ASN B 1 501 ? 64.25 -9.383 -25.438 1 94.56 501 ASN B O 1
ATOM 12390 N N . PRO B 1 502 ? 66.062 -10.25 -26.359 1 91.69 502 PRO B N 1
ATOM 12391 C CA . PRO B 1 502 ? 66.5 -10.875 -25.109 1 91.69 502 PRO B CA 1
ATOM 12392 C C . PRO B 1 502 ? 66.75 -9.867 -24 1 91.69 502 PRO B C 1
ATOM 12394 O O . PRO B 1 502 ? 66.75 -10.234 -22.812 1 91.69 502 PRO B O 1
ATOM 12397 N N . LYS B 1 503 ? 66.875 -8.641 -24.344 1 92.88 503 LYS B N 1
ATOM 12398 C CA . LYS B 1 503 ? 67.125 -7.629 -23.328 1 92.88 503 LYS B CA 1
ATOM 12399 C C . LYS B 1 503 ? 65.812 -7.043 -22.781 1 92.88 503 LYS B C 1
ATOM 12401 O O . LYS B 1 503 ? 65.812 -6.324 -21.781 1 92.88 503 LYS B O 1
ATOM 12406 N N . ALA B 1 504 ? 64.75 -7.316 -23.438 1 95.25 504 ALA B N 1
ATOM 12407 C CA . ALA B 1 504 ? 63.469 -6.785 -23 1 95.25 504 ALA B CA 1
ATOM 12408 C C . ALA B 1 504 ? 62.938 -7.578 -21.812 1 95.25 504 ALA B C 1
ATOM 12410 O O . ALA B 1 504 ? 63.094 -8.805 -21.766 1 95.25 504 ALA B O 1
ATOM 12411 N N . ARG B 1 505 ? 62.344 -6.902 -20.812 1 95.44 505 ARG B N 1
ATOM 12412 C CA . ARG B 1 505 ? 61.781 -7.512 -19.594 1 95.44 505 ARG B CA 1
ATOM 12413 C C . ARG B 1 505 ? 60.438 -6.895 -19.234 1 95.44 505 ARG B C 1
ATOM 12415 O O . ARG B 1 505 ? 60.281 -5.68 -19.328 1 95.44 505 ARG B O 1
ATOM 12422 N N . LEU B 1 506 ? 59.469 -7.762 -18.875 1 95.19 506 LEU B N 1
ATOM 12423 C CA . LEU B 1 506 ? 58.188 -7.293 -18.359 1 95.19 506 LEU B CA 1
ATOM 12424 C C . LEU B 1 506 ? 58.25 -7.148 -16.844 1 95.19 506 LEU B C 1
ATOM 12426 O O . LEU B 1 506 ? 58.594 -8.102 -16.141 1 95.19 506 LEU B O 1
ATOM 12430 N N . VAL B 1 507 ? 57.969 -6.023 -16.344 1 93.94 507 VAL B N 1
ATOM 12431 C CA . VAL B 1 507 ? 57.938 -5.75 -14.914 1 93.94 507 VAL B CA 1
ATOM 12432 C C . VAL B 1 507 ? 56.531 -5.383 -14.492 1 93.94 507 VAL B C 1
ATOM 12434 O O . VAL B 1 507 ? 55.938 -4.41 -14.992 1 93.94 507 VAL B O 1
ATOM 12437 N N . VAL B 1 508 ? 55.938 -6.176 -13.648 1 92.56 508 VAL B N 1
ATOM 12438 C CA . VAL B 1 508 ? 54.594 -5.941 -13.156 1 92.56 508 VAL B CA 1
ATOM 12439 C C . VAL B 1 508 ? 54.656 -5.555 -11.68 1 92.56 508 VAL B C 1
ATOM 12441 O O . VAL B 1 508 ? 55.281 -6.238 -10.875 1 92.56 508 VAL B O 1
ATOM 12444 N N . VAL B 1 509 ? 54.062 -4.539 -11.367 1 90.62 509 VAL B N 1
ATOM 12445 C CA . VAL B 1 509 ? 53.906 -4.137 -9.977 1 90.62 509 VAL B CA 1
ATOM 12446 C C . VAL B 1 509 ? 52.438 -4.148 -9.586 1 90.62 509 VAL B C 1
ATOM 12448 O O . VAL B 1 509 ? 51.656 -3.309 -10.047 1 90.62 509 VAL B O 1
ATOM 12451 N N . GLY B 1 510 ? 52.062 -5.023 -8.711 1 87.56 510 GLY B N 1
ATOM 12452 C CA . GLY B 1 510 ? 50.688 -5.121 -8.281 1 87.56 510 GLY B CA 1
ATOM 12453 C C . GLY B 1 510 ? 50 -6.395 -8.75 1 87.56 510 GLY B C 1
ATOM 12454 O O . GLY B 1 510 ? 50.594 -7.469 -8.734 1 87.56 510 GLY B O 1
ATOM 12455 N N . TYR B 1 511 ? 48.719 -6.184 -9.148 1 81.38 511 TYR B N 1
ATOM 12456 C CA . TYR B 1 511 ? 47.875 -7.352 -9.375 1 81.38 511 TYR B CA 1
ATOM 12457 C C . TYR B 1 511 ? 47.844 -7.727 -10.852 1 81.38 511 TYR B C 1
ATOM 12459 O O . TYR B 1 511 ? 47.375 -6.965 -11.695 1 81.38 511 TYR B O 1
ATOM 12467 N N . LEU B 1 512 ? 48.344 -8.82 -11.234 1 84.56 512 LEU B N 1
ATOM 12468 C CA . LEU B 1 512 ? 48.25 -9.43 -12.555 1 84.56 512 LEU B CA 1
ATOM 12469 C C . LEU B 1 512 ? 48.594 -10.914 -12.492 1 84.56 512 LEU B C 1
ATOM 12471 O O . LEU B 1 512 ? 49.688 -11.297 -12.086 1 84.56 512 LEU B O 1
ATOM 12475 N N . ARG B 1 513 ? 47.656 -11.633 -12.758 1 78.81 513 ARG B N 1
ATOM 12476 C CA . ARG B 1 513 ? 47.875 -13.07 -12.781 1 78.81 513 ARG B CA 1
ATOM 12477 C C . ARG B 1 513 ? 48.094 -13.57 -14.211 1 78.81 513 ARG B C 1
ATOM 12479 O O . ARG B 1 513 ? 47.156 -13.602 -15 1 78.81 513 ARG B O 1
ATOM 12486 N N . LEU B 1 514 ? 49.312 -14.031 -14.445 1 85.12 514 LEU B N 1
ATOM 12487 C CA . LEU B 1 514 ? 49.656 -14.469 -15.789 1 85.12 514 LEU B CA 1
ATOM 12488 C C . LEU B 1 514 ? 49.531 -15.984 -15.914 1 85.12 514 LEU B C 1
ATOM 12490 O O . LEU B 1 514 ? 49.656 -16.703 -14.914 1 85.12 514 LEU B O 1
ATOM 12494 N N . PRO B 1 515 ? 49.281 -16.516 -17.156 1 78.19 515 PRO B N 1
ATOM 12495 C CA . PRO B 1 515 ? 49.219 -17.953 -17.375 1 78.19 515 PRO B CA 1
ATOM 12496 C C . PRO B 1 515 ? 50.531 -18.672 -17.047 1 78.19 515 PRO B C 1
ATOM 12498 O O . PRO B 1 515 ? 51.625 -18.109 -17.281 1 78.19 515 PRO B O 1
ATOM 12501 N N . LYS B 1 516 ? 50.469 -19.875 -16.562 1 77.88 516 LYS B N 1
ATOM 12502 C CA . LYS B 1 516 ? 51.656 -20.656 -16.203 1 77.88 516 LYS B CA 1
ATOM 12503 C C . LYS B 1 516 ? 52.531 -20.891 -17.406 1 77.88 516 LYS B C 1
ATOM 12505 O O . LYS B 1 516 ? 53.781 -20.906 -17.281 1 77.88 516 LYS B O 1
ATOM 12510 N N . ALA B 1 517 ? 51.969 -21.016 -18.531 1 79.62 517 ALA B N 1
ATOM 12511 C CA . ALA B 1 517 ? 52.75 -21.219 -19.766 1 79.62 517 ALA B CA 1
ATOM 12512 C C . ALA B 1 517 ? 53.688 -20.047 -20.016 1 79.62 517 ALA B C 1
ATOM 12514 O O . ALA B 1 517 ? 54.812 -20.234 -20.453 1 79.62 517 ALA B O 1
ATOM 12515 N N . PHE B 1 518 ? 53.281 -18.875 -19.734 1 86.88 518 PHE B N 1
ATOM 12516 C CA . PHE B 1 518 ? 54.094 -17.688 -19.891 1 86.88 518 PHE B CA 1
ATOM 12517 C C . PHE B 1 518 ? 55.25 -17.688 -18.891 1 86.88 518 PHE B C 1
ATOM 12519 O O . PHE B 1 518 ? 56.406 -17.391 -19.266 1 86.88 518 PHE B O 1
ATOM 12526 N N . LEU B 1 519 ? 54.938 -18.047 -17.703 1 86.38 519 LEU B N 1
ATOM 12527 C CA . LEU B 1 519 ? 55.938 -18.016 -16.656 1 86.38 519 LEU B CA 1
ATOM 12528 C C . LEU B 1 519 ? 57.031 -19.047 -16.922 1 86.38 519 LEU B C 1
ATOM 12530 O O . LEU B 1 519 ? 58.219 -18.797 -16.641 1 86.38 519 LEU B O 1
ATOM 12534 N N . ASN B 1 520 ? 56.625 -20.125 -17.484 1 84 520 ASN B N 1
ATOM 12535 C CA . ASN B 1 520 ? 57.594 -21.172 -17.812 1 84 520 ASN B CA 1
ATOM 12536 C C . ASN B 1 520 ? 58.531 -20.75 -18.969 1 84 520 ASN B C 1
ATOM 12538 O O . ASN B 1 520 ? 59.719 -21.047 -18.953 1 84 520 ASN B O 1
ATOM 12542 N N . ARG B 1 521 ? 58.062 -20.047 -19.844 1 89.94 521 ARG B N 1
ATOM 12543 C CA . ARG B 1 521 ? 58.812 -19.688 -21.062 1 89.94 521 ARG B CA 1
ATOM 12544 C C . ARG B 1 521 ? 59.656 -18.438 -20.844 1 89.94 521 ARG B C 1
ATOM 12546 O O . ARG B 1 521 ? 60.75 -18.344 -21.359 1 89.94 521 ARG B O 1
ATOM 12553 N N . PHE B 1 522 ? 59.094 -17.484 -20.109 1 92.44 522 PHE B N 1
ATOM 12554 C CA . PHE B 1 522 ? 59.75 -16.172 -20.047 1 92.44 522 PHE B CA 1
ATOM 12555 C C . PHE B 1 522 ? 60.094 -15.805 -18.609 1 92.44 522 PHE B C 1
ATOM 12557 O O . PHE B 1 522 ? 60.156 -14.625 -18.266 1 92.44 522 PHE B O 1
ATOM 12564 N N . GLY B 1 523 ? 60.281 -16.703 -17.766 1 89.12 523 GLY B N 1
ATOM 12565 C CA . GLY B 1 523 ? 60.562 -16.5 -16.344 1 89.12 523 GLY B CA 1
ATOM 12566 C C . GLY B 1 523 ? 61.719 -15.578 -16.109 1 89.12 523 GLY B C 1
ATOM 12567 O O . GLY B 1 523 ? 61.719 -14.766 -15.18 1 89.12 523 GLY B O 1
ATOM 12568 N N . ASP B 1 524 ? 62.75 -15.602 -16.969 1 89 524 ASP B N 1
ATOM 12569 C CA . ASP B 1 524 ? 63.969 -14.797 -16.812 1 89 524 ASP B CA 1
ATOM 12570 C C . ASP B 1 524 ? 63.719 -13.359 -17.266 1 89 524 ASP B C 1
ATOM 12572 O O . ASP B 1 524 ? 64.5 -12.461 -16.875 1 89 524 ASP B O 1
ATOM 12576 N N . GLN B 1 525 ? 62.781 -13.141 -18.078 1 94.62 525 GLN B N 1
ATOM 12577 C CA . GLN B 1 525 ? 62.469 -11.82 -18.594 1 94.62 525 GLN B CA 1
ATOM 12578 C C . GLN B 1 525 ? 61.219 -11.242 -17.938 1 94.62 525 GLN B C 1
ATOM 12580 O O . GLN B 1 525 ? 60.562 -10.375 -18.5 1 94.62 525 GLN B O 1
ATOM 12585 N N . PHE B 1 526 ? 60.844 -11.758 -16.766 1 92.5 526 PHE B N 1
ATOM 12586 C CA . PHE B 1 526 ? 59.625 -11.312 -16.094 1 92.5 526 PHE B CA 1
ATOM 12587 C C . PHE B 1 526 ? 59.875 -11.086 -14.609 1 92.5 526 PHE B C 1
ATOM 12589 O O . PHE B 1 526 ? 60.562 -11.891 -13.961 1 92.5 526 PHE B O 1
ATOM 12596 N N . LYS B 1 527 ? 59.438 -9.992 -14.078 1 91.88 527 LYS B N 1
ATOM 12597 C CA . LYS B 1 527 ? 59.469 -9.672 -12.656 1 91.88 527 LYS B CA 1
ATOM 12598 C C . LYS B 1 527 ? 58.125 -9.117 -12.172 1 91.88 527 LYS B C 1
ATOM 12600 O O . LYS B 1 527 ? 57.562 -8.242 -12.82 1 91.88 527 LYS B O 1
ATOM 12605 N N . GLN B 1 528 ? 57.656 -9.625 -11.148 1 90.81 528 GLN B N 1
ATOM 12606 C CA . GLN B 1 528 ? 56.438 -9.102 -10.555 1 90.81 528 GLN B CA 1
ATOM 12607 C C . GLN B 1 528 ? 56.656 -8.734 -9.086 1 90.81 528 GLN B C 1
ATOM 12609 O O . GLN B 1 528 ? 57.156 -9.539 -8.305 1 90.81 528 GLN B O 1
ATOM 12614 N N . LEU B 1 529 ? 56.344 -7.574 -8.766 1 88.44 529 LEU B N 1
ATOM 12615 C CA . LEU B 1 529 ? 56.406 -7.086 -7.395 1 88.44 529 LEU B CA 1
ATOM 12616 C C . LEU B 1 529 ? 55 -6.926 -6.812 1 88.44 529 LEU B C 1
ATOM 12618 O O . LEU B 1 529 ? 54.031 -6.699 -7.551 1 88.44 529 LEU B O 1
ATOM 12622 N N . PRO B 1 530 ? 54.875 -7.141 -5.547 1 85.56 530 PRO B N 1
ATOM 12623 C CA . PRO B 1 530 ? 53.562 -6.938 -4.914 1 85.56 530 PRO B CA 1
ATOM 12624 C C . PRO B 1 530 ? 53.094 -5.488 -4.992 1 85.56 530 PRO B C 1
ATOM 12626 O O . PRO B 1 530 ? 53.875 -4.59 -5.289 1 85.56 530 PRO B O 1
ATOM 12629 N N . PRO B 1 531 ? 51.844 -5.34 -4.789 1 83.56 531 PRO B N 1
ATOM 12630 C CA . PRO B 1 531 ? 51.312 -3.969 -4.809 1 83.56 531 PRO B CA 1
ATOM 12631 C C . PRO B 1 531 ? 52 -3.072 -3.768 1 83.56 531 PRO B C 1
ATOM 12633 O O . PRO B 1 531 ? 52.281 -3.516 -2.65 1 83.56 531 PRO B O 1
ATOM 12636 N N . VAL B 1 532 ? 52.312 -1.944 -4.188 1 80 532 VAL B N 1
ATOM 12637 C CA . VAL B 1 532 ? 52.938 -0.965 -3.316 1 80 532 VAL B CA 1
ATOM 12638 C C . VAL B 1 532 ? 51.938 0.075 -2.863 1 80 532 VAL B C 1
ATOM 12640 O O . VAL B 1 532 ? 51.344 0.783 -3.689 1 80 532 VAL B O 1
ATOM 12643 N N . LYS B 1 533 ? 51.75 0.108 -1.554 1 77.12 533 LYS B N 1
ATOM 12644 C CA . LYS B 1 533 ? 50.719 0.995 -0.998 1 77.12 533 LYS B CA 1
ATOM 12645 C C . LYS B 1 533 ? 51.188 2.447 -1.017 1 77.12 533 LYS B C 1
ATOM 12647 O O . LYS B 1 533 ? 50.406 3.359 -1.227 1 77.12 533 LYS B O 1
ATOM 12652 N N . SER B 1 534 ? 52.531 2.613 -0.937 1 82.06 534 SER B N 1
ATOM 12653 C CA . SER B 1 534 ? 53.062 3.971 -0.929 1 82.06 534 SER B CA 1
ATOM 12654 C C . SER B 1 534 ? 53.25 4.508 -2.346 1 82.06 534 SER B C 1
ATOM 12656 O O . SER B 1 534 ? 53.812 3.836 -3.207 1 82.06 534 SER B O 1
ATOM 12658 N N . VAL B 1 535 ? 52.75 5.691 -2.541 1 85.38 535 VAL B N 1
ATOM 12659 C CA . VAL B 1 535 ? 52.781 6.312 -3.859 1 85.38 535 VAL B CA 1
ATOM 12660 C C . VAL B 1 535 ? 54.25 6.57 -4.258 1 85.38 535 VAL B C 1
ATOM 12662 O O . VAL B 1 535 ? 54.625 6.312 -5.398 1 85.38 535 VAL B O 1
ATOM 12665 N N . GLN B 1 536 ? 55 7.016 -3.338 1 84.88 536 GLN B N 1
ATOM 12666 C CA . GLN B 1 536 ? 56.406 7.281 -3.623 1 84.88 536 GLN B CA 1
ATOM 12667 C C . GLN B 1 536 ? 57.156 5.992 -3.934 1 84.88 536 GLN B C 1
ATOM 12669 O O . GLN B 1 536 ? 58.031 5.969 -4.801 1 84.88 536 GLN B O 1
ATOM 12674 N N . GLY B 1 537 ? 56.812 5.031 -3.121 1 84.31 537 GLY B N 1
ATOM 12675 C CA . GLY B 1 537 ? 57.406 3.736 -3.402 1 84.31 537 GLY B CA 1
ATOM 12676 C C . GLY B 1 537 ? 57.094 3.209 -4.785 1 84.31 537 GLY B C 1
ATOM 12677 O O . GLY B 1 537 ? 57.969 2.715 -5.496 1 84.31 537 GLY B O 1
ATOM 12678 N N . TYR B 1 538 ? 55.812 3.377 -5.137 1 89.44 538 TYR B N 1
ATOM 12679 C CA . TYR B 1 538 ? 55.375 2.947 -6.461 1 89.44 538 TYR B CA 1
ATOM 12680 C C . TYR B 1 538 ? 56.094 3.727 -7.555 1 89.44 538 TYR B C 1
ATOM 12682 O O . TYR B 1 538 ? 56.562 3.145 -8.539 1 89.44 538 TYR B O 1
ATOM 12690 N N . TRP B 1 539 ? 56.281 5.027 -7.434 1 89.62 539 TRP B N 1
ATOM 12691 C CA . TRP B 1 539 ? 56.906 5.891 -8.422 1 89.62 539 TRP B CA 1
ATOM 12692 C C . TRP B 1 539 ? 58.406 5.598 -8.531 1 89.62 539 TRP B C 1
ATOM 12694 O O . TRP B 1 539 ? 58.969 5.73 -9.609 1 89.62 539 TRP B O 1
ATOM 12704 N N . SER B 1 540 ? 58.938 5.195 -7.391 1 87.56 540 SER B N 1
ATOM 12705 C CA . SER B 1 540 ? 60.344 4.852 -7.422 1 87.56 540 SER B CA 1
ATOM 12706 C C . SER B 1 540 ? 60.625 3.646 -8.32 1 87.56 540 SER B C 1
ATOM 12708 O O . SER B 1 540 ? 61.688 3.539 -8.922 1 87.56 540 SER B O 1
ATOM 12710 N N . LEU B 1 541 ? 59.656 2.842 -8.375 1 89.62 541 LEU B N 1
ATOM 12711 C CA . LEU B 1 541 ? 59.781 1.688 -9.258 1 89.62 541 LEU B CA 1
ATOM 12712 C C . LEU B 1 541 ? 59.469 2.082 -10.703 1 89.62 541 LEU B C 1
ATOM 12714 O O . LEU B 1 541 ? 60.156 1.648 -11.625 1 89.62 541 LEU B O 1
ATOM 12718 N N . LEU B 1 542 ? 58.5 2.906 -10.828 1 92.12 542 LEU B N 1
ATOM 12719 C CA . LEU B 1 542 ? 58.125 3.379 -12.156 1 92.12 542 LEU B CA 1
ATOM 12720 C C . LEU B 1 542 ? 59.281 4.133 -12.82 1 92.12 542 LEU B C 1
ATOM 12722 O O . LEU B 1 542 ? 59.5 3.971 -14.023 1 92.12 542 LEU B O 1
ATOM 12726 N N . GLU B 1 543 ? 59.938 4.848 -12.055 1 90 543 GLU B N 1
ATOM 12727 C CA . GLU B 1 543 ? 61 5.676 -12.562 1 90 543 GLU B CA 1
ATOM 12728 C C . GLU B 1 543 ? 62.125 4.816 -13.18 1 90 543 GLU B C 1
ATOM 12730 O O . GLU B 1 543 ? 62.875 5.285 -14.031 1 90 543 GLU B O 1
ATOM 12735 N N . GLN B 1 544 ? 62.156 3.631 -12.766 1 88.38 544 GLN B N 1
ATOM 12736 C CA . GLN B 1 544 ? 63.188 2.74 -13.25 1 88.38 544 GLN B CA 1
ATOM 12737 C C . GLN B 1 544 ? 62.812 2.104 -14.578 1 88.38 544 GLN B C 1
ATOM 12739 O O . GLN B 1 544 ? 63.656 1.493 -15.25 1 88.38 544 GLN B O 1
ATOM 12744 N N . ALA B 1 545 ? 61.656 2.311 -15.023 1 93.81 545 ALA B N 1
ATOM 12745 C CA . ALA B 1 545 ? 61.156 1.667 -16.234 1 93.81 545 ALA B CA 1
ATOM 12746 C C . ALA B 1 545 ? 61.625 2.406 -17.484 1 93.81 545 ALA B C 1
ATOM 12748 O O . ALA B 1 545 ? 62.219 3.49 -17.391 1 93.81 545 ALA B O 1
ATOM 12749 N N . ASP B 1 546 ? 61.5 1.755 -18.594 1 94.31 546 ASP B N 1
ATOM 12750 C CA . ASP B 1 546 ? 61.844 2.377 -19.875 1 94.31 546 ASP B CA 1
ATOM 12751 C C . ASP B 1 546 ? 60.594 2.666 -20.703 1 94.31 546 ASP B C 1
ATOM 12753 O O . ASP B 1 546 ? 60.594 3.594 -21.516 1 94.31 546 ASP B O 1
ATOM 12757 N N . ILE B 1 547 ? 59.688 1.848 -20.594 1 96.38 547 ILE B N 1
ATOM 12758 C CA . ILE B 1 547 ? 58.406 1.97 -21.297 1 96.38 547 ILE B CA 1
ATOM 12759 C C . ILE B 1 547 ? 57.281 1.668 -20.328 1 96.38 547 ILE B C 1
ATOM 12761 O O . ILE B 1 547 ? 57.281 0.659 -19.609 1 96.38 547 ILE B O 1
ATOM 12765 N N . ASN B 1 548 ? 56.312 2.541 -20.219 1 97 548 ASN B N 1
ATOM 12766 C CA . ASN B 1 548 ? 55.094 2.32 -19.422 1 97 548 ASN B CA 1
ATOM 12767 C C . ASN B 1 548 ? 53.938 1.84 -20.281 1 97 548 ASN B C 1
ATOM 12769 O O . ASN B 1 548 ? 53.75 2.318 -21.391 1 97 548 ASN B O 1
ATOM 12773 N N . ILE B 1 549 ? 53.125 0.9 -19.781 1 96 549 ILE B N 1
ATOM 12774 C CA . ILE B 1 549 ? 51.969 0.471 -20.547 1 96 549 ILE B CA 1
ATOM 12775 C C . ILE B 1 549 ? 50.719 0.552 -19.688 1 96 549 ILE B C 1
ATOM 12777 O O . ILE B 1 549 ? 50.781 0.375 -18.469 1 96 549 ILE B O 1
ATOM 12781 N N . ALA B 1 550 ? 49.594 0.856 -20.203 1 95.12 550 ALA B N 1
ATOM 12782 C CA . ALA B 1 550 ? 48.25 0.861 -19.609 1 95.12 550 ALA B CA 1
ATOM 12783 C C . ALA B 1 550 ? 47.281 0.089 -20.484 1 95.12 550 ALA B C 1
ATOM 12785 O O . ALA B 1 550 ? 46.875 0.561 -21.562 1 95.12 550 ALA B O 1
ATOM 12786 N N . VAL B 1 551 ? 46.812 -1.033 -19.984 1 93.88 551 VAL B N 1
ATOM 12787 C CA . VAL B 1 551 ? 46.031 -1.972 -20.812 1 93.88 551 VAL B CA 1
ATOM 12788 C C . VAL B 1 551 ? 44.594 -2.039 -20.312 1 93.88 551 VAL B C 1
ATOM 12790 O O . VAL B 1 551 ? 44.344 -2.434 -19.172 1 93.88 551 VAL B O 1
ATOM 12793 N N . LEU B 1 552 ? 43.656 -1.691 -21.156 1 92.5 552 LEU B N 1
ATOM 12794 C CA . LEU B 1 552 ? 42.219 -1.723 -20.875 1 92.5 552 LEU B CA 1
ATOM 12795 C C . LEU B 1 552 ? 41.438 -2.156 -22.094 1 92.5 552 LEU B C 1
ATOM 12797 O O . LEU B 1 552 ? 41.75 -1.746 -23.219 1 92.5 552 LEU B O 1
ATOM 12801 N N . HIS B 1 553 ? 40.406 -2.998 -21.906 1 90.06 553 HIS B N 1
ATOM 12802 C CA . HIS B 1 553 ? 39.5 -3.281 -22.984 1 90.06 553 HIS B CA 1
ATOM 12803 C C . HIS B 1 553 ? 38.656 -2.051 -23.344 1 90.06 553 HIS B C 1
ATOM 12805 O O . HIS B 1 553 ? 38.375 -1.22 -22.469 1 90.06 553 HIS B O 1
ATOM 12811 N N . ASP B 1 554 ? 38.344 -1.95 -24.578 1 91.25 554 ASP B N 1
ATOM 12812 C CA . ASP B 1 554 ? 37.5 -0.829 -24.984 1 91.25 554 ASP B CA 1
ATOM 12813 C C . ASP B 1 554 ? 36.031 -1.101 -24.672 1 91.25 554 ASP B C 1
ATOM 12815 O O . ASP B 1 554 ? 35.281 -1.502 -25.562 1 91.25 554 ASP B O 1
ATOM 12819 N N . ASP B 1 555 ? 35.594 -0.971 -23.5 1 90.62 555 ASP B N 1
ATOM 12820 C CA . ASP B 1 555 ? 34.219 -1.1 -23.094 1 90.62 555 ASP B CA 1
ATOM 12821 C C . ASP B 1 555 ? 33.719 0.169 -22.406 1 90.62 555 ASP B C 1
ATOM 12823 O O . ASP B 1 555 ? 34.469 1.142 -22.281 1 90.62 555 ASP B O 1
ATOM 12827 N N . GLU B 1 556 ? 32.5 0.201 -22 1 91.69 556 GLU B N 1
ATOM 12828 C CA . GLU B 1 556 ? 31.844 1.394 -21.453 1 91.69 556 GLU B CA 1
ATOM 12829 C C . GLU B 1 556 ? 32.469 1.79 -20.109 1 91.69 556 GLU B C 1
ATOM 12831 O O . GLU B 1 556 ? 32.656 2.977 -19.828 1 91.69 556 GLU B O 1
ATOM 12836 N N . ILE B 1 557 ? 32.844 0.869 -19.312 1 92.38 557 ILE B N 1
ATOM 12837 C CA . ILE B 1 557 ? 33.406 1.12 -18 1 92.38 557 ILE B CA 1
ATOM 12838 C C . ILE B 1 557 ? 34.812 1.652 -18.125 1 92.38 557 ILE B C 1
ATOM 12840 O O . ILE B 1 557 ? 35.156 2.678 -17.531 1 92.38 557 ILE B O 1
ATOM 12844 N N . ASN B 1 558 ? 35.625 1.006 -18.922 1 93 558 ASN B N 1
ATOM 12845 C CA . ASN B 1 558 ? 37.031 1.375 -19.094 1 93 558 ASN B CA 1
ATOM 12846 C C . ASN B 1 558 ? 37.156 2.666 -19.891 1 93 558 ASN B C 1
ATOM 12848 O O . ASN B 1 558 ? 38.156 3.379 -19.766 1 93 558 ASN B O 1
ATOM 12852 N N . ALA B 1 559 ? 36.219 2.906 -20.703 1 94.19 559 ALA B N 1
ATOM 12853 C CA . ALA B 1 559 ? 36.219 4.148 -21.469 1 94.19 559 ALA B CA 1
ATOM 12854 C C . ALA B 1 559 ? 36.25 5.363 -20.547 1 94.19 559 ALA B C 1
ATOM 12856 O O . ALA B 1 559 ? 36.75 6.422 -20.938 1 94.19 559 ALA B O 1
ATOM 12857 N N . CYS B 1 560 ? 35.719 5.18 -19.344 1 94.81 560 CYS B N 1
ATOM 12858 C CA . CYS B 1 560 ? 35.562 6.297 -18.422 1 94.81 560 CYS B CA 1
ATOM 12859 C C . CYS B 1 560 ? 36.75 6.414 -17.484 1 94.81 560 CYS B C 1
ATOM 12861 O O . CYS B 1 560 ? 36.844 7.359 -16.688 1 94.81 560 CYS B O 1
ATOM 12863 N N . LYS B 1 561 ? 37.656 5.535 -17.531 1 93.75 561 LYS B N 1
ATOM 12864 C CA . LYS B 1 561 ? 38.812 5.586 -16.641 1 93.75 561 LYS B CA 1
ATOM 12865 C C . LYS B 1 561 ? 39.781 6.699 -17.047 1 93.75 561 LYS B C 1
ATOM 12867 O O . LYS B 1 561 ? 39.938 6.965 -18.25 1 93.75 561 LYS B O 1
ATOM 12872 N N . SER B 1 562 ? 40.438 7.266 -16.109 1 94.06 562 SER B N 1
ATOM 12873 C CA . SER B 1 562 ? 41.281 8.43 -16.328 1 94.06 562 SER B CA 1
ATOM 12874 C C . SER B 1 562 ? 42.656 8.031 -16.859 1 94.06 562 SER B C 1
ATOM 12876 O O . SER B 1 562 ? 42.938 6.84 -16.984 1 94.06 562 SER B O 1
ATOM 12878 N N . GLU B 1 563 ? 43.438 9.023 -17.234 1 94.5 563 GLU B N 1
ATOM 12879 C CA . GLU B 1 563 ? 44.75 8.82 -17.844 1 94.5 563 GLU B CA 1
ATOM 12880 C C . GLU B 1 563 ? 45.875 8.898 -16.797 1 94.5 563 GLU B C 1
ATOM 12882 O O . GLU B 1 563 ? 46.969 9.359 -17.078 1 94.5 563 GLU B O 1
ATOM 12887 N N . LEU B 1 564 ? 45.594 8.453 -15.617 1 92.25 564 LEU B N 1
ATOM 12888 C CA . LEU B 1 564 ? 46.531 8.562 -14.5 1 92.25 564 LEU B CA 1
ATOM 12889 C C . LEU B 1 564 ? 47.844 7.844 -14.82 1 92.25 564 LEU B C 1
ATOM 12891 O O . LEU B 1 564 ? 48.906 8.344 -14.492 1 92.25 564 LEU B O 1
ATOM 12895 N N . LYS B 1 565 ? 47.781 6.648 -15.406 1 93.19 565 LYS B N 1
ATOM 12896 C CA . LYS B 1 565 ? 48.969 5.875 -15.695 1 93.19 565 LYS B CA 1
ATOM 12897 C C . LYS B 1 565 ? 49.875 6.613 -16.672 1 93.19 565 LYS B C 1
ATOM 12899 O O . LYS B 1 565 ? 51.125 6.578 -16.531 1 93.19 565 LYS B O 1
ATOM 12904 N N . TRP B 1 566 ? 49.312 7.223 -17.656 1 95.19 566 TRP B N 1
ATOM 12905 C CA . TRP B 1 566 ? 50.062 8.031 -18.594 1 95.19 566 TRP B CA 1
ATOM 12906 C C . TRP B 1 566 ? 50.656 9.25 -17.906 1 95.19 566 TRP B C 1
ATOM 12908 O O . TRP B 1 566 ? 51.844 9.562 -18.094 1 95.19 566 TRP B O 1
ATOM 12918 N N . PHE B 1 567 ? 49.844 9.891 -17.141 1 93.31 567 PHE B N 1
ATOM 12919 C CA . PHE B 1 567 ? 50.188 11.094 -16.406 1 93.31 567 PHE B CA 1
ATOM 12920 C C . PHE B 1 567 ? 51.375 10.836 -15.461 1 93.31 567 PHE B C 1
ATOM 12922 O O . PHE B 1 567 ? 52.312 11.602 -15.43 1 93.31 567 PHE B O 1
ATOM 12929 N N . GLU B 1 568 ? 51.344 9.836 -14.75 1 92.38 568 GLU B N 1
ATOM 12930 C CA . GLU B 1 568 ? 52.375 9.508 -13.773 1 92.38 568 GLU B CA 1
ATOM 12931 C C . GLU B 1 568 ? 53.688 9.164 -14.477 1 92.38 568 GLU B C 1
ATOM 12933 O O . GLU B 1 568 ? 54.781 9.562 -14.023 1 92.38 568 GLU B O 1
ATOM 12938 N N . ALA B 1 569 ? 53.594 8.438 -15.516 1 95.25 569 ALA B N 1
ATOM 12939 C CA . ALA B 1 569 ? 54.781 8.094 -16.297 1 95.25 569 ALA B CA 1
ATOM 12940 C C . ALA B 1 569 ? 55.406 9.336 -16.906 1 95.25 569 ALA B C 1
ATOM 12942 O O . ALA B 1 569 ? 56.625 9.453 -16.984 1 95.25 569 ALA B O 1
ATOM 12943 N N . ALA B 1 570 ? 54.594 10.211 -17.359 1 95.69 570 ALA B N 1
ATOM 12944 C CA . ALA B 1 570 ? 55.031 11.445 -18 1 95.69 570 ALA B CA 1
ATOM 12945 C C . ALA B 1 570 ? 55.875 12.273 -17.031 1 95.69 570 ALA B C 1
ATOM 12947 O O . ALA B 1 570 ? 56.781 12.992 -17.453 1 95.69 570 ALA B O 1
ATOM 12948 N N . CYS B 1 571 ? 55.625 12.211 -15.773 1 94.56 571 CYS B N 1
ATOM 12949 C CA . CYS B 1 571 ? 56.406 12.953 -14.773 1 94.56 571 CYS B CA 1
ATOM 12950 C C . CYS B 1 571 ? 57.875 12.547 -14.789 1 94.56 571 CYS B C 1
ATOM 12952 O O . CYS B 1 571 ? 58.719 13.328 -14.398 1 94.56 571 CYS B O 1
ATOM 12954 N N . PHE B 1 572 ? 58.156 11.375 -15.305 1 93.75 572 PHE B N 1
ATOM 12955 C CA . PHE B 1 572 ? 59.5 10.867 -15.352 1 93.75 572 PHE B CA 1
ATOM 12956 C C . PHE B 1 572 ? 60 10.781 -16.797 1 93.75 572 PHE B C 1
ATOM 12958 O O . PHE B 1 572 ? 60.969 10.07 -17.078 1 93.75 572 PHE B O 1
ATOM 12965 N N . ALA B 1 573 ? 59.312 11.344 -17.656 1 95 573 ALA B N 1
ATOM 12966 C CA . ALA B 1 573 ? 59.625 11.375 -19.094 1 95 573 ALA B CA 1
ATOM 12967 C C . ALA B 1 573 ? 59.688 9.961 -19.672 1 95 573 ALA B C 1
ATOM 12969 O O . ALA B 1 573 ? 60.562 9.664 -20.469 1 95 573 ALA B O 1
ATOM 12970 N N . LEU B 1 574 ? 58.844 9.141 -19.219 1 95.25 574 LEU B N 1
ATOM 12971 C CA . LEU B 1 574 ? 58.719 7.781 -19.734 1 95.25 574 LEU B CA 1
ATOM 12972 C C . LEU B 1 574 ? 57.656 7.707 -20.828 1 95.25 574 LEU B C 1
ATOM 12974 O O . LEU B 1 574 ? 56.531 8.211 -20.656 1 95.25 574 LEU B O 1
ATOM 12978 N N . PRO B 1 575 ? 58 7.133 -21.969 1 96.44 575 PRO B N 1
ATOM 12979 C CA . PRO B 1 575 ? 56.969 6.918 -22.969 1 96.44 575 PRO B CA 1
ATOM 12980 C C . PRO B 1 575 ? 55.938 5.863 -22.531 1 96.44 575 PRO B C 1
ATOM 12982 O O . PRO B 1 575 ? 56.312 4.902 -21.844 1 96.44 575 PRO B O 1
ATOM 12985 N N . SER B 1 576 ? 54.75 6.047 -22.969 1 97.94 576 SER B N 1
ATOM 12986 C CA . SER B 1 576 ? 53.688 5.105 -22.625 1 97.94 576 SER B CA 1
ATOM 12987 C C . SER B 1 576 ? 53.031 4.527 -23.875 1 97.94 576 SER B C 1
ATOM 12989 O O . SER B 1 576 ? 52.969 5.191 -24.922 1 97.94 576 SER B O 1
ATOM 12991 N N . VAL B 1 577 ? 52.656 3.301 -23.812 1 97.62 577 VAL B N 1
ATOM 12992 C CA . VAL B 1 577 ? 51.719 2.688 -24.734 1 97.62 577 VAL B CA 1
ATOM 12993 C C . VAL B 1 577 ? 50.406 2.404 -24 1 97.62 577 VAL B C 1
ATOM 12995 O O . VAL B 1 577 ? 50.375 1.691 -23 1 97.62 577 VAL B O 1
ATOM 12998 N N . VAL B 1 578 ? 49.344 2.982 -24.469 1 97.12 578 VAL B N 1
ATOM 12999 C CA . VAL B 1 578 ? 48.062 2.873 -23.781 1 97.12 578 VAL B CA 1
ATOM 13000 C C . VAL B 1 578 ? 47 2.271 -24.703 1 97.12 578 VAL B C 1
ATOM 13002 O O . VAL B 1 578 ? 47.188 2.289 -25.922 1 97.12 578 VAL B O 1
ATOM 13005 N N . SER B 1 579 ? 45.969 1.732 -24.172 1 95.62 579 SER B N 1
ATOM 13006 C CA . SER B 1 579 ? 44.875 1.109 -24.922 1 95.62 579 SER B CA 1
ATOM 13007 C C . SER B 1 579 ? 44.031 2.154 -25.656 1 95.62 579 SER B C 1
ATOM 13009 O O . SER B 1 579 ? 44.094 3.34 -25.328 1 95.62 579 SER B O 1
ATOM 13011 N N . ASP B 1 580 ? 43.281 1.692 -26.594 1 95.44 580 ASP B N 1
ATOM 13012 C CA . ASP B 1 580 ? 42.438 2.547 -27.406 1 95.44 580 ASP B CA 1
ATOM 13013 C C . ASP B 1 580 ? 41.062 2.723 -26.766 1 95.44 580 ASP B C 1
ATOM 13015 O O . ASP B 1 580 ? 40.031 2.379 -27.375 1 95.44 580 ASP B O 1
ATOM 13019 N N . THR B 1 581 ? 40.969 3.26 -25.625 1 95.62 581 THR B N 1
ATOM 13020 C CA . THR B 1 581 ? 39.719 3.584 -24.953 1 95.62 581 THR B CA 1
ATOM 13021 C C . THR B 1 581 ? 39.281 5.012 -25.281 1 95.62 581 THR B C 1
ATOM 13023 O O . THR B 1 581 ? 40.094 5.82 -25.734 1 95.62 581 THR B O 1
ATOM 13026 N N . ALA B 1 582 ? 38.031 5.328 -25.047 1 95.44 582 ALA B N 1
ATOM 13027 C CA . ALA B 1 582 ? 37.469 6.633 -25.406 1 95.44 582 ALA B CA 1
ATOM 13028 C C . ALA B 1 582 ? 38.25 7.762 -24.719 1 95.44 582 ALA B C 1
ATOM 13030 O O . ALA B 1 582 ? 38.531 8.789 -25.328 1 95.44 582 ALA B O 1
ATOM 13031 N N . ASN B 1 583 ? 38.594 7.656 -23.453 1 96.56 583 ASN B N 1
ATOM 13032 C CA . ASN B 1 583 ? 39.281 8.711 -22.75 1 96.56 583 ASN B CA 1
ATOM 13033 C C . ASN B 1 583 ? 40.719 8.906 -23.281 1 96.56 583 ASN B C 1
ATOM 13035 O O . ASN B 1 583 ? 41.188 10.031 -23.422 1 96.56 583 ASN B O 1
ATOM 13039 N N . TYR B 1 584 ? 41.438 7.863 -23.516 1 96.31 584 TYR B N 1
ATOM 13040 C CA . TYR B 1 584 ? 42.781 7.988 -24.062 1 96.31 584 TYR B CA 1
ATOM 13041 C C . TYR B 1 584 ? 42.781 8.648 -25.438 1 96.31 584 TYR B C 1
ATOM 13043 O O . TYR B 1 584 ? 43.688 9.422 -25.766 1 96.31 584 TYR B O 1
ATOM 13051 N N . ARG B 1 585 ? 41.719 8.344 -26.188 1 96.06 585 ARG B N 1
ATOM 13052 C CA . ARG B 1 585 ? 41.562 9 -27.484 1 96.06 585 ARG B CA 1
ATOM 13053 C C . ARG B 1 585 ? 41.375 10.508 -27.312 1 96.06 585 ARG B C 1
ATOM 13055 O O . ARG B 1 585 ? 41.812 11.297 -28.141 1 96.06 585 ARG B O 1
ATOM 13062 N N . ASP B 1 586 ? 40.688 10.82 -26.281 1 95.5 586 ASP B N 1
ATOM 13063 C CA . ASP B 1 586 ? 40.375 12.219 -26 1 95.5 586 ASP B CA 1
ATOM 13064 C C . ASP B 1 586 ? 41.625 12.977 -25.562 1 95.5 586 ASP B C 1
ATOM 13066 O O . ASP B 1 586 ? 41.75 14.18 -25.797 1 95.5 586 ASP B O 1
ATOM 13070 N N . VAL B 1 587 ? 42.625 12.344 -24.859 1 96.25 587 VAL B N 1
ATOM 13071 C CA . VAL B 1 587 ? 43.688 13.031 -24.172 1 96.25 587 VAL B CA 1
ATOM 13072 C C . VAL B 1 587 ? 45 12.883 -24.953 1 96.25 587 VAL B C 1
ATOM 13074 O O . VAL B 1 587 ? 45.75 13.844 -25.109 1 96.25 587 VAL B O 1
ATOM 13077 N N . ILE B 1 588 ? 45.281 11.648 -25.453 1 96.94 588 ILE B N 1
ATOM 13078 C CA . ILE B 1 588 ? 46.594 11.289 -25.953 1 96.94 588 ILE B CA 1
ATOM 13079 C C . ILE B 1 588 ? 46.719 11.766 -27.406 1 96.94 588 ILE B C 1
ATOM 13081 O O . ILE B 1 588 ? 45.812 11.641 -28.203 1 96.94 588 ILE B O 1
ATOM 13085 N N . ARG B 1 589 ? 47.844 12.32 -27.641 1 96.31 589 ARG B N 1
ATOM 13086 C CA . ARG B 1 589 ? 48.25 12.586 -29.016 1 96.31 589 ARG B CA 1
ATOM 13087 C C . ARG B 1 589 ? 49.156 11.469 -29.547 1 96.31 589 ARG B C 1
ATOM 13089 O O . ARG B 1 589 ? 50.375 11.492 -29.328 1 96.31 589 ARG B O 1
ATOM 13096 N N . HIS B 1 590 ? 48.562 10.625 -30.297 1 96.56 590 HIS B N 1
ATOM 13097 C CA . HIS B 1 590 ? 49.219 9.398 -30.75 1 96.56 590 HIS B CA 1
ATOM 13098 C C . HIS B 1 590 ? 50.5 9.703 -31.5 1 96.56 590 HIS B C 1
ATOM 13100 O O . HIS B 1 590 ? 50.5 10.516 -32.438 1 96.56 590 HIS B O 1
ATOM 13106 N N . GLY B 1 591 ? 51.562 9.125 -31.078 1 94.94 591 GLY B N 1
ATOM 13107 C CA . GLY B 1 591 ? 52.844 9.266 -31.734 1 94.94 591 GLY B CA 1
ATOM 13108 C C . GLY B 1 591 ? 53.656 10.422 -31.219 1 94.94 591 GLY B C 1
ATOM 13109 O O . GLY B 1 591 ? 54.875 10.484 -31.438 1 94.94 591 GLY B O 1
ATOM 13110 N N . GLU B 1 592 ? 53.094 11.25 -30.531 1 95.88 592 GLU B N 1
ATOM 13111 C CA . GLU B 1 592 ? 53.781 12.43 -30 1 95.88 592 GLU B CA 1
ATOM 13112 C C . GLU B 1 592 ? 54.094 12.273 -28.516 1 95.88 592 GLU B C 1
ATOM 13114 O O . GLU B 1 592 ? 55.25 12.375 -28.109 1 95.88 592 GLU B O 1
ATOM 13119 N N . ASP B 1 593 ? 53.125 12.023 -27.734 1 96.44 593 ASP B N 1
ATOM 13120 C CA . ASP B 1 593 ? 53.375 11.961 -26.297 1 96.44 593 ASP B CA 1
ATOM 13121 C C . ASP B 1 593 ? 53.062 10.57 -25.75 1 96.44 593 ASP B C 1
ATOM 13123 O O . ASP B 1 593 ? 53.281 10.305 -24.562 1 96.44 593 ASP B O 1
ATOM 13127 N N . ALA B 1 594 ? 52.5 9.664 -26.516 1 97.62 594 ALA B N 1
ATOM 13128 C CA . ALA B 1 594 ? 52.281 8.25 -26.219 1 97.62 594 ALA B CA 1
ATOM 13129 C C . ALA B 1 594 ? 51.812 7.504 -27.469 1 97.62 594 ALA B C 1
ATOM 13131 O O . ALA B 1 594 ? 51.531 8.109 -28.5 1 97.62 594 ALA B O 1
ATOM 13132 N N . TYR B 1 595 ? 51.781 6.219 -27.406 1 97.62 595 TYR B N 1
ATOM 13133 C CA . TYR B 1 595 ? 51.156 5.406 -28.453 1 97.62 595 TYR B CA 1
ATOM 13134 C C . TYR B 1 595 ? 49.812 4.836 -27.984 1 97.62 595 TYR B C 1
ATOM 13136 O O . TYR B 1 595 ? 49.688 4.418 -26.828 1 97.62 595 TYR B O 1
ATOM 13144 N N . ILE B 1 596 ? 48.844 4.898 -28.844 1 97.5 596 ILE B N 1
ATOM 13145 C CA . ILE B 1 596 ? 47.531 4.25 -28.594 1 97.5 596 ILE B CA 1
ATOM 13146 C C . ILE B 1 596 ? 47.469 2.934 -29.359 1 97.5 596 ILE B C 1
ATOM 13148 O O . ILE B 1 596 ? 47.75 2.895 -30.562 1 97.5 596 ILE B O 1
ATOM 13152 N N . ALA B 1 597 ? 47.156 1.837 -28.688 1 97.19 597 ALA B N 1
ATOM 13153 C CA . ALA B 1 597 ? 47.094 0.516 -29.312 1 97.19 597 ALA B CA 1
ATOM 13154 C C . ALA B 1 597 ? 45.688 -0.084 -29.156 1 97.19 597 ALA B C 1
ATOM 13156 O O . ALA B 1 597 ? 45.188 -0.23 -28.031 1 97.19 597 ALA B O 1
ATOM 13157 N N . ALA B 1 598 ? 45 -0.483 -30.266 1 93.75 598 ALA B N 1
ATOM 13158 C CA . ALA B 1 598 ? 43.656 -1.033 -30.25 1 93.75 598 ALA B CA 1
ATOM 13159 C C . ALA B 1 598 ? 43.688 -2.557 -30.328 1 93.75 598 ALA B C 1
ATOM 13161 O O . ALA B 1 598 ? 42.844 -3.229 -29.734 1 93.75 598 ALA B O 1
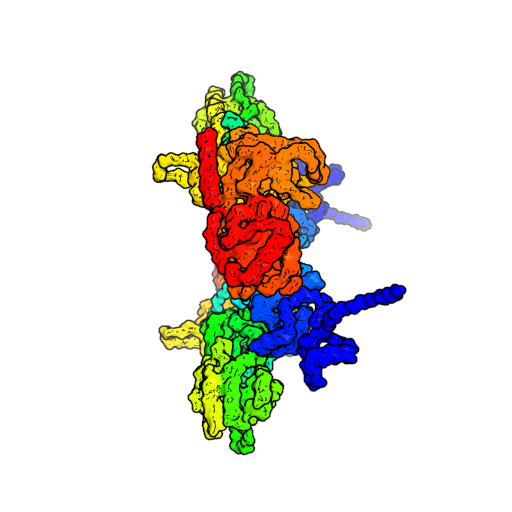ATOM 13162 N N . THR B 1 599 ? 44.625 -3.045 -31.094 1 93.69 599 THR B N 1
ATOM 13163 C CA . THR B 1 599 ? 44.719 -4.48 -31.328 1 93.69 599 THR B CA 1
ATOM 13164 C C . THR B 1 599 ? 46.062 -5.035 -30.844 1 93.69 599 THR B C 1
ATOM 13166 O O . THR B 1 599 ? 46.969 -4.27 -30.562 1 93.69 599 THR B O 1
ATOM 13169 N N . THR B 1 600 ? 46.125 -6.324 -30.766 1 93.62 600 THR B N 1
ATOM 13170 C CA . THR B 1 600 ? 47.375 -6.988 -30.391 1 93.62 600 THR B CA 1
ATOM 13171 C C . THR B 1 600 ? 48.5 -6.609 -31.344 1 93.62 600 THR B C 1
ATOM 13173 O O . THR B 1 600 ? 49.656 -6.461 -30.922 1 93.62 600 THR B O 1
ATOM 13176 N N . SER B 1 601 ? 48.156 -6.426 -32.562 1 93.88 601 SER B N 1
ATOM 13177 C CA . SER B 1 601 ? 49.156 -6.027 -33.562 1 93.88 601 SER B CA 1
ATOM 13178 C C . SER B 1 601 ? 49.656 -4.613 -33.281 1 93.88 601 SER B C 1
ATOM 13180 O O . SER B 1 601 ? 50.844 -4.34 -33.438 1 93.88 601 SER B O 1
ATOM 13182 N N . ASP B 1 602 ? 48.781 -3.748 -32.969 1 95.88 602 ASP B N 1
ATOM 13183 C CA . ASP B 1 602 ? 49.156 -2.383 -32.625 1 95.88 602 ASP B CA 1
ATOM 13184 C C . ASP B 1 602 ? 50.094 -2.363 -31.422 1 95.88 602 ASP B C 1
ATOM 13186 O O . ASP B 1 602 ? 51.062 -1.609 -31.406 1 95.88 602 ASP B O 1
ATOM 13190 N N . TRP B 1 603 ? 49.75 -3.158 -30.406 1 96.69 603 TRP B N 1
ATOM 13191 C CA . TRP B 1 603 ? 50.562 -3.271 -29.219 1 96.69 603 TRP B CA 1
ATOM 13192 C C . TRP B 1 603 ? 52 -3.723 -29.578 1 96.69 603 TRP B C 1
ATOM 13194 O O . TRP B 1 603 ? 52.969 -3.154 -29.094 1 96.69 603 TRP B O 1
ATOM 13204 N N . TYR B 1 604 ? 52.031 -4.68 -30.469 1 96.19 604 TYR B N 1
ATOM 13205 C CA . TYR B 1 604 ? 53.344 -5.188 -30.859 1 96.19 604 TYR B CA 1
ATOM 13206 C C . TYR B 1 604 ? 54.156 -4.121 -31.609 1 96.19 604 TYR B C 1
ATOM 13208 O O . TYR B 1 604 ? 55.344 -3.926 -31.344 1 96.19 604 TYR B O 1
ATOM 13216 N N . THR B 1 605 ? 53.531 -3.453 -32.5 1 96.38 605 THR B N 1
ATOM 13217 C CA . THR B 1 605 ? 54.188 -2.436 -33.312 1 96.38 605 THR B CA 1
ATOM 13218 C C . THR B 1 605 ? 54.719 -1.312 -32.438 1 96.38 605 THR B C 1
ATOM 13220 O O . THR B 1 605 ? 55.875 -0.902 -32.562 1 96.38 605 THR B O 1
ATOM 13223 N N . ALA B 1 606 ? 53.875 -0.833 -31.562 1 97.38 606 ALA B N 1
ATOM 13224 C CA . ALA B 1 606 ? 54.25 0.267 -30.672 1 97.38 606 ALA B CA 1
ATOM 13225 C C . ALA B 1 606 ? 55.406 -0.141 -29.75 1 97.38 606 ALA B C 1
ATOM 13227 O O . ALA B 1 606 ? 56.375 0.591 -29.609 1 97.38 606 ALA B O 1
ATOM 13228 N N . LEU B 1 607 ? 55.281 -1.301 -29.141 1 97.12 607 LEU B N 1
ATOM 13229 C CA . LEU B 1 607 ? 56.281 -1.781 -28.219 1 97.12 607 LEU B CA 1
ATOM 13230 C C . LEU B 1 607 ? 57.594 -2.061 -28.953 1 97.12 607 LEU B C 1
ATOM 13232 O O . LEU B 1 607 ? 58.688 -1.787 -28.422 1 97.12 607 LEU B O 1
ATOM 13236 N N . SER B 1 608 ? 57.469 -2.604 -30.156 1 96.25 608 SER B N 1
ATOM 13237 C CA . SER B 1 608 ? 58.656 -2.898 -30.953 1 96.25 608 SER B CA 1
ATOM 13238 C C . SER B 1 608 ? 59.438 -1.626 -31.297 1 96.25 608 SER B C 1
ATOM 13240 O O . SER B 1 608 ? 60.656 -1.601 -31.234 1 96.25 608 SER B O 1
ATOM 13242 N N . GLU B 1 609 ? 58.688 -0.658 -31.656 1 95.88 609 GLU B N 1
ATOM 13243 C CA . GLU B 1 609 ? 59.312 0.623 -31.984 1 95.88 609 GLU B CA 1
ATOM 13244 C C . GLU B 1 609 ? 60.031 1.215 -30.781 1 95.88 609 GLU B C 1
ATOM 13246 O O . GLU B 1 609 ? 61.156 1.719 -30.906 1 95.88 609 GLU B O 1
ATOM 13251 N N . LEU B 1 610 ? 59.469 1.176 -29.656 1 96.31 610 LEU B N 1
ATOM 13252 C CA . LEU B 1 610 ? 60.031 1.784 -28.453 1 96.31 610 LEU B CA 1
ATOM 13253 C C . LEU B 1 610 ? 61.188 0.945 -27.906 1 96.31 610 LEU B C 1
ATOM 13255 O O . LEU B 1 610 ? 62.188 1.488 -27.406 1 96.31 610 LEU B O 1
ATOM 13259 N N . VAL B 1 611 ? 61.031 -0.338 -27.969 1 95.56 611 VAL B N 1
ATOM 13260 C CA . VAL B 1 611 ? 62.094 -1.221 -27.531 1 95.56 611 VAL B CA 1
ATOM 13261 C C . VAL B 1 611 ? 63.312 -1.056 -28.438 1 95.56 611 VAL B C 1
ATOM 13263 O O . VAL B 1 611 ? 64.438 -1.093 -27.969 1 95.56 611 VAL B O 1
ATOM 13266 N N . GLY B 1 612 ? 63.094 -0.751 -29.641 1 93 612 GLY B N 1
ATOM 13267 C CA . GLY B 1 612 ? 64.188 -0.713 -30.641 1 93 612 GLY B CA 1
ATOM 13268 C C . GLY B 1 612 ? 64.875 0.632 -30.719 1 93 612 GLY B C 1
ATOM 13269 O O . GLY B 1 612 ? 66 0.728 -31.219 1 93 612 GLY B O 1
ATOM 13270 N N . SER B 1 613 ? 64.188 1.701 -30.188 1 93.88 613 SER B N 1
ATOM 13271 C CA . SER B 1 613 ? 64.75 3.029 -30.422 1 93.88 613 SER B CA 1
ATOM 13272 C C . SER B 1 613 ? 64.812 3.83 -29.125 1 93.88 613 SER B C 1
ATOM 13274 O O . SER B 1 613 ? 63.781 4.371 -28.672 1 93.88 613 SER B O 1
ATOM 13276 N N . PRO B 1 614 ? 66 4.023 -28.531 1 92.06 614 PRO B N 1
ATOM 13277 C CA . PRO B 1 614 ? 66.125 4.883 -27.344 1 92.06 614 PRO B CA 1
ATOM 13278 C C . PRO B 1 614 ? 65.75 6.336 -27.641 1 92.06 614 PRO B C 1
ATOM 13280 O O . PRO B 1 614 ? 65.25 7.031 -26.766 1 92.06 614 PRO B O 1
ATOM 13283 N N . THR B 1 615 ? 66 6.754 -28.859 1 92.62 615 THR B N 1
ATOM 13284 C CA . THR B 1 615 ? 65.75 8.133 -29.25 1 92.62 615 THR B CA 1
ATOM 13285 C C . THR B 1 615 ? 64.25 8.375 -29.266 1 92.62 615 THR B C 1
ATOM 13287 O O . THR B 1 615 ? 63.75 9.43 -28.828 1 92.62 615 THR B O 1
ATOM 13290 N N . LYS B 1 616 ? 63.531 7.453 -29.734 1 94.88 616 LYS B N 1
ATOM 13291 C CA . LYS B 1 616 ? 62.062 7.574 -29.766 1 94.88 616 LYS B CA 1
ATOM 13292 C C . LYS B 1 616 ? 61.5 7.562 -28.344 1 94.88 616 LYS B C 1
ATOM 13294 O O . LYS B 1 616 ? 60.531 8.289 -28.047 1 94.88 616 LYS B O 1
ATOM 13299 N N . ARG B 1 617 ? 62.031 6.758 -27.453 1 95.38 617 ARG B N 1
ATOM 13300 C CA . ARG B 1 617 ? 61.625 6.727 -26.062 1 95.38 617 ARG B CA 1
ATOM 13301 C C . ARG B 1 617 ? 61.781 8.094 -25.391 1 95.38 617 ARG B C 1
ATOM 13303 O O . ARG B 1 617 ? 60.875 8.578 -24.719 1 95.38 617 ARG B O 1
ATOM 13310 N N . ARG B 1 618 ? 62.875 8.711 -25.656 1 94 618 ARG B N 1
ATOM 13311 C CA . ARG B 1 618 ? 63.156 10.008 -25.062 1 94 618 ARG B CA 1
ATOM 13312 C C . ARG B 1 618 ? 62.25 11.094 -25.625 1 94 618 ARG B C 1
ATOM 13314 O O . ARG B 1 618 ? 61.75 11.945 -24.891 1 94 618 ARG B O 1
ATOM 13321 N N . ALA B 1 619 ? 62.094 11.055 -26.922 1 95.31 619 ALA B N 1
ATOM 13322 C CA . ALA B 1 619 ? 61.281 12.078 -27.594 1 95.31 619 ALA B CA 1
ATOM 13323 C C . ALA B 1 619 ? 59.844 12.047 -27.094 1 95.31 619 ALA B C 1
ATOM 13325 O O . ALA B 1 619 ? 59.281 13.078 -26.734 1 95.31 619 ALA B O 1
ATOM 13326 N N . ILE B 1 620 ? 59.25 10.93 -27.062 1 96.44 620 ILE B N 1
ATOM 13327 C CA . ILE B 1 620 ? 57.875 10.766 -26.656 1 96.44 620 ILE B CA 1
ATOM 13328 C C . ILE B 1 620 ? 57.719 11.062 -25.156 1 96.44 620 ILE B C 1
ATOM 13330 O O . ILE B 1 620 ? 56.781 11.719 -24.734 1 96.44 620 ILE B O 1
ATOM 13334 N N . GLY B 1 621 ? 58.594 10.562 -24.312 1 96.44 621 GLY B N 1
ATOM 13335 C CA . GLY B 1 621 ? 58.594 10.828 -22.875 1 96.44 621 GLY B CA 1
ATOM 13336 C C . GLY B 1 621 ? 58.719 12.305 -22.547 1 96.44 621 GLY B C 1
ATOM 13337 O O . GLY B 1 621 ? 58 12.805 -21.672 1 96.44 621 GLY B O 1
ATOM 13338 N N . GLN B 1 622 ? 59.562 12.969 -23.234 1 95.38 622 GLN B N 1
ATOM 13339 C CA . GLN B 1 622 ? 59.75 14.398 -23 1 95.38 622 GLN B CA 1
ATOM 13340 C C . GLN B 1 622 ? 58.531 15.203 -23.438 1 95.38 622 GLN B C 1
ATOM 13342 O O . GLN B 1 622 ? 58.156 16.172 -22.781 1 95.38 622 GLN B O 1
ATOM 13347 N N . ALA B 1 623 ? 58.062 14.836 -24.562 1 96.75 623 ALA B N 1
ATOM 13348 C CA . ALA B 1 623 ? 56.844 15.5 -25.031 1 96.75 623 ALA B CA 1
ATOM 13349 C C . ALA B 1 623 ? 55.688 15.344 -24.016 1 96.75 623 ALA B C 1
ATOM 13351 O O . ALA B 1 623 ? 54.969 16.281 -23.75 1 96.75 623 ALA B O 1
ATOM 13352 N N . ALA B 1 624 ? 55.562 14.148 -23.484 1 97.19 624 ALA B N 1
ATOM 13353 C CA . ALA B 1 624 ? 54.531 13.875 -22.484 1 97.19 624 ALA B CA 1
ATOM 13354 C C . ALA B 1 624 ? 54.75 14.711 -21.219 1 97.19 624 ALA B C 1
ATOM 13356 O O . ALA B 1 624 ? 53.812 15.289 -20.672 1 97.19 624 ALA B O 1
ATOM 13357 N N . MET B 1 625 ? 55.938 14.75 -20.75 1 96.44 625 MET B N 1
ATOM 13358 C CA . MET B 1 625 ? 56.281 15.5 -19.547 1 96.44 625 MET B CA 1
ATOM 13359 C C . MET B 1 625 ? 55.969 16.984 -19.719 1 96.44 625 MET B C 1
ATOM 13361 O O . MET B 1 625 ? 55.438 17.609 -18.812 1 96.44 625 MET B O 1
ATOM 13365 N N . GLN B 1 626 ? 56.312 17.531 -20.875 1 95.56 626 GLN B N 1
ATOM 13366 C CA . GLN B 1 626 ? 56.062 18.938 -21.125 1 95.56 626 GLN B CA 1
ATOM 13367 C C . GLN B 1 626 ? 54.562 19.234 -21.125 1 95.56 626 GLN B C 1
ATOM 13369 O O . GLN B 1 626 ? 54.125 20.25 -20.578 1 95.56 626 GLN B O 1
ATOM 13374 N N . ARG B 1 627 ? 53.844 18.406 -21.641 1 95.81 627 ARG B N 1
ATOM 13375 C CA . ARG B 1 627 ? 52.406 18.594 -21.656 1 95.81 627 ARG B CA 1
ATOM 13376 C C . ARG B 1 627 ? 51.812 18.562 -20.25 1 95.81 627 ARG B C 1
ATOM 13378 O O . ARG B 1 627 ? 50.938 19.359 -19.906 1 95.81 627 ARG B O 1
ATOM 13385 N N . VAL B 1 628 ? 52.219 17.625 -19.438 1 95.75 628 VAL B N 1
ATOM 13386 C CA . VAL B 1 628 ? 51.75 17.484 -18.062 1 95.75 628 VAL B CA 1
ATOM 13387 C C . VAL B 1 628 ? 52.094 18.734 -17.266 1 95.75 628 VAL B C 1
ATOM 13389 O O . VAL B 1 628 ? 51.281 19.234 -16.484 1 95.75 628 VAL B O 1
ATOM 13392 N N . LYS B 1 629 ? 53.25 19.266 -17.484 1 94.75 629 LYS B N 1
ATOM 13393 C CA . LYS B 1 629 ? 53.688 20.484 -16.797 1 94.75 629 LYS B CA 1
ATOM 13394 C C . LYS B 1 629 ? 52.781 21.656 -17.172 1 94.75 629 LYS B C 1
ATOM 13396 O O . LYS B 1 629 ? 52.438 22.469 -16.312 1 94.75 629 LYS B O 1
ATOM 13401 N N . ASP B 1 630 ? 52.375 21.672 -18.406 1 94.06 630 ASP B N 1
ATOM 13402 C CA . ASP B 1 630 ? 51.656 22.828 -18.922 1 94.06 630 ASP B CA 1
ATOM 13403 C C . ASP B 1 630 ? 50.156 22.703 -18.625 1 94.06 630 ASP B C 1
ATOM 13405 O O . ASP B 1 630 ? 49.5 23.703 -18.281 1 94.06 630 ASP B O 1
ATOM 13409 N N . GLU B 1 631 ? 49.656 21.531 -18.688 1 95 631 GLU B N 1
ATOM 13410 C CA . GLU B 1 631 ? 48.219 21.375 -18.734 1 95 631 GLU B CA 1
ATOM 13411 C C . GLU B 1 631 ? 47.688 20.828 -17.406 1 95 631 GLU B C 1
ATOM 13413 O O . GLU B 1 631 ? 46.5 20.953 -17.109 1 95 631 GLU B O 1
ATOM 13418 N N . TYR B 1 632 ? 48.5 20.234 -16.547 1 96 632 TYR B N 1
ATOM 13419 C CA . TYR B 1 632 ? 48 19.516 -15.375 1 96 632 TYR B CA 1
ATOM 13420 C C . TYR B 1 632 ? 48.5 20.141 -14.086 1 96 632 TYR B C 1
ATOM 13422 O O . TYR B 1 632 ? 48.469 19.5 -13.023 1 96 632 TYR B O 1
ATOM 13430 N N . SER B 1 633 ? 48.906 21.375 -14.141 1 94.25 633 SER B N 1
ATOM 13431 C CA . SER B 1 633 ? 49.406 22.062 -12.961 1 94.25 633 SER B CA 1
ATOM 13432 C C . SER B 1 633 ? 48.312 22.438 -12 1 94.25 633 SER B C 1
ATOM 13434 O O . SER B 1 633 ? 47.125 22.484 -12.391 1 94.25 633 SER B O 1
ATOM 13436 N N . LEU B 1 634 ? 48.688 22.703 -10.766 1 94.75 634 LEU B N 1
ATOM 13437 C CA . LEU B 1 634 ? 47.719 23.094 -9.734 1 94.75 634 LEU B CA 1
ATOM 13438 C C . LEU B 1 634 ? 47 24.375 -10.141 1 94.75 634 LEU B C 1
ATOM 13440 O O . LEU B 1 634 ? 45.781 24.469 -9.992 1 94.75 634 LEU B O 1
ATOM 13444 N N . GLU B 1 635 ? 47.625 25.312 -10.656 1 95 635 GLU B N 1
ATOM 13445 C CA . GLU B 1 635 ? 47.062 26.609 -11.008 1 95 635 GLU B CA 1
ATOM 13446 C C . GLU B 1 635 ? 46.125 26.5 -12.219 1 95 635 GLU B C 1
ATOM 13448 O O . GLU B 1 635 ? 45.062 27.094 -12.234 1 95 635 GLU B O 1
ATOM 13453 N N . THR B 1 636 ? 46.656 25.734 -13.172 1 95.5 636 THR B N 1
ATOM 13454 C CA . THR B 1 636 ? 45.875 25.594 -14.391 1 95.5 636 THR B CA 1
ATOM 13455 C C . THR B 1 636 ? 44.562 24.875 -14.102 1 95.5 636 THR B C 1
ATOM 13457 O O . THR B 1 636 ? 43.469 25.344 -14.477 1 95.5 636 THR B O 1
ATOM 13460 N N . LEU B 1 637 ? 44.625 23.828 -13.453 1 96 637 LEU B N 1
ATOM 13461 C CA . LEU B 1 637 ? 43.438 23.047 -13.164 1 96 637 LEU B CA 1
ATOM 13462 C C . LEU B 1 637 ? 42.562 23.75 -12.141 1 96 637 LEU B C 1
ATOM 13464 O O . LEU B 1 637 ? 41.312 23.688 -12.227 1 96 637 LEU B O 1
ATOM 13468 N N . GLY B 1 638 ? 43.094 24.359 -11.133 1 96.5 638 GLY B N 1
ATOM 13469 C CA . GLY B 1 638 ? 42.312 25.125 -10.164 1 96.5 638 GLY B CA 1
ATOM 13470 C C . GLY B 1 638 ? 41.531 26.281 -10.781 1 96.5 638 GLY B C 1
ATOM 13471 O O . GLY B 1 638 ? 40.375 26.484 -10.461 1 96.5 638 GLY B O 1
ATOM 13472 N N . SER B 1 639 ? 42.219 26.984 -11.609 1 96.69 639 SER B N 1
ATOM 13473 C CA . SER B 1 639 ? 41.594 28.125 -12.273 1 96.69 639 SER B CA 1
ATOM 13474 C C . SER B 1 639 ? 40.438 27.672 -13.164 1 96.69 639 SER B C 1
ATOM 13476 O O . SER B 1 639 ? 39.406 28.312 -13.211 1 96.69 639 SER B O 1
ATOM 13478 N N . HIS B 1 640 ? 40.719 26.609 -13.805 1 95.88 640 HIS B N 1
ATOM 13479 C CA . HIS B 1 640 ? 39.688 26.078 -14.664 1 95.88 640 HIS B CA 1
ATOM 13480 C C . HIS B 1 640 ? 38.469 25.625 -13.852 1 95.88 640 HIS B C 1
ATOM 13482 O O . HIS B 1 640 ? 37.344 25.875 -14.234 1 95.88 640 HIS B O 1
ATOM 13488 N N . LEU B 1 641 ? 38.688 24.953 -12.789 1 96.75 641 LEU B N 1
ATOM 13489 C CA . LEU B 1 641 ? 37.625 24.484 -11.922 1 96.75 641 LEU B CA 1
ATOM 13490 C C . LEU B 1 641 ? 36.812 25.656 -11.383 1 96.75 641 LEU B C 1
ATOM 13492 O O . LEU B 1 641 ? 35.562 25.625 -11.43 1 96.75 641 LEU B O 1
ATOM 13496 N N . VAL B 1 642 ? 37.469 26.656 -10.875 1 96.81 642 VAL B N 1
ATOM 13497 C CA . VAL B 1 642 ? 36.781 27.812 -10.289 1 96.81 642 VAL B CA 1
ATOM 13498 C C . VAL B 1 642 ? 35.969 28.547 -11.352 1 96.81 642 VAL B C 1
ATOM 13500 O O . VAL B 1 642 ? 34.844 28.969 -11.094 1 96.81 642 VAL B O 1
ATOM 13503 N N . SER B 1 643 ? 36.531 28.641 -12.5 1 96.12 643 SER B N 1
ATOM 13504 C CA . SER B 1 643 ? 35.812 29.281 -13.594 1 96.12 643 SER B CA 1
ATOM 13505 C C . SER B 1 643 ? 34.531 28.531 -13.922 1 96.12 643 SER B C 1
ATOM 13507 O O . SER B 1 643 ? 33.5 29.156 -14.156 1 96.12 643 SER B O 1
ATOM 13509 N N . GLN B 1 644 ? 34.625 27.25 -13.945 1 96 644 GLN B N 1
ATOM 13510 C CA . GLN B 1 644 ? 33.438 26.438 -14.227 1 96 644 GLN B CA 1
ATOM 13511 C C . GLN B 1 644 ? 32.406 26.547 -13.109 1 96 644 GLN B C 1
ATOM 13513 O O . GLN B 1 644 ? 31.203 26.609 -13.375 1 96 644 GLN B O 1
ATOM 13518 N N . LEU B 1 645 ? 32.844 26.531 -11.898 1 96.25 645 LEU B N 1
ATOM 13519 C CA . LEU B 1 645 ? 31.953 26.656 -10.758 1 96.25 645 LEU B CA 1
ATOM 13520 C C . LEU B 1 645 ? 31.25 28 -10.766 1 96.25 645 LEU B C 1
ATOM 13522 O O . LEU B 1 645 ? 30.047 28.094 -10.453 1 96.25 645 LEU B O 1
ATOM 13526 N N . GLU B 1 646 ? 31.969 29.031 -11.078 1 94.75 646 GLU B N 1
ATOM 13527 C CA . GLU B 1 646 ? 31.375 30.375 -11.164 1 94.75 646 GLU B CA 1
ATOM 13528 C C . GLU B 1 646 ? 30.328 30.438 -12.273 1 94.75 646 GLU B C 1
ATOM 13530 O O . GLU B 1 646 ? 29.281 31.078 -12.102 1 94.75 646 GLU B O 1
ATOM 13535 N N . ALA B 1 647 ? 30.609 29.766 -13.32 1 93 647 ALA B N 1
ATOM 13536 C CA . ALA B 1 647 ? 29.656 29.719 -14.422 1 93 647 ALA B CA 1
ATOM 13537 C C . ALA B 1 647 ? 28.391 28.953 -14.016 1 93 647 ALA B C 1
ATOM 13539 O O . ALA B 1 647 ? 27.281 29.312 -14.398 1 93 647 ALA B O 1
ATOM 13540 N N . SER B 1 648 ? 28.609 27.891 -13.305 1 91.31 648 SER B N 1
ATOM 13541 C CA . SER B 1 648 ? 27.516 27.047 -12.852 1 91.31 648 SER B CA 1
ATOM 13542 C C . SER B 1 648 ? 26.641 27.766 -11.828 1 91.31 648 SER B C 1
ATOM 13544 O O . SER B 1 648 ? 25.484 27.406 -11.633 1 91.31 648 SER B O 1
ATOM 13546 N N . ALA B 1 649 ? 27.203 28.672 -11.133 1 89.69 649 ALA B N 1
ATOM 13547 C CA . ALA B 1 649 ? 26.531 29.391 -10.055 1 89.69 649 ALA B CA 1
ATOM 13548 C C . ALA B 1 649 ? 25.625 30.484 -10.594 1 89.69 649 ALA B C 1
ATOM 13550 O O . ALA B 1 649 ? 24.812 31.047 -9.867 1 89.69 649 ALA B O 1
ATOM 13551 N N . LEU B 1 650 ? 25.734 30.719 -11.922 1 80.62 650 LEU B N 1
ATOM 13552 C CA . LEU B 1 650 ? 24.922 31.766 -12.523 1 80.62 650 LEU B CA 1
ATOM 13553 C C . LEU B 1 650 ? 23.516 31.266 -12.82 1 80.62 650 LEU B C 1
ATOM 13555 O O . LEU B 1 650 ? 23.328 30.109 -13.203 1 80.62 650 LEU B O 1
ATOM 13559 N N . PRO B 1 651 ? 22.453 32 -12.664 1 66.81 651 PRO B N 1
ATOM 13560 C CA . PRO B 1 651 ? 21.078 31.578 -12.922 1 66.81 651 PRO B CA 1
ATOM 13561 C C . PRO B 1 651 ? 20.812 31.312 -14.398 1 66.81 651 PRO B C 1
ATOM 13563 O O . PRO B 1 651 ? 21.422 31.922 -15.266 1 66.81 651 PRO B O 1
ATOM 13566 N N . SER B 1 652 ? 20.266 30.078 -14.914 1 56.47 652 SER B N 1
ATOM 13567 C CA . SER B 1 652 ? 20 29.641 -16.281 1 56.47 652 SER B CA 1
ATOM 13568 C C . SER B 1 652 ? 19.297 30.734 -17.078 1 56.47 652 SER B C 1
ATOM 13570 O O . SER B 1 652 ? 19.312 30.703 -18.312 1 56.47 652 SER B O 1
ATOM 13572 N N . HIS B 1 653 ? 18.266 31.391 -16.672 1 46.19 653 HIS B N 1
ATOM 13573 C CA . HIS B 1 653 ? 17.531 32.312 -17.531 1 46.19 653 HIS B CA 1
ATOM 13574 C C . HIS B 1 653 ? 18.438 33.469 -18 1 46.19 653 HIS B C 1
ATOM 13576 O O . HIS B 1 653 ? 17.938 34.469 -18.531 1 46.19 653 HIS B O 1
ATOM 13582 N N . ALA B 1 654 ? 19.547 33.5 -17.781 1 40.12 654 ALA B N 1
ATOM 13583 C CA . ALA B 1 654 ? 20.328 34.562 -18.422 1 40.12 654 ALA B CA 1
ATOM 13584 C C . ALA B 1 654 ? 20.469 34.312 -19.922 1 40.12 654 ALA B C 1
ATOM 13586 O O . ALA B 1 654 ? 21.578 34.094 -20.422 1 40.12 654 ALA B O 1
ATOM 13587 N N . SER B 1 655 ? 19.734 33.469 -20.672 1 35.47 655 SER B N 1
ATOM 13588 C CA . SER B 1 655 ? 19.844 33.531 -22.125 1 35.47 655 SER B CA 1
ATOM 13589 C C . SER B 1 655 ? 19.797 34.969 -22.609 1 35.47 655 SER B C 1
ATOM 13591 O O . SER B 1 655 ? 19.828 35.906 -21.797 1 35.47 655 SER B O 1
ATOM 13593 N N . SER B 1 656 ? 18.922 35.219 -24.062 1 33.81 656 SER B N 1
ATOM 13594 C CA . SER B 1 656 ? 19.062 36.188 -25.141 1 33.81 656 SER B CA 1
ATOM 13595 C C . SER B 1 656 ? 18.938 37.594 -24.625 1 33.81 656 SER B C 1
ATOM 13597 O O . SER B 1 656 ? 19.766 38.469 -24.953 1 33.81 656 SER B O 1
ATOM 13599 N N . THR B 1 657 ? 17.562 38.156 -24.906 1 31.33 657 THR B N 1
ATOM 13600 C CA . THR B 1 657 ? 17.188 39.5 -25.344 1 31.33 657 THR B CA 1
ATOM 13601 C C . THR B 1 657 ? 17.5 40.531 -24.266 1 31.33 657 THR B C 1
ATOM 13603 O O . THR B 1 657 ? 17.281 41.719 -24.469 1 31.33 657 THR B O 1
ATOM 13606 N N . THR B 1 658 ? 17.062 40.312 -23.094 1 30.33 658 THR B N 1
ATOM 13607 C CA . THR B 1 658 ? 17.031 41.656 -22.547 1 30.33 658 THR B CA 1
ATOM 13608 C C . THR B 1 658 ? 18.422 42.281 -22.531 1 30.33 658 THR B C 1
ATOM 13610 O O . THR B 1 658 ? 19.406 41.562 -22.344 1 30.33 658 THR B O 1
ATOM 13613 N N . THR B 1 659 ? 18.531 43.594 -23.172 1 31.61 659 THR B N 1
ATOM 13614 C CA . THR B 1 659 ? 19.516 44.688 -23.188 1 31.61 659 THR B CA 1
ATOM 13615 C C . THR B 1 659 ? 20.406 44.656 -21.953 1 31.61 659 THR B C 1
ATOM 13617 O O . THR B 1 659 ? 20 44.094 -20.922 1 31.61 659 THR B O 1
ATOM 13620 N N . ALA B 1 660 ? 21.641 45.219 -22.078 1 33.25 660 ALA B N 1
ATOM 13621 C CA . ALA B 1 660 ? 22.562 45.844 -21.141 1 33.25 660 ALA B CA 1
ATOM 13622 C C . ALA B 1 660 ? 21.828 46.5 -19.984 1 33.25 660 ALA B C 1
ATOM 13624 O O . ALA B 1 660 ? 21.859 47.719 -19.828 1 33.25 660 ALA B O 1
ATOM 13625 N N . ALA B 1 661 ? 20.531 46.281 -19.938 1 37.44 661 ALA B N 1
ATOM 13626 C CA . ALA B 1 661 ? 20.078 47.094 -18.812 1 37.44 661 ALA B CA 1
ATOM 13627 C C . ALA B 1 661 ? 20.922 46.844 -17.578 1 37.44 661 ALA B C 1
ATOM 13629 O O . ALA B 1 661 ? 21.375 45.719 -17.344 1 37.44 661 ALA B O 1
ATOM 13630 N N . GLU B 1 662 ? 21.516 47.844 -16.969 1 37.38 662 GLU B N 1
ATOM 13631 C CA . GLU B 1 662 ? 22.359 48.031 -15.797 1 37.38 662 GLU B CA 1
ATOM 13632 C C . GLU B 1 662 ? 21.953 47.094 -14.672 1 37.38 662 GLU B C 1
ATOM 13634 O O . GLU B 1 662 ? 20.828 47.125 -14.195 1 37.38 662 GLU B O 1
ATOM 13639 N N . THR B 1 663 ? 22.125 45.844 -14.648 1 44.84 663 THR B N 1
ATOM 13640 C CA . THR B 1 663 ? 22.016 44.969 -13.484 1 44.84 663 THR B CA 1
ATOM 13641 C C . THR B 1 663 ? 22.172 45.75 -12.195 1 44.84 663 THR B C 1
ATOM 13643 O O . THR B 1 663 ? 23.281 46.156 -11.844 1 44.84 663 THR B O 1
ATOM 13646 N N . ARG B 1 664 ? 21.25 46.625 -11.93 1 50.72 664 ARG B N 1
ATOM 13647 C CA . ARG B 1 664 ? 21.203 47.375 -10.664 1 50.72 664 ARG B CA 1
ATOM 13648 C C . ARG B 1 664 ? 21.609 46.469 -9.5 1 50.72 664 ARG B C 1
ATOM 13650 O O . ARG B 1 664 ? 21.016 45.406 -9.297 1 50.72 664 ARG B O 1
ATOM 13657 N N . THR B 1 665 ? 22.797 46.406 -9.031 1 69.75 665 THR B N 1
ATOM 13658 C CA . THR B 1 665 ? 23.422 45.688 -7.934 1 69.75 665 THR B CA 1
ATOM 13659 C C . THR B 1 665 ? 22.594 45.812 -6.656 1 69.75 665 THR B C 1
ATOM 13661 O O . THR B 1 665 ? 22.438 46.906 -6.121 1 69.75 665 THR B O 1
ATOM 13664 N N . ARG B 1 666 ? 21.656 44.781 -6.324 1 87.75 666 ARG B N 1
ATOM 13665 C CA . ARG B 1 666 ? 20.875 44.75 -5.094 1 87.75 666 ARG B CA 1
ATOM 13666 C C . ARG B 1 666 ? 21.781 44.812 -3.865 1 87.75 666 ARG B C 1
ATOM 13668 O O . ARG B 1 666 ? 22.844 44.188 -3.844 1 87.75 666 ARG B O 1
ATOM 13675 N N . ARG B 1 667 ? 21.375 45.656 -2.943 1 93.38 667 ARG B N 1
ATOM 13676 C CA . ARG B 1 667 ? 22.078 45.688 -1.661 1 93.38 667 ARG B CA 1
ATOM 13677 C C . ARG B 1 667 ? 21.625 44.531 -0.767 1 93.38 667 ARG B C 1
ATOM 13679 O O . ARG B 1 667 ? 20.438 44.219 -0.679 1 93.38 667 ARG B O 1
ATOM 13686 N N . LYS B 1 668 ? 22.562 43.906 -0.215 1 95.31 668 LYS B N 1
ATOM 13687 C CA . LYS B 1 668 ? 22.25 42.781 0.64 1 95.31 668 LYS B CA 1
ATOM 13688 C C . LYS B 1 668 ? 22.109 43.188 2.1 1 95.31 668 LYS B C 1
ATOM 13690 O O . LYS B 1 668 ? 23.047 43.75 2.674 1 95.31 668 LYS B O 1
ATOM 13695 N N . ILE B 1 669 ? 20.969 42.938 2.68 1 97.31 669 ILE B N 1
ATOM 13696 C CA . ILE B 1 669 ? 20.672 43.281 4.059 1 97.31 669 ILE B CA 1
ATOM 13697 C C . ILE B 1 669 ? 20.469 42.031 4.898 1 97.31 669 ILE B C 1
ATOM 13699 O O . ILE B 1 669 ? 19.672 41.156 4.531 1 97.31 669 ILE B O 1
ATOM 13703 N N . ALA B 1 670 ? 21.172 41.906 5.988 1 98.12 670 ALA B N 1
ATOM 13704 C CA . ALA B 1 670 ? 20.953 40.844 6.934 1 98.12 670 ALA B CA 1
ATOM 13705 C C . ALA B 1 670 ? 20.016 41.281 8.062 1 98.12 670 ALA B C 1
ATOM 13707 O O . ALA B 1 670 ? 20.312 42.25 8.773 1 98.12 670 ALA B O 1
ATOM 13708 N N . LEU B 1 671 ? 18.906 40.594 8.18 1 98.25 671 LEU B N 1
ATOM 13709 C CA . LEU B 1 671 ? 18 40.812 9.305 1 98.25 671 LEU B CA 1
ATOM 13710 C C . LEU B 1 671 ? 18.281 39.812 10.422 1 98.25 671 LEU B C 1
ATOM 13712 O O . LEU B 1 671 ? 18.391 38.625 10.172 1 98.25 671 LEU B O 1
ATOM 13716 N N . VAL B 1 672 ? 18.453 40.312 11.617 1 98.38 672 VAL B N 1
ATOM 13717 C CA . VAL B 1 672 ? 18.797 39.438 12.734 1 98.38 672 VAL B CA 1
ATOM 13718 C C . VAL B 1 672 ? 17.797 39.625 13.875 1 98.38 672 VAL B C 1
ATOM 13720 O O . VAL B 1 672 ? 17.594 40.75 14.344 1 98.38 672 VAL B O 1
ATOM 13723 N N . ASN B 1 673 ? 17.188 38.562 14.273 1 97.81 673 ASN B N 1
ATOM 13724 C CA . ASN B 1 673 ? 16.234 38.562 15.383 1 97.81 673 ASN B CA 1
ATOM 13725 C C . ASN B 1 673 ? 16.25 37.219 16.125 1 97.81 673 ASN B C 1
ATOM 13727 O O . ASN B 1 673 ? 16.578 36.188 15.539 1 97.81 673 ASN B O 1
ATOM 13731 N N . VAL B 1 674 ? 15.93 37.219 17.375 1 96 674 VAL B N 1
ATOM 13732 C CA . VAL B 1 674 ? 16 36.031 18.234 1 96 674 VAL B CA 1
ATOM 13733 C C . VAL B 1 674 ? 15.133 34.938 17.656 1 96 674 VAL B C 1
ATOM 13735 O O . VAL B 1 674 ? 15.484 33.75 17.75 1 96 674 VAL B O 1
ATOM 13738 N N . PHE B 1 675 ? 13.969 35.281 17.109 1 95.06 675 PHE B N 1
ATOM 13739 C CA . PHE B 1 675 ? 13.109 34.312 16.453 1 95.06 675 PHE B CA 1
ATOM 13740 C C . PHE B 1 675 ? 12.633 34.812 15.109 1 95.06 675 PHE B C 1
ATOM 13742 O O . PHE B 1 675 ? 12.664 36.031 14.852 1 95.06 675 PHE B O 1
ATOM 13749 N N . PHE B 1 676 ? 12.289 33.969 14.32 1 95.94 676 PHE B N 1
ATOM 13750 C CA . PHE B 1 676 ? 11.797 34.25 12.977 1 95.94 676 PHE B CA 1
ATOM 13751 C C . PHE B 1 676 ? 10.891 33.125 12.492 1 95.94 676 PHE B C 1
ATOM 13753 O O . PHE B 1 676 ? 11.039 31.969 12.906 1 95.94 676 PHE B O 1
ATOM 13760 N N . PRO B 1 677 ? 9.977 33.469 11.633 1 93.12 677 PRO B N 1
ATOM 13761 C CA . PRO B 1 677 ? 9.133 32.406 11.117 1 93.12 677 PRO B CA 1
ATOM 13762 C C . PRO B 1 677 ? 9.938 31.203 10.633 1 93.12 677 PRO B C 1
ATOM 13764 O O . PRO B 1 677 ? 10.992 31.359 10.008 1 93.12 677 PRO B O 1
ATOM 13767 N N . PRO B 1 678 ? 9.43 30.062 10.953 1 91.69 678 PRO B N 1
ATOM 13768 C CA . PRO B 1 678 ? 8.086 29.703 11.414 1 91.69 678 PRO B CA 1
ATOM 13769 C C . PRO B 1 678 ? 7.91 29.875 12.922 1 91.69 678 PRO B C 1
ATOM 13771 O O . PRO B 1 678 ? 6.801 29.703 13.438 1 91.69 678 PRO B O 1
ATOM 13774 N N . GLN B 1 679 ? 8.961 30.188 13.602 1 90.81 679 GLN B N 1
ATOM 13775 C CA . GLN B 1 679 ? 8.844 30.516 15.016 1 90.81 679 GLN B CA 1
ATOM 13776 C C . GLN B 1 679 ? 8.195 31.875 15.227 1 90.81 679 GLN B C 1
ATOM 13778 O O . GLN B 1 679 ? 8.758 32.906 14.844 1 90.81 679 GLN B O 1
ATOM 13783 N N . SER B 1 680 ? 7.031 31.875 15.664 1 84.75 680 SER B N 1
ATOM 13784 C CA . SER B 1 680 ? 6.309 33.125 15.852 1 84.75 680 SER B CA 1
ATOM 13785 C C . SER B 1 680 ? 6.074 33.406 17.328 1 84.75 680 SER B C 1
ATOM 13787 O O . SER B 1 680 ? 4.969 33.219 17.844 1 84.75 680 SER B O 1
ATOM 13789 N N . ILE B 1 681 ? 7.074 33.938 17.938 1 80.69 681 ILE B N 1
ATOM 13790 C CA . ILE B 1 681 ? 7.023 34.188 19.375 1 80.69 681 ILE B CA 1
ATOM 13791 C C . ILE B 1 681 ? 7.32 35.688 19.625 1 80.69 681 ILE B C 1
ATOM 13793 O O . ILE B 1 681 ? 8.398 36.156 19.281 1 80.69 681 ILE B O 1
ATOM 13797 N N . GLY B 1 682 ? 6.406 36.344 20.125 1 79.06 682 GLY B N 1
ATOM 13798 C CA . GLY B 1 682 ? 6.648 37.719 20.516 1 79.06 682 GLY B CA 1
ATOM 13799 C C . GLY B 1 682 ? 6.23 38.719 19.469 1 79.06 682 GLY B C 1
ATOM 13800 O O . GLY B 1 682 ? 6.191 38.406 18.281 1 79.06 682 GLY B O 1
ATOM 13801 N N . GLY B 1 683 ? 6.039 39.906 19.953 1 84.31 683 GLY B N 1
ATOM 13802 C CA . GLY B 1 683 ? 5.598 41 19.078 1 84.31 683 GLY B CA 1
ATOM 13803 C C . GLY B 1 683 ? 6.672 41.469 18.125 1 84.31 683 GLY B C 1
ATOM 13804 O O . GLY B 1 683 ? 6.391 41.812 16.969 1 84.31 683 GLY B O 1
ATOM 13805 N N . ALA B 1 684 ? 7.934 41.531 18.641 1 89.5 684 ALA B N 1
ATOM 13806 C CA . ALA B 1 684 ? 9.039 41.969 17.797 1 89.5 684 ALA B CA 1
ATOM 13807 C C . ALA B 1 684 ? 9.242 41.031 16.625 1 89.5 684 ALA B C 1
ATOM 13809 O O . ALA B 1 684 ? 9.578 41.469 15.516 1 89.5 684 ALA B O 1
ATOM 13810 N N . THR B 1 685 ? 9.094 39.781 16.906 1 92.5 685 THR B N 1
ATOM 13811 C CA . THR B 1 685 ? 9.195 38.781 15.852 1 92.5 685 THR B CA 1
ATOM 13812 C C . THR B 1 685 ? 8.117 38.969 14.797 1 92.5 685 THR B C 1
ATOM 13814 O O . THR B 1 685 ? 8.383 38.875 13.594 1 92.5 685 THR B O 1
ATOM 13817 N N . ARG B 1 686 ? 6.969 39.281 15.188 1 91.12 686 ARG B N 1
ATOM 13818 C CA . ARG B 1 686 ? 5.867 39.531 14.266 1 91.12 686 ARG B CA 1
ATOM 13819 C C . ARG B 1 686 ? 6.137 40.781 13.406 1 91.12 686 ARG B C 1
ATOM 13821 O O . ARG B 1 686 ? 5.84 40.781 12.211 1 91.12 686 ARG B O 1
ATOM 13828 N N . VAL B 1 687 ? 6.629 41.75 14.07 1 93.5 687 VAL B N 1
ATOM 13829 C CA . VAL B 1 687 ? 6.949 42.969 13.359 1 93.5 687 VAL B CA 1
ATOM 13830 C C . VAL B 1 687 ? 8.008 42.719 12.297 1 93.5 687 VAL B C 1
ATOM 13832 O O . VAL B 1 687 ? 7.883 43.156 11.148 1 93.5 687 VAL B O 1
ATOM 13835 N N . LEU B 1 688 ? 9 42.031 12.727 1 95.38 688 LEU B N 1
ATOM 13836 C CA . LEU B 1 688 ? 10.055 41.719 11.773 1 95.38 688 LEU B CA 1
ATOM 13837 C C . LEU B 1 688 ? 9.508 40.875 10.617 1 95.38 688 LEU B C 1
ATOM 13839 O O . LEU B 1 688 ? 9.898 41.094 9.461 1 95.38 688 LEU B O 1
ATOM 13843 N N . ALA B 1 689 ? 8.703 39.906 10.898 1 94.56 689 ALA B N 1
ATOM 13844 C CA . ALA B 1 689 ? 8.094 39.094 9.859 1 94.56 689 ALA B CA 1
ATOM 13845 C C . ALA B 1 689 ? 7.312 39.938 8.867 1 94.56 689 ALA B C 1
ATOM 13847 O O . ALA B 1 689 ? 7.375 39.719 7.656 1 94.56 689 ALA B O 1
ATOM 13848 N N . ASP B 1 690 ? 6.594 40.906 9.375 1 94.31 690 ASP B N 1
ATOM 13849 C CA . ASP B 1 690 ? 5.828 41.812 8.516 1 94.31 690 ASP B CA 1
ATOM 13850 C C . ASP B 1 690 ? 6.746 42.688 7.688 1 94.31 690 ASP B C 1
ATOM 13852 O O . ASP B 1 690 ? 6.469 42.969 6.516 1 94.31 690 ASP B O 1
ATOM 13856 N N . ASN B 1 691 ? 7.766 43.188 8.383 1 95.31 691 ASN B N 1
ATOM 13857 C CA . ASN B 1 691 ? 8.75 43.969 7.648 1 95.31 691 ASN B CA 1
ATOM 13858 C C . ASN B 1 691 ? 9.398 43.156 6.531 1 95.31 691 ASN B C 1
ATOM 13860 O O . ASN B 1 691 ? 9.586 43.656 5.422 1 95.31 691 ASN B O 1
ATOM 13864 N N . PHE B 1 692 ? 9.75 41.969 6.867 1 95.5 692 PHE B N 1
ATOM 13865 C CA . PHE B 1 692 ? 10.344 41.031 5.898 1 95.5 692 PHE B CA 1
ATOM 13866 C C . PHE B 1 692 ? 9.438 40.875 4.68 1 95.5 692 PHE B C 1
ATOM 13868 O O . PHE B 1 692 ? 9.891 41 3.541 1 95.5 692 PHE B O 1
ATOM 13875 N N . LYS B 1 693 ? 8.18 40.625 4.902 1 94.5 693 LYS B N 1
ATOM 13876 C CA . LYS B 1 693 ? 7.227 40.438 3.816 1 94.5 693 LYS B CA 1
ATOM 13877 C C . LYS B 1 693 ? 7.102 41.688 2.963 1 94.5 693 LYS B C 1
ATOM 13879 O O . LYS B 1 693 ? 7.066 41.625 1.733 1 94.5 693 LYS B O 1
ATOM 13884 N N . ALA B 1 694 ? 7.059 42.812 3.633 1 93.94 694 ALA B N 1
ATOM 13885 C CA . ALA B 1 694 ? 6.918 44.062 2.93 1 93.94 694 ALA B CA 1
ATOM 13886 C C . ALA B 1 694 ? 8.172 44.375 2.113 1 93.94 694 ALA B C 1
ATOM 13888 O O . ALA B 1 694 ? 8.07 44.875 0.991 1 93.94 694 ALA B O 1
ATOM 13889 N N . LEU B 1 695 ? 9.32 44.156 2.703 1 95 695 LEU B N 1
ATOM 13890 C CA . LEU B 1 695 ? 10.57 44.406 1.994 1 95 695 LEU B CA 1
ATOM 13891 C C . LEU B 1 695 ? 10.664 43.562 0.739 1 95 695 LEU B C 1
ATOM 13893 O O . LEU B 1 695 ? 11.07 44.031 -0.321 1 95 695 LEU B O 1
ATOM 13897 N N . ARG B 1 696 ? 10.273 42.312 0.886 1 93.56 696 ARG B N 1
ATOM 13898 C CA . ARG B 1 696 ? 10.312 41.375 -0.246 1 93.56 696 ARG B CA 1
ATOM 13899 C C . ARG B 1 696 ? 9.328 41.812 -1.332 1 93.56 696 ARG B C 1
ATOM 13901 O O . ARG B 1 696 ? 9.648 41.75 -2.521 1 93.56 696 ARG B O 1
ATOM 13908 N N . LYS B 1 697 ? 8.203 42.219 -0.899 1 92.5 697 LYS B N 1
ATOM 13909 C CA . LYS B 1 697 ? 7.121 42.562 -1.821 1 92.5 697 LYS B CA 1
ATOM 13910 C C . LYS B 1 697 ? 7.395 43.875 -2.551 1 92.5 697 LYS B C 1
ATOM 13912 O O . LYS B 1 697 ? 7.176 43.969 -3.76 1 92.5 697 LYS B O 1
ATOM 13917 N N . HIS B 1 698 ? 7.969 44.875 -1.882 1 92.56 698 HIS B N 1
ATOM 13918 C CA . HIS B 1 698 ? 8.008 46.219 -2.441 1 92.56 698 HIS B CA 1
ATOM 13919 C C . HIS B 1 698 ? 9.43 46.625 -2.816 1 92.56 698 HIS B C 1
ATOM 13921 O O . HIS B 1 698 ? 9.625 47.531 -3.629 1 92.56 698 HIS B O 1
ATOM 13927 N N . TYR B 1 699 ? 10.398 45.969 -2.311 1 94.25 699 TYR B N 1
ATOM 13928 C CA . TYR B 1 699 ? 11.773 46.406 -2.533 1 94.25 699 TYR B CA 1
ATOM 13929 C C . TYR B 1 699 ? 12.648 45.219 -2.98 1 94.25 699 TYR B C 1
ATOM 13931 O O . TYR B 1 699 ? 13.875 45.281 -2.83 1 94.25 699 TYR B O 1
ATOM 13939 N N . GLY B 1 700 ? 12.07 44.219 -3.492 1 90.44 700 GLY B N 1
ATOM 13940 C CA . GLY B 1 700 ? 12.773 43 -3.896 1 90.44 700 GLY B CA 1
ATOM 13941 C C . GLY B 1 700 ? 13.789 43.25 -4.996 1 90.44 700 GLY B C 1
ATOM 13942 O O . GLY B 1 700 ? 14.773 42.531 -5.109 1 90.44 700 GLY B O 1
ATOM 13943 N N . GLU B 1 701 ? 13.648 44.25 -5.727 1 89.94 701 GLU B N 1
ATOM 13944 C CA . GLU B 1 701 ? 14.547 44.562 -6.84 1 89.94 701 GLU B CA 1
ATOM 13945 C C . GLU B 1 701 ? 15.766 45.344 -6.367 1 89.94 701 GLU B C 1
ATOM 13947 O O . GLU B 1 701 ? 16.828 45.281 -7.008 1 89.94 701 GLU B O 1
ATOM 13952 N N . ASP B 1 702 ? 15.641 45.938 -5.246 1 92.12 702 ASP B N 1
ATOM 13953 C CA . ASP B 1 702 ? 16.719 46.812 -4.766 1 92.12 702 ASP B CA 1
ATOM 13954 C C . ASP B 1 702 ? 17.453 46.156 -3.598 1 92.12 702 ASP B C 1
ATOM 13956 O O . ASP B 1 702 ? 18.625 46.438 -3.367 1 92.12 702 ASP B O 1
ATOM 13960 N N . ILE B 1 703 ? 16.734 45.312 -2.938 1 94.31 703 ILE B N 1
ATOM 13961 C CA . ILE B 1 703 ? 17.281 44.781 -1.688 1 94.31 703 ILE B CA 1
ATOM 13962 C C . ILE B 1 703 ? 17.234 43.281 -1.696 1 94.31 703 ILE B C 1
ATOM 13964 O O . ILE B 1 703 ? 16.188 42.688 -1.996 1 94.31 703 ILE B O 1
ATOM 13968 N N . ASP B 1 704 ? 18.359 42.656 -1.465 1 93.56 704 ASP B N 1
ATOM 13969 C CA . ASP B 1 704 ? 18.453 41.25 -1.179 1 93.56 704 ASP B CA 1
ATOM 13970 C C . ASP B 1 704 ? 18.531 41 0.325 1 93.56 704 ASP B C 1
ATOM 13972 O O . ASP B 1 704 ? 19.203 41.719 1.051 1 93.56 704 ASP B O 1
ATOM 13976 N N . ILE B 1 705 ? 17.766 39.969 0.795 1 95.94 705 ILE B N 1
ATOM 13977 C CA . ILE B 1 705 ? 17.641 39.781 2.238 1 95.94 705 ILE B CA 1
ATOM 13978 C C . ILE B 1 705 ? 18.156 38.406 2.633 1 95.94 705 ILE B C 1
ATOM 13980 O O . ILE B 1 705 ? 17.984 37.438 1.886 1 95.94 705 ILE B O 1
ATOM 13984 N N . CYS B 1 706 ? 18.797 38.25 3.688 1 96.31 706 CYS B N 1
ATOM 13985 C CA . CYS B 1 706 ? 19.047 37.031 4.426 1 96.31 706 CYS B CA 1
ATOM 13986 C C . CYS B 1 706 ? 18.75 37.219 5.91 1 96.31 706 CYS B C 1
ATOM 13988 O O . CYS B 1 706 ? 18.672 38.344 6.402 1 96.31 706 CYS B O 1
ATOM 13990 N N . VAL B 1 707 ? 18.438 36.125 6.539 1 98.12 707 VAL B N 1
ATOM 13991 C CA . VAL B 1 707 ? 18 36.219 7.922 1 98.12 707 VAL B CA 1
ATOM 13992 C C . VAL B 1 707 ? 18.828 35.312 8.812 1 98.12 707 VAL B C 1
ATOM 13994 O O . VAL B 1 707 ? 19.203 34.219 8.414 1 98.12 707 VAL B O 1
ATOM 13997 N N . PHE B 1 708 ? 19.234 35.781 9.953 1 98.19 708 PHE B N 1
ATOM 13998 C CA . PHE B 1 708 ? 19.875 35 11 1 98.19 708 PHE B CA 1
ATOM 13999 C C . PHE B 1 708 ? 19.031 34.969 12.273 1 98.19 708 PHE B C 1
ATOM 14001 O O . PHE B 1 708 ? 18.578 36.031 12.727 1 98.19 708 PHE B O 1
ATOM 14008 N N . THR B 1 709 ? 18.734 33.844 12.812 1 97.5 709 THR B N 1
ATOM 14009 C CA . THR B 1 709 ? 17.844 33.75 13.961 1 97.5 709 THR B CA 1
ATOM 14010 C C . THR B 1 709 ? 18.281 32.594 14.883 1 97.5 709 THR B C 1
ATOM 14012 O O . THR B 1 709 ? 19.266 31.906 14.602 1 97.5 709 THR B O 1
ATOM 14015 N N . ALA B 1 710 ? 17.609 32.469 16.031 1 96.06 710 ALA B N 1
ATOM 14016 C CA . ALA B 1 710 ? 17.891 31.422 17 1 96.06 710 ALA B CA 1
ATOM 14017 C C . ALA B 1 710 ? 16.781 30.391 17.016 1 96.06 710 ALA B C 1
ATOM 14019 O O . ALA B 1 710 ? 15.648 30.656 16.594 1 96.06 710 ALA B O 1
ATOM 14020 N N . ASP B 1 711 ? 17.188 29.25 17.406 1 93.56 711 ASP B N 1
ATOM 14021 C CA . ASP B 1 711 ? 16.234 28.156 17.625 1 93.56 711 ASP B CA 1
ATOM 14022 C C . ASP B 1 711 ? 15.633 28.219 19.031 1 93.56 711 ASP B C 1
ATOM 14024 O O . ASP B 1 711 ? 16.359 28.312 20.016 1 93.56 711 ASP B O 1
ATOM 14028 N N . VAL B 1 712 ? 14.359 28.141 19.094 1 88.94 712 VAL B N 1
ATOM 14029 C CA . VAL B 1 712 ? 13.672 28.266 20.375 1 88.94 712 VAL B CA 1
ATOM 14030 C C . VAL B 1 712 ? 14.031 27.078 21.266 1 88.94 712 VAL B C 1
ATOM 14032 O O . VAL B 1 712 ? 14.086 27.203 22.484 1 88.94 712 VAL B O 1
ATOM 14035 N N . GLU B 1 713 ? 14.266 25.984 20.625 1 85.25 713 GLU B N 1
ATOM 14036 C CA . GLU B 1 713 ? 14.594 24.781 21.391 1 85.25 713 GLU B CA 1
ATOM 14037 C C . GLU B 1 713 ? 16.094 24.688 21.656 1 85.25 713 GLU B C 1
ATOM 14039 O O . GLU B 1 713 ? 16.906 24.953 20.766 1 85.25 713 GLU B O 1
ATOM 14044 N N . CYS B 1 714 ? 16.469 24.531 22.781 1 76.31 714 CYS B N 1
ATOM 14045 C CA . CYS B 1 714 ? 17.875 24.422 23.156 1 76.31 714 CYS B CA 1
ATOM 14046 C C . CYS B 1 714 ? 18.359 22.984 23.031 1 76.31 714 CYS B C 1
ATOM 14048 O O . CYS B 1 714 ? 18.438 22.266 24.031 1 76.31 714 CYS B O 1
ATOM 14050 N N . ARG B 1 715 ? 18.656 22.641 21.922 1 86 715 ARG B N 1
ATOM 14051 C CA . ARG B 1 715 ? 19.266 21.328 21.688 1 86 715 ARG B CA 1
ATOM 14052 C C . ARG B 1 715 ? 20.781 21.406 21.719 1 86 715 ARG B C 1
ATOM 14054 O O . ARG B 1 715 ? 21.359 22.141 22.531 1 86 715 ARG B O 1
ATOM 14061 N N . THR B 1 716 ? 21.516 20.641 20.906 1 90 716 THR B N 1
ATOM 14062 C CA . THR B 1 716 ? 22.953 20.781 20.875 1 90 716 THR B CA 1
ATOM 14063 C C . THR B 1 716 ? 23.344 22.219 20.5 1 90 716 THR B C 1
ATOM 14065 O O . THR B 1 716 ? 22.938 22.719 19.438 1 90 716 THR B O 1
ATOM 14068 N N . PRO B 1 717 ? 24 22.875 21.359 1 94.12 717 PRO B N 1
ATOM 14069 C CA . PRO B 1 717 ? 24.25 24.297 21.141 1 94.12 717 PRO B CA 1
ATOM 14070 C C . PRO B 1 717 ? 25.141 24.578 19.938 1 94.12 717 PRO B C 1
ATOM 14072 O O . PRO B 1 717 ? 26.031 23.766 19.625 1 94.12 717 PRO B O 1
ATOM 14075 N N . HIS B 1 718 ? 24.906 25.672 19.297 1 95.44 718 HIS B N 1
ATOM 14076 C CA . HIS B 1 718 ? 25.75 26.266 18.266 1 95.44 718 HIS B CA 1
ATOM 14077 C C . HIS B 1 718 ? 25.75 25.438 17 1 95.44 718 HIS B C 1
ATOM 14079 O O . HIS B 1 718 ? 26.797 25.266 16.359 1 95.44 718 HIS B O 1
ATOM 14085 N N . GLU B 1 719 ? 24.688 24.766 16.812 1 93.75 719 GLU B N 1
ATOM 14086 C CA . GLU B 1 719 ? 24.438 24.125 15.523 1 93.75 719 GLU B CA 1
ATOM 14087 C C . GLU B 1 719 ? 23.578 25 14.625 1 93.75 719 GLU B C 1
ATOM 14089 O O . GLU B 1 719 ? 22.641 25.656 15.094 1 93.75 719 GLU B O 1
ATOM 14094 N N . MET B 1 720 ? 23.969 25.047 13.422 1 94.56 720 MET B N 1
ATOM 14095 C CA . MET B 1 720 ? 23.266 25.922 12.477 1 94.56 720 MET B CA 1
ATOM 14096 C C . MET B 1 720 ? 22.531 25.094 11.422 1 94.56 720 MET B C 1
ATOM 14098 O O . MET B 1 720 ? 23.078 24.109 10.914 1 94.56 720 MET B O 1
ATOM 14102 N N . MET B 1 721 ? 21.344 25.469 11.172 1 92.81 721 MET B N 1
ATOM 14103 C CA . MET B 1 721 ? 20.547 24.922 10.062 1 92.81 721 MET B CA 1
ATOM 14104 C C . MET B 1 721 ? 20.047 26.047 9.156 1 92.81 721 MET B C 1
ATOM 14106 O O . MET B 1 721 ? 19.75 27.141 9.625 1 92.81 721 MET B O 1
ATOM 14110 N N . VAL B 1 722 ? 19.984 25.812 7.91 1 96.5 722 VAL B N 1
ATOM 14111 C CA . VAL B 1 722 ? 19.484 26.797 6.957 1 96.5 722 VAL B CA 1
ATOM 14112 C C . VAL B 1 722 ? 18.188 26.297 6.32 1 96.5 722 VAL B C 1
ATOM 14114 O O . VAL B 1 722 ? 18.078 25.109 5.996 1 96.5 722 VAL B O 1
ATOM 14117 N N . TYR B 1 723 ? 17.219 27.062 6.195 1 96.19 723 TYR B N 1
ATOM 14118 C CA . TYR B 1 723 ? 15.992 26.734 5.48 1 96.19 723 TYR B CA 1
ATOM 14119 C C . TYR B 1 723 ? 15.547 27.906 4.617 1 96.19 723 TYR B C 1
ATOM 14121 O O . TYR B 1 723 ? 16.078 29.016 4.734 1 96.19 723 TYR B O 1
ATOM 14129 N N . ASN B 1 724 ? 14.68 27.578 3.73 1 96 724 ASN B N 1
ATOM 14130 C CA . ASN B 1 724 ? 14.109 28.578 2.832 1 96 724 ASN B CA 1
ATOM 14131 C C . ASN B 1 724 ? 12.766 29.094 3.348 1 96 724 ASN B C 1
ATOM 14133 O O . ASN B 1 724 ? 11.914 28.297 3.766 1 96 724 ASN B O 1
ATOM 14137 N N . HIS B 1 725 ? 12.656 30.359 3.447 1 95.62 725 HIS B N 1
ATOM 14138 C CA . HIS B 1 725 ? 11.383 31 3.762 1 95.62 725 HIS B CA 1
ATOM 14139 C C . HIS B 1 725 ? 11.016 32.031 2.711 1 95.62 725 HIS B C 1
ATOM 14141 O O . HIS B 1 725 ? 11.609 33.125 2.662 1 95.62 725 HIS B O 1
ATOM 14147 N N . ASP B 1 726 ? 10.086 31.766 1.934 1 92.12 726 ASP B N 1
ATOM 14148 C CA . ASP B 1 726 ? 9.609 32.625 0.87 1 92.12 726 ASP B CA 1
ATOM 14149 C C . ASP B 1 726 ? 10.75 33.031 -0.061 1 92.12 726 ASP B C 1
ATOM 14151 O O . ASP B 1 726 ? 10.906 34.219 -0.376 1 92.12 726 ASP B O 1
ATOM 14155 N N . GLY B 1 727 ? 11.625 32.125 -0.317 1 91 727 GLY B N 1
ATOM 14156 C CA . GLY B 1 727 ? 12.688 32.344 -1.293 1 91 727 GLY B CA 1
ATOM 14157 C C . GLY B 1 727 ? 13.953 32.906 -0.686 1 91 727 GLY B C 1
ATOM 14158 O O . GLY B 1 727 ? 14.914 33.188 -1.401 1 91 727 GLY B O 1
ATOM 14159 N N . VAL B 1 728 ? 13.93 33.062 0.606 1 95 728 VAL B N 1
ATOM 14160 C CA . VAL B 1 728 ? 15.07 33.656 1.293 1 95 728 VAL B CA 1
ATOM 14161 C C . VAL B 1 728 ? 15.695 32.656 2.242 1 95 728 VAL B C 1
ATOM 14163 O O . VAL B 1 728 ? 14.984 31.906 2.922 1 95 728 VAL B O 1
ATOM 14166 N N . ARG B 1 729 ? 17 32.688 2.314 1 96.44 729 ARG B N 1
ATOM 14167 C CA . ARG B 1 729 ? 17.703 31.797 3.229 1 96.44 729 ARG B CA 1
ATOM 14168 C C . ARG B 1 729 ? 17.625 32.312 4.66 1 96.44 729 ARG B C 1
ATOM 14170 O O . ARG B 1 729 ? 17.875 33.5 4.914 1 96.44 729 ARG B O 1
ATOM 14177 N N . VAL B 1 730 ? 17.234 31.422 5.492 1 97.56 730 VAL B N 1
ATOM 14178 C CA . VAL B 1 730 ? 17.188 31.719 6.918 1 97.56 730 VAL B CA 1
ATOM 14179 C C . VAL B 1 730 ? 18.156 30.812 7.672 1 97.56 730 VAL B C 1
ATOM 14181 O O . VAL B 1 730 ? 18.062 29.594 7.582 1 97.56 730 VAL B O 1
ATOM 14184 N N . TYR B 1 731 ? 19.094 31.422 8.328 1 97.75 731 TYR B N 1
ATOM 14185 C CA . TYR B 1 731 ? 20.062 30.688 9.133 1 97.75 731 TYR B CA 1
ATOM 14186 C C . TYR B 1 731 ? 19.641 30.641 10.594 1 97.75 731 TYR B C 1
ATOM 14188 O O . TYR B 1 731 ? 19.547 31.672 11.266 1 97.75 731 TYR B O 1
ATOM 14196 N N . ARG B 1 732 ? 19.344 29.484 11.062 1 96.44 732 ARG B N 1
ATOM 14197 C CA . ARG B 1 732 ? 18.875 29.297 12.43 1 96.44 732 ARG B CA 1
ATOM 14198 C C . ARG B 1 732 ? 19.891 28.562 13.273 1 96.44 732 ARG B C 1
ATOM 14200 O O . ARG B 1 732 ? 20.297 27.438 12.938 1 96.44 732 ARG B O 1
ATOM 14207 N N . ALA B 1 733 ? 20.297 29.141 14.359 1 96.19 733 ALA B N 1
ATOM 14208 C CA . ALA B 1 733 ? 21.328 28.562 15.227 1 96.19 733 ALA B CA 1
ATOM 14209 C C . ALA B 1 733 ? 20.734 28.141 16.562 1 96.19 733 ALA B C 1
ATOM 14211 O O . ALA B 1 733 ? 19.875 28.828 17.125 1 96.19 733 ALA B O 1
ATOM 14212 N N . THR B 1 734 ? 21.172 27.016 17.047 1 94.88 734 THR B N 1
ATOM 14213 C CA . THR B 1 734 ? 20.812 26.609 18.406 1 94.88 734 THR B CA 1
ATOM 14214 C C . THR B 1 734 ? 21.672 27.344 19.438 1 94.88 734 THR B C 1
ATOM 14216 O O . THR B 1 734 ? 22.797 27.75 19.141 1 94.88 734 THR B O 1
ATOM 14219 N N . THR B 1 735 ? 21.078 27.516 20.547 1 94.69 735 THR B N 1
ATOM 14220 C CA . THR B 1 735 ? 21.75 28.328 21.562 1 94.69 735 THR B CA 1
ATOM 14221 C C . THR B 1 735 ? 22.078 27.484 22.797 1 94.69 735 THR B C 1
ATOM 14223 O O . THR B 1 735 ? 21.5 26.422 23 1 94.69 735 THR B O 1
ATOM 14226 N N . LEU B 1 736 ? 23.062 27.938 23.516 1 93 736 LEU B N 1
ATOM 14227 C CA . LEU B 1 736 ? 23.484 27.281 24.766 1 93 736 LEU B CA 1
ATOM 14228 C C . LEU B 1 736 ? 22.484 27.578 25.891 1 93 736 LEU B C 1
ATOM 14230 O O . LEU B 1 736 ? 22.203 28.734 26.188 1 93 736 LEU B O 1
ATOM 14234 N N . TRP B 1 737 ? 21.969 26.531 26.422 1 91.56 737 TRP B N 1
ATOM 14235 C CA . TRP B 1 737 ? 21.094 26.719 27.578 1 91.56 737 TRP B CA 1
ATOM 14236 C C . TRP B 1 737 ? 21.906 27.078 28.828 1 91.56 737 TRP B C 1
ATOM 14238 O O . TRP B 1 737 ? 22.938 26.469 29.094 1 91.56 737 TRP B O 1
ATOM 14248 N N . ARG B 1 738 ? 21.609 28.031 29.562 1 91.75 738 ARG B N 1
ATOM 14249 C CA . ARG B 1 738 ? 22.172 28.438 30.844 1 91.75 738 ARG B CA 1
ATOM 14250 C C . ARG B 1 738 ? 21.156 29.234 31.672 1 91.75 738 ARG B C 1
ATOM 14252 O O . ARG B 1 738 ? 20.188 29.766 31.125 1 91.75 738 ARG B O 1
ATOM 14259 N N . GLU B 1 739 ? 21.391 29.172 32.938 1 90.62 739 GLU B N 1
ATOM 14260 C CA . GLU B 1 739 ? 20.5 29.953 33.781 1 90.62 739 GLU B CA 1
ATOM 14261 C C . GLU B 1 739 ? 20.453 31.406 33.344 1 90.62 739 GLU B C 1
ATOM 14263 O O . GLU B 1 739 ? 21.484 32 33.031 1 90.62 739 GLU B O 1
ATOM 14268 N N . HIS B 1 740 ? 19.312 32.031 33.188 1 91 740 HIS B N 1
ATOM 14269 C CA . HIS B 1 740 ? 19.109 33.375 32.719 1 91 740 HIS B CA 1
ATOM 14270 C C . HIS B 1 740 ? 19.656 33.562 31.297 1 91 740 HIS B C 1
ATOM 14272 O O . HIS B 1 740 ? 20.375 34.531 31.031 1 91 740 HIS B O 1
ATOM 14278 N N . MET B 1 741 ? 19.406 32.625 30.422 1 90 741 MET B N 1
ATOM 14279 C CA . MET B 1 741 ? 20.031 32.562 29.109 1 90 741 MET B CA 1
ATOM 14280 C C . MET B 1 741 ? 19.75 33.844 28.312 1 90 741 MET B C 1
ATOM 14282 O O . MET B 1 741 ? 20.547 34.219 27.453 1 90 741 MET B O 1
ATOM 14286 N N . ASP B 1 742 ? 18.703 34.625 28.688 1 92.38 742 ASP B N 1
ATOM 14287 C CA . ASP B 1 742 ? 18.375 35.844 27.938 1 92.38 742 ASP B CA 1
ATOM 14288 C C . ASP B 1 742 ? 19.094 37.031 28.531 1 92.38 742 ASP B C 1
ATOM 14290 O O . ASP B 1 742 ? 18.984 38.156 28 1 92.38 742 ASP B O 1
ATOM 14294 N N . TRP B 1 743 ? 19.812 36.844 29.578 1 93.69 743 TRP B N 1
ATOM 14295 C CA . TRP B 1 743 ? 20.516 37.938 30.234 1 93.69 743 TRP B CA 1
ATOM 14296 C C . TRP B 1 743 ? 21.938 38.062 29.734 1 93.69 743 TRP B C 1
ATOM 14298 O O . TRP B 1 743 ? 22.484 39.156 29.641 1 93.69 743 TRP B O 1
ATOM 14308 N N . HIS B 1 744 ? 22.562 37 29.312 1 94.44 744 HIS B N 1
ATOM 14309 C CA . HIS B 1 744 ? 24 36.938 29.047 1 94.44 744 HIS B CA 1
ATOM 14310 C C . HIS B 1 744 ? 24.375 37.75 27.812 1 94.44 744 HIS B C 1
ATOM 14312 O O . HIS B 1 744 ? 23.781 37.594 26.75 1 94.44 744 HIS B O 1
ATOM 14318 N N . PRO B 1 745 ? 25.375 38.562 27.906 1 94.62 745 PRO B N 1
ATOM 14319 C CA . PRO B 1 745 ? 25.75 39.438 26.781 1 94.62 745 PRO B CA 1
ATOM 14320 C C . PRO B 1 745 ? 26.766 38.781 25.859 1 94.62 745 PRO B C 1
ATOM 14322 O O . PRO B 1 745 ? 26.984 39.25 24.734 1 94.62 745 PRO B O 1
ATOM 14325 N N . LYS B 1 746 ? 27.391 37.719 26.328 1 95.12 746 LYS B N 1
ATOM 14326 C CA . LYS B 1 746 ? 28.516 37.188 25.562 1 95.12 746 LYS B CA 1
ATOM 14327 C C . LYS B 1 746 ? 28.375 35.688 25.359 1 95.12 746 LYS B C 1
ATOM 14329 O O . LYS B 1 746 ? 27.906 34.969 26.25 1 95.12 746 LYS B O 1
ATOM 14334 N N . ASP B 1 747 ? 28.719 35.25 24.25 1 96.44 747 ASP B N 1
ATOM 14335 C CA . ASP B 1 747 ? 28.859 33.844 23.828 1 96.44 747 ASP B CA 1
ATOM 14336 C C . ASP B 1 747 ? 29.906 33.75 22.703 1 96.44 747 ASP B C 1
ATOM 14338 O O . ASP B 1 747 ? 29.594 33.969 21.531 1 96.44 747 ASP B O 1
ATOM 14342 N N . PRO B 1 748 ? 31.062 33.344 23.047 1 96.12 748 PRO B N 1
ATOM 14343 C CA . PRO B 1 748 ? 32.156 33.312 22.078 1 96.12 748 PRO B CA 1
ATOM 14344 C C . PRO B 1 748 ? 31.859 32.438 20.875 1 96.12 748 PRO B C 1
ATOM 14346 O O . PRO B 1 748 ? 32.281 32.719 19.766 1 96.12 748 PRO B O 1
ATOM 14349 N N . GLU B 1 749 ? 31.25 31.312 21.125 1 96 749 GLU B N 1
ATOM 14350 C CA . GLU B 1 749 ? 30.938 30.422 20.016 1 96 749 GLU B CA 1
ATOM 14351 C C . GLU B 1 749 ? 29.922 31.062 19.062 1 96 749 GLU B C 1
ATOM 14353 O O . GLU B 1 749 ? 29.984 30.844 17.859 1 96 749 GLU B O 1
ATOM 14358 N N . MET B 1 750 ? 29 31.828 19.578 1 96.75 750 MET B N 1
ATOM 14359 C CA . MET B 1 750 ? 28.031 32.531 18.734 1 96.75 750 MET B CA 1
ATOM 14360 C C . MET B 1 750 ? 28.703 33.625 17.938 1 96.75 750 MET B C 1
ATOM 14362 O O . MET B 1 750 ? 28.312 33.906 16.797 1 96.75 750 MET B O 1
ATOM 14366 N N . TYR B 1 751 ? 29.719 34.281 18.594 1 97.69 751 TYR B N 1
ATOM 14367 C CA . TYR B 1 751 ? 30.547 35.25 17.891 1 97.69 751 TYR B CA 1
ATOM 14368 C C . TYR B 1 751 ? 31.172 34.656 16.641 1 97.69 751 TYR B C 1
ATOM 14370 O O . TYR B 1 751 ? 31.078 35.219 15.555 1 97.69 751 TYR B O 1
ATOM 14378 N N . ASN B 1 752 ? 31.719 33.5 16.828 1 96.75 752 ASN B N 1
ATOM 14379 C CA . ASN B 1 752 ? 32.375 32.812 15.727 1 96.75 752 ASN B CA 1
ATOM 14380 C C . ASN B 1 752 ? 31.406 32.375 14.648 1 96.75 752 ASN B C 1
ATOM 14382 O O . ASN B 1 752 ? 31.672 32.531 13.453 1 96.75 752 ASN B O 1
ATOM 14386 N N . LEU B 1 753 ? 30.344 31.781 15.094 1 96.19 753 LEU B N 1
ATOM 14387 C CA . LEU B 1 753 ? 29.328 31.281 14.172 1 96.19 753 LEU B CA 1
ATOM 14388 C C . LEU B 1 753 ? 28.766 32.406 13.32 1 96.19 753 LEU B C 1
ATOM 14390 O O . LEU B 1 753 ? 28.594 32.281 12.109 1 96.19 753 LEU B O 1
ATOM 14394 N N . PHE B 1 754 ? 28.406 33.531 13.906 1 97.81 754 PHE B N 1
ATOM 14395 C CA . PHE B 1 754 ? 27.891 34.688 13.188 1 97.81 754 PHE B CA 1
ATOM 14396 C C . PHE B 1 754 ? 28.938 35.25 12.258 1 97.81 754 PHE B C 1
ATOM 14398 O O . PHE B 1 754 ? 28.625 35.719 11.164 1 97.81 754 PHE B O 1
ATOM 14405 N N . GLY B 1 755 ? 30.172 35.25 12.734 1 97.38 755 GLY B N 1
ATOM 14406 C CA . GLY B 1 755 ? 31.25 35.688 11.867 1 97.38 755 GLY B CA 1
ATOM 14407 C C . GLY B 1 755 ? 31.344 34.875 10.578 1 97.38 755 GLY B C 1
ATOM 14408 O O . GLY B 1 755 ? 31.547 35.438 9.508 1 97.38 755 GLY B O 1
ATOM 14409 N N . GLU B 1 756 ? 31.234 33.625 10.672 1 95.81 756 GLU B N 1
ATOM 14410 C CA . GLU B 1 756 ? 31.234 32.75 9.5 1 95.81 756 GLU B CA 1
ATOM 14411 C C . GLU B 1 756 ? 30.062 33.062 8.578 1 95.81 756 GLU B C 1
ATOM 14413 O O . GLU B 1 756 ? 30.188 33.031 7.355 1 95.81 756 GLU B O 1
ATOM 14418 N N . PHE B 1 757 ? 28.969 33.344 9.172 1 97 757 PHE B N 1
ATOM 14419 C CA . PHE B 1 757 ? 27.781 33.75 8.422 1 97 757 PHE B CA 1
ATOM 14420 C C . PHE B 1 757 ? 28.062 35.031 7.637 1 97 757 PHE B C 1
ATOM 14422 O O . PHE B 1 757 ? 27.703 35.125 6.461 1 97 757 PHE B O 1
ATOM 14429 N N . LEU B 1 758 ? 28.641 35.938 8.281 1 97.44 758 LEU B N 1
ATOM 14430 C CA . LEU B 1 758 ? 28.953 37.219 7.637 1 97.44 758 LEU B CA 1
ATOM 14431 C C . LEU B 1 758 ? 29.938 37 6.484 1 97.44 758 LEU B C 1
ATOM 14433 O O . LEU B 1 758 ? 29.828 37.656 5.449 1 97.44 758 LEU B O 1
ATOM 14437 N N . GLU B 1 759 ? 30.828 36.094 6.66 1 95.19 759 GLU B N 1
ATOM 14438 C CA . GLU B 1 759 ? 31.812 35.812 5.609 1 95.19 759 GLU B CA 1
ATOM 14439 C C . GLU B 1 759 ? 31.141 35.156 4.402 1 95.19 759 GLU B C 1
ATOM 14441 O O . GLU B 1 759 ? 31.578 35.344 3.268 1 95.19 759 GLU B O 1
ATOM 14446 N N . LEU B 1 760 ? 30.188 34.406 4.668 1 95.56 760 LEU B N 1
ATOM 14447 C CA . LEU B 1 760 ? 29.484 33.688 3.609 1 95.56 760 LEU B CA 1
ATOM 14448 C C . LEU B 1 760 ? 28.578 34.625 2.828 1 95.56 760 LEU B C 1
ATOM 14450 O O . LEU B 1 760 ? 28.656 34.719 1.6 1 95.56 760 LEU B O 1
ATOM 14454 N N . GLU B 1 761 ? 27.688 35.375 3.52 1 95.69 761 GLU B N 1
ATOM 14455 C CA . GLU B 1 761 ? 26.641 36.156 2.889 1 95.69 761 GLU B CA 1
ATOM 14456 C C . GLU B 1 761 ? 27.156 37.531 2.496 1 95.69 761 GLU B C 1
ATOM 14458 O O . GLU B 1 761 ? 26.641 38.156 1.564 1 95.69 761 GLU B O 1
ATOM 14463 N N . LYS B 1 762 ? 28.125 38.062 3.184 1 94.62 762 LYS B N 1
ATOM 14464 C CA . LYS B 1 762 ? 28.734 39.344 2.922 1 94.62 762 LYS B CA 1
ATOM 14465 C C . LYS B 1 762 ? 27.688 40.438 2.766 1 94.62 762 LYS B C 1
ATOM 14467 O O . LYS B 1 762 ? 27.641 41.125 1.747 1 94.62 762 LYS B O 1
ATOM 14472 N N . PRO B 1 763 ? 26.891 40.656 3.791 1 96.88 763 PRO B N 1
ATOM 14473 C CA . PRO B 1 763 ? 25.875 41.688 3.697 1 96.88 763 PRO B CA 1
ATOM 14474 C C . PRO B 1 763 ? 26.484 43.094 3.664 1 96.88 763 PRO B C 1
ATOM 14476 O O . PRO B 1 763 ? 27.547 43.344 4.242 1 96.88 763 PRO B O 1
ATOM 14479 N N . ASP B 1 764 ? 25.75 43.969 3.029 1 96.25 764 ASP B N 1
ATOM 14480 C CA . ASP B 1 764 ? 26.156 45.375 2.988 1 96.25 764 ASP B CA 1
ATOM 14481 C C . ASP B 1 764 ? 25.766 46.094 4.273 1 96.25 764 ASP B C 1
ATOM 14483 O O . ASP B 1 764 ? 26.375 47.094 4.645 1 96.25 764 ASP B O 1
ATOM 14487 N N . LEU B 1 765 ? 24.766 45.594 4.883 1 97.25 765 LEU B N 1
ATOM 14488 C CA . LEU B 1 765 ? 24.219 46.188 6.094 1 97.25 765 LEU B CA 1
ATOM 14489 C C . LEU B 1 765 ? 23.531 45.125 6.949 1 97.25 765 LEU B C 1
ATOM 14491 O O . LEU B 1 765 ? 22.969 44.156 6.418 1 97.25 765 LEU B O 1
ATOM 14495 N N . ILE B 1 766 ? 23.656 45.312 8.258 1 98.25 766 ILE B N 1
ATOM 14496 C CA . ILE B 1 766 ? 22.984 44.406 9.18 1 98.25 766 ILE B CA 1
ATOM 14497 C C . ILE B 1 766 ? 21.984 45.219 10.023 1 98.25 766 ILE B C 1
ATOM 14499 O O . ILE B 1 766 ? 22.297 46.281 10.523 1 98.25 766 ILE B O 1
ATOM 14503 N N . HIS B 1 767 ? 20.812 44.75 10.141 1 98.31 767 HIS B N 1
ATOM 14504 C CA . HIS B 1 767 ? 19.828 45.344 11.047 1 98.31 767 HIS B CA 1
ATOM 14505 C C . HIS B 1 767 ? 19.5 44.406 12.195 1 98.31 767 HIS B C 1
ATOM 14507 O O . HIS B 1 767 ? 18.828 43.375 11.992 1 98.31 767 HIS B O 1
ATOM 14513 N N . PHE B 1 768 ? 19.938 44.781 13.359 1 98.31 768 PHE B N 1
ATOM 14514 C CA . PHE B 1 768 ? 19.672 44 14.562 1 98.31 768 PHE B CA 1
ATOM 14515 C C . PHE B 1 768 ? 18.375 44.438 15.219 1 98.31 768 PHE B C 1
ATOM 14517 O O . PHE B 1 768 ? 18.141 45.625 15.406 1 98.31 768 PHE B O 1
ATOM 14524 N N . HIS B 1 769 ? 17.594 43.469 15.523 1 97.44 769 HIS B N 1
ATOM 14525 C CA . HIS B 1 769 ? 16.406 43.688 16.359 1 97.44 769 HIS B CA 1
ATOM 14526 C C . HIS B 1 769 ? 16.625 43.125 17.766 1 97.44 769 HIS B C 1
ATOM 14528 O O . HIS B 1 769 ? 17.531 43.562 18.469 1 97.44 769 HIS B O 1
ATOM 14534 N N . CYS B 1 770 ? 15.805 42.094 18.141 1 96.31 770 CYS B N 1
ATOM 14535 C CA . CYS B 1 770 ? 16.047 41.469 19.438 1 96.31 770 CYS B CA 1
ATOM 14536 C C . CYS B 1 770 ? 17.172 40.438 19.344 1 96.31 770 CYS B C 1
ATOM 14538 O O . CYS B 1 770 ? 17.125 39.531 18.531 1 96.31 770 CYS B O 1
ATOM 14540 N N . VAL B 1 771 ? 18.172 40.562 20.188 1 96.06 771 VAL B N 1
ATOM 14541 C CA . VAL B 1 771 ? 19.312 39.688 20.031 1 96.06 771 VAL B CA 1
ATOM 14542 C C . VAL B 1 771 ? 19.531 38.906 21.328 1 96.06 771 VAL B C 1
ATOM 14544 O O . VAL B 1 771 ? 20.531 38.188 21.453 1 96.06 771 VAL B O 1
ATOM 14547 N N . GLN B 1 772 ? 18.578 39.062 22.234 1 91.94 772 GLN B N 1
ATOM 14548 C CA . GLN B 1 772 ? 18.719 38.281 23.453 1 91.94 772 GLN B CA 1
ATOM 14549 C C . GLN B 1 772 ? 18.828 36.781 23.125 1 91.94 772 GLN B C 1
ATOM 14551 O O . GLN B 1 772 ? 18.406 36.344 22.047 1 91.94 772 GLN B O 1
ATOM 14556 N N . ARG B 1 773 ? 19.344 36 23.781 1 91.5 773 ARG B N 1
ATOM 14557 C CA . ARG B 1 773 ? 19.609 34.562 23.562 1 91.5 773 ARG B CA 1
ATOM 14558 C C . ARG B 1 773 ? 20.797 34.375 22.656 1 91.5 773 ARG B C 1
ATOM 14560 O O . ARG B 1 773 ? 21.609 33.469 22.875 1 91.5 773 ARG B O 1
ATOM 14567 N N . LEU B 1 774 ? 20.828 35.188 21.5 1 95.94 774 LEU B N 1
ATOM 14568 C CA . LEU B 1 774 ? 21.984 35.156 20.609 1 95.94 774 LEU B CA 1
ATOM 14569 C C . LEU B 1 774 ? 23.172 35.875 21.25 1 95.94 774 LEU B C 1
ATOM 14571 O O . LEU B 1 774 ? 24.312 35.656 20.859 1 95.94 774 LEU B O 1
ATOM 14575 N N . THR B 1 775 ? 22.906 36.781 22.141 1 96.12 775 THR B N 1
ATOM 14576 C CA . THR B 1 775 ? 23.859 37.594 22.906 1 96.12 775 THR B CA 1
ATOM 14577 C C . THR B 1 775 ? 24.375 38.75 22.062 1 96.12 775 THR B C 1
ATOM 14579 O O . THR B 1 775 ? 24.094 38.844 20.875 1 96.12 775 THR B O 1
ATOM 14582 N N . ALA B 1 776 ? 25.078 39.625 22.688 1 97.12 776 ALA B N 1
ATOM 14583 C CA . ALA B 1 776 ? 25.641 40.781 22.016 1 97.12 776 ALA B CA 1
ATOM 14584 C C . ALA B 1 776 ? 26.922 40.406 21.25 1 97.12 776 ALA B C 1
ATOM 14586 O O . ALA B 1 776 ? 27.453 41.219 20.484 1 97.12 776 ALA B O 1
ATOM 14587 N N . SER B 1 777 ? 27.328 39.188 21.391 1 97.44 777 SER B N 1
ATOM 14588 C CA . SER B 1 777 ? 28.516 38.719 20.688 1 97.44 777 SER B CA 1
ATOM 14589 C C . SER B 1 777 ? 28.328 38.812 19.172 1 97.44 777 SER B C 1
ATOM 14591 O O . SER B 1 777 ? 29.297 39.031 18.438 1 97.44 777 SER B O 1
ATOM 14593 N N . ILE B 1 778 ? 27.141 38.688 18.703 1 98.06 778 ILE B N 1
ATOM 14594 C CA . ILE B 1 778 ? 26.906 38.75 17.266 1 98.06 778 ILE B CA 1
ATOM 14595 C C . ILE B 1 778 ? 27.047 40.219 16.797 1 98.06 778 ILE B C 1
ATOM 14597 O O . ILE B 1 778 ? 27.516 40.469 15.688 1 98.06 778 ILE B O 1
ATOM 14601 N N . VAL B 1 779 ? 26.672 41.125 17.625 1 98.19 779 VAL B N 1
ATOM 14602 C CA . VAL B 1 779 ? 26.844 42.562 17.297 1 98.19 779 VAL B CA 1
ATOM 14603 C C . VAL B 1 779 ? 28.328 42.906 17.312 1 98.19 779 VAL B C 1
ATOM 14605 O O . VAL B 1 779 ? 28.797 43.688 16.469 1 98.19 779 VAL B O 1
ATOM 14608 N N . GLU B 1 780 ? 29.031 42.375 18.281 1 97.69 780 GLU B N 1
ATOM 14609 C CA . GLU B 1 780 ? 30.484 42.531 18.328 1 97.69 780 GLU B CA 1
ATOM 14610 C C . GLU B 1 780 ? 31.141 42 17.047 1 97.69 780 GLU B C 1
ATOM 14612 O O . GLU B 1 780 ? 32.062 42.656 16.516 1 97.69 780 GLU B O 1
ATOM 14617 N N . ALA B 1 781 ? 30.672 40.875 16.625 1 97.94 781 ALA B N 1
ATOM 14618 C CA . ALA B 1 781 ? 31.203 40.281 15.391 1 97.94 781 ALA B CA 1
ATOM 14619 C C . ALA B 1 781 ? 30.969 41.219 14.195 1 97.94 781 ALA B C 1
ATOM 14621 O O . ALA B 1 781 ? 31.844 41.344 13.328 1 97.94 781 ALA B O 1
ATOM 14622 N N . ALA B 1 782 ? 29.828 41.781 14.109 1 97.94 782 ALA B N 1
ATOM 14623 C CA . ALA B 1 782 ? 29.5 42.719 13.031 1 97.94 782 ALA B CA 1
ATOM 14624 C C . ALA B 1 782 ? 30.422 43.938 13.062 1 97.94 782 ALA B C 1
ATOM 14626 O O . ALA B 1 782 ? 30.938 44.344 12.023 1 97.94 782 ALA B O 1
ATOM 14627 N N . ARG B 1 783 ? 30.578 44.469 14.25 1 96.69 783 ARG B N 1
ATOM 14628 C CA . ARG B 1 783 ? 31.469 45.625 14.438 1 96.69 783 ARG B CA 1
ATOM 14629 C C . ARG B 1 783 ? 32.875 45.281 14.008 1 96.69 783 ARG B C 1
ATOM 14631 O O . ARG B 1 783 ? 33.5 46.062 13.258 1 96.69 783 ARG B O 1
ATOM 14638 N N . ASP B 1 784 ? 33.375 44.25 14.5 1 96.44 784 ASP B N 1
ATOM 14639 C CA . ASP B 1 784 ? 34.75 43.844 14.234 1 96.44 784 ASP B CA 1
ATOM 14640 C C . ASP B 1 784 ? 34.969 43.531 12.758 1 96.44 784 ASP B C 1
ATOM 14642 O O . ASP B 1 784 ? 36.062 43.688 12.242 1 96.44 784 ASP B O 1
ATOM 14646 N N . SER B 1 785 ? 33.938 43.125 12.047 1 96.75 785 SER B N 1
ATOM 14647 C CA . SER B 1 785 ? 34 42.844 10.617 1 96.75 785 SER B CA 1
ATOM 14648 C C . SER B 1 785 ? 33.844 44.125 9.797 1 96.75 785 SER B C 1
ATOM 14650 O O . SER B 1 785 ? 33.875 44.062 8.57 1 96.75 785 SER B O 1
ATOM 14652 N N . GLN B 1 786 ? 33.562 45.188 10.43 1 94.62 786 GLN B N 1
ATOM 14653 C CA . GLN B 1 786 ? 33.438 46.531 9.844 1 94.62 786 GLN B CA 1
ATOM 14654 C C . GLN B 1 786 ? 32.25 46.594 8.891 1 94.62 786 GLN B C 1
ATOM 14656 O O . GLN B 1 786 ? 32.344 47.188 7.816 1 94.62 786 GLN B O 1
ATOM 14661 N N . ILE B 1 787 ? 31.219 45.906 9.188 1 96.44 787 ILE B N 1
ATOM 14662 C CA . ILE B 1 787 ? 29.953 46.031 8.469 1 96.44 787 ILE B CA 1
ATOM 14663 C C . ILE B 1 787 ? 29.031 46.969 9.211 1 96.44 787 ILE B C 1
ATOM 14665 O O . ILE B 1 787 ? 28.766 46.812 10.406 1 96.44 787 ILE B O 1
ATOM 14669 N N . PRO B 1 788 ? 28.562 48 8.539 1 96.56 788 PRO B N 1
ATOM 14670 C CA . PRO B 1 788 ? 27.641 48.906 9.227 1 96.56 788 PRO B CA 1
ATOM 14671 C C . PRO B 1 788 ? 26.375 48.188 9.695 1 96.56 788 PRO B C 1
ATOM 14673 O O . PRO B 1 788 ? 25.875 47.281 9.008 1 96.56 788 PRO B O 1
ATOM 14676 N N . TYR B 1 789 ? 25.906 48.594 10.883 1 97.25 789 TYR B N 1
ATOM 14677 C CA . TYR B 1 789 ? 24.688 47.969 11.375 1 97.25 789 TYR B CA 1
ATOM 14678 C C . TYR B 1 789 ? 23.781 48.969 12.055 1 97.25 789 TYR B C 1
ATOM 14680 O O . TYR B 1 789 ? 24.234 50.031 12.508 1 97.25 789 TYR B O 1
ATOM 14688 N N . LEU B 1 790 ? 22.516 48.688 12.023 1 97.25 790 LEU B N 1
ATOM 14689 C CA . LEU B 1 790 ? 21.469 49.375 12.766 1 97.25 790 LEU B CA 1
ATOM 14690 C C . LEU B 1 790 ? 20.938 48.5 13.891 1 97.25 790 LEU B C 1
ATOM 14692 O O . LEU B 1 790 ? 21.016 47.25 13.828 1 97.25 790 LEU B O 1
ATOM 14696 N N . VAL B 1 791 ? 20.453 49.125 14.93 1 97.75 791 VAL B N 1
ATOM 14697 C CA . VAL B 1 791 ? 19.797 48.406 16.016 1 97.75 791 VAL B CA 1
ATOM 14698 C C . VAL B 1 791 ? 18.438 49.031 16.312 1 97.75 791 VAL B C 1
ATOM 14700 O O . VAL B 1 791 ? 18.359 50.219 16.625 1 97.75 791 VAL B O 1
ATOM 14703 N N . THR B 1 792 ? 17.438 48.281 16.141 1 97.56 792 THR B N 1
ATOM 14704 C CA . THR B 1 792 ? 16.156 48.688 16.672 1 97.56 792 THR B CA 1
ATOM 14705 C C . THR B 1 792 ? 15.93 48.094 18.062 1 97.56 792 THR B C 1
ATOM 14707 O O . THR B 1 792 ? 15.766 46.875 18.188 1 97.56 792 THR B O 1
ATOM 14710 N N . VAL B 1 793 ? 15.891 48.906 19.047 1 97 793 VAL B N 1
ATOM 14711 C CA . VAL B 1 793 ? 15.711 48.438 20.422 1 97 793 VAL B CA 1
ATOM 14712 C C . VAL B 1 793 ? 14.227 48.312 20.734 1 97 793 VAL B C 1
ATOM 14714 O O . VAL B 1 793 ? 13.547 49.312 20.969 1 97 793 VAL B O 1
ATOM 14717 N N . HIS B 1 794 ? 13.805 47.094 20.844 1 95.12 794 HIS B N 1
ATOM 14718 C CA . HIS B 1 794 ? 12.391 46.781 21.047 1 95.12 794 HIS B CA 1
ATOM 14719 C C . HIS B 1 794 ? 12.055 46.656 22.531 1 95.12 794 HIS B C 1
ATOM 14721 O O . HIS B 1 794 ? 10.883 46.625 22.906 1 95.12 794 HIS B O 1
ATOM 14727 N N . ASP B 1 795 ? 13.07 46.562 23.391 1 93.25 795 ASP B N 1
ATOM 14728 C CA . ASP B 1 795 ? 12.922 46.438 24.844 1 93.25 795 ASP B CA 1
ATOM 14729 C C . ASP B 1 795 ? 14.109 47.062 25.578 1 93.25 795 ASP B C 1
ATOM 14731 O O . ASP B 1 795 ? 14.906 47.781 24.969 1 93.25 795 ASP B O 1
ATOM 14735 N N . ALA B 1 796 ? 14.156 46.812 26.891 1 94.56 796 ALA B N 1
ATOM 14736 C CA . ALA B 1 796 ? 15.164 47.5 27.672 1 94.56 796 ALA B CA 1
ATOM 14737 C C . ALA B 1 796 ? 16.375 46.594 27.938 1 94.56 796 ALA B C 1
ATOM 14739 O O . ALA B 1 796 ? 17.156 46.875 28.859 1 94.56 796 ALA B O 1
ATOM 14740 N N . TRP B 1 797 ? 16.5 45.594 27.109 1 95.5 797 TRP B N 1
ATOM 14741 C CA . TRP B 1 797 ? 17.562 44.625 27.297 1 95.5 797 TRP B CA 1
ATOM 14742 C C . TRP B 1 797 ? 18.922 45.312 27.281 1 95.5 797 TRP B C 1
ATOM 14744 O O . TRP B 1 797 ? 19.844 44.906 28 1 95.5 797 TRP B O 1
ATOM 14754 N N . TRP B 1 798 ? 19.125 46.375 26.594 1 96.69 798 TRP B N 1
ATOM 14755 C CA . TRP B 1 798 ? 20.406 47.031 26.328 1 96.69 798 TRP B CA 1
ATOM 14756 C C . TRP B 1 798 ? 20.781 47.938 27.5 1 96.69 798 TRP B C 1
ATOM 14758 O O . TRP B 1 798 ? 21.953 48.312 27.641 1 96.69 798 TRP B O 1
ATOM 14768 N N . ILE B 1 799 ? 19.812 48.344 28.375 1 94.56 799 ILE B N 1
ATOM 14769 C CA . ILE B 1 799 ? 20.125 49.406 29.344 1 94.56 799 ILE B CA 1
ATOM 14770 C C . ILE B 1 799 ? 19.797 48.906 30.75 1 94.56 799 ILE B C 1
ATOM 14772 O O . ILE B 1 799 ? 20.062 49.594 31.734 1 94.56 799 ILE B O 1
ATOM 14776 N N . SER B 1 800 ? 19.219 47.75 30.797 1 93.62 800 SER B N 1
ATOM 14777 C CA . SER B 1 800 ? 18.781 47.219 32.094 1 93.62 800 SER B CA 1
ATOM 14778 C C . SER B 1 800 ? 19.031 45.719 32.219 1 93.62 800 SER B C 1
ATOM 14780 O O . SER B 1 800 ? 19.062 45.031 31.203 1 93.62 800 SER B O 1
ATOM 14782 N N . ASP B 1 801 ? 19.172 45.25 33.469 1 93.62 801 ASP B N 1
ATOM 14783 C CA . ASP B 1 801 ? 19.266 43.812 33.719 1 93.62 801 ASP B CA 1
ATOM 14784 C C . ASP B 1 801 ? 17.922 43.125 33.562 1 93.62 801 ASP B C 1
ATOM 14786 O O . ASP B 1 801 ? 17.844 41.906 33.469 1 93.62 801 ASP B O 1
ATOM 14790 N N . PHE B 1 802 ? 16.953 43.938 33.469 1 92.19 802 PHE B N 1
ATOM 14791 C CA . PHE B 1 802 ? 15.594 43.406 33.281 1 92.19 802 PHE B CA 1
ATOM 14792 C C . PHE B 1 802 ? 15 43.906 31.969 1 92.19 802 PHE B C 1
ATOM 14794 O O . PHE B 1 802 ? 14.656 45.094 31.828 1 92.19 802 PHE B O 1
ATOM 14801 N N . GLN B 1 803 ? 14.797 43 31.078 1 90.38 803 GLN B N 1
ATOM 14802 C CA . GLN B 1 803 ? 14.398 43.25 29.688 1 90.38 803 GLN B CA 1
ATOM 14803 C C . GLN B 1 803 ? 13.148 44.125 29.625 1 90.38 803 GLN B C 1
ATOM 14805 O O . GLN B 1 803 ? 13.016 44.969 28.719 1 90.38 803 GLN B O 1
ATOM 14810 N N . PHE B 1 804 ? 12.258 44.031 30.609 1 87.81 804 PHE B N 1
ATOM 14811 C CA . PHE B 1 804 ? 10.984 44.719 30.578 1 87.81 804 PHE B CA 1
ATOM 14812 C C . PHE B 1 804 ? 10.891 45.75 31.719 1 87.81 804 PHE B C 1
ATOM 14814 O O . PHE B 1 804 ? 9.805 46.188 32.062 1 87.81 804 PHE B O 1
ATOM 14821 N N . LEU B 1 805 ? 12.031 45.938 32.406 1 90.94 805 LEU B N 1
ATOM 14822 C CA . LEU B 1 805 ? 12.188 46.969 33.469 1 90.94 805 LEU B CA 1
ATOM 14823 C C . LEU B 1 805 ? 11.344 46.594 34.688 1 90.94 805 LEU B C 1
ATOM 14825 O O . LEU B 1 805 ? 10.812 47.5 35.344 1 90.94 805 LEU B O 1
ATOM 14829 N N . VAL B 1 806 ? 11.094 45.344 34.812 1 87.06 806 VAL B N 1
ATOM 14830 C CA . VAL B 1 806 ? 10.445 44.781 36 1 87.06 806 VAL B CA 1
ATOM 14831 C C . VAL B 1 806 ? 11.336 43.719 36.656 1 87.06 806 VAL B C 1
ATOM 14833 O O . VAL B 1 806 ? 11.758 42.781 35.969 1 87.06 806 VAL B O 1
ATOM 14836 N N . ASP B 1 807 ? 11.656 43.969 37.875 1 87.81 807 ASP B N 1
ATOM 14837 C CA . ASP B 1 807 ? 12.555 43.031 38.531 1 87.81 807 ASP B CA 1
ATOM 14838 C C . ASP B 1 807 ? 11.797 41.812 39.031 1 87.81 807 ASP B C 1
ATOM 14840 O O . ASP B 1 807 ? 10.586 41.688 38.844 1 87.81 807 ASP B O 1
ATOM 14844 N N . HIS B 1 808 ? 12.453 40.844 39.594 1 82.75 808 HIS B N 1
ATOM 14845 C CA . HIS B 1 808 ? 11.875 39.562 40.031 1 82.75 808 HIS B CA 1
ATOM 14846 C C . HIS B 1 808 ? 10.883 39.75 41.156 1 82.75 808 HIS B C 1
ATOM 14848 O O . HIS B 1 808 ? 10.039 38.875 41.406 1 82.75 808 HIS B O 1
ATOM 14854 N N . ASN B 1 809 ? 10.953 40.875 41.844 1 81.38 809 ASN B N 1
ATOM 14855 C CA . ASN B 1 809 ? 10.039 41.156 42.938 1 81.38 809 ASN B CA 1
ATOM 14856 C C . ASN B 1 809 ? 8.836 41.969 42.469 1 81.38 809 ASN B C 1
ATOM 14858 O O . ASN B 1 809 ? 7.965 42.344 43.25 1 81.38 809 ASN B O 1
ATOM 14862 N N . GLY B 1 810 ? 8.867 42.281 41.188 1 81.5 810 GLY B N 1
ATOM 14863 C CA . GLY B 1 810 ? 7.73 43 40.625 1 81.5 810 GLY B CA 1
ATOM 14864 C C . GLY B 1 810 ? 7.898 44.5 40.656 1 81.5 810 GLY B C 1
ATOM 14865 O O . GLY B 1 810 ? 7.004 45.25 40.219 1 81.5 810 GLY B O 1
ATOM 14866 N N . LYS B 1 811 ? 9.023 44.906 41.125 1 86.62 811 LYS B N 1
ATOM 14867 C CA . LYS B 1 811 ? 9.289 46.344 41.125 1 86.62 811 LYS B CA 1
ATOM 14868 C C . LYS B 1 811 ? 9.523 46.875 39.719 1 86.62 811 LYS B C 1
ATOM 14870 O O . LYS B 1 811 ? 10.281 46.281 38.938 1 86.62 811 LYS B O 1
ATOM 14875 N N . VAL B 1 812 ? 8.836 47.938 39.375 1 89.81 812 VAL B N 1
ATOM 14876 C CA . VAL B 1 812 ? 8.93 48.531 38.062 1 89.81 812 VAL B CA 1
ATOM 14877 C C . VAL B 1 812 ? 9.922 49.688 38.062 1 89.81 812 VAL B C 1
ATOM 14879 O O . VAL B 1 812 ? 9.969 50.469 39.031 1 89.81 812 VAL B O 1
ATOM 14882 N N . TYR B 1 813 ? 10.727 49.781 37.062 1 89.81 813 TYR B N 1
ATOM 14883 C CA . TYR B 1 813 ? 11.648 50.906 36.844 1 89.81 813 TYR B CA 1
ATOM 14884 C C . TYR B 1 813 ? 11.219 51.719 35.625 1 89.81 813 TYR B C 1
ATOM 14886 O O . TYR B 1 813 ? 11.734 51.531 34.531 1 89.81 813 TYR B O 1
ATOM 14894 N N . PRO B 1 814 ? 10.328 52.656 35.75 1 88.25 814 PRO B N 1
ATOM 14895 C CA . PRO B 1 814 ? 9.688 53.312 34.625 1 88.25 814 PRO B CA 1
ATOM 14896 C C . PRO B 1 814 ? 10.672 54.125 33.781 1 88.25 814 PRO B C 1
ATOM 14898 O O . PRO B 1 814 ? 10.453 54.312 32.562 1 88.25 814 PRO B O 1
ATOM 14901 N N . ASP B 1 815 ? 11.75 54.656 34.406 1 89.88 815 ASP B N 1
ATOM 14902 C CA . ASP B 1 815 ? 12.703 55.469 33.688 1 89.88 815 ASP B CA 1
ATOM 14903 C C . ASP B 1 815 ? 14.008 54.719 33.438 1 89.88 815 ASP B C 1
ATOM 14905 O O . ASP B 1 815 ? 15 55.312 33 1 89.88 815 ASP B O 1
ATOM 14909 N N . GLY B 1 816 ? 14.031 53.406 33.719 1 92.19 816 GLY B N 1
ATOM 14910 C CA . GLY B 1 816 ? 15.266 52.625 33.625 1 92.19 816 GLY B CA 1
ATOM 14911 C C . GLY B 1 816 ? 16.172 52.875 34.844 1 92.19 816 GLY B C 1
ATOM 14912 O O . GLY B 1 816 ? 15.75 52.75 35.969 1 92.19 816 GLY B O 1
ATOM 14913 N N . HIS B 1 817 ? 17.406 53.156 34.469 1 91.25 817 HIS B N 1
ATOM 14914 C CA . HIS B 1 817 ? 18.391 53.375 35.531 1 91.25 817 HIS B CA 1
ATOM 14915 C C . HIS B 1 817 ? 19.281 54.594 35.188 1 91.25 817 HIS B C 1
ATOM 14917 O O . HIS B 1 817 ? 20.5 54.438 35 1 91.25 817 HIS B O 1
ATOM 14923 N N . PRO B 1 818 ? 18.656 55.75 35.281 1 89.62 818 PRO B N 1
ATOM 14924 C CA . PRO B 1 818 ? 19.422 56.938 34.906 1 89.62 818 PRO B CA 1
ATOM 14925 C C . PRO B 1 818 ? 20.562 57.25 35.844 1 89.62 818 PRO B C 1
ATOM 14927 O O . PRO B 1 818 ? 21.578 57.812 35.438 1 89.62 818 PRO B O 1
ATOM 14930 N N . ASP B 1 819 ? 20.328 56.875 37.188 1 85.94 819 ASP B N 1
ATOM 14931 C CA . ASP B 1 819 ? 21.375 57.062 38.156 1 85.94 819 ASP B CA 1
ATOM 14932 C C . ASP B 1 819 ? 22.266 55.844 38.281 1 85.94 819 ASP B C 1
ATOM 14934 O O . ASP B 1 819 ? 21.812 54.781 38.719 1 85.94 819 ASP B O 1
ATOM 14938 N N . PRO B 1 820 ? 23.5 55.938 37.844 1 78.06 820 PRO B N 1
ATOM 14939 C CA . PRO B 1 820 ? 24.375 54.781 37.844 1 78.06 820 PRO B CA 1
ATOM 14940 C C . PRO B 1 820 ? 24.656 54.25 39.25 1 78.06 820 PRO B C 1
ATOM 14942 O O . PRO B 1 820 ? 25.094 53.094 39.406 1 78.06 820 PRO B O 1
ATOM 14945 N N . TYR B 1 821 ? 24.328 55.094 40.25 1 81.19 821 TYR B N 1
ATOM 14946 C CA . TYR B 1 821 ? 24.641 54.719 41.625 1 81.19 821 TYR B CA 1
ATOM 14947 C C . TYR B 1 821 ? 23.406 54.188 42.344 1 81.19 821 TYR B C 1
ATOM 14949 O O . TYR B 1 821 ? 23.469 53.812 43.5 1 81.19 821 TYR B O 1
ATOM 14957 N N . GLN B 1 822 ? 22.391 54.219 41.594 1 79.69 822 GLN B N 1
ATOM 14958 C CA . GLN B 1 822 ? 21.141 53.719 42.156 1 79.69 822 GLN B CA 1
ATOM 14959 C C . GLN B 1 822 ? 21.25 52.25 42.5 1 79.69 822 GLN B C 1
ATOM 14961 O O . GLN B 1 822 ? 21.844 51.469 41.75 1 79.69 822 GLN B O 1
ATOM 14966 N N . ASN B 1 823 ? 20.797 51.938 43.75 1 80.25 823 ASN B N 1
ATOM 14967 C CA . ASN B 1 823 ? 20.734 50.531 44.125 1 80.25 823 ASN B CA 1
ATOM 14968 C C . ASN B 1 823 ? 19.656 49.781 43.344 1 80.25 823 ASN B C 1
ATOM 14970 O O . ASN B 1 823 ? 18.484 50.156 43.406 1 80.25 823 ASN B O 1
ATOM 14974 N N . ILE B 1 824 ? 20.047 48.969 42.5 1 80.62 824 ILE B N 1
ATOM 14975 C CA . ILE B 1 824 ? 19.141 48.188 41.656 1 80.62 824 ILE B CA 1
ATOM 14976 C C . ILE B 1 824 ? 19.172 46.719 42.094 1 80.62 824 ILE B C 1
ATOM 14978 O O . ILE B 1 824 ? 20.203 46.188 42.5 1 80.62 824 ILE B O 1
ATOM 14982 N N . GLU B 1 825 ? 18.031 46.062 42.125 1 87.88 825 GLU B N 1
ATOM 14983 C CA . GLU B 1 825 ? 17.969 44.625 42.344 1 87.88 825 GLU B CA 1
ATOM 14984 C C . GLU B 1 825 ? 18.656 43.875 41.219 1 87.88 825 GLU B C 1
ATOM 14986 O O . GLU B 1 825 ? 18.531 44.219 40.031 1 87.88 825 GLU B O 1
ATOM 14991 N N . LEU B 1 826 ? 19.438 42.938 41.594 1 90.06 826 LEU B N 1
ATOM 14992 C CA . LEU B 1 826 ? 20.125 42.125 40.594 1 90.06 826 LEU B CA 1
ATOM 14993 C C . LEU B 1 826 ? 19.406 40.781 40.406 1 90.06 826 LEU B C 1
ATOM 14995 O O . LEU B 1 826 ? 18.797 40.281 41.344 1 90.06 826 LEU B O 1
ATOM 14999 N N . PRO B 1 827 ? 19.344 40.281 39.188 1 89.94 827 PRO B N 1
ATOM 15000 C CA . PRO B 1 827 ? 18.828 38.938 39 1 89.94 827 PRO B CA 1
ATOM 15001 C C . PRO B 1 827 ? 19.547 37.906 39.906 1 89.94 827 PRO B C 1
ATOM 15003 O O . PRO B 1 827 ? 20.688 38.125 40.312 1 89.94 827 PRO B O 1
ATOM 15006 N N . PRO B 1 828 ? 18.891 36.781 40.25 1 88.81 828 PRO B N 1
ATOM 15007 C CA . PRO B 1 828 ? 19.516 35.781 41.094 1 88.81 828 PRO B CA 1
ATOM 15008 C C . PRO B 1 828 ? 20.859 35.281 40.562 1 88.81 828 PRO B C 1
ATOM 15010 O O . PRO B 1 828 ? 20.969 34.969 39.375 1 88.81 828 PRO B O 1
ATOM 15013 N N . ASN B 1 829 ? 21.953 35.281 41.281 1 89.69 829 ASN B N 1
ATOM 15014 C CA . ASN B 1 829 ? 23.281 34.719 41 1 89.69 829 ASN B CA 1
ATOM 15015 C C . ASN B 1 829 ? 24.062 35.594 40.062 1 89.69 829 ASN B C 1
ATOM 15017 O O . ASN B 1 829 ? 24.984 35.125 39.375 1 89.69 829 ASN B O 1
ATOM 15021 N N . ILE B 1 830 ? 23.594 36.844 39.844 1 92.19 830 ILE B N 1
ATOM 15022 C CA . ILE B 1 830 ? 24.328 37.844 39.062 1 92.19 830 ILE B CA 1
ATOM 15023 C C . ILE B 1 830 ? 24.891 38.906 40 1 92.19 830 ILE B C 1
ATOM 15025 O O . ILE B 1 830 ? 24.188 39.438 40.875 1 92.19 830 ILE B O 1
ATOM 15029 N N . ASP B 1 831 ? 26.156 39.188 39.875 1 88.69 831 ASP B N 1
ATOM 15030 C CA . ASP B 1 831 ? 26.75 40.125 40.781 1 88.69 831 ASP B CA 1
ATOM 15031 C C . ASP B 1 831 ? 26.781 41.531 40.156 1 88.69 831 ASP B C 1
ATOM 15033 O O . ASP B 1 831 ? 26.531 41.688 38.969 1 88.69 831 ASP B O 1
ATOM 15037 N N . LEU B 1 832 ? 27.078 42.469 40.969 1 88.94 832 LEU B N 1
ATOM 15038 C CA . LEU B 1 832 ? 27.016 43.875 40.562 1 88.94 832 LEU B CA 1
ATOM 15039 C C . LEU B 1 832 ? 28.078 44.188 39.531 1 88.94 832 LEU B C 1
ATOM 15041 O O . LEU B 1 832 ? 27.812 44.969 38.594 1 88.94 832 LEU B O 1
ATOM 15045 N N . ALA B 1 833 ? 29.219 43.656 39.656 1 87.38 833 ALA B N 1
ATOM 15046 C CA . ALA B 1 833 ? 30.281 43.875 38.688 1 87.38 833 ALA B CA 1
ATOM 15047 C C . ALA B 1 833 ? 29.875 43.406 37.281 1 87.38 833 ALA B C 1
ATOM 15049 O O . ALA B 1 833 ? 30.109 44.125 36.281 1 87.38 833 ALA B O 1
ATOM 15050 N N . ALA B 1 834 ? 29.281 42.281 37.281 1 91.75 834 ALA B N 1
ATOM 15051 C CA . ALA B 1 834 ? 28.812 41.719 36 1 91.75 834 ALA B CA 1
ATOM 15052 C C . ALA B 1 834 ? 27.734 42.594 35.375 1 91.75 834 ALA B C 1
ATOM 15054 O O . ALA B 1 834 ? 27.703 42.781 34.156 1 91.75 834 ALA B O 1
ATOM 15055 N N . SER B 1 835 ? 26.844 43.094 36.188 1 91.88 835 SER B N 1
ATOM 15056 C CA . SER B 1 835 ? 25.766 44 35.75 1 91.88 835 SER B CA 1
ATOM 15057 C C . SER B 1 835 ? 26.328 45.281 35.156 1 91.88 835 SER B C 1
ATOM 15059 O O . SER B 1 835 ? 25.891 45.719 34.062 1 91.88 835 SER B O 1
ATOM 15061 N N . ILE B 1 836 ? 27.266 45.875 35.844 1 90.06 836 ILE B N 1
ATOM 15062 C CA . ILE B 1 836 ? 27.859 47.125 35.375 1 90.06 836 ILE B CA 1
ATOM 15063 C C . ILE B 1 836 ? 28.625 46.906 34.094 1 90.06 836 ILE B C 1
ATOM 15065 O O . ILE B 1 836 ? 28.5 47.719 33.156 1 90.06 836 ILE B O 1
ATOM 15069 N N . GLU B 1 837 ? 29.391 45.906 34.062 1 91.44 837 GLU B N 1
ATOM 15070 C CA . GLU B 1 837 ? 30.156 45.562 32.875 1 91.44 837 GLU B CA 1
ATOM 15071 C C . GLU B 1 837 ? 29.234 45.312 31.672 1 91.44 837 GLU B C 1
ATOM 15073 O O . GLU B 1 837 ? 29.531 45.75 30.562 1 91.44 837 GLU B O 1
ATOM 15078 N N . ARG B 1 838 ? 28.203 44.562 31.891 1 94.25 838 ARG B N 1
ATOM 15079 C CA . ARG B 1 838 ? 27.219 44.25 30.844 1 94.25 838 ARG B CA 1
ATOM 15080 C C . ARG B 1 838 ? 26.641 45.562 30.25 1 94.25 838 ARG B C 1
ATOM 15082 O O . ARG B 1 838 ? 26.641 45.719 29.031 1 94.25 838 ARG B O 1
ATOM 15089 N N . ARG B 1 839 ? 26.172 46.406 31.078 1 91.88 839 ARG B N 1
ATOM 15090 C CA . ARG B 1 839 ? 25.531 47.625 30.625 1 91.88 839 ARG B CA 1
ATOM 15091 C C . ARG B 1 839 ? 26.516 48.531 29.891 1 91.88 839 ARG B C 1
ATOM 15093 O O . ARG B 1 839 ? 26.156 49.156 28.891 1 91.88 839 ARG B O 1
ATOM 15100 N N . ARG B 1 840 ? 27.719 48.531 30.438 1 90.88 840 ARG B N 1
ATOM 15101 C CA . ARG B 1 840 ? 28.75 49.344 29.781 1 90.88 840 ARG B CA 1
ATOM 15102 C C . ARG B 1 840 ? 29.062 48.812 28.391 1 90.88 840 ARG B C 1
ATOM 15104 O O . ARG B 1 840 ? 29.125 49.562 27.422 1 90.88 840 ARG B O 1
ATOM 15111 N N . ASP B 1 841 ? 29.266 47.562 28.328 1 93.81 841 ASP B N 1
ATOM 15112 C CA . ASP B 1 841 ? 29.594 46.938 27.062 1 93.81 841 ASP B CA 1
ATOM 15113 C C . ASP B 1 841 ? 28.469 47.125 26.047 1 93.81 841 ASP B C 1
ATOM 15115 O O . ASP B 1 841 ? 28.734 47.375 24.859 1 93.81 841 ASP B O 1
ATOM 15119 N N . LEU B 1 842 ? 27.25 46.906 26.453 1 96.56 842 LEU B N 1
ATOM 15120 C CA . LEU B 1 842 ? 26.094 47.031 25.578 1 96.56 842 LEU B CA 1
ATOM 15121 C C . LEU B 1 842 ? 25.969 48.469 25.078 1 96.56 842 LEU B C 1
ATOM 15123 O O . LEU B 1 842 ? 25.672 48.688 23.906 1 96.56 842 LEU B O 1
ATOM 15127 N N . LYS B 1 843 ? 26.203 49.375 25.984 1 94 843 LYS B N 1
ATOM 15128 C CA . LYS B 1 843 ? 26.156 50.781 25.609 1 94 843 LYS B CA 1
ATOM 15129 C C . LYS B 1 843 ? 27.219 51.094 24.562 1 94 843 LYS B C 1
ATOM 15131 O O . LYS B 1 843 ? 26.969 51.906 23.656 1 94 843 LYS B O 1
ATOM 15136 N N . SER B 1 844 ? 28.328 50.531 24.75 1 94.62 844 SER B N 1
ATOM 15137 C CA . SER B 1 844 ? 29.422 50.719 23.797 1 94.62 844 SER B CA 1
ATOM 15138 C C . SER B 1 844 ? 29.031 50.219 22.406 1 94.62 844 SER B C 1
ATOM 15140 O O . SER B 1 844 ? 29.344 50.875 21.391 1 94.62 844 SER B O 1
ATOM 15142 N N . LEU B 1 845 ? 28.406 49.125 22.312 1 96.56 845 LEU B N 1
ATOM 15143 C CA . LEU B 1 845 ? 27.984 48.562 21.047 1 96.56 845 LEU B CA 1
ATOM 15144 C C . LEU B 1 845 ? 26.906 49.406 20.391 1 96.56 845 LEU B C 1
ATOM 15146 O O . LEU B 1 845 ? 26.891 49.562 19.172 1 96.56 845 LEU B O 1
ATOM 15150 N N . LEU B 1 846 ? 25.984 49.969 21.156 1 97 846 LEU B N 1
ATOM 15151 C CA . LEU B 1 846 ? 24.984 50.875 20.625 1 97 846 LEU B CA 1
ATOM 15152 C C . LEU B 1 846 ? 25.641 52.156 20.094 1 97 846 LEU B C 1
ATOM 15154 O O . LEU B 1 846 ? 25.203 52.719 19.094 1 97 846 LEU B O 1
ATOM 15158 N N . GLY B 1 847 ? 26.672 52.531 20.844 1 94.44 847 GLY B N 1
ATOM 15159 C CA . GLY B 1 847 ? 27.406 53.719 20.422 1 94.44 847 GLY B CA 1
ATOM 15160 C C . GLY B 1 847 ? 28.109 53.562 19.094 1 94.44 847 GLY B C 1
ATOM 15161 O O . GLY B 1 847 ? 28.297 54.531 18.359 1 94.44 847 GLY B O 1
ATOM 15162 N N . SER B 1 848 ? 28.453 52.375 18.766 1 94.31 848 SER B N 1
ATOM 15163 C CA . SER B 1 848 ? 29.172 52.062 17.516 1 94.31 848 SER B CA 1
ATOM 15164 C C . SER B 1 848 ? 28.203 51.844 16.359 1 94.31 848 SER B C 1
ATOM 15166 O O . SER B 1 848 ? 28.625 51.75 15.211 1 94.31 848 SER B O 1
ATOM 15168 N N . ALA B 1 849 ? 26.906 51.781 16.578 1 96.19 849 ALA B N 1
ATOM 15169 C CA . ALA B 1 849 ? 25.906 51.562 15.539 1 96.19 849 ALA B CA 1
ATOM 15170 C C . ALA B 1 849 ? 25.781 52.812 14.648 1 96.19 849 ALA B C 1
ATOM 15172 O O . ALA B 1 849 ? 25.984 53.938 15.102 1 96.19 849 ALA B O 1
ATOM 15173 N N . GLN B 1 850 ? 25.5 52.594 13.43 1 94.69 850 GLN B N 1
ATOM 15174 C CA . GLN B 1 850 ? 25.234 53.688 12.531 1 94.69 850 GLN B CA 1
ATOM 15175 C C . GLN B 1 850 ? 24.047 54.531 13.016 1 94.69 850 GLN B C 1
ATOM 15177 O O . GLN B 1 850 ? 24.016 55.75 12.836 1 94.69 850 GLN B O 1
ATOM 15182 N N . GLU B 1 851 ? 23.062 53.781 13.414 1 94.5 851 GLU B N 1
ATOM 15183 C CA . GLU B 1 851 ? 21.875 54.406 13.992 1 94.5 851 GLU B CA 1
ATOM 15184 C C . GLU B 1 851 ? 21.219 53.5 15.023 1 94.5 851 GLU B C 1
ATOM 15186 O O . GLU B 1 851 ? 21.219 52.25 14.867 1 94.5 851 GLU B O 1
ATOM 15191 N N . VAL B 1 852 ? 20.75 54.062 16.047 1 97.25 852 VAL B N 1
ATOM 15192 C CA . VAL B 1 852 ? 19.938 53.375 17.031 1 97.25 852 VAL B CA 1
ATOM 15193 C C . VAL B 1 852 ? 18.484 53.812 16.891 1 97.25 852 VAL B C 1
ATOM 15195 O O . VAL B 1 852 ? 18.172 55 16.953 1 97.25 852 VAL B O 1
ATOM 15198 N N . LEU B 1 853 ? 17.672 52.844 16.625 1 97 853 LEU B N 1
ATOM 15199 C CA . LEU B 1 853 ? 16.266 53.125 16.406 1 97 853 LEU B CA 1
ATOM 15200 C C . LEU B 1 853 ? 15.414 52.562 17.547 1 97 853 LEU B C 1
ATOM 15202 O O . LEU B 1 853 ? 15.859 51.656 18.266 1 97 853 LEU B O 1
ATOM 15206 N N . THR B 1 854 ? 14.273 53.062 17.797 1 96.75 854 THR B N 1
ATOM 15207 C CA . THR B 1 854 ? 13.273 52.531 18.703 1 96.75 854 THR B CA 1
ATOM 15208 C C . THR B 1 854 ? 11.867 52.688 18.141 1 96.75 854 THR B C 1
ATOM 15210 O O . THR B 1 854 ? 11.703 53.156 17 1 96.75 854 THR B O 1
ATOM 15213 N N . VAL B 1 855 ? 10.82 52.312 18.828 1 95.5 855 VAL B N 1
ATOM 15214 C CA . VAL B 1 855 ? 9.539 52.094 18.156 1 95.5 855 VAL B CA 1
ATOM 15215 C C . VAL B 1 855 ? 8.523 53.125 18.672 1 95.5 855 VAL B C 1
ATOM 15217 O O . VAL B 1 855 ? 7.426 53.219 18.109 1 95.5 855 VAL B O 1
ATOM 15220 N N . SER B 1 856 ? 8.883 53.938 19.719 1 94.88 856 SER B N 1
ATOM 15221 C CA . SER B 1 856 ? 7.992 54.969 20.25 1 94.88 856 SER B CA 1
ATOM 15222 C C . SER B 1 856 ? 8.781 56.094 20.875 1 94.88 856 SER B C 1
ATOM 15224 O O . SER B 1 856 ? 9.953 55.938 21.219 1 94.88 856 SER B O 1
ATOM 15226 N N . GLU B 1 857 ? 8.133 57.219 21.031 1 94.81 857 GLU B N 1
ATOM 15227 C CA . GLU B 1 857 ? 8.797 58.375 21.656 1 94.81 857 GLU B CA 1
ATOM 15228 C C . GLU B 1 857 ? 8.992 58.156 23.141 1 94.81 857 GLU B C 1
ATOM 15230 O O . GLU B 1 857 ? 10.008 58.562 23.703 1 94.81 857 GLU B O 1
ATOM 15235 N N . ALA B 1 858 ? 8.031 57.562 23.734 1 94.06 858 ALA B N 1
ATOM 15236 C CA . ALA B 1 858 ? 8.133 57.25 25.172 1 94.06 858 ALA B CA 1
ATOM 15237 C C . ALA B 1 858 ? 9.352 56.406 25.469 1 94.06 858 ALA B C 1
ATOM 15239 O O . ALA B 1 858 ? 10.062 56.625 26.453 1 94.06 858 ALA B O 1
ATOM 15240 N N . PHE B 1 859 ? 9.531 55.5 24.641 1 94.75 859 PHE B N 1
ATOM 15241 C CA . PHE B 1 859 ? 10.641 54.562 24.891 1 94.75 859 PHE B CA 1
ATOM 15242 C C . PHE B 1 859 ? 11.969 55.219 24.516 1 94.75 859 PHE B C 1
ATOM 15244 O O . PHE B 1 859 ? 13 54.938 25.125 1 94.75 859 PHE B O 1
ATOM 15251 N N . ALA B 1 860 ? 11.984 56.062 23.5 1 96.69 860 ALA B N 1
ATOM 15252 C CA . ALA B 1 860 ? 13.164 56.844 23.188 1 96.69 860 ALA B CA 1
ATOM 15253 C C . ALA B 1 860 ? 13.594 57.688 24.391 1 96.69 860 ALA B C 1
ATOM 15255 O O . ALA B 1 860 ? 14.789 57.812 24.672 1 96.69 860 ALA B O 1
ATOM 15256 N N . ALA B 1 861 ? 12.633 58.281 25.047 1 95.62 861 ALA B N 1
ATOM 15257 C CA . ALA B 1 861 ? 12.914 59.094 26.234 1 95.62 861 ALA B CA 1
ATOM 15258 C C . ALA B 1 861 ? 13.602 58.281 27.312 1 95.62 861 ALA B C 1
ATOM 15260 O O . ALA B 1 861 ? 14.508 58.781 28 1 95.62 861 ALA B O 1
ATOM 15261 N N . ILE B 1 862 ? 13.117 57.094 27.469 1 95.38 862 ILE B N 1
ATOM 15262 C CA . ILE B 1 862 ? 13.719 56.219 28.469 1 95.38 862 ILE B CA 1
ATOM 15263 C C . ILE B 1 862 ? 15.18 55.938 28.094 1 95.38 862 ILE B C 1
ATOM 15265 O O . ILE B 1 862 ? 16.062 56 28.953 1 95.38 862 ILE B O 1
ATOM 15269 N N . TYR B 1 863 ? 15.445 55.625 26.859 1 96.62 863 TYR B N 1
ATOM 15270 C CA . TYR B 1 863 ? 16.812 55.344 26.406 1 96.62 863 TYR B CA 1
ATOM 15271 C C . TYR B 1 863 ? 17.688 56.594 26.531 1 96.62 863 TYR B C 1
ATOM 15273 O O . TYR B 1 863 ? 18.844 56.5 26.922 1 96.62 863 TYR B O 1
ATOM 15281 N N . ARG B 1 864 ? 17.156 57.75 26.266 1 96.12 864 ARG B N 1
ATOM 15282 C CA . ARG B 1 864 ? 17.906 59 26.406 1 96.12 864 ARG B CA 1
ATOM 15283 C C . ARG B 1 864 ? 18.281 59.25 27.875 1 96.12 864 ARG B C 1
ATOM 15285 O O . ARG B 1 864 ? 19.406 59.656 28.172 1 96.12 864 ARG B O 1
ATOM 15292 N N . LYS B 1 865 ? 17.297 59.031 28.734 1 94.62 865 LYS B N 1
ATOM 15293 C CA . LYS B 1 865 ? 17.516 59.188 30.156 1 94.62 865 LYS B CA 1
ATOM 15294 C C . LYS B 1 865 ? 18.625 58.281 30.656 1 94.62 865 LYS B C 1
ATOM 15296 O O . LYS B 1 865 ? 19.266 58.562 31.672 1 94.62 865 LYS B O 1
ATOM 15301 N N . ASN B 1 866 ? 18.781 57.25 29.938 1 94.38 866 ASN B N 1
ATOM 15302 C CA . ASN B 1 866 ? 19.766 56.25 30.359 1 94.38 866 ASN B CA 1
ATOM 15303 C C . ASN B 1 866 ? 21.047 56.344 29.547 1 94.38 866 ASN B C 1
ATOM 15305 O O . ASN B 1 866 ? 21.797 55.375 29.422 1 94.38 866 ASN B O 1
ATOM 15309 N N . GLY B 1 867 ? 21.266 57.406 28.859 1 90.44 867 GLY B N 1
ATOM 15310 C CA . GLY B 1 867 ? 22.562 57.75 28.297 1 90.44 867 GLY B CA 1
ATOM 15311 C C . GLY B 1 867 ? 22.672 57.469 26.812 1 90.44 867 GLY B C 1
ATOM 15312 O O . GLY B 1 867 ? 23.75 57.594 26.219 1 90.44 867 GLY B O 1
ATOM 15313 N N . ILE B 1 868 ? 21.625 57.031 26.156 1 95.06 868 ILE B N 1
ATOM 15314 C CA . ILE B 1 868 ? 21.625 56.844 24.719 1 95.06 868 ILE B CA 1
ATOM 15315 C C . ILE B 1 868 ? 20.938 58 24.031 1 95.06 868 ILE B C 1
ATOM 15317 O O . ILE B 1 868 ? 19.719 57.969 23.797 1 95.06 868 ILE B O 1
ATOM 15321 N N . HIS B 1 869 ? 21.625 58.906 23.609 1 90.69 869 HIS B N 1
ATOM 15322 C CA . HIS B 1 869 ? 21.047 60.156 23.172 1 90.69 869 HIS B CA 1
ATOM 15323 C C . HIS B 1 869 ? 20.781 60.156 21.672 1 90.69 869 HIS B C 1
ATOM 15325 O O . HIS B 1 869 ? 19.859 60.844 21.203 1 90.69 869 HIS B O 1
ATOM 15331 N N . ASN B 1 870 ? 21.594 59.469 20.953 1 89.5 870 ASN B N 1
ATOM 15332 C CA . ASN B 1 870 ? 21.391 59.406 19.5 1 89.5 870 ASN B CA 1
ATOM 15333 C C . ASN B 1 870 ? 20.406 58.312 19.141 1 89.5 870 ASN B C 1
ATOM 15335 O O . ASN B 1 870 ? 20.797 57.25 18.609 1 89.5 870 ASN B O 1
ATOM 15339 N N . ILE B 1 871 ? 19.172 58.438 19.453 1 95.56 871 ILE B N 1
ATOM 15340 C CA . ILE B 1 871 ? 18.141 57.438 19.219 1 95.56 871 ILE B CA 1
ATOM 15341 C C . ILE B 1 871 ? 16.984 58.062 18.438 1 95.56 871 ILE B C 1
ATOM 15343 O O . ILE B 1 871 ? 16.547 59.188 18.75 1 95.56 871 ILE B O 1
ATOM 15347 N N . ARG B 1 872 ? 16.594 57.469 17.344 1 95.81 872 ARG B N 1
ATOM 15348 C CA . ARG B 1 872 ? 15.5 57.938 16.5 1 95.81 872 ARG B CA 1
ATOM 15349 C C . ARG B 1 872 ? 14.305 56.969 16.562 1 95.81 872 ARG B C 1
ATOM 15351 O O . ARG B 1 872 ? 14.469 55.781 16.797 1 95.81 872 ARG B O 1
ATOM 15358 N N . VAL B 1 873 ? 13.133 57.531 16.297 1 96.12 873 VAL B N 1
ATOM 15359 C CA . VAL B 1 873 ? 11.914 56.719 16.422 1 96.12 873 VAL B CA 1
ATOM 15360 C C . VAL B 1 873 ? 11.398 56.344 15.039 1 96.12 873 VAL B C 1
ATOM 15362 O O . VAL B 1 873 ? 11.18 57.219 14.195 1 96.12 873 VAL B O 1
ATOM 15365 N N . ILE B 1 874 ? 11.297 55.094 14.758 1 95.56 874 ILE B N 1
ATOM 15366 C CA . ILE B 1 874 ? 10.531 54.531 13.648 1 95.56 874 ILE B CA 1
ATOM 15367 C C . ILE B 1 874 ? 9.414 53.656 14.188 1 95.56 874 ILE B C 1
ATOM 15369 O O . ILE B 1 874 ? 9.664 52.5 14.578 1 95.56 874 ILE B O 1
ATOM 15373 N N . ARG B 1 875 ? 8.258 54.094 14.117 1 94.19 875 ARG B N 1
ATOM 15374 C CA . ARG B 1 875 ? 7.113 53.406 14.734 1 94.19 875 ARG B CA 1
ATOM 15375 C C . ARG B 1 875 ? 6.832 52.062 14.062 1 94.19 875 ARG B C 1
ATOM 15377 O O . ARG B 1 875 ? 6.961 51.938 12.844 1 94.19 875 ARG B O 1
ATOM 15384 N N . ASN B 1 876 ? 6.465 51.094 14.938 1 94.19 876 ASN B N 1
ATOM 15385 C CA . ASN B 1 876 ? 6.035 49.812 14.383 1 94.19 876 ASN B CA 1
ATOM 15386 C C . ASN B 1 876 ? 4.75 49.938 13.57 1 94.19 876 ASN B C 1
ATOM 15388 O O . ASN B 1 876 ? 3.963 50.875 13.805 1 94.19 876 ASN B O 1
ATOM 15392 N N . GLY B 1 877 ? 4.637 49.094 12.594 1 92.25 877 GLY B N 1
ATOM 15393 C CA . GLY B 1 877 ? 3.41 49 11.82 1 92.25 877 GLY B CA 1
ATOM 15394 C C . GLY B 1 877 ? 2.641 47.719 12.039 1 92.25 877 GLY B C 1
ATOM 15395 O O . GLY B 1 877 ? 3.24 46.656 12.219 1 92.25 877 GLY B O 1
ATOM 15396 N N . ILE B 1 878 ? 1.363 47.812 12.008 1 90.56 878 ILE B N 1
ATOM 15397 C CA . ILE B 1 878 ? 0.563 46.594 12.023 1 90.56 878 ILE B CA 1
ATOM 15398 C C . ILE B 1 878 ? 0.548 45.969 10.625 1 90.56 878 ILE B C 1
ATOM 15400 O O . ILE B 1 878 ? 0.877 46.625 9.641 1 90.56 878 ILE B O 1
ATOM 15404 N N . SER B 1 879 ? 0.146 44.781 10.547 1 90.5 879 SER B N 1
ATOM 15405 C CA . SER B 1 879 ? 0.28 44 9.32 1 90.5 879 SER B CA 1
ATOM 15406 C C . SER B 1 879 ? -0.61 44.531 8.211 1 90.5 879 SER B C 1
ATOM 15408 O O . SER B 1 879 ? -1.771 44.875 8.453 1 90.5 879 SER B O 1
ATOM 15410 N N . ASP B 1 880 ? -0.083 44.594 7 1 87.25 880 ASP B N 1
ATOM 15411 C CA . ASP B 1 880 ? -0.831 45 5.824 1 87.25 880 ASP B CA 1
ATOM 15412 C C . ASP B 1 880 ? -1.682 43.875 5.27 1 87.25 880 ASP B C 1
ATOM 15414 O O . ASP B 1 880 ? -2.625 44.094 4.512 1 87.25 880 ASP B O 1
ATOM 15418 N N . ASP B 1 881 ? -1.333 42.781 5.598 1 86.5 881 ASP B N 1
ATOM 15419 C CA . ASP B 1 881 ? -1.89 41.594 4.926 1 86.5 881 ASP B CA 1
ATOM 15420 C C . ASP B 1 881 ? -3.162 41.125 5.617 1 86.5 881 ASP B C 1
ATOM 15422 O O . ASP B 1 881 ? -3.828 40.188 5.141 1 86.5 881 ASP B O 1
ATOM 15426 N N . MET B 1 882 ? -3.488 41.75 6.691 1 88 882 MET B N 1
ATOM 15427 C CA . MET B 1 882 ? -4.699 41.344 7.406 1 88 882 MET B CA 1
ATOM 15428 C C . MET B 1 882 ? -5.902 42.156 6.922 1 88 882 MET B C 1
ATOM 15430 O O . MET B 1 882 ? -5.789 43.344 6.641 1 88 882 MET B O 1
ATOM 15434 N N . PRO B 1 883 ? -7 41.5 6.727 1 89.38 883 PRO B N 1
ATOM 15435 C CA . PRO B 1 883 ? -8.211 42.188 6.297 1 89.38 883 PRO B CA 1
ATOM 15436 C C . PRO B 1 883 ? -8.906 42.938 7.445 1 89.38 883 PRO B C 1
ATOM 15438 O O . PRO B 1 883 ? -10.016 42.531 7.84 1 89.38 883 PRO B O 1
ATOM 15441 N N . TRP B 1 884 ? -8.297 44 7.875 1 90.25 884 TRP B N 1
ATOM 15442 C CA . TRP B 1 884 ? -8.844 44.781 8.992 1 90.25 884 TRP B CA 1
ATOM 15443 C C . TRP B 1 884 ? -10.258 45.25 8.68 1 90.25 884 TRP B C 1
ATOM 15445 O O . TRP B 1 884 ? -10.539 45.719 7.574 1 90.25 884 TRP B O 1
ATOM 15455 N N . ALA B 1 885 ? -11.133 45 9.555 1 91.31 885 ALA B N 1
ATOM 15456 C CA . ALA B 1 885 ? -12.547 45.344 9.422 1 91.31 885 ALA B CA 1
ATOM 15457 C C . ALA B 1 885 ? -13.109 45.875 10.742 1 91.31 885 ALA B C 1
ATOM 15459 O O . ALA B 1 885 ? -12.656 45.469 11.82 1 91.31 885 ALA B O 1
ATOM 15460 N N . PRO B 1 886 ? -14.117 46.719 10.688 1 91.44 886 PRO B N 1
ATOM 15461 C CA . PRO B 1 886 ? -14.68 47.281 11.914 1 91.44 886 PRO B CA 1
ATOM 15462 C C . PRO B 1 886 ? -15.305 46.219 12.82 1 91.44 886 PRO B C 1
ATOM 15464 O O . PRO B 1 886 ? -15.797 45.219 12.328 1 91.44 886 PRO B O 1
ATOM 15467 N N . LYS B 1 887 ? -15.258 46.562 14.031 1 93.88 887 LYS B N 1
ATOM 15468 C CA . LYS B 1 887 ? -15.852 45.688 15.031 1 93.88 887 LYS B CA 1
ATOM 15469 C C . LYS B 1 887 ? -17.344 45.469 14.773 1 93.88 887 LYS B C 1
ATOM 15471 O O . LYS B 1 887 ? -18 46.312 14.18 1 93.88 887 LYS B O 1
ATOM 15476 N N . ASP B 1 888 ? -17.812 44.281 15.094 1 92.38 888 ASP B N 1
ATOM 15477 C CA . ASP B 1 888 ? -19.219 43.906 15.031 1 92.38 888 ASP B CA 1
ATOM 15478 C C . ASP B 1 888 ? -19.625 43.062 16.234 1 92.38 888 ASP B C 1
ATOM 15480 O O . ASP B 1 888 ? -19.422 41.844 16.234 1 92.38 888 ASP B O 1
ATOM 15484 N N . THR B 1 889 ? -20.156 43.719 17.266 1 92.19 889 THR B N 1
ATOM 15485 C CA . THR B 1 889 ? -20.609 43.031 18.469 1 92.19 889 THR B CA 1
ATOM 15486 C C . THR B 1 889 ? -22.125 43.031 18.562 1 92.19 889 THR B C 1
ATOM 15488 O O . THR B 1 889 ? -22.688 43.156 19.672 1 92.19 889 THR B O 1
ATOM 15491 N N . SER B 1 890 ? -22.797 42.969 17.453 1 85.81 890 SER B N 1
ATOM 15492 C CA . SER B 1 890 ? -24.25 43.094 17.391 1 85.81 890 SER B CA 1
ATOM 15493 C C . SER B 1 890 ? -24.938 41.906 18.031 1 85.81 890 SER B C 1
ATOM 15495 O O . SER B 1 890 ? -26.125 41.938 18.344 1 85.81 890 SER B O 1
ATOM 15497 N N . TYR B 1 891 ? -24.156 40.906 18.266 1 79.12 891 TYR B N 1
ATOM 15498 C CA . TYR B 1 891 ? -24.734 39.688 18.797 1 79.12 891 TYR B CA 1
ATOM 15499 C C . TYR B 1 891 ? -25.125 39.875 20.266 1 79.12 891 TYR B C 1
ATOM 15501 O O . TYR B 1 891 ? -25.875 39.062 20.812 1 79.12 891 TYR B O 1
ATOM 15509 N N . THR B 1 892 ? -24.672 40.938 20.906 1 87.31 892 THR B N 1
ATOM 15510 C CA . THR B 1 892 ? -25.016 41.25 22.297 1 87.31 892 THR B CA 1
ATOM 15511 C C . THR B 1 892 ? -25.359 42.719 22.453 1 87.31 892 THR B C 1
ATOM 15513 O O . THR B 1 892 ? -24.875 43.562 21.688 1 87.31 892 THR B O 1
ATOM 15516 N N . ASP B 1 893 ? -26.234 43 23.438 1 89.19 893 ASP B N 1
ATOM 15517 C CA . ASP B 1 893 ? -26.578 44.375 23.734 1 89.19 893 ASP B CA 1
ATOM 15518 C C . ASP B 1 893 ? -25.578 45 24.703 1 89.19 893 ASP B C 1
ATOM 15520 O O . ASP B 1 893 ? -25.531 46.219 24.844 1 89.19 893 ASP B O 1
ATOM 15524 N N . LYS B 1 894 ? -24.734 44.219 25.234 1 94.25 894 LYS B N 1
ATOM 15525 C CA . LYS B 1 894 ? -23.75 44.688 26.203 1 94.25 894 LYS B CA 1
ATOM 15526 C C . LYS B 1 894 ? -22.469 45.156 25.484 1 94.25 894 LYS B C 1
ATOM 15528 O O . LYS B 1 894 ? -22.188 44.719 24.375 1 94.25 894 LYS B O 1
ATOM 15533 N N . VAL B 1 895 ? -21.766 46.094 26.141 1 96.5 895 VAL B N 1
ATOM 15534 C CA . VAL B 1 895 ? -20.438 46.469 25.641 1 96.5 895 VAL B CA 1
ATOM 15535 C C . VAL B 1 895 ? -19.422 45.375 25.969 1 96.5 895 VAL B C 1
ATOM 15537 O O . VAL B 1 895 ? -19.312 44.969 27.125 1 96.5 895 VAL B O 1
ATOM 15540 N N . VAL B 1 896 ? -18.734 44.938 24.969 1 96.94 896 VAL B N 1
ATOM 15541 C CA . VAL B 1 896 ? -17.766 43.844 25.172 1 96.94 896 VAL B CA 1
ATOM 15542 C C . VAL B 1 896 ? -16.391 44.469 25.453 1 96.94 896 VAL B C 1
ATOM 15544 O O . VAL B 1 896 ? -15.781 45.094 24.578 1 96.94 896 VAL B O 1
ATOM 15547 N N . GLY B 1 897 ? -15.914 44.344 26.641 1 96.56 897 GLY B N 1
ATOM 15548 C CA . GLY B 1 897 ? -14.547 44.688 27 1 96.56 897 GLY B CA 1
ATOM 15549 C C . GLY B 1 897 ? -13.555 43.562 26.734 1 96.56 897 GLY B C 1
ATOM 15550 O O . GLY B 1 897 ? -13.82 42.406 27.078 1 96.56 897 GLY B O 1
ATOM 15551 N N . GLY B 1 898 ? -12.516 43.875 26.047 1 95.12 898 GLY B N 1
ATOM 15552 C CA . GLY B 1 898 ? -11.508 42.875 25.734 1 95.12 898 GLY B CA 1
ATOM 15553 C C . GLY B 1 898 ? -10.18 43.125 26.422 1 95.12 898 GLY B C 1
ATOM 15554 O O . GLY B 1 898 ? -9.82 44.281 26.688 1 95.12 898 GLY B O 1
ATOM 15555 N N . HIS B 1 899 ? -9.469 42.094 26.766 1 93.94 899 HIS B N 1
ATOM 15556 C CA . HIS B 1 899 ? -8.102 42.156 27.25 1 93.94 899 HIS B CA 1
ATOM 15557 C C . HIS B 1 899 ? -7.246 41.062 26.609 1 93.94 899 HIS B C 1
ATOM 15559 O O . HIS B 1 899 ? -7.578 39.875 26.672 1 93.94 899 HIS B O 1
ATOM 15565 N N . ILE B 1 900 ? -6.172 41.531 25.938 1 88.81 900 ILE B N 1
ATOM 15566 C CA . ILE B 1 900 ? -5.277 40.625 25.219 1 88.8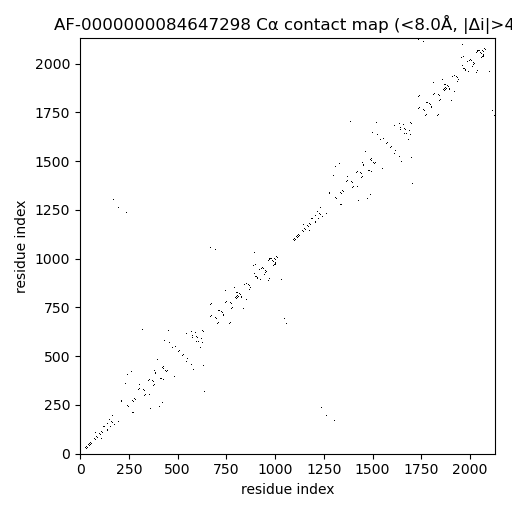1 900 ILE B CA 1
ATOM 15567 C C . ILE B 1 900 ? -3.881 40.688 25.828 1 88.81 900 ILE B C 1
ATOM 15569 O O . ILE B 1 900 ? -3.16 41.688 25.656 1 88.81 900 ILE B O 1
ATOM 15573 N N . GLY B 1 901 ? -3.396 39.906 26.641 1 75.44 901 GLY B N 1
ATOM 15574 C CA . GLY B 1 901 ? -2.068 39.875 27.219 1 75.44 901 GLY B CA 1
ATOM 15575 C C . GLY B 1 901 ? -1.85 38.75 28.188 1 75.44 901 GLY B C 1
ATOM 15576 O O . GLY B 1 901 ? -0.921 38.781 29 1 75.44 901 GLY B O 1
ATOM 15577 N N . GLY B 1 902 ? -2.691 37.875 28.047 1 68.5 902 GLY B N 1
ATOM 15578 C CA . GLY B 1 902 ? -2.605 36.75 28.984 1 68.5 902 GLY B CA 1
ATOM 15579 C C . GLY B 1 902 ? -2.998 37.125 30.391 1 68.5 902 GLY B C 1
ATOM 15580 O O . GLY B 1 902 ? -3.547 38.219 30.625 1 68.5 902 GLY B O 1
ATOM 15581 N N . MET B 1 903 ? -2.781 36.312 31.359 1 69.88 903 MET B N 1
ATOM 15582 C CA . MET B 1 903 ? -3.127 36.531 32.75 1 69.88 903 MET B CA 1
ATOM 15583 C C . MET B 1 903 ? -1.909 37 33.562 1 69.88 903 MET B C 1
ATOM 15585 O O . MET B 1 903 ? -1.857 36.844 34.781 1 69.88 903 MET B O 1
ATOM 15589 N N . SER B 1 904 ? -0.987 37.688 32.688 1 71.5 904 SER B N 1
ATOM 15590 C CA . SER B 1 904 ? 0.232 38.188 33.344 1 71.5 904 SER B CA 1
ATOM 15591 C C . SER B 1 904 ? -0.024 39.469 34.125 1 71.5 904 SER B C 1
ATOM 15593 O O . SER B 1 904 ? -0.791 40.312 33.688 1 71.5 904 SER B O 1
ATOM 15595 N N . GLU B 1 905 ? 0.587 39.594 35.219 1 72.06 905 GLU B N 1
ATOM 15596 C CA . GLU B 1 905 ? 0.395 40.75 36.125 1 72.06 905 GLU B CA 1
ATOM 15597 C C . GLU B 1 905 ? 0.833 42.031 35.469 1 72.06 905 GLU B C 1
ATOM 15599 O O . GLU B 1 905 ? 0.161 43.062 35.594 1 72.06 905 GLU B O 1
ATOM 15604 N N . HIS B 1 906 ? 1.841 41.906 34.719 1 77.06 906 HIS B N 1
ATOM 15605 C CA . HIS B 1 906 ? 2.416 43.125 34.188 1 77.06 906 HIS B CA 1
ATOM 15606 C C . HIS B 1 906 ? 1.566 43.688 33.031 1 77.06 906 HIS B C 1
ATOM 15608 O O . HIS B 1 906 ? 1.682 44.844 32.688 1 77.06 906 HIS B O 1
ATOM 15614 N N . LYS B 1 907 ? 0.696 42.875 32.5 1 84.62 907 LYS B N 1
ATOM 15615 C CA . LYS B 1 907 ? -0.186 43.312 31.438 1 84.62 907 LYS B CA 1
ATOM 15616 C C . LYS B 1 907 ? -1.467 43.938 32 1 84.62 907 LYS B C 1
ATOM 15618 O O . LYS B 1 907 ? -2.252 44.531 31.266 1 84.62 907 LYS B O 1
ATOM 15623 N N . GLY B 1 908 ? -1.694 43.844 33.344 1 86.81 908 GLY B N 1
ATOM 15624 C CA . GLY B 1 908 ? -2.766 44.562 34.031 1 86.81 908 GLY B CA 1
ATOM 15625 C C . GLY B 1 908 ? -4.031 43.719 34.188 1 86.81 908 GLY B C 1
ATOM 15626 O O . GLY B 1 908 ? -5.109 44.281 34.406 1 86.81 908 GLY B O 1
ATOM 15627 N N . TYR B 1 909 ? -3.891 42.406 33.938 1 90.06 909 TYR B N 1
ATOM 15628 C CA . TYR B 1 909 ? -5.055 41.531 34.062 1 90.06 909 TYR B CA 1
ATOM 15629 C C . TYR B 1 909 ? -5.691 41.625 35.438 1 90.06 909 TYR B C 1
ATOM 15631 O O . TYR B 1 909 ? -6.906 41.781 35.562 1 90.06 909 TYR B O 1
ATOM 15639 N N . GLN B 1 910 ? -4.902 41.531 36.5 1 89.06 910 GLN B N 1
ATOM 15640 C CA . GLN B 1 910 ? -5.41 41.562 37.875 1 89.06 910 GLN B CA 1
ATOM 15641 C C . GLN B 1 910 ? -6.059 42.906 38.188 1 89.06 910 GLN B C 1
ATOM 15643 O O . GLN B 1 910 ? -7.082 42.969 38.875 1 89.06 910 GLN B O 1
ATOM 15648 N N . LEU B 1 911 ? -5.484 43.906 37.719 1 91.81 911 LEU B N 1
ATOM 15649 C CA . LEU B 1 911 ? -6.027 45.25 37.906 1 91.81 911 LEU B CA 1
ATOM 15650 C C . LEU B 1 911 ? -7.406 45.344 37.25 1 91.81 911 LEU B C 1
ATOM 15652 O O . LEU B 1 911 ? -8.328 45.906 37.844 1 91.81 911 LEU B O 1
ATOM 15656 N N . LEU B 1 912 ? -7.512 44.844 36.031 1 94.12 912 LEU B N 1
ATOM 15657 C CA . LEU B 1 912 ? -8.781 44.875 35.312 1 94.12 912 LEU B CA 1
ATOM 15658 C C . LEU B 1 912 ? -9.844 44.062 36.062 1 94.12 912 LEU B C 1
ATOM 15660 O O . LEU B 1 912 ? -10.961 44.531 36.25 1 94.12 912 LEU B O 1
ATOM 15664 N N . LYS B 1 913 ? -9.445 42.906 36.438 1 93.94 913 LYS B N 1
ATOM 15665 C CA . LYS B 1 913 ? -10.375 42 37.156 1 93.94 913 LYS B CA 1
ATOM 15666 C C . LYS B 1 913 ? -10.875 42.656 38.438 1 93.94 913 LYS B C 1
ATOM 15668 O O . LYS B 1 913 ? -12.078 42.656 38.719 1 93.94 913 LYS B O 1
ATOM 15673 N N . GLN B 1 914 ? -10.016 43.188 39.219 1 93.56 914 GLN B N 1
ATOM 15674 C CA . GLN B 1 914 ? -10.367 43.844 40.469 1 93.56 914 GLN B CA 1
ATOM 15675 C C . GLN B 1 914 ? -11.297 45.031 40.25 1 93.56 914 GLN B C 1
ATOM 15677 O O . GLN B 1 914 ? -12.234 45.25 41.031 1 93.56 914 GLN B O 1
ATOM 15682 N N . SER B 1 915 ? -10.992 45.75 39.25 1 95.75 915 SER B N 1
ATOM 15683 C CA . SER B 1 915 ? -11.797 46.938 38.938 1 95.75 915 SER B CA 1
ATOM 15684 C C . SER B 1 915 ? -13.211 46.531 38.531 1 95.75 915 SER B C 1
ATOM 15686 O O . SER B 1 915 ? -14.18 47.219 38.875 1 95.75 915 SER B O 1
ATOM 15688 N N . VAL B 1 916 ? -13.312 45.5 37.719 1 95.94 916 VAL B N 1
ATOM 15689 C CA . VAL B 1 916 ? -14.617 45 37.281 1 95.94 916 VAL B CA 1
ATOM 15690 C C . VAL B 1 916 ? -15.391 44.438 38.469 1 95.94 916 VAL B C 1
ATOM 15692 O O . VAL B 1 916 ? -16.594 44.656 38.594 1 95.94 916 VAL B O 1
ATOM 15695 N N . MET B 1 917 ? -14.672 43.75 39.375 1 94.31 917 MET B N 1
ATOM 15696 C CA . MET B 1 917 ? -15.289 43.156 40.562 1 94.31 917 MET B CA 1
ATOM 15697 C C . MET B 1 917 ? -15.812 44.25 41.469 1 94.31 917 MET B C 1
ATOM 15699 O O . MET B 1 917 ? -16.844 44.094 42.125 1 94.31 917 MET B O 1
ATOM 15703 N N . ALA B 1 918 ? -15.172 45.312 41.438 1 93.94 918 ALA B N 1
ATOM 15704 C CA . ALA B 1 918 ? -15.539 46.438 42.312 1 93.94 918 ALA B CA 1
ATOM 15705 C C . ALA B 1 918 ? -16.719 47.219 41.75 1 93.94 918 ALA B C 1
ATOM 15707 O O . ALA B 1 918 ? -17.609 47.656 42.5 1 93.94 918 ALA B O 1
ATOM 15708 N N . THR B 1 919 ? -16.781 47.406 40.469 1 94.88 919 THR B N 1
ATOM 15709 C CA . THR B 1 919 ? -17.766 48.281 39.812 1 94.88 919 THR B CA 1
ATOM 15710 C C . THR B 1 919 ? -19.031 47.5 39.469 1 94.88 919 THR B C 1
ATOM 15712 O O . THR B 1 919 ? -20.125 48.062 39.406 1 94.88 919 THR B O 1
ATOM 15715 N N . GLN B 1 920 ? -18.922 46.25 39.156 1 94.31 920 GLN B N 1
ATOM 15716 C CA . GLN B 1 920 ? -20 45.312 38.75 1 94.31 920 GLN B CA 1
ATOM 15717 C C . GLN B 1 920 ? -20.906 45.969 37.719 1 94.31 920 GLN B C 1
ATOM 15719 O O . GLN B 1 920 ? -22.109 46.125 37.938 1 94.31 920 GLN B O 1
ATOM 15724 N N . PRO B 1 921 ? -20.344 46.344 36.625 1 94.44 921 PRO B N 1
ATOM 15725 C CA . PRO B 1 921 ? -21.141 47 35.562 1 94.44 921 PRO B CA 1
ATOM 15726 C C . PRO B 1 921 ? -22.219 46.062 35 1 94.44 921 PRO B C 1
ATOM 15728 O O . PRO B 1 921 ? -21.938 44.906 34.688 1 94.44 921 PRO B O 1
ATOM 15731 N N . ASP B 1 922 ? -23.391 46.5 34.875 1 92.62 922 ASP B N 1
ATOM 15732 C CA . ASP B 1 922 ? -24.531 45.688 34.438 1 92.62 922 ASP B CA 1
ATOM 15733 C C . ASP B 1 922 ? -24.625 45.625 32.938 1 92.62 922 ASP B C 1
ATOM 15735 O O . ASP B 1 922 ? -25.25 44.719 32.375 1 92.62 922 ASP B O 1
ATOM 15739 N N . ASN B 1 923 ? -23.922 46.562 32.25 1 95.38 923 ASN B N 1
ATOM 15740 C CA . ASN B 1 923 ? -24.078 46.656 30.797 1 95.38 923 ASN B CA 1
ATOM 15741 C C . ASN B 1 923 ? -22.812 46.219 30.078 1 95.38 923 ASN B C 1
ATOM 15743 O O . ASN B 1 923 ? -22.594 46.594 28.922 1 95.38 923 ASN B O 1
ATOM 15747 N N . MET B 1 924 ? -21.969 45.469 30.688 1 96.06 924 MET B N 1
ATOM 15748 C CA . MET B 1 924 ? -20.719 45.062 30.047 1 96.06 924 MET B CA 1
ATOM 15749 C C . MET B 1 924 ? -20.484 43.562 30.188 1 96.06 924 MET B C 1
ATOM 15751 O O . MET B 1 924 ? -20.984 42.938 31.125 1 96.06 924 MET B O 1
ATOM 15755 N N . GLU B 1 925 ? -19.828 43 29.266 1 95.81 925 GLU B N 1
ATOM 15756 C CA . GLU B 1 925 ? -19.219 41.656 29.344 1 95.81 925 GLU B CA 1
ATOM 15757 C C . GLU B 1 925 ? -17.766 41.688 28.875 1 95.81 925 GLU B C 1
ATOM 15759 O O . GLU B 1 925 ? -17.328 42.656 28.266 1 95.81 925 GLU B O 1
ATOM 15764 N N . PHE B 1 926 ? -17.016 40.625 29.203 1 95.31 926 PHE B N 1
ATOM 15765 C CA . PHE B 1 926 ? -15.578 40.719 28.953 1 95.31 926 PHE B CA 1
ATOM 15766 C C . PHE B 1 926 ? -15.109 39.5 28.172 1 95.31 926 PHE B C 1
ATOM 15768 O O . PHE B 1 926 ? -15.617 38.375 28.359 1 95.31 926 PHE B O 1
ATOM 15775 N N . LEU B 1 927 ? -14.266 39.719 27.266 1 94.12 927 LEU B N 1
ATOM 15776 C CA . LEU B 1 927 ? -13.547 38.719 26.484 1 94.12 927 LEU B CA 1
ATOM 15777 C C . LEU B 1 927 ? -12.055 38.781 26.797 1 94.12 927 LEU B C 1
ATOM 15779 O O . LEU B 1 927 ? -11.391 39.781 26.531 1 94.12 927 LEU B O 1
ATOM 15783 N N . ILE B 1 928 ? -11.516 37.688 27.375 1 92.69 928 ILE B N 1
ATOM 15784 C CA . ILE B 1 928 ? -10.117 37.656 27.812 1 92.69 928 ILE B CA 1
ATOM 15785 C C . ILE B 1 928 ? -9.367 36.594 27.016 1 92.69 928 ILE B C 1
ATOM 15787 O O . ILE B 1 928 ? -9.828 35.438 26.891 1 92.69 928 ILE B O 1
ATOM 15791 N N . VAL B 1 929 ? -8.273 36.938 26.453 1 88.88 929 VAL B N 1
ATOM 15792 C CA . VAL B 1 929 ? -7.43 35.969 25.75 1 88.88 929 VAL B CA 1
ATOM 15793 C C . VAL B 1 929 ? -6.375 35.406 26.703 1 88.88 929 VAL B C 1
ATOM 15795 O O . VAL B 1 929 ? -5.566 36.156 27.25 1 88.88 929 VAL B O 1
ATOM 15798 N N . ASP B 1 930 ? -6.469 34.125 26.969 1 81.5 930 ASP B N 1
ATOM 15799 C CA . ASP B 1 930 ? -5.496 33.406 27.797 1 81.5 930 ASP B CA 1
ATOM 15800 C C . ASP B 1 930 ? -4.434 32.75 26.938 1 81.5 930 ASP B C 1
ATOM 15802 O O . ASP B 1 930 ? -4.672 31.672 26.375 1 81.5 930 ASP B O 1
ATOM 15806 N N . HIS B 1 931 ? -3.25 33.219 26.953 1 75.94 931 HIS B N 1
ATOM 15807 C CA . HIS B 1 931 ? -2.186 32.719 26.078 1 75.94 931 HIS B CA 1
ATOM 15808 C C . HIS B 1 931 ? -1.663 31.375 26.547 1 75.94 931 HIS B C 1
ATOM 15810 O O . HIS B 1 931 ? -0.934 30.703 25.812 1 75.94 931 HIS B O 1
ATOM 15816 N N . SER B 1 932 ? -2.08 30.875 27.719 1 71.38 932 SER B N 1
ATOM 15817 C CA . SER B 1 932 ? -1.657 29.578 28.219 1 71.38 932 SER B CA 1
ATOM 15818 C C . SER B 1 932 ? -2.521 28.453 27.641 1 71.38 932 SER B C 1
ATOM 15820 O O . SER B 1 932 ? -2.146 27.281 27.703 1 71.38 932 SER B O 1
ATOM 15822 N N . ARG B 1 933 ? -3.623 28.922 27.031 1 75.19 933 ARG B N 1
ATOM 15823 C CA . ARG B 1 933 ? -4.566 27.953 26.5 1 75.19 933 ARG B CA 1
ATOM 15824 C C . ARG B 1 933 ? -4.453 27.859 24.984 1 75.19 933 ARG B C 1
ATOM 15826 O O . ARG B 1 933 ? -4.004 28.812 24.328 1 75.19 933 ARG B O 1
ATOM 15833 N N . GLU B 1 934 ? -4.723 26.734 24.469 1 71.31 934 GLU B N 1
ATOM 15834 C CA . GLU B 1 934 ? -4.574 26.484 23.047 1 71.31 934 GLU B CA 1
ATOM 15835 C C . GLU B 1 934 ? -5.691 27.156 22.25 1 71.31 934 GLU B C 1
ATOM 15837 O O . GLU B 1 934 ? -6.688 27.609 22.828 1 71.31 934 GLU B O 1
ATOM 15842 N N . ASP B 1 935 ? -5.395 27.281 20.953 1 71.06 935 ASP B N 1
ATOM 15843 C CA . ASP B 1 935 ? -6.379 27.828 20.047 1 71.06 935 ASP B CA 1
ATOM 15844 C C . ASP B 1 935 ? -7.676 27.016 20.062 1 71.06 935 ASP B C 1
ATOM 15846 O O . ASP B 1 935 ? -7.641 25.797 20.109 1 71.06 935 ASP B O 1
ATOM 15850 N N . GLY B 1 936 ? -8.75 27.594 20.156 1 65.38 936 GLY B N 1
ATOM 15851 C CA . GLY B 1 936 ? -10.047 26.938 20.172 1 65.38 936 GLY B CA 1
ATOM 15852 C C . GLY B 1 936 ? -10.625 26.812 21.578 1 65.38 936 GLY B C 1
ATOM 15853 O O . GLY B 1 936 ? -11.828 26.562 21.734 1 65.38 936 GLY B O 1
ATOM 15854 N N . TYR B 1 937 ? -9.758 27.062 22.578 1 70.06 937 TYR B N 1
ATOM 15855 C CA . TYR B 1 937 ? -10.227 27 23.969 1 70.06 937 TYR B CA 1
ATOM 15856 C C . TYR B 1 937 ? -11.25 28.094 24.234 1 70.06 937 TYR B C 1
ATOM 15858 O O . TYR B 1 937 ? -11.086 29.234 23.781 1 70.06 937 TYR B O 1
ATOM 15866 N N . VAL B 1 938 ? -12.367 27.781 24.797 1 75.19 938 VAL B N 1
ATOM 15867 C CA . VAL B 1 938 ? -13.367 28.75 25.203 1 75.19 938 VAL B CA 1
ATOM 15868 C C . VAL B 1 938 ? -13.93 28.375 26.562 1 75.19 938 VAL B C 1
ATOM 15870 O O . VAL B 1 938 ? -14.25 27.203 26.812 1 75.19 938 VAL B O 1
ATOM 15873 N N . SER B 1 939 ? -13.781 29.266 27.469 1 76.56 939 SER B N 1
ATOM 15874 C CA . SER B 1 939 ? -14.367 29.078 28.797 1 76.56 939 SER B CA 1
ATOM 15875 C C . SER B 1 939 ? -15.227 30.281 29.188 1 76.56 939 SER B C 1
ATOM 15877 O O . SER B 1 939 ? -14.867 31.422 28.922 1 76.56 939 SER B O 1
ATOM 15879 N N . HIS B 1 940 ? -16.422 30.047 29.672 1 77.75 940 HIS B N 1
ATOM 15880 C CA . HIS B 1 940 ? -17.312 31.109 30.141 1 77.75 940 HIS B CA 1
ATOM 15881 C C . HIS B 1 940 ? -17.344 31.172 31.656 1 77.75 940 HIS B C 1
ATOM 15883 O O . HIS B 1 940 ? -17.625 30.172 32.312 1 77.75 940 HIS B O 1
ATOM 15889 N N . GLU B 1 941 ? -16.906 32.312 32.125 1 82.12 941 GLU B N 1
ATOM 15890 C CA . GLU B 1 941 ? -16.875 32.531 33.562 1 82.12 941 GLU B CA 1
ATOM 15891 C C . GLU B 1 941 ? -17.609 33.844 33.938 1 82.12 941 GLU B C 1
ATOM 15893 O O . GLU B 1 941 ? -18.25 34.438 33.062 1 82.12 941 GLU B O 1
ATOM 15898 N N . HIS B 1 942 ? -17.719 34.125 35.281 1 86.88 942 HIS B N 1
ATOM 15899 C CA . HIS B 1 942 ? -18.312 35.344 35.781 1 86.88 942 HIS B CA 1
ATOM 15900 C C . HIS B 1 942 ? -17.391 36.031 36.781 1 86.88 942 HIS B C 1
ATOM 15902 O O . HIS B 1 942 ? -16.75 35.375 37.594 1 86.88 942 HIS B O 1
ATOM 15908 N N . TRP B 1 943 ? -17.156 37.25 36.594 1 92.44 943 TRP B N 1
ATOM 15909 C CA . TRP B 1 943 ? -16.594 38.125 37.625 1 92.44 943 TRP B CA 1
ATOM 15910 C C . TRP B 1 943 ? -17.703 38.781 38.438 1 92.44 943 TRP B C 1
ATOM 15912 O O . TRP B 1 943 ? -18.125 39.906 38.094 1 92.44 943 TRP B O 1
ATOM 15922 N N . GLY B 1 944 ? -18.125 38.156 39.5 1 87.81 944 GLY B N 1
ATOM 15923 C CA . GLY B 1 944 ? -19.375 38.594 40.094 1 87.81 944 GLY B CA 1
ATOM 15924 C C . GLY B 1 944 ? -20.594 38.312 39.219 1 87.81 944 GLY B C 1
ATOM 15925 O O . GLY B 1 944 ? -20.844 37.156 38.844 1 87.81 944 GLY B O 1
ATOM 15926 N N . LYS B 1 945 ? -21.234 39.375 38.844 1 88 945 LYS B N 1
ATOM 15927 C CA . LYS B 1 945 ? -22.406 39.25 38 1 88 945 LYS B CA 1
ATOM 15928 C C . LYS B 1 945 ? -22.031 39.469 36.531 1 88 945 LYS B C 1
ATOM 15930 O O . LYS B 1 945 ? -22.844 39.25 35.625 1 88 945 LYS B O 1
ATOM 15935 N N . VAL B 1 946 ? -20.828 39.844 36.219 1 93.19 946 VAL B N 1
ATOM 15936 C CA . VAL B 1 946 ? -20.406 40.219 34.875 1 93.19 946 VAL B CA 1
ATOM 15937 C C . VAL B 1 946 ? -19.938 39 34.125 1 93.19 946 VAL B C 1
ATOM 15939 O O . VAL B 1 946 ? -19.016 38.281 34.562 1 93.19 946 VAL B O 1
ATOM 15942 N N . PRO B 1 947 ? -20.5 38.719 32.969 1 91.81 947 PRO B N 1
ATOM 15943 C CA . PRO B 1 947 ? -20.062 37.562 32.156 1 91.81 947 PRO B CA 1
ATOM 15944 C C . PRO B 1 947 ? -18.656 37.781 31.578 1 91.81 947 PRO B C 1
ATOM 15946 O O . PRO B 1 947 ? -18.328 38.875 31.109 1 91.81 947 PRO B O 1
ATOM 15949 N N . VAL B 1 948 ? -17.797 36.719 31.703 1 93.06 948 VAL B N 1
ATOM 15950 C CA . VAL B 1 948 ? -16.438 36.781 31.156 1 93.06 948 VAL B CA 1
ATOM 15951 C C . VAL B 1 948 ? -16.188 35.531 30.312 1 93.06 948 VAL B C 1
ATOM 15953 O O . VAL B 1 948 ? -16.422 34.406 30.75 1 93.06 948 VAL B O 1
ATOM 15956 N N . THR B 1 949 ? -15.828 35.781 29.078 1 89.38 949 THR B N 1
ATOM 15957 C CA . THR B 1 949 ? -15.445 34.688 28.188 1 89.38 949 THR B CA 1
ATOM 15958 C C . THR B 1 949 ? -13.93 34.625 28.047 1 89.38 949 THR B C 1
ATOM 15960 O O . THR B 1 949 ? -13.289 35.594 27.672 1 89.38 949 THR B O 1
ATOM 15963 N N . PHE B 1 950 ? -13.312 33.438 28.422 1 88.44 950 PHE B N 1
ATOM 15964 C CA . PHE B 1 950 ? -11.891 33.219 28.219 1 88.44 950 PHE B CA 1
ATOM 15965 C C . PHE B 1 950 ? -11.656 32.406 26.938 1 88.44 950 PHE B C 1
ATOM 15967 O O . PHE B 1 950 ? -12.32 31.391 26.719 1 88.44 950 PHE B O 1
ATOM 15974 N N . ILE B 1 951 ? -10.836 32.938 26.094 1 86.56 951 ILE B N 1
ATOM 15975 C CA . ILE B 1 951 ? -10.469 32.188 24.891 1 86.56 951 ILE B CA 1
ATOM 15976 C C . ILE B 1 951 ? -8.961 31.953 24.875 1 86.56 951 ILE B C 1
ATOM 15978 O O . ILE B 1 951 ? -8.211 32.656 25.562 1 86.56 951 ILE B O 1
ATOM 15982 N N . GLY B 1 952 ? -8.586 30.953 24.203 1 81 952 GLY B N 1
ATOM 15983 C CA . GLY B 1 952 ? -7.164 30.656 24.078 1 81 952 GLY B CA 1
ATOM 15984 C C . GLY B 1 952 ? -6.457 31.531 23.062 1 81 952 GLY B C 1
ATOM 15985 O O . GLY B 1 952 ? -7.023 32.531 22.578 1 81 952 GLY B O 1
ATOM 15986 N N . ARG B 1 953 ? -5.27 31.125 22.766 1 78.94 953 ARG B N 1
ATOM 15987 C CA . ARG B 1 953 ? -4.461 31.844 21.781 1 78.94 953 ARG B CA 1
ATOM 15988 C C . ARG B 1 953 ? -5.117 31.828 20.406 1 78.94 953 ARG B C 1
ATOM 15990 O O . ARG B 1 953 ? -5.742 30.828 20.031 1 78.94 953 ARG B O 1
ATOM 15997 N N . VAL B 1 954 ? -5.062 32.875 19.781 1 80 954 VAL B N 1
ATOM 15998 C CA . VAL B 1 954 ? -5.648 33 18.453 1 80 954 VAL B CA 1
ATOM 15999 C C . VAL B 1 954 ? -4.539 33.156 17.422 1 80 954 VAL B C 1
ATOM 16001 O O . VAL B 1 954 ? -3.578 33.906 17.641 1 80 954 VAL B O 1
ATOM 16004 N N . SER B 1 955 ? -4.688 32.469 16.359 1 74.44 955 SER B N 1
ATOM 16005 C CA . SER B 1 955 ? -3.715 32.562 15.281 1 74.44 955 SER B CA 1
ATOM 16006 C C . SER B 1 955 ? -3.826 33.906 14.555 1 74.44 955 SER B C 1
ATOM 16008 O O . SER B 1 955 ? -4.863 34.594 14.633 1 74.44 955 SER B O 1
ATOM 16010 N N . GLN B 1 956 ? -2.844 34.188 13.906 1 74.81 956 GLN B N 1
ATOM 16011 C CA . GLN B 1 956 ? -2.764 35.5 13.234 1 74.81 956 GLN B CA 1
ATOM 16012 C C . GLN B 1 956 ? -3.848 35.625 12.172 1 74.81 956 GLN B C 1
ATOM 16014 O O . GLN B 1 956 ? -4.367 36.719 11.945 1 74.81 956 GLN B O 1
ATOM 16019 N N . ASP B 1 957 ? -4.203 34.5 11.602 1 74.75 957 ASP B N 1
ATOM 16020 C CA . ASP B 1 957 ? -5.195 34.562 10.531 1 74.75 957 ASP B CA 1
ATOM 16021 C C . ASP B 1 957 ? -6.582 34.875 11.078 1 74.75 957 ASP B C 1
ATOM 16023 O O . ASP B 1 957 ? -7.465 35.312 10.328 1 74.75 957 ASP B O 1
ATOM 16027 N N . LYS B 1 958 ? -6.727 34.781 12.414 1 81.38 958 LYS B N 1
ATOM 16028 C CA . LYS B 1 958 ? -8.039 35 13.016 1 81.38 958 LYS B CA 1
ATOM 16029 C C . LYS B 1 958 ? -8.016 36.219 13.945 1 81.38 958 LYS B C 1
ATOM 16031 O O . LYS B 1 958 ? -8.953 36.438 14.719 1 81.38 958 LYS B O 1
ATOM 16036 N N . ILE B 1 959 ? -6.992 36.938 13.812 1 86.81 959 ILE B N 1
ATOM 16037 C CA . ILE B 1 959 ? -6.801 38.031 14.773 1 86.81 959 ILE B CA 1
ATOM 16038 C C . ILE B 1 959 ? -7.855 39.094 14.539 1 86.81 959 ILE B C 1
ATOM 16040 O O . ILE B 1 959 ? -8.344 39.719 15.492 1 86.81 959 ILE B O 1
ATOM 16044 N N . VAL B 1 960 ? -8.172 39.375 13.289 1 90.44 960 VAL B N 1
ATOM 16045 C CA . VAL B 1 960 ? -9.164 40.406 12.969 1 90.44 960 VAL B CA 1
ATOM 16046 C C . VAL B 1 960 ? -10.523 39.969 13.516 1 90.44 960 VAL B C 1
ATOM 16048 O O . VAL B 1 960 ? -11.258 40.812 14.07 1 90.44 960 VAL B O 1
ATOM 16051 N N . ASP B 1 961 ? -10.75 38.719 13.414 1 89.12 961 ASP B N 1
ATOM 16052 C CA . ASP B 1 961 ? -12 38.188 13.945 1 89.12 961 ASP B CA 1
ATOM 16053 C C . ASP B 1 961 ? -12.094 38.375 15.453 1 89.12 961 ASP B C 1
ATOM 16055 O O . ASP B 1 961 ? -13.172 38.656 15.984 1 89.12 961 ASP B O 1
ATOM 16059 N N . LEU B 1 962 ? -10.984 38.25 16.062 1 90.81 962 LEU B N 1
ATOM 16060 C CA . LEU B 1 962 ? -10.93 38.469 17.516 1 90.81 962 LEU B CA 1
ATOM 16061 C C . LEU B 1 962 ? -11.258 39.906 17.875 1 90.81 962 LEU B C 1
ATOM 16063 O O . LEU B 1 962 ? -12.133 40.156 18.703 1 90.81 962 LEU B O 1
ATOM 16067 N N . TYR B 1 963 ? -10.641 40.844 17.234 1 93.62 963 TYR B N 1
ATOM 16068 C CA . TYR B 1 963 ? -10.828 42.25 17.562 1 93.62 963 TYR B CA 1
ATOM 16069 C C . TYR B 1 963 ? -12.227 42.719 17.188 1 93.62 963 TYR B C 1
ATOM 16071 O O . TYR B 1 963 ? -12.789 43.594 17.844 1 93.62 963 TYR B O 1
ATOM 16079 N N . ARG B 1 964 ? -12.727 42.125 16.156 1 93.12 964 ARG B N 1
ATOM 16080 C CA . ARG B 1 964 ? -14.078 42.5 15.734 1 93.12 964 ARG B CA 1
ATOM 16081 C C . ARG B 1 964 ? -15.102 42.156 16.812 1 93.12 964 ARG B C 1
ATOM 16083 O O . ARG B 1 964 ? -16.203 42.688 16.812 1 93.12 964 ARG B O 1
ATOM 16090 N N . ARG B 1 965 ? -14.688 41.344 17.719 1 93.88 965 ARG B N 1
ATOM 16091 C CA . ARG B 1 965 ? -15.578 40.906 18.781 1 93.88 965 ARG B CA 1
ATOM 16092 C C . ARG B 1 965 ? -15.375 41.75 20.031 1 93.88 965 ARG B C 1
ATOM 16094 O O . ARG B 1 965 ? -15.859 41.406 21.125 1 93.88 965 ARG B O 1
ATOM 16101 N N . ILE B 1 966 ? -14.656 42.812 19.938 1 96 966 ILE B N 1
ATOM 16102 C CA . ILE B 1 966 ? -14.344 43.688 21.078 1 96 966 ILE B CA 1
ATOM 16103 C C . ILE B 1 966 ? -14.828 45.094 20.812 1 96 966 ILE B C 1
ATOM 16105 O O . ILE B 1 966 ? -14.656 45.625 19.719 1 96 966 ILE B O 1
ATOM 16109 N N . ASP B 1 967 ? -15.469 45.719 21.797 1 96.69 967 ASP B N 1
ATOM 16110 C CA . ASP B 1 967 ? -15.867 47.125 21.688 1 96.69 967 ASP B CA 1
ATOM 16111 C C . ASP B 1 967 ? -14.805 48.031 22.297 1 96.69 967 ASP B C 1
ATOM 16113 O O . ASP B 1 967 ? -14.469 49.062 21.719 1 96.69 967 ASP B O 1
ATOM 16117 N N . VAL B 1 968 ? -14.344 47.656 23.453 1 96.56 968 VAL B N 1
ATOM 16118 C CA . VAL B 1 968 ? -13.344 48.438 24.188 1 96.56 968 VAL B CA 1
ATOM 16119 C C . VAL B 1 968 ? -12.203 47.5 24.625 1 96.56 968 VAL B C 1
ATOM 16121 O O . VAL B 1 968 ? -12.414 46.531 25.359 1 96.56 968 VAL B O 1
ATOM 16124 N N . LEU B 1 969 ? -11.031 47.812 24.125 1 96.62 969 LEU B N 1
ATOM 16125 C CA . LEU B 1 969 ? -9.859 47.062 24.578 1 96.62 969 LEU B CA 1
ATOM 16126 C C . LEU B 1 969 ? -9.25 47.688 25.812 1 96.62 969 LEU B C 1
ATOM 16128 O O . LEU B 1 969 ? -8.938 48.875 25.828 1 96.62 969 LEU B O 1
ATOM 16132 N N . PHE B 1 970 ? -9.141 46.906 26.812 1 95.81 970 PHE B N 1
ATOM 16133 C CA . PHE B 1 970 ? -8.469 47.344 28.031 1 95.81 970 PHE B CA 1
ATOM 16134 C C . PHE B 1 970 ? -7.031 46.844 28.062 1 95.81 970 PHE B C 1
ATOM 16136 O O . PHE B 1 970 ? -6.793 45.625 28.109 1 95.81 970 PHE B O 1
ATOM 16143 N N . ALA B 1 971 ? -6.098 47.781 28.031 1 94.31 971 ALA B N 1
ATOM 16144 C CA . ALA B 1 971 ? -4.668 47.469 28.094 1 94.31 971 ALA B CA 1
ATOM 16145 C C . ALA B 1 971 ? -3.994 48.281 29.203 1 94.31 971 ALA B C 1
ATOM 16147 O O . ALA B 1 971 ? -3.109 49.094 28.938 1 94.31 971 ALA B O 1
ATOM 16148 N N . PRO B 1 972 ? -4.367 47.969 30.391 1 92.75 972 PRO B N 1
ATOM 16149 C CA . PRO B 1 972 ? -3.828 48.719 31.531 1 92.75 972 PRO B CA 1
ATOM 16150 C C . PRO B 1 972 ? -2.488 48.188 32.031 1 92.75 972 PRO B C 1
ATOM 16152 O O . PRO B 1 972 ? -2.332 47.875 33.219 1 92.75 972 PRO B O 1
ATOM 16155 N N . SER B 1 973 ? -1.485 48.156 31.125 1 91.31 973 SER B N 1
ATOM 16156 C CA . SER B 1 973 ? -0.169 47.594 31.453 1 91.31 973 SER B CA 1
ATOM 16157 C C . SER B 1 973 ? 0.467 48.375 32.625 1 91.31 973 SER B C 1
ATOM 16159 O O . SER B 1 973 ? 0.352 49.594 32.719 1 91.31 973 SER B O 1
ATOM 16161 N N . THR B 1 974 ? 1.085 47.625 33.531 1 87.12 974 THR B N 1
ATOM 16162 C CA . THR B 1 974 ? 1.683 48.25 34.719 1 87.12 974 THR B CA 1
ATOM 16163 C C . THR B 1 974 ? 3.178 48.469 34.531 1 87.12 974 THR B C 1
ATOM 16165 O O . THR B 1 974 ? 3.879 48.906 35.438 1 87.12 974 THR B O 1
ATOM 16168 N N . TRP B 1 975 ? 3.746 48.188 33.406 1 86.94 975 TRP B N 1
ATOM 16169 C CA . TRP B 1 975 ? 5.141 48.438 33.062 1 86.94 975 TRP B CA 1
ATOM 16170 C C . TRP B 1 975 ? 5.25 49.25 31.766 1 86.94 975 TRP B C 1
ATOM 16172 O O . TRP B 1 975 ? 4.27 49.375 31.031 1 86.94 975 TRP B O 1
ATOM 16182 N N . PRO B 1 976 ? 6.32 49.875 31.516 1 89.69 976 PRO B N 1
ATOM 16183 C CA . PRO B 1 976 ? 6.469 50.688 30.297 1 89.69 976 PRO B CA 1
ATOM 16184 C C . PRO B 1 976 ? 6.617 49.812 29.047 1 89.69 976 PRO B C 1
ATOM 16186 O O . PRO B 1 976 ? 7.723 49.375 28.734 1 89.69 976 PRO B O 1
ATOM 16189 N N . GLU B 1 977 ? 5.535 49.688 28.312 1 90.19 977 GLU B N 1
ATOM 16190 C CA . GLU B 1 977 ? 5.59 48.969 27.047 1 90.19 977 GLU B CA 1
ATOM 16191 C C . GLU B 1 977 ? 6.367 49.75 26 1 90.19 977 GLU B C 1
ATOM 16193 O O . GLU B 1 977 ? 6.266 50.969 25.938 1 90.19 977 GLU B O 1
ATOM 16198 N N . SER B 1 978 ? 7.094 49 25.188 1 91.06 978 SER B N 1
ATOM 16199 C CA . SER B 1 978 ? 7.867 49.688 24.172 1 91.06 978 SER B CA 1
ATOM 16200 C C . SER B 1 978 ? 6.957 50.281 23.094 1 91.06 978 SER B C 1
ATOM 16202 O O . SER B 1 978 ? 7.23 51.375 22.578 1 91.06 978 SER B O 1
ATOM 16204 N N . TYR B 1 979 ? 5.926 49.656 22.672 1 91.44 979 TYR B N 1
ATOM 16205 C CA . TYR B 1 979 ? 5.023 50.125 21.641 1 91.44 979 TYR B CA 1
ATOM 16206 C C . TYR B 1 979 ? 3.586 49.719 21.922 1 91.44 979 TYR B C 1
ATOM 16208 O O . TYR B 1 979 ? 2.732 50.531 22.219 1 91.44 979 TYR B O 1
ATOM 16216 N N . GLY B 1 980 ? 3.242 48.375 22.047 1 89.44 980 GLY B N 1
ATOM 16217 C CA . GLY B 1 980 ? 1.9 47.844 22.266 1 89.44 980 GLY B CA 1
ATOM 16218 C C . GLY B 1 980 ? 1.107 47.688 20.984 1 89.44 980 GLY B C 1
ATOM 16219 O O . GLY B 1 980 ? 0.184 48.469 20.719 1 89.44 980 GLY B O 1
ATOM 16220 N N . LEU B 1 981 ? 1.361 46.625 20.266 1 89.88 981 LEU B N 1
ATOM 16221 C CA . LEU B 1 981 ? 0.701 46.375 19 1 89.88 981 LEU B CA 1
ATOM 16222 C C . LEU B 1 981 ? -0.795 46.156 19.188 1 89.88 981 LEU B C 1
ATOM 16224 O O . LEU B 1 981 ? -1.599 46.469 18.328 1 89.88 981 LEU B O 1
ATOM 16228 N N . VAL B 1 982 ? -1.156 45.625 20.297 1 90.44 982 VAL B N 1
ATOM 16229 C CA . VAL B 1 982 ? -2.527 45.25 20.609 1 90.44 982 VAL B CA 1
ATOM 16230 C C . VAL B 1 982 ? -3.447 46.469 20.516 1 90.44 982 VAL B C 1
ATOM 16232 O O . VAL B 1 982 ? -4.566 46.375 20.016 1 90.44 982 VAL B O 1
ATOM 16235 N N . THR B 1 983 ? -3.004 47.594 21.031 1 92.5 983 THR B N 1
ATOM 16236 C CA . THR B 1 983 ? -3.842 48.812 21.031 1 92.5 983 THR B CA 1
ATOM 16237 C C . THR B 1 983 ? -4.027 49.344 19.625 1 92.5 983 THR B C 1
ATOM 16239 O O . THR B 1 983 ? -5.102 49.812 19.266 1 92.5 983 THR B O 1
ATOM 16242 N N . ARG B 1 984 ? -2.977 49.219 18.828 1 92.94 984 ARG B N 1
ATOM 16243 C CA . ARG B 1 984 ? -3.062 49.688 17.453 1 92.94 984 ARG B CA 1
ATOM 16244 C C . ARG B 1 984 ? -3.936 48.75 16.609 1 92.94 984 ARG B C 1
ATOM 16246 O O . ARG B 1 984 ? -4.664 49.219 15.734 1 92.94 984 ARG B O 1
ATOM 16253 N N . GLU B 1 985 ? -3.834 47.5 16.812 1 92.44 985 GLU B N 1
ATOM 16254 C CA . GLU B 1 985 ? -4.664 46.531 16.109 1 92.44 985 GLU B CA 1
ATOM 16255 C C . GLU B 1 985 ? -6.137 46.719 16.484 1 92.44 985 GLU B C 1
ATOM 16257 O O . GLU B 1 985 ? -7.008 46.625 15.609 1 92.44 985 GLU B O 1
ATOM 16262 N N . ALA B 1 986 ? -6.379 46.906 17.734 1 93.31 986 ALA B N 1
ATOM 16263 C CA . ALA B 1 986 ? -7.746 47.156 18.172 1 93.31 986 ALA B CA 1
ATOM 16264 C C . ALA B 1 986 ? -8.305 48.406 17.531 1 93.31 986 ALA B C 1
ATOM 16266 O O . ALA B 1 986 ? -9.453 48.438 17.078 1 93.31 986 ALA B O 1
ATOM 16267 N N . ALA B 1 987 ? -7.48 49.438 17.516 1 92.25 987 ALA B N 1
ATOM 16268 C CA . ALA B 1 987 ? -7.887 50.688 16.906 1 92.25 987 ALA B CA 1
ATOM 16269 C C . ALA B 1 987 ? -8.188 50.5 15.414 1 92.25 987 ALA B C 1
ATOM 16271 O O . ALA B 1 987 ? -9.102 51.125 14.875 1 92.25 987 ALA B O 1
ATOM 16272 N N . ALA B 1 988 ? -7.41 49.688 14.82 1 92 988 ALA B N 1
ATOM 16273 C CA . ALA B 1 988 ? -7.594 49.406 13.391 1 92 988 ALA B CA 1
ATOM 16274 C C . ALA B 1 988 ? -8.961 48.781 13.125 1 92 988 ALA B C 1
ATOM 16276 O O . ALA B 1 988 ? -9.492 48.875 12.023 1 92 988 ALA B O 1
ATOM 16277 N N . CYS B 1 989 ? -9.508 48.156 14.109 1 93.81 989 CYS B N 1
ATOM 16278 C CA . CYS B 1 989 ? -10.812 47.531 13.969 1 93.81 989 CYS B CA 1
ATOM 16279 C C . CYS B 1 989 ? -11.914 48.438 14.508 1 93.81 989 CYS B C 1
ATOM 16281 O O . CYS B 1 989 ? -13.07 48 14.602 1 93.81 989 CYS B O 1
ATOM 16283 N N . GLY B 1 990 ? -11.539 49.625 14.922 1 92.5 990 GLY B N 1
ATOM 16284 C CA . GLY B 1 990 ? -12.516 50.594 15.391 1 92.5 990 GLY B CA 1
ATOM 16285 C C . GLY B 1 990 ? -12.891 50.406 16.844 1 92.5 990 GLY B C 1
ATOM 16286 O O . GLY B 1 990 ? -13.945 50.875 17.281 1 92.5 990 GLY B O 1
ATOM 16287 N N . CYS B 1 991 ? -12.102 49.75 17.578 1 95.56 991 CYS B N 1
ATOM 16288 C CA . CYS B 1 991 ? -12.344 49.594 19 1 95.56 991 CYS B CA 1
ATOM 16289 C C . CYS B 1 991 ? -11.906 50.812 19.781 1 95.56 991 CYS B C 1
ATOM 16291 O O . CYS B 1 991 ? -10.977 51.5 19.375 1 95.56 991 CYS B O 1
ATOM 16293 N N . TRP B 1 992 ? -12.625 51.094 20.875 1 94.94 992 TRP B N 1
ATOM 16294 C CA . TRP B 1 992 ? -12.078 52 21.859 1 94.94 992 TRP B CA 1
ATOM 16295 C C . TRP B 1 992 ? -10.898 51.375 22.594 1 94.94 992 TRP B C 1
ATOM 16297 O O . TRP B 1 992 ? -10.852 50.156 22.781 1 94.94 992 TRP B O 1
ATOM 16307 N N . VAL B 1 993 ? -9.938 52.219 22.969 1 95.06 993 VAL B N 1
ATOM 16308 C CA . VAL B 1 993 ? -8.742 51.688 23.625 1 95.06 993 VAL B CA 1
ATOM 16309 C C . VAL B 1 993 ? -8.531 52.375 24.969 1 95.06 993 VAL B C 1
ATOM 16311 O O . VAL B 1 993 ? -8.516 53.625 25.031 1 95.06 993 VAL B O 1
ATOM 16314 N N . VAL B 1 994 ? -8.492 51.656 25.969 1 95.62 994 VAL B N 1
ATOM 16315 C CA . VAL B 1 994 ? -8.094 52.156 27.281 1 95.62 994 VAL B CA 1
ATOM 16316 C C . VAL B 1 994 ? -6.676 51.656 27.594 1 95.62 994 VAL B C 1
ATOM 16318 O O . VAL B 1 994 ? -6.457 50.5 27.875 1 95.62 994 VAL B O 1
ATOM 16321 N N . ALA B 1 995 ? -5.73 52.531 27.516 1 94.69 995 ALA B N 1
ATOM 16322 C CA . ALA B 1 995 ? -4.324 52.188 27.688 1 94.69 995 ALA B CA 1
ATOM 16323 C C . ALA B 1 995 ? -3.697 52.906 28.859 1 94.69 995 ALA B C 1
ATOM 16325 O O . ALA B 1 995 ? -4.148 54 29.234 1 94.69 995 ALA B O 1
ATOM 16326 N N . SER B 1 996 ? -2.713 52.344 29.438 1 93 996 SER B N 1
ATOM 16327 C CA . SER B 1 996 ? -1.986 53 30.5 1 93 996 SER B CA 1
ATOM 16328 C C . SER B 1 996 ? -1.067 54.094 29.953 1 93 996 SER B C 1
ATOM 16330 O O . SER B 1 996 ? -0.78 54.125 28.75 1 93 996 SER B O 1
ATOM 16332 N N . ASN B 1 997 ? -0.64 54.969 30.781 1 90.81 997 ASN B N 1
ATOM 16333 C CA . ASN B 1 997 ? 0.3 56 30.375 1 90.81 997 ASN B CA 1
ATOM 16334 C C . ASN B 1 997 ? 1.747 55.562 30.547 1 90.81 997 ASN B C 1
ATOM 16336 O O . ASN B 1 997 ? 2.666 56.375 30.531 1 90.81 997 ASN B O 1
ATOM 16340 N N . MET B 1 998 ? 1.898 54.281 30.719 1 90 998 MET B N 1
ATOM 16341 C CA . MET B 1 998 ? 3.236 53.719 30.891 1 90 998 MET B CA 1
ATOM 16342 C C . MET B 1 998 ? 3.83 53.344 29.531 1 90 998 MET B C 1
ATOM 16344 O O . MET B 1 998 ? 3.334 52.406 28.875 1 90 998 MET B O 1
ATOM 16348 N N . GLY B 1 999 ? 4.93 53.938 29.172 1 90.19 999 GLY B N 1
ATOM 16349 C CA . GLY B 1 999 ? 5.586 53.594 27.922 1 90.19 999 GLY B CA 1
ATOM 16350 C C . GLY B 1 999 ? 4.812 54.062 26.703 1 90.19 999 GLY B C 1
ATOM 16351 O O . GLY B 1 999 ? 4.188 55.125 26.703 1 90.19 999 GLY B O 1
ATOM 16352 N N . GLY B 1 1000 ? 4.922 53.281 25.625 1 91.12 1000 GLY B N 1
ATOM 16353 C CA . GLY B 1 1000 ? 4.383 53.688 24.328 1 91.12 1000 GLY B CA 1
ATOM 16354 C C . GLY B 1 1000 ? 3.018 53.094 24.047 1 91.12 1000 GLY B C 1
ATOM 16355 O O . GLY B 1 1000 ? 2.434 53.375 22.984 1 91.12 1000 GLY B O 1
ATOM 16356 N N . ILE B 1 1001 ? 2.35 52.375 24.922 1 91.19 1001 ILE B N 1
ATOM 16357 C CA . ILE B 1 1001 ? 1.131 51.625 24.656 1 91.19 1001 ILE B CA 1
ATOM 16358 C C . ILE B 1 1001 ? -0.036 52.594 24.422 1 91.19 1001 ILE B C 1
ATOM 16360 O O . ILE B 1 1001 ? -0.936 52.281 23.641 1 91.19 1001 ILE B O 1
ATOM 16364 N N . GLY B 1 1002 ? -0.012 53.75 25.094 1 90.25 1002 GLY B N 1
ATOM 16365 C CA . GLY B 1 1002 ? -1.09 54.719 24.953 1 90.25 1002 GLY B CA 1
ATOM 16366 C C . GLY B 1 1002 ? -0.696 55.938 24.141 1 90.25 1002 GLY B C 1
ATOM 16367 O O . GLY B 1 1002 ? -1.459 56.906 24.047 1 90.25 1002 GLY B O 1
ATOM 16368 N N . GLU B 1 1003 ? 0.486 55.906 23.562 1 88.25 1003 GLU B N 1
ATOM 16369 C CA . GLU B 1 1003 ? 1.083 57.062 22.922 1 88.25 1003 GLU B CA 1
ATOM 16370 C C . GLU B 1 1003 ? 0.196 57.594 21.797 1 88.25 1003 GLU B C 1
ATOM 16372 O O . GLU B 1 1003 ? 0.107 58.812 21.578 1 88.25 1003 GLU B O 1
ATOM 16377 N N . ASP B 1 1004 ? -0.584 56.719 21.141 1 86.56 1004 ASP B N 1
ATOM 16378 C CA . ASP B 1 1004 ? -1.361 57.156 19.984 1 86.56 1004 ASP B CA 1
ATOM 16379 C C . ASP B 1 1004 ? -2.848 57.25 20.328 1 86.56 1004 ASP B C 1
ATOM 16381 O O . ASP B 1 1004 ? -3.674 57.5 19.453 1 86.56 1004 ASP B O 1
ATOM 16385 N N . VAL B 1 1005 ? -3.129 57.062 21.547 1 89.44 1005 VAL B N 1
ATOM 16386 C CA . VAL B 1 1005 ? -4.527 57.125 21.969 1 89.44 1005 VAL B CA 1
ATOM 16387 C C . VAL B 1 1005 ? -4.926 58.562 22.266 1 89.44 1005 VAL B C 1
ATOM 16389 O O . VAL B 1 1005 ? -4.266 59.25 23.047 1 89.44 1005 VAL B O 1
ATOM 16392 N N . GLN B 1 1006 ? -5.887 59.062 21.594 1 85.5 1006 GLN B N 1
ATOM 16393 C CA . GLN B 1 1006 ? -6.414 60.406 21.875 1 85.5 1006 GLN B CA 1
ATOM 16394 C C . GLN B 1 1006 ? -7.512 60.344 22.938 1 85.5 1006 GLN B C 1
ATOM 16396 O O . GLN B 1 1006 ? -8.578 59.781 22.703 1 85.5 1006 GLN B O 1
ATOM 16401 N N . ASP B 1 1007 ? -7.184 60.938 23.953 1 85.44 1007 ASP B N 1
ATOM 16402 C CA . ASP B 1 1007 ? -8.047 60.875 25.125 1 85.44 1007 ASP B CA 1
ATOM 16403 C C . ASP B 1 1007 ? -9.43 61.438 24.812 1 85.44 1007 ASP B C 1
ATOM 16405 O O . ASP B 1 1007 ? -9.547 62.594 24.375 1 85.44 1007 ASP B O 1
ATOM 16409 N N . GLY B 1 1008 ? -10.445 60.656 24.984 1 80.38 1008 GLY B N 1
ATOM 16410 C CA . GLY B 1 1008 ? -11.828 61.062 24.844 1 80.38 1008 GLY B CA 1
ATOM 16411 C C . GLY B 1 1008 ? -12.367 60.938 23.438 1 80.38 1008 GLY B C 1
ATOM 16412 O O . GLY B 1 1008 ? -13.562 61.094 23.203 1 80.38 1008 GLY B O 1
ATOM 16413 N N . VAL B 1 1009 ? -11.594 60.719 22.547 1 85.5 1009 VAL B N 1
ATOM 16414 C CA . VAL B 1 1009 ? -12.039 60.625 21.156 1 85.5 1009 VAL B CA 1
ATOM 16415 C C . VAL B 1 1009 ? -12.055 59.188 20.719 1 85.5 1009 VAL B C 1
ATOM 16417 O O . VAL B 1 1009 ? -13.062 58.688 20.203 1 85.5 1009 VAL B O 1
ATOM 16420 N N . GLY B 1 1010 ? -10.984 58.5 20.953 1 88.06 1010 GLY B N 1
ATOM 16421 C CA . GLY B 1 1010 ? -10.891 57.125 20.547 1 88.06 1010 GLY B CA 1
ATOM 16422 C C . GLY B 1 1010 ? -10.477 56.188 21.672 1 88.06 1010 GLY B C 1
ATOM 16423 O O . GLY B 1 1010 ? -10.492 54.969 21.516 1 88.06 1010 GLY B O 1
ATOM 16424 N N . GLY B 1 1011 ? -10.195 56.75 22.797 1 92.75 1011 GLY B N 1
ATOM 16425 C CA . GLY B 1 1011 ? -9.773 55.969 23.953 1 92.75 1011 GLY B CA 1
ATOM 16426 C C . GLY B 1 1011 ? -9.398 56.844 25.141 1 92.75 1011 GLY B C 1
ATOM 16427 O O . GLY B 1 1011 ? -9.719 58.031 25.188 1 92.75 1011 GLY B O 1
ATOM 16428 N N . TYR B 1 1012 ? -8.875 56.188 26.094 1 94.5 1012 TYR B N 1
ATOM 16429 C CA . TYR B 1 1012 ? -8.453 56.844 27.328 1 94.5 1012 TYR B CA 1
ATOM 16430 C C . TYR B 1 1012 ? -7.055 56.406 27.734 1 94.5 1012 TYR B C 1
ATOM 16432 O O . TYR B 1 1012 ? -6.715 55.219 27.609 1 94.5 1012 TYR B O 1
ATOM 16440 N N . VAL B 1 1013 ? -6.266 57.344 28.031 1 94.56 1013 VAL B N 1
ATOM 16441 C CA . VAL B 1 1013 ? -4.973 57.031 28.641 1 94.56 1013 VAL B CA 1
ATOM 16442 C C . VAL B 1 1013 ? -5.059 57.219 30.156 1 94.56 1013 VAL B C 1
ATOM 16444 O O . VAL B 1 1013 ? -5.395 58.312 30.641 1 94.56 1013 VAL B O 1
ATOM 16447 N N . ILE B 1 1014 ? -4.777 56.188 30.891 1 94.38 1014 ILE B N 1
ATOM 16448 C CA . ILE B 1 1014 ? -5.027 56.25 32.312 1 94.38 1014 ILE B CA 1
ATOM 16449 C C . ILE B 1 1014 ? -3.762 55.844 33.094 1 94.38 1014 ILE B C 1
ATOM 16451 O O . ILE B 1 1014 ? -2.869 55.219 32.531 1 94.38 1014 ILE B O 1
ATOM 16455 N N . GLU B 1 1015 ? -3.785 56.281 34.344 1 92.81 1015 GLU B N 1
ATOM 16456 C CA . GLU B 1 1015 ? -2.83 55.688 35.281 1 92.81 1015 GLU B CA 1
ATOM 16457 C C . GLU B 1 1015 ? -3.213 54.25 35.625 1 92.81 1015 GLU B C 1
ATOM 16459 O O . GLU B 1 1015 ? -4.387 53.969 35.844 1 92.81 1015 GLU B O 1
ATOM 16464 N N . PRO B 1 1016 ? -2.295 53.344 35.531 1 91.75 1016 PRO B N 1
ATOM 16465 C CA . PRO B 1 1016 ? -2.637 51.938 35.75 1 91.75 1016 PRO B CA 1
ATOM 16466 C C . PRO B 1 1016 ? -2.936 51.656 37.219 1 91.75 1016 PRO B C 1
ATOM 16468 O O . PRO B 1 1016 ? -2.205 50.875 37.875 1 91.75 1016 PRO B O 1
ATOM 16471 N N . ASP B 1 1017 ? -3.984 52.188 37.719 1 91.69 1017 ASP B N 1
ATOM 16472 C CA . ASP B 1 1017 ? -4.473 51.938 39.062 1 91.69 1017 ASP B CA 1
ATOM 16473 C C . ASP B 1 1017 ? -5.984 51.719 39.094 1 91.69 1017 ASP B C 1
ATOM 16475 O O . ASP B 1 1017 ? -6.656 51.969 38.062 1 91.69 1017 ASP B O 1
ATOM 16479 N N . GLN B 1 1018 ? -6.422 51.312 40.156 1 93.38 1018 GLN B N 1
ATOM 16480 C CA . GLN B 1 1018 ? -7.805 50.844 40.281 1 93.38 1018 GLN B CA 1
ATOM 16481 C C . GLN B 1 1018 ? -8.781 52 40.125 1 93.38 1018 GLN B C 1
ATOM 16483 O O . GLN B 1 1018 ? -9.75 51.906 39.375 1 93.38 1018 GLN B O 1
ATOM 16488 N N . PRO B 1 1019 ? -8.523 53.125 40.719 1 93.75 1019 PRO B N 1
ATOM 16489 C CA . PRO B 1 1019 ? -9.484 54.219 40.625 1 93.75 1019 PRO B CA 1
ATOM 16490 C C . PRO B 1 1019 ? -9.648 54.719 39.188 1 93.75 1019 PRO B C 1
ATOM 16492 O O . PRO B 1 1019 ? -10.773 54.969 38.75 1 93.75 1019 PRO B O 1
ATOM 16495 N N . ALA B 1 1020 ? -8.578 54.844 38.531 1 94.69 1020 ALA B N 1
ATOM 16496 C CA . ALA B 1 1020 ? -8.633 55.344 37.156 1 94.69 1020 ALA B CA 1
ATOM 16497 C C . ALA B 1 1020 ? -9.398 54.375 36.25 1 94.69 1020 ALA B C 1
ATOM 16499 O O . ALA B 1 1020 ? -10.188 54.812 35.406 1 94.69 1020 ALA B O 1
ATOM 16500 N N . LEU B 1 1021 ? -9.164 53.156 36.438 1 95.44 1021 LEU B N 1
ATOM 16501 C CA . LEU B 1 1021 ? -9.828 52.125 35.625 1 95.44 1021 LEU B CA 1
ATOM 16502 C C . LEU B 1 1021 ? -11.312 52.062 35.938 1 95.44 1021 LEU B C 1
ATOM 16504 O O . LEU B 1 1021 ? -12.141 51.875 35.062 1 95.44 1021 LEU B O 1
ATOM 16508 N N . GLU B 1 1022 ? -11.617 52.125 37.219 1 96 1022 GLU B N 1
ATOM 16509 C CA . GLU B 1 1022 ? -13.008 52.125 37.625 1 96 1022 GLU B CA 1
ATOM 16510 C C . GLU B 1 1022 ? -13.773 53.312 37.031 1 96 1022 GLU B C 1
ATOM 16512 O O . GLU B 1 1022 ? -14.93 53.156 36.625 1 96 1022 GLU B O 1
ATOM 16517 N N . GLY B 1 1023 ? -13.094 54.406 37.031 1 94.88 1023 GLY B N 1
ATOM 16518 C CA . GLY B 1 1023 ? -13.703 55.594 36.406 1 94.88 1023 GLY B CA 1
ATOM 16519 C C . GLY B 1 1023 ? -14.086 55.344 34.969 1 94.88 1023 GLY B C 1
ATOM 16520 O O . GLY B 1 1023 ? -15.172 55.75 34.531 1 94.88 1023 GLY B O 1
ATOM 16521 N N . VAL B 1 1024 ? -13.25 54.75 34.219 1 95.56 1024 VAL B N 1
ATOM 16522 C CA . VAL B 1 1024 ? -13.5 54.5 32.812 1 95.56 1024 VAL B CA 1
ATOM 16523 C C . VAL B 1 1024 ? -14.602 53.438 32.656 1 95.56 1024 VAL B C 1
ATOM 16525 O O . VAL B 1 1024 ? -15.469 53.562 31.781 1 95.56 1024 VAL B O 1
ATOM 16528 N N . ILE B 1 1025 ? -14.547 52.406 33.469 1 96.5 1025 ILE B N 1
ATOM 16529 C CA . ILE B 1 1025 ? -15.547 51.344 33.406 1 96.5 1025 ILE B CA 1
ATOM 16530 C C . ILE B 1 1025 ? -16.938 51.938 33.688 1 96.5 1025 ILE B C 1
ATOM 16532 O O . ILE B 1 1025 ? -17.906 51.562 33.031 1 96.5 1025 ILE B O 1
ATOM 16536 N N . ARG B 1 1026 ? -17.047 52.812 34.625 1 95.62 1026 ARG B N 1
ATOM 16537 C CA . ARG B 1 1026 ? -18.328 53.469 34.938 1 95.62 1026 ARG B CA 1
ATOM 16538 C C . ARG B 1 1026 ? -18.812 54.312 33.781 1 95.62 1026 ARG B C 1
ATOM 16540 O O . ARG B 1 1026 ? -20 54.344 33.469 1 95.62 1026 ARG B O 1
ATOM 16547 N N . LYS B 1 1027 ? -17.875 54.938 33.188 1 94.69 1027 LYS B N 1
ATOM 16548 C CA . LYS B 1 1027 ? -18.203 55.75 32 1 94.69 1027 LYS B CA 1
ATOM 16549 C C . LYS B 1 1027 ? -18.75 54.875 30.891 1 94.69 1027 LYS B C 1
ATOM 16551 O O . LYS B 1 1027 ? -19.766 55.219 30.266 1 94.69 1027 LYS B O 1
ATOM 16556 N N . VAL B 1 1028 ? -18.094 53.812 30.609 1 95.5 1028 VAL B N 1
ATOM 16557 C CA . VAL B 1 1028 ? -18.484 52.875 29.531 1 95.5 1028 VAL B CA 1
ATOM 16558 C C . VAL B 1 1028 ? -19.844 52.281 29.859 1 95.5 1028 VAL B C 1
ATOM 16560 O O . VAL B 1 1028 ? -20.703 52.156 28.984 1 95.5 1028 VAL B O 1
ATOM 16563 N N . ASN B 1 1029 ? -19.953 51.906 31.109 1 94.94 1029 ASN B N 1
ATOM 16564 C CA . ASN B 1 1029 ? -21.188 51.281 31.578 1 94.94 1029 ASN B CA 1
ATOM 16565 C C . ASN B 1 1029 ? -22.391 52.219 31.422 1 94.94 1029 ASN B C 1
ATOM 16567 O O . ASN B 1 1029 ? -23.5 51.781 31.172 1 94.94 1029 ASN B O 1
ATOM 16571 N N . SER B 1 1030 ? -22.203 53.469 31.484 1 93.44 1030 SER B N 1
ATOM 16572 C CA . SER B 1 1030 ? -23.266 54.469 31.469 1 93.44 1030 SER B CA 1
ATOM 16573 C C . SER B 1 1030 ? -23.641 54.875 30.047 1 93.44 1030 SER B C 1
ATOM 16575 O O . SER B 1 1030 ? -24.719 55.406 29.812 1 93.44 1030 SER B O 1
ATOM 16577 N N . SER B 1 1031 ? -22.797 54.594 29.109 1 92.56 1031 SER B N 1
ATOM 16578 C CA . SER B 1 1031 ? -23.047 55.031 27.719 1 92.56 1031 SER B CA 1
ATOM 16579 C C . SER B 1 1031 ? -22.812 53.875 26.75 1 92.56 1031 SER B C 1
ATOM 16581 O O . SER B 1 1031 ? -21.938 53.969 25.875 1 92.56 1031 SER B O 1
ATOM 16583 N N . VAL B 1 1032 ? -23.656 53 26.703 1 93.94 1032 VAL B N 1
ATOM 16584 C CA . VAL B 1 1032 ? -23.516 51.75 25.953 1 93.94 1032 VAL B CA 1
ATOM 16585 C C . VAL B 1 1032 ? -23.469 52.062 24.453 1 93.94 1032 VAL B C 1
ATOM 16587 O O . VAL B 1 1032 ? -22.594 51.562 23.734 1 93.94 1032 VAL B O 1
ATOM 16590 N N . ARG B 1 1033 ? -24.328 52.969 23.984 1 91.81 1033 ARG B N 1
ATOM 16591 C CA . ARG B 1 1033 ? -24.438 53.281 22.547 1 91.81 1033 ARG B CA 1
ATOM 16592 C C . ARG B 1 1033 ? -23.156 53.906 22.031 1 91.81 1033 ARG B C 1
ATOM 16594 O O . ARG B 1 1033 ? -22.719 53.625 20.906 1 91.81 1033 ARG B O 1
ATOM 16601 N N . ALA B 1 1034 ? -22.578 54.719 22.828 1 92.12 1034 ALA B N 1
ATOM 16602 C CA . ALA B 1 1034 ? -21.375 55.438 22.406 1 92.12 1034 ALA B CA 1
ATOM 16603 C C . ALA B 1 1034 ? -20.203 54.469 22.203 1 92.12 1034 ALA B C 1
ATOM 16605 O O . ALA B 1 1034 ? -19.422 54.625 21.266 1 92.12 1034 ALA B O 1
ATOM 16606 N N . TYR B 1 1035 ? -20.172 53.5 22.953 1 94.75 1035 TYR B N 1
ATOM 16607 C CA . TYR B 1 1035 ? -19 52.656 22.938 1 94.75 1035 TYR B CA 1
ATOM 16608 C C . TYR B 1 1035 ? -19.219 51.469 22.016 1 94.75 1035 TYR B C 1
ATOM 16610 O O . TYR B 1 1035 ? -18.266 50.781 21.625 1 94.75 1035 TYR B O 1
ATOM 16618 N N . LYS B 1 1036 ? -20.375 51.219 21.625 1 94.25 1036 LYS B N 1
ATOM 16619 C CA . LYS B 1 1036 ? -20.656 50.188 20.641 1 94.25 1036 LYS B CA 1
ATOM 16620 C C . LYS B 1 1036 ? -20.453 50.688 19.219 1 94.25 1036 LYS B C 1
ATOM 16622 O O . LYS B 1 1036 ? -20.234 49.906 18.297 1 94.25 1036 LYS B O 1
ATOM 16627 N N . ALA B 1 1037 ? -20.5 52 19.094 1 90.62 1037 ALA B N 1
ATOM 16628 C CA . ALA B 1 1037 ? -20.25 52.594 17.781 1 90.62 1037 ALA B CA 1
ATOM 16629 C C . ALA B 1 1037 ? -18.766 52.531 17.438 1 90.62 1037 ALA B C 1
ATOM 16631 O O . ALA B 1 1037 ? -17.906 52.75 18.297 1 90.62 1037 ALA B O 1
ATOM 16632 N N . PRO B 1 1038 ? -18.391 52.219 16.188 1 88.69 1038 PRO B N 1
ATOM 16633 C CA . PRO B 1 1038 ? -16.984 52.156 15.797 1 88.69 1038 PRO B CA 1
ATOM 16634 C C . PRO B 1 1038 ? -16.297 53.5 15.805 1 88.69 1038 PRO B C 1
ATOM 16636 O O . PRO B 1 1038 ? -16.906 54.5 15.422 1 88.69 1038 PRO B O 1
ATOM 16639 N N . VAL B 1 1039 ? -15.117 53.5 16.312 1 87.38 1039 VAL B N 1
ATOM 16640 C CA . VAL B 1 1039 ? -14.289 54.719 16.328 1 87.38 1039 VAL B CA 1
ATOM 16641 C C . VAL B 1 1039 ? -13.562 54.844 14.984 1 87.38 1039 VAL B C 1
ATOM 16643 O O . VAL B 1 1039 ? -13.078 53.875 14.43 1 87.38 1039 VAL B O 1
ATOM 16646 N N . PRO B 1 1040 ? -13.695 56 14.398 1 77.56 1040 PRO B N 1
ATOM 16647 C CA . PRO B 1 1040 ? -12.953 56.188 13.141 1 77.56 1040 PRO B CA 1
ATOM 16648 C C . PRO B 1 1040 ? -11.445 55.969 13.312 1 77.56 1040 PRO B C 1
ATOM 16650 O O . PRO B 1 1040 ? -10.875 56.344 14.336 1 77.56 1040 PRO B O 1
ATOM 16653 N N . ILE B 1 1041 ? -10.898 55.281 12.414 1 66.75 1041 ILE B N 1
ATOM 16654 C CA . ILE B 1 1041 ? -9.484 54.938 12.391 1 66.75 1041 ILE B CA 1
ATOM 16655 C C . ILE B 1 1041 ? -8.633 56.188 12.219 1 66.75 1041 ILE B C 1
ATOM 16657 O O . ILE B 1 1041 ? -8.828 56.938 11.266 1 66.75 1041 ILE B O 1
ATOM 16661 N N . GLN B 1 1042 ? -7.879 56.688 13.312 1 66.62 1042 GLN B N 1
ATOM 16662 C CA . GLN B 1 1042 ? -7.016 57.844 13.078 1 66.62 1042 GLN B CA 1
ATOM 16663 C C . GLN B 1 1042 ? -5.559 57.5 13.375 1 66.62 1042 GLN B C 1
ATOM 16665 O O . GLN B 1 1042 ? -5.258 56.875 14.375 1 66.62 1042 GLN B O 1
ATOM 16670 N N . ASN B 1 1043 ? -4.543 57.719 12.492 1 72.62 1043 ASN B N 1
ATOM 16671 C CA . ASN B 1 1043 ? -3.092 57.781 12.625 1 72.62 1043 ASN B CA 1
ATOM 16672 C C . ASN B 1 1043 ? -2.488 56.438 12.961 1 72.62 1043 ASN B C 1
ATOM 16674 O O . ASN B 1 1043 ? -1.678 56.312 13.875 1 72.62 1043 ASN B O 1
ATOM 16678 N N . ILE B 1 1044 ? -3.006 55.375 12.195 1 83.5 1044 ILE B N 1
ATOM 16679 C CA . ILE B 1 1044 ? -2.439 54.062 12.43 1 83.5 1044 ILE B CA 1
ATOM 16680 C C . ILE B 1 1044 ? -1.311 53.812 11.438 1 83.5 1044 ILE B C 1
ATOM 16682 O O . ILE B 1 1044 ? -1.453 54.062 10.242 1 83.5 1044 ILE B O 1
ATOM 16686 N N . SER B 1 1045 ? -0.207 53.344 12.039 1 88.88 1045 SER B N 1
ATOM 16687 C CA . SER B 1 1045 ? 0.946 53 11.219 1 88.88 1045 SER B CA 1
ATOM 16688 C C . SER B 1 1045 ? 0.865 51.531 10.742 1 88.88 1045 SER B C 1
ATOM 16690 O O . SER B 1 1045 ? 0.585 50.625 11.539 1 88.88 1045 SER B O 1
ATOM 16692 N N . PHE B 1 1046 ? 1.081 51.344 9.422 1 91.19 1046 PHE B N 1
ATOM 16693 C CA . PHE B 1 1046 ? 1.088 50 8.836 1 91.19 1046 PHE B CA 1
ATOM 16694 C C . PHE B 1 1046 ? 2.508 49.594 8.49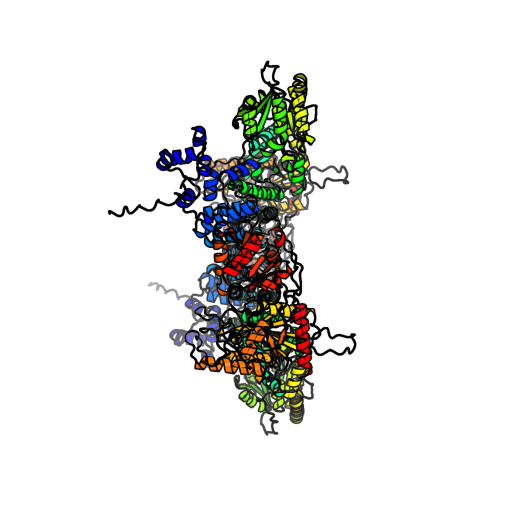2 1 91.19 1046 PHE B C 1
ATOM 16696 O O . PHE B 1 1046 ? 3.42 50.406 8.438 1 91.19 1046 PHE B O 1
ATOM 16703 N N . ALA B 1 1047 ? 2.67 48.281 8.359 1 92.5 1047 ALA B N 1
ATOM 16704 C CA . ALA B 1 1047 ? 3.984 47.719 8.094 1 92.5 1047 ALA B CA 1
ATOM 16705 C C . ALA B 1 1047 ? 4.629 48.344 6.871 1 92.5 1047 ALA B C 1
ATOM 16707 O O . ALA B 1 1047 ? 5.848 48.531 6.828 1 92.5 1047 ALA B O 1
ATOM 16708 N N . LYS B 1 1048 ? 3.887 48.656 5.895 1 92.62 1048 LYS B N 1
ATOM 16709 C CA . LYS B 1 1048 ? 4.418 49.281 4.684 1 92.62 1048 LYS B CA 1
ATOM 16710 C C . LYS B 1 1048 ? 5.07 50.625 4.996 1 92.62 1048 LYS B C 1
ATOM 16712 O O . LYS B 1 1048 ? 6.156 50.906 4.496 1 92.62 1048 LYS B O 1
ATOM 16717 N N . THR B 1 1049 ? 4.379 51.406 5.805 1 92.56 1049 THR B N 1
ATOM 16718 C CA . THR B 1 1049 ? 4.902 52.719 6.176 1 92.56 1049 THR B CA 1
ATOM 16719 C C . THR B 1 1049 ? 6.219 52.562 6.938 1 92.56 1049 THR B C 1
ATOM 16721 O O . THR B 1 1049 ? 7.18 53.312 6.668 1 92.56 1049 THR B O 1
ATOM 16724 N N . GLN B 1 1050 ? 6.184 51.719 7.859 1 93.75 1050 GLN B N 1
ATOM 16725 C CA . GLN B 1 1050 ? 7.402 51.438 8.609 1 93.75 1050 GLN B CA 1
ATOM 16726 C C . GLN B 1 1050 ? 8.531 51 7.684 1 93.75 1050 GLN B C 1
ATOM 16728 O O . GLN B 1 1050 ? 9.656 51.469 7.789 1 93.75 1050 GLN B O 1
ATOM 16733 N N . THR B 1 1051 ? 8.219 50.094 6.812 1 94.69 1051 THR B N 1
ATOM 16734 C CA . THR B 1 1051 ? 9.195 49.5 5.918 1 94.69 1051 THR B CA 1
ATOM 16735 C C . THR B 1 1051 ? 9.727 50.531 4.918 1 94.69 1051 THR B C 1
ATOM 16737 O O . THR B 1 1051 ? 10.898 50.469 4.535 1 94.69 1051 THR B O 1
ATOM 16740 N N . ASP B 1 1052 ? 8.859 51.406 4.469 1 95.06 1052 ASP B N 1
ATOM 16741 C CA . ASP B 1 1052 ? 9.297 52.469 3.588 1 95.06 1052 ASP B CA 1
ATOM 16742 C C . ASP B 1 1052 ? 10.391 53.312 4.246 1 95.06 1052 ASP B C 1
ATOM 16744 O O . ASP B 1 1052 ? 11.391 53.656 3.607 1 95.06 1052 ASP B O 1
ATOM 16748 N N . THR B 1 1053 ? 10.141 53.594 5.453 1 95.62 1053 THR B N 1
ATOM 16749 C CA . THR B 1 1053 ? 11.125 54.375 6.195 1 95.62 1053 THR B CA 1
ATOM 16750 C C . THR B 1 1053 ? 12.414 53.562 6.395 1 95.62 1053 THR B C 1
ATOM 16752 O O . THR B 1 1053 ? 13.508 54.094 6.211 1 95.62 1053 THR B O 1
ATOM 16755 N N . LEU B 1 1054 ? 12.297 52.375 6.727 1 95.44 1054 LEU B N 1
ATOM 16756 C CA . LEU B 1 1054 ? 13.453 51.531 6.953 1 95.44 1054 LEU B CA 1
ATOM 16757 C C . LEU B 1 1054 ? 14.242 51.312 5.668 1 95.44 1054 LEU B C 1
ATOM 16759 O O . LEU B 1 1054 ? 15.477 51.375 5.68 1 95.44 1054 LEU B O 1
ATOM 16763 N N . ALA B 1 1055 ? 13.508 50.969 4.609 1 95.62 1055 ALA B N 1
ATOM 16764 C CA . ALA B 1 1055 ? 14.172 50.781 3.322 1 95.62 1055 ALA B CA 1
ATOM 16765 C C . ALA B 1 1055 ? 14.992 52 2.924 1 95.62 1055 ALA B C 1
ATOM 16767 O O . ALA B 1 1055 ? 16.094 51.875 2.398 1 95.62 1055 ALA B O 1
ATOM 16768 N N . SER B 1 1056 ? 14.359 53.156 3.188 1 94.06 1056 SER B N 1
ATOM 16769 C CA . SER B 1 1056 ? 15.078 54.375 2.895 1 94.06 1056 SER B CA 1
ATOM 16770 C C . SER B 1 1056 ? 16.344 54.5 3.74 1 94.06 1056 SER B C 1
ATOM 16772 O O . SER B 1 1056 ? 17.375 54.938 3.246 1 94.06 1056 SER B O 1
ATOM 16774 N N . GLU B 1 1057 ? 16.203 54.156 4.906 1 93.5 1057 GLU B N 1
ATOM 16775 C CA . GLU B 1 1057 ? 17.359 54.188 5.801 1 93.5 1057 GLU B CA 1
ATOM 16776 C C . GLU B 1 1057 ? 18.438 53.219 5.344 1 93.5 1057 GLU B C 1
ATOM 16778 O O . GLU B 1 1057 ? 19.625 53.5 5.418 1 93.5 1057 GLU B O 1
ATOM 16783 N N . TYR B 1 1058 ? 18.047 52 4.98 1 94.94 1058 TYR B N 1
ATOM 16784 C CA . TYR B 1 1058 ? 18.969 51 4.496 1 94.94 1058 TYR B CA 1
ATOM 16785 C C . TYR B 1 1058 ? 19.766 51.5 3.297 1 94.94 1058 TYR B C 1
ATOM 16787 O O . TYR B 1 1058 ? 20.984 51.406 3.279 1 94.94 1058 TYR B O 1
ATOM 16795 N N . LEU B 1 1059 ? 19.078 52 2.35 1 93.88 1059 LEU B N 1
ATOM 16796 C CA . LEU B 1 1059 ? 19.688 52.406 1.089 1 93.88 1059 LEU B CA 1
ATOM 16797 C C . LEU B 1 1059 ? 20.594 53.594 1.29 1 93.88 1059 LEU B C 1
ATOM 16799 O O . LEU B 1 1059 ? 21.656 53.688 0.684 1 93.88 1059 LEU B O 1
ATOM 16803 N N . SER B 1 1060 ? 20.141 54.469 2.152 1 91.88 1060 SER B N 1
ATOM 16804 C CA . SER B 1 1060 ? 20.953 55.656 2.441 1 91.88 1060 SER B CA 1
ATOM 16805 C C . SER B 1 1060 ? 22.25 55.25 3.146 1 91.88 1060 SER B C 1
ATOM 16807 O O . SER B 1 1060 ? 23.328 55.781 2.836 1 91.88 1060 SER B O 1
ATOM 16809 N N . THR B 1 1061 ? 22.172 54.375 4.047 1 90.19 1061 THR B N 1
ATOM 16810 C CA . THR B 1 1061 ? 23.328 53.906 4.797 1 90.19 1061 THR B CA 1
ATOM 16811 C C . THR B 1 1061 ? 24.312 53.188 3.881 1 90.19 1061 THR B C 1
ATOM 16813 O O . THR B 1 1061 ? 25.531 53.344 4.004 1 90.19 1061 THR B O 1
ATOM 16816 N N . CYS B 1 1062 ? 23.812 52.375 3.018 1 89.38 1062 CYS B N 1
ATOM 16817 C CA . CYS B 1 1062 ? 24.641 51.625 2.098 1 89.38 1062 CYS B CA 1
ATOM 16818 C C . CYS B 1 1062 ? 25.359 52.531 1.112 1 89.38 1062 CYS B C 1
ATOM 16820 O O . CYS B 1 1062 ? 26.453 52.25 0.658 1 89.38 1062 CYS B O 1
ATOM 16822 N N . GLN B 1 1063 ? 24.812 53.594 0.722 1 82.56 1063 GLN B N 1
ATOM 16823 C CA . GLN B 1 1063 ? 25.438 54.531 -0.199 1 82.56 1063 GLN B CA 1
ATOM 16824 C C . GLN B 1 1063 ? 26.562 55.312 0.479 1 82.56 1063 GLN B C 1
ATOM 16826 O O . GLN B 1 1063 ? 27.562 55.625 -0.153 1 82.56 1063 GLN B O 1
ATOM 16831 N N . ASN B 1 1064 ? 26.391 55.625 1.638 1 73.19 1064 ASN B N 1
ATOM 16832 C CA . ASN B 1 1064 ? 27.375 56.406 2.369 1 73.19 1064 ASN B CA 1
ATOM 16833 C C . ASN B 1 1064 ? 28.547 55.562 2.838 1 73.19 1064 ASN B C 1
ATOM 16835 O O . ASN B 1 1064 ? 29.594 56.094 3.213 1 73.19 1064 ASN B O 1
ATOM 16839 N N . SER B 1 1065 ? 28.453 54.375 2.844 1 67.44 1065 SER B N 1
ATOM 16840 C CA . SER B 1 1065 ? 29.531 53.469 3.283 1 67.44 1065 SER B CA 1
ATOM 16841 C C . SER B 1 1065 ? 30.359 52.969 2.102 1 67.44 1065 SER B C 1
ATOM 16843 O O . SER B 1 1065 ? 29.812 52.719 1.022 1 67.44 1065 SER B O 1
#

Foldseek 3Di:
DPPPVPDPDDPPPPLQAPQQLQCQQDVVCVVVPQDDSVSSSVCCVVPVVVVVHRRDPCSVCVVLVHDPQLAQDPFDLVVQQVQCVVVVHHDRSVQVVCCLSLNRNDLTQRDPALQSSLSSLQSSLVVCVVVVVNNSSLSSLVSSVVSPNALVSLQSNLVNCVVVVVLVVSLVSLVSSVVDPDHDLCSLVSNLVSCVSVVNLLLSLLSLLVSCLVPVQPCVSVVVNLVSLVVLQVVLVVVLLVCLVVLVLVVSLVSLLLSLQSLLQSLQSNFVHDGDDPVVSPDDRDDHDDFDAADQFDLQEEEEAEAPPDPVCCVFPPVLLQLLQVVQRGHYHYDHLVCCVVPQLVLVLHLHYEYELDFSGNSLSNSLSNNRQQRGAYEYEYEFLLQDSCPPPDPVLLVPPADPVRRSVSSSSSSRSLNSLLSGQEYEYQFDLVQQVSLVRYDPSHYHHFHTADDPPFAAAADDPDPDQAAEEEEEDPGRRHQVQCAAFAVVLVLVCVVVDVRYAYEYEDDYDDDPVCCVVRVVRYYYHHHDPDPVVVLVVLLVHQEYEATDAADSRVLSHHPVSLLSNLSHLFEYEYEDHNRCVVPDDDQQQYHYAHHNVSSNVRVVVSRVDSVSRNRNSPRSNVCSVVCRDSNNSSVVVSVVVVVVSDTPPPDDDDPVPPLQDAAEEEEEDQDEPVDDDDDQNVLVNQLVVLCCVPVVSRHHYEYEYEDPDADPFFRWGWHDDPSYIYIYGHFDDDDVLQQAQDDVSLLVSLLSVCVGRVGQEYEYERCGNSHNSNLVSCVVVVRAYEYEYQFCSQQASDRQQADPVRDHDQLGPLDPPDDDDHDPPDDPVNGVVRNVVSVVSCVSHPAYEAAAPSVLNSVVSRPNPRYYHQHGAAHPPAPAAAADQVVDLAAEEEEEDACDVQQLNVLLLVLCLVQVQPRYAYEYEHAVDDAPDWDWDDSVPHIYIYGYDDDPNCVNVVLSNHLEYEGLGQTARRAAVPQLSNLSNQHAYEYEPRHRNCVPPDDPQRYHYFHSHNVGSNVVVVVCSVCVPVSNDGHDRPDHHHSNSSSVVVVVVVVVVSVVD/DPPPPPDPDDDDPPQQAPQQLQCQQDVVCVVVPQDDSVSSSVCCVVPVVVVVHRRDPCSVCVVLVHPPQLAQDPFDLVVQQVQCVVVVHHDRSVQVVCCLSLNRNDLTQRDPALQSSLSSLQSSLVVCVVVVVNNSSLSSLVSSVVSPNALVSLQSNLVNCVVVVVLVVSLVSLVSSVVDPDHDLCSLVSNLVSCVSVVNLLLSLLSLLVSCLVPVQPCVSVVVNLVSLVVLQVVLVVVLLVCLVVLVLVVSLVSLLLSLQSLLQSLQSNFVHDGDDPVVSPDDRDDDDDFDAADQADLQEEEEAEAPPDPVCCVFPPVLLQLLQVVQRGHYHYDHLVCCVVPQLVLVLHLHYEYELDFSGNSLSNSLSNNRQQRGAYEYEYEFLLQDSCPPPDPVLLVPPADPVRRSVSSSSSSRSLNSLLSGQEYEYQFDLVQQVSLVRYDPSHYHHFHTADDPPFAAAADDPDPDQAAEEEEEDPGRRHQVQCAAFQVVLVLVVVVVDVRYAYEYEADYDDDPVCCVVCVVRYYYHHHDPDPVVVLVVLLPHQEYEATDAADSRVLSHHPVSLLSSLSHLFEYEYEDHNRCVVPDDDQQQYHYAHHNVSSNVRVVVSRVDSVSRNRNSPRSNVCSVVCRDSNNSSVVVSVVVVVVSDTVPPDDDDDPPPLQDAAEEEEEAQDEPVDDDDDLNVLVNQLVVLCCVPVVSRHHYEYEYEDPDADPFFRWGWHDDPSYIYIYGHFHDDDVLQQAQDDVSLLVSLLSVCVGRVGQEYEYERCGNSHNSNLVSCVVVVRAYEYEYQFCSQQASDRQQADPVRDHDLLGPLDPPDDDDHHPPDDPVNGVVSNVVSVVSCVSHPAYEYAAPSVLNSVVSRPNPRYYHQHGAAHPPAPAAAADQVVDLAAEEEEEDACDVQQLNVLLLVLCLVQVQPRYAYEYEHAVDDAPDWDWDDSVPHIYIYGYDDDPNCVSVVLSNHLEYEGLGNTARRAAVPQLSNLSNQHAYEYEPRHRNCVPPDDPQRYHYFHSHNVGSNVVVVVCSVCVPVSNDGHDRDDHHHSNNSSVVVVVVVVVVSVVD

pLDDT: mean 89.64, std 11.38, range [23.48, 98.69]

InterPro domains:
  IPR001296 Glycosyl transferase, family 1 [PF00534] (891-1020)
  IPR011990 Tetratricopeptide-like helical domain superfamily [G3DSA:1.25.40.10] (83-241)
  IPR011990 Tetratricopeptide-like helical domain superfamily [SSF48452] (118-235)
  IPR019734 Tetratricopeptide repeat [PS50005] (151-184)
  IPR019734 Tetratricopeptide repeat [SM00028] (151-184)
  IPR019734 Tetratricopeptide repeat [SM00028] (185-218)
  IPR028098 Glycosyltransferase subfamily 4-like, N-terminal domain [PF13579] (682-877)
  IPR050194 Glycosyltransferase group 1 [PTHR45947] (664-1028)
  IPR055259 Spore protein YkvP/CgeB, glycosyl transferase-like domain [PF13524] (496-635)

Radius of gyration: 48.96 Å; Cα contacts (8 Å, |Δi|>4): 4176; chains: 2; bounding box: 148×148×122 Å

Secondary structure (DSSP, 8-state):
---------------S--HHHHHHH-HHHHHTT--SHHHHHHHIIIIIHHHT--SSHHHHHHHTT--GGGSPTT--HHHHHHHHHHTT----HHHHHHHHHTSS------SSSHHHHHHHHHHHHHHHHHTT-HHHHHHHHHHHHHH---HHHHHHHHHHHHHTT-HHHHHHHHHHHHTSSS--HHHHHHHHHHHHHTT-HHHHHHHHHHHHHH-TT-THHHHHHHHHHHHHHHHHHHHHHHHHHHT-HHHHHHHHHHHHHHHHHHHGGGGT-PPPPGGGGTSSS-PPPPPPPP-----SEEEEEE--S-HHHIIIIIIHHHHHHHHTT-EEEEEEGGGGGGGHHHHHT-SEEEEES----HHHHHHHHHHHHTT-EEEEEESSS-SSTTPSPPGGGGTT-S-HHHHHHHHHHHHHHHHHHHHSSEEEESSHHHHHHHHHHSTTS-EEE------TT----PPP----S-EEEEEEE-SSS-HHHIIIIIHHHHHHHHHH-TTEEEEEEE-----HHHHHHHGGGEEEEPPP--HHHHHHHHTT-SEEEE---SSTTGGG--SHHHHHHHTTT--EEEE--HHHHHH--BTTTBEEE-SHHHHHHHHHHHHH-HHHHHHHHHHHHHHHHHHS-HHHHHHHHHHHHHHHTS-TT--S-S-------PEEEEEE-S--TT---SHHHHHHHHHHHHHHHHHTTTEEEEEEEE-SS--STT-EEEEEETTEEEEEE-----TTTTT----HHHHHHHHHHHHHH--SEEEE---TTT-THHHHHHHHTT--EEEE--SSTTT-SSTTSB-TT--B-TT----TTS--PPPTT--HHHHHHHHHHHHHHHHTSSEEEES-HHHHHHHHHTT--SEEE----B-SSS-------TT-SSEEEEEESTT-GGGTHHHHHHHHHHH--TTEEEEEE-TTSPTT-EEEEEETTEEEEEE----GGGHHHHHHT-SEEEE--SS-BS--HHHHHHHHTT-EEEEESSBTTTTT--BTTTEEEE-SSHHHHHHHHHHHHH-HHHHHSPPP--S--BHHHHHHHHHHHHHHHHHH-/---------------S--HHHHHHH-HHHHHTT--SHHHHHHHIIIIIHHHT--SSHHHHHHHTT--GGGSPTT--HHHHHHHHHHTT----HHHHHHHHHTSS------SSSHHHHHHHHHHHHHHHHHTT-HHHHHHHHHHHHHH---HHHHHHHHHHHHHTT-HHHHHHHHHHHHTSSS--HHHHHHHHHHHHHTT-HHHHHHHHHHHHHH-TT-THHHHHHHHHHHHHHHHHHHHHHHHHHHT-HHHHHHHHHHHHHHHHHHHGGGGT-PPPPGGGGTSSS-PPPPPPPP-----SEEEEEE--S-HHHIIIIIIHHHHHHHHTT-EEEEEEGGGGGGGHHHHHT-SEEEEES----HHHHHHHHHHHHTT-EEEEEESSS-SSTTPSPPGGGGTT-S-HHHHHHHHHHHHHHHHHHHHSSEEEESSHHHHHHHHHHSTTS-EEE------TT----PPP----S-EEEEEEE-SSS-HHHIIIIIHHHHHHHHHH-TTEEEEEEE-----HHHHHHHGGGEEEEPPP--HHHHHHHHTT-SEEEE---SSHHHHT--SHHHHHHHTTT--EEEE--HHHHHH--BTTTBEEE-SHHHHHHHHHHHHH-HHHHHHHHHHHHHHHHHHS-HHHHHHHHHHHHHHHTS-TT--S-S-------PEEEEEE-S--TT---SHHHHHHHHHHHHHHHHHTTTEEEEEEEE-SS--STT-EEEEEETTEEEEEE-----TTTTT----HHHHHHHHHHHHHH--SEEEE---TTT-THHHHHHHHTT--EEEE--SSTTT-SSTTSB-TT--B-TT----TTS--PPPTT--HHHHHHHHHHHHHHHHTSSEEEES-HHHHHHHHHTT--SEEE----B-SSS-------TT-SSEEEEEESTT-GGGTHHHHHHHHHHH--TTEEEEEE-TTS-TT-EEEEEETTEEEEEE----GGGHHHHHTT-SEEEE--SS-BS--HHHHHHHHTT-EEEEESSBTTTTT--BTTTEEEE-SSHHHHHHHHHHHHH-HHHHHSPPP--S--BHHHHHHHHHHHHHHHHHH-

Organism: NCBI:txid1178482

Solvent-accessible surface area (backbone atoms only — not comparable to full-atom values): 109908 Å² total; per-residue (Å²): 136,83,79,77,75,75,71,79,80,75,71,86,72,74,68,76,48,36,38,69,50,32,48,54,63,37,58,65,40,51,77,72,68,43,77,47,60,67,45,39,49,50,43,31,75,74,44,29,59,83,71,66,53,61,43,19,69,64,58,43,26,55,76,67,73,37,62,70,83,45,48,51,82,87,68,42,72,64,57,30,48,51,50,23,42,73,55,44,28,76,66,56,57,62,48,55,54,33,28,73,64,21,79,52,53,59,86,64,47,72,34,95,40,50,64,49,20,19,51,31,28,41,44,41,13,51,51,30,44,73,69,68,37,52,70,29,11,46,48,26,30,47,46,14,32,75,54,40,82,49,28,65,52,30,37,51,51,14,48,60,30,44,76,70,66,41,32,69,45,14,41,34,18,38,55,54,16,64,76,37,79,82,56,61,81,61,48,29,54,53,42,21,51,30,28,46,76,47,64,36,49,70,52,18,42,44,36,27,20,33,37,33,51,77,39,69,78,52,59,68,44,56,56,48,40,54,54,48,48,53,52,47,46,57,55,45,56,49,33,45,48,32,28,53,51,59,68,37,50,68,60,31,33,50,51,37,32,48,53,40,45,43,53,32,46,33,43,18,23,82,14,50,30,68,48,62,62,75,72,49,71,76,40,76,78,73,75,86,73,86,76,60,69,62,45,91,61,42,83,54,40,37,32,35,36,28,49,74,86,46,66,70,55,30,43,55,69,45,53,34,46,42,51,12,35,44,64,64,73,29,46,63,48,77,44,49,57,94,48,44,86,80,42,43,45,59,63,54,67,32,33,30,38,37,37,28,63,48,54,48,43,68,74,51,35,47,51,52,27,37,34,42,42,44,17,34,49,35,28,28,27,50,66,58,57,52,42,41,75,74,30,64,66,64,71,55,39,22,37,58,70,61,51,55,68,55,50,51,50,47,38,53,46,8,22,24,30,34,27,33,33,41,70,20,45,26,25,36,14,41,27,68,58,36,19,59,60,44,10,72,45,14,64,70,52,41,43,41,72,53,62,73,65,48,50,92,82,65,65,79,49,69,69,69,94,65,95,64,86,58,47,33,38,31,38,76,29,93,53,57,67,51,36,55,30,32,59,70,41,45,40,63,22,50,53,53,48,43,70,77,30,85,43,34,27,45,37,34,38,26,58,69,83,72,60,68,71,53,50,72,74,40,47,90,38,45,46,74,39,71,67,62,87,45,66,66,61,42,47,59,54,56,61,70,39,54,32,39,47,45,66,50,53,73,45,80,52,52,16,17,41,69,64,56,71,56,54,60,36,11,37,31,28,29,18,30,42,32,29,55,20,63,34,46,63,71,70,53,48,68,76,46,35,28,38,67,23,80,45,40,64,42,40,32,52,53,51,50,51,45,72,71,26,70,65,55,26,47,51,18,1,44,44,24,26,54,47,46,62,68,63,26,29,40,55,53,47,19,48,52,50,50,52,50,50,57,58,67,52,48,70,78,83,69,69,88,72,78,71,86,63,77,77,68,80,50,46,32,36,33,41,34,28,38,39,43,81,86,48,80,61,61,69,67,28,49,43,49,51,38,33,51,52,42,42,53,72,75,35,49,76,52,40,39,65,39,38,42,30,38,41,91,59,65,58,74,51,74,39,39,46,52,25,22,56,95,88,27,46,33,39,34,28,24,31,69,82,51,89,65,41,64,66,47,52,70,36,69,67,45,20,51,53,45,40,52,48,45,69,53,70,56,48,59,32,35,41,36,44,51,41,52,56,58,16,50,21,40,56,51,34,37,54,75,68,69,39,54,32,35,35,37,50,71,60,36,56,60,69,38,96,27,48,67,36,44,48,97,86,64,52,64,36,82,53,63,53,57,53,85,80,56,90,67,89,64,63,90,98,50,54,68,68,59,52,54,51,48,38,50,53,42,46,50,56,56,66,71,32,78,42,33,33,24,40,20,68,48,37,43,50,31,41,35,53,51,72,44,70,77,57,46,68,56,48,68,28,46,66,75,85,56,82,72,44,65,41,62,54,77,90,47,94,43,35,29,35,24,33,81,57,31,86,38,66,57,42,17,38,61,51,50,52,52,26,44,56,70,64,52,48,86,40,38,30,35,40,35,32,32,63,91,36,54,66,84,42,73,43,82,47,60,49,78,88,22,48,28,38,38,29,21,35,71,53,77,92,46,43,52,64,53,40,15,58,23,24,31,37,48,42,35,26,62,39,47,34,37,40,48,66,65,51,53,55,31,30,59,13,15,18,32,34,37,19,9,68,34,36,16,39,22,69,82,50,44,67,80,74,44,20,39,62,32,63,64,45,51,68,53,49,34,53,51,51,55,51,50,45,74,36,47,70,68,49,65,47,68,33,80,75,71,93,79,53,34,18,58,60,34,36,53,53,47,51,49,50,51,53,51,54,52,67,74,97,136,85,78,74,77,74,73,81,81,76,72,87,74,75,69,77,49,37,38,69,50,32,50,56,61,38,57,66,40,49,76,70,66,43,78,45,60,67,46,37,48,52,43,33,74,74,44,30,59,84,71,67,54,62,42,19,67,64,58,43,27,55,77,67,74,38,64,70,83,44,48,51,81,87,68,42,71,64,56,32,48,48,51,23,41,74,52,43,28,75,66,56,59,62,48,56,55,33,28,71,65,21,79,52,54,59,86,63,47,72,32,96,43,50,65,48,20,18,51,31,28,41,44,40,13,51,51,30,43,73,69,68,37,52,70,30,12,46,47,25,29,48,48,15,31,74,54,38,81,48,28,64,54,29,39,52,50,14,48,59,30,43,76,73,65,41,32,69,44,15,40,35,18,36,55,55,17,64,75,38,80,84,55,59,81,60,49,29,57,52,42,22,52,29,28,46,75,48,63,36,50,70,53,19,42,44,35,28,18,33,36,34,50,76,39,69,80,52,56,68,44,55,55,49,41,53,53,48,47,52,52,46,47,57,54,45,56,49,34,45,48,32,28,54,51,59,66,36,51,68,57,31,33,50,51,38,30,46,52,40,44,43,53,31,47,33,45,18,24,81,15,50,32,68,47,63,62,76,72,48,74,72,40,79,79,72,73,86,74,85,76,61,69,63,45,91,60,42,82,53,38,37,32,35,36,28,50,74,86,46,67,69,54,30,42,55,67,44,51,32,47,40,49,11,34,45,65,64,73,29,45,64,48,77,45,50,57,91,48,44,86,81,43,41,45,58,61,54,66,34,33,30,40,37,37,30,63,47,56,47,43,68,74,52,34,48,51,51,27,37,35,44,43,45,18,33,48,34,27,27,27,47,67,58,56,50,44,41,76,74,30,64,65,65,71,56,39,24,36,58,71,60,51,56,67,55,50,51,50,48,39,53,47,9,22,24,29,34,26,33,32,41,69,20,46,26,25,37,13,39,26,70,59,37,18,59,59,43,11,70,46,13,65,70,52,40,44,41,72,55,62,76,67,48,51,93,84,64,65,80,51,70,68,71,94,66,96,65,86,57,47,32,38,30,37,76,29,93,54,57,66,49,36,54,30,32,59,70,41,46,42,63,23,50,52,54,48,44,71,75,30,85,42,35,27,45,36,36,38,27,57,70,82,74,60,67,70,54,48,72,74,41,48,89,38,48,46,75,41,69,65,60,88,45,67,66,62,43,47,59,54,54,62,70,39,52,33,38,47,45,66,50,54,73,43,81,53,51,16,17,41,66,65,58,71,56,54,60,36,10,36,31,29,30,18,30,41,31,27,55,19,60,33,46,63,74,71,53,48,70,76,46,36,26,37,66,23,79,46,38,66,42,38,31,52,54,48,51,52,45,74,72,25,70,66,56,27,47,51,17,0,45,45,25,26,53,47,45,62,66,62,25,29,41,54,54,46,19,47,50,50,52,52,50,51,56,58,67,52,47,69,81,83,69,69,87,72,81,68,88,62,75,76,70,79,51,46,33,37,34,42,33,27,38,39,43,80,85,47,79,62,62,68,68,28,50,41,49,50,38,33,50,53,42,43,53,72,75,34,47,76,53,39,40,66,38,36,42,29,39,41,91,59,63,57,74,52,74,39,40,46,51,24,22,57,94,88,25,48,34,39,33,27,23,31,70,82,50,89,64,42,64,65,47,52,69,36,70,69,43,20,51,53,45,40,51,48,45,67,53,69,57,48,59,32,34,41,36,43,52,41,52,56,57,17,48,22,40,57,51,35,35,54,75,68,69,39,55,33,37,36,37,49,71,59,35,57,58,70,39,95,27,47,66,36,43,47,97,84,64,52,65,36,83,52,63,55,57,53,86,81,56,90,66,91,63,63,92,98,50,53,68,66,57,53,52,50,49,38,51,54,42,45,51,55,56,67,69,32,78,42,33,33,22,40,19,68,48,38,41,49,31,41,35,52,50,72,44,70,76,57,46,70,55,49,68,28,46,68,74,85,56,83,68,44,64,42,61,54,78,90,46,93,44,37,29,35,23,36,81,57,33,85,37,65,57,42,17,39,61,54,51,51,53,27,43,54,71,64,52,48,88,40,39,32,35,41,36,33,33,65,91,37,55,66,84,42,72,44,82,48,62,50,78,86,21,47,28,37,39,29,20,35,72,54,79,92,46,43,52,63,53,40,16,57,23,25,31,38,49,42,36,25,63,40,48,34,38,39,47,67,66,51,55,54,32,30,58,12,16,18,33,34,36,17,8,68,35,36,17,39,21,68,80,50,45,68,79,73,44,19,40,61,33,62,63,45,52,68,51,49,36,53,51,51,52,52,49,43,72,36,46,70,68,51,63,46,67,32,80,74,71,92,78,56,34,19,57,60,36,37,53,52,48,52,50,50,51,54,53,52,52,68,75,98

Nearest PDB structures (foldseek):
  7mi0-assembly1_A  TM=7.028E-01  e=1.420E-10  Rickettsia africae ESF-5
  7bev-assembly1_A  TM=8.509E-01  e=8.889E-02  Homo sapiens
  3fp3-assembly1_A  TM=4.575E-01  e=7.869E-03  Saccharomyces cerevisiae
  4hnx-assembly1_A  TM=4.397E-01  e=1.596E-02  Saccharomyces cerevisiae S288C
  4xnh-assembly1_A  TM=4.955E-01  e=4.167E-02  Saccharomyces cerevisiae